Protein AF-0000000075460806 (afdb_homodimer)

Solvent-accessible surface area (backbone atoms only — not comparable to full-atom values): 101839 Å² total; per-residue (Å²): 137,84,73,86,79,81,77,74,80,77,76,74,76,75,72,76,67,73,70,52,53,46,81,89,61,77,82,30,53,35,63,62,94,54,90,63,48,41,68,45,28,46,95,83,41,42,39,34,37,35,32,30,82,67,32,58,69,33,41,55,53,43,48,52,52,41,36,51,45,45,19,63,23,44,73,40,69,39,53,72,46,68,51,56,71,77,66,62,54,80,35,67,54,34,32,35,46,33,24,57,92,52,8,62,40,47,49,45,27,36,66,69,58,63,55,87,54,72,83,18,61,90,39,59,52,3,23,43,26,29,53,38,69,53,37,42,70,52,26,54,30,26,43,36,37,37,4,26,31,67,55,4,30,36,44,51,43,40,55,49,38,26,29,63,38,45,54,62,39,34,77,86,46,42,26,56,52,61,72,40,76,36,34,28,30,37,32,80,31,42,62,44,62,55,44,60,26,73,35,28,34,44,24,37,32,81,32,69,54,12,37,49,52,21,35,31,67,73,61,31,91,80,59,42,20,91,90,64,51,28,34,66,32,46,74,49,48,54,55,49,53,50,36,38,44,51,44,62,27,37,29,38,25,61,54,48,90,57,28,32,58,61,74,46,23,71,53,34,54,55,47,32,40,41,68,50,34,34,36,40,36,53,79,44,10,38,35,64,34,41,50,45,48,43,42,71,75,70,52,62,81,64,90,39,67,90,84,31,42,68,49,52,52,49,53,37,44,53,29,41,58,69,46,62,88,44,54,55,43,35,22,47,55,84,52,13,73,63,82,36,71,63,62,91,84,75,47,67,67,57,50,49,48,47,39,51,50,52,51,48,43,50,21,59,71,68,69,42,92,64,53,73,79,53,54,37,31,37,5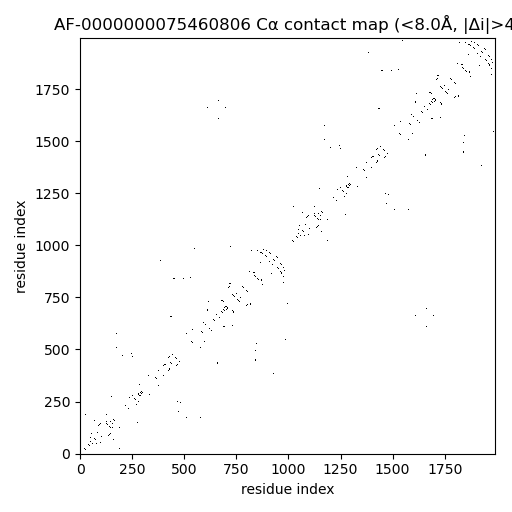0,31,56,50,63,48,31,17,44,45,75,71,65,49,78,74,66,51,49,41,16,43,26,28,27,34,74,57,74,58,34,50,41,47,54,60,47,81,78,53,56,71,32,78,26,31,19,16,36,44,41,36,73,28,41,85,42,80,56,50,31,46,77,61,67,62,38,63,44,68,45,50,49,47,57,54,50,52,49,30,55,66,43,51,30,31,41,31,40,35,32,26,41,22,44,51,61,66,38,58,68,60,52,48,50,56,32,42,41,35,40,42,45,84,80,59,50,68,88,46,58,64,54,52,43,26,44,49,37,26,47,53,54,72,45,52,74,67,57,11,48,51,49,33,51,48,54,53,46,49,14,29,59,22,39,36,36,45,69,54,70,64,49,43,63,61,47,22,85,36,32,81,53,40,38,58,49,51,49,51,51,38,49,52,47,40,53,53,41,51,54,51,52,70,68,42,56,77,75,35,34,66,22,44,37,66,74,48,39,45,61,39,48,55,50,34,40,52,55,46,29,29,48,33,27,26,48,15,49,50,28,40,78,41,34,23,45,54,9,42,57,27,35,51,50,29,56,52,32,50,51,47,53,52,50,52,42,50,50,56,20,49,45,83,87,36,76,40,39,42,51,66,55,48,48,61,36,69,57,91,57,31,60,67,41,53,36,40,34,46,73,61,33,41,38,42,54,45,85,46,64,20,78,61,19,36,64,25,41,34,45,67,64,41,81,23,33,35,67,63,60,27,76,58,61,39,94,80,29,46,84,63,72,67,53,76,45,74,50,46,81,37,27,78,82,62,54,51,46,36,37,43,27,19,11,16,58,60,58,38,42,41,39,53,48,61,83,52,84,40,60,45,62,45,63,38,56,53,71,34,28,75,91,46,24,63,48,72,26,38,40,37,67,46,63,91,71,54,73,49,70,42,76,38,53,36,40,39,42,52,75,39,88,72,37,76,73,44,54,34,38,36,36,43,39,52,72,81,76,64,88,86,59,64,33,33,32,45,26,76,33,22,36,24,42,53,48,64,68,56,71,44,76,43,66,40,96,82,24,29,75,43,64,34,63,67,18,56,76,82,70,24,17,26,30,48,33,66,64,49,83,79,67,62,68,33,55,72,81,70,36,27,32,37,31,38,37,36,34,39,82,59,22,34,88,70,68,28,32,35,36,38,31,42,30,22,51,60,57,43,38,30,73,34,94,87,40,71,43,32,43,20,42,29,46,68,89,48,78,58,47,75,43,67,73,54,68,82,46,60,71,36,56,72,35,78,62,47,40,49,88,77,13,26,65,40,51,48,34,40,80,40,76,44,76,48,79,53,74,62,40,83,45,36,38,34,45,28,39,30,32,43,78,48,41,38,30,33,37,38,36,32,25,64,45,64,70,77,50,68,85,57,64,68,58,30,45,66,86,136,82,73,80,78,82,79,74,78,76,76,76,76,76,72,77,68,74,70,53,53,47,82,90,61,77,81,30,53,34,63,60,92,54,92,62,47,41,70,46,27,47,96,82,42,41,39,34,37,35,34,28,82,67,34,58,68,31,41,56,53,44,48,51,52,40,35,50,46,44,19,63,23,43,74,40,66,38,53,73,45,69,49,57,70,76,65,64,54,80,35,67,55,33,34,37,46,34,23,56,94,52,8,62,39,47,47,45,27,35,68,69,58,62,56,88,52,72,84,18,61,90,38,58,52,2,23,43,27,31,53,37,68,53,38,41,71,53,27,54,31,26,43,37,37,37,4,26,31,66,53,4,29,35,44,52,43,41,54,50,36,26,30,65,36,44,54,64,40,34,78,86,47,41,27,55,53,61,73,38,74,36,35,28,29,37,32,79,31,42,64,44,61,55,45,59,26,74,34,28,33,45,25,38,33,80,32,68,56,14,38,48,51,22,34,30,68,73,62,31,91,82,57,41,18,91,89,63,50,28,35,68,33,47,75,50,47,54,56,49,52,50,36,37,42,51,44,62,28,37,29,38,24,61,54,47,89,58,28,31,59,62,74,44,23,73,52,35,53,55,46,32,40,40,67,52,33,33,38,41,36,51,80,44,11,37,34,62,34,40,50,45,48,43,43,72,75,70,52,62,81,64,91,39,65,92,84,30,42,66,49,52,51,50,52,36,44,52,28,41,58,69,45,62,90,44,54,55,43,35,23,47,55,82,52,13,74,63,82,35,72,62,62,91,83,74,48,67,66,57,50,49,48,46,39,51,49,51,50,49,43,50,20,60,71,68,68,38,92,65,53,72,78,53,55,34,32,38,52,33,55,49,65,48,31,17,44,45,73,70,64,50,78,75,64,49,46,41,16,43,25,27,25,34,72,58,75,58,35,51,42,46,53,61,45,80,78,52,56,69,31,79,26,32,21,18,36,44,41,36,74,29,41,82,42,80,54,50,32,48,78,63,67,62,38,62,44,66,45,50,50,47,57,52,50,52,48,31,55,66,43,50,30,31,42,32,40,37,30,27,41,21,45,50,62,65,36,59,66,60,52,47,50,55,32,43,42,35,40,43,43,85,80,59,50,70,87,46,58,62,54,52,41,27,43,48,36,28,46,54,56,71,46,53,74,66,56,10,47,52,48,34,50,47,54,53,47,49,14,29,58,22,39,36,38,43,70,54,69,65,49,44,64,59,47,21,86,36,33,80,53,39,38,59,49,50,49,50,50,38,50,51,50,40,53,53,40,51,54,51,52,69,67,44,54,79,75,36,34,66,22,43,37,65,75,49,39,44,61,37,48,54,50,34,39,54,54,46,29,29,48,34,27,27,47,15,48,51,28,40,78,42,34,24,46,54,8,41,58,28,35,52,49,28,55,52,34,51,51,46,52,53,50,53,44,50,49,58,19,49,44,86,86,36,75,40,38,42,51,65,56,48,48,63,36,70,54,89,57,31,58,66,41,52,36,40,34,45,72,59,34,43,38,42,54,45,88,46,64,20,77,60,20,35,62,26,40,33,44,66,65,41,82,22,34,35,67,65,59,26,74,57,60,40,95,80,28,47,87,61,71,65,52,75,46,73,50,46,83,35,27,78,81,62,54,51,46,36,36,44,28,18,12,16,57,60,57,38,42,39,40,53,47,60,83,52,85,42,61,45,61,45,62,37,56,53,73,35,29,73,91,46,25,64,48,72,26,39,39,36,68,46,64,91,73,55,74,50,69,44,76,38,51,35,39,38,42,51,75,40,88,71,38,75,73,45,53,33,36,36,36,43,39,54,72,79,75,66,88,87,58,63,32,33,31,45,25,78,32,23,34,25,40,54,48,64,69,56,72,45,76,42,66,39,97,80,23,30,76,43,63,34,62,67,21,57,77,81,71,23,18,25,30,49,34,66,63,51,84,79,68,62,66,33,58,73,81,70,36,26,33,37,30,37,37,35,34,38,83,58,22,34,87,70,70,28,31,35,36,39,31,43,29,23,53,62,59,42,39,31,73,33,92,87,40,73,42,31,44,18,40,28,47,69,90,48,78,57,48,74,43,66,74,57,67,83,47,60,70,37,55,73,35,77,62,48,40,48,87,78,13,26,66,40,51,49,33,40,79,41,77,45,78,49,79,52,74,62,40,83,47,36,39,35,47,28,40,30,33,45,78,47,41,38,30,33,37,40,35,32,26,65,46,62,68,79,48,69,84,54,65,68,58,31,45,66,88

Structure (mmCIF, N/CA/C/O backbone):
data_AF-0000000075460806-model_v1
#
loop_
_entity.id
_entity.type
_entity.pdbx_description
1 polymer 'Glycoside hydrolase family 115 protein'
#
loop_
_atom_site.group_PDB
_atom_site.id
_atom_site.type_symbol
_atom_site.label_atom_id
_atom_site.label_alt_id
_atom_site.label_comp_id
_atom_site.label_asym_id
_atom_site.label_entity_id
_atom_site.label_seq_id
_atom_site.pdbx_PDB_ins_code
_atom_site.Cartn_x
_atom_site.Cartn_y
_atom_site.Cartn_z
_atom_site.occupancy
_atom_site.B_iso_or_equiv
_atom_site.auth_seq_id
_atom_site.auth_comp_id
_atom_site.auth_asym_id
_atom_site.auth_atom_id
_atom_site.pdbx_PDB_model_num
ATOM 1 N N . MET A 1 1 ? -55.531 -67.062 -7.164 1 23.11 1 MET A N 1
ATOM 2 C CA . MET A 1 1 ? -55.094 -67.125 -5.773 1 23.11 1 MET A CA 1
ATOM 3 C C . MET A 1 1 ? -53.594 -67.375 -5.699 1 23.11 1 MET A C 1
ATOM 5 O O . MET A 1 1 ? -53.062 -68.312 -6.242 1 23.11 1 MET A O 1
ATOM 9 N N . LEU A 1 2 ? -52.875 -66.25 -5.754 1 22.8 2 LEU A N 1
ATOM 10 C CA . LEU A 1 2 ? -51.75 -65.5 -6.332 1 22.8 2 LEU A CA 1
ATOM 11 C C . LEU A 1 2 ? -50.469 -65.688 -5.504 1 22.8 2 LEU A C 1
ATOM 13 O O . LEU A 1 2 ? -50.281 -65 -4.492 1 22.8 2 LEU A O 1
ATOM 17 N N . SER A 1 3 ? -50.312 -67.062 -5.082 1 26.28 3 SER A N 1
ATOM 18 C CA . SER A 1 3 ? -49.375 -67.375 -4.02 1 26.28 3 SER A CA 1
ATOM 19 C C . SER A 1 3 ? -47.938 -67 -4.367 1 26.28 3 SER A C 1
ATOM 21 O O . SER A 1 3 ? -47.562 -66.938 -5.539 1 26.28 3 SER A O 1
ATOM 23 N N . PRO A 1 4 ? -47.219 -66.312 -3.393 1 26.59 4 PRO A N 1
ATOM 24 C CA . PRO A 1 4 ? -46 -65.438 -3.338 1 26.59 4 PRO A CA 1
ATOM 25 C C . PRO A 1 4 ? -44.719 -66.25 -3.682 1 26.59 4 PRO A C 1
ATOM 27 O O . PRO A 1 4 ? -44.531 -67.375 -3.166 1 26.59 4 PRO A O 1
ATOM 30 N N . TRP A 1 5 ? -44.25 -66.312 -5.016 1 21.08 5 TRP A N 1
ATOM 31 C CA . TRP A 1 5 ? -43.156 -66.812 -5.797 1 21.08 5 TRP A CA 1
ATOM 32 C C . TRP A 1 5 ? -41.812 -66.625 -5.078 1 21.08 5 TRP A C 1
ATOM 34 O O . TRP A 1 5 ? -41.594 -65.562 -4.477 1 21.08 5 TRP A O 1
ATOM 44 N N . ARG A 1 6 ? -41.25 -67.75 -4.688 1 24.62 6 ARG A N 1
ATOM 45 C CA . ARG A 1 6 ? -40.094 -68.438 -4.109 1 24.62 6 ARG A CA 1
ATOM 46 C C . ARG A 1 6 ? -38.812 -67.875 -4.73 1 24.62 6 ARG A C 1
ATOM 48 O O . ARG A 1 6 ? -38.312 -68.375 -5.719 1 24.62 6 ARG A O 1
ATOM 55 N N . LEU A 1 7 ? -38.719 -66.438 -5.027 1 22.27 7 LEU A N 1
ATOM 56 C CA . LEU A 1 7 ? -37.594 -65.938 -5.801 1 22.27 7 LEU A CA 1
ATOM 57 C C . LEU A 1 7 ? -36.281 -66.188 -5.062 1 22.27 7 LEU A C 1
ATOM 59 O O . LEU A 1 7 ? -36.125 -65.75 -3.93 1 22.27 7 LEU A O 1
ATOM 63 N N . GLY A 1 8 ? -35.656 -67.375 -5.324 1 24.81 8 GLY A N 1
ATOM 64 C CA . GLY A 1 8 ? -34.375 -67.875 -4.895 1 24.81 8 GLY A CA 1
ATOM 65 C C . GLY A 1 8 ? -33.25 -66.875 -4.879 1 24.81 8 GLY A C 1
ATOM 66 O O . GLY A 1 8 ? -33.25 -65.938 -5.68 1 24.81 8 GLY A O 1
ATOM 67 N N . THR A 1 9 ? -32.594 -66.75 -3.703 1 25.27 9 THR A N 1
ATOM 68 C CA . THR A 1 9 ? -31.484 -66 -3.127 1 25.27 9 THR A CA 1
ATOM 69 C C . THR A 1 9 ? -30.203 -66.188 -3.939 1 25.27 9 THR A C 1
ATOM 71 O O . THR A 1 9 ? -29.625 -67.312 -3.932 1 25.27 9 THR A O 1
ATOM 74 N N . LEU A 1 10 ? -30.172 -66 -5.262 1 26.44 10 LEU A N 1
ATOM 75 C CA . LEU A 1 10 ? -28.859 -66.125 -5.891 1 26.44 10 LEU A CA 1
ATOM 76 C C . LEU A 1 10 ? -27.844 -65.25 -5.199 1 26.44 10 LEU A C 1
ATOM 78 O O . LEU A 1 10 ? -27.984 -64 -5.199 1 26.44 10 LEU A O 1
ATOM 82 N N . VAL A 1 11 ? -27.25 -65.75 -4.098 1 29.06 11 VAL A N 1
ATOM 83 C CA . VAL A 1 11 ? -26.125 -65.125 -3.371 1 29.06 11 VAL A CA 1
ATOM 84 C C . VAL A 1 11 ? -24.984 -64.875 -4.336 1 29.06 11 VAL A C 1
ATOM 86 O O . VAL A 1 11 ? -24.438 -65.812 -4.945 1 29.06 11 VAL A O 1
ATOM 89 N N . GLY A 1 12 ? -25.109 -63.812 -5.137 1 25.33 12 GLY A N 1
ATOM 90 C CA . GLY A 1 12 ? -24.016 -63.312 -5.945 1 25.33 12 GLY A CA 1
ATOM 91 C C . GLY A 1 12 ? -22.719 -63.188 -5.176 1 25.33 12 GLY A C 1
ATOM 92 O O . GLY A 1 12 ? -22.641 -62.469 -4.188 1 25.33 12 GLY A O 1
ATOM 93 N N . LEU A 1 13 ? -22.016 -64.312 -5.02 1 27.97 13 LEU A N 1
ATOM 94 C CA . LEU A 1 13 ? -20.672 -64.375 -4.457 1 27.97 13 LEU A CA 1
ATOM 95 C C . LEU A 1 13 ? -19.797 -63.281 -5.062 1 27.97 13 LEU A C 1
ATOM 97 O O . LEU A 1 13 ? -19.5 -63.312 -6.258 1 27.97 13 LEU A O 1
ATOM 101 N N . LEU A 1 14 ? -19.953 -62.125 -4.605 1 30.42 14 LEU A N 1
ATOM 102 C CA . LEU A 1 14 ? -19 -61.062 -4.891 1 30.42 14 LEU A CA 1
ATOM 103 C C . LEU A 1 14 ? -17.594 -61.469 -4.5 1 30.42 14 LEU A C 1
ATOM 105 O O . LEU A 1 14 ? -17.266 -61.531 -3.312 1 30.42 14 LEU A O 1
ATOM 109 N N . ALA A 1 15 ? -17.016 -62.531 -5.148 1 34.12 15 ALA A N 1
ATOM 110 C CA . ALA A 1 15 ? -15.594 -62.812 -5 1 34.12 15 ALA A CA 1
ATOM 111 C C . ALA A 1 15 ? -14.781 -61.531 -5.023 1 34.12 15 ALA A C 1
ATOM 113 O O . ALA A 1 15 ? -14.914 -60.719 -5.945 1 34.12 15 ALA A O 1
ATOM 114 N N . ALA A 1 16 ? -14.289 -61.188 -3.943 1 37.5 16 ALA A N 1
ATOM 115 C CA . ALA A 1 16 ? -13.297 -60.156 -3.66 1 37.5 16 ALA A CA 1
ATOM 116 C C . ALA A 1 16 ? -12.102 -60.25 -4.598 1 37.5 16 ALA A C 1
ATOM 118 O O . ALA A 1 16 ? -11.18 -61.062 -4.352 1 37.5 16 ALA A O 1
ATOM 119 N N . VAL A 1 17 ? -12.305 -60.312 -5.793 1 37.31 17 VAL A N 1
ATOM 120 C CA . VAL A 1 17 ? -11.125 -60.188 -6.633 1 37.31 17 VAL A CA 1
ATOM 121 C C . VAL A 1 17 ? -10.281 -59 -6.133 1 37.31 17 VAL A C 1
ATOM 123 O O . VAL A 1 17 ? -10.766 -57.875 -6.043 1 37.31 17 VAL A O 1
ATOM 126 N N . ASP A 1 18 ? -9.398 -59.219 -5.25 1 42.38 18 ASP A N 1
ATOM 127 C CA . ASP A 1 18 ? -8.32 -58.281 -4.883 1 42.38 18 ASP A CA 1
ATOM 128 C C . ASP A 1 18 ? -7.816 -57.531 -6.098 1 42.38 18 ASP A C 1
ATOM 130 O O . ASP A 1 18 ? -7.344 -58.125 -7.066 1 42.38 18 ASP A O 1
ATOM 134 N N . SER A 1 19 ? -8.43 -56.531 -6.508 1 45.12 19 SER A N 1
ATOM 135 C CA . SER A 1 19 ? -8.391 -55.656 -7.672 1 45.12 19 SER A CA 1
ATOM 136 C C . SER A 1 19 ? -6.969 -55.188 -7.965 1 45.12 19 SER A C 1
ATOM 138 O O . SER A 1 19 ? -6.238 -54.781 -7.051 1 45.12 19 SER A O 1
ATOM 140 N N . VAL A 1 20 ? -6.367 -55.688 -8.922 1 46.94 20 VAL A N 1
ATOM 141 C CA . VAL A 1 20 ? -5.16 -55.219 -9.586 1 46.94 20 VAL A CA 1
ATOM 142 C C . VAL A 1 20 ? -5.277 -53.719 -9.844 1 46.94 20 VAL A C 1
ATOM 144 O O . VAL A 1 20 ? -6.234 -53.25 -10.469 1 46.94 20 VAL A O 1
ATOM 147 N N . LEU A 1 21 ? -4.539 -52.844 -9.086 1 61 21 LEU A N 1
ATOM 148 C CA . LEU A 1 21 ? -4.699 -51.406 -9.078 1 61 21 LEU A CA 1
ATOM 149 C C . LEU A 1 21 ? -3.822 -50.75 -10.141 1 61 21 LEU A C 1
ATOM 151 O O . LEU A 1 21 ? -2.736 -50.25 -9.828 1 61 21 LEU A O 1
ATOM 155 N N . ALA A 1 22 ? -3.695 -51.281 -11.359 1 68.69 22 ALA A N 1
ATOM 156 C CA . ALA A 1 22 ? -3.031 -50.469 -12.391 1 68.69 22 ALA A CA 1
ATOM 157 C C . ALA A 1 22 ? -3.959 -49.375 -12.922 1 68.69 22 ALA A C 1
ATOM 159 O O . ALA A 1 22 ? -5.176 -49.562 -12.969 1 68.69 22 ALA A O 1
ATOM 160 N N . ILE A 1 23 ? -3.334 -48.281 -13.188 1 80.25 23 ILE A N 1
ATOM 161 C CA . ILE A 1 23 ? -4.145 -47.125 -13.602 1 80.25 23 ILE A CA 1
ATOM 162 C C . ILE A 1 23 ? -4.035 -46.938 -15.109 1 80.25 23 ILE A C 1
ATOM 164 O O . ILE A 1 23 ? -2.939 -46.719 -15.641 1 80.25 23 ILE A O 1
ATOM 168 N N . GLY A 1 24 ? -5.109 -47.062 -15.836 1 73.62 24 GLY A N 1
ATOM 169 C CA . GLY A 1 24 ? -5.16 -46.719 -17.25 1 73.62 24 GLY A CA 1
ATOM 170 C C . GLY A 1 24 ? -4.656 -47.844 -18.141 1 73.62 24 GLY A C 1
ATOM 171 O O . GLY A 1 24 ? -4.141 -47.594 -19.234 1 73.62 24 GLY A O 1
ATOM 172 N N . GLN A 1 25 ? -4.656 -49.156 -17.672 1 76.06 25 GLN A N 1
ATOM 173 C CA . GLN A 1 25 ? -4.141 -50.25 -18.453 1 76.06 25 GLN A CA 1
ATOM 174 C C . GLN A 1 25 ? -5.016 -51.5 -18.297 1 76.06 25 GLN A C 1
ATOM 176 O O . GLN A 1 25 ? -5.828 -51.594 -17.375 1 76.06 25 GLN A O 1
ATOM 181 N N . ALA A 1 26 ? -4.867 -52.406 -19.266 1 76.12 26 ALA A N 1
ATOM 182 C CA . ALA A 1 26 ? -5.547 -53.688 -19.156 1 76.12 26 ALA A CA 1
ATOM 183 C C . ALA A 1 26 ? -5.035 -54.469 -17.969 1 76.12 26 ALA A C 1
ATOM 185 O O . ALA A 1 26 ? -3.842 -54.438 -17.656 1 76.12 26 ALA A O 1
ATOM 186 N N . THR A 1 27 ? -5.918 -55.25 -17.328 1 88 27 THR A N 1
ATOM 187 C CA . THR A 1 27 ? -5.535 -56 -16.125 1 88 27 THR A CA 1
ATOM 188 C C . THR A 1 27 ? -5.391 -57.5 -16.422 1 88 27 THR A C 1
ATOM 190 O O . THR A 1 27 ? -6.207 -58.062 -17.156 1 88 27 THR A O 1
ATOM 193 N N . CYS A 1 28 ? -4.219 -58.062 -15.969 1 92.75 28 CYS A N 1
ATOM 194 C CA . CYS A 1 28 ? -3.998 -59.469 -16.172 1 92.75 28 CYS A CA 1
ATOM 195 C C . CYS A 1 28 ? -3.377 -60.125 -14.945 1 92.75 28 CYS A C 1
ATOM 197 O O . CYS A 1 28 ? -2.965 -61.281 -14.984 1 92.75 28 CYS A O 1
ATOM 199 N N . VAL A 1 29 ? -3.252 -59.406 -13.859 1 94.25 29 VAL A N 1
ATOM 200 C CA . VAL A 1 29 ? -2.631 -59.906 -12.641 1 94.25 29 VAL A CA 1
ATOM 201 C C . VAL A 1 29 ? -3.709 -60.344 -11.656 1 94.25 29 VAL A C 1
ATOM 203 O O . VAL A 1 29 ? -4.777 -59.75 -11.57 1 94.25 29 VAL A O 1
ATOM 206 N N . ALA A 1 30 ? -3.416 -61.406 -10.961 1 93.44 30 ALA A N 1
ATOM 207 C CA . ALA A 1 30 ? -4.301 -61.938 -9.93 1 93.44 30 ALA A CA 1
ATOM 208 C C . ALA A 1 30 ? -3.506 -62.406 -8.703 1 93.44 30 ALA A C 1
ATOM 210 O O . ALA A 1 30 ? -2.342 -62.781 -8.82 1 93.44 30 ALA A O 1
ATOM 211 N N . PHE A 1 31 ? -4.125 -62.438 -7.539 1 93 31 PHE A N 1
ATOM 212 C CA . PHE A 1 31 ? -3.43 -62.781 -6.309 1 93 31 PHE A CA 1
ATOM 213 C C . PHE A 1 31 ? -3.953 -64.125 -5.754 1 93 31 PHE A C 1
ATOM 215 O O . PHE A 1 31 ? -3.557 -64.562 -4.668 1 93 31 PHE A O 1
ATOM 222 N N . LYS A 1 32 ? -4.879 -64.625 -6.512 1 92.5 32 LYS A N 1
ATOM 223 C CA . LYS A 1 32 ? -5.398 -66 -6.211 1 92.5 32 LYS A CA 1
ATOM 224 C C . LYS A 1 32 ? -5.367 -66.875 -7.449 1 92.5 32 LYS A C 1
ATOM 226 O O . LYS A 1 32 ? -5.57 -66.375 -8.57 1 92.5 32 LYS A O 1
ATOM 231 N N . SER A 1 33 ? -5.059 -68.125 -7.156 1 91.56 33 SER A N 1
ATOM 232 C CA . SER A 1 33 ? -5.012 -69.125 -8.266 1 91.56 33 SER A CA 1
ATOM 233 C C . SER A 1 33 ? -6.398 -69.312 -8.867 1 91.56 33 SER A C 1
ATOM 235 O O . SER A 1 33 ? -7.398 -69.312 -8.148 1 91.56 33 SER A O 1
ATOM 237 N N . ALA A 1 34 ? -6.484 -69.375 -10.141 1 90.94 34 ALA A N 1
ATOM 238 C CA . ALA A 1 34 ? -7.699 -69.688 -10.883 1 90.94 34 ALA A CA 1
ATOM 239 C C . ALA A 1 34 ? -7.383 -70.562 -12.102 1 90.94 34 ALA A C 1
ATOM 241 O O . ALA A 1 34 ? -6.219 -70.75 -12.469 1 90.94 34 ALA A O 1
ATOM 242 N N . PRO A 1 35 ? -8.648 -71.062 -12.719 1 86.19 35 PRO A N 1
ATOM 243 C CA . PRO A 1 35 ? -8.391 -71.75 -13.992 1 86.19 35 PRO A CA 1
ATOM 244 C C . PRO A 1 35 ? -7.844 -70.875 -15.07 1 86.19 35 PRO A C 1
ATOM 246 O O . PRO A 1 35 ? -8.211 -69.688 -15.117 1 86.19 35 PRO A O 1
ATOM 249 N N . SER A 1 36 ? -6.848 -71.125 -15.641 1 93.25 36 SER A N 1
ATOM 250 C CA . SER A 1 36 ? -6.258 -70.375 -16.75 1 93.25 36 SER A CA 1
ATOM 251 C C . SER A 1 36 ? -5.312 -69.312 -16.25 1 93.25 36 SER A C 1
ATOM 253 O O . SER A 1 36 ? -5.332 -68.188 -16.75 1 93.25 36 SER A O 1
ATOM 255 N N . THR A 1 37 ? -4.824 -69.438 -15.094 1 95.31 37 THR A N 1
ATOM 256 C CA . THR A 1 37 ? -3.779 -68.5 -14.609 1 95.31 37 THR A CA 1
ATOM 257 C C . THR A 1 37 ? -2.412 -69.188 -14.68 1 95.31 37 THR A C 1
ATOM 259 O O . THR A 1 37 ? -2.32 -70.438 -14.648 1 95.31 37 THR A O 1
ATOM 262 N N . PHE A 1 38 ? -1.488 -68.375 -14.82 1 96.81 38 PHE A N 1
ATOM 263 C CA . PHE A 1 38 ? -0.083 -68.75 -14.805 1 96.81 38 PHE A CA 1
ATOM 264 C C . PHE A 1 38 ? 0.598 -68.25 -13.531 1 96.81 38 PHE A C 1
ATOM 266 O O . PHE A 1 38 ? 0.504 -67.125 -13.18 1 96.81 38 PHE A O 1
ATOM 273 N N . PRO A 1 39 ? 1.27 -69.125 -12.789 1 96.94 39 PRO A N 1
ATOM 274 C CA . PRO A 1 39 ? 1.881 -68.75 -11.531 1 96.94 39 PRO A CA 1
ATOM 275 C C . PRO A 1 39 ? 3.178 -67.938 -11.734 1 96.94 39 PRO A C 1
ATOM 277 O O . PRO A 1 39 ? 4.07 -68.375 -12.453 1 96.94 39 PRO A O 1
ATOM 280 N N . ILE A 1 40 ? 3.195 -66.812 -11.109 1 97.75 40 ILE A N 1
ATOM 281 C CA . ILE A 1 40 ? 4.445 -66.062 -10.984 1 97.75 40 ILE A CA 1
ATOM 282 C C . ILE A 1 40 ? 5.168 -66.5 -9.703 1 97.75 40 ILE A C 1
ATOM 284 O O . ILE A 1 40 ? 6.348 -66.812 -9.742 1 97.75 40 ILE A O 1
ATOM 288 N N . VAL A 1 41 ? 4.516 -66.375 -8.641 1 97.69 41 VAL A N 1
ATOM 289 C CA . VAL A 1 41 ? 4.934 -66.938 -7.355 1 97.69 41 VAL A CA 1
ATOM 290 C C . VAL A 1 41 ? 3.803 -67.812 -6.766 1 97.69 41 VAL A C 1
ATOM 292 O O . VAL A 1 41 ? 2.684 -67.312 -6.59 1 97.69 41 VAL A O 1
ATOM 295 N N . SER A 1 42 ? 4.066 -69 -6.539 1 96.12 42 SER A N 1
ATOM 296 C CA . SER A 1 42 ? 3.102 -69.938 -5.926 1 96.12 42 SER A CA 1
ATOM 297 C C . SER A 1 42 ? 3.791 -70.938 -5 1 96.12 42 SER A C 1
ATOM 299 O O . SER A 1 42 ? 4.848 -71.438 -5.336 1 96.12 42 SER A O 1
ATOM 301 N N . GLY A 1 43 ? 3.223 -71.25 -3.859 1 93.94 43 GLY A N 1
ATOM 302 C CA . GLY A 1 43 ? 3.77 -72.188 -2.904 1 93.94 43 GLY A CA 1
ATOM 303 C C . GLY A 1 43 ? 5.16 -71.812 -2.428 1 93.94 43 GLY A C 1
ATOM 304 O O . GLY A 1 43 ? 5.996 -72.688 -2.195 1 93.94 43 GLY A O 1
ATOM 305 N N . GLY A 1 44 ? 5.438 -70.562 -2.449 1 94.25 44 GLY A N 1
ATOM 306 C CA . GLY A 1 44 ? 6.719 -70.062 -1.955 1 94.25 44 GLY A CA 1
ATOM 307 C C . GLY A 1 44 ? 7.828 -70.188 -2.982 1 94.25 44 GLY A C 1
ATOM 308 O O . GLY A 1 44 ? 9 -69.938 -2.664 1 94.25 44 GLY A O 1
ATOM 309 N N . SER A 1 45 ? 7.488 -70.5 -4.141 1 95.25 45 SER A N 1
ATOM 310 C CA . SER A 1 45 ? 8.469 -70.625 -5.211 1 95.25 45 SER A CA 1
ATOM 311 C C . SER A 1 45 ? 8.164 -69.688 -6.348 1 95.25 45 SER A C 1
ATOM 313 O O . SER A 1 45 ? 7.004 -69.5 -6.746 1 95.25 45 SER A O 1
ATOM 315 N N . GLY A 1 46 ? 9.164 -69 -6.773 1 96.94 46 GLY A N 1
ATOM 316 C CA . GLY A 1 46 ? 9.031 -68.062 -7.898 1 96.94 46 GLY A CA 1
ATOM 317 C C . GLY A 1 46 ? 9.328 -68.75 -9.234 1 96.94 46 GLY A C 1
ATOM 318 O O . GLY A 1 46 ? 10.273 -69.5 -9.352 1 96.94 46 GLY A O 1
ATOM 319 N N . THR A 1 47 ? 8.469 -68.438 -10.219 1 97.69 47 THR A N 1
ATOM 320 C CA . THR A 1 47 ? 8.734 -68.938 -11.578 1 97.69 47 THR A CA 1
ATOM 321 C C . THR A 1 47 ? 10.008 -68.25 -12.125 1 97.69 47 THR A C 1
ATOM 323 O O . THR A 1 47 ? 10.195 -67.062 -12.031 1 97.69 47 THR A O 1
ATOM 326 N N . PRO A 1 48 ? 10.945 -69.062 -12.656 1 96.88 48 PRO A N 1
ATOM 327 C CA . PRO A 1 48 ? 12.188 -68.5 -13.172 1 96.88 48 PRO A CA 1
ATOM 328 C C . PRO A 1 48 ? 11.953 -67.562 -14.359 1 96.88 48 PRO A C 1
ATOM 330 O O . PRO A 1 48 ? 11.078 -67.812 -15.195 1 96.88 48 PRO A O 1
ATOM 333 N N . ILE A 1 49 ? 12.773 -66.5 -14.469 1 98.25 49 ILE A N 1
ATOM 334 C CA . ILE A 1 49 ? 12.734 -65.562 -15.555 1 98.25 49 ILE A CA 1
ATOM 335 C C . ILE A 1 49 ? 13.898 -65.812 -16.516 1 98.25 49 ILE A C 1
ATOM 337 O O . ILE A 1 49 ? 15.062 -65.75 -16.109 1 98.25 49 ILE A O 1
ATOM 341 N N . PHE A 1 50 ? 13.555 -66.062 -17.781 1 97.31 50 PHE A N 1
ATOM 342 C CA . PHE A 1 50 ? 14.586 -66.312 -18.766 1 97.31 50 PHE A CA 1
ATOM 343 C C . PHE A 1 50 ? 14.641 -65.188 -19.812 1 97.31 50 PHE A C 1
ATOM 345 O O . PHE A 1 50 ? 13.602 -64.688 -20.219 1 97.31 50 PHE A O 1
ATOM 352 N N . LEU A 1 51 ? 15.836 -64.812 -20.188 1 97.75 51 LEU A N 1
ATOM 353 C CA . LEU A 1 51 ? 16.141 -63.875 -21.266 1 97.75 51 LEU A CA 1
ATOM 354 C C . LEU A 1 51 ? 17.203 -64.438 -22.203 1 97.75 51 LEU A C 1
ATOM 356 O O . LEU A 1 51 ? 17.75 -65.5 -21.938 1 97.75 51 LEU A O 1
ATOM 360 N N . SER A 1 52 ? 17.422 -63.781 -23.297 1 96.75 52 SER A N 1
ATOM 361 C CA . SER A 1 52 ? 18.562 -64.125 -24.156 1 96.75 52 SER A CA 1
ATOM 362 C C . SER A 1 52 ? 19.672 -63.094 -23.984 1 96.75 52 SER A C 1
ATOM 364 O O . SER A 1 52 ? 19.422 -61.875 -23.844 1 96.75 52 SER A O 1
ATOM 366 N N . ASP A 1 53 ? 20.891 -63.5 -24.062 1 94.88 53 ASP A N 1
ATOM 367 C CA . ASP A 1 53 ? 22.031 -62.625 -23.859 1 94.88 53 ASP A CA 1
ATOM 368 C C . ASP A 1 53 ? 22.141 -61.594 -24.984 1 94.88 53 ASP A C 1
ATOM 370 O O . ASP A 1 53 ? 22.812 -60.562 -24.828 1 94.88 53 ASP A O 1
ATOM 374 N N . ASP A 1 54 ? 21.5 -61.844 -26.094 1 96.25 54 ASP A N 1
ATOM 375 C CA . ASP A 1 54 ? 21.609 -60.969 -27.25 1 96.25 54 ASP A CA 1
ATOM 376 C C . ASP A 1 54 ? 20.5 -59.906 -27.234 1 96.25 54 ASP A C 1
ATOM 378 O O . ASP A 1 54 ? 20.359 -59.156 -28.188 1 96.25 54 ASP A O 1
ATOM 382 N N . ASP A 1 55 ? 19.703 -59.906 -26.25 1 97.25 55 ASP A N 1
ATOM 383 C CA . ASP A 1 55 ? 18.703 -58.844 -26.125 1 97.25 55 ASP A CA 1
ATOM 384 C C . ASP A 1 55 ? 19.359 -57.531 -25.656 1 97.25 55 ASP A C 1
ATOM 386 O O . ASP A 1 55 ? 20.562 -57.469 -25.406 1 97.25 55 ASP A O 1
ATOM 390 N N . TRP A 1 56 ? 18.594 -56.438 -25.641 1 97.06 56 TRP A N 1
ATOM 391 C CA . TRP A 1 56 ? 19.078 -55.094 -25.266 1 97.06 56 TRP A CA 1
ATOM 392 C C . TRP A 1 56 ? 19.531 -55.062 -23.812 1 97.06 56 TRP A C 1
ATOM 394 O O . TRP A 1 56 ? 18.891 -55.656 -22.938 1 97.06 56 TRP A O 1
ATOM 404 N N . PRO A 1 57 ? 20.594 -54.375 -23.469 1 96 57 PRO A N 1
ATOM 405 C CA . PRO A 1 57 ? 21 -54.219 -22.062 1 96 57 PRO A CA 1
ATOM 406 C C . PRO A 1 57 ? 19.938 -53.562 -21.203 1 96 57 PRO A C 1
ATOM 408 O O . PRO A 1 57 ? 19.797 -53.906 -20.016 1 96 57 PRO A O 1
ATOM 411 N N . GLY A 1 58 ? 19.203 -52.625 -21.781 1 97.5 58 GLY A N 1
ATOM 412 C CA . GLY A 1 58 ? 18.109 -52 -21.047 1 97.5 58 GLY A CA 1
ATOM 413 C C . GLY A 1 58 ? 17.031 -52.969 -20.625 1 97.5 58 GLY A C 1
ATOM 414 O O . GLY A 1 58 ? 16.406 -52.812 -19.578 1 97.5 58 GLY A O 1
ATOM 415 N N . VAL A 1 59 ? 16.797 -54 -21.453 1 98.31 59 VAL A N 1
ATOM 416 C CA . VAL A 1 59 ? 15.82 -55.031 -21.141 1 98.31 59 VAL A CA 1
ATOM 417 C C . VAL A 1 59 ? 16.328 -55.906 -20 1 98.31 59 VAL A C 1
ATOM 419 O O . VAL A 1 59 ? 15.578 -56.25 -19.094 1 98.31 59 VAL A O 1
ATOM 422 N N . GLN A 1 60 ? 17.656 -56.188 -20.047 1 97.56 60 GLN A N 1
ATOM 423 C CA . GLN A 1 60 ? 18.266 -56.938 -18.969 1 97.56 60 GLN A CA 1
ATOM 424 C C . GLN A 1 60 ? 18.109 -56.219 -17.625 1 97.56 60 GLN A C 1
ATOM 426 O O . GLN A 1 60 ? 17.719 -56.844 -16.625 1 97.56 60 GLN A O 1
ATOM 431 N N . ARG A 1 61 ? 18.375 -54.969 -17.641 1 97.31 61 ARG A N 1
ATOM 432 C CA . ARG A 1 61 ? 18.266 -54.156 -16.438 1 97.31 61 ARG A CA 1
ATOM 433 C C . ARG A 1 61 ? 16.828 -54.094 -15.93 1 97.31 61 ARG A C 1
ATOM 435 O O . ARG A 1 61 ? 16.594 -54.219 -14.727 1 97.31 61 ARG A O 1
ATOM 442 N N . ALA A 1 62 ? 15.875 -53.875 -16.797 1 98.38 62 ALA A N 1
ATOM 443 C CA . ALA A 1 62 ? 14.469 -53.812 -16.422 1 98.38 62 ALA A CA 1
ATOM 444 C C . ALA A 1 62 ? 14 -55.125 -15.836 1 98.38 62 ALA A C 1
ATOM 446 O O . ALA A 1 62 ? 13.133 -55.156 -14.953 1 98.38 62 ALA A O 1
ATOM 447 N N . ALA A 1 63 ? 14.555 -56.25 -16.297 1 98.19 63 ALA A N 1
ATOM 448 C CA . ALA A 1 63 ? 14.203 -57.562 -15.766 1 98.19 63 ALA A CA 1
ATOM 449 C C . ALA A 1 63 ? 14.641 -57.719 -14.312 1 98.19 63 ALA A C 1
ATOM 451 O O . ALA A 1 63 ? 13.969 -58.375 -13.523 1 98.19 63 ALA A O 1
ATOM 452 N N . ILE A 1 64 ? 15.773 -57.094 -14.031 1 97.88 64 ILE A N 1
ATOM 453 C CA . ILE A 1 64 ? 16.219 -57.094 -12.641 1 97.88 64 ILE A CA 1
ATOM 454 C C . ILE A 1 64 ? 15.219 -56.312 -11.781 1 97.88 64 ILE A C 1
ATOM 456 O O . ILE A 1 64 ? 14.836 -56.781 -10.703 1 97.88 64 ILE A O 1
ATOM 460 N N . ASP A 1 65 ? 14.812 -55.156 -12.234 1 98.19 65 ASP A N 1
ATOM 461 C CA . ASP A 1 65 ? 13.781 -54.406 -11.523 1 98.19 65 ASP A CA 1
ATOM 462 C C . ASP A 1 65 ? 12.523 -55.25 -11.336 1 98.19 65 ASP A C 1
ATOM 464 O O . ASP A 1 65 ? 11.906 -55.25 -10.266 1 98.19 65 ASP A O 1
ATOM 468 N N . PHE A 1 66 ? 12.094 -55.938 -12.383 1 98.19 66 PHE A N 1
ATOM 469 C CA . PHE A 1 66 ? 10.898 -56.781 -12.391 1 98.19 66 PHE A CA 1
ATOM 470 C C . PHE A 1 66 ? 10.992 -57.875 -11.336 1 98.19 66 PHE A C 1
ATOM 472 O O . PHE A 1 66 ? 10.055 -58.094 -10.562 1 98.19 66 PHE A O 1
ATOM 479 N N . ALA A 1 67 ? 12.148 -58.5 -11.273 1 98.25 67 ALA A N 1
ATOM 480 C CA . ALA A 1 67 ? 12.391 -59.531 -10.258 1 98.25 67 ALA A CA 1
ATOM 481 C C . ALA A 1 67 ? 12.344 -58.938 -8.859 1 98.25 67 ALA A C 1
ATOM 483 O O . ALA A 1 67 ? 11.766 -59.531 -7.941 1 98.25 67 ALA A O 1
ATOM 484 N N . MET A 1 68 ? 12.953 -57.844 -8.742 1 98 68 MET A N 1
ATOM 485 C CA . MET A 1 68 ? 12.977 -57.156 -7.445 1 98 68 MET A CA 1
ATOM 486 C C . MET A 1 68 ? 11.57 -56.75 -7.027 1 98 68 MET A C 1
ATOM 488 O O . MET A 1 68 ? 11.234 -56.75 -5.84 1 98 68 MET A O 1
ATOM 492 N N . ASP A 1 69 ? 10.766 -56.344 -7.988 1 98.12 69 ASP A N 1
ATOM 493 C CA . ASP A 1 69 ? 9.383 -55.969 -7.699 1 98.12 69 ASP A CA 1
ATOM 494 C C . ASP A 1 69 ? 8.562 -57.188 -7.246 1 98.12 69 ASP A C 1
ATOM 496 O O . ASP A 1 69 ? 7.715 -57.062 -6.363 1 98.12 69 ASP A O 1
ATOM 500 N N . ILE A 1 70 ? 8.805 -58.312 -7.84 1 97.88 70 ILE A N 1
ATOM 501 C CA . ILE A 1 70 ? 8.164 -59.531 -7.406 1 97.88 70 ILE A CA 1
ATOM 502 C C . ILE A 1 70 ? 8.57 -59.844 -5.965 1 97.88 70 ILE A C 1
ATOM 504 O O . ILE A 1 70 ? 7.723 -60.219 -5.137 1 97.88 70 ILE A O 1
ATOM 508 N N . GLN A 1 71 ? 9.828 -59.656 -5.715 1 97.81 71 GLN A N 1
ATOM 509 C CA . GLN A 1 71 ? 10.312 -59.906 -4.355 1 97.81 71 GLN A CA 1
ATOM 510 C C . GLN A 1 71 ? 9.672 -58.906 -3.377 1 97.81 71 GLN A C 1
ATOM 512 O O . GLN A 1 71 ? 9.289 -59.312 -2.268 1 97.81 71 GLN A O 1
ATOM 517 N N . ARG A 1 72 ? 9.617 -57.688 -3.785 1 96.62 72 ARG A N 1
ATOM 518 C CA . ARG A 1 72 ? 9.031 -56.656 -2.947 1 96.62 72 ARG A CA 1
ATOM 519 C C . ARG A 1 72 ? 7.605 -57 -2.553 1 96.62 72 ARG A C 1
ATOM 521 O O . ARG A 1 72 ? 7.188 -56.75 -1.419 1 96.62 72 ARG A O 1
ATOM 528 N N . VAL A 1 73 ? 6.859 -57.594 -3.441 1 96.75 73 VAL A N 1
ATOM 529 C CA . VAL A 1 73 ? 5.434 -57.844 -3.244 1 96.75 73 VAL A CA 1
ATOM 530 C C . VAL A 1 73 ? 5.246 -59.188 -2.551 1 96.75 73 VAL A C 1
ATOM 532 O O . VAL A 1 73 ? 4.359 -59.344 -1.71 1 96.75 73 VAL A O 1
ATOM 535 N N . THR A 1 74 ? 6.148 -60.25 -2.775 1 96.81 74 THR A N 1
ATOM 536 C CA . THR A 1 74 ? 5.848 -61.594 -2.352 1 96.81 74 THR A CA 1
ATOM 537 C C . THR A 1 74 ? 6.859 -62.094 -1.312 1 96.81 74 THR A C 1
ATOM 539 O O . THR A 1 74 ? 6.637 -63.094 -0.635 1 96.81 74 THR A O 1
ATOM 542 N N . GLY A 1 75 ? 7.996 -61.438 -1.281 1 96.31 75 GLY A N 1
ATOM 543 C CA . GLY A 1 75 ? 9.094 -61.875 -0.442 1 96.31 75 GLY A CA 1
ATOM 544 C C . GLY A 1 75 ? 9.953 -62.938 -1.108 1 96.31 75 GLY A C 1
ATOM 545 O O . GLY A 1 75 ? 10.969 -63.344 -0.552 1 96.31 75 GLY A O 1
ATOM 546 N N . VAL A 1 76 ? 9.562 -63.281 -2.387 1 97.31 76 VAL A N 1
ATOM 547 C CA . VAL A 1 76 ? 10.281 -64.312 -3.1 1 97.31 76 VAL A CA 1
ATOM 548 C C . VAL A 1 76 ? 11.023 -63.75 -4.293 1 97.31 76 VAL A C 1
ATOM 550 O O . VAL A 1 76 ? 10.422 -63.062 -5.125 1 97.31 76 VAL A O 1
ATOM 553 N N . MET A 1 77 ? 12.297 -63.969 -4.344 1 97 77 MET A N 1
ATOM 554 C CA . MET A 1 77 ? 13.086 -63.531 -5.496 1 97 77 MET A CA 1
ATOM 555 C C . MET A 1 77 ? 13.117 -64.625 -6.562 1 97 77 MET A C 1
ATOM 557 O O . MET A 1 77 ? 13.68 -65.688 -6.336 1 97 77 MET A O 1
ATOM 561 N N . PRO A 1 78 ? 12.555 -64.438 -7.719 1 97.19 78 PRO A N 1
ATOM 562 C CA . PRO A 1 78 ? 12.695 -65.438 -8.773 1 97.19 78 PRO A CA 1
ATOM 563 C C . PRO A 1 78 ? 14.125 -65.562 -9.281 1 97.19 78 PRO A C 1
ATOM 565 O O . PRO A 1 78 ? 14.883 -64.562 -9.266 1 97.19 78 PRO A O 1
ATOM 568 N N . SER A 1 79 ? 14.477 -66.75 -9.68 1 95.81 79 SER A N 1
ATOM 569 C CA . SER A 1 79 ? 15.758 -66.938 -10.359 1 95.81 79 SER A CA 1
ATOM 570 C C . SER A 1 79 ? 15.727 -66.312 -11.758 1 95.81 79 SER A C 1
ATOM 572 O O . SER A 1 79 ? 14.672 -66.25 -12.391 1 95.81 79 SER A O 1
ATOM 574 N N . MET A 1 80 ? 16.766 -65.75 -12.164 1 96 80 MET A N 1
ATOM 575 C CA . MET A 1 80 ? 16.922 -65.188 -13.492 1 96 80 MET A CA 1
ATOM 576 C C . MET A 1 80 ? 18.125 -65.75 -14.227 1 96 80 MET A C 1
ATOM 578 O O . MET A 1 80 ? 19.172 -66 -13.617 1 96 80 MET A O 1
ATOM 582 N N . ALA A 1 81 ? 17.938 -66.062 -15.539 1 94.88 81 ALA A N 1
ATOM 583 C CA . ALA A 1 81 ? 19.062 -66.562 -16.312 1 94.88 81 ALA A CA 1
ATOM 584 C C . ALA A 1 81 ? 18.938 -66.188 -17.781 1 94.88 81 ALA A C 1
ATOM 586 O O . ALA A 1 81 ? 17.812 -66.125 -18.312 1 94.88 81 ALA A O 1
ATOM 587 N N . ASN A 1 82 ? 19.984 -65.938 -18.391 1 95.19 82 ASN A N 1
ATOM 588 C CA . ASN A 1 82 ? 20.047 -66 -19.844 1 95.19 82 ASN A CA 1
ATOM 589 C C . ASN A 1 82 ? 20.188 -67.438 -20.375 1 95.19 82 ASN A C 1
ATOM 591 O O . ASN A 1 82 ? 21.062 -68.188 -19.922 1 95.19 82 ASN A O 1
ATOM 595 N N . ILE A 1 83 ? 19.281 -67.75 -21.312 1 93.12 83 ILE A N 1
ATOM 596 C CA . ILE A 1 83 ? 19.328 -69.125 -21.859 1 93.12 83 ILE A CA 1
ATOM 597 C C . ILE A 1 83 ? 19.281 -69.062 -23.375 1 93.12 83 ILE A C 1
ATOM 599 O O . ILE A 1 83 ? 18.938 -68 -23.969 1 93.12 83 ILE A O 1
ATOM 603 N N . THR A 1 84 ? 19.703 -70.188 -23.953 1 90.62 84 THR A N 1
ATOM 604 C CA . THR A 1 84 ? 19.516 -70.375 -25.391 1 90.62 84 THR A CA 1
ATOM 605 C C . THR A 1 84 ? 18.359 -71.312 -25.672 1 90.62 84 THR A C 1
ATOM 607 O O . THR A 1 84 ? 17.953 -72.062 -24.812 1 90.62 84 THR A O 1
ATOM 610 N N . ALA A 1 85 ? 17.875 -71.25 -26.844 1 85.81 85 ALA A N 1
ATOM 611 C CA . ALA A 1 85 ? 16.719 -72.062 -27.203 1 85.81 85 ALA A CA 1
ATOM 612 C C . ALA A 1 85 ? 17.062 -73.562 -27.141 1 85.81 85 ALA A C 1
ATOM 614 O O . ALA A 1 85 ? 16.172 -74.375 -26.969 1 85.81 85 ALA A O 1
ATOM 615 N N . THR A 1 86 ? 18.344 -73.875 -27.219 1 79.5 86 THR A N 1
ATOM 616 C CA . THR A 1 86 ? 18.766 -75.312 -27.266 1 79.5 86 THR A CA 1
ATOM 617 C C . THR A 1 86 ? 19.344 -75.75 -25.922 1 79.5 86 THR A C 1
ATOM 619 O O . THR A 1 86 ? 19.828 -76.875 -25.781 1 79.5 86 THR A O 1
ATOM 622 N N . ALA A 1 87 ? 19.516 -74.875 -24.969 1 74.06 87 ALA A N 1
ATOM 623 C CA . ALA A 1 87 ? 20.219 -75.125 -23.719 1 74.06 87 ALA A CA 1
ATOM 624 C C . ALA A 1 87 ? 19.531 -76.25 -22.938 1 74.06 87 ALA A C 1
ATOM 626 O O . ALA A 1 87 ? 20.078 -76.75 -21.938 1 74.06 87 ALA A O 1
ATOM 627 N N . GLY A 1 88 ? 18.578 -76.938 -23.438 1 69.56 88 GLY A N 1
ATOM 628 C CA . GLY A 1 88 ? 17.969 -78.062 -22.75 1 69.56 88 GLY A CA 1
ATOM 629 C C . GLY A 1 88 ? 17.438 -77.75 -21.375 1 69.56 88 GLY A C 1
ATOM 630 O O . GLY A 1 88 ? 17.578 -78.5 -20.438 1 69.56 88 GLY A O 1
ATOM 631 N N . THR A 1 89 ? 16.953 -76.562 -21.062 1 76.44 89 THR A N 1
ATOM 632 C CA . THR A 1 89 ? 16.391 -76.188 -19.781 1 76.44 89 THR A CA 1
ATOM 633 C C . THR A 1 89 ? 15.133 -76.938 -19.453 1 76.44 89 THR A C 1
ATOM 635 O O . THR A 1 89 ? 14.227 -77.062 -20.297 1 76.44 89 THR A O 1
ATOM 638 N N . ASN A 1 90 ? 15.18 -77.688 -18.297 1 81.12 90 ASN A N 1
ATOM 639 C CA . ASN A 1 90 ? 14.008 -78.438 -17.844 1 81.12 90 ASN A CA 1
ATOM 640 C C . ASN A 1 90 ? 13.234 -77.688 -16.766 1 81.12 90 ASN A C 1
ATOM 642 O O . ASN A 1 90 ? 13.703 -77.562 -15.633 1 81.12 90 ASN A O 1
ATOM 646 N N . ALA A 1 91 ? 12.211 -77 -17.172 1 87.5 91 ALA A N 1
ATOM 647 C CA . ALA A 1 91 ? 11.32 -76.25 -16.266 1 87.5 91 ALA A CA 1
ATOM 648 C C . ALA A 1 91 ? 9.859 -76.5 -16.656 1 87.5 91 ALA A C 1
ATOM 650 O O . ALA A 1 91 ? 9.516 -76.438 -17.844 1 87.5 91 ALA A O 1
ATOM 651 N N . SER A 1 92 ? 9.039 -76.812 -15.68 1 91.44 92 SER A N 1
ATOM 652 C CA . SER A 1 92 ? 7.613 -76.938 -15.969 1 91.44 92 SER A CA 1
ATOM 653 C C . SER A 1 92 ? 7.02 -75.562 -16.391 1 91.44 92 SER A C 1
ATOM 655 O O . SER A 1 92 ? 6.238 -75.5 -17.344 1 91.44 92 SER A O 1
ATOM 657 N N . ASN A 1 93 ? 7.406 -74.5 -15.641 1 95.31 93 ASN A N 1
ATOM 658 C CA . ASN A 1 93 ? 6.953 -73.125 -15.922 1 95.31 93 ASN A CA 1
ATOM 659 C C . ASN A 1 93 ? 8.125 -72.188 -16.016 1 95.31 93 ASN A C 1
ATOM 661 O O . ASN A 1 93 ? 9.109 -72.312 -15.297 1 95.31 93 ASN A O 1
ATOM 665 N N . ALA A 1 94 ? 8.023 -71.188 -16.938 1 96.94 94 ALA A N 1
ATOM 666 C CA . ALA A 1 94 ? 9.031 -70.125 -17.062 1 96.94 94 ALA A CA 1
ATOM 667 C C . ALA A 1 94 ? 8.391 -68.812 -17.5 1 96.94 94 ALA A C 1
ATOM 669 O O . ALA A 1 94 ? 7.336 -68.75 -18.125 1 96.94 94 ALA A O 1
ATOM 670 N N . ILE A 1 95 ? 8.938 -67.75 -17.031 1 98.31 95 ILE A N 1
ATOM 671 C CA . ILE A 1 95 ? 8.68 -66.438 -17.625 1 98.31 95 ILE A CA 1
ATOM 672 C C . ILE A 1 95 ? 9.781 -66.062 -18.625 1 98.31 95 ILE A C 1
ATOM 674 O O . ILE A 1 95 ? 10.969 -66.062 -18.281 1 98.31 95 ILE A O 1
ATOM 678 N N . ILE A 1 96 ? 9.422 -65.875 -19.859 1 97.94 96 ILE A N 1
ATOM 679 C CA . ILE A 1 96 ? 10.414 -65.562 -20.891 1 97.94 96 ILE A CA 1
ATOM 680 C C . ILE A 1 96 ? 10.188 -64.188 -21.422 1 97.94 96 ILE A C 1
ATOM 682 O O . ILE A 1 96 ? 9.094 -63.844 -21.891 1 97.94 96 ILE A O 1
ATOM 686 N N . VAL A 1 97 ? 11.172 -63.344 -21.297 1 98.5 97 VAL A N 1
ATOM 687 C CA . VAL A 1 97 ? 11.109 -61.938 -21.703 1 98.5 97 VAL A CA 1
ATOM 688 C C . VAL A 1 97 ? 12.078 -61.688 -22.859 1 98.5 97 VAL A C 1
ATOM 690 O O . VAL A 1 97 ? 13.219 -62.156 -22.828 1 98.5 97 VAL A O 1
ATOM 693 N N . GLY A 1 98 ? 11.578 -60.875 -23.844 1 98.31 98 GLY A N 1
ATOM 694 C CA . GLY A 1 98 ? 12.523 -60.5 -24.875 1 98.31 98 GLY A CA 1
ATOM 695 C C . GLY A 1 98 ? 11.922 -59.625 -25.953 1 98.31 98 GLY A C 1
ATOM 696 O O . GLY A 1 98 ? 10.695 -59.469 -26.031 1 98.31 98 GLY A O 1
ATOM 697 N N . THR A 1 99 ? 12.766 -59.062 -26.812 1 98.56 99 THR A N 1
ATOM 698 C CA . THR A 1 99 ? 12.391 -58.125 -27.875 1 98.56 99 THR A CA 1
ATOM 699 C C . THR A 1 99 ? 12.289 -58.844 -29.203 1 98.56 99 THR A C 1
ATOM 701 O O . THR A 1 99 ? 13.219 -59.562 -29.625 1 98.56 99 THR A O 1
ATOM 704 N N . LEU A 1 100 ? 11.18 -58.625 -29.859 1 97.94 100 LEU A N 1
ATOM 705 C CA . LEU A 1 100 ? 10.969 -59.25 -31.172 1 97.94 100 LEU A CA 1
ATOM 706 C C . LEU A 1 100 ? 12.039 -58.781 -32.156 1 97.94 100 LEU A C 1
ATOM 708 O O . LEU A 1 100 ? 12.312 -57.594 -32.281 1 97.94 100 LEU A O 1
ATOM 712 N N . GLY A 1 101 ? 12.656 -59.719 -32.844 1 95.81 101 GLY A N 1
ATOM 713 C CA . GLY A 1 101 ? 13.656 -59.406 -33.844 1 95.81 101 GLY A CA 1
ATOM 714 C C . GLY A 1 101 ? 15.039 -59.188 -33.281 1 95.81 101 GLY A C 1
ATOM 715 O O . GLY A 1 101 ? 16.016 -59.031 -34.031 1 95.81 101 GLY A O 1
ATOM 716 N N . ARG A 1 102 ? 15.188 -59.156 -32.031 1 96.88 102 ARG A N 1
ATOM 717 C CA . ARG A 1 102 ? 16.453 -58.969 -31.344 1 96.88 102 ARG A CA 1
ATOM 718 C C . ARG A 1 102 ? 16.812 -60.156 -30.469 1 96.88 102 ARG A C 1
ATOM 720 O O . ARG A 1 102 ? 17.953 -60.625 -30.469 1 96.88 102 ARG A O 1
ATOM 727 N N . SER A 1 103 ? 15.875 -60.688 -29.75 1 97.69 103 SER A N 1
ATOM 728 C CA . SER A 1 103 ? 16.062 -61.844 -28.875 1 97.69 103 SER A CA 1
ATOM 729 C C . SER A 1 103 ? 15.945 -63.156 -29.641 1 97.69 103 SER A C 1
ATOM 731 O O . SER A 1 103 ? 14.875 -63.5 -30.141 1 97.69 103 SER A O 1
ATOM 733 N N . SER A 1 104 ? 17.016 -63.969 -29.609 1 96.25 104 SER A N 1
ATOM 734 C CA . SER A 1 104 ? 17 -65.25 -30.297 1 96.25 104 SER A CA 1
ATOM 735 C C . SER A 1 104 ? 16.047 -66.25 -29.625 1 96.25 104 SER A C 1
ATOM 737 O O . SER A 1 104 ? 15.477 -67.125 -30.281 1 96.25 104 SER A O 1
ATOM 739 N N . LEU A 1 105 ? 15.898 -66 -28.344 1 95.25 105 LEU A N 1
ATOM 740 C CA . LEU A 1 105 ? 14.961 -66.812 -27.594 1 95.25 105 LEU A CA 1
ATOM 741 C C . LEU A 1 105 ? 13.531 -66.625 -28.078 1 95.25 105 LEU A C 1
ATOM 743 O O . LEU A 1 105 ? 12.773 -67.562 -28.281 1 95.25 105 LEU A O 1
ATOM 747 N N . ILE A 1 106 ? 13.125 -65.312 -28.25 1 97.19 106 ILE A N 1
ATOM 748 C CA . ILE A 1 106 ? 11.781 -65 -28.703 1 97.19 106 ILE A CA 1
ATOM 749 C C . ILE A 1 106 ? 11.57 -65.438 -30.141 1 97.19 106 ILE A C 1
ATOM 751 O O . ILE A 1 106 ? 10.508 -65.938 -30.484 1 97.19 106 ILE A O 1
ATOM 755 N N . ASP A 1 107 ? 12.594 -65.312 -30.953 1 95.19 107 ASP A N 1
ATOM 756 C CA . ASP A 1 107 ? 12.508 -65.75 -32.344 1 95.19 107 ASP A CA 1
ATOM 757 C C . ASP A 1 107 ? 12.258 -67.25 -32.406 1 95.19 107 ASP A C 1
ATOM 759 O O . ASP A 1 107 ? 11.461 -67.75 -33.219 1 95.19 107 ASP A O 1
ATOM 763 N N . ALA A 1 108 ? 12.945 -68 -31.594 1 95.94 108 ALA A N 1
ATOM 764 C CA . ALA A 1 108 ? 12.781 -69.438 -31.531 1 95.94 108 ALA A CA 1
ATOM 765 C C . ALA A 1 108 ? 11.367 -69.812 -31.109 1 95.94 108 ALA A C 1
ATOM 767 O O . ALA A 1 108 ? 10.773 -70.75 -31.656 1 95.94 108 ALA A O 1
ATOM 768 N N . ILE A 1 109 ? 10.867 -69.125 -30.125 1 96.56 109 ILE A N 1
ATOM 769 C CA . ILE A 1 109 ? 9.516 -69.438 -29.625 1 96.56 109 ILE A CA 1
ATOM 770 C C . ILE A 1 109 ? 8.5 -69.125 -30.734 1 96.56 109 ILE A C 1
ATOM 772 O O . ILE A 1 109 ? 7.594 -69.938 -30.969 1 96.56 109 ILE A O 1
ATOM 776 N N . VAL A 1 110 ? 8.625 -67.938 -31.406 1 96.62 110 VAL A N 1
ATOM 777 C CA . VAL A 1 110 ? 7.711 -67.562 -32.469 1 96.62 110 VAL A CA 1
ATOM 778 C C . VAL A 1 110 ? 7.754 -68.625 -33.594 1 96.62 110 VAL A C 1
ATOM 780 O O . VAL A 1 110 ? 6.711 -69 -34.125 1 96.62 110 VAL A O 1
ATOM 783 N N . ASN A 1 111 ? 8.961 -69.062 -33.906 1 94.56 111 ASN A N 1
ATOM 784 C CA . ASN A 1 111 ? 9.133 -70.062 -34.969 1 94.56 111 ASN A CA 1
ATOM 785 C C . ASN A 1 111 ? 8.57 -71.438 -34.594 1 94.56 111 ASN A C 1
ATOM 787 O O . ASN A 1 111 ? 7.941 -72.125 -35.406 1 94.56 111 ASN A O 1
ATOM 791 N N . ASN A 1 112 ? 8.844 -71.812 -33.344 1 93.62 112 ASN A N 1
ATOM 792 C CA . ASN A 1 112 ? 8.445 -73.125 -32.844 1 93.62 112 ASN A CA 1
ATOM 793 C C . ASN A 1 112 ? 6.93 -73.25 -32.688 1 93.62 112 ASN A C 1
ATOM 795 O O . ASN A 1 112 ? 6.332 -74.25 -32.938 1 93.62 112 ASN A O 1
ATOM 799 N N . THR A 1 113 ? 6.324 -72.188 -32.219 1 95.94 113 THR A N 1
ATOM 800 C CA . THR A 1 113 ? 4.93 -72.25 -31.812 1 95.94 113 THR A CA 1
ATOM 801 C C . THR A 1 113 ? 4.027 -71.562 -32.844 1 95.94 113 THR A C 1
ATOM 803 O O . THR A 1 113 ? 2.801 -71.688 -32.75 1 95.94 113 THR A O 1
ATOM 806 N N . LYS A 1 114 ? 4.59 -70.875 -33.812 1 95.19 114 LYS A N 1
ATOM 807 C CA . LYS A 1 114 ? 3.859 -70.062 -34.75 1 95.19 114 LYS A CA 1
ATOM 808 C C . LYS A 1 114 ? 2.988 -69 -34.062 1 95.19 114 LYS A C 1
ATOM 810 O O . LYS A 1 114 ? 1.858 -68.75 -34.469 1 95.19 114 LYS A O 1
ATOM 815 N N . LEU A 1 115 ? 3.539 -68.562 -32.938 1 96 115 LEU A N 1
ATOM 816 C CA . LEU A 1 115 ? 2.873 -67.5 -32.156 1 96 115 LEU A CA 1
ATOM 817 C C . LEU A 1 115 ? 2.602 -66.25 -33.031 1 96 115 LEU A C 1
ATOM 819 O O . LEU A 1 115 ? 3.492 -65.812 -33.719 1 96 115 LEU A O 1
ATOM 823 N N . ASP A 1 116 ? 1.302 -65.812 -33 1 96 116 ASP A N 1
ATOM 824 C CA . ASP A 1 116 ? 0.945 -64.562 -33.75 1 96 116 ASP A CA 1
ATOM 825 C C . ASP A 1 116 ? 1.519 -63.344 -33.062 1 96 116 ASP A C 1
ATOM 827 O O . ASP A 1 116 ? 1.09 -62.969 -31.984 1 96 116 ASP A O 1
ATOM 831 N N . VAL A 1 117 ? 2.443 -62.656 -33.688 1 96.69 117 VAL A N 1
ATOM 832 C CA . VAL A 1 117 ? 3.1 -61.469 -33.125 1 96.69 117 VAL A CA 1
ATOM 833 C C . VAL A 1 117 ? 2.797 -60.25 -34 1 96.69 117 VAL A C 1
ATOM 835 O O . VAL A 1 117 ? 3.541 -59.25 -34 1 96.69 117 VAL A O 1
ATOM 838 N N . SER A 1 118 ? 1.732 -60.219 -34.75 1 95.75 118 SER A N 1
ATOM 839 C CA . SER A 1 118 ? 1.4 -59.156 -35.688 1 95.75 118 SER A CA 1
ATOM 840 C C . SER A 1 118 ? 1.062 -57.844 -34.969 1 95.75 118 SER A C 1
ATOM 842 O O . SER A 1 118 ? 1.256 -56.75 -35.5 1 95.75 118 SER A O 1
ATOM 844 N N . SER A 1 119 ? 0.555 -57.938 -33.812 1 94.38 119 SER A N 1
ATOM 845 C CA . SER A 1 119 ? 0.168 -56.75 -33.031 1 94.38 119 SER A CA 1
ATOM 846 C C . SER A 1 119 ? 1.392 -55.969 -32.531 1 94.38 119 SER A C 1
ATOM 848 O O . SER A 1 119 ? 1.287 -54.812 -32.156 1 94.38 119 SER A O 1
ATOM 850 N N . VAL A 1 120 ? 2.58 -56.531 -32.562 1 96.25 120 VAL A N 1
ATOM 851 C CA . VAL A 1 120 ? 3.779 -55.906 -32.031 1 96.25 120 VAL A CA 1
ATOM 852 C C . VAL A 1 120 ? 4.793 -55.688 -33.156 1 96.25 120 VAL A C 1
ATOM 854 O O . VAL A 1 120 ? 5.66 -54.812 -33.031 1 96.25 120 VAL A O 1
ATOM 857 N N . GLN A 1 121 ? 4.754 -56.5 -34.188 1 95.75 121 GLN A N 1
ATOM 858 C CA . GLN A 1 121 ? 5.73 -56.406 -35.25 1 95.75 121 GLN A CA 1
ATOM 859 C C . GLN A 1 121 ? 5.66 -55.062 -35.969 1 95.75 121 GLN A C 1
ATOM 861 O O . GLN A 1 121 ? 4.602 -54.656 -36.438 1 95.75 121 GLN A O 1
ATOM 866 N N . GLY A 1 122 ? 6.723 -54.375 -35.906 1 94.81 122 GLY A N 1
ATOM 867 C CA . GLY A 1 122 ? 6.844 -53.094 -36.625 1 94.81 122 GLY A CA 1
ATOM 868 C C . GLY A 1 122 ? 6.195 -51.938 -35.875 1 94.81 122 GLY A C 1
ATOM 869 O O . GLY A 1 122 ? 6.16 -50.812 -36.375 1 94.81 122 GLY A O 1
ATOM 870 N N . GLN A 1 123 ? 5.699 -52.125 -34.719 1 96.5 123 GLN A N 1
ATOM 871 C CA . GLN A 1 123 ? 5.016 -51.094 -33.938 1 96.5 123 GLN A CA 1
ATOM 872 C C . GLN A 1 123 ? 5.98 -50.406 -33 1 96.5 123 GLN A C 1
ATOM 874 O O . GLN A 1 123 ? 7.07 -50.906 -32.719 1 96.5 123 GLN A O 1
ATOM 879 N N . TRP A 1 124 ? 5.551 -49.188 -32.688 1 97.12 124 TRP A N 1
ATOM 880 C CA . TRP A 1 124 ? 6.336 -48.375 -31.75 1 97.12 124 TRP A CA 1
ATOM 881 C C . TRP A 1 124 ? 5.938 -48.625 -30.312 1 97.12 124 TRP A C 1
ATOM 883 O O . TRP A 1 124 ? 4.824 -48.312 -29.891 1 97.12 124 TRP A O 1
ATOM 893 N N . GLU A 1 125 ? 6.828 -49.219 -29.5 1 97.94 125 GLU A N 1
ATOM 894 C CA . GLU A 1 125 ? 6.754 -49.344 -28.062 1 97.94 125 GLU A CA 1
ATOM 895 C C . GLU A 1 125 ? 5.555 -50.219 -27.656 1 97.94 125 GLU A C 1
ATOM 897 O O . GLU A 1 125 ? 5.047 -50.094 -26.531 1 97.94 125 GLU A O 1
ATOM 902 N N . SER A 1 126 ? 5.047 -51.031 -28.484 1 97.81 126 SER A N 1
ATOM 903 C CA . SER A 1 126 ? 3.961 -51.938 -28.156 1 97.81 126 SER A CA 1
ATOM 904 C C . SER A 1 126 ? 4.492 -53.219 -27.516 1 97.81 126 SER A C 1
ATOM 906 O O . SER A 1 126 ? 5.684 -53.531 -27.609 1 97.81 126 SER A O 1
ATOM 908 N N . PHE A 1 127 ? 3.654 -53.969 -26.781 1 97.62 127 PHE A N 1
ATOM 909 C CA . PHE A 1 127 ? 4.059 -55.25 -26.25 1 97.62 127 PHE A CA 1
ATOM 910 C C . PHE A 1 127 ? 2.871 -56.219 -26.188 1 97.62 127 PHE A C 1
ATOM 912 O O . PHE A 1 127 ? 1.718 -55.781 -26.266 1 97.62 127 PHE A O 1
ATOM 919 N N . LEU A 1 128 ? 3.225 -57.438 -26.172 1 96.94 128 LEU A N 1
ATOM 920 C CA . LEU A 1 128 ? 2.303 -58.562 -26 1 96.94 128 LEU A CA 1
ATOM 921 C C . LEU A 1 128 ? 2.836 -59.562 -24.984 1 96.94 128 LEU A C 1
ATOM 923 O O . LEU A 1 128 ? 4.008 -59.938 -25.031 1 96.94 128 LEU A O 1
ATOM 927 N N . ALA A 1 129 ? 2.057 -59.906 -24 1 97.56 129 ALA A N 1
ATOM 928 C CA . ALA A 1 129 ? 2.406 -60.906 -23 1 97.56 129 ALA A CA 1
ATOM 929 C C . ALA A 1 129 ? 1.288 -61.938 -22.828 1 97.56 129 ALA A C 1
ATOM 931 O O . ALA A 1 129 ? 0.119 -61.594 -22.688 1 97.56 129 ALA A O 1
ATOM 932 N N . LYS A 1 130 ? 1.641 -63.156 -22.859 1 96.81 130 LYS A N 1
ATOM 933 C CA . LYS A 1 130 ? 0.651 -64.25 -22.703 1 96.81 130 LYS A CA 1
ATOM 934 C C . LYS A 1 130 ? 1.323 -65.562 -22.406 1 96.81 130 LYS A C 1
ATOM 936 O O . LYS A 1 130 ? 2.537 -65.688 -22.562 1 96.81 130 LYS A O 1
ATOM 941 N N . GLU A 1 131 ? 0.518 -66.5 -21.938 1 97.44 131 GLU A N 1
ATOM 942 C CA . GLU A 1 131 ? 1.006 -67.875 -21.734 1 97.44 131 GLU A CA 1
ATOM 943 C C . GLU A 1 131 ? 1.094 -68.625 -23.047 1 97.44 131 GLU A C 1
ATOM 945 O O . GLU A 1 131 ? 0.175 -68.562 -23.859 1 97.44 131 GLU A O 1
ATOM 950 N N . VAL A 1 132 ? 2.199 -69.312 -23.266 1 97.31 132 VAL A N 1
ATOM 951 C CA . VAL A 1 132 ? 2.439 -70.125 -24.438 1 97.31 132 VAL A CA 1
ATOM 952 C C . VAL A 1 132 ? 2.807 -71.562 -24.016 1 97.31 132 VAL A C 1
ATOM 954 O O . VAL A 1 132 ? 3.725 -71.75 -23.203 1 97.31 132 VAL A O 1
ATOM 957 N N . LYS A 1 133 ? 2.15 -72.562 -24.562 1 95.5 133 LYS A N 1
ATOM 958 C CA . LYS A 1 133 ? 2.428 -73.938 -24.234 1 95.5 133 LYS A CA 1
ATOM 959 C C . LYS A 1 133 ? 3.576 -74.5 -25.094 1 95.5 133 LYS A C 1
ATOM 961 O O . LYS A 1 133 ? 3.688 -74.188 -26.266 1 95.5 133 LYS A O 1
ATOM 966 N N . ASN A 1 134 ? 4.379 -75.312 -24.516 1 93.75 134 ASN A N 1
ATOM 967 C CA . ASN A 1 134 ? 5.531 -75.938 -25.156 1 93.75 134 ASN A CA 1
ATOM 968 C C . ASN A 1 134 ? 6.316 -74.938 -26 1 93.75 134 ASN A C 1
ATOM 970 O O . ASN A 1 134 ? 6.559 -75.188 -27.188 1 93.75 134 ASN A O 1
ATOM 974 N N . PRO A 1 135 ? 6.68 -73.812 -25.375 1 95.25 135 PRO A N 1
ATOM 975 C CA . PRO A 1 135 ? 7.355 -72.75 -26.125 1 95.25 135 PRO A CA 1
ATOM 976 C C . PRO A 1 135 ? 8.719 -73.188 -26.672 1 95.25 135 PRO A C 1
ATOM 978 O O . PRO A 1 135 ? 9.094 -72.812 -27.781 1 95.25 135 PRO A O 1
ATOM 981 N N . LEU A 1 136 ? 9.438 -73.938 -25.859 1 93.25 136 LEU A N 1
ATOM 982 C CA . LEU A 1 136 ? 10.75 -74.5 -26.156 1 93.25 136 LEU A CA 1
ATOM 983 C C . LEU A 1 136 ? 10.875 -75.875 -25.609 1 93.25 136 LEU A C 1
ATOM 985 O O . LEU A 1 136 ? 10.156 -76.312 -24.688 1 93.25 136 LEU A O 1
ATOM 989 N N . PRO A 1 137 ? 11.758 -76.688 -26.25 1 90 137 PRO A N 1
ATOM 990 C CA . PRO A 1 137 ? 11.961 -78 -25.688 1 90 137 PRO A CA 1
ATOM 991 C C . PRO A 1 137 ? 12.336 -78 -24.219 1 90 137 PRO A C 1
ATOM 993 O O . PRO A 1 137 ? 13.242 -77.25 -23.828 1 90 137 PRO A O 1
ATOM 996 N N . GLY A 1 138 ? 11.609 -78.75 -23.422 1 91 138 GLY A N 1
ATOM 997 C CA . GLY A 1 138 ? 11.93 -78.875 -22.016 1 91 138 GLY A CA 1
ATOM 998 C C . GLY A 1 138 ? 11.117 -77.938 -21.141 1 91 138 GLY A C 1
ATOM 999 O O . GLY A 1 138 ? 11.195 -78 -19.906 1 91 138 GLY A O 1
ATOM 1000 N N . ILE A 1 139 ? 10.414 -77 -21.75 1 94.56 139 ILE A N 1
ATOM 1001 C CA . ILE A 1 139 ? 9.547 -76.062 -21.016 1 94.56 139 ILE A CA 1
ATOM 1002 C C . ILE A 1 139 ? 8.086 -76.375 -21.344 1 94.56 139 ILE A C 1
ATOM 1004 O O . ILE A 1 139 ? 7.668 -76.188 -22.5 1 94.56 139 ILE A O 1
ATOM 1008 N N . ASP A 1 140 ? 7.328 -76.812 -20.328 1 94.88 140 ASP A N 1
ATOM 1009 C CA . ASP A 1 140 ? 5.945 -77.188 -20.578 1 94.88 140 ASP A CA 1
ATOM 1010 C C . ASP A 1 140 ? 5.082 -75.938 -20.906 1 94.88 140 ASP A C 1
ATOM 1012 O O . ASP A 1 140 ? 4.254 -76 -21.812 1 94.88 140 ASP A O 1
ATOM 1016 N N . SER A 1 141 ? 5.25 -74.938 -20.109 1 96 141 SER A N 1
ATOM 1017 C CA . SER A 1 141 ? 4.496 -73.688 -20.297 1 96 141 SER A CA 1
ATOM 1018 C C . SER A 1 141 ? 5.328 -72.438 -19.922 1 96 141 SER A C 1
ATOM 1020 O O . SER A 1 141 ? 6.129 -72.5 -18.984 1 96 141 SER A O 1
ATOM 1022 N N . ALA A 1 142 ? 5.156 -71.375 -20.703 1 97.06 142 ALA A N 1
ATOM 1023 C CA . ALA A 1 142 ? 5.863 -70.125 -20.375 1 97.06 142 ALA A CA 1
ATOM 1024 C C . ALA A 1 142 ? 4.945 -68.938 -20.516 1 97.06 142 ALA A C 1
ATOM 1026 O O . ALA A 1 142 ? 4.105 -68.875 -21.422 1 97.06 142 ALA A O 1
ATOM 1027 N N . TYR A 1 143 ? 5.004 -68.062 -19.531 1 98 143 TYR A N 1
ATOM 1028 C CA . TYR A 1 143 ? 4.484 -66.688 -19.766 1 98 143 TYR A CA 1
ATOM 1029 C C . TYR A 1 143 ? 5.48 -65.875 -20.547 1 98 143 TYR A C 1
ATOM 1031 O O . TYR A 1 143 ? 6.535 -65.5 -20.031 1 98 143 TYR A O 1
ATOM 1039 N N . VAL A 1 144 ? 5.152 -65.625 -21.844 1 98.12 144 VAL A N 1
ATOM 1040 C CA . VAL A 1 144 ? 6.09 -64.938 -22.75 1 98.12 144 VAL A CA 1
ATOM 1041 C C . VAL A 1 144 ? 5.75 -63.469 -22.875 1 98.12 144 VAL A C 1
ATOM 1043 O O . VAL A 1 144 ? 4.625 -63.094 -23.219 1 98.12 144 VAL A O 1
ATOM 1046 N N . MET A 1 145 ? 6.652 -62.562 -22.531 1 98.38 145 MET A N 1
ATOM 1047 C CA . MET A 1 145 ? 6.539 -61.094 -22.625 1 98.38 145 MET A CA 1
ATOM 1048 C C . MET A 1 145 ? 7.383 -60.562 -23.766 1 98.38 145 MET A C 1
ATOM 1050 O O . MET A 1 145 ? 8.609 -60.5 -23.672 1 98.38 145 MET A O 1
ATOM 1054 N N . ILE A 1 146 ? 6.719 -60.125 -24.828 1 98.25 146 ILE A N 1
ATOM 1055 C CA . ILE A 1 146 ? 7.387 -59.75 -26.078 1 98.25 146 ILE A CA 1
ATOM 1056 C C . ILE A 1 146 ? 7.168 -58.281 -26.344 1 98.25 146 ILE A C 1
ATOM 1058 O O . ILE A 1 146 ? 6.027 -57.812 -26.391 1 98.25 146 ILE A O 1
ATOM 1062 N N . GLY A 1 147 ? 8.211 -57.469 -26.484 1 98.38 147 GLY A N 1
ATOM 1063 C CA . GLY A 1 147 ? 8.117 -56.094 -26.906 1 98.38 147 GLY A CA 1
ATOM 1064 C C . GLY A 1 147 ? 8.469 -55.906 -28.375 1 98.38 147 GLY A C 1
ATOM 1065 O O . GLY A 1 147 ? 9.281 -56.625 -28.922 1 98.38 147 GLY A O 1
ATOM 1066 N N . ALA A 1 148 ? 7.852 -54.875 -28.969 1 98.12 148 ALA A N 1
ATOM 1067 C CA . ALA A 1 148 ? 8.125 -54.5 -30.359 1 98.12 148 ALA A CA 1
ATOM 1068 C C . ALA A 1 148 ? 9.539 -53.969 -30.516 1 98.12 148 ALA A C 1
ATOM 1070 O O . ALA A 1 148 ? 10.125 -54.031 -31.594 1 98.12 148 ALA A O 1
ATOM 1071 N N . ASP A 1 149 ? 10.023 -53.406 -29.547 1 97.88 149 ASP A N 1
ATOM 1072 C CA . ASP A 1 149 ? 11.344 -52.781 -29.453 1 97.88 149 ASP A CA 1
ATOM 1073 C C . ASP A 1 149 ? 11.828 -52.75 -28 1 97.88 149 ASP A C 1
ATOM 1075 O O . ASP A 1 149 ? 11.219 -53.375 -27.125 1 97.88 149 ASP A O 1
ATOM 1079 N N . LYS A 1 150 ? 12.969 -52.125 -27.75 1 98 150 LYS A N 1
ATOM 1080 C CA . LYS A 1 150 ? 13.562 -52.062 -26.422 1 98 150 LYS A CA 1
ATOM 1081 C C . LYS A 1 150 ? 12.539 -51.594 -25.391 1 98 150 LYS A C 1
ATOM 1083 O O . LYS A 1 150 ? 12.312 -52.25 -24.391 1 98 150 LYS A O 1
ATOM 1088 N N . ARG A 1 151 ? 11.898 -50.469 -25.641 1 98.5 151 ARG A N 1
ATOM 1089 C CA . ARG A 1 151 ? 10.977 -49.844 -24.688 1 98.5 151 ARG A CA 1
ATOM 1090 C C . ARG A 1 151 ? 9.703 -50.688 -24.562 1 98.5 151 ARG A C 1
ATOM 1092 O O . ARG A 1 151 ? 9.117 -50.781 -23.469 1 98.5 151 ARG A O 1
ATOM 1099 N N . GLY A 1 152 ? 9.227 -51.188 -25.688 1 98.25 152 GLY A N 1
ATOM 1100 C CA . GLY A 1 152 ? 8.07 -52.062 -25.578 1 98.25 152 GLY A CA 1
ATOM 1101 C C . GLY A 1 152 ? 8.273 -53.188 -24.609 1 98.25 152 GLY A C 1
ATOM 1102 O O . GLY A 1 152 ? 7.379 -53.531 -23.828 1 98.25 152 GLY A O 1
ATOM 1103 N N . THR A 1 153 ? 9.469 -53.844 -24.672 1 98.56 153 THR A N 1
ATOM 1104 C CA . THR A 1 153 ? 9.805 -54.938 -23.75 1 98.56 153 THR A CA 1
ATOM 1105 C C . THR A 1 153 ? 9.891 -54.406 -22.312 1 98.56 153 THR A C 1
ATOM 1107 O O . THR A 1 153 ? 9.375 -55.031 -21.391 1 98.56 153 THR A O 1
ATOM 1110 N N . ILE A 1 154 ? 10.469 -53.281 -22.156 1 98.69 154 ILE A N 1
ATOM 1111 C CA . ILE A 1 154 ? 10.617 -52.656 -20.844 1 98.69 154 ILE A CA 1
ATOM 1112 C C . ILE A 1 154 ? 9.242 -52.344 -20.281 1 98.69 154 ILE A C 1
ATOM 1114 O O . ILE A 1 154 ? 8.961 -52.656 -19.109 1 98.69 154 ILE A O 1
ATOM 1118 N N . PHE A 1 155 ? 8.359 -51.75 -21.078 1 98.19 155 PHE A N 1
ATOM 1119 C CA . PHE A 1 155 ? 7.031 -51.375 -20.625 1 98.19 155 PHE A CA 1
ATOM 1120 C C . PHE A 1 155 ? 6.191 -52.594 -20.281 1 98.19 155 PHE A C 1
ATOM 1122 O O . PHE A 1 155 ? 5.348 -52.531 -19.391 1 98.19 155 PHE A O 1
ATOM 1129 N N . SER A 1 156 ? 6.422 -53.75 -20.953 1 97.81 156 SER A N 1
ATOM 1130 C CA . SER A 1 156 ? 5.699 -54.969 -20.594 1 97.81 156 SER A CA 1
ATOM 1131 C C . SER A 1 156 ? 5.98 -55.375 -19.141 1 97.81 156 SER A C 1
ATOM 1133 O O . SER A 1 156 ? 5.066 -55.75 -18.422 1 97.81 156 SER A O 1
ATOM 1135 N N . MET A 1 157 ? 7.215 -55.188 -18.719 1 98.12 157 MET A N 1
ATOM 1136 C CA . MET A 1 157 ? 7.613 -55.531 -17.359 1 98.12 157 MET A CA 1
ATOM 1137 C C . MET A 1 157 ? 7.102 -54.531 -16.359 1 98.12 157 MET A C 1
ATOM 1139 O O . MET A 1 157 ? 6.523 -54.875 -15.328 1 98.12 157 MET A O 1
ATOM 1143 N N . TYR A 1 158 ? 7.277 -53.281 -16.625 1 97.69 158 TYR A N 1
ATOM 1144 C CA . TYR A 1 158 ? 6.863 -52.25 -15.688 1 97.69 158 TYR A CA 1
ATOM 1145 C C . TYR A 1 158 ? 5.344 -52.188 -15.586 1 97.69 158 TYR A C 1
ATOM 1147 O O . TYR A 1 158 ? 4.797 -51.875 -14.516 1 97.69 158 TYR A O 1
ATOM 1155 N N . ASP A 1 159 ? 4.656 -52.375 -16.688 1 96.44 159 ASP A N 1
ATOM 1156 C CA . ASP A 1 159 ? 3.199 -52.469 -16.641 1 96.44 159 ASP A CA 1
ATOM 1157 C C . ASP A 1 159 ? 2.744 -53.531 -15.656 1 96.44 159 ASP A C 1
ATOM 1159 O O . ASP A 1 159 ? 1.872 -53.281 -14.82 1 96.44 159 ASP A O 1
ATOM 1163 N N . HIS A 1 160 ? 3.355 -54.75 -15.695 1 96.44 160 HIS A N 1
ATOM 1164 C CA . HIS A 1 160 ? 3.043 -55.812 -14.773 1 96.44 160 HIS A CA 1
ATOM 1165 C C . HIS A 1 160 ? 3.424 -55.469 -13.344 1 96.44 160 HIS A C 1
ATOM 1167 O O . HIS A 1 160 ? 2.658 -55.719 -12.414 1 96.44 160 HIS A O 1
ATOM 1173 N N . SER A 1 161 ? 4.598 -54.906 -13.211 1 96.88 161 SER A N 1
ATOM 1174 C CA . SER A 1 161 ? 5.047 -54.469 -11.883 1 96.88 161 SER A CA 1
ATOM 1175 C C . SER A 1 161 ? 4.027 -53.562 -11.219 1 96.88 161 SER A C 1
ATOM 1177 O O . SER A 1 161 ? 3.754 -53.688 -10.023 1 96.88 161 SER A O 1
ATOM 1179 N N . GLU A 1 162 ? 3.557 -52.594 -11.992 1 96.62 162 GLU A N 1
ATOM 1180 C CA . GLU A 1 162 ? 2.539 -51.688 -11.453 1 96.62 162 GLU A CA 1
ATOM 1181 C C . GLU A 1 162 ? 1.298 -52.469 -11.016 1 96.62 162 GLU A C 1
ATOM 1183 O O . GLU A 1 162 ? 0.731 -52.188 -9.953 1 96.62 162 GLU A O 1
ATOM 1188 N N . GLN A 1 163 ? 0.88 -53.438 -11.797 1 94.62 163 GLN A N 1
ATOM 1189 C CA . GLN A 1 163 ? -0.299 -54.25 -11.492 1 94.62 163 GLN A CA 1
ATOM 1190 C C . GLN A 1 163 ? -0.06 -55.125 -10.273 1 94.62 163 GLN A C 1
ATOM 1192 O O . GLN A 1 163 ? -1.003 -55.469 -9.562 1 94.62 163 GLN A O 1
ATOM 1197 N N . PHE A 1 164 ? 1.287 -55.469 -10.016 1 95.56 164 PHE A N 1
ATOM 1198 C CA . PHE A 1 164 ? 1.639 -56.219 -8.797 1 95.56 164 PHE A CA 1
ATOM 1199 C C . PHE A 1 164 ? 1.392 -55.344 -7.566 1 95.56 164 PHE A C 1
ATOM 1201 O O . PHE A 1 164 ? 1.281 -55.875 -6.453 1 95.56 164 PHE A O 1
ATOM 1208 N N . GLY A 1 165 ? 1.405 -54.062 -7.781 1 93.31 165 GLY A N 1
ATOM 1209 C CA . GLY A 1 165 ? 1.199 -53.125 -6.68 1 93.31 165 GLY A CA 1
ATOM 1210 C C . GLY A 1 165 ? 2.41 -52.25 -6.398 1 93.31 165 GLY A C 1
ATOM 1211 O O . GLY A 1 165 ? 2.439 -51.531 -5.398 1 93.31 165 GLY A O 1
ATOM 1212 N N . VAL A 1 166 ? 3.352 -52.281 -7.199 1 96.88 166 VAL A N 1
ATOM 1213 C CA . VAL A 1 166 ? 4.527 -51.438 -7.016 1 96.88 166 VAL A CA 1
ATOM 1214 C C . VAL A 1 166 ? 4.285 -50.094 -7.652 1 96.88 166 VAL A C 1
ATOM 1216 O O . VAL A 1 166 ? 4.227 -49.969 -8.883 1 96.88 166 VAL A O 1
ATOM 1219 N N . SER A 1 167 ? 4.172 -49.094 -6.801 1 97.44 167 SER A N 1
ATOM 1220 C CA . SER A 1 167 ? 3.994 -47.719 -7.281 1 97.44 167 SER A CA 1
ATOM 1221 C C . SER A 1 167 ? 5.238 -47.219 -8.008 1 97.44 167 SER A C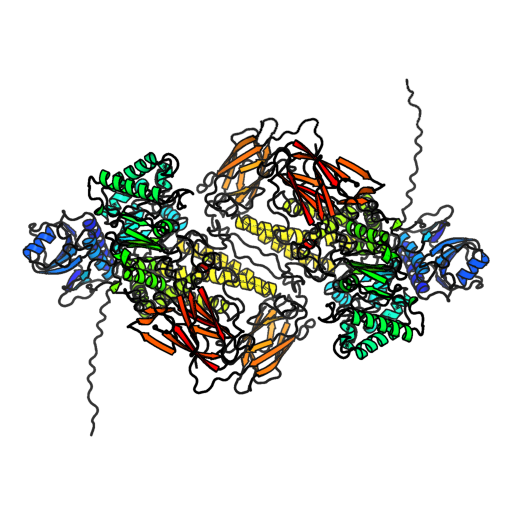 1
ATOM 1223 O O . SER A 1 167 ? 6.363 -47.5 -7.574 1 97.44 167 SER A O 1
ATOM 1225 N N . PRO A 1 168 ? 5.008 -46.469 -9.141 1 97.81 168 PRO A N 1
ATOM 1226 C CA . PRO A 1 168 ? 6.176 -45.781 -9.711 1 97.81 168 PRO A CA 1
ATOM 1227 C C . PRO A 1 168 ? 6.879 -44.875 -8.703 1 97.81 168 PRO A C 1
ATOM 1229 O O . PRO A 1 168 ? 8.07 -44.594 -8.859 1 97.81 168 PRO A O 1
ATOM 1232 N N . TRP A 1 169 ? 6.195 -44.531 -7.621 1 98.38 169 TRP A N 1
ATOM 1233 C CA . TRP A 1 169 ? 6.707 -43.562 -6.668 1 98.38 169 TRP A CA 1
ATOM 1234 C C . TRP A 1 169 ? 7.238 -44.25 -5.414 1 98.38 169 TRP A C 1
ATOM 1236 O O . TRP A 1 169 ? 7.422 -43.594 -4.379 1 98.38 169 TRP A O 1
ATOM 1246 N N . TYR A 1 170 ? 7.516 -45.5 -5.469 1 97.75 170 TYR A N 1
ATOM 1247 C CA . TYR A 1 170 ? 7.973 -46.25 -4.305 1 97.75 170 TYR A CA 1
ATOM 1248 C C . TYR A 1 170 ? 9.211 -45.625 -3.693 1 97.75 170 TYR A C 1
ATOM 1250 O O . TYR A 1 170 ? 9.375 -45.594 -2.471 1 97.75 170 TYR A O 1
ATOM 1258 N N . TRP A 1 171 ? 10.062 -45 -4.539 1 98 171 TRP A N 1
ATOM 1259 C CA . TRP A 1 171 ? 11.289 -44.406 -4.027 1 98 171 TRP A CA 1
ATOM 1260 C C . TRP A 1 171 ? 11.133 -42.875 -3.887 1 98 171 TRP A C 1
ATOM 1262 O O . TRP A 1 171 ? 11.539 -42.312 -2.877 1 98 171 TRP A O 1
ATOM 1272 N N . TRP A 1 172 ? 10.508 -42.219 -4.859 1 98.44 172 TRP A N 1
ATOM 1273 C CA . TRP A 1 172 ? 10.461 -40.75 -4.961 1 98.44 172 TRP A CA 1
ATOM 1274 C C . TRP A 1 172 ? 9.391 -40.188 -4.043 1 98.44 172 TRP A C 1
ATOM 1276 O O . TRP A 1 172 ? 9.406 -39 -3.744 1 98.44 172 TRP A O 1
ATOM 1286 N N . ALA A 1 173 ? 8.484 -40.969 -3.59 1 98.38 173 ALA A N 1
ATOM 1287 C CA . ALA A 1 173 ? 7.473 -40.531 -2.635 1 98.38 173 ALA A CA 1
ATOM 1288 C C . ALA A 1 173 ? 7.293 -41.531 -1.506 1 98.38 173 ALA A C 1
ATOM 1290 O O . ALA A 1 173 ? 6.371 -41.406 -0.696 1 98.38 173 ALA A O 1
ATOM 1291 N N . ASP A 1 174 ? 8.148 -42.594 -1.519 1 98.25 174 ASP A N 1
ATOM 1292 C CA . ASP A 1 174 ? 8.258 -43.562 -0.436 1 98.25 174 ASP A CA 1
ATOM 1293 C C . ASP A 1 174 ? 6.965 -44.344 -0.266 1 98.25 174 ASP A C 1
ATOM 1295 O O . ASP A 1 174 ? 6.527 -44.594 0.86 1 98.25 174 ASP A O 1
ATOM 1299 N N . VAL A 1 175 ? 6.324 -44.656 -1.331 1 98.06 175 VAL A N 1
ATOM 1300 C CA . VAL A 1 175 ? 5.105 -45.469 -1.288 1 98.06 175 VAL A CA 1
ATOM 1301 C C . VAL A 1 175 ? 5.461 -46.938 -1.055 1 98.06 175 VAL A C 1
ATOM 1303 O O . VAL A 1 175 ? 6.09 -47.562 -1.905 1 98.06 175 VAL A O 1
ATOM 1306 N N . PRO A 1 176 ? 5.016 -47.5 -0.001 1 96.19 176 PRO A N 1
ATOM 1307 C CA . PRO A 1 176 ? 5.32 -48.938 0.222 1 96.19 176 PRO A CA 1
ATOM 1308 C C . PRO A 1 176 ? 4.434 -49.844 -0.6 1 96.19 176 PRO A C 1
ATOM 1310 O O . PRO A 1 176 ? 3.318 -49.5 -0.97 1 96.19 176 PRO A O 1
ATOM 1313 N N . SER A 1 177 ? 4.914 -51.094 -0.951 1 94.62 177 SER A N 1
ATOM 1314 C CA . SER A 1 177 ? 4.113 -52.094 -1.651 1 94.62 177 SER A CA 1
ATOM 1315 C C . SER A 1 177 ? 3.344 -52.969 -0.671 1 94.62 177 SER A C 1
ATOM 1317 O O . SER A 1 177 ? 3.863 -53.312 0.388 1 94.62 177 SER A O 1
ATOM 1319 N N . THR A 1 178 ? 2.178 -53.219 -1.044 1 91.5 178 THR A N 1
ATOM 1320 C CA . THR A 1 178 ? 1.407 -54.188 -0.268 1 91.5 178 THR A CA 1
ATOM 1321 C C . THR A 1 178 ? 1.881 -55.594 -0.552 1 91.5 178 THR A C 1
ATOM 1323 O O . THR A 1 178 ? 2.062 -55.969 -1.71 1 91.5 178 THR A O 1
ATOM 1326 N N . GLN A 1 179 ? 2.02 -56.406 0.461 1 93.12 179 GLN A N 1
ATOM 1327 C CA . GLN A 1 179 ? 2.561 -57.75 0.297 1 93.12 179 GLN A CA 1
ATOM 1328 C C . GLN A 1 179 ? 1.449 -58.75 0.028 1 93.12 179 GLN A C 1
ATOM 1330 O O . GLN A 1 179 ? 0.345 -58.625 0.562 1 93.12 179 GLN A O 1
ATOM 1335 N N . HIS A 1 180 ? 1.749 -59.688 -0.866 1 94.56 180 HIS A N 1
ATOM 1336 C CA . HIS A 1 180 ? 0.907 -60.844 -1.189 1 94.56 180 HIS A CA 1
ATOM 1337 C C . HIS A 1 180 ? 1.719 -62.125 -1.215 1 94.56 180 HIS A C 1
ATOM 1339 O O . HIS A 1 180 ? 2.826 -62.156 -1.759 1 94.56 180 HIS A O 1
ATOM 1345 N N . SER A 1 181 ? 1.177 -63.188 -0.69 1 94.62 181 SER A N 1
ATOM 1346 C CA . SER A 1 181 ? 1.911 -64.438 -0.611 1 94.62 181 SER A CA 1
ATOM 1347 C C . SER A 1 181 ? 1.981 -65.125 -1.973 1 94.62 181 SER A C 1
ATOM 1349 O O . SER A 1 181 ? 2.914 -65.875 -2.244 1 94.62 181 SER A O 1
ATOM 1351 N N . GLU A 1 182 ? 0.934 -64.938 -2.824 1 95.94 182 GLU A N 1
ATOM 1352 C CA . GLU A 1 182 ? 0.856 -65.5 -4.156 1 95.94 182 GLU A CA 1
ATOM 1353 C C . GLU A 1 182 ? 0.655 -64.438 -5.227 1 95.94 182 GLU A C 1
ATOM 1355 O O . GLU A 1 182 ? 0.106 -63.375 -4.945 1 95.94 182 GLU A O 1
ATOM 1360 N N . LEU A 1 183 ? 1.123 -64.812 -6.34 1 96.62 183 LEU A N 1
ATOM 1361 C CA . LEU A 1 183 ? 1.049 -63.875 -7.477 1 96.62 183 LEU A CA 1
ATOM 1362 C C . LEU A 1 183 ? 0.839 -64.625 -8.773 1 96.62 183 LEU A C 1
ATOM 1364 O O . LEU A 1 183 ? 1.599 -65.562 -9.086 1 96.62 183 LEU A O 1
ATOM 1368 N N . PHE A 1 184 ? -0.204 -64.312 -9.555 1 96.69 184 PHE A N 1
ATOM 1369 C CA . PHE A 1 184 ? -0.552 -65 -10.805 1 96.69 184 PHE A CA 1
ATOM 1370 C C . PHE A 1 184 ? -0.838 -63.969 -11.898 1 96.69 184 PHE A C 1
ATOM 1372 O O . PHE A 1 184 ? -1.027 -62.781 -11.617 1 96.69 184 PHE A O 1
ATOM 1379 N N . VAL A 1 185 ? -0.785 -64.375 -13.133 1 96.5 185 VAL A N 1
ATOM 1380 C CA . VAL A 1 185 ? -1.261 -63.656 -14.289 1 96.5 185 VAL A CA 1
ATOM 1381 C C . VAL A 1 185 ? -2.25 -64.5 -15.086 1 96.5 185 VAL A C 1
ATOM 1383 O O . VAL A 1 185 ? -2.184 -65.75 -15.062 1 96.5 185 VAL A O 1
ATOM 1386 N N . THR A 1 186 ? -3.16 -63.844 -15.742 1 95.69 186 THR A N 1
ATOM 1387 C CA . THR A 1 186 ? -4.078 -64.562 -16.594 1 95.69 186 THR A CA 1
ATOM 1388 C C . THR A 1 186 ? -3.342 -65.188 -17.781 1 95.69 186 THR A C 1
ATOM 1390 O O . THR A 1 186 ? -2.391 -64.562 -18.297 1 95.69 186 THR A O 1
ATOM 1393 N N . SER A 1 187 ? -3.785 -66.312 -18.234 1 95.25 187 SER A N 1
ATOM 1394 C CA . SER A 1 187 ? -3.145 -67 -19.375 1 95.25 187 SER A CA 1
ATOM 1395 C C . SER A 1 187 ? -3.254 -66.188 -20.641 1 95.25 187 SER A C 1
ATOM 1397 O O . SER A 1 187 ? -2.363 -66.188 -21.5 1 95.25 187 SER A O 1
ATOM 1399 N N . SER A 1 188 ? -4.363 -65.5 -20.781 1 93.88 188 SER A N 1
ATOM 1400 C CA . SER A 1 188 ? -4.57 -64.625 -21.938 1 93.88 188 SER A CA 1
ATOM 1401 C C . SER A 1 188 ? -3.609 -63.438 -21.922 1 93.88 188 SER A C 1
ATOM 1403 O O . SER A 1 188 ? -3.338 -62.844 -22.953 1 93.88 188 SER A O 1
ATOM 1405 N N . GLY A 1 189 ? -3.15 -63.094 -20.797 1 93.31 189 GLY A N 1
ATOM 1406 C CA . GLY A 1 189 ? -2.131 -62.094 -20.594 1 93.31 189 GLY A CA 1
ATOM 1407 C C . GLY A 1 189 ? -2.629 -60.688 -20.875 1 93.31 189 GLY A C 1
ATOM 1408 O O . GLY A 1 189 ? -3.824 -60.406 -20.766 1 93.31 189 GLY A O 1
ATOM 1409 N N . CYS A 1 190 ? -1.662 -59.656 -21.016 1 93.62 190 CYS A N 1
ATOM 1410 C CA . CYS A 1 190 ? -1.888 -58.25 -21.281 1 93.62 190 CYS A CA 1
ATOM 1411 C C . CYS A 1 190 ? -1.082 -57.781 -22.484 1 93.62 190 CYS A C 1
ATOM 1413 O O . CYS A 1 190 ? -0.027 -58.344 -22.781 1 93.62 190 CYS A O 1
ATOM 1415 N N . ALA A 1 191 ? -1.634 -56.812 -23.172 1 94.94 191 ALA A N 1
ATOM 1416 C CA . ALA A 1 191 ? -0.974 -56.188 -24.312 1 94.94 191 ALA A CA 1
ATOM 1417 C C . ALA A 1 191 ? -1.249 -54.688 -24.375 1 94.94 191 ALA A C 1
ATOM 1419 O O . ALA A 1 191 ? -2.189 -54.219 -23.734 1 94.94 191 ALA A O 1
ATOM 1420 N N . HIS A 1 192 ? -0.438 -53.969 -24.953 1 95.88 192 HIS A N 1
ATOM 1421 C CA . HIS A 1 192 ? -0.612 -52.531 -25.188 1 95.88 192 HIS A CA 1
ATOM 1422 C C . HIS A 1 192 ? -0.109 -52.156 -26.578 1 95.88 192 HIS A C 1
ATOM 1424 O O . HIS A 1 192 ? 1.009 -52.5 -26.969 1 95.88 192 HIS A O 1
ATOM 1430 N N . ALA A 1 193 ? -0.983 -51.438 -27.328 1 95.88 193 ALA A N 1
ATOM 1431 C CA . ALA A 1 193 ? -0.584 -50.906 -28.641 1 95.88 193 ALA A CA 1
ATOM 1432 C C . ALA A 1 193 ? 0.357 -49.719 -28.484 1 95.88 193 ALA A C 1
ATOM 1434 O O . ALA A 1 193 ? 0.756 -49.375 -27.375 1 95.88 193 ALA A O 1
ATOM 1435 N N . SER A 1 194 ? 0.757 -49.156 -29.641 1 97.31 194 SER A N 1
ATOM 1436 C CA . SER A 1 194 ? 1.601 -47.969 -29.594 1 97.31 194 SER A CA 1
ATOM 1437 C C . SER A 1 194 ? 0.938 -46.875 -28.781 1 97.31 194 SER A C 1
ATOM 1439 O O . SER A 1 194 ? -0.276 -46.688 -28.875 1 97.31 194 SER A O 1
ATOM 1441 N N . PRO A 1 195 ? 1.678 -46.156 -27.922 1 97.62 195 PRO A N 1
ATOM 1442 C CA . PRO A 1 195 ? 1.11 -45.094 -27.109 1 97.62 195 PRO A CA 1
ATOM 1443 C C . PRO A 1 195 ? 0.511 -43.969 -27.969 1 97.62 195 PRO A C 1
ATOM 1445 O O . PRO A 1 195 ? 0.863 -43.812 -29.141 1 97.62 195 PRO A O 1
ATOM 1448 N N . THR A 1 196 ? -0.36 -43.125 -27.328 1 97.69 196 THR A N 1
ATOM 1449 C CA . THR A 1 196 ? -0.975 -42 -28 1 97.69 196 THR A CA 1
ATOM 1450 C C . THR A 1 196 ? 0.083 -41 -28.438 1 97.69 196 THR A C 1
ATOM 1452 O O . THR A 1 196 ? 0.028 -40.469 -29.547 1 97.69 196 THR A O 1
ATOM 1455 N N . VAL A 1 197 ? 0.99 -40.688 -27.562 1 98.56 197 VAL A N 1
ATOM 1456 C CA . VAL A 1 197 ? 2.041 -39.719 -27.812 1 98.56 197 VAL A CA 1
ATOM 1457 C C . VAL A 1 197 ? 3.383 -40.438 -27.969 1 98.56 197 VAL A C 1
ATOM 1459 O O . VAL A 1 197 ? 3.756 -41.25 -27.141 1 98.56 197 VAL A O 1
ATOM 1462 N N . LYS A 1 198 ? 4.094 -40.125 -28.938 1 98.38 198 LYS A N 1
ATOM 1463 C CA . LYS A 1 198 ? 5.328 -40.844 -29.281 1 98.38 198 LYS A CA 1
ATOM 1464 C C . LYS A 1 198 ? 6.43 -40.531 -28.266 1 98.38 198 LYS A C 1
ATOM 1466 O O . LYS A 1 198 ? 6.965 -41.438 -27.625 1 98.38 198 LYS A O 1
ATOM 1471 N N . TYR A 1 199 ? 6.797 -39.281 -28.141 1 98.62 199 TYR A N 1
ATOM 1472 C CA . TYR A 1 199 ? 7.746 -38.812 -27.141 1 98.62 199 TYR A CA 1
ATOM 1473 C C . TYR A 1 199 ? 7.027 -38.094 -26 1 98.62 199 TYR A C 1
ATOM 1475 O O . TYR A 1 199 ? 6.371 -37.094 -26.219 1 98.62 199 TYR A O 1
ATOM 1483 N N . ARG A 1 200 ? 7.055 -38.594 -24.859 1 98.56 200 ARG A N 1
ATOM 1484 C CA . ARG A 1 200 ? 6.355 -38.062 -23.703 1 98.56 200 ARG A CA 1
ATOM 1485 C C . ARG A 1 200 ? 7.266 -38.031 -22.484 1 98.56 200 ARG A C 1
ATOM 1487 O O . ARG A 1 200 ? 7.887 -39.031 -22.141 1 98.56 200 ARG A O 1
ATOM 1494 N N . GLY A 1 201 ? 7.457 -36.812 -21.922 1 98.38 201 GLY A N 1
ATOM 1495 C CA . GLY A 1 201 ? 8.398 -36.719 -20.812 1 98.38 201 GLY A CA 1
ATOM 1496 C C . GLY A 1 201 ? 8.234 -35.438 -19.984 1 98.38 201 GLY A C 1
ATOM 1497 O O . GLY A 1 201 ? 7.148 -34.844 -19.969 1 98.38 201 GLY A O 1
ATOM 1498 N N . ILE A 1 202 ? 9.25 -35.156 -19.078 1 98.69 202 ILE A N 1
ATOM 1499 C CA . ILE A 1 202 ? 9.234 -34.031 -18.141 1 98.69 202 ILE A CA 1
ATOM 1500 C C . ILE A 1 202 ? 10.477 -33.156 -18.359 1 98.69 202 ILE A C 1
ATOM 1502 O O . ILE A 1 202 ? 11.461 -33.625 -18.938 1 98.69 202 ILE A O 1
ATOM 1506 N N . PHE A 1 203 ? 10.352 -31.891 -18.016 1 98.06 203 PHE A N 1
ATOM 1507 C CA . PHE A 1 203 ? 11.422 -30.906 -18.031 1 98.06 203 PHE A CA 1
ATOM 1508 C C . PHE A 1 203 ? 11.75 -30.438 -16.609 1 98.06 203 PHE A C 1
ATOM 1510 O O . PHE A 1 203 ? 10.891 -29.875 -15.93 1 98.06 203 PHE A O 1
ATOM 1517 N N . LEU A 1 204 ? 12.906 -30.781 -16.078 1 97.88 204 LEU A N 1
ATOM 1518 C CA . LEU A 1 204 ? 13.375 -30.141 -14.859 1 97.88 204 LEU A CA 1
ATOM 1519 C C . LEU A 1 204 ? 13.836 -28.719 -15.133 1 97.88 204 LEU A C 1
ATOM 1521 O O . LEU A 1 204 ? 14.82 -28.5 -15.836 1 97.88 204 LEU A O 1
ATOM 1525 N N . ASN A 1 205 ? 13.117 -27.766 -14.586 1 94.38 205 ASN A N 1
ATOM 1526 C CA . ASN A 1 205 ? 13.383 -26.359 -14.844 1 94.38 205 ASN A CA 1
ATOM 1527 C C . ASN A 1 205 ? 13.305 -25.531 -13.57 1 94.38 205 ASN A C 1
ATOM 1529 O O . ASN A 1 205 ? 12.672 -25.938 -12.594 1 94.38 205 ASN A O 1
ATOM 1533 N N . ASP A 1 206 ? 14.031 -24.484 -13.539 1 91.06 206 ASP A N 1
ATOM 1534 C CA . ASP A 1 206 ? 14.016 -23.594 -12.367 1 91.06 206 ASP A CA 1
ATOM 1535 C C . ASP A 1 206 ? 14.172 -24.406 -11.078 1 91.06 206 ASP A C 1
ATOM 1537 O O . ASP A 1 206 ? 13.422 -24.203 -10.125 1 91.06 206 ASP A O 1
ATOM 1541 N N . GLU A 1 207 ? 15.117 -25.297 -11.133 1 91.88 207 GLU A N 1
ATOM 1542 C CA . GLU A 1 207 ? 15.227 -26.344 -10.133 1 91.88 207 GLU A CA 1
ATOM 1543 C C . GLU A 1 207 ? 15.906 -25.828 -8.867 1 91.88 207 GLU A C 1
ATOM 1545 O O . GLU A 1 207 ? 16.234 -26.609 -7.965 1 91.88 207 GLU A O 1
ATOM 1550 N N . GLN A 1 208 ? 16.156 -24.531 -8.797 1 92.75 208 GLN A N 1
ATOM 1551 C CA . GLN A 1 208 ? 16.688 -23.938 -7.57 1 92.75 208 GLN A CA 1
ATOM 1552 C C . GLN A 1 208 ? 15.594 -23.172 -6.82 1 92.75 208 GLN A C 1
ATOM 1554 O O . GLN A 1 208 ? 14.758 -22.5 -7.438 1 92.75 208 GLN A O 1
ATOM 1559 N N . PRO A 1 209 ? 15.648 -23.266 -5.551 1 94.81 209 PRO A N 1
ATOM 1560 C CA . PRO A 1 209 ? 16.672 -23.844 -4.676 1 94.81 209 PRO A CA 1
ATOM 1561 C C . PRO A 1 209 ? 16.375 -25.297 -4.316 1 94.81 209 PRO A C 1
ATOM 1563 O O . PRO A 1 209 ? 17.266 -26.031 -3.889 1 94.81 209 PRO A O 1
ATOM 1566 N N . ALA A 1 210 ? 15.203 -25.797 -4.441 1 96.56 210 ALA A N 1
ATOM 1567 C CA . ALA A 1 210 ? 14.711 -27 -3.783 1 96.56 210 ALA A CA 1
ATOM 1568 C C . ALA A 1 210 ? 15.398 -28.25 -4.344 1 96.56 210 ALA A C 1
ATOM 1570 O O . ALA A 1 210 ? 16.312 -28.797 -3.719 1 96.56 210 ALA A O 1
ATOM 1571 N N . LEU A 1 211 ? 15.164 -28.594 -5.574 1 97.75 211 LEU A N 1
ATOM 1572 C CA . LEU A 1 211 ? 15.68 -29.828 -6.164 1 97.75 211 LEU A CA 1
ATOM 1573 C C . LEU A 1 211 ? 17.203 -29.828 -6.176 1 97.75 211 LEU A C 1
ATOM 1575 O O . LEU A 1 211 ? 17.828 -30.844 -5.863 1 97.75 211 LEU A O 1
ATOM 1579 N N . GLN A 1 212 ? 17.797 -28.734 -6.531 1 96.25 212 GLN A N 1
ATOM 1580 C CA . GLN A 1 212 ? 19.25 -28.656 -6.621 1 96.25 212 GLN A CA 1
ATOM 1581 C C . GLN A 1 212 ? 19.891 -28.891 -5.258 1 96.25 212 GLN A C 1
ATOM 1583 O O . GLN A 1 212 ? 20.844 -29.672 -5.133 1 96.25 212 GLN A O 1
ATOM 1588 N N . ASN A 1 213 ? 19.391 -28.172 -4.23 1 95.62 213 ASN A N 1
ATOM 1589 C CA . ASN A 1 213 ? 19.969 -28.328 -2.898 1 95.62 213 ASN A CA 1
ATOM 1590 C C . ASN A 1 213 ? 19.75 -29.75 -2.367 1 95.62 213 ASN A C 1
ATOM 1592 O O . ASN A 1 213 ? 20.641 -30.312 -1.716 1 95.62 213 ASN A O 1
ATOM 1596 N N . TRP A 1 214 ? 18.594 -30.281 -2.561 1 97.56 214 TRP A N 1
ATOM 1597 C CA . TRP A 1 214 ? 18.312 -31.656 -2.145 1 97.56 214 TRP A CA 1
ATOM 1598 C C . TRP A 1 214 ? 19.25 -32.625 -2.83 1 97.56 214 TRP A C 1
ATOM 1600 O O . TRP A 1 214 ? 19.859 -33.469 -2.174 1 97.56 214 TRP A O 1
ATOM 1610 N N . ALA A 1 215 ? 19.406 -32.531 -4.191 1 97.94 215 ALA A N 1
ATOM 1611 C CA . ALA A 1 215 ? 20.281 -33.438 -4.953 1 97.94 215 ALA A CA 1
ATOM 1612 C C . ALA A 1 215 ? 21.734 -33.312 -4.488 1 97.94 215 ALA A C 1
ATOM 1614 O O . ALA A 1 215 ? 22.469 -34.312 -4.477 1 97.94 215 ALA A O 1
ATOM 1615 N N . PHE A 1 216 ? 22.109 -32.125 -4.145 1 96.25 216 PHE A N 1
ATOM 1616 C CA . PHE A 1 216 ? 23.484 -31.891 -3.697 1 96.25 216 PHE A CA 1
ATOM 1617 C C . PHE A 1 216 ? 23.781 -32.656 -2.428 1 96.25 216 PHE A C 1
ATOM 1619 O O . PHE A 1 216 ? 24.828 -33.312 -2.318 1 96.25 216 PHE A O 1
ATOM 1626 N N . VAL A 1 217 ? 22.828 -32.656 -1.506 1 95.62 217 VAL A N 1
ATOM 1627 C CA . VAL A 1 217 ? 23.047 -33.312 -0.234 1 95.62 217 VAL A CA 1
ATOM 1628 C C . VAL A 1 217 ? 22.875 -34.844 -0.416 1 95.62 217 VAL A C 1
ATOM 1630 O O . VAL A 1 217 ? 23.578 -35.625 0.208 1 95.62 217 VAL A O 1
ATOM 1633 N N . LYS A 1 218 ? 22.047 -35.281 -1.301 1 96.5 218 LYS A N 1
ATOM 1634 C CA . LYS A 1 218 ? 21.656 -36.656 -1.423 1 96.5 218 LYS A CA 1
ATOM 1635 C C . LYS A 1 218 ? 22.625 -37.438 -2.332 1 96.5 218 LYS A C 1
ATOM 1637 O O . LYS A 1 218 ? 22.891 -38.625 -2.117 1 96.5 218 LYS A O 1
ATOM 1642 N N . PHE A 1 219 ? 23.203 -36.75 -3.381 1 97.5 219 PHE A N 1
ATOM 1643 C CA . PHE A 1 219 ? 23.844 -37.531 -4.426 1 97.5 219 PHE A CA 1
ATOM 1644 C C . PHE A 1 219 ? 25.297 -37.094 -4.594 1 97.5 219 PHE A C 1
ATOM 1646 O O . PHE A 1 219 ? 26 -37.594 -5.496 1 97.5 219 PHE A O 1
ATOM 1653 N N . THR A 1 220 ? 25.703 -36.188 -3.797 1 95.81 220 THR A N 1
ATOM 1654 C CA . THR A 1 220 ? 27.109 -35.812 -3.863 1 95.81 220 THR A CA 1
ATOM 1655 C C . THR A 1 220 ? 27.797 -36 -2.514 1 95.81 220 THR A C 1
ATOM 1657 O O . THR A 1 220 ? 27.125 -36.281 -1.515 1 95.81 220 THR A O 1
ATOM 1660 N N . ASN A 1 221 ? 29.109 -36.031 -2.496 1 91.88 221 ASN A N 1
ATOM 1661 C CA . ASN A 1 221 ? 29.891 -36.094 -1.27 1 91.88 221 ASN A CA 1
ATOM 1662 C C . ASN A 1 221 ? 30.359 -34.719 -0.827 1 91.88 221 ASN A C 1
ATOM 1664 O O . ASN A 1 221 ? 31.438 -34.562 -0.242 1 91.88 221 ASN A O 1
ATOM 1668 N N . GLY A 1 222 ? 29.562 -33.75 -1.245 1 88.81 222 GLY A N 1
ATOM 1669 C CA . GLY A 1 222 ? 29.922 -32.375 -0.865 1 88.81 222 GLY A CA 1
ATOM 1670 C C . GLY A 1 222 ? 30.516 -31.578 -2.01 1 88.81 222 GLY A C 1
ATOM 1671 O O . GLY A 1 222 ? 30.719 -30.375 -1.888 1 88.81 222 GLY A O 1
ATOM 1672 N N . THR A 1 223 ? 30.734 -32.25 -3.16 1 91.38 223 THR A N 1
ATOM 1673 C CA . THR A 1 223 ? 31.234 -31.547 -4.336 1 91.38 223 THR A CA 1
ATOM 1674 C C . THR A 1 223 ? 30.422 -31.922 -5.574 1 91.38 223 THR A C 1
ATOM 1676 O O . THR A 1 223 ? 30.203 -33.125 -5.848 1 91.38 223 THR A O 1
ATOM 1679 N N . GLY A 1 224 ? 29.984 -31.016 -6.32 1 93.81 224 GLY A N 1
ATOM 1680 C CA . GLY A 1 224 ? 29.281 -31.266 -7.57 1 93.81 224 GLY A CA 1
ATOM 1681 C C . GLY A 1 224 ? 30.219 -31.547 -8.734 1 93.81 224 GLY A C 1
ATOM 1682 O O . GLY A 1 224 ? 31.391 -31.859 -8.523 1 93.81 224 GLY A O 1
ATOM 1683 N N . ALA A 1 225 ? 29.672 -31.578 -9.922 1 96.56 225 ALA A N 1
ATOM 1684 C CA . ALA A 1 225 ? 30.453 -31.828 -11.133 1 96.56 225 ALA A CA 1
ATOM 1685 C C . ALA A 1 225 ? 31.656 -30.891 -11.227 1 96.56 225 ALA A C 1
ATOM 1687 O O . ALA A 1 225 ? 31.578 -29.734 -10.789 1 96.56 225 ALA A O 1
ATOM 1688 N N . ALA A 1 226 ? 32.719 -31.281 -11.82 1 94.12 226 ALA A N 1
ATOM 1689 C CA . ALA A 1 226 ? 34 -30.609 -11.797 1 94.12 226 ALA A CA 1
ATOM 1690 C C . ALA A 1 226 ? 33.938 -29.219 -12.43 1 94.12 226 ALA A C 1
ATOM 1692 O O . ALA A 1 226 ? 34.562 -28.266 -11.953 1 94.12 226 ALA A O 1
ATOM 1693 N N . LEU A 1 227 ? 33.125 -29.078 -13.492 1 95.25 227 LEU A N 1
ATOM 1694 C CA . LEU A 1 227 ? 33.156 -27.828 -14.25 1 95.25 227 LEU A CA 1
ATOM 1695 C C . LEU A 1 227 ? 31.969 -26.938 -13.875 1 95.25 227 LEU A C 1
ATOM 1697 O O . LEU A 1 227 ? 32.031 -25.719 -14.062 1 95.25 227 LEU A O 1
ATOM 1701 N N . THR A 1 228 ? 30.875 -27.547 -13.336 1 95.31 228 THR A N 1
ATOM 1702 C CA . THR A 1 228 ? 29.641 -26.781 -13.172 1 95.31 228 THR A CA 1
ATOM 1703 C C . THR A 1 228 ? 29.219 -26.766 -11.703 1 95.31 228 THR A C 1
ATOM 1705 O O . THR A 1 228 ? 28.375 -25.953 -11.305 1 95.31 228 THR A O 1
ATOM 1708 N N . GLY A 1 229 ? 29.781 -27.656 -10.953 1 93.56 229 GLY A N 1
ATOM 1709 C CA . GLY A 1 229 ? 29.328 -27.812 -9.578 1 93.56 229 GLY A CA 1
ATOM 1710 C C . GLY A 1 229 ? 27.953 -28.453 -9.477 1 93.56 229 GLY A C 1
ATOM 1711 O O . GLY A 1 229 ? 27.391 -28.547 -8.391 1 93.56 229 GLY A O 1
ATOM 1712 N N . SER A 1 230 ? 27.328 -28.922 -10.547 1 96.44 230 SER A N 1
ATOM 1713 C CA . SER A 1 230 ? 25.984 -29.5 -10.602 1 96.44 230 SER A CA 1
ATOM 1714 C C . SER A 1 230 ? 25.906 -30.797 -9.805 1 96.44 230 SER A C 1
ATOM 1716 O O . SER A 1 230 ? 26.828 -31.609 -9.844 1 96.44 230 SER A O 1
ATOM 1718 N N . PRO A 1 231 ? 24.875 -30.906 -9.062 1 97.31 231 PRO A N 1
ATOM 1719 C CA . PRO A 1 231 ? 24.703 -32.156 -8.328 1 97.31 231 PRO A CA 1
ATOM 1720 C C . PRO A 1 231 ? 24.047 -33.25 -9.156 1 97.31 231 PRO A C 1
ATOM 1722 O O . PRO A 1 231 ? 23.875 -34.375 -8.68 1 97.31 231 PRO A O 1
ATOM 1725 N N . PHE A 1 232 ? 23.656 -33.031 -10.352 1 98 232 PHE A N 1
ATOM 1726 C CA . PHE A 1 232 ? 22.875 -33.969 -11.148 1 98 232 PHE A CA 1
ATOM 1727 C C . PHE A 1 232 ? 23.781 -34.906 -11.93 1 98 232 PHE A C 1
ATOM 1729 O O . PHE A 1 232 ? 24.062 -34.656 -13.109 1 98 232 PHE A O 1
ATOM 1736 N N . ASN A 1 233 ? 24.125 -36 -11.289 1 97.69 233 ASN A N 1
ATOM 1737 C CA . ASN A 1 233 ? 25.016 -37.031 -11.844 1 97.69 233 ASN A CA 1
ATOM 1738 C C . ASN A 1 233 ? 24.25 -38.312 -12.18 1 97.69 233 ASN A C 1
ATOM 1740 O O . ASN A 1 233 ? 23.031 -38.344 -12.125 1 97.69 233 ASN A O 1
ATOM 1744 N N . GLN A 1 234 ? 24.953 -39.312 -12.547 1 97.62 234 GLN A N 1
ATOM 1745 C CA . GLN A 1 234 ? 24.359 -40.562 -12.984 1 97.62 234 GLN A CA 1
ATOM 1746 C C . GLN A 1 234 ? 23.5 -41.188 -11.875 1 97.62 234 GLN A C 1
ATOM 1748 O O . GLN A 1 234 ? 22.5 -41.844 -12.148 1 97.62 234 GLN A O 1
ATOM 1753 N N . LEU A 1 235 ? 23.906 -40.969 -10.617 1 97.81 235 LEU A N 1
ATOM 1754 C CA . LEU A 1 235 ? 23.156 -41.531 -9.5 1 97.81 235 LEU A CA 1
ATOM 1755 C C . LEU A 1 235 ? 21.766 -40.906 -9.398 1 97.81 235 LEU A C 1
ATOM 1757 O O . LEU A 1 235 ? 20.781 -41.625 -9.148 1 97.81 235 LEU A O 1
ATOM 1761 N N . PHE A 1 236 ? 21.766 -39.625 -9.578 1 98.06 236 PHE A N 1
ATOM 1762 C CA . PHE A 1 236 ? 20.484 -38.938 -9.578 1 98.06 236 PHE A CA 1
ATOM 1763 C C . PHE A 1 236 ? 19.641 -39.375 -10.766 1 98.06 236 PHE A C 1
ATOM 1765 O O . PHE A 1 236 ? 18.484 -39.75 -10.609 1 98.06 236 PHE A O 1
ATOM 1772 N N . TYR A 1 237 ? 20.172 -39.312 -11.969 1 98.31 237 TYR A N 1
ATOM 1773 C CA . TYR A 1 237 ? 19.391 -39.5 -13.18 1 98.31 237 TYR A CA 1
ATOM 1774 C C . TYR A 1 237 ? 18.938 -40.938 -13.32 1 98.31 237 TYR A C 1
ATOM 1776 O O . TYR A 1 237 ? 17.859 -41.219 -13.875 1 98.31 237 TYR A O 1
ATOM 1784 N N . THR A 1 238 ? 19.688 -41.938 -12.836 1 98.19 238 THR A N 1
ATOM 1785 C CA . THR A 1 238 ? 19.219 -43.312 -12.953 1 98.19 238 THR A CA 1
ATOM 1786 C C . THR A 1 238 ? 17.953 -43.531 -12.148 1 98.19 238 THR A C 1
ATOM 1788 O O . THR A 1 238 ? 17.078 -44.312 -12.547 1 98.19 238 THR A O 1
ATOM 1791 N N . LYS A 1 239 ? 17.859 -42.781 -11 1 98.25 239 LYS A N 1
ATOM 1792 C CA . LYS A 1 239 ? 16.594 -42.812 -10.273 1 98.25 239 LYS A CA 1
ATOM 1793 C C . LYS A 1 239 ? 15.477 -42.188 -11.086 1 98.25 239 LYS A C 1
ATOM 1795 O O . LYS A 1 239 ? 14.336 -42.656 -11.07 1 98.25 239 LYS A O 1
ATOM 1800 N N . LEU A 1 240 ? 15.836 -41.125 -11.758 1 98.62 240 LEU A N 1
ATOM 1801 C CA . LEU A 1 240 ? 14.836 -40.406 -12.547 1 98.62 240 LEU A CA 1
ATOM 1802 C C . LEU A 1 240 ? 14.445 -41.188 -13.789 1 98.62 240 LEU A C 1
ATOM 1804 O O . LEU A 1 240 ? 13.273 -41.219 -14.172 1 98.62 240 LEU A O 1
ATOM 1808 N N . TYR A 1 241 ? 15.422 -41.875 -14.461 1 98.69 241 TYR A N 1
ATOM 1809 C CA . TYR A 1 241 ? 15.133 -42.688 -15.633 1 98.69 241 TYR A CA 1
ATOM 1810 C C . TYR A 1 241 ? 14.148 -43.812 -15.281 1 98.69 241 TYR A C 1
ATOM 1812 O O . TYR A 1 241 ? 13.172 -44.031 -16 1 98.69 241 TYR A O 1
ATOM 1820 N N . GLU A 1 242 ? 14.391 -44.406 -14.227 1 98.69 242 GLU A N 1
ATOM 1821 C CA . GLU A 1 242 ? 13.492 -45.469 -13.805 1 98.69 242 GLU A CA 1
ATOM 1822 C C . GLU A 1 242 ? 12.078 -44.938 -13.57 1 98.69 242 GLU A C 1
ATOM 1824 O O . GLU A 1 242 ? 11.102 -45.562 -13.992 1 98.69 242 GLU A O 1
ATOM 1829 N N . LEU A 1 243 ? 12.031 -43.812 -12.867 1 98.75 243 LEU A N 1
ATOM 1830 C CA . LEU A 1 243 ? 10.727 -43.188 -12.594 1 98.75 243 LEU A CA 1
ATOM 1831 C C . LEU A 1 243 ? 9.977 -42.938 -13.891 1 98.75 243 LEU A C 1
ATOM 1833 O O . LEU A 1 243 ? 8.805 -43.281 -14.031 1 98.75 243 LEU A O 1
ATOM 1837 N N . ILE A 1 244 ? 10.633 -42.281 -14.836 1 98.81 244 ILE A N 1
ATOM 1838 C CA . ILE A 1 244 ? 10 -41.875 -16.094 1 98.81 244 ILE A CA 1
ATOM 1839 C C . ILE A 1 244 ? 9.492 -43.125 -16.812 1 98.81 244 ILE A C 1
ATOM 1841 O O . ILE A 1 244 ? 8.367 -43.156 -17.328 1 98.81 244 ILE A O 1
ATOM 1845 N N . LEU A 1 245 ? 10.297 -44.188 -16.812 1 98.75 245 LEU A N 1
ATOM 1846 C CA . LEU A 1 245 ? 9.914 -45.438 -17.5 1 98.75 245 LEU A CA 1
ATOM 1847 C C . LEU A 1 245 ? 8.742 -46.094 -16.781 1 98.75 245 LEU A C 1
ATOM 1849 O O . LEU A 1 245 ? 7.82 -46.594 -17.422 1 98.75 245 LEU A O 1
ATOM 1853 N N . ARG A 1 246 ? 8.797 -46.094 -15.492 1 98.19 246 ARG A N 1
ATOM 1854 C CA . ARG A 1 246 ? 7.691 -46.688 -14.727 1 98.19 246 ARG A CA 1
ATOM 1855 C C . ARG A 1 246 ? 6.398 -45.906 -14.992 1 98.19 246 ARG A C 1
ATOM 1857 O O . ARG A 1 246 ? 5.312 -46.5 -14.969 1 98.19 246 ARG A O 1
ATOM 1864 N N . LEU A 1 247 ? 6.5 -44.656 -15.32 1 98.31 247 LEU A N 1
ATOM 1865 C CA . LEU A 1 247 ? 5.348 -43.812 -15.625 1 98.31 247 LEU A CA 1
ATOM 1866 C C . LEU A 1 247 ? 4.996 -43.906 -17.109 1 98.31 247 LEU A C 1
ATOM 1868 O O . LEU A 1 247 ? 4.16 -43.125 -17.594 1 98.31 247 LEU A O 1
ATOM 1872 N N . LYS A 1 248 ? 5.68 -44.781 -17.828 1 97.62 248 LYS A N 1
ATOM 1873 C CA . LYS A 1 248 ? 5.488 -45.031 -19.266 1 97.62 248 LYS A CA 1
ATOM 1874 C C . LYS A 1 248 ? 5.914 -43.812 -20.094 1 97.62 248 LYS A C 1
ATOM 1876 O O . LYS A 1 248 ? 5.375 -43.594 -21.172 1 97.62 248 LYS A O 1
ATOM 1881 N N . GLY A 1 249 ? 6.793 -42.969 -19.531 1 98.56 249 GLY A N 1
ATOM 1882 C CA . GLY A 1 249 ? 7.461 -41.906 -20.281 1 98.56 249 GLY A CA 1
ATOM 1883 C C . GLY A 1 249 ? 8.727 -42.406 -20.984 1 98.56 249 GLY A C 1
ATOM 1884 O O . GLY A 1 249 ? 9.203 -43.5 -20.719 1 98.56 249 GLY A O 1
ATOM 1885 N N . ASN A 1 250 ? 9.227 -41.625 -21.938 1 98.69 250 ASN A N 1
ATOM 1886 C CA . ASN A 1 250 ? 10.422 -42.031 -22.656 1 98.69 250 ASN A CA 1
ATOM 1887 C C . ASN A 1 250 ? 11.281 -40.844 -23.062 1 98.69 250 ASN A C 1
ATOM 1889 O O . ASN A 1 250 ? 12.211 -40.969 -23.859 1 98.69 250 ASN A O 1
ATOM 1893 N N . TYR A 1 251 ? 10.922 -39.625 -22.5 1 98.75 251 TYR A N 1
ATOM 1894 C CA . TYR A 1 251 ? 11.555 -38.375 -22.953 1 98.75 251 TYR A CA 1
ATOM 1895 C C . TYR A 1 251 ? 11.922 -37.5 -21.781 1 98.75 251 TYR A C 1
ATOM 1897 O O . TYR A 1 251 ? 11.195 -37.438 -20.781 1 98.75 251 TYR A O 1
ATOM 1905 N N . LEU A 1 252 ? 13.094 -36.781 -21.844 1 98.75 252 LEU A N 1
ATOM 1906 C CA . LEU A 1 252 ? 13.539 -35.969 -20.719 1 98.75 252 LEU A CA 1
ATOM 1907 C C . LEU A 1 252 ? 14.312 -34.75 -21.203 1 98.75 252 LEU A C 1
ATOM 1909 O O . LEU A 1 252 ? 15.195 -34.844 -22.062 1 98.75 252 LEU A O 1
ATOM 1913 N N . TRP A 1 253 ? 13.859 -33.531 -20.781 1 98.31 253 TRP A N 1
ATOM 1914 C CA . TRP A 1 253 ? 14.711 -32.344 -20.75 1 98.31 253 TRP A CA 1
ATOM 1915 C C . TRP A 1 253 ? 15.375 -32.188 -19.391 1 98.31 253 TRP A C 1
ATOM 1917 O O . TRP A 1 253 ? 14.703 -31.906 -18.391 1 98.31 253 TRP A O 1
ATOM 1927 N N . PRO A 1 254 ? 16.688 -32.344 -19.297 1 97.38 254 PRO A N 1
ATOM 1928 C CA . PRO A 1 254 ? 17.359 -32.344 -18 1 97.38 254 PRO A CA 1
ATOM 1929 C C . PRO A 1 254 ? 17.469 -30.953 -17.406 1 97.38 254 PRO A C 1
ATOM 1931 O O . PRO A 1 254 ? 17.062 -29.969 -18.031 1 97.38 254 PRO A O 1
ATOM 1934 N N . ALA A 1 255 ? 18 -30.891 -16.156 1 95.81 255 ALA A N 1
ATOM 1935 C CA . ALA A 1 255 ? 18.156 -29.625 -15.438 1 95.81 255 ALA A CA 1
ATOM 1936 C C . ALA A 1 255 ? 19 -28.641 -16.25 1 95.81 255 ALA A C 1
ATOM 1938 O O . ALA A 1 255 ? 19.969 -29.031 -16.891 1 95.81 255 ALA A O 1
ATOM 1939 N N . GLN A 1 256 ? 18.688 -27.312 -16.141 1 89.94 256 GLN A N 1
ATOM 1940 C CA . GLN A 1 256 ? 19.172 -26.375 -17.156 1 89.94 256 GLN A CA 1
ATOM 1941 C C . GLN A 1 256 ? 20.078 -25.328 -16.531 1 89.94 256 GLN A C 1
ATOM 1943 O O . GLN A 1 256 ? 21.109 -24.969 -17.109 1 89.94 256 GLN A O 1
ATOM 1948 N N . TRP A 1 257 ? 19.812 -24.734 -15.43 1 85.94 257 TRP A N 1
ATOM 1949 C CA . TRP A 1 257 ? 20.312 -23.422 -15.047 1 85.94 257 TRP A CA 1
ATOM 1950 C C . TRP A 1 257 ? 21.703 -23.531 -14.438 1 85.94 257 TRP A C 1
ATOM 1952 O O . TRP A 1 257 ? 22.516 -22.609 -14.578 1 85.94 257 TRP A O 1
ATOM 1962 N N . SER A 1 258 ? 22.047 -24.594 -13.805 1 88.31 258 SER A N 1
ATOM 1963 C CA . SER A 1 258 ? 23.406 -24.766 -13.32 1 88.31 258 SER A CA 1
ATOM 1964 C C . SER A 1 258 ? 23.953 -26.141 -13.68 1 88.31 258 SER A C 1
ATOM 1966 O O . SER A 1 258 ? 24.781 -26.688 -12.961 1 88.31 258 SER A O 1
ATOM 1968 N N . SER A 1 259 ? 23.422 -26.578 -14.773 1 94.69 259 SER A N 1
ATOM 1969 C CA . SER A 1 259 ? 23.766 -27.953 -15.109 1 94.69 259 SER A CA 1
ATOM 1970 C C . SER A 1 259 ? 23.953 -28.109 -16.609 1 94.69 259 SER A C 1
ATOM 1972 O O . SER A 1 259 ? 23.375 -27.375 -17.406 1 94.69 259 SER A O 1
ATOM 1974 N N . ALA A 1 260 ? 24.891 -28.922 -16.969 1 96.19 260 ALA A N 1
ATOM 1975 C CA . ALA A 1 260 ? 25.141 -29.391 -18.328 1 96.19 260 ALA A CA 1
ATOM 1976 C C . ALA A 1 260 ? 25.172 -30.922 -18.391 1 96.19 260 ALA A C 1
ATOM 1978 O O . ALA A 1 260 ? 26.219 -31.531 -18.219 1 96.19 260 ALA A O 1
ATOM 1979 N N . PHE A 1 261 ? 24.094 -31.484 -18.688 1 96.69 261 PHE A N 1
ATOM 1980 C CA . PHE A 1 261 ? 23.719 -32.875 -18.547 1 96.69 261 PHE A CA 1
ATOM 1981 C C . PHE A 1 261 ? 24.875 -33.781 -19 1 96.69 261 PHE A C 1
ATOM 1983 O O . PHE A 1 261 ? 25.344 -34.625 -18.234 1 96.69 261 PHE A O 1
ATOM 1990 N N . ALA A 1 262 ? 25.406 -33.594 -20.188 1 95.56 262 ALA A N 1
ATOM 1991 C CA . ALA A 1 262 ? 26.406 -34.469 -20.797 1 95.56 262 ALA A CA 1
ATOM 1992 C C . ALA A 1 262 ? 27.797 -34.156 -20.25 1 95.56 262 ALA A C 1
ATOM 1994 O O . ALA A 1 262 ? 28.688 -35 -20.281 1 95.56 262 ALA A O 1
ATOM 1995 N N . VAL A 1 263 ? 27.969 -32.906 -19.766 1 96.56 263 VAL A N 1
ATOM 1996 C CA . VAL A 1 263 ? 29.25 -32.438 -19.281 1 96.56 263 VAL A CA 1
ATOM 1997 C C . VAL A 1 263 ? 29.406 -32.781 -17.797 1 96.56 263 VAL A C 1
ATOM 1999 O O . VAL A 1 263 ? 30.484 -33.094 -17.328 1 96.56 263 VAL A O 1
ATOM 2002 N N . ASP A 1 264 ? 28.344 -32.75 -17.078 1 97.25 264 ASP A N 1
ATOM 2003 C CA . ASP A 1 264 ? 28.359 -32.906 -15.633 1 97.25 264 ASP A CA 1
ATOM 2004 C C . ASP A 1 264 ? 28.812 -34.344 -15.242 1 97.25 264 ASP A C 1
ATOM 2006 O O . ASP A 1 264 ? 29.531 -34.5 -14.266 1 97.25 264 ASP A O 1
ATOM 2010 N N . ASP A 1 265 ? 28.328 -35.312 -15.969 1 96.88 265 ASP A N 1
ATOM 2011 C CA . ASP A 1 265 ? 28.688 -36.719 -15.828 1 96.88 265 ASP A CA 1
ATOM 2012 C C . ASP A 1 265 ? 28.578 -37.438 -17.172 1 96.88 265 ASP A C 1
ATOM 2014 O O . ASP A 1 265 ? 27.484 -37.594 -17.719 1 96.88 265 ASP A O 1
ATOM 2018 N N . HIS A 1 266 ? 29.641 -38 -17.703 1 94.38 266 HIS A N 1
ATOM 2019 C CA . HIS A 1 266 ? 29.703 -38.594 -19.031 1 94.38 266 HIS A CA 1
ATOM 2020 C C . HIS A 1 266 ? 28.797 -39.812 -19.125 1 94.38 266 HIS A C 1
ATOM 2022 O O . HIS A 1 266 ? 28.391 -40.219 -20.219 1 94.38 266 HIS A O 1
ATOM 2028 N N . LEU A 1 267 ? 28.453 -40.375 -17.969 1 97.56 267 LEU A N 1
ATOM 2029 C CA . LEU A 1 267 ? 27.625 -41.562 -17.984 1 97.56 267 LEU A CA 1
ATOM 2030 C C . LEU A 1 267 ? 26.156 -41.188 -18.109 1 97.56 267 LEU A C 1
ATOM 2032 O O . LEU A 1 267 ? 25.312 -42.062 -18.391 1 97.56 267 LEU A O 1
ATOM 2036 N N . ASN A 1 268 ? 25.875 -39.875 -17.969 1 97.75 268 ASN A N 1
ATOM 2037 C CA . ASN A 1 268 ? 24.469 -39.5 -18.031 1 97.75 268 ASN A CA 1
ATOM 2038 C C . ASN A 1 268 ? 23.844 -39.875 -19.375 1 97.75 268 ASN A C 1
ATOM 2040 O O . ASN A 1 268 ? 22.797 -40.531 -19.406 1 97.75 268 ASN A O 1
ATOM 2044 N N . GLN A 1 269 ? 24.469 -39.562 -20.469 1 97 269 GLN A N 1
ATOM 2045 C CA . GLN A 1 269 ? 23.938 -39.875 -21.812 1 97 269 GLN A CA 1
ATOM 2046 C C . GLN A 1 269 ? 23.953 -41.375 -22.078 1 97 269 GLN A C 1
ATOM 2048 O O . GLN A 1 269 ? 23 -41.906 -22.641 1 97 269 GLN A O 1
ATOM 2053 N N . VAL A 1 270 ? 25.047 -42.031 -21.672 1 97.44 270 VAL A N 1
ATOM 2054 C CA . VAL A 1 270 ? 25.203 -43.469 -21.891 1 97.44 270 VAL A CA 1
ATOM 2055 C C . VAL A 1 270 ? 24.078 -44.219 -21.188 1 97.44 270 VAL A C 1
ATOM 2057 O O . VAL A 1 270 ? 23.438 -45.062 -21.797 1 97.44 270 VAL A O 1
ATOM 2060 N N . LEU A 1 271 ? 23.859 -43.781 -19.984 1 98.31 271 LEU A N 1
ATOM 2061 C CA . LEU A 1 271 ? 22.859 -44.5 -19.188 1 98.31 271 LEU A CA 1
ATOM 2062 C C . LEU A 1 271 ? 21.453 -44.156 -19.656 1 98.31 271 LEU A C 1
ATOM 2064 O O . LEU A 1 271 ? 20.562 -45 -19.594 1 98.31 271 LEU A O 1
ATOM 2068 N N . ALA A 1 272 ? 21.25 -42.906 -20.094 1 98.38 272 ALA A N 1
ATOM 2069 C CA . ALA A 1 272 ? 19.953 -42.594 -20.656 1 98.38 272 ALA A CA 1
ATOM 2070 C C . ALA A 1 272 ? 19.594 -43.531 -21.797 1 98.38 272 ALA A C 1
ATOM 2072 O O . ALA A 1 272 ? 18.484 -44.062 -21.844 1 98.38 272 ALA A O 1
ATOM 2073 N N . ASP A 1 273 ? 20.531 -43.719 -22.703 1 97.56 273 ASP A N 1
ATOM 2074 C CA . ASP A 1 273 ? 20.328 -44.594 -23.828 1 97.56 273 ASP A CA 1
ATOM 2075 C C . ASP A 1 273 ? 20.141 -46.062 -23.375 1 97.56 273 ASP A C 1
ATOM 2077 O O . ASP A 1 273 ? 19.281 -46.781 -23.891 1 97.56 273 ASP A O 1
ATOM 2081 N N . TRP A 1 274 ? 20.984 -46.375 -22.391 1 97.25 274 TRP A N 1
ATOM 2082 C CA . TRP A 1 274 ? 20.922 -47.719 -21.844 1 97.25 274 TRP A CA 1
ATOM 2083 C C . TRP A 1 274 ? 19.562 -48 -21.234 1 97.25 274 TRP A C 1
ATOM 2085 O O . TRP A 1 274 ? 18.984 -49.062 -21.453 1 97.25 274 TRP A O 1
ATOM 2095 N N . TYR A 1 275 ? 19 -47.125 -20.562 1 98.19 275 TYR A N 1
ATOM 2096 C CA . TYR A 1 275 ? 17.703 -47.281 -19.906 1 98.19 275 TYR A CA 1
ATOM 2097 C C . TYR A 1 275 ? 16.578 -47.25 -20.938 1 98.19 275 TYR A C 1
ATOM 2099 O O . TYR A 1 275 ? 15.531 -47.875 -20.734 1 98.19 275 TYR A O 1
ATOM 2107 N N . GLY A 1 276 ? 16.75 -46.562 -22.016 1 97.88 276 GLY A N 1
ATOM 2108 C CA . GLY A 1 276 ? 15.719 -46.375 -23.016 1 97.88 276 GLY A CA 1
ATOM 2109 C C . GLY A 1 276 ? 15.039 -45.031 -22.969 1 97.88 276 GLY A C 1
ATOM 2110 O O . GLY A 1 276 ? 13.844 -44.906 -23.25 1 97.88 276 GLY A O 1
ATOM 2111 N N . ILE A 1 277 ? 15.758 -44.031 -22.516 1 98.69 277 ILE A N 1
ATOM 2112 C CA . ILE A 1 277 ? 15.234 -42.656 -22.5 1 98.69 277 ILE A CA 1
ATOM 2113 C C . ILE A 1 277 ? 15.75 -41.875 -23.703 1 98.69 277 ILE A C 1
ATOM 2115 O O . ILE A 1 277 ? 16.969 -41.812 -23.938 1 98.69 277 ILE A O 1
ATOM 2119 N N . ALA A 1 278 ? 14.805 -41.344 -24.5 1 98.38 278 ALA A N 1
ATOM 2120 C CA . ALA A 1 278 ? 15.195 -40.344 -25.516 1 98.38 278 ALA A CA 1
ATOM 2121 C C . ALA A 1 278 ? 15.484 -39 -24.875 1 98.38 278 ALA A C 1
ATOM 2123 O O . ALA A 1 278 ? 14.656 -38.469 -24.125 1 98.38 278 ALA A O 1
ATOM 2124 N N . MET A 1 279 ? 16.672 -38.531 -25.188 1 98.19 279 MET A N 1
ATOM 2125 C CA . MET A 1 279 ? 17.031 -37.25 -24.562 1 98.19 279 MET A CA 1
ATOM 2126 C C . MET A 1 279 ? 16.75 -36.094 -25.516 1 98.19 279 MET A C 1
ATOM 2128 O O . MET A 1 279 ? 16.812 -36.25 -26.734 1 98.19 279 MET A O 1
ATOM 2132 N N . GLY A 1 280 ? 16.281 -35 -24.938 1 96.94 280 GLY A N 1
ATOM 2133 C CA . GLY A 1 280 ? 16.234 -33.719 -25.594 1 96.94 280 GLY A CA 1
ATOM 2134 C C . GLY A 1 280 ? 16.828 -32.594 -24.766 1 96.94 280 GLY A C 1
ATOM 2135 O O . GLY A 1 280 ? 17.406 -32.844 -23.688 1 96.94 280 GLY A O 1
ATOM 2136 N N . THR A 1 281 ? 16.844 -31.391 -25.297 1 95.62 281 THR A N 1
ATOM 2137 C CA . THR A 1 281 ? 17.172 -30.156 -24.594 1 95.62 281 THR A CA 1
ATOM 2138 C C . THR A 1 281 ? 16.047 -29.141 -24.75 1 95.62 281 THR A C 1
ATOM 2140 O O . THR A 1 281 ? 15.195 -29.281 -25.625 1 95.62 281 THR A O 1
ATOM 2143 N N . SER A 1 282 ? 16.078 -28.188 -23.906 1 95 282 SER A N 1
ATOM 2144 C CA . SER A 1 282 ? 14.945 -27.281 -23.766 1 95 282 SER A CA 1
ATOM 2145 C C . SER A 1 282 ? 14.797 -26.391 -25 1 95 282 SER A C 1
ATOM 2147 O O . SER A 1 282 ? 15.609 -26.453 -25.922 1 95 282 SER A O 1
ATOM 2149 N N . HIS A 1 283 ? 13.773 -25.5 -24.938 1 94.06 283 HIS A N 1
ATOM 2150 C CA . HIS A 1 283 ? 13.352 -24.594 -26 1 94.06 283 HIS A CA 1
ATOM 2151 C C . HIS A 1 283 ? 14.445 -23.594 -26.344 1 94.06 283 HIS A C 1
ATOM 2153 O O . HIS A 1 283 ? 14.438 -23 -27.422 1 94.06 283 HIS A O 1
ATOM 2159 N N . GLU A 1 284 ? 15.445 -23.484 -25.5 1 93.12 284 GLU A N 1
ATOM 2160 C CA . GLU A 1 284 ? 16.484 -22.5 -25.797 1 93.12 284 GLU A CA 1
ATOM 2161 C C . GLU A 1 284 ? 17.859 -23.156 -25.906 1 93.12 284 GLU A C 1
ATOM 2163 O O . GLU A 1 284 ? 18.875 -22.484 -25.891 1 93.12 284 GLU A O 1
ATOM 2168 N N . GLU A 1 285 ? 17.828 -24.453 -25.938 1 94.44 285 GLU A N 1
ATOM 2169 C CA . GLU A 1 285 ? 19.062 -25.219 -25.984 1 94.44 285 GLU A CA 1
ATOM 2170 C C . GLU A 1 285 ? 19.172 -26.047 -27.25 1 94.44 285 GLU A C 1
ATOM 2172 O O . GLU A 1 285 ? 19.031 -27.266 -27.234 1 94.44 285 GLU A O 1
ATOM 2177 N N . PRO A 1 286 ? 19.641 -25.5 -28.359 1 95.56 286 PRO A N 1
ATOM 2178 C CA . PRO A 1 286 ? 19.656 -26.219 -29.641 1 95.56 286 PRO A CA 1
ATOM 2179 C C . PRO A 1 286 ? 20.812 -27.219 -29.734 1 95.56 286 PRO A C 1
ATOM 2181 O O . PRO A 1 286 ? 21.875 -27 -29.141 1 95.56 286 PRO A O 1
ATOM 2184 N N . MET A 1 287 ? 20.562 -28.297 -30.469 1 97.38 287 MET A N 1
ATOM 2185 C CA . MET A 1 287 ? 21.547 -29.25 -30.953 1 97.38 287 MET A CA 1
ATOM 2186 C C . MET A 1 287 ? 22.219 -29.969 -29.797 1 97.38 287 MET A C 1
ATOM 2188 O O . MET A 1 287 ? 23.438 -30.188 -29.812 1 97.38 287 MET A O 1
ATOM 2192 N N . THR A 1 288 ? 21.453 -30.25 -28.688 1 96.31 288 THR A N 1
ATOM 2193 C CA . THR A 1 288 ? 21.844 -31.062 -27.531 1 96.31 288 THR A CA 1
ATOM 2194 C C . THR A 1 288 ? 22.938 -30.375 -26.734 1 96.31 288 THR A C 1
ATOM 2196 O O . THR A 1 288 ? 23.828 -31.031 -26.188 1 96.31 288 THR A O 1
ATOM 2199 N N . ARG A 1 289 ? 22.938 -29.078 -26.766 1 95.38 289 ARG A N 1
ATOM 2200 C CA . ARG A 1 289 ? 23.875 -28.281 -25.969 1 95.38 289 ARG A CA 1
ATOM 2201 C C . ARG A 1 289 ? 23.125 -27.531 -24.859 1 95.38 289 ARG A C 1
ATOM 2203 O O . ARG A 1 289 ? 22.016 -27.047 -25.078 1 95.38 289 ARG A O 1
ATOM 2210 N N . SER A 1 290 ? 23.828 -27.469 -23.719 1 93.25 290 SER A N 1
ATOM 2211 C CA . SER A 1 290 ? 23.281 -26.656 -22.641 1 93.25 290 SER A CA 1
ATOM 2212 C C . SER A 1 290 ? 23.656 -25.188 -22.812 1 93.25 290 SER A C 1
ATOM 2214 O O . SER A 1 290 ? 24.844 -24.844 -22.797 1 93.25 290 SER A O 1
ATOM 2216 N N . THR A 1 291 ? 22.719 -24.344 -23.031 1 91.38 291 THR A N 1
ATOM 2217 C CA . THR A 1 291 ? 22.922 -22.906 -22.984 1 91.38 291 THR A CA 1
ATOM 2218 C C . THR A 1 291 ? 22.141 -22.297 -21.812 1 91.38 291 THR A C 1
ATOM 2220 O O . THR A 1 291 ? 20.984 -22.641 -21.578 1 91.38 291 THR A O 1
ATOM 2223 N N . PRO A 1 292 ? 22.719 -21.516 -21 1 90.31 292 PRO A N 1
ATOM 2224 C CA . PRO A 1 292 ? 23.984 -20.828 -21.25 1 90.31 292 PRO A CA 1
ATOM 2225 C C . PRO A 1 292 ? 25.203 -21.594 -20.719 1 90.31 292 PRO A C 1
ATOM 2227 O O . PRO A 1 292 ? 26.344 -21.234 -21 1 90.31 292 PRO A O 1
ATOM 2230 N N . VAL A 1 293 ? 25.047 -22.672 -20.016 1 94 293 VAL A N 1
ATOM 2231 C CA . VAL A 1 293 ? 26.094 -23.25 -19.172 1 94 293 VAL A CA 1
ATOM 2232 C C . VAL A 1 293 ? 27.25 -23.75 -20.047 1 94 293 VAL A C 1
ATOM 2234 O O . VAL A 1 293 ? 28.391 -23.328 -19.875 1 94 293 VAL A O 1
ATOM 2237 N N . GLU A 1 294 ? 27.047 -24.562 -21.047 1 95.44 294 GLU A N 1
ATOM 2238 C CA . GLU A 1 294 ? 28.109 -25.094 -21.891 1 95.44 294 GLU A CA 1
ATOM 2239 C C . GLU A 1 294 ? 28.734 -24 -22.766 1 95.44 294 GLU A C 1
ATOM 2241 O O . GLU A 1 294 ? 29.938 -24.047 -23.062 1 95.44 294 GLU A O 1
ATOM 2246 N N . TRP A 1 295 ? 27.844 -23.062 -23.25 1 95 295 TRP A N 1
ATOM 2247 C CA . TRP A 1 295 ? 28.406 -21.969 -24.031 1 95 295 TRP A CA 1
ATOM 2248 C C . TRP A 1 295 ? 29.406 -21.172 -23.203 1 95 295 TRP A C 1
ATOM 2250 O O . TRP A 1 295 ? 30.469 -20.797 -23.703 1 95 295 TRP A O 1
ATOM 2260 N N . THR A 1 296 ? 29.047 -20.922 -21.984 1 93.5 296 THR A N 1
ATOM 2261 C CA . THR A 1 296 ? 29.953 -20.188 -21.094 1 93.5 296 THR A CA 1
ATOM 2262 C C . THR A 1 296 ? 31.266 -20.953 -20.906 1 93.5 296 THR A C 1
ATOM 2264 O O . THR A 1 296 ? 32.344 -20.344 -20.844 1 93.5 296 THR A O 1
ATOM 2267 N N . LEU A 1 297 ? 31.234 -22.25 -20.844 1 95.19 297 LEU A N 1
ATOM 2268 C CA . LEU A 1 297 ? 32.406 -23.094 -20.594 1 95.19 297 LEU A CA 1
ATOM 2269 C C . LEU A 1 297 ? 33.25 -23.234 -21.859 1 95.19 297 LEU A C 1
ATOM 2271 O O . LEU A 1 297 ? 34.5 -23.219 -21.781 1 95.19 297 LEU A O 1
ATOM 2275 N N . PHE A 1 298 ? 32.594 -23.375 -23.016 1 95.75 298 PHE A N 1
ATOM 2276 C CA . PHE A 1 298 ? 33.344 -23.859 -24.188 1 95.75 298 PHE A CA 1
ATOM 2277 C C . PHE A 1 298 ? 33.156 -22.906 -25.359 1 95.75 298 PHE A C 1
ATOM 2279 O O . PHE A 1 298 ? 33.875 -23.016 -26.359 1 95.75 298 PHE A O 1
ATOM 2286 N N . GLY A 1 299 ? 32.156 -22.031 -25.281 1 94.94 299 GLY A N 1
ATOM 2287 C CA . GLY A 1 299 ? 31.891 -21.125 -26.391 1 94.94 299 GLY A CA 1
ATOM 2288 C C . GLY A 1 299 ? 32.906 -20.016 -26.531 1 94.94 299 GLY A C 1
ATOM 2289 O O . GLY A 1 299 ? 33.688 -19.75 -25.609 1 94.94 299 GLY A O 1
ATOM 2290 N N . ASP A 1 300 ? 32.969 -19.516 -27.719 1 95.31 300 ASP A N 1
ATOM 2291 C CA . ASP A 1 300 ? 33.844 -18.391 -28.031 1 95.31 300 ASP A CA 1
ATOM 2292 C C . ASP A 1 300 ? 33.094 -17.281 -28.734 1 95.31 300 ASP A C 1
ATOM 2294 O O . ASP A 1 300 ? 32.406 -17.531 -29.734 1 95.31 300 ASP A O 1
ATOM 2298 N N . GLY A 1 301 ? 33.219 -16.047 -28.156 1 93.75 301 GLY A N 1
ATOM 2299 C CA . GLY A 1 301 ? 32.531 -14.906 -28.766 1 93.75 301 GLY A CA 1
ATOM 2300 C C . GLY A 1 301 ? 31.078 -14.781 -28.328 1 93.75 301 GLY A C 1
ATOM 2301 O O . GLY A 1 301 ? 30.625 -15.523 -27.469 1 93.75 301 GLY A O 1
ATOM 2302 N N . PRO A 1 302 ? 30.344 -13.75 -28.938 1 91 302 PRO A N 1
ATOM 2303 C CA . PRO A 1 302 ? 28.938 -13.531 -28.547 1 91 302 PRO A CA 1
ATOM 2304 C C . PRO A 1 302 ? 28.016 -14.633 -29.062 1 91 302 PRO A C 1
ATOM 2306 O O . PRO A 1 302 ? 28.234 -15.195 -30.141 1 91 302 PRO A O 1
ATOM 2309 N N . TRP A 1 303 ? 27.047 -14.977 -28.328 1 93.19 303 TRP A N 1
ATOM 2310 C CA . TRP A 1 303 ? 25.969 -15.852 -28.781 1 93.19 303 TRP A CA 1
ATOM 2311 C C . TRP A 1 303 ? 25.062 -15.133 -29.766 1 93.19 303 TRP A C 1
ATOM 2313 O O . TRP A 1 303 ? 23.953 -14.719 -29.422 1 93.19 303 TRP A O 1
ATOM 2323 N N . ASP A 1 304 ? 25.578 -14.906 -30.906 1 90.19 304 ASP A N 1
ATOM 2324 C CA . ASP A 1 304 ? 24.938 -14.211 -32.031 1 90.19 304 ASP A CA 1
ATOM 2325 C C . ASP A 1 304 ? 25.391 -14.805 -33.344 1 90.19 304 ASP A C 1
ATOM 2327 O O . ASP A 1 304 ? 26.531 -14.578 -33.781 1 90.19 304 ASP A O 1
ATOM 2331 N N . TYR A 1 305 ? 24.516 -15.516 -34.031 1 92.75 305 TYR A N 1
ATOM 2332 C CA . TYR A 1 305 ? 24.875 -16.281 -35.219 1 92.75 305 TYR A CA 1
ATOM 2333 C C . TYR A 1 305 ? 25.203 -15.344 -36.375 1 92.75 305 TYR A C 1
ATOM 2335 O O . TYR A 1 305 ? 25.875 -15.734 -37.312 1 92.75 305 TYR A O 1
ATOM 2343 N N . SER A 1 306 ? 24.719 -14.086 -36.312 1 90.19 306 SER A N 1
ATOM 2344 C CA . SER A 1 306 ? 24.969 -13.133 -37.406 1 90.19 306 SER A CA 1
ATOM 2345 C C . SER A 1 306 ? 26.422 -12.672 -37.406 1 90.19 306 SER A C 1
ATOM 2347 O O . SER A 1 306 ? 26.969 -12.328 -38.469 1 90.19 306 SER A O 1
ATOM 2349 N N . VAL A 1 307 ? 27.094 -12.664 -36.281 1 91.5 307 VAL A N 1
ATOM 2350 C CA . VAL A 1 307 ? 28.438 -12.117 -36.219 1 91.5 307 VAL A CA 1
ATOM 2351 C C . VAL A 1 307 ? 29.422 -13.203 -35.781 1 91.5 307 VAL A C 1
ATOM 2353 O O . VAL A 1 307 ? 30.625 -13.055 -35.938 1 91.5 307 VAL A O 1
ATOM 2356 N N . ASN A 1 308 ? 28.922 -14.281 -35.25 1 95.12 308 ASN A N 1
ATOM 2357 C CA . ASN A 1 308 ? 29.766 -15.328 -34.688 1 95.12 308 ASN A CA 1
ATOM 2358 C C . ASN A 1 308 ? 29.359 -16.719 -35.188 1 95.12 308 ASN A C 1
ATOM 2360 O O . ASN A 1 308 ? 29.344 -17.688 -34.438 1 95.12 308 ASN A O 1
ATOM 2364 N N . MET A 1 309 ? 29.094 -16.891 -36.438 1 95 309 MET A N 1
ATOM 2365 C CA . MET A 1 309 ? 28.531 -18.078 -37.094 1 95 309 MET A CA 1
ATOM 2366 C C . MET A 1 309 ? 29.453 -19.281 -36.906 1 95 309 MET A C 1
ATOM 2368 O O . MET A 1 309 ? 29.031 -20.344 -36.469 1 95 309 MET A O 1
ATOM 2372 N N . GLN A 1 310 ? 30.719 -19.172 -37.156 1 96.88 310 GLN A N 1
ATOM 2373 C CA . GLN A 1 310 ? 31.625 -20.297 -37.219 1 96.88 310 GLN A CA 1
ATOM 2374 C C . GLN A 1 310 ? 31.781 -20.938 -35.844 1 96.88 310 GLN A C 1
ATOM 2376 O O . GLN A 1 310 ? 31.781 -22.156 -35.688 1 96.88 310 GLN A O 1
ATOM 2381 N N . ASN A 1 311 ? 31.922 -20.125 -34.812 1 97.31 311 ASN A N 1
ATOM 2382 C CA . ASN A 1 311 ? 32.094 -20.641 -33.469 1 97.31 311 ASN A CA 1
ATOM 2383 C C . ASN A 1 311 ? 30.844 -21.359 -32.969 1 97.31 311 ASN A C 1
ATOM 2385 O O . ASN A 1 311 ? 30.922 -22.391 -32.312 1 97.31 311 ASN A O 1
ATOM 2389 N N . ILE A 1 312 ? 29.734 -20.766 -33.281 1 96.88 312 ILE A N 1
ATOM 2390 C CA . ILE A 1 312 ? 28.484 -21.375 -32.875 1 96.88 312 ILE A CA 1
ATOM 2391 C C . ILE A 1 312 ? 28.25 -22.672 -33.656 1 96.88 312 ILE A C 1
ATOM 2393 O O . ILE A 1 312 ? 27.812 -23.672 -33.094 1 96.88 312 ILE A O 1
ATOM 2397 N N . TYR A 1 313 ? 28.562 -22.609 -35 1 97.56 313 TYR A N 1
ATOM 2398 C CA . TYR A 1 313 ? 28.484 -23.797 -35.844 1 97.56 313 TYR A CA 1
ATOM 2399 C C . TYR A 1 313 ? 29.328 -24.922 -35.281 1 97.56 313 TYR A C 1
ATOM 2401 O O . TYR A 1 313 ? 28.859 -26.062 -35.125 1 97.56 313 TYR A O 1
ATOM 2409 N N . ASN A 1 314 ? 30.562 -24.641 -34.875 1 98.06 314 ASN A N 1
ATOM 2410 C CA . ASN A 1 314 ? 31.469 -25.625 -34.281 1 98.06 314 ASN A CA 1
ATOM 2411 C C . ASN A 1 314 ? 30.938 -26.172 -32.969 1 98.06 314 ASN A C 1
ATOM 2413 O O . ASN A 1 314 ? 31.094 -27.359 -32.656 1 98.06 314 ASN A O 1
ATOM 2417 N N . PHE A 1 315 ? 30.453 -25.25 -32.219 1 97.56 315 PHE A N 1
ATOM 2418 C CA . PHE A 1 315 ? 29.859 -25.594 -30.922 1 97.56 315 PHE A CA 1
ATOM 2419 C C . PHE A 1 315 ? 28.734 -26.625 -31.109 1 97.56 315 PHE A C 1
ATOM 2421 O O . PHE A 1 315 ? 28.703 -27.641 -30.422 1 97.56 315 PHE A O 1
ATOM 2428 N N . TRP A 1 316 ? 27.844 -26.422 -32.094 1 98.19 316 TRP A N 1
ATOM 2429 C CA . TRP A 1 316 ? 26.75 -27.328 -32.406 1 98.19 316 TRP A CA 1
ATOM 2430 C C . TRP A 1 316 ? 27.266 -28.625 -33 1 98.19 316 TRP A C 1
ATOM 2432 O O . TRP A 1 316 ? 26.734 -29.703 -32.719 1 98.19 316 TRP A O 1
ATOM 2442 N N . LEU A 1 317 ? 28.266 -28.531 -33.844 1 98.25 317 LEU A N 1
ATOM 2443 C CA . LEU A 1 317 ? 28.875 -29.719 -34.438 1 98.25 317 LEU A CA 1
ATOM 2444 C C . LEU A 1 317 ? 29.40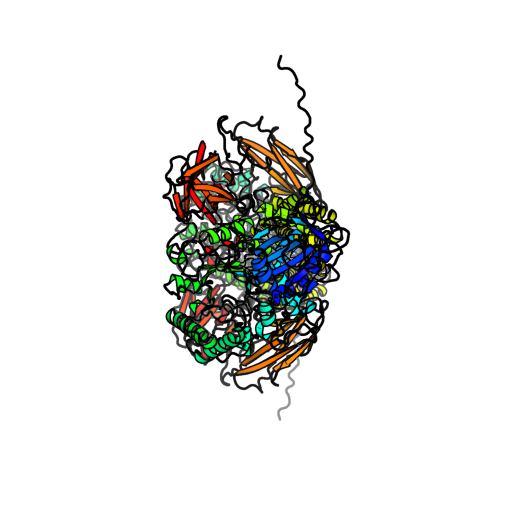6 -30.656 -33.375 1 98.25 317 LEU A C 1
ATOM 2446 O O . LEU A 1 317 ? 29.141 -31.859 -33.406 1 98.25 317 LEU A O 1
ATOM 2450 N N . ALA A 1 318 ? 30.078 -30.094 -32.406 1 97.56 318 ALA A N 1
ATOM 2451 C CA . ALA A 1 318 ? 30.641 -30.891 -31.328 1 97.56 318 ALA A CA 1
ATOM 2452 C C . ALA A 1 318 ? 29.547 -31.547 -30.5 1 97.56 318 ALA A C 1
ATOM 2454 O O . ALA A 1 318 ? 29.688 -32.688 -30.062 1 97.56 318 ALA A O 1
ATOM 2455 N N . GLY A 1 319 ? 28.562 -30.781 -30.156 1 96.81 319 GLY A N 1
ATOM 2456 C CA . GLY A 1 319 ? 27.453 -31.344 -29.406 1 96.81 319 GLY A CA 1
ATOM 2457 C C . GLY A 1 319 ? 26.766 -32.469 -30.141 1 96.81 319 GLY A C 1
ATOM 2458 O O . GLY A 1 319 ? 26.375 -33.469 -29.516 1 96.81 319 GLY A O 1
ATOM 2459 N N . THR A 1 320 ? 26.594 -32.344 -31.438 1 98.06 320 THR A N 1
ATOM 2460 C CA . THR A 1 320 ? 25.953 -33.375 -32.25 1 98.06 320 THR A CA 1
ATOM 2461 C C . THR A 1 320 ? 26.812 -34.625 -32.312 1 98.06 320 THR A C 1
ATOM 2463 O O . THR A 1 320 ? 26.312 -35.75 -32.219 1 98.06 320 THR A O 1
ATOM 2466 N N . GLU A 1 321 ? 28.109 -34.438 -32.469 1 98 321 GLU A N 1
ATOM 2467 C CA . GLU A 1 321 ? 29.031 -35.562 -32.531 1 98 321 GLU A CA 1
ATOM 2468 C C . GLU A 1 321 ? 28.984 -36.344 -31.203 1 98 321 GLU A C 1
ATOM 2470 O O . GLU A 1 321 ? 28.984 -37.594 -31.219 1 98 321 GLU A O 1
ATOM 2475 N N . ARG A 1 322 ? 28.891 -35.594 -30.172 1 97.12 322 ARG A N 1
ATOM 2476 C CA . ARG A 1 322 ? 28.828 -36.219 -28.844 1 97.12 322 ARG A CA 1
ATOM 2477 C C . ARG A 1 322 ? 27.547 -37.031 -28.672 1 97.12 322 ARG A C 1
ATOM 2479 O O . ARG A 1 322 ? 27.531 -38.094 -28.047 1 97.12 322 ARG A O 1
ATOM 2486 N N . ALA A 1 323 ? 26.5 -36.562 -29.219 1 97.12 323 ALA A N 1
ATOM 2487 C CA . ALA A 1 323 ? 25.172 -37.125 -28.984 1 97.12 323 ALA A CA 1
ATOM 2488 C C . ALA A 1 323 ? 24.844 -38.219 -29.984 1 97.12 323 ALA A C 1
ATOM 2490 O O . ALA A 1 323 ? 23.953 -39.031 -29.75 1 97.12 323 ALA A O 1
ATOM 2491 N N . GLU A 1 324 ? 25.5 -38.312 -31.078 1 97.25 324 GLU A N 1
ATOM 2492 C CA . GLU A 1 324 ? 25.172 -39.156 -32.25 1 97.25 324 GLU A CA 1
ATOM 2493 C C . GLU A 1 324 ? 24.984 -40.594 -31.844 1 97.25 324 GLU A C 1
ATOM 2495 O O . GLU A 1 324 ? 24.094 -41.281 -32.344 1 97.25 324 GLU A O 1
ATOM 2500 N N . PRO A 1 325 ? 25.812 -41.125 -30.891 1 96.44 325 PRO A N 1
ATOM 2501 C CA . PRO A 1 325 ? 25.703 -42.562 -30.578 1 96.44 325 PRO A CA 1
ATOM 2502 C C . PRO A 1 325 ? 24.438 -42.906 -29.781 1 96.44 325 PRO A C 1
ATOM 2504 O O . PRO A 1 325 ? 24.109 -44.062 -29.609 1 96.44 325 PRO A O 1
ATOM 2507 N N . TYR A 1 326 ? 23.75 -41.969 -29.359 1 97.25 326 TYR A N 1
ATOM 2508 C CA . TYR A 1 326 ? 22.625 -42.188 -28.453 1 97.25 326 TYR A CA 1
ATOM 2509 C C . TYR A 1 326 ? 21.312 -41.719 -29.078 1 97.25 326 TYR A C 1
ATOM 2511 O O . TYR A 1 326 ? 21.312 -41.094 -30.125 1 97.25 326 TYR A O 1
ATOM 2519 N N . GLU A 1 327 ? 20.172 -42.031 -28.469 1 96.94 327 GLU A N 1
ATOM 2520 C CA . GLU A 1 327 ? 18.859 -41.656 -28.953 1 96.94 327 GLU A CA 1
ATOM 2521 C C . GLU A 1 327 ? 18.5 -40.25 -28.484 1 96.94 327 GLU A C 1
ATOM 2523 O O . GLU A 1 327 ? 18.469 -39.969 -27.281 1 96.94 327 GLU A O 1
ATOM 2528 N N . ASN A 1 328 ? 18.312 -39.344 -29.453 1 97.81 328 ASN A N 1
ATOM 2529 C CA . ASN A 1 328 ? 18 -37.969 -29.156 1 97.81 328 ASN A CA 1
ATOM 2530 C C . ASN A 1 328 ? 16.906 -37.438 -30.062 1 97.81 328 ASN A C 1
ATOM 2532 O O . ASN A 1 328 ? 16.703 -37.938 -31.172 1 97.81 328 ASN A O 1
ATOM 2536 N N . VAL A 1 329 ? 16.141 -36.469 -29.5 1 98.31 329 VAL A N 1
ATOM 2537 C CA . VAL A 1 329 ? 15.383 -35.531 -30.312 1 98.31 329 VAL A CA 1
ATOM 2538 C C . VAL A 1 329 ? 16.094 -34.188 -30.359 1 98.31 329 VAL A C 1
ATOM 2540 O O . VAL A 1 329 ? 16.203 -33.5 -29.328 1 98.31 329 VAL A O 1
ATOM 2543 N N . TYR A 1 330 ? 16.562 -33.75 -31.516 1 98.44 330 TYR A N 1
ATOM 2544 C CA . TYR A 1 330 ? 17.391 -32.562 -31.625 1 98.44 330 TYR A CA 1
ATOM 2545 C C . TYR A 1 330 ? 16.547 -31.297 -31.656 1 98.44 330 TYR A C 1
ATOM 2547 O O . TYR A 1 330 ? 15.672 -31.156 -32.5 1 98.44 330 TYR A O 1
ATOM 2555 N N . THR A 1 331 ? 16.75 -30.406 -30.688 1 97.88 331 THR A N 1
ATOM 2556 C CA . THR A 1 331 ? 16.141 -29.078 -30.703 1 97.88 331 THR A CA 1
ATOM 2557 C C . THR A 1 331 ? 16.766 -28.203 -31.781 1 97.88 331 THR A C 1
ATOM 2559 O O . THR A 1 331 ? 17.984 -28.016 -31.812 1 97.88 331 THR A O 1
ATOM 2562 N N . MET A 1 332 ? 15.922 -27.703 -32.656 1 97.38 332 MET A N 1
ATOM 2563 C CA . MET A 1 332 ? 16.359 -26.891 -33.781 1 97.38 332 MET A CA 1
ATOM 2564 C C . MET A 1 332 ? 16.125 -25.422 -33.531 1 97.38 332 MET A C 1
ATOM 2566 O O . MET A 1 332 ? 15.391 -25.062 -32.594 1 97.38 332 MET A O 1
ATOM 2570 N N . GLY A 1 333 ? 16.781 -24.625 -34.375 1 94.44 333 GLY A N 1
ATOM 2571 C CA . GLY A 1 333 ? 16.641 -23.172 -34.219 1 94.44 333 GLY A CA 1
ATOM 2572 C C . GLY A 1 333 ? 17.594 -22.578 -33.219 1 94.44 333 GLY A C 1
ATOM 2573 O O . GLY A 1 333 ? 18.672 -23.125 -32.969 1 94.44 333 GLY A O 1
ATOM 2574 N N . MET A 1 334 ? 17.266 -21.375 -32.75 1 92.25 334 MET A N 1
ATOM 2575 C CA . MET A 1 334 ? 18.109 -20.641 -31.828 1 92.25 334 MET A CA 1
ATOM 2576 C C . MET A 1 334 ? 17.344 -19.516 -31.141 1 92.25 334 MET A C 1
ATOM 2578 O O . MET A 1 334 ? 16.516 -18.844 -31.781 1 92.25 334 MET A O 1
ATOM 2582 N N . ARG A 1 335 ? 17.422 -19.438 -29.812 1 90.19 335 ARG A N 1
ATOM 2583 C CA . ARG A 1 335 ? 16.953 -18.281 -29.031 1 90.19 335 ARG A CA 1
ATOM 2584 C C . ARG A 1 335 ? 18.125 -17.547 -28.391 1 90.19 335 ARG A C 1
ATOM 2586 O O . ARG A 1 335 ? 19.281 -17.844 -28.688 1 90.19 335 ARG A O 1
ATOM 2593 N N . GLY A 1 336 ? 17.766 -16.453 -27.688 1 83.94 336 GLY A N 1
ATOM 2594 C CA . GLY A 1 336 ? 18.828 -15.734 -27.016 1 83.94 336 GLY A CA 1
ATOM 2595 C C . GLY A 1 336 ? 19.484 -16.531 -25.906 1 83.94 336 GLY A C 1
ATOM 2596 O O . GLY A 1 336 ? 18.984 -17.594 -25.516 1 83.94 336 GLY A O 1
ATOM 2597 N N . ASP A 1 337 ? 20.562 -16.031 -25.516 1 81.12 337 ASP A N 1
ATOM 2598 C CA . ASP A 1 337 ? 21.312 -16.703 -24.469 1 81.12 337 ASP A CA 1
ATOM 2599 C C . ASP A 1 337 ? 20.625 -16.562 -23.109 1 81.12 337 ASP A C 1
ATOM 2601 O O . ASP A 1 337 ? 20.359 -15.438 -22.672 1 81.12 337 ASP A O 1
ATOM 2605 N N . GLY A 1 338 ? 20.328 -17.609 -22.5 1 76 338 GLY A N 1
ATOM 2606 C CA . GLY A 1 338 ? 19.75 -17.562 -21.172 1 76 338 GLY A CA 1
ATOM 2607 C C . GLY A 1 338 ? 18.25 -17.281 -21.188 1 76 338 GLY A C 1
ATOM 2608 O O . GLY A 1 338 ? 17.781 -16.406 -20.453 1 76 338 GLY A O 1
ATOM 2609 N N . ASP A 1 339 ? 17.547 -17.891 -22.031 1 77.38 339 ASP A N 1
ATOM 2610 C CA . ASP A 1 339 ? 16.078 -17.844 -22.141 1 77.38 339 ASP A CA 1
ATOM 2611 C C . ASP A 1 339 ? 15.594 -16.438 -22.422 1 77.38 339 ASP A C 1
ATOM 2613 O O . ASP A 1 339 ? 14.672 -15.945 -21.766 1 77.38 339 ASP A O 1
ATOM 2617 N N . GLU A 1 340 ? 16.375 -15.719 -23.172 1 78.38 340 GLU A N 1
ATOM 2618 C CA . GLU A 1 340 ? 16.016 -14.375 -23.625 1 78.38 340 GLU A CA 1
ATOM 2619 C C . GLU A 1 340 ? 15.734 -14.359 -25.125 1 78.38 340 GLU A C 1
ATOM 2621 O O . GLU A 1 340 ? 16.156 -15.258 -25.859 1 78.38 340 GLU A O 1
ATOM 2626 N N . PRO A 1 341 ? 14.984 -13.414 -25.609 1 76.12 341 PRO A N 1
ATOM 2627 C CA . PRO A 1 341 ? 14.75 -13.305 -27.047 1 76.12 341 PRO A CA 1
ATOM 2628 C C . PRO A 1 341 ? 16.016 -12.961 -27.828 1 76.12 341 PRO A C 1
ATOM 2630 O O . PRO A 1 341 ? 17 -12.5 -27.25 1 76.12 341 PRO A O 1
ATOM 2633 N N . LEU A 1 342 ? 15.922 -13.352 -29.062 1 75.06 342 LEU A N 1
ATOM 2634 C CA . LEU A 1 342 ? 17.016 -12.938 -29.938 1 75.06 342 LEU A CA 1
ATOM 2635 C C . LEU A 1 342 ? 17.156 -11.422 -29.969 1 75.06 342 LEU A C 1
ATOM 2637 O O . LEU A 1 342 ? 16.172 -10.695 -29.766 1 75.06 342 LEU A O 1
ATOM 2641 N N . ALA A 1 343 ? 18.359 -10.891 -30.062 1 63.09 343 ALA A N 1
ATOM 2642 C CA . ALA A 1 343 ? 18.641 -9.453 -30.094 1 63.09 343 ALA A CA 1
ATOM 2643 C C . ALA A 1 343 ? 17.875 -8.766 -31.219 1 63.09 343 ALA A C 1
ATOM 2645 O O . ALA A 1 343 ? 17.469 -9.414 -32.188 1 63.09 343 ALA A O 1
ATOM 2646 N N . GLU A 1 344 ? 17.609 -7.535 -31.062 1 59.06 344 GLU A N 1
ATOM 2647 C CA . GLU A 1 344 ? 16.922 -6.715 -32.062 1 59.06 344 GLU A CA 1
ATOM 2648 C C . GLU A 1 344 ? 17.609 -6.781 -33.406 1 59.06 344 GLU A C 1
ATOM 2650 O O . GLU A 1 344 ? 18.844 -6.789 -33.5 1 59.06 344 GLU A O 1
ATOM 2655 N N . GLY A 1 345 ? 17 -7.09 -34.5 1 57.06 345 GLY A N 1
ATOM 2656 C CA . GLY A 1 345 ? 17.531 -7.121 -35.844 1 57.06 345 GLY A CA 1
ATOM 2657 C C . GLY A 1 345 ? 17.609 -8.523 -36.438 1 57.06 345 GLY A C 1
ATOM 2658 O O . GLY A 1 345 ? 17.812 -8.688 -37.625 1 57.06 345 GLY A O 1
ATOM 2659 N N . GLN A 1 346 ? 17.656 -9.508 -35.531 1 63.59 346 GLN A N 1
ATOM 2660 C CA . GLN A 1 346 ? 17.688 -10.867 -36.062 1 63.59 346 GLN A CA 1
ATOM 2661 C C . GLN A 1 346 ? 16.344 -11.281 -36.625 1 63.59 346 GLN A C 1
ATOM 2663 O O . GLN A 1 346 ? 15.312 -11.125 -35.969 1 63.59 346 GLN A O 1
ATOM 2668 N N . ASP A 1 347 ? 16.391 -11.547 -37.875 1 74.31 347 ASP A N 1
ATOM 2669 C CA . ASP A 1 347 ? 15.211 -11.656 -38.719 1 74.31 347 ASP A CA 1
ATOM 2670 C C . ASP A 1 347 ? 14.961 -13.102 -39.156 1 74.31 347 ASP A C 1
ATOM 2672 O O . ASP A 1 347 ? 15.734 -14 -38.812 1 74.31 347 ASP A O 1
ATOM 2676 N N . ILE A 1 348 ? 13.922 -13.438 -39.719 1 86.75 348 ILE A N 1
ATOM 2677 C CA . ILE A 1 348 ? 13.422 -14.695 -40.25 1 86.75 348 ILE A CA 1
ATOM 2678 C C . ILE A 1 348 ? 14.484 -15.336 -41.156 1 86.75 348 ILE A C 1
ATOM 2680 O O . ILE A 1 348 ? 14.742 -16.547 -41.062 1 86.75 348 ILE A O 1
ATOM 2684 N N . GLY A 1 349 ? 15.203 -14.547 -41.812 1 88.25 349 GLY A N 1
ATOM 2685 C CA . GLY A 1 349 ? 16.25 -15.055 -42.719 1 88.25 349 GLY A CA 1
ATOM 2686 C C . GLY A 1 349 ? 17.391 -15.695 -41.969 1 88.25 349 GLY A C 1
ATOM 2687 O O . GLY A 1 349 ? 17.906 -16.75 -42.375 1 88.25 349 GLY A O 1
ATOM 2688 N N . LEU A 1 350 ? 17.797 -15.109 -40.969 1 89.94 350 LEU A N 1
ATOM 2689 C CA . LEU A 1 350 ? 18.875 -15.641 -40.125 1 89.94 350 LEU A CA 1
ATOM 2690 C C . LEU A 1 350 ? 18.484 -16.969 -39.5 1 89.94 350 LEU A C 1
ATOM 2692 O O . LEU A 1 350 ? 19.281 -17.906 -39.469 1 89.94 350 LEU A O 1
ATOM 2696 N N . LEU A 1 351 ? 17.297 -17.062 -38.938 1 92.38 351 LEU A N 1
ATOM 2697 C CA . LEU A 1 351 ? 16.859 -18.297 -38.312 1 92.38 351 LEU A CA 1
ATOM 2698 C C . LEU A 1 351 ? 16.703 -19.422 -39.312 1 92.38 351 LEU A C 1
ATOM 2700 O O . LEU A 1 351 ? 16.969 -20.578 -39 1 92.38 351 LEU A O 1
ATOM 2704 N N . GLU A 1 352 ? 16.281 -19.109 -40.531 1 93.69 352 GLU A N 1
ATOM 2705 C CA . GLU A 1 352 ? 16.219 -20.109 -41.594 1 93.69 352 GLU A CA 1
ATOM 2706 C C . GLU A 1 352 ? 17.609 -20.625 -41.938 1 93.69 352 GLU A C 1
ATOM 2708 O O . GLU A 1 352 ? 17.781 -21.828 -42.188 1 93.69 352 GLU A O 1
ATOM 2713 N N . GLN A 1 353 ? 18.469 -19.734 -42 1 94.12 353 GLN A N 1
ATOM 2714 C CA . GLN A 1 353 ? 19.859 -20.141 -42.219 1 94.12 353 GLN A CA 1
ATOM 2715 C C . GLN A 1 353 ? 20.359 -21.031 -41.094 1 94.12 353 GLN A C 1
ATOM 2717 O O . GLN A 1 353 ? 21.047 -22.031 -41.344 1 94.12 353 GLN A O 1
ATOM 2722 N N . VAL A 1 354 ? 20.078 -20.641 -39.875 1 95.75 354 VAL A N 1
ATOM 2723 C CA . VAL A 1 354 ? 20.469 -21.422 -38.719 1 95.75 354 VAL A CA 1
ATOM 2724 C C . VAL A 1 354 ? 19.953 -22.859 -38.875 1 95.75 354 VAL A C 1
ATOM 2726 O O . VAL A 1 354 ? 20.703 -23.812 -38.688 1 95.75 354 VAL A O 1
ATOM 2729 N N . ILE A 1 355 ? 18.703 -23.031 -39.219 1 96.94 355 ILE A N 1
ATOM 2730 C CA . ILE A 1 355 ? 18.094 -24.344 -39.344 1 96.94 355 ILE A CA 1
ATOM 2731 C C . ILE A 1 355 ? 18.75 -25.109 -40.469 1 96.94 355 ILE A C 1
ATOM 2733 O O . ILE A 1 355 ? 19.016 -26.312 -40.375 1 96.94 355 ILE A O 1
ATOM 2737 N N . SER A 1 356 ? 19 -24.406 -41.531 1 96.69 356 SER A N 1
ATOM 2738 C CA . SER A 1 356 ? 19.656 -25.031 -42.688 1 96.69 356 SER A CA 1
ATOM 2739 C C . SER A 1 356 ? 21.047 -25.562 -42.312 1 96.69 356 SER A C 1
ATOM 2741 O O . SER A 1 356 ? 21.391 -26.688 -42.656 1 96.69 356 SER A O 1
ATOM 2743 N N . ASP A 1 357 ? 21.734 -24.75 -41.625 1 97.81 357 ASP A N 1
ATOM 2744 C CA . ASP A 1 357 ? 23.078 -25.156 -41.219 1 97.81 357 ASP A CA 1
ATOM 2745 C C . ASP A 1 357 ? 23.016 -26.312 -40.219 1 97.81 357 ASP A C 1
ATOM 2747 O O . ASP A 1 357 ? 23.844 -27.219 -40.25 1 97.81 357 ASP A O 1
ATOM 2751 N N . GLN A 1 358 ? 22.141 -26.219 -39.281 1 98.38 358 GLN A N 1
ATOM 2752 C CA . GLN A 1 358 ? 21.953 -27.312 -38.344 1 98.38 358 GLN A CA 1
ATOM 2753 C C . GLN A 1 358 ? 21.625 -28.625 -39.031 1 98.38 358 GLN A C 1
ATOM 2755 O O . GLN A 1 358 ? 22.141 -29.672 -38.656 1 98.38 358 GLN A O 1
ATOM 2760 N N . ARG A 1 359 ? 20.812 -28.625 -40.062 1 98.06 359 ARG A N 1
ATOM 2761 C CA . ARG A 1 359 ? 20.516 -29.828 -40.844 1 98.06 359 ARG A CA 1
ATOM 2762 C C . ARG A 1 359 ? 21.75 -30.312 -41.562 1 98.06 359 ARG A C 1
ATOM 2764 O O . ARG A 1 359 ? 21.938 -31.531 -41.75 1 98.06 359 ARG A O 1
ATOM 2771 N N . GLY A 1 360 ? 22.531 -29.328 -42.031 1 98.12 360 GLY A N 1
ATOM 2772 C CA . GLY A 1 360 ? 23.828 -29.688 -42.594 1 98.12 360 GLY A CA 1
ATOM 2773 C C . GLY A 1 360 ? 24.719 -30.438 -41.625 1 98.12 360 GLY A C 1
ATOM 2774 O O . GLY A 1 360 ? 25.391 -31.391 -42 1 98.12 360 GLY A O 1
ATOM 2775 N N . ILE A 1 361 ? 24.719 -30 -40.375 1 98.56 361 ILE A N 1
ATOM 2776 C CA . ILE A 1 361 ? 25.5 -30.641 -39.312 1 98.56 361 ILE A CA 1
ATOM 2777 C C . ILE A 1 361 ? 24.984 -32.062 -39.125 1 98.56 361 ILE A C 1
ATOM 2779 O O . ILE A 1 361 ? 25.781 -33 -39 1 98.56 361 ILE A O 1
ATOM 2783 N N . LEU A 1 362 ? 23.688 -32.219 -39.031 1 98.56 362 LEU A N 1
ATOM 2784 C CA . LEU A 1 362 ? 23.109 -33.562 -38.844 1 98.56 362 LEU A CA 1
ATOM 2785 C C . LEU A 1 362 ? 23.531 -34.469 -40 1 98.56 362 LEU A C 1
ATOM 2787 O O . LEU A 1 362 ? 23.906 -35.625 -39.781 1 98.56 362 LEU A O 1
ATOM 2791 N N . SER A 1 363 ? 23.438 -33.969 -41.219 1 98.12 363 SER A N 1
ATOM 2792 C CA . SER A 1 363 ? 23.828 -34.75 -42.406 1 98.12 363 SER A CA 1
ATOM 2793 C C . SER A 1 363 ? 25.297 -35.156 -42.312 1 98.12 363 SER A C 1
ATOM 2795 O O . SER A 1 363 ? 25.609 -36.344 -42.562 1 98.12 363 SER A O 1
ATOM 2797 N N . LYS A 1 364 ? 26.062 -34.281 -41.906 1 97.94 364 LYS A N 1
ATOM 2798 C CA . LYS A 1 364 ? 27.5 -34.531 -41.812 1 97.94 364 LYS A CA 1
ATOM 2799 C C . LYS A 1 364 ? 27.812 -35.562 -40.75 1 97.94 364 LYS A C 1
ATOM 2801 O O . LYS A 1 364 ? 28.531 -36.531 -40.969 1 97.94 364 LYS A O 1
ATOM 2806 N N . VAL A 1 365 ? 27.312 -35.344 -39.594 1 98.44 365 VAL A N 1
ATOM 2807 C CA . VAL A 1 365 ? 27.672 -36.156 -38.438 1 98.44 365 VAL A CA 1
ATOM 2808 C C . VAL A 1 365 ? 27.094 -37.562 -38.594 1 98.44 365 VAL A C 1
ATOM 2810 O O . VAL A 1 365 ? 27.75 -38.562 -38.281 1 98.44 365 VAL A O 1
ATOM 2813 N N . PHE A 1 366 ? 25.906 -37.719 -39.094 1 97.62 366 PHE A N 1
ATOM 2814 C CA . PHE A 1 366 ? 25.266 -39 -39.219 1 97.62 366 PHE A CA 1
ATOM 2815 C C . PHE A 1 366 ? 25.625 -39.656 -40.562 1 97.62 366 PHE A C 1
ATOM 2817 O O . PHE A 1 366 ? 25.25 -40.781 -40.844 1 97.62 366 PHE A O 1
ATOM 2824 N N . ASN A 1 367 ? 26.375 -38.969 -41.344 1 96.62 367 ASN A N 1
ATOM 2825 C CA . ASN A 1 367 ? 26.812 -39.438 -42.656 1 96.62 367 ASN A CA 1
ATOM 2826 C C . ASN A 1 367 ? 25.656 -39.938 -43.469 1 96.62 367 ASN A C 1
ATOM 2828 O O . ASN A 1 367 ? 25.672 -41.094 -43.938 1 96.62 367 ASN A O 1
ATOM 2832 N N . THR A 1 368 ? 24.625 -39.125 -43.594 1 96.44 368 THR A N 1
ATOM 2833 C CA . THR A 1 368 ? 23.438 -39.438 -44.375 1 96.44 368 THR A CA 1
ATOM 2834 C C . THR A 1 368 ? 22.953 -38.219 -45.125 1 96.44 368 THR A C 1
ATOM 2836 O O . THR A 1 368 ? 23.094 -37.094 -44.656 1 96.44 368 THR A O 1
ATOM 2839 N N . SER A 1 369 ? 22.406 -38.469 -46.312 1 92.75 369 SER A N 1
ATOM 2840 C CA . SER A 1 369 ? 21.781 -37.406 -47.062 1 92.75 369 SER A CA 1
ATOM 2841 C C . SER A 1 369 ? 20.312 -37.25 -46.719 1 92.75 369 SER A C 1
ATOM 2843 O O . SER A 1 369 ? 19.688 -36.25 -47.031 1 92.75 369 SER A O 1
ATOM 2845 N N . ASP A 1 370 ? 19.797 -38.25 -45.969 1 95.88 370 ASP A N 1
ATOM 2846 C CA . ASP A 1 370 ? 18.406 -38.219 -45.594 1 95.88 370 ASP A CA 1
ATOM 2847 C C . ASP A 1 370 ? 18.25 -37.875 -44.094 1 95.88 370 ASP A C 1
ATOM 2849 O O . ASP A 1 370 ? 17.969 -38.75 -43.281 1 95.88 370 ASP A O 1
ATOM 2853 N N . VAL A 1 371 ? 18.266 -36.688 -43.781 1 96.31 371 VAL A N 1
ATOM 2854 C CA . VAL A 1 371 ? 18.25 -36.219 -42.375 1 96.31 371 VAL A CA 1
ATOM 2855 C C . VAL A 1 371 ? 16.828 -36.344 -41.812 1 96.31 371 VAL A C 1
ATOM 2857 O O . VAL A 1 371 ? 16.625 -36.188 -40.625 1 96.31 371 VAL A O 1
ATOM 2860 N N . THR A 1 372 ? 15.781 -36.656 -42.656 1 96.06 372 THR A N 1
ATOM 2861 C CA . THR A 1 372 ? 14.391 -36.75 -42.219 1 96.06 372 THR A CA 1
ATOM 2862 C C . THR A 1 372 ? 14.18 -37.938 -41.281 1 96.06 372 THR A C 1
ATOM 2864 O O . THR A 1 372 ? 13.156 -38 -40.594 1 96.06 372 THR A O 1
ATOM 2867 N N . THR A 1 373 ? 15.125 -38.812 -41.219 1 94 373 THR A N 1
ATOM 2868 C CA . THR A 1 373 ? 15.023 -39.969 -40.344 1 94 373 THR A CA 1
ATOM 2869 C C . THR A 1 373 ? 15.523 -39.625 -38.938 1 94 373 THR A C 1
ATOM 2871 O O . THR A 1 373 ? 15.297 -40.406 -38 1 94 373 THR A O 1
ATOM 2874 N N . ILE A 1 374 ? 16.234 -38.531 -38.781 1 97.12 374 ILE A N 1
ATOM 2875 C CA . ILE A 1 374 ? 16.719 -38.062 -37.5 1 97.12 374 ILE A CA 1
ATOM 2876 C C . ILE A 1 374 ? 15.648 -37.188 -36.812 1 97.12 374 ILE A C 1
ATOM 2878 O O . ILE A 1 374 ? 15.219 -36.188 -37.375 1 97.12 374 ILE A O 1
ATOM 2882 N N . PRO A 1 375 ? 15.172 -37.594 -35.625 1 97.69 375 PRO A N 1
ATOM 2883 C CA . PRO A 1 375 ? 14.133 -36.781 -34.969 1 97.69 375 PRO A CA 1
ATOM 2884 C C . PRO A 1 375 ? 14.57 -35.344 -34.688 1 97.69 375 PRO A C 1
ATOM 2886 O O . PRO A 1 375 ? 15.609 -35.156 -34.062 1 97.69 375 PRO A O 1
ATOM 2889 N N . GLN A 1 376 ? 13.836 -34.344 -35.156 1 98.31 376 GLN A N 1
ATOM 2890 C CA . GLN A 1 376 ? 14.086 -32.906 -35.031 1 98.31 376 GLN A CA 1
ATOM 2891 C C . GLN A 1 376 ? 12.844 -32.188 -34.5 1 98.31 376 GLN A C 1
ATOM 2893 O O . GLN A 1 376 ? 11.719 -32.531 -34.875 1 98.31 376 GLN A O 1
ATOM 2898 N N . MET A 1 377 ? 13.047 -31.219 -33.656 1 98.19 377 MET A N 1
ATOM 2899 C CA . MET A 1 377 ? 11.922 -30.453 -33.125 1 98.19 377 MET A CA 1
ATOM 2900 C C . MET A 1 377 ? 12.273 -28.969 -33.031 1 98.19 377 MET A C 1
ATOM 2902 O O . MET A 1 377 ? 13.406 -28.609 -32.719 1 98.19 377 MET A O 1
ATOM 2906 N N . TRP A 1 378 ? 11.359 -28.062 -33.344 1 97.5 378 TRP A N 1
ATOM 2907 C CA . TRP A 1 378 ? 11.445 -26.625 -33.188 1 97.5 378 TRP A CA 1
ATOM 2908 C C . TRP A 1 378 ? 10.383 -26.109 -32.219 1 97.5 378 TRP A C 1
ATOM 2910 O O . TRP A 1 378 ? 9.188 -26.188 -32.531 1 97.5 378 TRP A O 1
ATOM 2920 N N . CYS A 1 379 ? 10.797 -25.625 -31.016 1 96.81 379 CYS A N 1
ATOM 2921 C CA . CYS A 1 379 ? 9.875 -25.172 -29.984 1 96.81 379 CYS A CA 1
ATOM 2922 C C . CYS A 1 379 ? 9.406 -23.75 -30.25 1 96.81 379 CYS A C 1
ATOM 2924 O O . CYS A 1 379 ? 10.219 -22.812 -30.281 1 96.81 379 CYS A O 1
ATOM 2926 N N . LEU A 1 380 ? 8.148 -23.531 -30.406 1 95.06 380 LEU A N 1
ATOM 2927 C CA . LEU A 1 380 ? 7.547 -22.25 -30.719 1 95.06 380 LEU A CA 1
ATOM 2928 C C . LEU A 1 380 ? 7.168 -21.484 -29.453 1 95.06 380 LEU A C 1
ATOM 2930 O O . LEU A 1 380 ? 6.004 -21.141 -29.266 1 95.06 380 LEU A O 1
ATOM 2934 N N . TYR A 1 381 ? 8.164 -21.188 -28.656 1 93.75 381 TYR A N 1
ATOM 2935 C CA . TYR A 1 381 ? 8.016 -20.578 -27.344 1 93.75 381 TYR A CA 1
ATOM 2936 C C . TYR A 1 381 ? 8.094 -19.062 -27.438 1 93.75 381 TYR A C 1
ATOM 2938 O O . TYR A 1 381 ? 9.086 -18.516 -27.906 1 93.75 381 TYR A O 1
ATOM 2946 N N . LYS A 1 382 ? 7.02 -18.312 -27.031 1 89.94 382 LYS A N 1
ATOM 2947 C CA . LYS A 1 382 ? 6.965 -16.859 -26.922 1 89.94 382 LYS A CA 1
ATOM 2948 C C . LYS A 1 382 ? 7.297 -16.188 -28.25 1 89.94 382 LYS A C 1
ATOM 2950 O O . LYS A 1 382 ? 6.648 -16.469 -29.266 1 89.94 382 LYS A O 1
ATOM 2955 N N . GLU A 1 383 ? 8.344 -15.422 -28.375 1 87.38 383 GLU A N 1
ATOM 2956 C CA . GLU A 1 383 ? 8.688 -14.648 -29.562 1 87.38 383 GLU A CA 1
ATOM 2957 C C . GLU A 1 383 ? 9.008 -15.555 -30.75 1 87.38 383 GLU A C 1
ATOM 2959 O O . GLU A 1 383 ? 8.828 -15.164 -31.906 1 87.38 383 GLU A O 1
ATOM 2964 N N . VAL A 1 384 ? 9.344 -16.797 -30.547 1 91.5 384 VAL A N 1
ATOM 2965 C CA . VAL A 1 384 ? 9.641 -17.734 -31.625 1 91.5 384 VAL A CA 1
ATOM 2966 C C . VAL A 1 384 ? 8.352 -18.094 -32.344 1 91.5 384 VAL A C 1
ATOM 2968 O O . VAL A 1 384 ? 8.359 -18.281 -33.562 1 91.5 384 VAL A O 1
ATOM 2971 N N . GLU A 1 385 ? 7.277 -18.281 -31.594 1 92.31 385 GLU A N 1
ATOM 2972 C CA . GLU A 1 385 ? 5.98 -18.469 -32.25 1 92.31 385 GLU A CA 1
ATOM 2973 C C . GLU A 1 385 ? 5.684 -17.312 -33.188 1 92.31 385 GLU A C 1
ATOM 2975 O O . GLU A 1 385 ? 5.07 -17.5 -34.25 1 92.31 385 GLU A O 1
ATOM 2980 N N . GLY A 1 386 ? 6.117 -16.156 -32.812 1 89.94 386 GLY A N 1
ATOM 2981 C CA . GLY A 1 386 ? 5.914 -14.977 -33.656 1 89.94 386 GLY A CA 1
ATOM 2982 C C . GLY A 1 386 ? 6.559 -15.094 -35 1 89.94 386 GLY A C 1
ATOM 2983 O O . GLY A 1 386 ? 5.984 -14.648 -36 1 89.94 386 GLY A O 1
ATOM 2984 N N . PHE A 1 387 ? 7.715 -15.711 -35.125 1 91 387 PHE A N 1
ATOM 2985 C CA . PHE A 1 387 ? 8.383 -15.906 -36.406 1 91 387 PHE A CA 1
ATOM 2986 C C . PHE A 1 387 ? 7.551 -16.812 -37.312 1 91 387 PHE A C 1
ATOM 2988 O O . PHE A 1 387 ? 7.434 -16.562 -38.5 1 91 387 PHE A O 1
ATOM 2995 N N . TYR A 1 388 ? 7.07 -17.859 -36.719 1 91.88 388 TYR A N 1
ATOM 2996 C CA . TYR A 1 388 ? 6.227 -18.781 -37.469 1 91.88 388 TYR A CA 1
ATOM 2997 C C . TYR A 1 388 ? 4.957 -18.078 -37.938 1 91.88 388 TYR A C 1
ATOM 2999 O O . TYR A 1 388 ? 4.559 -18.234 -39.094 1 91.88 388 TYR A O 1
ATOM 3007 N N . ASP A 1 389 ? 4.348 -17.359 -37.094 1 88.94 389 ASP A N 1
ATOM 3008 C CA . ASP A 1 389 ? 3.111 -16.641 -37.406 1 88.94 389 ASP A CA 1
ATOM 3009 C C . ASP A 1 389 ? 3.354 -15.555 -38.438 1 88.94 389 ASP A C 1
ATOM 3011 O O . ASP A 1 389 ? 2.453 -15.211 -39.219 1 88.94 389 ASP A O 1
ATOM 3015 N N . ASP A 1 390 ? 4.562 -15.156 -38.469 1 88.25 390 ASP A N 1
ATOM 3016 C CA . ASP A 1 390 ? 4.906 -14.109 -39.406 1 88.25 390 ASP A CA 1
ATOM 3017 C C . ASP A 1 390 ? 5.352 -14.703 -40.75 1 88.25 390 ASP A C 1
ATOM 3019 O O . ASP A 1 390 ? 5.816 -13.984 -41.625 1 88.25 390 ASP A O 1
ATOM 3023 N N . GLY A 1 391 ? 5.332 -15.961 -40.844 1 88.94 391 GLY A N 1
ATOM 3024 C CA . GLY A 1 391 ? 5.504 -16.547 -42.156 1 88.94 391 GLY A CA 1
ATOM 3025 C C . GLY A 1 391 ? 6.727 -17.438 -42.25 1 88.94 391 GLY A C 1
ATOM 3026 O O . GLY A 1 391 ? 6.941 -18.094 -43.281 1 88.94 391 GLY A O 1
ATOM 3027 N N . MET A 1 392 ? 7.512 -17.531 -41.188 1 92.25 392 MET A N 1
ATOM 3028 C CA . MET A 1 392 ? 8.648 -18.453 -41.219 1 92.25 392 MET A CA 1
ATOM 3029 C C . MET A 1 392 ? 8.172 -19.906 -41.312 1 92.25 392 MET A C 1
ATOM 3031 O O . MET A 1 392 ? 7.203 -20.281 -40.656 1 92.25 392 MET A O 1
ATOM 3035 N N . THR A 1 393 ? 8.82 -20.641 -42.156 1 90.44 393 THR A N 1
ATOM 3036 C CA . THR A 1 393 ? 8.508 -22.062 -42.25 1 90.44 393 THR A CA 1
ATOM 3037 C C . THR A 1 393 ? 9.75 -22.906 -42 1 90.44 393 THR A C 1
ATOM 3039 O O . THR A 1 393 ? 10.875 -22.406 -42.031 1 90.44 393 THR A O 1
ATOM 3042 N N . VAL A 1 394 ? 9.523 -24.141 -41.656 1 95.12 394 VAL A N 1
ATOM 3043 C CA . VAL A 1 394 ? 10.586 -25.125 -41.5 1 95.12 394 VAL A CA 1
ATOM 3044 C C . VAL A 1 394 ? 10.242 -26.391 -42.281 1 95.12 394 VAL A C 1
ATOM 3046 O O . VAL A 1 394 ? 9.086 -26.594 -42.656 1 95.12 394 VAL A O 1
ATOM 3049 N N . PRO A 1 395 ? 11.297 -27.203 -42.562 1 96.44 395 PRO A N 1
ATOM 3050 C CA . PRO A 1 395 ? 11.008 -28.453 -43.25 1 96.44 395 PRO A CA 1
ATOM 3051 C C . PRO A 1 395 ? 9.953 -29.297 -42.531 1 96.44 395 PRO A C 1
ATOM 3053 O O . PRO A 1 395 ? 9.898 -29.312 -41.281 1 96.44 395 PRO A O 1
ATOM 3056 N N . ASP A 1 396 ? 9.164 -30.094 -43.312 1 96.88 396 ASP A N 1
ATOM 3057 C CA . ASP A 1 396 ? 7.965 -30.781 -42.812 1 96.88 396 ASP A CA 1
ATOM 3058 C C . ASP A 1 396 ? 8.32 -31.875 -41.812 1 96.88 396 ASP A C 1
ATOM 3060 O O . ASP A 1 396 ? 7.473 -32.312 -41.031 1 96.88 396 ASP A O 1
ATOM 3064 N N . ASP A 1 397 ? 9.508 -32.344 -41.906 1 97.56 397 ASP A N 1
ATOM 3065 C CA . ASP A 1 397 ? 9.891 -33.438 -41.031 1 97.56 397 ASP A CA 1
ATOM 3066 C C . ASP A 1 397 ? 10.281 -32.938 -39.656 1 97.56 397 ASP A C 1
ATOM 3068 O O . ASP A 1 397 ? 10.469 -33.719 -38.719 1 97.56 397 ASP A O 1
ATOM 3072 N N . ILE A 1 398 ? 10.398 -31.625 -39.469 1 98.19 398 ILE A N 1
ATOM 3073 C CA . ILE A 1 398 ? 10.664 -31.047 -38.156 1 98.19 398 ILE A CA 1
ATOM 3074 C C . ILE A 1 398 ? 9.367 -30.906 -37.375 1 98.19 398 ILE A C 1
ATOM 3076 O O . ILE A 1 398 ? 8.406 -30.297 -37.844 1 98.19 398 ILE A O 1
ATOM 3080 N N . THR A 1 399 ? 9.344 -31.469 -36.156 1 98.31 399 THR A N 1
ATOM 3081 C CA . THR A 1 399 ? 8.156 -31.375 -35.312 1 98.31 399 THR A CA 1
ATOM 3082 C C . THR A 1 399 ? 7.941 -29.922 -34.844 1 98.31 399 THR A C 1
ATOM 3084 O O . THR A 1 399 ? 8.867 -29.281 -34.344 1 98.31 399 THR A O 1
ATOM 3087 N N . LEU A 1 400 ? 6.723 -29.375 -35.031 1 97.69 400 LEU A N 1
ATOM 3088 C CA . LEU A 1 400 ? 6.348 -28.094 -34.438 1 97.69 400 LEU A CA 1
ATOM 3089 C C . LEU A 1 400 ? 5.895 -28.281 -33 1 97.69 400 LEU A C 1
ATOM 3091 O O . LEU A 1 400 ? 4.859 -28.891 -32.75 1 97.69 400 LEU A O 1
ATOM 3095 N N . LEU A 1 401 ? 6.664 -27.766 -32.062 1 98.19 401 LEU A N 1
ATOM 3096 C CA . LEU A 1 401 ? 6.309 -27.891 -30.656 1 98.19 401 LEU A CA 1
ATOM 3097 C C . LEU A 1 401 ? 5.613 -26.641 -30.156 1 98.19 401 LEU A C 1
ATOM 3099 O O . LEU A 1 401 ? 6.273 -25.672 -29.766 1 98.19 401 LEU A O 1
ATOM 3103 N N . TRP A 1 402 ? 4.328 -26.672 -30.094 1 96.62 402 TRP A N 1
ATOM 3104 C CA . TRP A 1 402 ? 3.541 -25.562 -29.578 1 96.62 402 TRP A CA 1
ATOM 3105 C C . TRP A 1 402 ? 3.664 -25.453 -28.062 1 96.62 402 TRP A C 1
ATOM 3107 O O . TRP A 1 402 ? 4.078 -26.406 -27.406 1 96.62 402 TRP A O 1
ATOM 3117 N N . THR A 1 403 ? 3.283 -24.281 -27.516 1 96.81 403 THR A N 1
ATOM 3118 C CA . THR A 1 403 ? 3.449 -24.094 -26.094 1 96.81 403 THR A CA 1
ATOM 3119 C C . THR A 1 403 ? 2.184 -23.5 -25.469 1 96.81 403 THR A C 1
ATOM 3121 O O . THR A 1 403 ? 1.363 -22.906 -26.172 1 96.81 403 THR A O 1
ATOM 3124 N N . ASP A 1 404 ? 2.035 -23.719 -24.188 1 96.94 404 ASP A N 1
ATOM 3125 C CA . ASP A 1 404 ? 1.063 -22.922 -23.438 1 96.94 404 ASP A CA 1
ATOM 3126 C C . ASP A 1 404 ? 1.617 -21.547 -23.109 1 96.94 404 ASP A C 1
ATOM 3128 O O . ASP A 1 404 ? 2.693 -21.172 -23.578 1 96.94 404 ASP A O 1
ATOM 3132 N N . ASP A 1 405 ? 0.864 -20.688 -22.438 1 96.19 405 ASP A N 1
ATOM 3133 C CA . ASP A 1 405 ? 1.254 -19.328 -22.062 1 96.19 405 ASP A CA 1
ATOM 3134 C C . ASP A 1 405 ? 2.016 -19.312 -20.75 1 96.19 405 ASP A C 1
ATOM 3136 O O . ASP A 1 405 ? 2.016 -18.312 -20.031 1 96.19 405 ASP A O 1
ATOM 3140 N N . ASN A 1 406 ? 2.549 -20.484 -20.344 1 96.38 406 ASN A N 1
ATOM 3141 C CA . ASN A 1 406 ? 3.285 -20.703 -19.094 1 96.38 406 ASN A CA 1
ATOM 3142 C C . ASN A 1 406 ? 2.342 -20.875 -17.906 1 96.38 406 ASN A C 1
ATOM 3144 O O . ASN A 1 406 ? 2.785 -21.172 -16.797 1 96.38 406 ASN A O 1
ATOM 3148 N N . TRP A 1 407 ? 1.084 -20.703 -18.094 1 96.81 407 TRP A N 1
ATOM 3149 C CA . TRP A 1 407 ? 0.103 -20.781 -17.016 1 96.81 407 TRP A CA 1
ATOM 3150 C C . TRP A 1 407 ? -0.952 -21.844 -17.328 1 96.81 407 TRP A C 1
ATOM 3152 O O . TRP A 1 407 ? -2.059 -21.797 -16.781 1 96.81 407 TRP A O 1
ATOM 3162 N N . GLY A 1 408 ? -0.641 -22.703 -18.25 1 96.38 408 GLY A N 1
ATOM 3163 C CA . GLY A 1 408 ? -1.484 -23.844 -18.531 1 96.38 408 GLY A CA 1
ATOM 3164 C C . GLY A 1 408 ? -2.502 -23.594 -19.625 1 96.38 408 GLY A C 1
ATOM 3165 O O . GLY A 1 408 ? -3.355 -24.438 -19.891 1 96.38 408 GLY A O 1
ATOM 3166 N N . ASN A 1 409 ? -2.463 -22.438 -20.312 1 96.62 409 ASN A N 1
ATOM 3167 C CA . ASN A 1 409 ? -3.346 -22.141 -21.438 1 96.62 409 ASN A CA 1
ATOM 3168 C C . ASN A 1 409 ? -2.613 -22.25 -22.766 1 96.62 409 ASN A C 1
ATOM 3170 O O . ASN A 1 409 ? -1.807 -21.391 -23.109 1 96.62 409 ASN A O 1
ATOM 3174 N N . ILE A 1 410 ? -2.924 -23.297 -23.484 1 96.5 410 ILE A N 1
ATOM 3175 C CA . ILE A 1 410 ? -2.219 -23.516 -24.734 1 96.5 410 ILE A CA 1
ATOM 3176 C C . ILE A 1 410 ? -2.52 -22.375 -25.703 1 96.5 410 ILE A C 1
ATOM 3178 O O . ILE A 1 410 ? -3.684 -22.062 -25.953 1 96.5 410 ILE A O 1
ATOM 3182 N N . ARG A 1 411 ? -1.532 -21.812 -26.281 1 94.75 411 ARG A N 1
ATOM 3183 C CA . ARG A 1 411 ? -1.639 -20.578 -27.078 1 94.75 411 ARG A CA 1
ATOM 3184 C C . ARG A 1 411 ? -2.238 -20.875 -28.453 1 94.75 411 ARG A C 1
ATOM 3186 O O . ARG A 1 411 ? -3.008 -20.062 -28.969 1 94.75 411 ARG A O 1
ATOM 3193 N N . ARG A 1 412 ? -1.733 -22.062 -29 1 91.56 412 ARG A N 1
ATOM 3194 C CA . ARG A 1 412 ? -2.102 -22.375 -30.375 1 91.56 412 ARG A CA 1
ATOM 3195 C C . ARG A 1 412 ? -2 -23.875 -30.625 1 91.56 412 ARG A C 1
ATOM 3197 O O . ARG A 1 412 ? -1.093 -24.547 -30.125 1 91.56 412 ARG A O 1
ATOM 3204 N N . PHE A 1 413 ? -2.992 -24.375 -31.422 1 91.62 413 PHE A N 1
ATOM 3205 C CA . PHE A 1 413 ? -2.971 -25.766 -31.891 1 91.62 413 PHE A CA 1
ATOM 3206 C C . PHE A 1 413 ? -2.723 -25.797 -33.406 1 91.62 413 PHE A C 1
ATOM 3208 O O . PHE A 1 413 ? -2.924 -24.812 -34.094 1 91.62 413 PHE A O 1
ATOM 3215 N N . PRO A 1 414 ? -2.275 -26.953 -33.906 1 92.69 414 PRO A N 1
ATOM 3216 C CA . PRO A 1 414 ? -2.102 -27.062 -35.375 1 92.69 414 PRO A CA 1
ATOM 3217 C C . PRO A 1 414 ? -3.402 -26.844 -36.125 1 92.69 414 PRO A C 1
ATOM 3219 O O . PRO A 1 414 ? -4.453 -27.359 -35.719 1 92.69 414 PRO A O 1
ATOM 3222 N N . THR A 1 415 ? -3.268 -26.141 -37.219 1 88.88 415 THR A N 1
ATOM 3223 C CA . THR A 1 415 ? -4.379 -26.062 -38.156 1 88.88 415 THR A CA 1
ATOM 3224 C C . THR A 1 415 ? -4.543 -27.359 -38.906 1 88.88 415 THR A C 1
ATOM 3226 O O . THR A 1 415 ? -3.68 -28.25 -38.844 1 88.88 415 THR A O 1
ATOM 3229 N N . ILE A 1 416 ? -5.609 -27.484 -39.656 1 88 416 ILE A N 1
ATOM 3230 C CA . ILE A 1 416 ? -5.859 -28.688 -40.438 1 88 416 ILE A CA 1
ATOM 3231 C C . ILE A 1 416 ? -4.711 -28.922 -41.406 1 88 416 ILE A C 1
ATOM 3233 O O . ILE A 1 416 ? -4.227 -30.047 -41.562 1 88 416 ILE A O 1
ATOM 3237 N N . ALA A 1 417 ? -4.258 -27.859 -42 1 88.31 417 ALA A N 1
ATOM 3238 C CA . ALA A 1 417 ? -3.162 -27.953 -42.969 1 88.31 417 ALA A CA 1
ATOM 3239 C C . ALA A 1 417 ? -1.873 -28.406 -42.281 1 88.31 417 ALA A C 1
ATOM 3241 O O . ALA A 1 417 ? -1.093 -29.172 -42.875 1 88.31 417 ALA A O 1
ATOM 3242 N N . GLU A 1 418 ? -1.644 -28.016 -41.125 1 92.06 418 GLU A N 1
ATOM 3243 C CA . GLU A 1 418 ? -0.411 -28.281 -40.406 1 92.06 418 GLU A CA 1
ATOM 3244 C C . GLU A 1 418 ? -0.389 -29.719 -39.875 1 92.06 418 GLU A C 1
ATOM 3246 O O . GLU A 1 418 ? 0.67 -30.234 -39.5 1 92.06 418 GLU A O 1
ATOM 3251 N N . ARG A 1 419 ? -1.496 -30.422 -39.844 1 93.06 419 ARG A N 1
ATOM 3252 C CA . ARG A 1 419 ? -1.602 -31.766 -39.312 1 93.06 419 ARG A CA 1
ATOM 3253 C C . ARG A 1 419 ? -1.056 -32.812 -40.281 1 93.06 419 ARG A C 1
ATOM 3255 O O . ARG A 1 419 ? -0.816 -33.938 -39.906 1 93.06 419 ARG A O 1
ATOM 3262 N N . ASN A 1 420 ? -0.794 -32.312 -41.531 1 93.62 420 ASN A N 1
ATOM 3263 C CA . ASN A 1 420 ? -0.295 -33.219 -42.562 1 93.62 420 ASN A CA 1
ATOM 3264 C C . ASN A 1 420 ? 1.229 -33.188 -42.625 1 93.62 420 ASN A C 1
ATOM 3266 O O . ASN A 1 420 ? 1.825 -33.906 -43.438 1 93.62 420 ASN A O 1
ATOM 3270 N N . ARG A 1 421 ? 1.821 -32.531 -41.719 1 96.12 421 ARG A N 1
ATOM 3271 C CA . ARG A 1 421 ? 3.279 -32.469 -41.688 1 96.12 421 ARG A CA 1
ATOM 3272 C C . ARG A 1 421 ? 3.854 -33.812 -41.219 1 96.12 421 ARG A C 1
ATOM 3274 O O . ARG A 1 421 ? 3.346 -34.406 -40.281 1 96.12 421 ARG A O 1
ATOM 3281 N N . THR A 1 422 ? 4.945 -34.219 -41.844 1 96.94 422 THR A N 1
ATOM 3282 C CA . THR A 1 422 ? 5.512 -35.531 -41.531 1 96.94 422 THR A CA 1
ATOM 3283 C C . THR A 1 422 ? 6.133 -35.531 -40.125 1 96.94 422 THR A C 1
ATOM 3285 O O . THR A 1 422 ? 6.16 -36.562 -39.438 1 96.94 422 THR A O 1
ATOM 3288 N N . GLY A 1 423 ? 6.637 -34.438 -39.688 1 97.5 423 GLY A N 1
ATOM 3289 C CA . GLY A 1 423 ? 7.195 -34.312 -38.344 1 97.5 423 GLY A CA 1
ATOM 3290 C C . GLY A 1 423 ? 6.133 -34.188 -37.25 1 97.5 423 GLY A C 1
ATOM 3291 O O . GLY A 1 423 ? 6.43 -34.312 -36.062 1 97.5 423 GLY A O 1
ATOM 3292 N N . GLY A 1 424 ? 4.93 -33.906 -37.688 1 97.44 424 GLY A N 1
ATOM 3293 C CA . GLY A 1 424 ? 3.822 -33.75 -36.75 1 97.44 424 GLY A CA 1
ATOM 3294 C C . GLY A 1 424 ? 3.965 -32.531 -35.875 1 97.44 424 GLY A C 1
ATOM 3295 O O . GLY A 1 424 ? 4.598 -31.547 -36.25 1 97.44 424 GLY A O 1
ATOM 3296 N N . ALA A 1 425 ? 3.217 -32.562 -34.719 1 97.94 425 ALA A N 1
ATOM 3297 C CA . ALA A 1 425 ? 3.209 -31.469 -33.75 1 97.94 425 ALA A CA 1
ATOM 3298 C C . ALA A 1 425 ? 3.182 -32 -32.344 1 97.94 425 ALA A C 1
ATOM 3300 O O . ALA A 1 425 ? 2.902 -33.188 -32.125 1 97.94 425 ALA A O 1
ATOM 3301 N N . GLY A 1 426 ? 3.623 -31.172 -31.391 1 98.19 426 GLY A N 1
ATOM 3302 C CA . GLY A 1 426 ? 3.592 -31.484 -29.969 1 98.19 426 GLY A CA 1
ATOM 3303 C C . GLY A 1 426 ? 3.326 -30.281 -29.094 1 98.19 426 GLY A C 1
ATOM 3304 O O . GLY A 1 426 ? 2.945 -29.219 -29.594 1 98.19 426 GLY A O 1
ATOM 3305 N N . VAL A 1 427 ? 3.475 -30.516 -27.734 1 98.25 427 VAL A N 1
ATOM 3306 C CA . VAL A 1 427 ? 3.182 -29.438 -26.812 1 98.25 427 VAL A CA 1
ATOM 3307 C C . VAL A 1 427 ? 4.223 -29.406 -25.703 1 98.25 427 VAL A C 1
ATOM 3309 O O . VAL A 1 427 ? 4.551 -30.453 -25.125 1 98.25 427 VAL A O 1
ATOM 3312 N N . TYR A 1 428 ? 4.773 -28.234 -25.5 1 98.06 428 TYR A N 1
ATOM 3313 C CA . TYR A 1 428 ? 5.504 -27.906 -24.281 1 98.06 428 TYR A CA 1
ATOM 3314 C C . TYR A 1 428 ? 4.594 -27.219 -23.266 1 98.06 428 TYR A C 1
ATOM 3316 O O . TYR A 1 428 ? 4.148 -26.094 -23.484 1 98.06 428 TYR A O 1
ATOM 3324 N N . TYR A 1 429 ? 4.281 -27.891 -22.078 1 98.31 429 TYR A N 1
ATOM 3325 C CA . TYR A 1 429 ? 3.293 -27.484 -21.094 1 98.31 429 TYR A CA 1
ATOM 3326 C C . TYR A 1 429 ? 3.967 -27.078 -19.781 1 98.31 429 TYR A C 1
ATOM 3328 O O . TYR A 1 429 ? 5.16 -27.312 -19.594 1 98.31 429 TYR A O 1
ATOM 3336 N N . HIS A 1 430 ? 3.176 -26.406 -18.812 1 98.06 430 HIS A N 1
ATOM 3337 C CA . HIS A 1 430 ? 3.801 -25.922 -17.594 1 98.06 430 HIS A CA 1
ATOM 3338 C C . HIS A 1 430 ? 2.973 -26.297 -16.375 1 98.06 430 HIS A C 1
ATOM 3340 O O . HIS A 1 430 ? 1.776 -26.016 -16.312 1 98.06 430 HIS A O 1
ATOM 3346 N N . PHE A 1 431 ? 3.602 -26.922 -15.305 1 97.94 431 PHE A N 1
ATOM 3347 C CA . PHE A 1 431 ? 3.088 -27.031 -13.945 1 97.94 431 PHE A CA 1
ATOM 3348 C C . PHE A 1 431 ? 3.822 -26.078 -13.008 1 97.94 431 PHE A C 1
ATOM 3350 O O . PHE A 1 431 ? 3.354 -25.812 -11.898 1 97.94 431 PHE A O 1
ATOM 3357 N N . ASP A 1 432 ? 4.965 -25.609 -13.422 1 96.94 432 ASP A N 1
ATOM 3358 C CA . ASP A 1 432 ? 5.871 -24.703 -12.719 1 96.94 432 ASP A CA 1
ATOM 3359 C C . ASP A 1 432 ? 6.406 -23.625 -13.656 1 96.94 432 ASP A C 1
ATOM 3361 O O . ASP A 1 432 ? 6.508 -23.844 -14.867 1 96.94 432 ASP A O 1
ATOM 3365 N N . TYR A 1 433 ? 6.707 -22.406 -13.07 1 96.5 433 TYR A N 1
ATOM 3366 C CA . TYR A 1 433 ? 7.074 -21.312 -13.969 1 96.5 433 TYR A CA 1
ATOM 3367 C C . TYR A 1 433 ? 7.828 -20.219 -13.219 1 96.5 433 TYR A C 1
ATOM 3369 O O . TYR A 1 433 ? 7.535 -19.938 -12.062 1 96.5 433 TYR A O 1
ATOM 3377 N N . VAL A 1 434 ? 8.852 -19.641 -13.867 1 95.5 434 VAL A N 1
ATOM 3378 C CA . VAL A 1 434 ? 9.547 -18.438 -13.414 1 95.5 434 VAL A CA 1
ATOM 3379 C C . VAL A 1 434 ? 9.352 -17.312 -14.43 1 95.5 434 VAL A C 1
ATOM 3381 O O . VAL A 1 434 ? 9.758 -17.438 -15.586 1 95.5 434 VAL A O 1
ATOM 3384 N N . GLY A 1 435 ? 8.75 -16.266 -14.062 1 93.69 435 GLY A N 1
ATOM 3385 C CA . GLY A 1 435 ? 8.516 -15.125 -14.938 1 93.69 435 GLY A CA 1
ATOM 3386 C C . GLY A 1 435 ? 7.273 -14.344 -14.562 1 93.69 435 GLY A C 1
ATOM 3387 O O . GLY A 1 435 ? 6.711 -14.531 -13.484 1 93.69 435 GLY A O 1
ATOM 3388 N N . ASP A 1 436 ? 6.777 -13.516 -15.422 1 92.5 436 ASP A N 1
ATOM 3389 C CA . ASP A 1 436 ? 5.637 -12.633 -15.195 1 92.5 436 ASP A CA 1
ATOM 3390 C C . ASP A 1 436 ? 4.324 -13.414 -15.219 1 92.5 436 ASP A C 1
ATOM 3392 O O . ASP A 1 436 ? 4.199 -14.406 -15.938 1 92.5 436 ASP A O 1
ATOM 3396 N N . PRO A 1 437 ? 3.379 -12.969 -14.617 1 95.75 437 PRO A N 1
ATOM 3397 C CA . PRO A 1 437 ? 3.412 -11.844 -13.688 1 95.75 437 PRO A CA 1
ATOM 3398 C C . PRO A 1 437 ? 4.066 -12.195 -12.352 1 95.75 437 PRO A C 1
ATOM 3400 O O . PRO A 1 437 ? 4.43 -11.297 -11.586 1 95.75 437 PRO A O 1
ATOM 3403 N N . ARG A 1 438 ? 4.156 -13.547 -12.062 1 96.5 438 ARG A N 1
ATOM 3404 C CA . ARG A 1 438 ? 4.809 -14.039 -10.852 1 96.5 438 ARG A CA 1
ATOM 3405 C C . ARG A 1 438 ? 5.293 -15.477 -11.039 1 96.5 438 ARG A C 1
ATOM 3407 O O . ARG A 1 438 ? 4.59 -16.297 -11.625 1 96.5 438 ARG A O 1
ATOM 3414 N N . ASP A 1 439 ? 6.449 -15.75 -10.516 1 95.75 439 ASP A N 1
ATOM 3415 C CA . ASP A 1 439 ? 6.875 -17.156 -10.523 1 95.75 439 ASP A CA 1
ATOM 3416 C C . ASP A 1 439 ? 6.039 -17.984 -9.555 1 95.75 439 ASP A C 1
ATOM 3418 O O . ASP A 1 439 ? 5.648 -17.5 -8.492 1 95.75 439 ASP A O 1
ATOM 3422 N N . PHE A 1 440 ? 5.652 -19.156 -9.844 1 96.62 440 PHE A N 1
ATOM 3423 C CA . PHE A 1 440 ? 4.996 -20.109 -8.945 1 96.62 440 PHE A CA 1
ATOM 3424 C C . PHE A 1 440 ? 5.719 -21.453 -8.953 1 96.62 440 PHE A C 1
ATOM 3426 O O . PHE A 1 440 ? 5.48 -22.281 -9.828 1 96.62 440 PHE A O 1
ATOM 3433 N N . LYS A 1 441 ? 6.539 -21.719 -7.883 1 95.62 441 LYS A N 1
ATOM 3434 C CA . LYS A 1 441 ? 7.465 -22.844 -7.805 1 95.62 441 LYS A CA 1
ATOM 3435 C C . LYS A 1 441 ? 7.285 -23.609 -6.5 1 95.62 441 LYS A C 1
ATOM 3437 O O . LYS A 1 441 ? 7.977 -24.594 -6.254 1 95.62 441 LYS A O 1
ATOM 3442 N N . TRP A 1 442 ? 6.359 -23.25 -5.691 1 97.06 442 TRP A N 1
ATOM 3443 C CA . TRP A 1 442 ? 6.43 -23.672 -4.293 1 97.06 442 TRP A CA 1
ATOM 3444 C C . TRP A 1 442 ? 5.641 -24.953 -4.062 1 97.06 442 TRP A C 1
ATOM 3446 O O . TRP A 1 442 ? 6.207 -25.969 -3.672 1 97.06 442 TRP A O 1
ATOM 3456 N N . ILE A 1 443 ? 4.398 -24.984 -4.414 1 97.5 443 ILE A N 1
ATOM 3457 C CA . ILE A 1 443 ? 3.496 -26.078 -4.07 1 97.5 443 ILE A CA 1
ATOM 3458 C C . ILE A 1 443 ? 2.568 -26.375 -5.25 1 97.5 443 ILE A C 1
ATOM 3460 O O . ILE A 1 443 ? 2.432 -25.547 -6.156 1 97.5 443 ILE A O 1
ATOM 3464 N N . THR A 1 444 ? 1.992 -27.578 -5.301 1 97 444 THR A N 1
ATOM 3465 C CA . THR A 1 444 ? 1.123 -27.969 -6.41 1 97 444 THR A CA 1
ATOM 3466 C C . THR A 1 444 ? -0.034 -26.984 -6.555 1 97 444 THR A C 1
ATOM 3468 O O . THR A 1 444 ? -0.657 -26.594 -5.562 1 97 444 THR A O 1
ATOM 3471 N N . SER A 1 445 ? -0.242 -26.5 -7.773 1 96.94 445 SER A N 1
ATOM 3472 C CA . SER A 1 445 ? -1.275 -25.484 -7.988 1 96.94 445 SER A CA 1
ATOM 3473 C C . SER A 1 445 ? -1.922 -25.641 -9.359 1 96.94 445 SER A C 1
ATOM 3475 O O . SER A 1 445 ? -2.328 -24.656 -9.977 1 96.94 445 SER A O 1
ATOM 3477 N N . SER A 1 446 ? -1.985 -26.859 -9.883 1 95.88 446 SER A N 1
ATOM 3478 C CA . SER A 1 446 ? -2.652 -27.156 -11.148 1 95.88 446 SER A CA 1
ATOM 3479 C C . SER A 1 446 ? -3.82 -28.109 -10.938 1 95.88 446 SER A C 1
ATOM 3481 O O . SER A 1 446 ? -3.748 -29.016 -10.102 1 95.88 446 SER A O 1
ATOM 3483 N N . GLN A 1 447 ? -4.812 -27.969 -11.727 1 96.25 447 GLN A N 1
ATOM 3484 C CA . GLN A 1 447 ? -5.969 -28.859 -11.688 1 96.25 447 GLN A CA 1
ATOM 3485 C C . GLN A 1 447 ? -5.863 -29.953 -12.75 1 96.25 447 GLN A C 1
ATOM 3487 O O . GLN A 1 447 ? -5.574 -29.656 -13.914 1 96.25 447 GLN A O 1
ATOM 3492 N N . LEU A 1 448 ? -6.125 -31.172 -12.375 1 96.94 448 LEU A N 1
ATOM 3493 C CA . LEU A 1 448 ? -6.094 -32.281 -13.344 1 96.94 448 LEU A CA 1
ATOM 3494 C C . LEU A 1 448 ? -7.16 -32.062 -14.414 1 96.94 448 LEU A C 1
ATOM 3496 O O . LEU A 1 448 ? -6.949 -32.438 -15.578 1 96.94 448 LEU A O 1
ATOM 3500 N N . SER A 1 449 ? -8.297 -31.531 -13.977 1 96.12 449 SER A N 1
ATOM 3501 C CA . SER A 1 449 ? -9.375 -31.297 -14.938 1 96.12 449 SER A CA 1
ATOM 3502 C C . SER A 1 449 ? -8.945 -30.312 -16.016 1 96.12 449 SER A C 1
ATOM 3504 O O . SER A 1 449 ? -9.281 -30.484 -17.188 1 96.12 449 SER A O 1
ATOM 3506 N N . LYS A 1 450 ? -8.25 -29.281 -15.641 1 96.62 450 LYS A N 1
ATOM 3507 C CA . LYS A 1 450 ? -7.73 -28.328 -16.625 1 96.62 450 LYS A CA 1
ATOM 3508 C C . LYS A 1 450 ? -6.695 -29 -17.531 1 96.62 450 LYS A C 1
ATOM 3510 O O . LYS A 1 450 ? -6.707 -28.797 -18.75 1 96.62 450 LYS A O 1
ATOM 3515 N N . THR A 1 451 ? -5.828 -29.719 -16.906 1 97.56 451 THR A N 1
ATOM 3516 C CA . THR A 1 451 ? -4.832 -30.438 -17.688 1 97.56 451 THR A CA 1
ATOM 3517 C C . THR A 1 451 ? -5.508 -31.344 -18.719 1 97.56 451 THR A C 1
ATOM 3519 O O . THR A 1 451 ? -5.109 -31.391 -19.875 1 97.56 451 THR A O 1
ATOM 3522 N N . TYR A 1 452 ? -6.477 -32.094 -18.266 1 97.12 452 TYR A N 1
ATOM 3523 C CA . TYR A 1 452 ? -7.207 -32.969 -19.188 1 97.12 452 TYR A CA 1
ATOM 3524 C C . TYR A 1 452 ? -7.828 -32.156 -20.328 1 97.12 452 TYR A C 1
ATOM 3526 O O . TYR A 1 452 ? -7.738 -32.531 -21.484 1 97.12 452 TYR A O 1
ATOM 3534 N N . GLU A 1 453 ? -8.484 -31.094 -19.922 1 96 453 GLU A N 1
ATOM 3535 C CA . GLU A 1 453 ? -9.156 -30.266 -20.938 1 96 453 GLU A CA 1
ATOM 3536 C C . GLU A 1 453 ? -8.172 -29.781 -22 1 96 453 GLU A C 1
ATOM 3538 O O . GLU A 1 453 ? -8.414 -29.938 -23.188 1 96 453 GLU A O 1
ATOM 3543 N N . GLU A 1 454 ? -7.059 -29.281 -21.656 1 96.06 454 GLU A N 1
ATOM 3544 C CA . GLU A 1 454 ? -6.051 -28.75 -22.562 1 96.06 454 GLU A CA 1
ATOM 3545 C C . GLU A 1 454 ? -5.406 -29.875 -23.391 1 96.06 454 GLU A C 1
ATOM 3547 O O . GLU A 1 454 ? -5.293 -29.766 -24.609 1 96.06 454 GLU A O 1
ATOM 3552 N N . MET A 1 455 ? -5.066 -30.906 -22.719 1 97.12 455 MET A N 1
ATOM 3553 C CA . MET A 1 455 ? -4.27 -31.938 -23.375 1 97.12 455 MET A CA 1
ATOM 3554 C C . MET A 1 455 ? -5.148 -32.812 -24.25 1 97.12 455 MET A C 1
ATOM 3556 O O . MET A 1 455 ? -4.691 -33.344 -25.266 1 97.12 455 MET A O 1
ATOM 3560 N N . SER A 1 456 ? -6.355 -33.062 -23.859 1 95.12 456 SER A N 1
ATOM 3561 C CA . SER A 1 456 ? -7.25 -33.812 -24.75 1 95.12 456 SER A CA 1
ATOM 3562 C C . SER A 1 456 ? -7.492 -33.031 -26.047 1 95.12 456 SER A C 1
ATOM 3564 O O . SER A 1 456 ? -7.656 -33.656 -27.109 1 95.12 456 SER A O 1
ATOM 3566 N N . LEU A 1 457 ? -7.5 -31.75 -25.953 1 93.06 457 LEU A N 1
ATOM 3567 C CA . LEU A 1 457 ? -7.617 -30.938 -27.156 1 93.06 457 LEU A CA 1
ATOM 3568 C C . LEU A 1 457 ? -6.387 -31.094 -28.047 1 93.06 457 LEU A C 1
ATOM 3570 O O . LEU A 1 457 ? -6.496 -31.078 -29.281 1 93.06 457 LEU A O 1
ATOM 3574 N N . THR A 1 458 ? -5.285 -31.266 -27.469 1 95.38 458 THR A N 1
ATOM 3575 C CA . THR A 1 458 ? -4.062 -31.516 -28.234 1 95.38 458 THR A CA 1
ATOM 3576 C C . THR A 1 458 ? -4.137 -32.844 -28.984 1 95.38 458 THR A C 1
ATOM 3578 O O . THR A 1 458 ? -3.623 -32.969 -30.094 1 95.38 458 THR A O 1
ATOM 3581 N N . VAL A 1 459 ? -4.711 -33.844 -28.344 1 95.75 459 VAL A N 1
ATOM 3582 C CA . VAL A 1 459 ? -4.902 -35.125 -29 1 95.75 459 VAL A CA 1
ATOM 3583 C C . VAL A 1 459 ? -5.855 -34.969 -30.188 1 95.75 459 VAL A C 1
ATOM 3585 O O . VAL A 1 459 ? -5.562 -35.438 -31.297 1 95.75 459 VAL A O 1
ATOM 3588 N N . ASP A 1 460 ? -6.918 -34.188 -29.953 1 92.12 460 ASP A N 1
ATOM 3589 C CA . ASP A 1 460 ? -7.93 -34 -30.984 1 92.12 460 ASP A CA 1
ATOM 3590 C C . ASP A 1 460 ? -7.359 -33.219 -32.156 1 92.12 460 ASP A C 1
ATOM 3592 O O . ASP A 1 460 ? -7.777 -33.438 -33.312 1 92.12 460 ASP A O 1
ATOM 3596 N N . ARG A 1 461 ? -6.414 -32.438 -31.891 1 92.62 461 ARG A N 1
ATOM 3597 C CA . ARG A 1 461 ? -5.828 -31.609 -32.938 1 92.62 461 ARG A CA 1
ATOM 3598 C C . ARG A 1 461 ? -4.516 -32.219 -33.438 1 92.62 461 ARG A C 1
ATOM 3600 O O . ARG A 1 461 ? -3.738 -31.531 -34.094 1 92.62 461 ARG A O 1
ATOM 3607 N N . GLU A 1 462 ? -4.219 -33.375 -33.031 1 94.25 462 GLU A N 1
ATOM 3608 C CA . GLU A 1 462 ? -3.154 -34.219 -33.531 1 94.25 462 GLU A CA 1
ATOM 3609 C C . GLU A 1 462 ? -1.778 -33.656 -33.188 1 94.25 462 GLU A C 1
ATOM 3611 O O . GLU A 1 462 ? -0.845 -33.75 -34 1 94.25 462 GLU A O 1
ATOM 3616 N N . ALA A 1 463 ? -1.697 -33 -32.156 1 96.69 463 ALA A N 1
ATOM 3617 C CA . ALA A 1 463 ? -0.4 -32.625 -31.594 1 96.69 463 ALA A CA 1
ATOM 3618 C C . ALA A 1 463 ? 0.093 -33.719 -30.625 1 96.69 463 ALA A C 1
ATOM 3620 O O . ALA A 1 463 ? 0.106 -33.5 -29.422 1 96.69 463 ALA A O 1
ATOM 3621 N N . THR A 1 464 ? 0.531 -34.812 -31.172 1 98.06 464 THR A N 1
ATOM 3622 C CA . THR A 1 464 ? 0.781 -36 -30.359 1 98.06 464 THR A CA 1
ATOM 3623 C C . THR A 1 464 ? 2.172 -36.562 -30.625 1 98.06 464 THR A C 1
ATOM 3625 O O . THR A 1 464 ? 2.463 -37.719 -30.266 1 98.06 464 THR A O 1
ATOM 3628 N N . ARG A 1 465 ? 3.016 -35.812 -31.312 1 98.5 465 ARG A N 1
ATOM 3629 C CA . ARG A 1 465 ? 4.371 -36.281 -31.562 1 98.5 465 ARG A CA 1
ATOM 3630 C C . ARG A 1 465 ? 5.234 -36.156 -30.312 1 98.5 465 ARG A C 1
ATOM 3632 O O . ARG A 1 465 ? 6 -37.094 -29.984 1 98.5 465 ARG A O 1
ATOM 3639 N N . ILE A 1 466 ? 5.152 -35.062 -29.625 1 98.69 466 ILE A N 1
ATOM 3640 C CA . ILE A 1 466 ? 5.938 -34.781 -28.438 1 98.69 466 ILE A CA 1
ATOM 3641 C C . ILE A 1 466 ? 5.062 -34.094 -27.375 1 98.69 466 ILE A C 1
ATOM 3643 O O . ILE A 1 466 ? 4.395 -33.094 -27.672 1 98.69 466 ILE A O 1
ATOM 3647 N N . TRP A 1 467 ? 5.035 -34.594 -26.156 1 98.81 467 TRP A N 1
ATOM 3648 C CA . TRP A 1 467 ? 4.539 -33.906 -24.969 1 98.81 467 TRP A CA 1
ATOM 3649 C C . TRP A 1 467 ? 5.637 -33.75 -23.922 1 98.81 467 TRP A C 1
ATOM 3651 O O . TRP A 1 467 ? 6.234 -34.75 -23.5 1 98.81 467 TRP A O 1
ATOM 3661 N N . ILE A 1 468 ? 5.941 -32.562 -23.562 1 98.62 468 ILE A N 1
ATOM 3662 C CA . ILE A 1 468 ? 6.914 -32.312 -22.5 1 98.62 468 ILE A CA 1
ATOM 3663 C C . ILE A 1 468 ? 6.344 -31.281 -21.531 1 98.62 468 ILE A C 1
ATOM 3665 O O . ILE A 1 468 ? 5.66 -30.328 -21.938 1 98.62 468 ILE A O 1
ATOM 3669 N N . VAL A 1 469 ? 6.465 -31.469 -20.172 1 98.56 469 VAL A N 1
ATOM 3670 C CA . VAL A 1 469 ? 5.883 -30.578 -19.188 1 98.56 469 VAL A CA 1
ATOM 3671 C C . VAL A 1 469 ? 6.957 -30.125 -18.203 1 98.56 469 VAL A C 1
ATOM 3673 O O . VAL A 1 469 ? 7.77 -30.922 -17.734 1 98.56 469 VAL A O 1
ATOM 3676 N N . ASN A 1 470 ? 6.996 -28.812 -18.016 1 98.06 470 ASN A N 1
ATOM 3677 C CA . ASN A 1 470 ? 7.84 -28.219 -16.969 1 98.06 470 ASN A CA 1
ATOM 3678 C C . ASN A 1 470 ? 7.348 -28.594 -15.578 1 98.06 470 ASN A C 1
ATOM 3680 O O . ASN A 1 470 ? 6.242 -28.219 -15.18 1 98.06 470 ASN A O 1
ATOM 3684 N N . VAL A 1 471 ? 8.211 -29.266 -14.844 1 98.06 471 VAL A N 1
ATOM 3685 C CA . VAL A 1 471 ? 7.777 -29.734 -13.539 1 98.06 471 VAL A CA 1
ATOM 3686 C C . VAL A 1 471 ? 8.641 -29.109 -12.445 1 98.06 471 VAL A C 1
ATOM 3688 O O . VAL A 1 471 ? 8.648 -29.578 -11.305 1 98.06 471 VAL A O 1
ATOM 3691 N N . GLY A 1 472 ? 9.375 -28.109 -12.781 1 96.5 472 GLY A N 1
ATOM 3692 C CA . GLY A 1 472 ? 10.203 -27.422 -11.805 1 96.5 472 GLY A CA 1
ATOM 3693 C C . GLY A 1 472 ? 11.094 -28.359 -11.016 1 96.5 472 GLY A C 1
ATOM 3694 O O . GLY A 1 472 ? 11.961 -29.047 -11.586 1 96.5 472 GLY A O 1
ATOM 3695 N N . ASP A 1 473 ? 10.734 -28.594 -9.719 1 96.75 473 ASP A N 1
ATOM 3696 C CA . ASP A 1 473 ? 11.531 -29.391 -8.773 1 96.75 473 ASP A CA 1
ATOM 3697 C C . ASP A 1 473 ? 11.047 -30.828 -8.727 1 96.75 473 ASP A C 1
ATOM 3699 O O . ASP A 1 473 ? 11.383 -31.578 -7.805 1 96.75 473 ASP A O 1
ATOM 3703 N N . LEU A 1 474 ? 10.211 -31.266 -9.625 1 97.69 474 LEU A N 1
ATOM 3704 C CA . LEU A 1 474 ? 9.617 -32.594 -9.656 1 97.69 474 LEU A CA 1
ATOM 3705 C C . LEU A 1 474 ? 8.594 -32.75 -8.531 1 97.69 474 LEU A C 1
ATOM 3707 O O . LEU A 1 474 ? 7.422 -33.031 -8.789 1 97.69 474 LEU A O 1
ATOM 3711 N N . LYS A 1 475 ? 9.023 -32.688 -7.27 1 95.81 475 LYS A N 1
ATOM 3712 C CA . LYS A 1 475 ? 8.117 -32.594 -6.125 1 95.81 475 LYS A CA 1
ATOM 3713 C C . LYS A 1 475 ? 7.684 -31.172 -5.863 1 95.81 475 LYS A C 1
ATOM 3715 O O . LYS A 1 475 ? 8.492 -30.234 -5.973 1 95.81 475 LYS A O 1
ATOM 3720 N N . PRO A 1 476 ? 6.461 -30.828 -5.656 1 94.88 476 PRO A N 1
ATOM 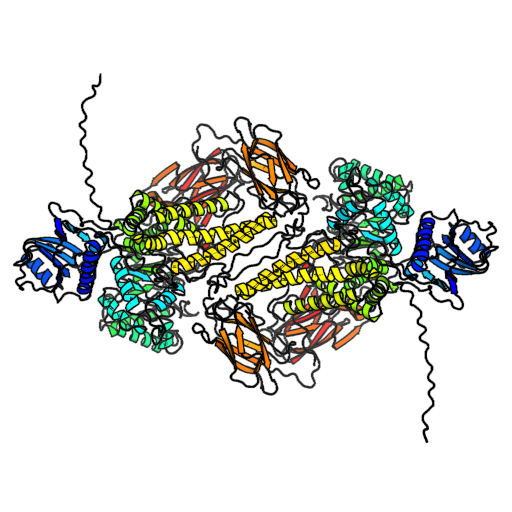3721 C CA . PRO A 1 476 ? 5.43 -31.797 -5.27 1 94.88 476 PRO A CA 1
ATOM 3722 C C . PRO A 1 476 ? 4.379 -32 -6.355 1 94.88 476 PRO A C 1
ATOM 3724 O O . PRO A 1 476 ? 3.18 -32.031 -6.062 1 94.88 476 PRO A O 1
ATOM 3727 N N . TYR A 1 477 ? 4.723 -32.281 -7.531 1 97.38 477 TYR A N 1
ATOM 3728 C CA . TYR A 1 477 ? 3.779 -32.469 -8.633 1 97.38 477 TYR A CA 1
ATOM 3729 C C . TYR A 1 477 ? 3.646 -33.938 -9.016 1 97.38 477 TYR A C 1
ATOM 3731 O O . TYR A 1 477 ? 3.406 -34.25 -10.18 1 97.38 477 TYR A O 1
ATOM 3739 N N . GLU A 1 478 ? 3.777 -34.844 -8.102 1 98.06 478 GLU A N 1
ATOM 3740 C CA . GLU A 1 478 ? 3.807 -36.281 -8.375 1 98.06 478 GLU A CA 1
ATOM 3741 C C . GLU A 1 478 ? 2.533 -36.719 -9.086 1 98.06 478 GLU A C 1
ATOM 3743 O O . GLU A 1 478 ? 2.598 -37.375 -10.133 1 98.06 478 GLU A O 1
ATOM 3748 N N . MET A 1 479 ? 1.449 -36.344 -8.57 1 97.56 479 MET A N 1
ATOM 3749 C CA . MET A 1 479 ? 0.184 -36.781 -9.156 1 97.56 479 MET A CA 1
ATOM 3750 C C . MET A 1 479 ? -0.026 -36.156 -10.531 1 97.56 479 MET A C 1
ATOM 3752 O O . MET A 1 479 ? -0.463 -36.812 -11.469 1 97.56 479 MET A O 1
ATOM 3756 N N . ASP A 1 480 ? 0.297 -34.938 -10.672 1 97.69 480 ASP A N 1
ATOM 3757 C CA . ASP A 1 480 ? 0.136 -34.188 -11.938 1 97.69 480 ASP A CA 1
ATOM 3758 C C . ASP A 1 480 ? 0.992 -34.812 -13.031 1 97.69 480 ASP A C 1
ATOM 3760 O O . ASP A 1 480 ? 0.524 -35 -14.164 1 97.69 480 ASP A O 1
ATOM 3764 N N . ILE A 1 481 ? 2.191 -35.125 -12.664 1 98.56 481 ILE A N 1
ATOM 3765 C CA . ILE A 1 481 ? 3.127 -35.719 -13.609 1 98.56 481 ILE A CA 1
ATOM 3766 C C . ILE A 1 481 ? 2.586 -37.094 -14.07 1 98.56 481 ILE A C 1
ATOM 3768 O O . ILE A 1 481 ? 2.562 -37.375 -15.266 1 98.56 481 ILE A O 1
ATOM 3772 N N . GLU A 1 482 ? 2.199 -37.875 -13.125 1 98.06 482 GLU A N 1
ATOM 3773 C CA . GLU A 1 482 ? 1.702 -39.188 -13.461 1 98.06 482 GLU A CA 1
ATOM 3774 C C . GLU A 1 482 ? 0.476 -39.125 -14.367 1 98.06 482 GLU A C 1
ATOM 3776 O O . GLU A 1 482 ? 0.349 -39.875 -15.32 1 98.06 482 GLU A O 1
ATOM 3781 N N . PHE A 1 483 ? -0.448 -38.188 -14.055 1 97.75 483 PHE A N 1
ATOM 3782 C CA . PHE A 1 483 ? -1.639 -38.062 -14.883 1 97.75 483 PHE A CA 1
ATOM 3783 C C . PHE A 1 483 ? -1.263 -37.656 -16.297 1 97.75 483 PHE A C 1
ATOM 3785 O O . PHE A 1 483 ? -1.792 -38.188 -17.266 1 97.75 483 PHE A O 1
ATOM 3792 N N . PHE A 1 484 ? -0.423 -36.656 -16.469 1 98.19 484 PHE A N 1
ATOM 3793 C CA . PHE A 1 484 ? 0.026 -36.156 -17.766 1 98.19 484 PHE A CA 1
ATOM 3794 C C . PHE A 1 484 ? 0.606 -37.281 -18.609 1 98.19 484 PHE A C 1
ATOM 3796 O O . PHE A 1 484 ? 0.235 -37.406 -19.781 1 98.19 484 PHE A O 1
ATOM 3803 N N . LEU A 1 485 ? 1.486 -38.062 -18.047 1 98.5 485 LEU A N 1
ATOM 3804 C CA . LEU A 1 485 ? 2.143 -39.156 -18.781 1 98.5 485 LEU A CA 1
ATOM 3805 C C . LEU A 1 485 ? 1.173 -40.312 -19.031 1 98.5 485 LEU A C 1
ATOM 3807 O O . LEU A 1 485 ? 1.244 -40.938 -20.078 1 98.5 485 LEU A O 1
ATOM 3811 N N . THR A 1 486 ? 0.333 -40.531 -18.125 1 97 486 THR A N 1
ATOM 3812 C CA . THR A 1 486 ? -0.692 -41.562 -18.312 1 97 486 THR A CA 1
ATOM 3813 C C . THR A 1 486 ? -1.609 -41.188 -19.469 1 97 486 THR A C 1
ATOM 3815 O O . THR A 1 486 ? -1.983 -42.062 -20.266 1 97 486 THR A O 1
ATOM 3818 N N . LEU A 1 487 ? -1.952 -39.969 -19.531 1 97.19 487 LEU A N 1
ATOM 3819 C CA . LEU A 1 487 ? -2.771 -39.5 -20.641 1 97.19 487 LEU A CA 1
ATOM 3820 C C . LEU A 1 487 ? -2.043 -39.656 -21.969 1 97.19 487 LEU A C 1
ATOM 3822 O O . LEU A 1 487 ? -2.645 -40.094 -22.953 1 97.19 487 LEU A O 1
ATOM 3826 N N . GLY A 1 488 ? -0.776 -39.375 -22.016 1 97.69 488 GLY A N 1
ATOM 3827 C CA . GLY A 1 488 ? 0.015 -39.562 -23.219 1 97.69 488 GLY A CA 1
ATOM 3828 C C . GLY A 1 488 ? 0.191 -41.031 -23.609 1 97.69 488 GLY A C 1
ATOM 3829 O O . GLY A 1 488 ? 0.337 -41.344 -24.781 1 97.69 488 GLY A O 1
ATOM 3830 N N . TRP A 1 489 ? 0.149 -41.906 -22.594 1 97.12 489 TRP A N 1
ATOM 3831 C CA . TRP A 1 489 ? 0.285 -43.344 -22.781 1 97.12 489 TRP A CA 1
ATOM 3832 C C . TRP A 1 489 ? -0.937 -43.938 -23.5 1 97.12 489 TRP A C 1
ATOM 3834 O O . TRP A 1 489 ? -0.808 -44.625 -24.516 1 97.12 489 TRP A O 1
ATOM 3844 N N . ASN A 1 490 ? -2.074 -43.594 -23.062 1 96.44 490 ASN A N 1
ATOM 3845 C CA . ASN A 1 490 ? -3.32 -44 -23.688 1 96.44 490 ASN A CA 1
ATOM 3846 C C . ASN A 1 490 ? -4.449 -43 -23.406 1 96.44 490 ASN A C 1
ATOM 3848 O O . ASN A 1 490 ? -5.164 -43.156 -22.406 1 96.44 490 ASN A O 1
ATOM 3852 N N . ALA A 1 491 ? -4.668 -42.125 -24.312 1 96.12 491 ALA A N 1
ATOM 3853 C CA . ALA A 1 491 ? -5.648 -41.062 -24.109 1 96.12 491 ALA A CA 1
ATOM 3854 C C . ALA A 1 491 ? -7.07 -41.594 -24.297 1 96.12 491 ALA A C 1
ATOM 3856 O O . ALA A 1 491 ? -8.023 -40.969 -23.797 1 96.12 491 ALA A O 1
ATOM 3857 N N . SER A 1 492 ? -7.199 -42.688 -24.922 1 93.81 492 SER A N 1
ATOM 3858 C CA . SER A 1 492 ? -8.523 -43.156 -25.328 1 93.81 492 SER A CA 1
ATOM 3859 C C . SER A 1 492 ? -9.305 -43.688 -24.125 1 93.81 492 SER A C 1
ATOM 3861 O O . SER A 1 492 ? -10.531 -43.812 -24.188 1 93.81 492 SER A O 1
ATOM 3863 N N . ILE A 1 493 ? -8.57 -43.906 -23.047 1 92.94 493 ILE A N 1
ATOM 3864 C CA . ILE A 1 493 ? -9.195 -44.469 -21.844 1 92.94 493 ILE A CA 1
ATOM 3865 C C . ILE A 1 493 ? -9.898 -43.344 -21.078 1 92.94 493 ILE A C 1
ATOM 3867 O O . ILE A 1 493 ? -10.828 -43.594 -20.312 1 92.94 493 ILE A O 1
ATOM 3871 N N . TRP A 1 494 ? -9.5 -42.188 -21.266 1 93.81 494 TRP A N 1
ATOM 3872 C CA . TRP A 1 494 ? -9.93 -41.062 -20.422 1 93.81 494 TRP A CA 1
ATOM 3873 C C . TRP A 1 494 ? -10.93 -40.188 -21.141 1 93.81 494 TRP A C 1
ATOM 3875 O O . TRP A 1 494 ? -10.828 -39.969 -22.359 1 93.81 494 TRP A O 1
ATOM 3885 N N . ASN A 1 495 ? -11.859 -39.719 -20.453 1 92.75 495 ASN A N 1
ATOM 3886 C CA . ASN A 1 495 ? -12.867 -38.75 -20.922 1 92.75 495 ASN A CA 1
ATOM 3887 C C . ASN A 1 495 ? -13.25 -37.781 -19.812 1 92.75 495 ASN A C 1
ATOM 3889 O O . ASN A 1 495 ? -12.82 -37.906 -18.672 1 92.75 495 ASN A O 1
ATOM 3893 N N . PRO A 1 496 ? -14.016 -36.781 -20.094 1 90.31 496 PRO A N 1
ATOM 3894 C CA . PRO A 1 496 ? -14.32 -35.75 -19.125 1 90.31 496 PRO A CA 1
ATOM 3895 C C . PRO A 1 496 ? -14.945 -36.312 -17.844 1 90.31 496 PRO A C 1
ATOM 3897 O O . PRO A 1 496 ? -14.773 -35.719 -16.766 1 90.31 496 PRO A O 1
ATOM 3900 N N . ASN A 1 497 ? -15.547 -37.406 -17.812 1 91.88 497 ASN A N 1
ATOM 3901 C CA . ASN A 1 497 ? -16.344 -37.875 -16.703 1 91.88 497 ASN A CA 1
ATOM 3902 C C . ASN A 1 497 ? -15.562 -38.875 -15.844 1 91.88 497 ASN A C 1
ATOM 3904 O O . ASN A 1 497 ? -16.062 -39.344 -14.805 1 91.88 497 ASN A O 1
ATOM 3908 N N . ASN A 1 498 ? -14.344 -39.219 -16.203 1 91.88 498 ASN A N 1
ATOM 3909 C CA . ASN A 1 498 ? -13.695 -40.25 -15.391 1 91.88 498 ASN A CA 1
ATOM 3910 C C . ASN A 1 498 ? -12.281 -39.812 -14.992 1 91.88 498 ASN A C 1
ATOM 3912 O O . ASN A 1 498 ? -11.453 -40.656 -14.641 1 91.88 498 ASN A O 1
ATOM 3916 N N . VAL A 1 499 ? -11.992 -38.562 -15.148 1 91.06 499 VAL A N 1
ATOM 3917 C CA . VAL A 1 499 ? -10.703 -38.031 -14.695 1 91.06 499 VAL A CA 1
ATOM 3918 C C . VAL A 1 499 ? -10.531 -38.344 -13.203 1 91.06 499 VAL A C 1
ATOM 3920 O O . VAL A 1 499 ? -9.438 -38.719 -12.766 1 91.06 499 VAL A O 1
ATOM 3923 N N . ALA A 1 500 ? -11.578 -38.219 -12.414 1 90.69 500 ALA A N 1
ATOM 3924 C CA . ALA A 1 500 ? -11.531 -38.469 -10.977 1 90.69 500 ALA A CA 1
ATOM 3925 C C . ALA A 1 500 ? -11.211 -39.938 -10.672 1 90.69 500 ALA A C 1
ATOM 3927 O O . ALA A 1 500 ? -10.633 -40.25 -9.633 1 90.69 500 ALA A O 1
ATOM 3928 N N . SER A 1 501 ? -11.625 -40.812 -11.523 1 92.25 501 SER A N 1
ATOM 3929 C CA . SER A 1 501 ? -11.336 -42.219 -11.305 1 92.25 501 SER A CA 1
ATOM 3930 C C . SER A 1 501 ? -9.828 -42.5 -11.305 1 92.25 501 SER A C 1
ATOM 3932 O O . SER A 1 501 ? -9.359 -43.406 -10.633 1 92.25 501 SER A O 1
ATOM 3934 N N . PHE A 1 502 ? -9.102 -41.719 -12.008 1 95.31 502 PHE A N 1
ATOM 3935 C CA . PHE A 1 502 ? -7.648 -41.812 -11.938 1 95.31 502 PHE A CA 1
ATOM 3936 C C . PHE A 1 502 ? -7.168 -41.594 -10.508 1 95.31 502 PHE A C 1
ATOM 3938 O O . PHE A 1 502 ? -6.34 -42.344 -10 1 95.31 502 PHE A O 1
ATOM 3945 N N . VAL A 1 503 ? -7.707 -40.531 -9.891 1 95.81 503 VAL A N 1
ATOM 3946 C CA . VAL A 1 503 ? -7.242 -40.156 -8.555 1 95.81 503 VAL A CA 1
ATOM 3947 C C . VAL A 1 503 ? -7.676 -41.219 -7.543 1 95.81 503 VAL A C 1
ATOM 3949 O O . VAL A 1 503 ? -6.938 -41.531 -6.605 1 95.81 503 VAL A O 1
ATOM 3952 N N . ASN A 1 504 ? -8.883 -41.719 -7.727 1 95.06 504 ASN A N 1
ATOM 3953 C CA . ASN A 1 504 ? -9.344 -42.781 -6.863 1 95.06 504 ASN A CA 1
ATOM 3954 C C . ASN A 1 504 ? -8.406 -44 -6.914 1 95.06 504 ASN A C 1
ATOM 3956 O O . ASN A 1 504 ? -7.988 -44.5 -5.875 1 95.06 504 ASN A O 1
ATOM 3960 N N . SER A 1 505 ? -8.094 -44.375 -8.133 1 94.31 505 SER A N 1
ATOM 3961 C CA . SER A 1 505 ? -7.199 -45.5 -8.328 1 94.31 505 SER A CA 1
ATOM 3962 C C . SER A 1 505 ? -5.801 -45.219 -7.793 1 94.31 505 SER A C 1
ATOM 3964 O O . SER A 1 505 ? -5.156 -46.094 -7.207 1 94.31 505 SER A O 1
ATOM 3966 N N . TRP A 1 506 ? -5.387 -44.031 -8.047 1 95.81 506 TRP A N 1
ATOM 3967 C CA . TRP A 1 506 ? -4.09 -43.562 -7.562 1 95.81 506 TRP A CA 1
ATOM 3968 C C . TRP A 1 506 ? -4.02 -43.656 -6.039 1 95.81 506 TRP A C 1
ATOM 3970 O O . TRP A 1 506 ? -3.049 -44.156 -5.48 1 95.81 506 TRP A O 1
ATOM 3980 N N . ALA A 1 507 ? -5.031 -43.219 -5.32 1 96.31 507 ALA A N 1
ATOM 3981 C CA . ALA A 1 507 ? -5.074 -43.219 -3.859 1 96.31 507 ALA A CA 1
ATOM 3982 C C . ALA A 1 507 ? -5.117 -44.625 -3.316 1 96.31 507 ALA A C 1
ATOM 3984 O O . ALA A 1 507 ? -4.465 -44.938 -2.318 1 96.31 507 ALA A O 1
ATOM 3985 N N . GLU A 1 508 ? -5.891 -45.469 -3.943 1 94 508 GLU A N 1
ATOM 3986 C CA . GLU A 1 508 ? -5.949 -46.875 -3.521 1 94 508 GLU A CA 1
ATOM 3987 C C . GLU A 1 508 ? -4.59 -47.562 -3.648 1 94 508 GLU A C 1
ATOM 3989 O O . GLU A 1 508 ? -4.172 -48.281 -2.754 1 94 508 GLU A O 1
ATOM 3994 N N . ARG A 1 509 ? -3.975 -47.219 -4.711 1 93.5 509 ARG A N 1
ATOM 3995 C CA . ARG A 1 509 ? -2.678 -47.844 -4.953 1 93.5 509 ARG A CA 1
ATOM 3996 C C . ARG A 1 509 ? -1.622 -47.312 -3.994 1 93.5 509 ARG A C 1
ATOM 3998 O O . ARG A 1 509 ? -0.855 -48.062 -3.414 1 93.5 509 ARG A O 1
ATOM 4005 N N . GLU A 1 510 ? -1.556 -46.031 -3.826 1 96.38 510 GLU A N 1
ATOM 4006 C CA . GLU A 1 510 ? -0.505 -45.406 -3.043 1 96.38 510 GLU A CA 1
ATOM 4007 C C . GLU A 1 510 ? -0.672 -45.688 -1.554 1 96.38 510 GLU A C 1
ATOM 4009 O O . GLU A 1 510 ? 0.315 -45.844 -0.832 1 96.38 510 GLU A O 1
ATOM 4014 N N . PHE A 1 511 ? -1.938 -45.812 -1.079 1 96.12 511 PHE A N 1
ATOM 4015 C CA . PHE A 1 511 ? -2.117 -45.812 0.367 1 96.12 511 PHE A CA 1
ATOM 4016 C C . PHE A 1 511 ? -2.812 -47.062 0.841 1 96.12 511 PHE A C 1
ATOM 4018 O O . PHE A 1 511 ? -2.992 -47.281 2.043 1 96.12 511 PHE A O 1
ATOM 4025 N N . GLY A 1 512 ? -3.221 -48.031 -0.044 1 91.31 512 GLY A N 1
ATOM 4026 C CA . GLY A 1 512 ? -3.893 -49.25 0.336 1 91.31 512 GLY A CA 1
ATOM 4027 C C . GLY A 1 512 ? -5.191 -49.031 1.085 1 91.31 512 GLY A C 1
ATOM 4028 O O . GLY A 1 512 ? -5.496 -49.719 2.049 1 91.31 512 GLY A O 1
ATOM 4029 N N . MET A 1 513 ? -5.82 -48.031 0.67 1 93 513 MET A N 1
ATOM 4030 C CA . MET A 1 513 ? -7.004 -47.625 1.43 1 93 513 MET A CA 1
ATOM 4031 C C . MET A 1 513 ? -8.273 -48.125 0.752 1 93 513 MET A C 1
ATOM 4033 O O . MET A 1 513 ? -8.227 -48.656 -0.363 1 93 513 MET A O 1
ATOM 4037 N N . SER A 1 514 ? -9.445 -48 1.506 1 93.69 514 SER A N 1
ATOM 4038 C CA . SER A 1 514 ? -10.75 -48.406 0.989 1 93.69 514 SER A CA 1
ATOM 4039 C C . SER A 1 514 ? -11.188 -47.5 -0.165 1 93.69 514 SER A C 1
ATOM 4041 O O . SER A 1 514 ? -10.641 -46.406 -0.346 1 93.69 514 SER A O 1
ATOM 4043 N N . THR A 1 515 ? -12.109 -47.969 -0.881 1 94 515 THR A N 1
ATOM 4044 C CA . THR A 1 515 ? -12.664 -47.188 -1.981 1 94 515 THR A CA 1
ATOM 4045 C C . THR A 1 515 ? -13.266 -45.875 -1.471 1 94 515 THR A C 1
ATOM 4047 O O . THR A 1 515 ? -13.148 -44.844 -2.127 1 94 515 THR A O 1
ATOM 4050 N N . GLU A 1 516 ? -13.789 -45.969 -0.262 1 95.38 516 GLU A N 1
ATOM 4051 C CA . GLU A 1 516 ? -14.414 -44.781 0.316 1 95.38 516 GLU A CA 1
ATOM 4052 C C . GLU A 1 516 ? -13.367 -43.719 0.719 1 95.38 516 GLU A C 1
ATOM 4054 O O . GLU A 1 516 ? -13.523 -42.531 0.44 1 95.38 516 GLU A O 1
ATOM 4059 N N . ASP A 1 517 ? -12.352 -44.156 1.343 1 96.62 517 ASP A N 1
ATOM 4060 C CA . ASP A 1 517 ? -11.273 -43.281 1.756 1 96.62 517 ASP A CA 1
ATOM 4061 C C . ASP A 1 517 ? -10.539 -42.719 0.545 1 96.62 517 ASP A C 1
ATOM 4063 O O . ASP A 1 517 ? -10.109 -41.562 0.558 1 96.62 517 ASP A O 1
ATOM 4067 N N . ALA A 1 518 ? -10.438 -43.562 -0.463 1 96.56 518 ALA A N 1
ATOM 4068 C CA . ALA A 1 518 ? -9.797 -43.094 -1.691 1 96.56 518 ALA A CA 1
ATOM 4069 C C . ALA A 1 518 ? -10.609 -41.969 -2.346 1 96.56 518 ALA A C 1
ATOM 4071 O O . ALA A 1 518 ? -10.047 -41 -2.873 1 96.56 518 ALA A O 1
ATOM 4072 N N . ALA A 1 519 ? -11.891 -42.125 -2.318 1 96.31 519 ALA A N 1
ATOM 4073 C CA . ALA A 1 519 ? -12.758 -41.094 -2.85 1 96.31 519 ALA A CA 1
ATOM 4074 C C . ALA A 1 519 ? -12.609 -39.781 -2.057 1 96.31 519 ALA A C 1
ATOM 4076 O O . ALA A 1 519 ? -12.656 -38.688 -2.627 1 96.31 519 ALA A O 1
ATOM 4077 N N . THR A 1 520 ? -12.453 -39.906 -0.726 1 97.44 520 THR A N 1
ATOM 4078 C CA . THR A 1 520 ? -12.234 -38.75 0.122 1 97.44 520 THR A CA 1
ATOM 4079 C C . THR A 1 520 ? -10.898 -38.094 -0.21 1 97.44 520 THR A C 1
ATOM 4081 O O . THR A 1 520 ? -10.812 -36.844 -0.267 1 97.44 520 THR A O 1
ATOM 4084 N N . VAL A 1 521 ? -9.891 -38.875 -0.46 1 97.69 521 VAL A N 1
ATOM 4085 C CA . VAL A 1 521 ? -8.586 -38.344 -0.852 1 97.69 521 VAL A CA 1
ATOM 4086 C C . VAL A 1 521 ? -8.703 -37.625 -2.188 1 97.69 521 VAL A C 1
ATOM 4088 O O . VAL A 1 521 ? -8.133 -36.562 -2.365 1 97.69 521 VAL A O 1
ATOM 4091 N N . ALA A 1 522 ? -9.453 -38.25 -3.105 1 96.31 522 ALA A N 1
ATOM 4092 C CA . ALA A 1 522 ? -9.672 -37.594 -4.398 1 96.31 522 ALA A CA 1
ATOM 4093 C C . ALA A 1 522 ? -10.32 -36.219 -4.227 1 96.31 522 ALA A C 1
ATOM 4095 O O . ALA A 1 522 ? -9.945 -35.25 -4.898 1 96.31 522 ALA A O 1
ATOM 4096 N N . SER A 1 523 ? -11.203 -36.156 -3.322 1 96.19 523 SER A N 1
ATOM 4097 C CA . SER A 1 523 ? -11.883 -34.906 -3.047 1 96.19 523 SER A CA 1
ATOM 4098 C C . SER A 1 523 ? -10.922 -33.875 -2.43 1 96.19 523 SER A C 1
ATOM 4100 O O . SER A 1 523 ? -10.953 -32.688 -2.777 1 96.19 523 SER A O 1
ATOM 4102 N N . ILE A 1 524 ? -10.117 -34.281 -1.526 1 97.75 524 ILE A N 1
ATOM 4103 C CA . ILE A 1 524 ? -9.133 -33.438 -0.883 1 97.75 524 ILE A CA 1
ATOM 4104 C C . ILE A 1 524 ? -8.188 -32.844 -1.935 1 97.75 524 ILE A C 1
ATOM 4106 O O . ILE A 1 524 ? -7.965 -31.641 -1.983 1 97.75 524 ILE A O 1
ATOM 4110 N N . LEU A 1 525 ? -7.719 -33.719 -2.783 1 97.44 525 LEU A N 1
ATOM 4111 C CA . LEU A 1 525 ? -6.734 -33.281 -3.771 1 97.44 525 LEU A CA 1
ATOM 4112 C C . LEU A 1 525 ? -7.371 -32.406 -4.828 1 97.44 525 LEU A C 1
ATOM 4114 O O . LEU A 1 525 ? -6.738 -31.453 -5.312 1 97.44 525 LEU A O 1
ATOM 4118 N N . ALA A 1 526 ? -8.586 -32.688 -5.18 1 96.31 526 ALA A N 1
ATOM 4119 C CA . ALA A 1 526 ? -9.312 -31.828 -6.109 1 96.31 526 ALA A CA 1
ATOM 4120 C C . ALA A 1 526 ? -9.484 -30.422 -5.531 1 96.31 526 ALA A C 1
ATOM 4122 O O . ALA A 1 526 ? -9.32 -29.438 -6.246 1 96.31 526 ALA A O 1
ATOM 4123 N N . ASN A 1 527 ? -9.734 -30.344 -4.25 1 97.31 527 ASN A N 1
ATOM 4124 C CA . ASN A 1 527 ? -10.023 -29.047 -3.635 1 97.31 527 ASN A CA 1
ATOM 4125 C C . ASN A 1 527 ? -8.742 -28.266 -3.369 1 97.31 527 ASN A C 1
ATOM 4127 O O . ASN A 1 527 ? -8.688 -27.062 -3.637 1 97.31 527 ASN A O 1
ATOM 4131 N N . VAL A 1 528 ? -7.723 -28.906 -2.824 1 98.06 528 VAL A N 1
ATOM 4132 C CA . VAL A 1 528 ? -6.5 -28.172 -2.533 1 98.06 528 VAL A CA 1
ATOM 4133 C C . VAL A 1 528 ? -5.922 -27.609 -3.828 1 98.06 528 VAL A C 1
ATOM 4135 O O . VAL A 1 528 ? -5.453 -26.453 -3.857 1 98.06 528 VAL A O 1
ATOM 4138 N N . THR A 1 529 ? -5.992 -28.375 -4.91 1 97.44 529 THR A N 1
ATOM 4139 C CA . THR A 1 529 ? -5.453 -27.891 -6.18 1 97.44 529 THR A CA 1
ATOM 4140 C C . THR A 1 529 ? -6.367 -26.828 -6.781 1 97.44 529 THR A C 1
ATOM 4142 O O . THR A 1 529 ? -5.891 -25.891 -7.422 1 97.44 529 THR A O 1
ATOM 4145 N N . ARG A 1 530 ? -7.648 -26.953 -6.605 1 97.25 530 ARG A N 1
ATOM 4146 C CA . ARG A 1 530 ? -8.57 -25.906 -7.055 1 97.25 530 ARG A CA 1
ATOM 4147 C C . ARG A 1 530 ? -8.305 -24.594 -6.324 1 97.25 530 ARG A C 1
ATOM 4149 O O . ARG A 1 530 ? -8.227 -23.531 -6.949 1 97.25 530 ARG A O 1
ATOM 4156 N N . PHE A 1 531 ? -8.18 -24.688 -4.949 1 98.12 531 PHE A N 1
ATOM 4157 C CA . PHE A 1 531 ? -7.934 -23.484 -4.152 1 98.12 531 PHE A CA 1
ATOM 4158 C C . PHE A 1 531 ? -6.633 -22.812 -4.57 1 98.12 531 PHE A C 1
ATOM 4160 O O . PHE A 1 531 ? -6.582 -21.594 -4.73 1 98.12 531 PHE A O 1
ATOM 4167 N N . ASN A 1 532 ? -5.609 -23.594 -4.859 1 98.19 532 ASN A N 1
ATOM 4168 C CA . ASN A 1 532 ? -4.309 -23.047 -5.258 1 98.19 532 ASN A CA 1
ATOM 4169 C C . ASN A 1 532 ? -4.328 -22.547 -6.699 1 98.19 532 ASN A C 1
ATOM 4171 O O . ASN A 1 532 ? -3.516 -21.703 -7.078 1 98.19 532 ASN A O 1
ATOM 4175 N N . ALA A 1 533 ? -5.262 -23.078 -7.527 1 97.5 533 ALA A N 1
ATOM 4176 C CA . ALA A 1 533 ? -5.359 -22.656 -8.922 1 97.5 533 ALA A CA 1
ATOM 4177 C C . ALA A 1 533 ? -6.203 -21.391 -9.07 1 97.5 533 ALA A C 1
ATOM 4179 O O . ALA A 1 533 ? -6.055 -20.656 -10.039 1 97.5 533 ALA A O 1
ATOM 4180 N N . ARG A 1 534 ? -7.078 -21.125 -8.07 1 97.38 534 ARG A N 1
ATOM 4181 C CA . ARG A 1 534 ? -7.812 -19.859 -8.055 1 97.38 534 ARG A CA 1
ATOM 4182 C C . ARG A 1 534 ? -6.859 -18.672 -8.148 1 97.38 534 ARG A C 1
ATOM 4184 O O . ARG A 1 534 ? -7.027 -17.797 -9.008 1 97.38 534 ARG A O 1
ATOM 4191 N N . ARG A 1 535 ? -6.02 -18.766 -7.344 1 97.44 535 ARG A N 1
ATOM 4192 C CA . ARG A 1 535 ? -4.906 -17.828 -7.199 1 97.44 535 ARG A CA 1
ATOM 4193 C C . ARG A 1 535 ? -3.646 -18.547 -6.73 1 97.44 535 ARG A C 1
ATOM 4195 O O . ARG A 1 535 ? -3.641 -19.172 -5.664 1 97.44 535 ARG A O 1
ATOM 4202 N N . LYS A 1 536 ? -2.643 -18.484 -7.609 1 98 536 LYS A N 1
ATOM 4203 C CA . LYS A 1 536 ? -1.398 -19.094 -7.16 1 98 536 LYS A CA 1
ATOM 4204 C C . LYS A 1 536 ? -0.994 -18.594 -5.781 1 98 536 LYS A C 1
ATOM 4206 O O . LYS A 1 536 ? -1.119 -17.391 -5.496 1 98 536 LYS A O 1
ATOM 4211 N N . PRO A 1 537 ? -0.495 -19.469 -4.883 1 98.06 537 PRO A N 1
ATOM 4212 C CA . PRO A 1 537 ? -0.115 -19.062 -3.527 1 98.06 537 PRO A CA 1
ATOM 4213 C C . PRO A 1 537 ? 0.838 -17.875 -3.52 1 98.06 537 PRO A C 1
ATOM 4215 O O . PRO A 1 537 ? 0.734 -17 -2.654 1 98.06 537 PRO A O 1
ATOM 4218 N N . GLU A 1 538 ? 1.694 -17.719 -4.496 1 97.69 538 GLU A N 1
ATOM 4219 C CA . GLU A 1 538 ? 2.697 -16.656 -4.605 1 97.69 538 GLU A CA 1
ATOM 4220 C C . GLU A 1 538 ? 2.049 -15.32 -4.926 1 97.69 538 GLU A C 1
ATOM 4222 O O . GLU A 1 538 ? 2.686 -14.273 -4.801 1 97.69 538 GLU A O 1
ATOM 4227 N N . LEU A 1 539 ? 0.779 -15.344 -5.316 1 97.88 539 LEU A N 1
ATOM 4228 C CA . LEU A 1 539 ? 0.061 -14.133 -5.707 1 97.88 539 LEU A CA 1
ATOM 4229 C C . LEU A 1 539 ? -0.964 -13.742 -4.648 1 97.88 539 LEU A C 1
ATOM 4231 O O . LEU A 1 539 ? -1.659 -12.734 -4.793 1 97.88 539 LEU A O 1
ATOM 4235 N N . LEU A 1 540 ? -1.072 -14.516 -3.57 1 97.94 540 LEU A N 1
ATOM 4236 C CA . LEU A 1 540 ? -2.01 -14.18 -2.506 1 97.94 540 LEU A CA 1
ATOM 4237 C C . LEU A 1 540 ? -1.604 -12.875 -1.82 1 97.94 540 LEU A C 1
ATOM 4239 O O . LEU A 1 540 ? -0.42 -12.531 -1.788 1 97.94 540 LEU A O 1
ATOM 4243 N N . ASN A 1 541 ? -2.572 -12.156 -1.372 1 97.06 541 ASN A N 1
ATOM 4244 C CA . ASN A 1 541 ? -2.412 -10.992 -0.511 1 97.06 541 ASN A CA 1
ATOM 4245 C C . ASN A 1 541 ? -3.574 -10.852 0.467 1 97.06 541 ASN A C 1
ATOM 4247 O O . ASN A 1 541 ? -4.41 -11.75 0.58 1 97.06 541 ASN A O 1
ATOM 4251 N N . SER A 1 542 ? -3.621 -9.789 1.097 1 97.88 542 SER A N 1
ATOM 4252 C CA . SER A 1 542 ? -4.516 -9.672 2.246 1 97.88 542 SER A CA 1
ATOM 4253 C C . SER A 1 542 ? -5.945 -9.375 1.807 1 97.88 542 SER A C 1
ATOM 4255 O O . SER A 1 542 ? -6.871 -9.43 2.619 1 97.88 542 SER A O 1
ATOM 4257 N N . THR A 1 543 ? -6.203 -9.164 0.498 1 97.19 543 THR A N 1
ATOM 4258 C CA . THR A 1 543 ? -7.543 -8.742 0.1 1 97.19 543 THR A CA 1
ATOM 4259 C C . THR A 1 543 ? -7.98 -9.461 -1.173 1 97.19 543 THR A C 1
ATOM 4261 O O . THR A 1 543 ? -8.867 -8.984 -1.884 1 97.19 543 THR A O 1
ATOM 4264 N N . VAL A 1 544 ? -7.301 -10.539 -1.523 1 97.62 544 VAL A N 1
ATOM 4265 C CA . VAL A 1 544 ? -7.754 -11.312 -2.676 1 97.62 544 VAL A CA 1
ATOM 4266 C C . VAL A 1 544 ? -9.211 -11.734 -2.479 1 97.62 544 VAL A C 1
ATOM 4268 O O . VAL A 1 544 ? -10.047 -11.516 -3.355 1 97.62 544 VAL A O 1
ATOM 4271 N N . TYR A 1 545 ? -9.461 -12.32 -1.321 1 98.44 545 TYR A N 1
ATOM 4272 C CA . TYR A 1 545 ? -10.828 -12.68 -0.965 1 98.44 545 TYR A CA 1
ATOM 4273 C C . TYR A 1 545 ? -11.5 -11.555 -0.187 1 98.44 545 TYR A C 1
ATOM 4275 O O . TYR A 1 545 ? -10.93 -11.023 0.765 1 98.44 545 TYR A O 1
ATOM 4283 N N . SER A 1 546 ? -12.695 -11.219 -0.611 1 98.56 546 SER A N 1
ATOM 4284 C CA . SER A 1 546 ? -13.406 -10.133 0.056 1 98.56 546 SER A CA 1
ATOM 4285 C C . SER A 1 546 ? -13.586 -10.422 1.542 1 98.56 546 SER A C 1
ATOM 4287 O O . SER A 1 546 ? -14.055 -11.5 1.915 1 98.56 546 SER A O 1
ATOM 4289 N N . LEU A 1 547 ? -13.297 -9.5 2.33 1 98.56 547 LEU A N 1
ATOM 4290 C CA . LEU A 1 547 ? -13.391 -9.648 3.779 1 98.56 547 LEU A CA 1
ATOM 4291 C C . LEU A 1 547 ? -14.797 -9.328 4.27 1 98.56 547 LEU A C 1
ATOM 4293 O O . LEU A 1 547 ? -15.148 -9.648 5.406 1 98.56 547 LEU A O 1
ATOM 4297 N N . VAL A 1 548 ? -15.641 -8.727 3.383 1 98.25 548 VAL A N 1
ATOM 4298 C CA . VAL A 1 548 ? -16.906 -8.203 3.906 1 98.25 548 VAL A CA 1
ATOM 4299 C C . VAL A 1 548 ? -18.062 -8.695 3.047 1 98.25 548 VAL A C 1
ATOM 4301 O O . VAL A 1 548 ? -19.203 -8.734 3.504 1 98.25 548 VAL A O 1
ATOM 4304 N N . ASN A 1 549 ? -17.781 -9.07 1.808 1 98.19 549 ASN A N 1
ATOM 4305 C CA . ASN A 1 549 ? -18.859 -9.398 0.88 1 98.19 549 ASN A CA 1
ATOM 4306 C C . ASN A 1 549 ? -19 -10.906 0.695 1 98.19 549 ASN A C 1
ATOM 4308 O O . ASN A 1 549 ? -18 -11.617 0.558 1 98.19 549 ASN A O 1
ATOM 4312 N N . TYR A 1 550 ? -20.234 -11.406 0.737 1 98.06 550 TYR A N 1
ATOM 4313 C CA . TYR A 1 550 ? -20.656 -12.758 0.376 1 98.06 550 TYR A CA 1
ATOM 4314 C C . TYR A 1 550 ? -19.969 -13.789 1.267 1 98.06 550 TYR A C 1
ATOM 4316 O O . TYR A 1 550 ? -19.797 -14.945 0.872 1 98.06 550 TYR A O 1
ATOM 4324 N N . ARG A 1 551 ? -19.406 -13.344 2.381 1 98.12 551 ARG A N 1
ATOM 4325 C CA . ARG A 1 551 ? -18.688 -14.195 3.326 1 98.12 551 ARG A CA 1
ATOM 4326 C C . ARG A 1 551 ? -17.594 -14.992 2.623 1 98.12 551 ARG A C 1
ATOM 4328 O O . ARG A 1 551 ? -17.359 -16.156 2.947 1 98.12 551 ARG A O 1
ATOM 4335 N N . GLU A 1 552 ? -16.953 -14.336 1.659 1 98.25 552 GLU A N 1
ATOM 4336 C CA . GLU A 1 552 ? -16 -15.023 0.801 1 98.25 552 GLU A CA 1
ATOM 4337 C C . GLU A 1 552 ? -14.789 -15.508 1.598 1 98.25 552 GLU A C 1
ATOM 4339 O O . GLU A 1 552 ? -14.438 -16.688 1.548 1 98.25 552 GLU A O 1
ATOM 4344 N N . ALA A 1 553 ? -14.164 -14.578 2.354 1 98.62 553 ALA A N 1
ATOM 4345 C CA . ALA A 1 553 ? -12.992 -14.938 3.152 1 98.62 553 ALA A CA 1
ATOM 4346 C C . ALA A 1 553 ? -13.359 -15.969 4.219 1 98.62 553 ALA A C 1
ATOM 4348 O O . ALA A 1 553 ? -12.578 -16.891 4.496 1 98.62 553 ALA A O 1
ATOM 4349 N N . GLU A 1 554 ? -14.492 -15.82 4.766 1 98 554 GLU A N 1
ATOM 4350 C CA . GLU A 1 554 ? -14.938 -16.75 5.793 1 98 554 GLU A CA 1
ATOM 4351 C C . GLU A 1 554 ? -15.133 -18.156 5.219 1 98 554 GLU A C 1
ATOM 4353 O O . GLU A 1 554 ? -14.789 -19.156 5.859 1 98 554 GLU A O 1
ATOM 4358 N N . GLN A 1 555 ? -15.773 -18.172 4.102 1 97.56 555 GLN A N 1
ATOM 4359 C CA . GLN A 1 555 ? -15.969 -19.453 3.443 1 97.56 555 GLN A CA 1
ATOM 4360 C C . GLN A 1 555 ? -14.625 -20.094 3.086 1 97.56 555 GLN A C 1
ATOM 4362 O O . GLN A 1 555 ? -14.453 -21.312 3.223 1 97.56 555 GLN A O 1
ATOM 4367 N N . MET A 1 556 ? -13.68 -19.312 2.643 1 98.19 556 MET A N 1
ATOM 4368 C CA . MET A 1 556 ? -12.359 -19.844 2.33 1 98.19 556 MET A CA 1
ATOM 4369 C C . MET A 1 556 ? -11.688 -20.391 3.58 1 98.19 556 MET A C 1
ATOM 4371 O O . MET A 1 556 ? -11.055 -21.453 3.531 1 98.19 556 MET A O 1
ATOM 4375 N N . LEU A 1 557 ? -11.789 -19.672 4.699 1 98.62 557 LEU A N 1
ATOM 4376 C CA . LEU A 1 557 ? -11.234 -20.156 5.965 1 98.62 557 LEU A CA 1
ATOM 4377 C C . LEU A 1 557 ? -11.875 -21.484 6.363 1 98.62 557 LEU A C 1
ATOM 4379 O O . LEU A 1 557 ? -11.172 -22.406 6.789 1 98.62 557 LEU A O 1
ATOM 4383 N N . ALA A 1 558 ? -13.172 -21.531 6.242 1 98.38 558 ALA A N 1
ATOM 4384 C CA . ALA A 1 558 ? -13.883 -22.766 6.566 1 98.38 558 ALA A CA 1
ATOM 4385 C C . ALA A 1 558 ? -13.445 -23.906 5.648 1 98.38 558 ALA A C 1
ATOM 4387 O O . ALA A 1 558 ? -13.273 -25.047 6.098 1 98.38 558 ALA A O 1
ATOM 4388 N N . ASP A 1 559 ? -13.336 -23.625 4.395 1 97.94 559 ASP A N 1
ATOM 4389 C CA . ASP A 1 559 ? -12.898 -24.625 3.426 1 97.94 559 ASP A CA 1
ATOM 4390 C C . ASP A 1 559 ? -11.516 -25.172 3.783 1 97.94 559 ASP A C 1
ATOM 4392 O O . ASP A 1 559 ? -11.289 -26.375 3.764 1 97.94 559 ASP A O 1
ATOM 4396 N N . TRP A 1 560 ? -10.57 -24.297 4.09 1 98.44 560 TRP A N 1
ATOM 4397 C CA . TRP A 1 560 ? -9.234 -24.719 4.484 1 98.44 560 TRP A CA 1
ATOM 4398 C C . TRP A 1 560 ? -9.281 -25.578 5.746 1 98.44 560 TRP A C 1
ATOM 4400 O O . TRP A 1 560 ? -8.602 -26.609 5.828 1 98.44 560 TRP A O 1
ATOM 4410 N N . GLN A 1 561 ? -10.039 -25.125 6.707 1 98.12 561 GLN A N 1
ATOM 4411 C CA . GLN A 1 561 ? -10.141 -25.859 7.965 1 98.12 561 GLN A CA 1
ATOM 4412 C C . GLN A 1 561 ? -10.711 -27.25 7.746 1 98.12 561 GLN A C 1
ATOM 4414 O O . GLN A 1 561 ? -10.188 -28.234 8.273 1 98.12 561 GLN A O 1
ATOM 4419 N N . ASN A 1 562 ? -11.773 -27.312 6.969 1 98.12 562 ASN A N 1
ATOM 4420 C CA . ASN A 1 562 ? -12.398 -28.609 6.676 1 98.12 562 ASN A CA 1
ATOM 4421 C C . ASN A 1 562 ? -11.43 -29.531 5.941 1 98.12 562 ASN A C 1
ATOM 4423 O O . ASN A 1 562 ? -11.352 -30.719 6.262 1 98.12 562 ASN A O 1
ATOM 4427 N N . LEU A 1 563 ? -10.789 -29 4.977 1 97.94 563 LEU A N 1
ATOM 4428 C CA . LEU A 1 563 ? -9.828 -29.781 4.211 1 97.94 563 LEU A CA 1
ATOM 4429 C C . LEU A 1 563 ? -8.727 -30.312 5.113 1 97.94 563 LEU A C 1
ATOM 4431 O O . LEU A 1 563 ? -8.359 -31.5 5.02 1 97.94 563 LEU A O 1
ATOM 4435 N N . ASN A 1 564 ? -8.156 -29.469 5.949 1 98.31 564 ASN A N 1
ATOM 4436 C CA . ASN A 1 564 ? -7.086 -29.859 6.863 1 98.31 564 ASN A CA 1
ATOM 4437 C C . ASN A 1 564 ? -7.555 -30.922 7.855 1 98.31 564 ASN A C 1
ATOM 4439 O O . ASN A 1 564 ? -6.855 -31.906 8.102 1 98.31 564 ASN A O 1
ATOM 4443 N N . THR A 1 565 ? -8.734 -30.703 8.406 1 98.31 565 THR A N 1
ATOM 4444 C CA . THR A 1 565 ? -9.281 -31.641 9.375 1 98.31 565 THR A CA 1
ATOM 4445 C C . THR A 1 565 ? -9.477 -33.031 8.75 1 98.31 565 THR A C 1
ATOM 4447 O O . THR A 1 565 ? -9.133 -34.031 9.352 1 98.31 565 THR A O 1
ATOM 4450 N N . THR A 1 566 ? -10.008 -33.031 7.531 1 98.38 566 THR A N 1
ATOM 4451 C CA . THR A 1 566 ? -10.258 -34.281 6.828 1 98.38 566 THR A CA 1
ATOM 4452 C C . THR A 1 566 ? -8.945 -35 6.465 1 98.38 566 THR A C 1
ATOM 4454 O O . THR A 1 566 ? -8.82 -36.219 6.617 1 98.38 566 THR A O 1
ATOM 4457 N N . ALA A 1 567 ? -7.973 -34.25 6 1 98.62 567 ALA A N 1
ATOM 4458 C CA . ALA A 1 567 ? -6.672 -34.812 5.645 1 98.62 567 ALA A CA 1
ATOM 4459 C C . ALA A 1 567 ? -5.973 -35.406 6.867 1 98.62 567 ALA A C 1
ATOM 4461 O O . ALA A 1 567 ? -5.379 -36.469 6.793 1 98.62 567 ALA A O 1
ATOM 4462 N N . VAL A 1 568 ? -6.043 -34.719 7.992 1 98.44 568 VAL A N 1
ATOM 4463 C CA . VAL A 1 568 ? -5.418 -35.188 9.227 1 98.44 568 VAL A CA 1
ATOM 4464 C C . VAL A 1 568 ? -6.074 -36.469 9.68 1 98.44 568 VAL A C 1
ATOM 4466 O O . VAL A 1 568 ? -5.387 -37.406 10.109 1 98.44 568 VAL A O 1
ATOM 4469 N N . ARG A 1 569 ? -7.383 -36.531 9.578 1 98.19 569 ARG A N 1
ATOM 4470 C CA . ARG A 1 569 ? -8.094 -37.75 9.945 1 98.19 569 ARG A CA 1
ATOM 4471 C C . ARG A 1 569 ? -7.613 -38.938 9.125 1 98.19 569 ARG A C 1
ATOM 4473 O O . ARG A 1 569 ? -7.344 -40.031 9.664 1 98.19 569 ARG A O 1
ATOM 4480 N N . LEU A 1 570 ? -7.492 -38.781 7.836 1 98.25 570 LEU A N 1
ATOM 4481 C CA . LEU A 1 570 ? -7.059 -39.875 6.953 1 98.25 570 LEU A CA 1
ATOM 4482 C C . LEU A 1 570 ? -5.602 -40.219 7.211 1 98.25 570 LEU A C 1
ATOM 4484 O O . LEU A 1 570 ? -5.234 -41.406 7.172 1 98.25 570 LEU A O 1
ATOM 4488 N N . TYR A 1 571 ? -4.789 -39.219 7.438 1 98.25 571 TYR A N 1
ATOM 4489 C CA . TYR A 1 571 ? -3.391 -39.438 7.781 1 98.25 571 TYR A CA 1
ATOM 4490 C C . TYR A 1 571 ? -3.275 -40.375 8.984 1 98.25 571 TYR A C 1
ATOM 4492 O O . TYR A 1 571 ? -2.467 -41.312 8.992 1 98.25 571 TYR A O 1
ATOM 4500 N N . ASN A 1 572 ? -4.098 -40.188 9.945 1 97.56 572 ASN A N 1
ATOM 4501 C CA . ASN A 1 572 ? -4.07 -40.969 11.18 1 97.56 572 ASN A CA 1
ATOM 4502 C C . ASN A 1 572 ? -4.637 -42.344 10.969 1 97.56 572 ASN A C 1
ATOM 4504 O O . ASN A 1 572 ? -4.402 -43.25 11.773 1 97.56 572 ASN A O 1
ATOM 4508 N N . SER A 1 573 ? -5.34 -42.562 9.883 1 95.81 573 SER A N 1
ATOM 4509 C CA . SER A 1 573 ? -5.996 -43.844 9.656 1 95.81 573 SER A CA 1
ATOM 4510 C C . SER A 1 573 ? -5.113 -44.781 8.828 1 95.81 573 SER A C 1
ATOM 4512 O O . SER A 1 573 ? -5.316 -46 8.82 1 95.81 573 SER A O 1
ATOM 4514 N N . VAL A 1 574 ? -4.18 -44.281 8.062 1 95.94 574 VAL A N 1
ATOM 4515 C CA . VAL A 1 574 ? -3.332 -45.125 7.246 1 95.94 574 VAL A CA 1
ATOM 4516 C C . VAL A 1 574 ? -2.264 -45.781 8.125 1 95.94 574 VAL A C 1
ATOM 4518 O O . VAL A 1 574 ? -1.973 -45.312 9.219 1 95.94 574 VAL A O 1
ATOM 4521 N N . SER A 1 575 ? -1.701 -46.906 7.688 1 95.19 575 SER A N 1
ATOM 4522 C CA . SER A 1 575 ? -0.661 -47.625 8.43 1 95.19 575 SER A CA 1
ATOM 4523 C C . SER A 1 575 ? 0.597 -46.75 8.555 1 95.19 575 SER A C 1
ATOM 4525 O O . SER A 1 575 ? 0.845 -45.875 7.727 1 95.19 575 SER A O 1
ATOM 4527 N N . SER A 1 576 ? 1.331 -46.969 9.578 1 96.44 576 SER A N 1
ATOM 4528 C CA . SER A 1 576 ? 2.52 -46.188 9.883 1 96.44 576 SER A CA 1
ATOM 4529 C C . SER A 1 576 ? 3.502 -46.188 8.719 1 96.44 576 SER A C 1
ATOM 4531 O O . SER A 1 576 ? 4.172 -45.188 8.453 1 96.44 576 SER A O 1
ATOM 4533 N N . ASN A 1 577 ? 3.588 -47.312 8.047 1 95.62 577 ASN A N 1
ATOM 4534 C CA . ASN A 1 577 ? 4.535 -47.406 6.941 1 95.62 577 ASN A CA 1
ATOM 4535 C C . ASN A 1 577 ? 4.074 -46.594 5.742 1 95.62 577 ASN A C 1
ATOM 4537 O O . ASN A 1 577 ? 4.871 -46.25 4.859 1 95.62 577 ASN A O 1
ATOM 4541 N N . LYS A 1 578 ? 2.783 -46.188 5.652 1 96.69 578 LYS A N 1
ATOM 4542 C CA . LYS A 1 578 ? 2.244 -45.375 4.543 1 96.69 578 LYS A CA 1
ATOM 4543 C C . LYS A 1 578 ? 2.188 -43.906 4.898 1 96.69 578 LYS A C 1
ATOM 4545 O O . LYS A 1 578 ? 2 -43.062 4.02 1 96.69 578 LYS A O 1
ATOM 4550 N N . GLN A 1 579 ? 2.43 -43.531 6.109 1 97.75 579 GLN A N 1
ATOM 4551 C CA . GLN A 1 579 ? 2.264 -42.156 6.59 1 97.75 579 GLN A CA 1
ATOM 4552 C C . GLN A 1 579 ? 3.25 -41.219 5.91 1 97.75 579 GLN A C 1
ATOM 4554 O O . GLN A 1 579 ? 2.887 -40.094 5.52 1 97.75 579 GLN A O 1
ATOM 4559 N N . PRO A 1 580 ? 4.512 -41.625 5.754 1 98.31 580 PRO A N 1
ATOM 4560 C CA . PRO A 1 580 ? 5.414 -40.688 5.07 1 98.31 580 PRO A CA 1
ATOM 4561 C C . PRO A 1 580 ? 4.945 -40.344 3.66 1 98.31 580 PRO A C 1
ATOM 4563 O O . PRO A 1 580 ? 4.992 -39.156 3.26 1 98.31 580 PRO A O 1
ATOM 4566 N N . ALA A 1 581 ? 4.453 -41.312 2.918 1 98.38 581 ALA A N 1
ATOM 4567 C CA . ALA A 1 581 ? 3.945 -41.062 1.571 1 98.38 581 ALA A CA 1
ATOM 4568 C C . ALA A 1 581 ? 2.701 -40.188 1.609 1 98.38 581 ALA A C 1
ATOM 4570 O O . ALA A 1 581 ? 2.572 -39.25 0.817 1 98.38 581 ALA A O 1
ATOM 4571 N N . PHE A 1 582 ? 1.811 -40.5 2.588 1 98.62 582 PHE A N 1
ATOM 4572 C CA . PHE A 1 582 ? 0.586 -39.719 2.715 1 98.62 582 PHE A CA 1
ATOM 4573 C C . PHE A 1 582 ? 0.903 -38.281 3.072 1 98.62 582 PHE A C 1
ATOM 4575 O O . PHE A 1 582 ? 0.284 -37.344 2.541 1 98.62 582 PHE A O 1
ATOM 4582 N N . PHE A 1 583 ? 1.827 -38.125 3.959 1 98.56 583 PHE A N 1
ATOM 4583 C CA . PHE A 1 583 ? 2.242 -36.781 4.363 1 98.56 583 PHE A CA 1
ATOM 4584 C C . PHE A 1 583 ? 2.762 -36 3.166 1 98.56 583 PHE A C 1
ATOM 4586 O O . PHE A 1 583 ? 2.357 -34.844 2.949 1 98.56 583 PHE A O 1
ATOM 4593 N N . GLN A 1 584 ? 3.6 -36.594 2.338 1 98.62 584 GLN A N 1
ATOM 4594 C CA . GLN A 1 584 ? 4.219 -35.938 1.198 1 98.62 584 GLN A CA 1
ATOM 4595 C C . GLN A 1 584 ? 3.178 -35.562 0.141 1 98.62 584 GLN A C 1
ATOM 4597 O O . GLN A 1 584 ? 3.207 -34.469 -0.418 1 98.62 584 GLN A O 1
ATOM 4602 N N . LEU A 1 585 ? 2.24 -36.438 -0.074 1 98.44 585 LEU A N 1
ATOM 4603 C CA . LEU A 1 585 ? 1.439 -36.375 -1.292 1 98.44 585 LEU A CA 1
ATOM 4604 C C . LEU A 1 585 ? 0.086 -35.719 -1.024 1 98.44 585 LEU A C 1
ATOM 4606 O O . LEU A 1 585 ? -0.566 -35.25 -1.949 1 98.44 585 LEU A O 1
ATOM 4610 N N . VAL A 1 586 ? -0.35 -35.719 0.274 1 98.56 586 VAL A N 1
ATOM 4611 C CA . VAL A 1 586 ? -1.699 -35.25 0.566 1 98.56 586 VAL A CA 1
ATOM 4612 C C . VAL A 1 586 ? -1.655 -34.219 1.707 1 98.56 586 VAL A C 1
ATOM 4614 O O . VAL A 1 586 ? -2.008 -33.062 1.521 1 98.56 586 VAL A O 1
ATOM 4617 N N . LEU A 1 587 ? -1.092 -34.594 2.85 1 98.75 587 LEU A N 1
ATOM 4618 C CA . LEU A 1 587 ? -1.237 -33.812 4.062 1 98.75 587 LEU A CA 1
ATOM 4619 C C . LEU A 1 587 ? -0.432 -32.5 3.967 1 98.75 587 LEU A C 1
ATOM 4621 O O . LEU A 1 587 ? -0.943 -31.422 4.273 1 98.75 587 LEU A O 1
ATOM 4625 N N . HIS A 1 588 ? 0.835 -32.594 3.547 1 98.62 588 HIS A N 1
ATOM 4626 C CA . HIS A 1 588 ? 1.683 -31.422 3.506 1 98.62 588 HIS A CA 1
ATOM 4627 C C . HIS A 1 588 ? 1.128 -30.391 2.537 1 98.62 588 HIS A C 1
ATOM 4629 O O . HIS A 1 588 ? 1.021 -29.203 2.879 1 98.62 588 HIS A O 1
ATOM 4635 N N . PRO A 1 589 ? 0.749 -30.75 1.288 1 98.38 589 PRO A N 1
ATOM 4636 C CA . PRO A 1 589 ? 0.159 -29.75 0.404 1 98.38 589 PRO A CA 1
ATOM 4637 C C . PRO A 1 589 ? -1.063 -29.062 1.017 1 98.38 589 PRO A C 1
ATOM 4639 O O . PRO A 1 589 ? -1.252 -27.859 0.847 1 98.38 589 PRO A O 1
ATOM 4642 N N . VAL A 1 590 ? -1.842 -29.812 1.755 1 98.69 590 VAL A N 1
ATOM 4643 C CA . VAL A 1 590 ? -3.039 -29.25 2.379 1 98.69 590 VAL A CA 1
ATOM 4644 C C . VAL A 1 590 ? -2.645 -28.297 3.506 1 98.69 590 VAL A C 1
ATOM 4646 O O . VAL A 1 590 ? -3.064 -27.141 3.521 1 98.69 590 VAL A O 1
ATOM 4649 N N . GLN A 1 591 ? -1.775 -28.734 4.398 1 98.75 591 GLN A N 1
ATOM 4650 C CA . GLN A 1 591 ? -1.435 -27.953 5.578 1 98.75 591 GLN A CA 1
ATOM 4651 C C . GLN A 1 591 ? -0.649 -26.703 5.195 1 98.75 591 GLN A C 1
ATOM 4653 O O . GLN A 1 591 ? -0.887 -25.625 5.742 1 98.75 591 GLN A O 1
ATOM 4658 N N . ALA A 1 592 ? 0.295 -26.859 4.316 1 98.69 592 ALA A N 1
ATOM 4659 C CA . ALA A 1 592 ? 1.098 -25.719 3.877 1 98.69 592 ALA A CA 1
ATOM 4660 C C . ALA A 1 592 ? 0.226 -24.656 3.215 1 98.69 592 ALA A C 1
ATOM 4662 O O . ALA A 1 592 ? 0.32 -23.484 3.545 1 98.69 592 ALA A O 1
ATOM 4663 N N . SER A 1 593 ? -0.654 -25.078 2.291 1 98.69 593 SER A N 1
ATOM 4664 C CA . SER A 1 593 ? -1.521 -24.156 1.568 1 98.69 593 SER A CA 1
ATOM 4665 C C . SER A 1 593 ? -2.535 -23.516 2.504 1 98.69 593 SER A C 1
ATOM 4667 O O . SER A 1 593 ? -2.791 -22.312 2.408 1 98.69 593 SER A O 1
ATOM 4669 N N . ALA A 1 594 ? -3.084 -24.297 3.387 1 98.81 594 ALA A N 1
ATOM 4670 C CA . ALA A 1 594 ? -4.062 -23.781 4.34 1 98.81 594 ALA A CA 1
ATOM 4671 C C . ALA A 1 594 ? -3.432 -22.75 5.27 1 98.81 594 ALA A C 1
ATOM 4673 O O . ALA A 1 594 ? -4.047 -21.719 5.582 1 98.81 594 ALA A O 1
ATOM 4674 N N . THR A 1 595 ? -2.227 -23.047 5.75 1 98.81 595 THR A N 1
ATOM 4675 C CA . THR A 1 595 ? -1.517 -22.141 6.641 1 98.81 595 THR A CA 1
ATOM 4676 C C . THR A 1 595 ? -1.272 -20.797 5.957 1 98.81 595 THR A C 1
ATOM 4678 O O . THR A 1 595 ? -1.565 -19.734 6.527 1 98.81 595 THR A O 1
ATOM 4681 N N . LEU A 1 596 ? -0.776 -20.812 4.719 1 98.69 596 LEU A N 1
ATOM 4682 C CA . LEU A 1 596 ? -0.489 -19.594 3.975 1 98.69 596 LEU A CA 1
ATOM 4683 C C . LEU A 1 596 ? -1.771 -18.828 3.676 1 98.69 596 LEU A C 1
ATOM 4685 O O . LEU A 1 596 ? -1.83 -17.609 3.871 1 98.69 596 LEU A O 1
ATOM 4689 N N . GLY A 1 597 ? -2.811 -19.562 3.154 1 98.62 597 GLY A N 1
ATOM 4690 C CA . GLY A 1 597 ? -4.078 -18.922 2.844 1 98.62 597 GLY A CA 1
ATOM 4691 C C . GLY A 1 597 ? -4.715 -18.25 4.047 1 98.62 597 GLY A C 1
ATOM 4692 O O . GLY A 1 597 ? -5.16 -17.109 3.959 1 98.62 597 GLY A O 1
ATOM 4693 N N . THR A 1 598 ? -4.695 -18.922 5.168 1 98.81 598 THR A N 1
ATOM 4694 C CA . THR A 1 598 ? -5.258 -18.391 6.406 1 98.81 598 THR A CA 1
ATOM 4695 C C . THR A 1 598 ? -4.461 -17.188 6.891 1 98.81 598 THR A C 1
ATOM 4697 O O . THR A 1 598 ? -5.039 -16.203 7.344 1 98.81 598 THR A O 1
ATOM 4700 N N . MET A 1 599 ? -3.184 -17.266 6.805 1 98.81 599 MET A N 1
ATOM 4701 C CA . MET A 1 599 ? -2.289 -16.188 7.223 1 98.81 599 MET A CA 1
ATOM 4702 C C . MET A 1 599 ? -2.611 -14.891 6.48 1 98.81 599 MET A C 1
ATOM 4704 O O . MET A 1 599 ? -2.729 -13.828 7.098 1 98.81 599 MET A O 1
ATOM 4708 N N . TRP A 1 600 ? -2.762 -14.969 5.168 1 98.75 600 TRP A N 1
ATOM 4709 C CA . TRP A 1 600 ? -3.051 -13.789 4.355 1 98.75 600 TRP A CA 1
ATOM 4710 C C . TRP A 1 600 ? -4.426 -13.219 4.695 1 98.75 600 TRP A C 1
ATOM 4712 O O . TRP A 1 600 ? -4.586 -12 4.801 1 98.75 600 TRP A O 1
ATOM 4722 N N . ILE A 1 601 ? -5.426 -14.062 4.859 1 98.81 601 ILE A N 1
ATOM 4723 C CA . ILE A 1 601 ? -6.766 -13.594 5.195 1 98.81 601 ILE A CA 1
ATOM 4724 C C . ILE A 1 601 ? -6.746 -12.922 6.566 1 98.81 601 ILE A C 1
ATOM 4726 O O . ILE A 1 601 ? -7.34 -11.859 6.75 1 98.81 601 ILE A O 1
ATOM 4730 N N . PHE A 1 602 ? -6.027 -13.523 7.562 1 98.88 602 PHE A N 1
ATOM 4731 C CA . PHE A 1 602 ? -5.938 -12.938 8.891 1 98.88 602 PHE A CA 1
ATOM 4732 C C . PHE A 1 602 ? -5.215 -11.594 8.844 1 98.88 602 PHE A C 1
ATOM 4734 O O . PHE A 1 602 ? -5.547 -10.68 9.602 1 98.88 602 PHE A O 1
ATOM 4741 N N . ALA A 1 603 ? -4.203 -11.453 8.008 1 98.88 603 ALA A N 1
ATOM 4742 C CA . ALA A 1 603 ? -3.553 -10.156 7.828 1 98.88 603 ALA A CA 1
ATOM 4743 C C . ALA A 1 603 ? -4.539 -9.109 7.32 1 98.88 603 ALA A C 1
ATOM 4745 O O . ALA A 1 603 ? -4.523 -7.957 7.762 1 98.88 603 ALA A O 1
ATOM 4746 N N . GLY A 1 604 ? -5.391 -9.508 6.332 1 98.81 604 GLY A N 1
ATOM 4747 C CA . GLY A 1 604 ? -6.445 -8.625 5.863 1 98.81 604 GLY A CA 1
ATOM 4748 C C . GLY A 1 604 ? -7.422 -8.234 6.953 1 98.81 604 GLY A C 1
ATOM 4749 O O . GLY A 1 604 ? -7.785 -7.059 7.078 1 98.81 604 GLY A O 1
ATOM 4750 N N . ILE A 1 605 ? -7.805 -9.172 7.758 1 98.81 605 ILE A N 1
ATOM 4751 C CA . ILE A 1 605 ? -8.727 -8.922 8.859 1 98.81 605 ILE A CA 1
ATOM 4752 C C . ILE A 1 605 ? -8.078 -7.98 9.875 1 98.81 605 ILE A C 1
ATOM 4754 O O . ILE A 1 605 ? -8.727 -7.07 10.398 1 98.81 605 ILE A O 1
ATOM 4758 N N . ASN A 1 606 ? -6.797 -8.219 10.18 1 98.81 606 ASN A N 1
ATOM 4759 C CA . ASN A 1 606 ? -6.043 -7.32 11.047 1 98.81 606 ASN A CA 1
ATOM 4760 C C . ASN A 1 606 ? -6.141 -5.871 10.578 1 98.81 606 ASN A C 1
ATOM 4762 O O . ASN A 1 606 ? -6.516 -4.988 11.352 1 98.81 606 ASN A O 1
ATOM 4766 N N . ASN A 1 607 ? -5.844 -5.652 9.344 1 98.5 607 ASN A N 1
ATOM 4767 C CA . ASN A 1 607 ? -5.863 -4.305 8.789 1 98.5 607 ASN A CA 1
ATOM 4768 C C . ASN A 1 607 ? -7.273 -3.717 8.797 1 98.5 607 ASN A C 1
ATOM 4770 O O . ASN A 1 607 ? -7.457 -2.539 9.109 1 98.5 607 ASN A O 1
ATOM 4774 N N . LEU A 1 608 ? -8.219 -4.516 8.422 1 98.44 608 LEU A N 1
ATOM 4775 C CA . LEU A 1 608 ? -9.602 -4.059 8.391 1 98.44 608 LEU A CA 1
ATOM 4776 C C . LEU A 1 608 ? -10.078 -3.668 9.781 1 98.44 608 LEU A C 1
ATOM 4778 O O . LEU A 1 608 ? -10.68 -2.604 9.961 1 98.44 608 LEU A O 1
ATOM 4782 N N . ARG A 1 609 ? -9.859 -4.574 10.82 1 98.31 609 ARG A N 1
ATOM 4783 C CA . ARG A 1 609 ? -10.289 -4.281 12.188 1 98.31 609 ARG A CA 1
ATOM 4784 C C . ARG A 1 609 ? -9.625 -3.008 12.703 1 98.31 609 ARG A C 1
ATOM 4786 O O . ARG A 1 609 ? -10.25 -2.232 13.438 1 98.31 609 ARG A O 1
ATOM 4793 N N . ALA A 1 610 ? -8.391 -2.818 12.352 1 98.19 610 ALA A N 1
ATOM 4794 C CA . ALA A 1 610 ? -7.695 -1.602 12.766 1 98.19 610 ALA A CA 1
ATOM 4795 C C . ALA A 1 610 ? -8.344 -0.364 12.156 1 98.19 610 ALA A C 1
ATOM 4797 O O . ALA A 1 610 ? -8.562 0.635 12.844 1 98.19 610 ALA A O 1
ATOM 4798 N N . SER A 1 611 ? -8.688 -0.416 10.883 1 97.44 611 SER A N 1
ATOM 4799 C CA . SER A 1 611 ? -9.328 0.701 10.195 1 97.44 611 SER A CA 1
ATOM 4800 C C . SER A 1 611 ? -10.703 0.99 10.789 1 97.44 611 SER A C 1
ATOM 4802 O O . SER A 1 611 ? -11.227 2.102 10.656 1 97.44 611 SER A O 1
ATOM 4804 N N . GLN A 1 612 ? -11.25 0.003 11.469 1 97.81 612 GLN A N 1
ATOM 4805 C CA . GLN A 1 612 ? -12.57 0.117 12.078 1 97.81 612 GLN A CA 1
ATOM 4806 C C . GLN A 1 612 ? -12.453 0.448 13.562 1 97.81 612 GLN A C 1
ATOM 4808 O O . GLN A 1 612 ? -13.453 0.41 14.289 1 97.81 612 GLN A O 1
ATOM 4813 N N . ALA A 1 613 ? -11.281 0.631 14.055 1 97.62 613 ALA A N 1
ATOM 4814 C CA . ALA A 1 613 ? -10.992 0.988 15.438 1 97.62 613 ALA A CA 1
ATOM 4815 C C . ALA A 1 613 ? -11.43 -0.119 16.391 1 97.62 613 ALA A C 1
ATOM 4817 O O . ALA A 1 613 ? -11.984 0.156 17.469 1 97.62 613 ALA A O 1
ATOM 4818 N N . ARG A 1 614 ? -11.211 -1.322 16.016 1 97.81 614 ARG A N 1
ATOM 4819 C CA . ARG A 1 614 ? -11.57 -2.467 16.844 1 97.81 614 ARG A CA 1
ATOM 4820 C C . ARG A 1 614 ? -10.336 -3.105 17.469 1 97.81 614 ARG A C 1
ATOM 4822 O O . ARG A 1 614 ? -9.398 -3.473 16.75 1 97.81 614 ARG A O 1
ATOM 4829 N N . VAL A 1 615 ? -10.367 -3.408 18.75 1 97.81 615 VAL A N 1
ATOM 4830 C CA . VAL A 1 615 ? -9.242 -3.926 19.516 1 97.81 615 VAL A CA 1
ATOM 4831 C C . VAL A 1 615 ? -8.883 -5.328 19.031 1 97.81 615 VAL A C 1
ATOM 4833 O O . VAL A 1 615 ? -7.738 -5.762 19.156 1 97.81 615 VAL A O 1
ATOM 4836 N N . SER A 1 616 ? -9.828 -6.02 18.406 1 98.25 616 SER A N 1
ATOM 4837 C CA . SER A 1 616 ? -9.609 -7.387 17.953 1 98.25 616 SER A CA 1
ATOM 4838 C C . SER A 1 616 ? -8.516 -7.441 16.891 1 98.25 616 SER A C 1
ATOM 4840 O O . SER A 1 616 ? -8 -8.516 16.578 1 98.25 616 SER A O 1
ATOM 4842 N N . ALA A 1 617 ? -8.18 -6.305 16.25 1 98.25 617 ALA A N 1
ATOM 4843 C CA . ALA A 1 617 ? -7.047 -6.234 15.328 1 98.25 617 ALA A CA 1
ATOM 4844 C C . ALA A 1 617 ? -5.797 -6.844 15.945 1 98.25 617 ALA A C 1
ATOM 4846 O O . ALA A 1 617 ? -5.023 -7.52 15.266 1 98.25 617 ALA A O 1
ATOM 4847 N N . ASN A 1 618 ? -5.621 -6.633 17.266 1 98.31 618 ASN A N 1
ATOM 4848 C CA . ASN A 1 618 ? -4.414 -7.066 17.953 1 98.31 618 ASN A CA 1
ATOM 4849 C C . ASN A 1 618 ? -4.328 -8.586 18.031 1 98.31 618 ASN A C 1
ATOM 4851 O O . ASN A 1 618 ? -3.236 -9.156 17.969 1 98.31 618 ASN A O 1
ATOM 4855 N N . GLU A 1 619 ? -5.473 -9.266 18.188 1 98.19 619 GLU A N 1
ATOM 4856 C CA . GLU A 1 619 ? -5.508 -10.719 18.172 1 98.19 619 GLU A CA 1
ATOM 4857 C C . GLU A 1 619 ? -5.062 -11.273 16.812 1 98.19 619 GLU A C 1
ATOM 4859 O O . GLU A 1 619 ? -4.316 -12.25 16.75 1 98.19 619 GLU A O 1
ATOM 4864 N N . TYR A 1 620 ? -5.527 -10.672 15.789 1 98.62 620 TYR A N 1
ATOM 4865 C CA . TYR A 1 620 ? -5.203 -11.156 14.453 1 98.62 620 TYR A CA 1
ATOM 4866 C C . TYR A 1 620 ? -3.752 -10.859 14.102 1 98.62 620 TYR A C 1
ATOM 4868 O O . TYR A 1 620 ? -3.125 -11.602 13.344 1 98.62 620 TYR A O 1
ATOM 4876 N N . LYS A 1 621 ? -3.143 -9.734 14.594 1 98.56 621 LYS A N 1
ATOM 4877 C CA . LYS A 1 621 ? -1.7 -9.539 14.484 1 98.56 621 LYS A CA 1
ATOM 4878 C C . LYS A 1 621 ? -0.94 -10.742 15.039 1 98.56 621 LYS A C 1
ATOM 4880 O O . LYS A 1 621 ? -0.027 -11.258 14.391 1 98.56 621 LYS A O 1
ATOM 4885 N N . THR A 1 622 ? -1.331 -11.211 16.203 1 98.44 622 THR A N 1
ATOM 4886 C CA . THR A 1 622 ? -0.691 -12.344 16.875 1 98.44 622 THR A CA 1
ATOM 4887 C C . THR A 1 622 ? -0.884 -13.625 16.062 1 98.44 622 THR A C 1
ATOM 4889 O O . THR A 1 622 ? 0.056 -14.398 15.883 1 98.44 622 THR A O 1
ATOM 4892 N N . LYS A 1 623 ? -2.078 -13.82 15.555 1 98.75 623 LYS A N 1
ATOM 4893 C CA . LYS A 1 623 ? -2.383 -15.008 14.773 1 98.75 623 LYS A CA 1
ATOM 4894 C C . LYS A 1 623 ? -1.532 -15.07 13.508 1 98.75 623 LYS A C 1
ATOM 4896 O O . LYS A 1 623 ? -1.07 -16.141 13.109 1 98.75 623 LYS A O 1
ATOM 4901 N N . VAL A 1 624 ? -1.342 -13.914 12.836 1 98.81 624 VAL A N 1
ATOM 4902 C CA . VAL A 1 624 ? -0.509 -13.867 11.633 1 98.81 624 VAL A CA 1
ATOM 4903 C C . VAL A 1 624 ? 0.924 -14.258 11.984 1 98.81 624 VAL A C 1
ATOM 4905 O O . VAL A 1 624 ? 1.551 -15.047 11.273 1 98.81 624 VAL A O 1
ATOM 4908 N N . GLU A 1 625 ? 1.457 -13.789 13.094 1 98.44 625 GLU A N 1
ATOM 4909 C CA . GLU A 1 625 ? 2.811 -14.117 13.531 1 98.44 625 GLU A CA 1
ATOM 4910 C C . GLU A 1 625 ? 2.949 -15.609 13.828 1 98.44 625 GLU A C 1
ATOM 4912 O O . GLU A 1 625 ? 3.953 -16.219 13.469 1 98.44 625 GLU A O 1
ATOM 4917 N N . GLU A 1 626 ? 1.909 -16.188 14.461 1 98.75 626 GLU A N 1
ATOM 4918 C CA . GLU A 1 626 ? 1.917 -17.609 14.781 1 98.75 626 GLU A CA 1
ATOM 4919 C C . GLU A 1 626 ? 1.883 -18.469 13.516 1 98.75 626 GLU A C 1
ATOM 4921 O O . GLU A 1 626 ? 2.596 -19.469 13.414 1 98.75 626 GLU A O 1
ATOM 4926 N N . LEU A 1 627 ? 1.035 -18.062 12.57 1 98.88 627 LEU A N 1
ATOM 4927 C CA . LEU A 1 627 ? 0.924 -18.812 11.32 1 98.88 627 LEU A CA 1
ATOM 4928 C C . LEU A 1 627 ? 2.207 -18.703 10.508 1 98.88 627 LEU A C 1
ATOM 4930 O O . LEU A 1 627 ? 2.613 -19.656 9.844 1 98.88 627 LEU A O 1
ATOM 4934 N N . PHE A 1 628 ? 2.893 -17.578 10.633 1 98.75 628 PHE A N 1
ATOM 4935 C CA . PHE A 1 628 ? 4.176 -17.391 9.961 1 98.75 628 PHE A CA 1
ATOM 4936 C C . PHE A 1 628 ? 5.215 -18.359 10.523 1 98.75 628 PHE A C 1
ATOM 4938 O O . PHE A 1 628 ? 6 -18.938 9.766 1 98.75 628 PHE A O 1
ATOM 4945 N N . GLU A 1 629 ? 5.207 -18.578 11.773 1 98.69 629 GLU A N 1
ATOM 4946 C CA . GLU A 1 629 ? 6.074 -19.578 12.398 1 98.69 629 GLU A CA 1
ATOM 4947 C C . GLU A 1 629 ? 5.68 -20.984 11.984 1 98.69 629 GLU A C 1
ATOM 4949 O O . GLU A 1 629 ? 6.543 -21.828 11.742 1 98.69 629 GLU A O 1
ATOM 4954 N N . THR A 1 630 ? 4.395 -21.219 11.922 1 98.75 630 THR A N 1
ATOM 4955 C CA . THR A 1 630 ? 3.887 -22.531 11.523 1 98.75 630 THR A CA 1
ATOM 4956 C C . THR A 1 630 ? 4.316 -22.859 10.094 1 98.75 630 THR A C 1
ATOM 4958 O O . THR A 1 630 ? 4.645 -24.016 9.797 1 98.75 630 THR A O 1
ATOM 4961 N N . ASP A 1 631 ? 4.262 -21.891 9.273 1 98.69 631 ASP A N 1
ATOM 4962 C CA . ASP A 1 631 ? 4.695 -22.062 7.887 1 98.69 631 ASP A CA 1
ATOM 4963 C C . ASP A 1 631 ? 6.121 -22.609 7.828 1 98.69 631 ASP A C 1
ATOM 4965 O O . ASP A 1 631 ? 6.391 -23.578 7.098 1 98.69 631 ASP A O 1
ATOM 4969 N N . PHE A 1 632 ? 7.031 -22.078 8.594 1 98.44 632 PHE A N 1
ATOM 4970 C CA . PHE A 1 632 ? 8.414 -22.547 8.641 1 98.44 632 PHE A CA 1
ATOM 4971 C C . PHE A 1 632 ? 8.492 -23.938 9.258 1 98.44 632 PHE A C 1
ATOM 4973 O O . PHE A 1 632 ? 9.258 -24.781 8.797 1 98.44 632 PHE A O 1
ATOM 4980 N N . ALA A 1 633 ? 7.723 -24.188 10.258 1 98.69 633 ALA A N 1
ATOM 4981 C CA . ALA A 1 633 ? 7.727 -25.484 10.938 1 98.69 633 ALA A CA 1
ATOM 4982 C C . ALA A 1 633 ? 7.309 -26.594 9.984 1 98.69 633 ALA A C 1
ATOM 4984 O O . ALA A 1 633 ? 7.84 -27.719 10.047 1 98.69 633 ALA A O 1
ATOM 4985 N N . LEU A 1 634 ? 6.375 -26.344 9.117 1 98.69 634 LEU A N 1
ATOM 4986 C CA . LEU A 1 634 ? 5.91 -27.344 8.148 1 98.69 634 LEU A CA 1
ATOM 4987 C C . LEU A 1 634 ? 7 -27.656 7.129 1 98.69 634 LEU A C 1
ATOM 4989 O O . LEU A 1 634 ? 7.148 -28.797 6.707 1 98.69 634 LEU A O 1
ATOM 4993 N N . GLU A 1 635 ? 7.711 -26.625 6.715 1 98.19 635 GLU A N 1
ATOM 4994 C CA . GLU A 1 635 ? 8.859 -26.844 5.848 1 98.19 635 GLU A CA 1
ATOM 4995 C C . GLU A 1 635 ? 9.883 -27.766 6.5 1 98.19 635 GLU A C 1
ATOM 4997 O O . GLU A 1 635 ? 10.344 -28.734 5.883 1 98.19 635 GLU A O 1
ATOM 5002 N N . GLU A 1 636 ? 10.172 -27.562 7.762 1 98.12 636 GLU A N 1
ATOM 5003 C CA . GLU A 1 636 ? 11.148 -28.375 8.5 1 98.12 636 GLU A CA 1
ATOM 5004 C C . GLU A 1 636 ? 10.633 -29.797 8.711 1 98.12 636 GLU A C 1
ATOM 5006 O O . GLU A 1 636 ? 11.414 -30.75 8.703 1 98.12 636 GLU A O 1
ATOM 5011 N N . GLU A 1 637 ? 9.359 -29.875 8.977 1 98.44 637 GLU A N 1
ATOM 5012 C CA . GLU A 1 637 ? 8.781 -31.219 9.109 1 98.44 637 GLU A CA 1
ATOM 5013 C C . GLU A 1 637 ? 8.984 -32.031 7.836 1 98.44 637 GLU A C 1
ATOM 5015 O O . GLU A 1 637 ? 9.383 -33.188 7.902 1 98.44 637 GLU A O 1
ATOM 5020 N N . TYR A 1 638 ? 8.727 -31.484 6.711 1 98.56 638 TYR A N 1
ATOM 5021 C CA . TYR A 1 638 ? 8.953 -32.188 5.445 1 98.56 638 TYR A CA 1
ATOM 5022 C C . TYR A 1 638 ? 10.398 -32.625 5.32 1 98.56 638 TYR A C 1
ATOM 5024 O O . TYR A 1 638 ? 10.672 -33.75 4.891 1 98.56 638 TYR A O 1
ATOM 5032 N N . HIS A 1 639 ? 11.32 -31.797 5.719 1 98.12 639 HIS A N 1
ATOM 5033 C CA . HIS A 1 639 ? 12.75 -32.062 5.605 1 98.12 639 HIS A CA 1
ATOM 5034 C C . HIS A 1 639 ? 13.18 -33.156 6.562 1 98.12 639 HIS A C 1
ATOM 5036 O O . HIS A 1 639 ? 14.156 -33.875 6.297 1 98.12 639 HIS A O 1
ATOM 5042 N N . SER A 1 640 ? 12.461 -33.375 7.574 1 98 640 SER A N 1
ATOM 5043 C CA . SER A 1 640 ? 12.93 -34.219 8.656 1 98 640 SER A CA 1
ATOM 5044 C C . SER A 1 640 ? 12.398 -35.656 8.5 1 98 640 SER A C 1
ATOM 5046 O O . SER A 1 640 ? 12.898 -36.562 9.141 1 98 640 SER A O 1
ATOM 5048 N N . ILE A 1 641 ? 11.367 -35.875 7.703 1 97.62 641 ILE A N 1
ATOM 5049 C CA . ILE A 1 641 ? 10.789 -37.219 7.605 1 97.62 641 ILE A CA 1
ATOM 5050 C C . ILE A 1 641 ? 11.828 -38.188 7.027 1 97.62 641 ILE A C 1
ATOM 5052 O O . ILE A 1 641 ? 12.711 -37.781 6.273 1 97.62 641 ILE A O 1
ATOM 5056 N N . LEU A 1 642 ? 11.633 -39.594 7.461 1 97.88 642 LEU A N 1
ATOM 5057 C CA . LEU A 1 642 ? 12.461 -40.688 6.977 1 97.88 642 LEU A CA 1
ATOM 5058 C C . LEU A 1 642 ? 13.938 -40.375 7.148 1 97.88 642 LEU A C 1
ATOM 5060 O O . LEU A 1 642 ? 14.727 -40.531 6.203 1 97.88 642 LEU A O 1
ATOM 5064 N N . ASP A 1 643 ? 14.305 -39.781 8.312 1 97.19 643 ASP A N 1
ATOM 5065 C CA . ASP A 1 643 ? 15.664 -39.469 8.734 1 97.19 643 ASP A CA 1
ATOM 5066 C C . ASP A 1 643 ? 16.328 -38.469 7.777 1 97.19 643 ASP A C 1
ATOM 5068 O O . ASP A 1 643 ? 17.469 -38.688 7.371 1 97.19 643 ASP A O 1
ATOM 5072 N N . GLY A 1 644 ? 15.523 -37.531 7.238 1 97.69 644 GLY A N 1
ATOM 5073 C CA . GLY A 1 644 ? 16.047 -36.406 6.449 1 97.69 644 GLY A CA 1
ATOM 5074 C C . GLY A 1 644 ? 16.188 -36.75 4.977 1 97.69 644 GLY A C 1
ATOM 5075 O O . GLY A 1 644 ? 16.922 -36.094 4.25 1 97.69 644 GLY A O 1
ATOM 5076 N N . LYS A 1 645 ? 15.539 -37.781 4.453 1 97.75 645 LYS A N 1
ATOM 5077 C CA . LYS A 1 645 ? 15.648 -38.188 3.055 1 97.75 645 LYS A CA 1
ATOM 5078 C C . LYS A 1 645 ? 15.305 -37.031 2.117 1 97.75 645 LYS A C 1
ATOM 5080 O O . LYS A 1 645 ? 15.852 -36.938 1.017 1 97.75 645 LYS A O 1
ATOM 5085 N N . TRP A 1 646 ? 14.508 -36.125 2.633 1 98.12 646 TRP A N 1
ATOM 5086 C CA . TRP A 1 646 ? 13.992 -35.094 1.736 1 98.12 646 TRP A CA 1
ATOM 5087 C C . TRP A 1 646 ? 14.422 -33.719 2.197 1 98.12 646 TRP A C 1
ATOM 5089 O O . TRP A 1 646 ? 13.758 -32.719 1.903 1 98.12 646 TRP A O 1
ATOM 5099 N N . SER A 1 647 ? 15.516 -33.656 2.92 1 97.5 647 SER A N 1
ATOM 5100 C CA . SER A 1 647 ? 16.078 -32.375 3.338 1 97.5 647 SER A CA 1
ATOM 5101 C C . SER A 1 647 ? 16.297 -31.438 2.146 1 97.5 647 SER A C 1
ATOM 5103 O O . SER A 1 647 ? 16.875 -31.828 1.136 1 97.5 647 SER A O 1
ATOM 5105 N N . HIS A 1 648 ? 15.711 -30.188 2.213 1 96.81 648 HIS A N 1
ATOM 5106 C CA . HIS A 1 648 ? 15.875 -29.094 1.261 1 96.81 648 HIS A CA 1
ATOM 5107 C C . HIS A 1 648 ? 14.836 -29.188 0.149 1 96.81 648 HIS A C 1
ATOM 5109 O O . HIS A 1 648 ? 14.719 -28.25 -0.662 1 96.81 648 HIS A O 1
ATOM 5115 N N . MET A 1 649 ? 13.984 -30.156 0.059 1 97.94 649 MET A N 1
ATOM 5116 C CA . MET A 1 649 ? 13.07 -30.328 -1.063 1 97.94 649 MET A CA 1
ATOM 5117 C C . MET A 1 649 ? 11.977 -29.266 -1.049 1 97.94 649 MET A C 1
ATOM 5119 O O . MET A 1 649 ? 11.312 -29.031 -2.062 1 97.94 649 MET A O 1
ATOM 5123 N N . MET A 1 650 ? 11.766 -28.562 0.163 1 97.62 650 MET A N 1
ATOM 5124 C CA . MET A 1 650 ? 10.773 -27.5 0.272 1 97.62 650 MET A CA 1
ATOM 5125 C C . MET A 1 650 ? 11.438 -26.172 0.593 1 97.62 650 MET A C 1
ATOM 5127 O O . MET A 1 650 ? 10.875 -25.344 1.305 1 97.62 650 MET A O 1
ATOM 5131 N N . ASP A 1 651 ? 12.609 -25.891 0.021 1 96.75 651 ASP A N 1
ATOM 5132 C CA . ASP A 1 651 ? 13.406 -24.703 0.296 1 96.75 651 ASP A CA 1
ATOM 5133 C C . ASP A 1 651 ? 12.805 -23.469 -0.366 1 96.75 651 ASP A C 1
ATOM 5135 O O . ASP A 1 651 ? 13.188 -22.344 -0.049 1 96.75 651 ASP A O 1
ATOM 5139 N N . GLN A 1 652 ? 11.898 -23.594 -1.258 1 97.25 652 GLN A N 1
ATOM 5140 C CA . GLN A 1 652 ? 11.398 -22.484 -2.078 1 97.25 652 GLN A CA 1
ATOM 5141 C C . GLN A 1 652 ? 10.72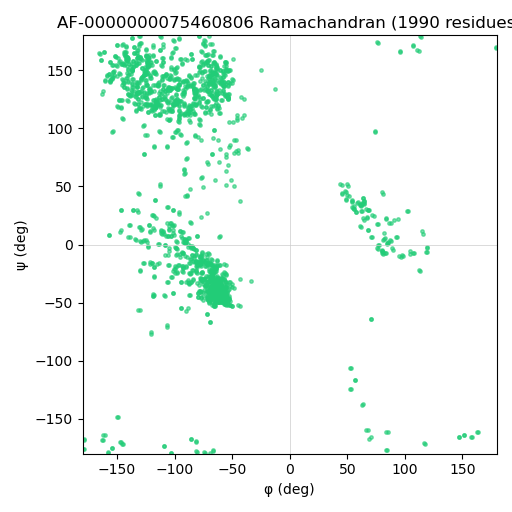7 -21.422 -1.217 1 97.25 652 GLN A C 1
ATOM 5143 O O . GLN A 1 652 ? 9.758 -21.703 -0.509 1 97.25 652 GLN A O 1
ATOM 5148 N N . THR A 1 653 ? 11.281 -20.156 -1.194 1 97.38 653 THR A N 1
ATOM 5149 C CA . THR A 1 653 ? 10.617 -19.047 -0.539 1 97.38 653 THR A CA 1
ATOM 5150 C C . THR A 1 653 ? 9.312 -18.688 -1.248 1 97.38 653 THR A C 1
ATOM 5152 O O . THR A 1 653 ? 9.203 -18.844 -2.467 1 97.38 653 THR A O 1
ATOM 5155 N N . HIS A 1 654 ? 8.297 -18.203 -0.448 1 97.69 654 HIS A N 1
ATOM 5156 C CA . HIS A 1 654 ? 6.988 -18.109 -1.084 1 97.69 654 HIS A CA 1
ATOM 5157 C C . HIS A 1 654 ? 6.105 -17.078 -0.382 1 97.69 654 HIS A C 1
ATOM 5159 O O . HIS A 1 654 ? 4.91 -16.984 -0.672 1 97.69 654 HIS A O 1
ATOM 5165 N N . VAL A 1 655 ? 6.629 -16.234 0.621 1 96.25 655 VAL A N 1
ATOM 5166 C CA . VAL A 1 655 ? 5.785 -15.289 1.339 1 96.25 655 VAL A CA 1
ATOM 5167 C C . VAL A 1 655 ? 6.254 -13.867 1.052 1 96.25 655 VAL A C 1
ATOM 5169 O O . VAL A 1 655 ? 7.391 -13.508 1.364 1 96.25 655 VAL A O 1
ATOM 5172 N N . VAL A 1 656 ? 5.41 -13.055 0.491 1 95.31 656 VAL A N 1
ATOM 5173 C CA . VAL A 1 656 ? 5.539 -11.633 0.183 1 95.31 656 VAL A CA 1
ATOM 5174 C C . VAL A 1 656 ? 6.465 -11.445 -1.018 1 95.31 656 VAL A C 1
ATOM 5176 O O . VAL A 1 656 ? 7.684 -11.352 -0.86 1 95.31 656 VAL A O 1
ATOM 5179 N N . TYR A 1 657 ? 5.957 -11.297 -2.156 1 95.38 657 TYR A N 1
ATOM 5180 C CA . TYR A 1 657 ? 6.637 -11 -3.412 1 95.38 657 TYR A CA 1
ATOM 5181 C C . TYR A 1 657 ? 6.598 -9.5 -3.709 1 95.38 657 TYR A C 1
ATOM 5183 O O . TYR A 1 657 ? 5.582 -8.844 -3.48 1 95.38 657 TYR A O 1
ATOM 5191 N N . ALA A 1 658 ? 7.68 -8.953 -4.168 1 93.38 658 ALA A N 1
ATOM 5192 C CA . ALA A 1 658 ? 7.723 -7.551 -4.562 1 93.38 658 ALA A CA 1
ATOM 5193 C C . ALA A 1 658 ? 7.473 -7.395 -6.062 1 93.38 658 ALA A C 1
ATOM 5195 O O . ALA A 1 658 ? 6.992 -6.352 -6.516 1 93.38 658 ALA A O 1
ATOM 5196 N N . TYR A 1 659 ? 7.883 -8.352 -6.832 1 94.31 659 TYR A N 1
ATOM 5197 C CA . TYR A 1 659 ? 7.719 -8.398 -8.281 1 94.31 659 TYR A CA 1
ATOM 5198 C C . TYR A 1 659 ? 7.613 -9.836 -8.766 1 94.31 659 TYR A C 1
ATOM 5200 O O . TYR A 1 659 ? 7.094 -10.703 -8.062 1 94.31 659 TYR A O 1
ATOM 5208 N N . TRP A 1 660 ? 8.086 -10.195 -9.992 1 95.44 660 TRP A N 1
ATOM 5209 C CA . TRP A 1 660 ? 7.832 -11.508 -10.578 1 95.44 660 TRP A CA 1
ATOM 5210 C C . TRP A 1 660 ? 8.695 -12.578 -9.914 1 95.44 660 TRP A C 1
ATOM 5212 O O . TRP A 1 660 ? 8.281 -13.727 -9.789 1 95.44 660 TRP A O 1
ATOM 5222 N N . GLN A 1 661 ? 9.859 -12.164 -9.438 1 96.06 661 GLN A N 1
ATOM 5223 C CA . GLN A 1 661 ? 10.875 -13.086 -8.93 1 96.06 661 GLN A CA 1
ATOM 5224 C C . GLN A 1 661 ? 10.648 -13.375 -7.449 1 96.06 661 GLN A C 1
ATOM 5226 O O . GLN A 1 661 ? 10.211 -12.508 -6.695 1 96.06 661 GLN A O 1
ATOM 5231 N N . GLN A 1 662 ? 10.945 -14.594 -7.004 1 96.62 662 GLN A N 1
ATOM 5232 C CA . GLN A 1 662 ? 10.758 -15 -5.613 1 96.62 662 GLN A CA 1
ATOM 5233 C C . GLN A 1 662 ? 11.602 -14.141 -4.676 1 96.62 662 GLN A C 1
ATOM 5235 O O . GLN A 1 662 ? 12.68 -13.68 -5.047 1 96.62 662 GLN A O 1
ATOM 5240 N N . PRO A 1 663 ? 11.156 -13.938 -3.461 1 95.88 663 PRO A N 1
ATOM 5241 C CA . PRO A 1 663 ? 11.977 -13.211 -2.488 1 95.88 663 PRO A CA 1
ATOM 5242 C C . PRO A 1 663 ? 13.188 -14.016 -2.018 1 95.88 663 PRO A C 1
ATOM 5244 O O . PRO A 1 663 ? 13.156 -15.25 -2.045 1 95.88 663 PRO A O 1
ATOM 5247 N N . MET A 1 664 ? 14.188 -13.367 -1.61 1 96.5 664 MET A N 1
ATOM 5248 C CA . MET A 1 664 ? 15.391 -14.039 -1.137 1 96.5 664 MET A CA 1
ATOM 5249 C C . MET A 1 664 ? 15.195 -14.562 0.284 1 96.5 664 MET A C 1
ATOM 5251 O O . MET A 1 664 ? 16 -15.352 0.774 1 96.5 664 MET A O 1
ATOM 5255 N N . HIS A 1 665 ? 14.094 -14.109 0.845 1 96.12 665 HIS A N 1
ATOM 5256 C CA . HIS A 1 665 ? 13.711 -14.516 2.191 1 96.12 665 HIS A CA 1
ATOM 5257 C C . HIS A 1 665 ? 12.203 -14.406 2.398 1 96.12 665 HIS A C 1
ATOM 5259 O O . HIS A 1 665 ? 11.562 -13.516 1.847 1 96.12 665 HIS A O 1
ATOM 5265 N N . ASN A 1 666 ? 11.578 -15.391 3.17 1 97.69 666 ASN A N 1
ATOM 5266 C CA . ASN A 1 666 ? 10.172 -15.234 3.531 1 97.69 666 ASN A CA 1
ATOM 5267 C C . ASN A 1 666 ? 9.977 -14.117 4.555 1 97.69 666 ASN A C 1
ATOM 5269 O O . ASN A 1 666 ? 10.734 -14.023 5.523 1 97.69 666 ASN A O 1
ATOM 5273 N N . THR A 1 667 ? 9.07 -13.297 4.309 1 97.69 667 THR A N 1
ATOM 5274 C CA . THR A 1 667 ? 8.695 -12.227 5.223 1 97.69 667 THR A CA 1
ATOM 5275 C C . THR A 1 667 ? 7.207 -12.289 5.555 1 97.69 667 THR A C 1
ATOM 5277 O O . THR A 1 667 ? 6.395 -12.695 4.723 1 97.69 667 THR A O 1
ATOM 5280 N N . MET A 1 668 ? 6.863 -11.906 6.75 1 98.38 668 MET A N 1
ATOM 5281 C CA . MET A 1 668 ? 5.492 -11.945 7.246 1 98.38 668 MET A CA 1
ATOM 5282 C C . MET A 1 668 ? 4.625 -10.906 6.539 1 98.38 668 MET A C 1
ATOM 5284 O O . MET A 1 668 ? 5.094 -9.805 6.234 1 98.38 668 MET A O 1
ATOM 5288 N N . PRO A 1 669 ? 3.309 -11.188 6.273 1 98.38 669 PRO A N 1
ATOM 5289 C CA . PRO A 1 669 ? 2.422 -10.125 5.801 1 98.38 669 PRO A CA 1
ATOM 5290 C C . PRO A 1 669 ? 2.418 -8.906 6.719 1 98.38 669 PRO A C 1
ATOM 5292 O O . PRO A 1 669 ? 2.615 -9.039 7.93 1 98.38 669 PRO A O 1
ATOM 5295 N N . LEU A 1 670 ? 2.191 -7.707 6.125 1 98.38 670 LEU A N 1
ATOM 5296 C CA . LEU A 1 670 ? 2.158 -6.473 6.902 1 98.38 670 LEU A CA 1
ATOM 5297 C C . LEU A 1 670 ? 1.006 -6.492 7.902 1 98.38 670 LEU A C 1
ATOM 5299 O O . LEU A 1 670 ? -0.117 -6.863 7.551 1 98.38 670 LEU A O 1
ATOM 5303 N N . VAL A 1 671 ? 1.312 -6.133 9.164 1 98.75 671 VAL A N 1
ATOM 5304 C CA . VAL A 1 671 ? 0.291 -6.098 10.211 1 98.75 671 VAL A CA 1
ATOM 5305 C C . VAL A 1 671 ? 0.399 -4.793 10.992 1 98.75 671 VAL A C 1
ATOM 5307 O O . VAL A 1 671 ? 1.391 -4.07 10.875 1 98.75 671 VAL A O 1
ATOM 5310 N N . THR A 1 672 ? -0.619 -4.508 11.727 1 98.5 672 THR A N 1
ATOM 5311 C CA . THR A 1 672 ? -0.689 -3.32 12.57 1 98.5 672 THR A CA 1
ATOM 5312 C C . THR A 1 672 ? -1.289 -3.662 13.938 1 98.5 672 THR A C 1
ATOM 5314 O O . THR A 1 672 ? -1.519 -4.832 14.242 1 98.5 672 THR A O 1
ATOM 5317 N N . LYS A 1 673 ? -1.352 -2.637 14.82 1 97.94 673 LYS A N 1
ATOM 5318 C CA . LYS A 1 673 ? -1.86 -2.752 16.188 1 97.94 673 LYS A CA 1
ATOM 5319 C C . LYS A 1 673 ? -2.672 -1.521 16.578 1 97.94 673 LYS A C 1
ATOM 5321 O O . LYS A 1 673 ? -2.299 -0.394 16.234 1 97.94 673 LYS A O 1
ATOM 5326 N N . VAL A 1 674 ? -3.826 -1.747 17.188 1 97.44 674 VAL A N 1
ATOM 5327 C CA . VAL A 1 674 ? -4.625 -0.669 17.75 1 97.44 674 VAL A CA 1
ATOM 5328 C C . VAL A 1 674 ? -4.164 -0.38 19.172 1 97.44 674 VAL A C 1
ATOM 5330 O O . VAL A 1 674 ? -3.814 -1.3 19.922 1 97.44 674 VAL A O 1
ATOM 5333 N N . GLN A 1 675 ? -4.027 0.868 19.578 1 97.31 675 GLN A N 1
ATOM 5334 C CA . GLN A 1 675 ? -3.697 1.22 20.969 1 97.31 675 GLN A CA 1
ATOM 5335 C C . GLN A 1 675 ? -4.82 0.83 21.922 1 97.31 675 GLN A C 1
ATOM 5337 O O . GLN A 1 675 ? -5.727 1.627 22.172 1 97.31 675 GLN A O 1
ATOM 5342 N N . GLN A 1 676 ? -4.77 -0.25 22.594 1 95.12 676 GLN A N 1
ATOM 5343 C CA . GLN A 1 676 ? -5.875 -0.814 23.359 1 95.12 676 GLN A CA 1
ATOM 5344 C C . GLN A 1 676 ? -6.055 -0.084 24.688 1 95.12 676 GLN A C 1
ATOM 5346 O O . GLN A 1 676 ? -7.098 -0.201 25.328 1 95.12 676 GLN A O 1
ATOM 5351 N N . LYS A 1 677 ? -5.055 0.67 25.125 1 96.5 677 LYS A N 1
ATOM 5352 C CA . LYS A 1 677 ? -5.121 1.398 26.391 1 96.5 677 LYS A CA 1
ATOM 5353 C C . LYS A 1 677 ? -5.895 2.703 26.234 1 96.5 677 LYS A C 1
ATOM 5355 O O . LYS A 1 677 ? -6.297 3.318 27.219 1 96.5 677 LYS A O 1
ATOM 5360 N N . LYS A 1 678 ? -6.117 3.16 25 1 96.06 678 LYS A N 1
ATOM 5361 C CA . LYS A 1 678 ? -6.852 4.391 24.703 1 96.06 678 LYS A CA 1
ATOM 5362 C C . LYS A 1 678 ? -8.25 4.086 24.188 1 96.06 678 LYS A C 1
ATOM 5364 O O . LYS A 1 678 ? -8.43 3.211 23.344 1 96.06 678 LYS A O 1
ATOM 5369 N N . GLN A 1 679 ? -9.211 4.773 24.719 1 95.06 679 GLN A N 1
ATOM 5370 C CA . GLN A 1 679 ? -10.586 4.629 24.25 1 95.06 679 GLN A CA 1
ATOM 5371 C C . GLN A 1 679 ? -10.773 5.254 22.875 1 95.06 679 GLN A C 1
ATOM 5373 O O . GLN A 1 679 ? -10.242 6.332 22.609 1 95.06 679 GLN A O 1
ATOM 5378 N N . ALA A 1 680 ? -11.5 4.539 21.984 1 95.62 680 ALA A N 1
ATOM 5379 C CA . ALA A 1 680 ? -11.867 5.148 20.703 1 95.62 680 ALA A CA 1
ATOM 5380 C C . ALA A 1 680 ? -12.609 6.461 20.922 1 95.62 680 ALA A C 1
ATOM 5382 O O . ALA A 1 680 ? -13.352 6.613 21.891 1 95.62 680 ALA A O 1
ATOM 5383 N N . LEU A 1 681 ? -12.5 7.418 20.016 1 94 681 LEU A N 1
ATOM 5384 C CA . LEU A 1 681 ? -13.062 8.758 20.141 1 94 681 LEU A CA 1
ATOM 5385 C C . LEU A 1 681 ? -14.578 8.695 20.328 1 94 681 LEU A C 1
ATOM 5387 O O . LEU A 1 681 ? -15.156 9.523 21.031 1 94 681 LEU A O 1
ATOM 5391 N N . THR A 1 682 ? -15.148 7.668 19.781 1 91.88 682 THR A N 1
ATOM 5392 C CA . THR A 1 682 ? -16.609 7.648 19.75 1 91.88 682 THR A CA 1
ATOM 5393 C C . THR A 1 682 ? -17.172 6.711 20.812 1 91.88 682 THR A C 1
ATOM 5395 O O . THR A 1 682 ? -18.344 6.367 20.781 1 91.88 682 THR A O 1
ATOM 5398 N N . GLY A 1 683 ? -16.312 6.195 21.672 1 93.94 683 GLY A N 1
ATOM 5399 C CA . GLY A 1 683 ? -16.766 5.355 22.766 1 93.94 683 GLY A CA 1
ATOM 5400 C C . GLY A 1 683 ? -16.312 3.916 22.656 1 93.94 683 GLY A C 1
ATOM 5401 O O . GLY A 1 683 ? -15.609 3.559 21.703 1 93.94 683 GLY A O 1
ATOM 5402 N N . PRO A 1 684 ? -16.672 3.098 23.625 1 96.5 684 PRO A N 1
ATOM 5403 C CA . PRO A 1 684 ? -16.141 1.738 23.719 1 96.5 684 PRO A CA 1
ATOM 5404 C C . PRO A 1 684 ? -16.781 0.774 22.734 1 96.5 684 PRO A C 1
ATOM 5406 O O . PRO A 1 684 ? -16.188 -0.252 22.391 1 96.5 684 PRO A O 1
ATOM 5409 N N . MET A 1 685 ? -17.984 1.007 22.25 1 97.69 685 MET A N 1
ATOM 5410 C CA . MET A 1 685 ? -18.703 0.069 21.391 1 97.69 685 MET A CA 1
ATOM 5411 C C . MET A 1 685 ? -18.484 0.394 19.922 1 97.69 685 MET A C 1
ATOM 5413 O O . MET A 1 685 ? -18.734 1.518 19.484 1 97.69 685 MET A O 1
ATOM 5417 N N . ARG A 1 686 ? -18 -0.559 19.188 1 97.5 686 ARG A N 1
ATOM 5418 C CA . ARG A 1 686 ? -17.875 -0.47 17.734 1 97.5 686 ARG A CA 1
ATOM 5419 C C . ARG A 1 686 ? -18.859 -1.396 17.047 1 97.5 686 ARG A C 1
ATOM 5421 O O . ARG A 1 686 ? -19.047 -2.539 17.469 1 97.5 686 ARG A O 1
ATOM 5428 N N . ILE A 1 687 ? -19.484 -0.916 16 1 98.31 687 ILE A N 1
ATOM 5429 C CA . ILE A 1 687 ? -20.469 -1.674 15.242 1 98.31 687 ILE A CA 1
ATOM 5430 C C . ILE A 1 687 ? -20.031 -1.783 13.781 1 98.31 687 ILE A C 1
ATOM 5432 O O . ILE A 1 687 ? -19.781 -0.77 13.125 1 98.31 687 ILE A O 1
ATOM 5436 N N . ALA A 1 688 ? -19.844 -2.934 13.312 1 98 688 ALA A N 1
ATOM 5437 C CA . ALA A 1 688 ? -19.531 -3.201 11.906 1 98 688 ALA A CA 1
ATOM 5438 C C . ALA A 1 688 ? -20.578 -4.098 11.266 1 98 688 ALA A C 1
ATOM 5440 O O . ALA A 1 688 ? -21.078 -5.035 11.898 1 98 688 ALA A O 1
ATOM 5441 N N . LEU A 1 689 ? -20.891 -3.857 10.023 1 97.94 689 LEU A N 1
ATOM 5442 C CA . LEU A 1 689 ? -21.953 -4.566 9.32 1 97.94 689 LEU A CA 1
ATOM 5443 C C . LEU A 1 689 ? -21.375 -5.492 8.258 1 97.94 689 LEU A C 1
ATOM 5445 O O . LEU A 1 689 ? -20.344 -5.188 7.656 1 97.94 689 LEU A O 1
ATOM 5449 N N . GLU A 1 690 ? -22 -6.617 8.062 1 97.38 690 GLU A N 1
ATOM 5450 C CA . GLU A 1 690 ? -21.703 -7.395 6.863 1 97.38 690 GLU A CA 1
ATOM 5451 C C . GLU A 1 690 ? -21.859 -6.551 5.602 1 97.38 690 GLU A C 1
ATOM 5453 O O . GLU A 1 690 ? -22.734 -5.676 5.543 1 97.38 690 GLU A O 1
ATOM 5458 N N . ASN A 1 691 ? -20.922 -6.723 4.613 1 97 691 ASN A N 1
ATOM 5459 C CA . ASN A 1 691 ? -20.953 -6.07 3.311 1 97 691 ASN A CA 1
ATOM 5460 C C . ASN A 1 691 ? -20.516 -4.609 3.406 1 97 691 ASN A C 1
ATOM 5462 O O . ASN A 1 691 ? -20.844 -3.801 2.537 1 97 691 ASN A O 1
ATOM 5466 N N . SER A 1 692 ? -19.828 -4.211 4.516 1 97.25 692 SER A N 1
ATOM 5467 C CA . SER A 1 692 ? -19.344 -2.846 4.668 1 97.25 692 SER A CA 1
ATOM 5468 C C . SER A 1 692 ? -17.922 -2.83 5.223 1 97.25 692 SER A C 1
ATOM 5470 O O . SER A 1 692 ? -17.594 -3.586 6.141 1 97.25 692 SER A O 1
ATOM 5472 N N . LEU A 1 693 ? -17.141 -1.978 4.664 1 97.75 693 LEU A N 1
ATOM 5473 C CA . LEU A 1 693 ? -15.805 -1.734 5.199 1 97.75 693 LEU A CA 1
ATOM 5474 C C . LEU A 1 693 ? -15.844 -0.709 6.324 1 97.75 693 LEU A C 1
ATOM 5476 O O . LEU A 1 693 ? -14.852 -0.502 7.02 1 97.75 693 LEU A O 1
ATOM 5480 N N . GLY A 1 694 ? -17.016 -0.052 6.52 1 97.56 694 GLY A N 1
ATOM 5481 C CA . GLY A 1 694 ? -17.172 1.034 7.473 1 97.56 694 GLY A CA 1
ATOM 5482 C C . GLY A 1 694 ? -17.359 0.553 8.898 1 97.56 694 GLY A C 1
ATOM 5483 O O . GLY A 1 694 ? -17.297 -0.647 9.172 1 97.56 694 GLY A O 1
ATOM 5484 N N . ALA A 1 695 ? -17.547 1.489 9.836 1 97.25 695 ALA A N 1
ATOM 5485 C CA . ALA A 1 695 ? -17.797 1.222 11.25 1 97.25 695 ALA A CA 1
ATOM 5486 C C . ALA A 1 695 ? -18.469 2.418 11.922 1 97.25 695 ALA A C 1
ATOM 5488 O O . ALA A 1 695 ? -18.172 3.568 11.586 1 97.25 695 ALA A O 1
ATOM 5489 N N . TRP A 1 696 ? -19.312 2.172 12.828 1 96.69 696 TRP A N 1
ATOM 5490 C CA . TRP A 1 696 ? -20.047 3.166 13.602 1 96.69 696 TRP A CA 1
ATOM 5491 C C . TRP A 1 696 ? -19.812 2.977 15.102 1 96.69 696 TRP A C 1
ATOM 5493 O O . TRP A 1 696 ? -19.609 1.854 15.562 1 96.69 696 TRP A O 1
ATOM 5503 N N . PRO A 1 697 ? -20.062 3.914 15.906 1 96 697 PRO A N 1
ATOM 5504 C CA . PRO A 1 697 ? -20.172 5.316 15.492 1 96 697 PRO A CA 1
ATOM 5505 C C . PRO A 1 697 ? -18.844 5.91 15.031 1 96 697 PRO A C 1
ATOM 5507 O O . PRO A 1 697 ? -17.797 5.27 15.164 1 96 697 PRO A O 1
ATOM 5510 N N . GLY A 1 698 ? -18.922 7.184 14.477 1 93.62 698 GLY A N 1
ATOM 5511 C CA . GLY A 1 698 ? -17.734 7.93 14.086 1 93.62 698 GLY A CA 1
ATOM 5512 C C . GLY A 1 698 ? -17.547 8.023 12.578 1 93.62 698 GLY A C 1
ATOM 5513 O O . GLY A 1 698 ? -18.188 7.273 11.828 1 93.62 698 GLY A O 1
ATOM 5514 N N . ASP A 1 699 ? -16.625 8.812 12.141 1 93.62 699 ASP A N 1
ATOM 5515 C CA . ASP A 1 699 ? -16.359 9.016 10.719 1 93.62 699 ASP A CA 1
ATOM 5516 C C . ASP A 1 699 ? -15.5 7.898 10.148 1 93.62 699 ASP A C 1
ATOM 5518 O O . ASP A 1 699 ? -14.516 7.48 10.773 1 93.62 699 ASP A O 1
ATOM 5522 N N . ASN A 1 700 ? -15.898 7.359 9.07 1 95.19 700 ASN A N 1
ATOM 5523 C CA . ASN A 1 700 ? -15.188 6.371 8.266 1 95.19 700 ASN A CA 1
ATOM 5524 C C . ASN A 1 700 ? -15.422 6.586 6.777 1 95.19 700 ASN A C 1
ATOM 5526 O O . ASN A 1 700 ? -16.562 6.816 6.352 1 95.19 700 ASN A O 1
ATOM 5530 N N . MET A 1 701 ? -14.406 6.512 6.02 1 95.75 701 MET A N 1
ATOM 5531 C CA . MET A 1 701 ? -14.484 6.84 4.598 1 95.75 701 MET A CA 1
ATOM 5532 C C . MET A 1 701 ? -15.469 5.918 3.883 1 95.75 701 MET A C 1
ATOM 5534 O O . MET A 1 701 ? -15.922 6.227 2.781 1 95.75 701 MET A O 1
ATOM 5538 N N . ASN A 1 702 ? -15.797 4.797 4.504 1 97 702 ASN A N 1
ATOM 5539 C CA . ASN A 1 702 ? -16.594 3.783 3.83 1 97 702 ASN A CA 1
ATOM 5540 C C . ASN A 1 702 ? -18.031 3.768 4.359 1 97 702 ASN A C 1
ATOM 5542 O O . ASN A 1 702 ? -18.812 2.885 4.008 1 97 702 ASN A O 1
ATOM 5546 N N . ASP A 1 703 ? -18.375 4.707 5.18 1 97 703 ASP A N 1
ATOM 5547 C CA . ASP A 1 703 ? -19.688 4.676 5.828 1 97 703 ASP A CA 1
ATOM 5548 C C . ASP A 1 703 ? -20.781 5.176 4.883 1 97 703 ASP A C 1
ATOM 5550 O O . ASP A 1 703 ? -21.891 4.641 4.871 1 97 703 ASP A O 1
ATOM 5554 N N . CYS A 1 704 ? -20.469 6.227 4.176 1 95.25 704 CYS A N 1
ATOM 5555 C CA . CYS A 1 704 ? -21.406 6.809 3.215 1 95.25 704 CYS A CA 1
ATOM 5556 C C . CYS A 1 704 ? -20.672 7.633 2.168 1 95.25 704 CYS A C 1
ATOM 5558 O O . CYS A 1 704 ? -19.438 7.719 2.197 1 95.25 704 CYS A O 1
ATOM 5560 N N . ALA A 1 705 ? -21.359 8.234 1.251 1 91.56 705 ALA A N 1
ATOM 5561 C CA . ALA A 1 705 ? -20.75 8.992 0.161 1 91.56 705 ALA A CA 1
ATOM 5562 C C . ALA A 1 705 ? -20.047 10.242 0.684 1 91.56 705 ALA A C 1
ATOM 5564 O O . ALA A 1 705 ? -19.016 10.648 0.167 1 91.56 705 ALA A O 1
ATOM 5565 N N . ALA A 1 706 ? -20.594 10.828 1.774 1 89.5 706 ALA A N 1
ATOM 5566 C CA . ALA A 1 706 ? -20.016 12.047 2.346 1 89.5 706 ALA A CA 1
ATOM 5567 C C . ALA A 1 706 ? -18.766 11.742 3.152 1 89.5 706 ALA A C 1
ATOM 5569 O O . ALA A 1 706 ? -17.922 12.625 3.357 1 89.5 706 ALA A O 1
ATOM 5570 N N . GLN A 1 707 ? -18.719 10.492 3.738 1 92.5 707 GLN A N 1
ATOM 5571 C CA . GLN A 1 707 ? -17.578 9.961 4.457 1 92.5 707 GLN A CA 1
ATOM 5572 C C . GLN A 1 707 ? -17.469 10.57 5.852 1 92.5 707 GLN A C 1
ATOM 5574 O O . GLN A 1 707 ? -16.516 10.289 6.586 1 92.5 707 GLN A O 1
ATOM 5579 N N . PHE A 1 708 ? -18.391 11.492 6.246 1 91.19 708 PHE A N 1
ATOM 5580 C CA . PHE A 1 708 ? -18.438 12.078 7.582 1 91.19 708 PHE A CA 1
ATOM 5581 C C . PHE A 1 708 ? -19.859 12.352 8.016 1 91.19 708 PHE A C 1
ATOM 5583 O O . PHE A 1 708 ? -20.75 12.547 7.172 1 91.19 708 PHE A O 1
ATOM 5590 N N . SER A 1 709 ? -20.047 12.383 9.305 1 89.94 709 SER A N 1
ATOM 5591 C CA . SER A 1 709 ? -21.359 12.641 9.883 1 89.94 709 SER A CA 1
ATOM 5592 C C . SER A 1 709 ? -22.422 11.758 9.242 1 89.94 709 SER A C 1
ATOM 5594 O O . SER A 1 709 ? -23.516 12.242 8.898 1 89.94 709 SER A O 1
ATOM 5596 N N . CYS A 1 710 ? -22.062 10.523 8.969 1 94 710 CYS A N 1
ATOM 5597 C CA . CYS A 1 710 ? -22.984 9.594 8.328 1 94 710 CYS A CA 1
ATOM 5598 C C . CYS A 1 710 ? -24.078 9.164 9.297 1 94 710 CYS A C 1
ATOM 5600 O O . CYS A 1 710 ? -23.828 8.953 10.484 1 94 710 CYS A O 1
ATOM 5602 N N . GLY A 1 711 ? -25.312 9.219 8.812 1 94.25 711 GLY A N 1
ATOM 5603 C CA . GLY A 1 711 ? -26.453 8.773 9.602 1 94.25 711 GLY A CA 1
ATOM 5604 C C . GLY A 1 711 ? -26.438 7.277 9.859 1 94.25 711 GLY A C 1
ATOM 5605 O O . GLY A 1 711 ? -25.469 6.59 9.531 1 94.25 711 GLY A O 1
ATOM 5606 N N . PRO A 1 712 ? -27.516 6.777 10.547 1 96.56 712 PRO A N 1
ATOM 5607 C CA . PRO A 1 712 ? -27.625 5.336 10.781 1 96.56 712 PRO A CA 1
ATOM 5608 C C . PRO A 1 712 ? -27.516 4.52 9.492 1 96.56 712 PRO A C 1
ATOM 5610 O O . PRO A 1 712 ? -28.062 4.918 8.461 1 96.56 712 PRO A O 1
ATOM 5613 N N . PRO A 1 713 ? -26.781 3.457 9.555 1 96.94 713 PRO A N 1
ATOM 5614 C CA . PRO A 1 713 ? -26.703 2.6 8.367 1 96.94 713 PRO A CA 1
ATOM 5615 C C . PRO A 1 713 ? -27.984 1.823 8.117 1 96.94 713 PRO A C 1
ATOM 5617 O O . PRO A 1 713 ? -28.844 1.732 9.008 1 96.94 713 PRO A O 1
ATOM 5620 N N . THR A 1 714 ? -28.078 1.342 6.91 1 96.94 714 THR A N 1
ATOM 5621 C CA . THR A 1 714 ? -29.203 0.485 6.535 1 96.94 714 THR A CA 1
ATOM 5622 C C . THR A 1 714 ? -28.719 -0.917 6.184 1 96.94 714 THR A C 1
ATOM 5624 O O . THR A 1 714 ? -27.812 -1.078 5.348 1 96.94 714 THR A O 1
ATOM 5627 N N . ILE A 1 715 ? -29.25 -1.914 6.828 1 97 715 ILE A N 1
ATOM 5628 C CA . ILE A 1 715 ? -29.016 -3.328 6.539 1 97 715 ILE A CA 1
ATOM 5629 C C . ILE A 1 715 ? -30.219 -3.889 5.77 1 97 715 ILE A C 1
ATOM 5631 O O . ILE A 1 715 ? -31.359 -3.568 6.074 1 97 715 ILE A O 1
ATOM 5635 N N . ALA A 1 716 ? -29.953 -4.613 4.762 1 96.81 716 ALA A N 1
ATOM 5636 C CA . ALA A 1 716 ? -31.047 -5.145 3.963 1 96.81 716 ALA A CA 1
ATOM 5637 C C . ALA A 1 716 ? -30.953 -6.66 3.828 1 96.81 716 ALA A C 1
ATOM 5639 O O . ALA A 1 716 ? -29.859 -7.223 3.85 1 96.81 716 ALA A O 1
ATOM 5640 N N . LEU A 1 717 ? -32.094 -7.293 3.734 1 97.69 717 LEU A N 1
ATOM 5641 C CA . LEU A 1 717 ? -32.188 -8.734 3.506 1 97.69 717 LEU A CA 1
ATOM 5642 C C . LEU A 1 717 ? -33.406 -9.062 2.641 1 97.69 717 LEU A C 1
ATOM 5644 O O . LEU A 1 717 ? -34.469 -8.445 2.793 1 97.69 717 LEU A O 1
ATOM 5648 N N . ASP A 1 718 ? -33.312 -9.906 1.72 1 97.19 718 ASP A N 1
ATOM 5649 C CA . ASP A 1 718 ? -34.438 -10.477 0.958 1 97.19 718 ASP A CA 1
ATOM 5650 C C . ASP A 1 718 ? -34.5 -11.984 1.145 1 97.19 718 ASP A C 1
ATOM 5652 O O . ASP A 1 718 ? -33.562 -12.602 1.662 1 97.19 718 ASP A O 1
ATOM 5656 N N . PRO A 1 719 ? -35.625 -12.57 0.814 1 97.25 719 PRO A N 1
ATOM 5657 C CA . PRO A 1 719 ? -35.812 -13.984 1.134 1 97.25 719 PRO A CA 1
ATOM 5658 C C . PRO A 1 719 ? -34.938 -14.906 0.284 1 97.25 719 PRO A C 1
ATOM 5660 O O . PRO A 1 719 ? -34.844 -16.109 0.559 1 97.25 719 PRO A O 1
ATOM 5663 N N . PHE A 1 720 ? -34.25 -14.398 -0.728 1 97.88 720 PHE A N 1
ATOM 5664 C CA . PHE A 1 720 ? -33.531 -15.242 -1.65 1 97.88 720 PHE A CA 1
ATOM 5665 C C . PHE A 1 720 ? -32.031 -15.07 -1.451 1 97.88 720 PHE A C 1
ATOM 5667 O O . PHE A 1 720 ? -31.219 -15.453 -2.311 1 97.88 720 PHE A O 1
ATOM 5674 N N . VAL A 1 721 ? -31.578 -14.414 -0.381 1 96.94 721 VAL A N 1
ATOM 5675 C CA . VAL A 1 721 ? -30.188 -14.438 0.026 1 96.94 721 VAL A CA 1
ATOM 5676 C C . VAL A 1 721 ? -29.781 -15.859 0.43 1 96.94 721 VAL A C 1
ATOM 5678 O O . VAL A 1 721 ? -30.391 -16.438 1.332 1 96.94 721 VAL A O 1
ATOM 5681 N N . PRO A 1 722 ? -28.766 -16.391 -0.142 1 96.12 722 PRO A N 1
ATOM 5682 C CA . PRO A 1 722 ? -28.438 -17.797 0.064 1 96.12 722 PRO A CA 1
ATOM 5683 C C . PRO A 1 722 ? -28.156 -18.125 1.526 1 96.12 722 PRO A C 1
ATOM 5685 O O . PRO A 1 722 ? -28.531 -19.203 2.004 1 96.12 722 PRO A O 1
ATOM 5688 N N . PHE A 1 723 ? -27.594 -17.266 2.299 1 96.38 723 PHE A N 1
ATOM 5689 C CA . PHE A 1 723 ? -27.234 -17.531 3.684 1 96.38 723 PHE A CA 1
ATOM 5690 C C . PHE A 1 723 ? -28.438 -17.406 4.598 1 96.38 723 PHE A C 1
ATOM 5692 O O . PHE A 1 723 ? -28.406 -17.859 5.742 1 96.38 723 PHE A O 1
ATOM 5699 N N . GLY A 1 724 ? -29.438 -16.75 4.141 1 96.88 724 GLY A N 1
ATOM 5700 C CA . GLY A 1 724 ? -30.703 -16.688 4.84 1 96.88 724 GLY A CA 1
ATOM 5701 C C . GLY A 1 724 ? -30.719 -15.672 5.969 1 96.88 724 GLY A C 1
ATOM 5702 O O . GLY A 1 724 ? -31.734 -15.469 6.621 1 96.88 724 GLY A O 1
ATOM 5703 N N . ASN A 1 725 ? -29.625 -15.102 6.301 1 98 725 ASN A N 1
ATOM 5704 C CA . ASN A 1 725 ? -29.484 -14.086 7.336 1 98 725 ASN A CA 1
ATOM 5705 C C . ASN A 1 725 ? -28.344 -13.125 7.023 1 98 725 ASN A C 1
ATOM 5707 O O . ASN A 1 725 ? -27.688 -13.242 5.984 1 98 725 ASN A O 1
ATOM 5711 N N . THR A 1 726 ? -28.188 -12.094 7.727 1 97.88 726 THR A N 1
ATOM 5712 C CA . THR A 1 726 ? -27.047 -11.188 7.738 1 97.88 726 THR A CA 1
ATOM 5713 C C . THR A 1 726 ? -26.547 -10.953 9.164 1 97.88 726 THR A C 1
ATOM 5715 O O . THR A 1 726 ? -27.078 -11.531 10.109 1 97.88 726 THR A O 1
ATOM 5718 N N . PHE A 1 727 ? -25.406 -10.234 9.336 1 98.25 727 PHE A N 1
ATOM 5719 C CA . PHE A 1 727 ? -24.922 -10.117 10.703 1 98.25 727 PHE A CA 1
ATOM 5720 C C . PHE A 1 727 ? -24.328 -8.734 10.953 1 98.25 727 PHE A C 1
ATOM 5722 O O . PHE A 1 727 ? -24.109 -7.969 10.016 1 98.25 727 PHE A O 1
ATOM 5729 N N . ILE A 1 728 ? -24.219 -8.43 12.156 1 98.06 728 ILE A N 1
ATOM 5730 C CA . ILE A 1 728 ? -23.547 -7.273 12.734 1 98.06 728 ILE A CA 1
ATOM 5731 C C . ILE A 1 728 ? -22.5 -7.734 13.742 1 98.06 728 ILE A C 1
ATOM 5733 O O . ILE A 1 728 ? -22.75 -8.648 14.531 1 98.06 728 ILE A O 1
ATOM 5737 N N . ASP A 1 729 ? -21.344 -7.137 13.719 1 98.31 729 ASP A N 1
ATOM 5738 C CA . ASP A 1 729 ? -20.328 -7.387 14.734 1 98.31 729 ASP A CA 1
ATOM 5739 C C . ASP A 1 729 ? -20.266 -6.246 15.75 1 98.31 729 ASP A C 1
ATOM 5741 O O . ASP A 1 729 ? -20.203 -5.078 15.367 1 98.31 729 ASP A O 1
ATOM 5745 N N . ILE A 1 730 ? -20.375 -6.586 17 1 98.38 730 ILE A N 1
ATOM 5746 C CA . ILE A 1 730 ? -20.156 -5.652 18.094 1 98.38 730 ILE A CA 1
ATOM 5747 C C . ILE A 1 730 ? -18.75 -5.859 18.656 1 98.38 730 ILE A C 1
ATOM 5749 O O . ILE A 1 730 ? -18.391 -6.969 19.062 1 98.38 730 ILE A O 1
ATOM 5753 N N . GLY A 1 731 ? -17.969 -4.832 18.672 1 97.94 731 GLY A N 1
ATOM 5754 C CA . GLY A 1 731 ? -16.578 -4.984 19.094 1 97.94 731 GLY A CA 1
ATOM 5755 C C . GLY A 1 731 ? -16.141 -3.938 20.094 1 97.94 731 GLY A C 1
ATOM 5756 O O . GLY A 1 731 ? -16.828 -2.932 20.297 1 97.94 731 GLY A O 1
ATOM 5757 N N . ALA A 1 732 ? -14.961 -4.16 20.734 1 98 732 ALA A N 1
ATOM 5758 C CA . ALA A 1 732 ? -14.352 -3.24 21.688 1 98 732 ALA A CA 1
ATOM 5759 C C . ALA A 1 732 ? -13.57 -2.139 20.984 1 98 732 ALA A C 1
ATOM 5761 O O . ALA A 1 732 ? -12.758 -2.416 20.094 1 98 732 ALA A O 1
ATOM 5762 N N . GLY A 1 733 ? -13.875 -0.917 21.375 1 96.62 733 GLY A N 1
ATOM 5763 C CA . GLY A 1 733 ? -13.133 0.222 20.875 1 96.62 733 GLY A CA 1
ATOM 5764 C C . GLY A 1 733 ? -12.086 0.737 21.844 1 96.62 733 GLY A C 1
ATOM 5765 O O . GLY A 1 733 ? -11.625 1.873 21.719 1 96.62 733 GLY A O 1
ATOM 5766 N N . GLY A 1 734 ? -11.688 -0.012 22.844 1 96 734 GLY A N 1
ATOM 5767 C CA . GLY A 1 734 ? -10.734 0.4 23.859 1 96 734 GLY A CA 1
ATOM 5768 C C . GLY A 1 734 ? -10.766 -0.477 25.094 1 96 734 GLY A C 1
ATOM 5769 O O . GLY A 1 734 ? -11.203 -1.628 25.047 1 96 734 GLY A O 1
ATOM 5770 N N . PRO A 1 735 ? -10.227 0.035 26.203 1 96.31 735 PRO A N 1
ATOM 5771 C CA . PRO A 1 735 ? -10.047 -0.783 27.406 1 96.31 735 PRO A CA 1
ATOM 5772 C C . PRO A 1 735 ? -11.328 -0.938 28.219 1 96.31 735 PRO A C 1
ATOM 5774 O O . PRO A 1 735 ? -11.422 -1.816 29.078 1 96.31 735 PRO A O 1
ATOM 5777 N N . THR A 1 736 ? -12.375 -0.128 27.984 1 96.81 736 THR A N 1
ATOM 5778 C CA . THR A 1 736 ? -13.594 -0.125 28.797 1 96.81 736 THR A CA 1
ATOM 5779 C C . THR A 1 736 ? -14.492 -1.295 28.422 1 96.81 736 THR A C 1
ATOM 5781 O O . THR A 1 736 ? -14.898 -1.426 27.266 1 96.81 736 THR A O 1
ATOM 5784 N N . SER A 1 737 ? -14.82 -2.133 29.359 1 97 737 SER A N 1
ATOM 5785 C CA . SER A 1 737 ? -15.797 -3.201 29.156 1 97 737 SER A CA 1
ATOM 5786 C C . SER A 1 737 ? -17.219 -2.67 29.203 1 97 737 SER A C 1
ATOM 5788 O O . SER A 1 737 ? -17.484 -1.65 29.844 1 97 737 SER A O 1
ATOM 5790 N N . PHE A 1 738 ? -18.109 -3.324 28.531 1 97.69 738 PHE A N 1
ATOM 5791 C CA . PHE A 1 738 ? -19.5 -2.879 28.547 1 97.69 738 PHE A CA 1
ATOM 5792 C C . PHE A 1 738 ? -20.453 -4.035 28.219 1 97.69 738 PHE A C 1
ATOM 5794 O O . PHE A 1 738 ? -20.031 -5.047 27.656 1 97.69 738 PHE A O 1
ATOM 5801 N N . THR A 1 739 ? -21.625 -3.877 28.641 1 97.81 739 THR A N 1
ATOM 5802 C CA . THR A 1 739 ? -22.719 -4.719 28.172 1 97.81 739 THR A CA 1
ATOM 5803 C C . THR A 1 739 ? -23.516 -4.012 27.078 1 97.81 739 THR A C 1
ATOM 5805 O O . THR A 1 739 ? -23.469 -2.783 26.969 1 97.81 739 THR A O 1
ATOM 5808 N N . TRP A 1 740 ? -24.141 -4.73 26.172 1 97.69 740 TRP A N 1
ATOM 5809 C CA . TRP A 1 740 ? -24.922 -4.156 25.078 1 97.69 740 TRP A CA 1
ATOM 5810 C C . TRP A 1 740 ? -26.25 -4.891 24.906 1 97.69 740 TRP A C 1
ATOM 5812 O O . TRP A 1 740 ? -26.391 -6.031 25.359 1 97.69 740 TRP A O 1
ATOM 5822 N N . ASN A 1 741 ? -27.203 -4.203 24.391 1 97.94 741 ASN A N 1
ATOM 5823 C CA . ASN A 1 741 ? -28.5 -4.727 24 1 97.94 741 ASN A CA 1
ATOM 5824 C C . ASN A 1 741 ? -28.953 -4.148 22.656 1 97.94 741 ASN A C 1
ATOM 5826 O O . ASN A 1 741 ? -28.75 -2.961 22.391 1 97.94 741 ASN A O 1
ATOM 5830 N N . ILE A 1 742 ? -29.422 -5.047 21.75 1 98.31 742 ILE A N 1
ATOM 5831 C CA . ILE A 1 742 ? -30.031 -4.629 20.5 1 98.31 742 ILE A CA 1
ATOM 5832 C C . ILE A 1 742 ? -31.531 -4.941 20.516 1 98.31 742 ILE A C 1
ATOM 5834 O O . ILE A 1 742 ? -31.922 -6.078 20.781 1 98.31 742 ILE A O 1
ATOM 5838 N N . SER A 1 743 ? -32.312 -3.924 20.281 1 97.88 743 SER A N 1
ATOM 5839 C CA . SER A 1 743 ? -33.781 -4.105 20.219 1 97.88 743 SER A CA 1
ATOM 5840 C C . SER A 1 743 ? -34.312 -3.613 18.875 1 97.88 743 SER A C 1
ATOM 5842 O O . SER A 1 743 ? -33.688 -2.842 18.172 1 97.88 743 SER A O 1
ATOM 5844 N N . SER A 1 744 ? -35.438 -4.164 18.484 1 97.81 744 SER A N 1
ATOM 5845 C CA . SER A 1 744 ? -36.156 -3.764 17.281 1 97.81 744 SER A CA 1
ATOM 5846 C C . SER A 1 744 ? -37.594 -3.371 17.594 1 97.81 744 SER A C 1
ATOM 5848 O O . SER A 1 744 ? -38.156 -3.793 18.609 1 97.81 744 SER A O 1
ATOM 5850 N N . ASN A 1 745 ? -38.25 -2.572 16.797 1 98 745 ASN A N 1
ATOM 5851 C CA . ASN A 1 745 ? -39.656 -2.148 16.984 1 98 745 ASN A CA 1
ATOM 5852 C C . ASN A 1 745 ? -40.625 -3.102 16.297 1 98 745 ASN A C 1
ATOM 5854 O O . ASN A 1 745 ? -41.812 -2.812 16.203 1 98 745 ASN A O 1
ATOM 5858 N N . VAL A 1 746 ? -40.094 -4.141 15.75 1 98.06 746 VAL A N 1
ATOM 5859 C CA . VAL A 1 746 ? -40.938 -5.082 15.039 1 98.06 746 VAL A CA 1
ATOM 5860 C C . VAL A 1 746 ? -40.75 -6.484 15.617 1 98.06 746 VAL A C 1
ATOM 5862 O O . VAL A 1 746 ? -39.75 -6.773 16.25 1 98.06 746 VAL A O 1
ATOM 5865 N N . SER A 1 747 ? -41.719 -7.379 15.328 1 96.81 747 SER A N 1
ATOM 5866 C CA . SER A 1 747 ? -41.688 -8.727 15.883 1 96.81 747 SER A CA 1
ATOM 5867 C C . SER A 1 747 ? -41.125 -9.719 14.867 1 96.81 747 SER A C 1
ATOM 5869 O O . SER A 1 747 ? -40.688 -10.82 15.234 1 96.81 747 SER A O 1
ATOM 5871 N N . TRP A 1 748 ? -41.094 -9.43 13.586 1 97.94 748 TRP A N 1
ATOM 5872 C CA . TRP A 1 748 ? -40.688 -10.375 12.555 1 97.94 748 TRP A CA 1
ATOM 5873 C C . TRP A 1 748 ? -39.188 -10.461 12.438 1 97.94 748 TRP A C 1
ATOM 5875 O O . TRP A 1 748 ? -38.656 -11.352 11.766 1 97.94 748 TRP A O 1
ATOM 5885 N N . LEU A 1 749 ? -38.406 -9.578 12.984 1 98.38 749 LEU A N 1
ATOM 5886 C CA . LEU A 1 749 ? -36.938 -9.586 12.945 1 98.38 749 LEU A CA 1
ATOM 5887 C C . LEU A 1 749 ? -36.375 -10.312 14.164 1 98.38 749 LEU A C 1
ATOM 5889 O O . LEU A 1 749 ? -36.625 -9.906 15.305 1 98.38 749 LEU A O 1
ATOM 5893 N N . GLN A 1 750 ? -35.625 -11.344 13.914 1 98 750 GLN A N 1
ATOM 5894 C CA . GLN A 1 750 ? -34.969 -12.086 14.977 1 98 750 GLN A CA 1
ATOM 5895 C C . GLN A 1 750 ? -33.5 -11.648 15.141 1 98 750 GLN A C 1
ATOM 5897 O O . GLN A 1 750 ? -32.75 -11.609 14.164 1 98 750 GLN A O 1
ATOM 5902 N N . ILE A 1 751 ? -33.125 -11.258 16.328 1 98.44 751 ILE A N 1
ATOM 5903 C CA . ILE A 1 751 ? -31.781 -10.836 16.688 1 98.44 751 ILE A CA 1
ATOM 5904 C C . ILE A 1 751 ? -31.156 -11.852 17.641 1 98.44 751 ILE A C 1
ATOM 5906 O O . ILE A 1 751 ? -31.688 -12.102 18.719 1 98.44 751 ILE A O 1
ATOM 5910 N N . SER A 1 752 ? -30.031 -12.453 17.25 1 98.06 752 SER A N 1
ATOM 5911 C CA . SER A 1 752 ? -29.422 -13.477 18.094 1 98.06 752 SER A CA 1
ATOM 5912 C C . SER A 1 752 ? -27.906 -13.367 18.109 1 98.06 752 SER A C 1
ATOM 5914 O O . SER A 1 752 ? -27.266 -13.531 17.062 1 98.06 752 SER A O 1
ATOM 5916 N N . PRO A 1 753 ? -27.219 -13.227 19.266 1 98.06 753 PRO A N 1
ATOM 5917 C CA . PRO A 1 753 ? -27.875 -12.844 20.516 1 98.06 753 PRO A CA 1
ATOM 5918 C C . PRO A 1 753 ? -28.344 -11.398 20.516 1 98.06 753 PRO A C 1
ATOM 5920 O O . PRO A 1 753 ? -27.875 -10.586 19.719 1 98.06 753 PRO A O 1
ATOM 5923 N N . SER A 1 754 ? -29.266 -11.078 21.344 1 98.12 754 SER A N 1
ATOM 5924 C CA . SER A 1 754 ? -29.781 -9.711 21.375 1 98.12 754 SER A CA 1
ATOM 5925 C C . SER A 1 754 ? -29.062 -8.883 22.453 1 98.12 754 SER A C 1
ATOM 5927 O O . SER A 1 754 ? -29.266 -7.672 22.531 1 98.12 754 SER A O 1
ATOM 5929 N N . SER A 1 755 ? -28.312 -9.539 23.266 1 98.25 755 SER A N 1
ATOM 5930 C CA . SER A 1 755 ? -27.516 -8.859 24.281 1 98.25 755 SER A CA 1
ATOM 5931 C C . SER A 1 755 ? -26.234 -9.617 24.578 1 98.25 755 SER A C 1
ATOM 5933 O O . SER A 1 755 ? -26.094 -10.781 24.203 1 98.25 755 SER A O 1
ATOM 5935 N N . GLY A 1 756 ? -25.281 -8.93 25.156 1 97.94 756 GLY A N 1
ATOM 5936 C CA . GLY A 1 756 ? -24.016 -9.555 25.5 1 97.94 756 GLY A CA 1
ATOM 5937 C C . GLY A 1 756 ? -23.047 -8.609 26.188 1 97.94 756 GLY A C 1
ATOM 5938 O O . GLY A 1 756 ? -23.438 -7.516 26.609 1 97.94 756 GLY A O 1
ATOM 5939 N N . SER A 1 757 ? -21.844 -9.125 26.438 1 98.12 757 SER A N 1
ATOM 5940 C CA . SER A 1 757 ? -20.781 -8.352 27.062 1 98.12 757 SER A CA 1
ATOM 5941 C C . SER A 1 757 ? -19.516 -8.367 26.219 1 98.12 757 SER A C 1
ATOM 5943 O O . SER A 1 757 ? -19.188 -9.375 25.594 1 98.12 757 SER A O 1
ATOM 5945 N N . ILE A 1 758 ? -18.875 -7.281 26.172 1 97.5 758 ILE A N 1
ATOM 5946 C CA . ILE A 1 758 ? -17.609 -7.102 25.469 1 97.5 758 ILE A CA 1
ATOM 5947 C C . ILE A 1 758 ? -16.531 -6.633 26.453 1 97.5 758 ILE A C 1
ATOM 5949 O O . ILE A 1 758 ? -16.797 -5.793 27.312 1 97.5 758 ILE A O 1
ATOM 5953 N N . SER A 1 759 ? -15.359 -7.238 26.359 1 95.75 759 SER A N 1
ATOM 5954 C CA . SER A 1 759 ? -14.18 -6.863 27.125 1 95.75 759 SER A CA 1
ATOM 5955 C C . SER A 1 759 ? -12.914 -7 26.297 1 95.75 759 SER A C 1
ATOM 5957 O O . SER A 1 759 ? -12.938 -7.59 25.203 1 95.75 759 SER A O 1
ATOM 5959 N N . PRO A 1 760 ? -11.805 -6.43 26.75 1 90 760 PRO A N 1
ATOM 5960 C CA . PRO A 1 760 ? -10.562 -6.578 25.984 1 90 760 PRO A CA 1
ATOM 5961 C C . PRO A 1 760 ? -10.164 -8.039 25.797 1 90 760 PRO A C 1
ATOM 5963 O O . PRO A 1 760 ? -9.5 -8.375 24.812 1 90 760 PRO A O 1
ATOM 5966 N N . SER A 1 761 ? -10.57 -8.93 26.672 1 92.75 761 SER A N 1
ATOM 5967 C CA . SER A 1 761 ? -10.234 -10.344 26.578 1 92.75 761 SER A CA 1
ATOM 5968 C C . SER A 1 761 ? -11.227 -11.086 25.688 1 92.75 761 SER A C 1
ATOM 5970 O O . SER A 1 761 ? -10.945 -12.188 25.203 1 92.75 761 SER A O 1
ATOM 5972 N N . ASN A 1 762 ? -12.383 -10.586 25.562 1 96.5 762 ASN A N 1
ATOM 5973 C CA . ASN A 1 762 ? -13.406 -11.031 24.625 1 96.5 762 ASN A CA 1
ATOM 5974 C C . ASN A 1 762 ? -13.93 -9.883 23.781 1 96.5 762 ASN A C 1
ATOM 5976 O O . ASN A 1 762 ? -15.055 -9.414 23.984 1 96.5 762 ASN A O 1
ATOM 5980 N N . PRO A 1 763 ? -13.211 -9.523 22.859 1 97.56 763 PRO A N 1
ATOM 5981 C CA . PRO A 1 763 ? -13.352 -8.18 22.312 1 97.56 763 PRO A CA 1
ATOM 5982 C C . PRO A 1 763 ? -14.43 -8.086 21.234 1 97.56 763 PRO A C 1
ATOM 5984 O O . PRO A 1 763 ? -14.695 -7.004 20.703 1 97.56 763 PRO A O 1
ATOM 5987 N N . GLU A 1 764 ? -15.125 -9.18 20.828 1 97.56 764 GLU A N 1
ATOM 5988 C CA . GLU A 1 764 ? -16.062 -9.078 19.703 1 97.56 764 GLU A CA 1
ATOM 5989 C C . GLU A 1 764 ? -17.141 -10.148 19.797 1 97.56 764 GLU A C 1
ATOM 5991 O O . GLU A 1 764 ? -16.891 -11.266 20.25 1 97.56 764 GLU A O 1
ATOM 5996 N N . THR A 1 765 ? -18.328 -9.789 19.422 1 98.19 765 THR A N 1
ATOM 5997 C CA . THR A 1 765 ? -19.453 -10.703 19.297 1 98.19 765 THR A CA 1
ATOM 5998 C C . THR A 1 765 ? -20.188 -10.492 17.969 1 98.19 765 THR A C 1
ATOM 6000 O O . THR A 1 765 ? -20.5 -9.359 17.609 1 98.19 765 THR A O 1
ATOM 6003 N N . ARG A 1 766 ? -20.531 -11.594 17.328 1 98.25 766 ARG A N 1
ATOM 6004 C CA . ARG A 1 766 ? -21.344 -11.523 16.109 1 98.25 766 ARG A CA 1
ATOM 6005 C C . ARG A 1 766 ? -22.812 -11.758 16.406 1 98.25 766 ARG A C 1
ATOM 6007 O O . ARG A 1 766 ? -23.172 -12.711 17.094 1 98.25 766 ARG A O 1
ATOM 6014 N N . VAL A 1 767 ? -23.609 -10.867 15.805 1 98.69 767 VAL A N 1
ATOM 6015 C CA . VAL A 1 767 ? -25.062 -10.914 15.984 1 98.69 767 VAL A CA 1
ATOM 6016 C C . VAL A 1 767 ? -25.734 -11.211 14.648 1 98.69 767 VAL A C 1
ATOM 6018 O O . VAL A 1 767 ? -25.594 -10.438 13.695 1 98.69 767 VAL A O 1
ATOM 6021 N N . PHE A 1 768 ? -26.516 -12.234 14.562 1 98.62 768 PHE A N 1
ATOM 6022 C CA . PHE A 1 768 ? -27.203 -12.602 13.328 1 98.62 768 PHE A CA 1
ATOM 6023 C C . PHE A 1 768 ? -28.609 -12.016 13.312 1 98.62 768 PHE A C 1
ATOM 6025 O O . PHE A 1 768 ? -29.281 -11.969 14.344 1 98.62 768 PHE A O 1
ATOM 6032 N N . LEU A 1 769 ? -29.016 -11.555 12.234 1 98.62 769 LEU A N 1
ATOM 6033 C CA . LEU A 1 769 ? -30.359 -11.031 11.977 1 98.62 769 LEU A CA 1
ATOM 6034 C C . LEU A 1 769 ? -31.078 -11.898 10.953 1 98.62 769 LEU A C 1
ATOM 6036 O O . LEU A 1 769 ? -30.594 -12.102 9.836 1 98.62 769 LEU A O 1
ATOM 6040 N N . SER A 1 770 ? -32.188 -12.43 11.289 1 98.19 770 SER A N 1
ATOM 6041 C CA . SER A 1 770 ? -33 -13.227 10.406 1 98.19 770 SER A CA 1
ATOM 6042 C C . SER A 1 770 ? -34.438 -12.727 10.406 1 98.19 770 SER A C 1
ATOM 6044 O O . SER A 1 770 ? -34.875 -12.055 11.344 1 98.19 770 SER A O 1
ATOM 6046 N N . VAL A 1 771 ? -35.188 -13.047 9.414 1 98.5 771 VAL A N 1
ATOM 6047 C CA . VAL A 1 771 ? -36.531 -12.5 9.227 1 98.5 771 VAL A CA 1
ATOM 6048 C C . VAL A 1 771 ? -37.531 -13.641 9.172 1 98.5 771 VAL A C 1
ATOM 6050 O O . VAL A 1 771 ? -37.312 -14.656 8.508 1 98.5 771 VAL A O 1
ATOM 6053 N N . ASP A 1 772 ? -38.656 -13.516 9.898 1 98.12 772 ASP A N 1
ATOM 6054 C CA . ASP A 1 772 ? -39.844 -14.344 9.688 1 98.12 772 ASP A CA 1
ATOM 6055 C C . ASP A 1 772 ? -40.688 -13.797 8.539 1 98.12 772 ASP A C 1
ATOM 6057 O O . ASP A 1 772 ? -41.625 -13.023 8.766 1 98.12 772 ASP A O 1
ATOM 6061 N N . TRP A 1 773 ? -40.469 -14.289 7.438 1 97.5 773 TRP A N 1
ATOM 6062 C CA . TRP A 1 773 ? -41.062 -13.734 6.211 1 97.5 773 TRP A CA 1
ATOM 6063 C C . TRP A 1 773 ? -42.562 -13.891 6.191 1 97.5 773 TRP A C 1
ATOM 6065 O O . TRP A 1 773 ? -43.25 -13.188 5.449 1 97.5 773 TRP A O 1
ATOM 6075 N N . SER A 1 774 ? -43.125 -14.75 6.953 1 96.75 774 SER A N 1
ATOM 6076 C CA . SER A 1 774 ? -44.594 -14.93 7.004 1 96.75 774 SER A CA 1
ATOM 6077 C C . SER A 1 774 ? -45.281 -13.703 7.594 1 96.75 774 SER A C 1
ATOM 6079 O O . SER A 1 774 ? -46.469 -13.492 7.371 1 96.75 774 SER A O 1
ATOM 6081 N N . ASN A 1 775 ? -44.562 -12.891 8.25 1 97.31 775 ASN A N 1
ATOM 6082 C CA . ASN A 1 775 ? -45.125 -11.719 8.93 1 97.31 775 ASN A CA 1
ATOM 6083 C C . ASN A 1 775 ? -44.688 -10.422 8.266 1 97.31 775 ASN A C 1
ATOM 6085 O O . ASN A 1 775 ? -44.781 -9.352 8.867 1 97.31 775 ASN A O 1
ATOM 6089 N N . VAL A 1 776 ? -44.062 -10.555 7.117 1 97.94 776 VAL A N 1
ATOM 6090 C CA . VAL A 1 776 ? -43.625 -9.383 6.371 1 97.94 776 VAL A CA 1
ATOM 6091 C C . VAL A 1 776 ? -44.469 -9.227 5.105 1 97.94 776 VAL A C 1
ATOM 6093 O O . VAL A 1 776 ? -44.75 -10.211 4.422 1 97.94 776 VAL A O 1
ATOM 6096 N N . SER A 1 777 ? -44.969 -7.996 4.789 1 94.62 777 SER A N 1
ATOM 6097 C CA . SER A 1 777 ? -45.656 -7.68 3.551 1 94.62 777 SER A CA 1
ATOM 6098 C C . SER A 1 777 ? -44.906 -6.633 2.738 1 94.62 777 SER A C 1
ATOM 6100 O O . SER A 1 777 ? -44.719 -5.504 3.193 1 94.62 777 SER A O 1
ATOM 6102 N N . GLY A 1 778 ? -44.469 -7.047 1.49 1 95 778 GLY A N 1
ATOM 6103 C CA . GLY A 1 778 ? -43.688 -6.137 0.669 1 95 778 GLY A CA 1
ATOM 6104 C C . GLY A 1 778 ? -42.375 -5.77 1.291 1 95 778 GLY A C 1
ATOM 6105 O O . GLY A 1 778 ? -41.594 -6.645 1.71 1 95 778 GLY A O 1
ATOM 6106 N N . ALA A 1 779 ? -42.031 -4.535 1.198 1 96.88 779 ALA A N 1
ATOM 6107 C CA . ALA A 1 779 ? -40.812 -4.012 1.826 1 96.88 779 ALA A CA 1
ATOM 6108 C C . ALA A 1 779 ? -41.125 -3.291 3.131 1 96.88 779 ALA A C 1
ATOM 6110 O O . ALA A 1 779 ? -41.938 -2.35 3.145 1 96.88 779 ALA A O 1
ATOM 6111 N N . GLU A 1 780 ? -40.594 -3.723 4.207 1 97.94 780 GLU A N 1
ATOM 6112 C CA . GLU A 1 780 ? -40.812 -3.109 5.512 1 97.94 780 GLU A CA 1
ATOM 6113 C C . GLU A 1 780 ? -39.5 -2.715 6.168 1 97.94 780 GLU A C 1
ATOM 6115 O O . GLU A 1 780 ? -38.469 -3.367 5.953 1 97.94 780 GLU A O 1
ATOM 6120 N N . ILE A 1 781 ? -39.5 -1.69 6.922 1 97.88 781 ILE A N 1
ATOM 6121 C CA . ILE A 1 781 ? -38.281 -1.19 7.594 1 97.88 781 ILE A CA 1
ATOM 6122 C C . ILE A 1 781 ? -38.438 -1.383 9.102 1 97.88 781 ILE A C 1
ATOM 6124 O O . ILE A 1 781 ? -39.5 -1.144 9.672 1 97.88 781 ILE A O 1
ATOM 6128 N N . ALA A 1 782 ? -37.469 -1.909 9.703 1 98.19 782 ALA A N 1
ATOM 6129 C CA . ALA A 1 782 ? -37.344 -1.978 11.156 1 98.19 782 ALA A CA 1
ATOM 6130 C C . ALA A 1 782 ? -36.281 -1.005 11.656 1 98.19 782 ALA A C 1
ATOM 6132 O O . ALA A 1 782 ? -35.281 -0.75 10.961 1 98.19 782 ALA A O 1
ATOM 6133 N N . ASN A 1 783 ? -36.5 -0.463 12.82 1 98 783 ASN A N 1
ATOM 6134 C CA . ASN A 1 783 ? -35.5 0.335 13.523 1 98 783 ASN A CA 1
ATOM 6135 C C . ASN A 1 783 ? -34.781 -0.482 14.586 1 98 783 ASN A C 1
ATOM 6137 O O . ASN A 1 783 ? -35.406 -1.078 15.461 1 98 783 ASN A O 1
ATOM 6141 N N . LEU A 1 784 ? -33.531 -0.538 14.445 1 98.12 784 LEU A N 1
ATOM 6142 C CA . LEU A 1 784 ? -32.688 -1.18 15.453 1 98.12 784 LEU A CA 1
ATOM 6143 C C . LEU A 1 784 ? -32.062 -0.144 16.391 1 98.12 784 LEU A C 1
ATOM 6145 O O . LEU A 1 784 ? -31.625 0.914 15.945 1 98.12 784 LEU A O 1
ATOM 6149 N N . ASN A 1 785 ? -32.125 -0.439 17.641 1 97.75 785 ASN A N 1
ATOM 6150 C CA . ASN A 1 785 ? -31.5 0.409 18.656 1 97.75 785 ASN A CA 1
ATOM 6151 C C . ASN A 1 785 ? -30.406 -0.329 19.422 1 97.75 785 ASN A C 1
ATOM 6153 O O . ASN A 1 785 ? -30.641 -1.415 19.953 1 97.75 785 ASN A O 1
ATOM 6157 N N . PHE A 1 786 ? -29.281 0.171 19.438 1 97.62 786 PHE A N 1
ATOM 6158 C CA . PHE A 1 786 ? -28.125 -0.367 20.156 1 97.62 786 PHE A CA 1
ATOM 6159 C C . PHE A 1 786 ? -27.906 0.406 21.453 1 97.62 786 PHE A C 1
ATOM 6161 O O . PHE A 1 786 ? -27.594 1.602 21.422 1 97.62 786 PHE A O 1
ATOM 6168 N N . LEU A 1 787 ? -27.938 -0.231 22.578 1 96.44 787 LEU A N 1
ATOM 6169 C CA . LEU A 1 787 ? -27.703 0.393 23.875 1 96.44 787 LEU A CA 1
ATOM 6170 C C . LEU A 1 787 ? -26.5 -0.228 24.562 1 96.44 787 LEU A C 1
ATOM 6172 O O . LEU A 1 787 ? -26.25 -1.433 24.453 1 96.44 787 LEU A O 1
ATOM 6176 N N . SER A 1 788 ? -25.703 0.543 25.125 1 94.88 788 SER A N 1
ATOM 6177 C CA . SER A 1 788 ? -24.578 0.162 25.984 1 94.88 788 SER A CA 1
ATOM 6178 C C . SER A 1 788 ? -24.734 0.711 27.391 1 94.88 788 SER A C 1
ATOM 6180 O O . SER A 1 788 ? -25.344 1.77 27.594 1 94.88 788 SER A O 1
ATOM 6182 N N . ASN A 1 789 ? -24.234 0.013 28.406 1 92.88 789 ASN A N 1
ATOM 6183 C CA . ASN A 1 789 ? -24.312 0.489 29.781 1 92.88 789 ASN A CA 1
ATOM 6184 C C . ASN A 1 789 ? -23.188 1.466 30.109 1 92.88 789 ASN A C 1
ATOM 6186 O O . ASN A 1 789 ? -23.109 1.991 31.219 1 92.88 789 ASN A O 1
ATOM 6190 N N . SER A 1 790 ? -22.344 1.64 29.156 1 90.19 790 SER A N 1
ATOM 6191 C CA . SER A 1 790 ? -21.234 2.559 29.391 1 90.19 790 SER A CA 1
ATOM 6192 C C . SER A 1 790 ? -21.703 4.012 29.359 1 90.19 790 SER A C 1
ATOM 6194 O O . SER A 1 790 ? -22.438 4.418 28.453 1 90.19 790 SER A O 1
ATOM 6196 N N . ALA A 1 791 ? -21.297 4.77 30.312 1 81.25 791 ALA A N 1
ATOM 6197 C CA . ALA A 1 791 ? -21.719 6.16 30.469 1 81.25 791 ALA A CA 1
ATOM 6198 C C . ALA A 1 791 ? -21.25 7.004 29.281 1 81.25 791 ALA A C 1
ATOM 6200 O O . ALA A 1 791 ? -21.922 7.973 28.906 1 81.25 791 ALA A O 1
ATOM 6201 N N . ASN A 1 792 ? -20.219 6.68 28.672 1 78.94 792 ASN A N 1
ATOM 6202 C CA . ASN A 1 792 ? -19.641 7.48 27.594 1 78.94 792 ASN A CA 1
ATOM 6203 C C . ASN A 1 792 ? -19.984 6.906 26.219 1 78.94 792 ASN A C 1
ATOM 6205 O O . ASN A 1 792 ? -19.188 7.039 25.281 1 78.94 792 ASN A O 1
ATOM 6209 N N . GLN A 1 793 ? -21.156 6.246 26.156 1 88.56 793 GLN A N 1
ATOM 6210 C CA . GLN A 1 793 ? -21.594 5.68 24.891 1 88.56 793 GLN A CA 1
ATOM 6211 C C . GLN A 1 793 ? -23.031 6.098 24.547 1 88.56 793 GLN A C 1
ATOM 6213 O O . GLN A 1 793 ? -23.953 5.801 25.297 1 88.56 793 GLN A O 1
ATOM 6218 N N . THR A 1 794 ? -23.125 6.836 23.438 1 86.69 794 THR A N 1
ATOM 6219 C CA . THR A 1 794 ? -24.453 7.223 22.984 1 86.69 794 THR A CA 1
ATOM 6220 C C . THR A 1 794 ? -25.156 6.043 22.328 1 86.69 794 THR A C 1
ATOM 6222 O O . THR A 1 794 ? -24.5 5.176 21.734 1 86.69 794 THR A O 1
ATOM 6225 N N . ALA A 1 795 ? -26.422 6.027 22.469 1 91.31 795 ALA A N 1
ATOM 6226 C CA . ALA A 1 795 ? -27.219 5.027 21.75 1 91.31 795 ALA A CA 1
ATOM 6227 C C . ALA A 1 795 ? -27.031 5.145 20.25 1 91.31 795 ALA A C 1
ATOM 6229 O O . ALA A 1 795 ? -26.906 6.246 19.719 1 91.31 795 ALA A O 1
ATOM 6230 N N . GLN A 1 796 ? -26.969 4.016 19.641 1 96 796 GLN A N 1
ATOM 6231 C CA . GLN A 1 796 ? -26.844 3.961 18.188 1 96 796 GLN A CA 1
ATOM 6232 C C . GLN A 1 796 ? -28.062 3.305 17.562 1 96 796 GLN A C 1
ATOM 6234 O O . GLN A 1 796 ? -28.828 2.611 18.234 1 96 796 GLN A O 1
ATOM 6239 N N . SER A 1 797 ? -28.266 3.604 16.297 1 97.38 797 SER A N 1
ATOM 6240 C CA . SER A 1 797 ? -29.391 3.014 15.586 1 97.38 797 SER A CA 1
ATOM 6241 C C . SER A 1 797 ? -28.984 2.545 14.195 1 97.38 797 SER A C 1
ATOM 6243 O O . SER A 1 797 ? -27.953 2.973 13.664 1 97.38 797 SER A O 1
ATOM 6245 N N . ALA A 1 798 ? -29.703 1.682 13.672 1 97.75 798 ALA A N 1
ATOM 6246 C CA . ALA A 1 798 ? -29.625 1.226 12.289 1 97.75 798 ALA A CA 1
ATOM 6247 C C . ALA A 1 798 ? -31 0.891 11.742 1 97.75 798 ALA A C 1
ATOM 6249 O O . ALA A 1 798 ? -31.953 0.697 12.508 1 97.75 798 ALA A O 1
ATOM 6250 N N . PHE A 1 799 ? -31.125 0.954 10.477 1 98.12 799 PHE A N 1
ATOM 6251 C CA . PHE A 1 799 ? -32.344 0.516 9.805 1 98.12 799 PHE A CA 1
ATOM 6252 C C . PHE A 1 799 ? -32.156 -0.876 9.211 1 98.12 799 PHE A C 1
ATOM 6254 O O . PHE A 1 799 ? -31.078 -1.233 8.773 1 98.12 799 PHE A O 1
ATOM 6261 N N . PHE A 1 800 ? -33.188 -1.621 9.297 1 98.19 800 PHE A N 1
ATOM 6262 C CA . PHE A 1 800 ? -33.219 -2.932 8.656 1 98.19 800 PHE A CA 1
ATOM 6263 C C . PHE A 1 800 ? -34.344 -3.014 7.648 1 98.19 800 PHE A C 1
ATOM 6265 O O . PHE A 1 800 ? -35.531 -2.908 8.016 1 98.19 800 PHE A O 1
ATOM 6272 N N . LEU A 1 801 ? -34.031 -3.172 6.426 1 98.06 801 LEU A N 1
ATOM 6273 C CA . LEU A 1 801 ? -35.031 -3.305 5.352 1 98.06 801 LEU A CA 1
ATOM 6274 C C . LEU A 1 801 ? -35.281 -4.773 5.035 1 98.06 801 LEU A C 1
ATOM 6276 O O . LEU A 1 801 ? -34.406 -5.465 4.5 1 98.06 801 LEU A O 1
ATOM 6280 N N . ALA A 1 802 ? -36.406 -5.25 5.41 1 98.38 802 ALA A N 1
ATOM 6281 C CA . ALA A 1 802 ? -36.906 -6.539 4.934 1 98.38 802 ALA A CA 1
ATOM 6282 C C . ALA A 1 802 ? -37.656 -6.391 3.615 1 98.38 802 ALA A C 1
ATOM 6284 O O . ALA A 1 802 ? -38.781 -5.895 3.594 1 98.38 802 ALA A O 1
ATOM 6285 N N . ASN A 1 803 ? -37.031 -6.793 2.584 1 97.44 803 ASN A N 1
ATOM 6286 C CA . ASN A 1 803 ? -37.625 -6.691 1.261 1 97.44 803 ASN A CA 1
ATOM 6287 C C . ASN A 1 803 ? -38.188 -8.031 0.8 1 97.44 803 ASN A C 1
ATOM 6289 O O . ASN A 1 803 ? -37.5 -8.812 0.142 1 97.44 803 ASN A O 1
ATOM 6293 N N . LYS A 1 804 ? -39.5 -8.242 1.076 1 97.75 804 LYS A N 1
ATOM 6294 C CA . LYS A 1 804 ? -40.094 -9.516 0.729 1 97.75 804 LYS A CA 1
ATOM 6295 C C . LYS A 1 804 ? -40.438 -9.586 -0.76 1 97.75 804 LYS A C 1
ATOM 6297 O O . LYS A 1 804 ? -41.562 -9.266 -1.173 1 97.75 804 LYS A O 1
ATOM 6302 N N . THR A 1 805 ? -39.531 -10.086 -1.543 1 97.06 805 THR A N 1
ATOM 6303 C CA . THR A 1 805 ? -39.781 -10.375 -2.953 1 97.06 805 THR A CA 1
ATOM 6304 C C . THR A 1 805 ? -40.469 -11.727 -3.119 1 97.06 805 THR A C 1
ATOM 6306 O O . THR A 1 805 ? -40.219 -12.648 -2.332 1 97.06 805 THR A O 1
ATOM 6309 N N . VAL A 1 806 ? -41.312 -11.758 -4.105 1 96.38 806 VAL A N 1
ATOM 6310 C CA . VAL A 1 806 ? -42.094 -12.969 -4.332 1 96.38 806 VAL A CA 1
ATOM 6311 C C . VAL A 1 806 ? -42 -13.359 -5.809 1 96.38 806 VAL A C 1
ATOM 6313 O O . VAL A 1 806 ? -42.156 -12.508 -6.688 1 96.38 806 VAL A O 1
ATOM 6316 N N . VAL A 1 807 ? -41.719 -14.594 -6.016 1 96.81 807 VAL A N 1
ATOM 6317 C CA . VAL A 1 807 ? -41.75 -15.141 -7.367 1 96.81 807 VAL A CA 1
ATOM 6318 C C . VAL A 1 807 ? -43.062 -15.898 -7.59 1 96.81 807 VAL A C 1
ATOM 6320 O O . VAL A 1 807 ? -43.594 -16.5 -6.66 1 96.81 807 VAL A O 1
ATOM 6323 N N . PRO A 1 808 ? -43.594 -15.891 -8.867 1 96.94 808 PRO A N 1
ATOM 6324 C CA . PRO A 1 808 ? -44.781 -16.688 -9.156 1 96.94 808 PRO A CA 1
ATOM 6325 C C . PRO A 1 808 ? -44.594 -18.172 -8.852 1 96.94 808 PRO A C 1
ATOM 6327 O O . PRO A 1 808 ? -43.531 -18.719 -9.078 1 96.94 808 PRO A O 1
ATOM 6330 N N . ASP A 1 809 ? -45.75 -18.797 -8.461 1 95.31 809 ASP A N 1
ATOM 6331 C CA . ASP A 1 809 ? -45.688 -20.188 -8.047 1 95.31 809 ASP A CA 1
ATOM 6332 C C . ASP A 1 809 ? -45.344 -21.094 -9.211 1 95.31 809 ASP A C 1
ATOM 6334 O O . ASP A 1 809 ? -44.781 -22.188 -9.016 1 95.31 809 ASP A O 1
ATOM 6338 N N . ASP A 1 810 ? -45.594 -20.734 -10.32 1 95.75 810 ASP A N 1
ATOM 6339 C CA . ASP A 1 810 ? -45.375 -21.594 -11.484 1 95.75 810 ASP A CA 1
ATOM 6340 C C . ASP A 1 810 ? -44 -21.344 -12.094 1 95.75 810 ASP A C 1
ATOM 6342 O O . ASP A 1 810 ? -43.625 -21.953 -13.102 1 95.75 810 ASP A O 1
ATOM 6346 N N . PHE A 1 811 ? -43.219 -20.453 -11.477 1 97.44 811 PHE A N 1
ATOM 6347 C CA . PHE A 1 811 ? -41.875 -20.203 -11.984 1 97.44 811 PHE A CA 1
ATOM 6348 C C . PHE A 1 811 ? -40.875 -21.234 -11.453 1 97.44 811 PHE A C 1
ATOM 6350 O O . PHE A 1 811 ? -40.938 -21.609 -10.273 1 97.44 811 PHE A O 1
ATOM 6357 N N . HIS A 1 812 ? -39.969 -21.719 -12.273 1 97.69 812 HIS A N 1
ATOM 6358 C CA . HIS A 1 812 ? -38.875 -22.594 -11.914 1 97.69 812 HIS A CA 1
ATOM 6359 C C . HIS A 1 812 ? -37.562 -22.094 -12.492 1 97.69 812 HIS A C 1
ATOM 6361 O O . HIS A 1 812 ? -37.438 -21.875 -13.703 1 97.69 812 HIS A O 1
ATOM 6367 N N . GLY A 1 813 ? -36.594 -21.812 -11.664 1 98.44 813 GLY A N 1
ATOM 6368 C CA . GLY A 1 813 ? -35.281 -21.281 -12.078 1 98.44 813 GLY A CA 1
ATOM 6369 C C . GLY A 1 813 ? -34.562 -20.547 -10.969 1 98.44 813 GLY A C 1
ATOM 6370 O O . GLY A 1 813 ? -34.844 -20.75 -9.789 1 98.44 813 GLY A O 1
ATOM 6371 N N . PHE A 1 814 ? -33.562 -19.812 -11.32 1 98.81 814 PHE A N 1
ATOM 6372 C CA . PHE A 1 814 ? -32.75 -19.047 -10.383 1 98.81 814 PHE A CA 1
ATOM 6373 C C . PHE A 1 814 ? -33.375 -17.703 -10.078 1 98.81 814 PHE A C 1
ATOM 6375 O O . PHE A 1 814 ? -33.844 -17 -10.992 1 98.81 814 PHE A O 1
ATOM 6382 N N . VAL A 1 815 ? -33.375 -17.328 -8.883 1 98.69 815 VAL A N 1
ATOM 6383 C CA . VAL A 1 815 ? -34.094 -16.125 -8.469 1 98.69 815 VAL A CA 1
ATOM 6384 C C . VAL A 1 815 ? -33.094 -15.07 -7.98 1 98.69 815 VAL A C 1
ATOM 6386 O O . VAL A 1 815 ? -32.156 -15.391 -7.273 1 98.69 815 VAL A O 1
ATOM 6389 N N . GLU A 1 816 ? -33.344 -13.844 -8.414 1 98.25 816 GLU A N 1
ATOM 6390 C CA . GLU A 1 816 ? -32.531 -12.727 -7.926 1 98.25 816 GLU A CA 1
ATOM 6391 C C . GLU A 1 816 ? -32.531 -12.664 -6.402 1 98.25 816 GLU A C 1
ATOM 6393 O O . GLU A 1 816 ? -33.594 -12.695 -5.777 1 98.25 816 GLU A O 1
ATOM 6398 N N . GLY A 1 817 ? -31.375 -12.617 -5.883 1 96.12 817 GLY A N 1
ATOM 6399 C CA . GLY A 1 817 ? -31.125 -12.422 -4.465 1 96.12 817 GLY A CA 1
ATOM 6400 C C . GLY A 1 817 ? -29.734 -11.859 -4.172 1 96.12 817 GLY A C 1
ATOM 6401 O O . GLY A 1 817 ? -28.797 -12.094 -4.934 1 96.12 817 GLY A O 1
ATOM 6402 N N . ASP A 1 818 ? -29.672 -11.047 -3.113 1 92.06 818 ASP A N 1
ATOM 6403 C CA . ASP A 1 818 ? -28.391 -10.516 -2.656 1 92.06 818 ASP A CA 1
ATOM 6404 C C . ASP A 1 818 ? -27.75 -9.641 -3.725 1 92.06 818 ASP A C 1
ATOM 6406 O O . ASP A 1 818 ? -26.547 -9.703 -3.943 1 92.06 818 ASP A O 1
ATOM 6410 N N . GLY A 1 819 ? -28.547 -9.023 -4.551 1 92.31 819 GLY A N 1
ATOM 6411 C CA . GLY A 1 819 ? -28.047 -7.984 -5.438 1 92.31 819 GLY A CA 1
ATOM 6412 C C . GLY A 1 819 ? -27.969 -8.422 -6.891 1 92.31 819 GLY A C 1
ATOM 6413 O O . GLY A 1 819 ? -27.688 -7.609 -7.777 1 92.31 819 GLY A O 1
ATOM 6414 N N . GLY A 1 820 ? -28.219 -9.727 -7.18 1 97.56 820 GLY A N 1
ATOM 6415 C CA . GLY A 1 820 ? -28.172 -10.227 -8.539 1 97.56 820 GLY A CA 1
ATOM 6416 C C . GLY A 1 820 ? -28.516 -11.695 -8.656 1 97.56 820 GLY A C 1
ATOM 6417 O O . GLY A 1 820 ? -29.203 -12.242 -7.793 1 97.56 820 GLY A O 1
ATOM 6418 N N . ILE A 1 821 ? -28.234 -12.242 -9.836 1 98.69 821 ILE A N 1
ATOM 6419 C CA . ILE A 1 821 ? -28.422 -13.664 -10.078 1 98.69 821 ILE A CA 1
ATOM 6420 C C . ILE A 1 821 ? -27.078 -14.312 -10.422 1 98.69 821 ILE A C 1
ATOM 6422 O O . ILE A 1 821 ? -26.375 -13.859 -11.344 1 98.69 821 ILE A O 1
ATOM 6426 N N . SER A 1 822 ? -26.672 -15.242 -9.609 1 98.62 822 SER A N 1
ATOM 6427 C CA . SER A 1 822 ? -25.438 -15.992 -9.797 1 98.62 822 SER A CA 1
ATOM 6428 C C . SER A 1 822 ? -25.719 -17.453 -10.094 1 98.62 822 SER A C 1
ATOM 6430 O O . SER A 1 822 ? -26.438 -18.125 -9.336 1 98.62 822 SER A O 1
ATOM 6432 N N . ILE A 1 823 ? -25.141 -17.953 -11.188 1 98.75 823 ILE A N 1
ATOM 6433 C CA . ILE A 1 823 ? -25.453 -19.297 -11.648 1 98.75 823 ILE A CA 1
ATOM 6434 C C . ILE A 1 823 ? -24.172 -20.047 -11.953 1 98.75 823 ILE A C 1
ATOM 6436 O O . ILE A 1 823 ? -23.328 -19.578 -12.719 1 98.75 823 ILE A O 1
ATOM 6440 N N . GLU A 1 824 ? -23.969 -21.234 -11.344 1 98.56 824 GLU A N 1
ATOM 6441 C CA . GLU A 1 824 ? -22.938 -22.141 -11.828 1 98.56 824 GLU A CA 1
ATOM 6442 C C . GLU A 1 824 ? -23.266 -22.688 -13.219 1 98.56 824 GLU A C 1
ATOM 6444 O O . GLU A 1 824 ? -24.359 -23.219 -13.43 1 98.56 824 GLU A O 1
ATOM 6449 N N . ALA A 1 825 ? -22.406 -22.562 -14.133 1 98.56 825 ALA A N 1
ATOM 6450 C CA . ALA A 1 825 ? -22.688 -22.828 -15.539 1 98.56 825 ALA A CA 1
ATOM 6451 C C . ALA A 1 825 ? -23.219 -24.25 -15.742 1 98.56 825 ALA A C 1
ATOM 6453 O O . ALA A 1 825 ? -24 -24.5 -16.656 1 98.56 825 ALA A O 1
ATOM 6454 N N . ALA A 1 826 ? -22.812 -25.172 -14.938 1 98.19 826 ALA A N 1
ATOM 6455 C CA . ALA A 1 826 ? -23.188 -26.578 -15.07 1 98.19 826 ALA A CA 1
ATOM 6456 C C . ALA A 1 826 ? -24.672 -26.781 -14.758 1 98.19 826 ALA A C 1
ATOM 6458 O O . ALA A 1 826 ? -25.25 -27.812 -15.109 1 98.19 826 ALA A O 1
ATOM 6459 N N . HIS A 1 827 ? -25.297 -25.875 -14.141 1 98.25 827 HIS A N 1
ATOM 6460 C CA . HIS A 1 827 ? -26.688 -26.031 -13.719 1 98.25 827 HIS A CA 1
ATOM 6461 C C . HIS A 1 827 ? -27.641 -25.5 -14.781 1 98.25 827 HIS A C 1
ATOM 6463 O O . HIS A 1 827 ? -28.484 -24.656 -14.492 1 98.25 827 HIS A O 1
ATOM 6469 N N . THR A 1 828 ? -27.656 -26.094 -15.891 1 98.06 828 THR A N 1
ATOM 6470 C CA . THR A 1 828 ? -28.484 -25.719 -17.031 1 98.06 828 THR A CA 1
ATOM 6471 C C . THR A 1 828 ? -29.938 -26.109 -16.797 1 98.06 828 THR A C 1
ATOM 6473 O O . THR A 1 828 ? -30.219 -27.109 -16.125 1 98.06 828 THR A O 1
ATOM 6476 N N . SER A 1 829 ? -30.812 -25.328 -17.375 1 98 829 SER A N 1
ATOM 6477 C CA . SER A 1 829 ? -32.219 -25.688 -17.422 1 98 829 SER A CA 1
ATOM 6478 C C . SER A 1 829 ? -32.531 -26.562 -18.625 1 98 829 SER A C 1
ATOM 6480 O O . SER A 1 829 ? -33.344 -27.469 -18.562 1 98 829 SER A O 1
ATOM 6482 N N . ARG A 1 830 ? -31.953 -26.156 -19.75 1 98.25 830 ARG A N 1
ATOM 6483 C CA . ARG A 1 830 ? -32.062 -26.906 -21 1 98.25 830 ARG A CA 1
ATOM 6484 C C . ARG A 1 830 ? -30.75 -26.906 -21.766 1 98.25 830 ARG A C 1
ATOM 6486 O O . ARG A 1 830 ? -29.938 -25.984 -21.609 1 98.25 830 ARG A O 1
ATOM 6493 N N . ASN A 1 831 ? -30.516 -27.906 -22.5 1 98 831 ASN A N 1
ATOM 6494 C CA . ASN A 1 831 ? -29.359 -28.094 -23.359 1 98 831 ASN A CA 1
ATOM 6495 C C . ASN A 1 831 ? -29.75 -28.578 -24.75 1 98 831 ASN A C 1
ATOM 6497 O O . ASN A 1 831 ? -30.266 -29.688 -24.906 1 98 831 ASN A O 1
ATOM 6501 N N . THR A 1 832 ? -29.5 -27.781 -25.719 1 97.25 832 THR A N 1
ATOM 6502 C CA . THR A 1 832 ? -29.906 -28.094 -27.094 1 97.25 832 THR A CA 1
ATOM 6503 C C . THR A 1 832 ? -28.688 -28.469 -27.953 1 97.25 832 THR A C 1
ATOM 6505 O O . THR A 1 832 ? -27.75 -27.672 -28.078 1 97.25 832 THR A O 1
ATOM 6508 N N . SER A 1 833 ? -28.75 -29.609 -28.547 1 95.12 833 SER A N 1
ATOM 6509 C CA . SER A 1 833 ? -27.688 -30.094 -29.438 1 95.12 833 SER A CA 1
ATOM 6510 C C . SER A 1 833 ? -27.953 -29.703 -30.875 1 95.12 833 SER A C 1
ATOM 6512 O O . SER A 1 833 ? -29.109 -29.672 -31.328 1 95.12 833 SER A O 1
ATOM 6514 N N . ILE A 1 834 ? -26.953 -29.344 -31.547 1 93.25 834 ILE A N 1
ATOM 6515 C CA . ILE A 1 834 ? -27 -29.078 -33 1 93.25 834 ILE A CA 1
ATOM 6516 C C . ILE A 1 834 ? -25.844 -29.797 -33.688 1 93.25 834 ILE A C 1
ATOM 6518 O O . ILE A 1 834 ? -24.688 -29.703 -33.25 1 93.25 834 ILE A O 1
ATOM 6522 N N . ASP A 1 835 ? -26.156 -30.531 -34.781 1 89.69 835 ASP A N 1
ATOM 6523 C CA . ASP A 1 835 ? -25.172 -31.203 -35.594 1 89.69 835 ASP A CA 1
ATOM 6524 C C . ASP A 1 835 ? -24.297 -32.156 -34.781 1 89.69 835 ASP A C 1
ATOM 6526 O O . ASP A 1 835 ? -23.078 -32.188 -34.938 1 89.69 835 ASP A O 1
ATOM 6530 N N . GLY A 1 836 ? -24.922 -32.688 -33.75 1 89.31 836 GLY A N 1
ATOM 6531 C CA . GLY A 1 836 ? -24.219 -33.688 -32.938 1 89.31 836 GLY A CA 1
ATOM 6532 C C . GLY A 1 836 ? -23.359 -33.062 -31.859 1 89.31 836 GLY A C 1
ATOM 6533 O O . GLY A 1 836 ? -22.688 -33.781 -31.109 1 89.31 836 GLY A O 1
ATOM 6534 N N . ILE A 1 837 ? -23.375 -31.703 -31.766 1 93.44 837 ILE A N 1
ATOM 6535 C CA . ILE A 1 837 ? -22.594 -31 -30.766 1 93.44 837 ILE A CA 1
ATOM 6536 C C . ILE A 1 837 ? -23.516 -30.531 -29.641 1 93.44 837 ILE A C 1
ATOM 6538 O O . ILE A 1 837 ? -24.625 -30.047 -29.891 1 93.44 837 ILE A O 1
ATOM 6542 N N . THR A 1 838 ? -23.062 -30.781 -28.391 1 94.69 838 THR A N 1
ATOM 6543 C CA . THR A 1 838 ? -23.781 -30.344 -27.203 1 94.69 838 THR A CA 1
ATOM 6544 C C . THR A 1 838 ? -22.828 -29.734 -26.188 1 94.69 838 THR A C 1
ATOM 6546 O O . THR A 1 838 ? -21.609 -29.734 -26.406 1 94.69 838 THR A O 1
ATOM 6549 N N . TRP A 1 839 ? -23.375 -29.125 -25.188 1 96.38 839 TRP A N 1
ATOM 6550 C CA . TRP A 1 839 ? -22.547 -28.656 -24.062 1 96.38 839 TRP A CA 1
ATOM 6551 C C . TRP A 1 839 ? -22.453 -29.719 -22.984 1 96.38 839 TRP A C 1
ATOM 6553 O O . TRP A 1 839 ? -23.453 -30.312 -22.594 1 96.38 839 TRP A O 1
ATOM 6563 N N . ILE A 1 840 ? -21.234 -29.969 -22.484 1 96.25 840 ILE A N 1
ATOM 6564 C CA . ILE A 1 840 ? -21.062 -30.953 -21.422 1 96.25 840 ILE A CA 1
ATOM 6565 C C . ILE A 1 840 ? -20.359 -30.312 -20.234 1 96.25 840 ILE A C 1
ATOM 6567 O O . ILE A 1 840 ? -19.688 -29.281 -20.375 1 96.25 840 ILE A O 1
ATOM 6571 N N . GLU A 1 841 ? -20.5 -30.891 -19.047 1 96.88 841 GLU A N 1
ATOM 6572 C CA . GLU A 1 841 ? -19.797 -30.438 -17.844 1 96.88 841 GLU A CA 1
ATOM 6573 C C . GLU A 1 841 ? -18.375 -31.016 -17.781 1 96.88 841 GLU A C 1
ATOM 6575 O O . GLU A 1 841 ? -18.156 -32.156 -18.156 1 96.88 841 GLU A O 1
ATOM 6580 N N . LEU A 1 842 ? -17.453 -30.266 -17.5 1 96.69 842 LEU A N 1
ATOM 6581 C CA . LEU A 1 842 ? -16.109 -30.672 -17.062 1 96.69 842 LEU A CA 1
ATOM 6582 C C . LEU A 1 842 ? -16.031 -30.672 -15.539 1 96.69 842 LEU A C 1
ATOM 6584 O O . LEU A 1 842 ? -15.68 -29.656 -14.93 1 96.69 842 LEU A O 1
ATOM 6588 N N . PRO A 1 843 ? -16.25 -31.844 -14.969 1 95.69 843 PRO A N 1
ATOM 6589 C CA . PRO A 1 843 ? -16.266 -31.875 -13.508 1 95.69 843 PRO A CA 1
ATOM 6590 C C . PRO A 1 843 ? -14.969 -31.359 -12.883 1 95.69 843 PRO A C 1
ATOM 6592 O O . PRO A 1 843 ? -13.883 -31.641 -13.391 1 95.69 843 PRO A O 1
ATOM 6595 N N . GLU A 1 844 ? -15.07 -30.547 -11.852 1 92.75 844 GLU A N 1
ATOM 6596 C CA . GLU A 1 844 ? -13.992 -30.078 -10.992 1 92.75 844 GLU A CA 1
ATOM 6597 C C . GLU A 1 844 ? -13.172 -28.984 -11.688 1 92.75 844 GLU A C 1
ATOM 6599 O O . GLU A 1 844 ? -12.25 -28.422 -11.094 1 92.75 844 GLU A O 1
ATOM 6604 N N . TYR A 1 845 ? -13.492 -28.688 -12.961 1 94.94 845 TYR A N 1
ATOM 6605 C CA . TYR A 1 845 ? -12.789 -27.609 -13.641 1 94.94 845 TYR A CA 1
ATOM 6606 C C . TYR A 1 845 ? -13.367 -26.25 -13.25 1 94.94 845 TYR A C 1
ATOM 6608 O O . TYR A 1 845 ? -14.586 -26.078 -13.227 1 94.94 845 TYR A O 1
ATOM 6616 N N . GLY A 1 846 ? -12.43 -25.344 -12.914 1 93.19 846 GLY A N 1
ATOM 6617 C CA . GLY A 1 846 ? -12.891 -24 -12.633 1 93.19 846 GLY A CA 1
ATOM 6618 C C . GLY A 1 846 ? -12.625 -23.562 -11.203 1 93.19 846 GLY A C 1
ATOM 6619 O O . GLY A 1 846 ? -11.961 -24.266 -10.445 1 93.19 846 GLY A O 1
ATOM 6620 N N . ARG A 1 847 ? -13.141 -22.422 -10.773 1 96.25 847 ARG A N 1
ATOM 6621 C CA . ARG A 1 847 ? -12.773 -21.766 -9.523 1 96.25 847 ARG A CA 1
ATOM 6622 C C . ARG A 1 847 ? -13.773 -22.094 -8.422 1 96.25 847 ARG A C 1
ATOM 6624 O O . ARG A 1 847 ? -13.453 -22 -7.234 1 96.25 847 ARG A O 1
ATOM 6631 N N . THR A 1 848 ? -14.992 -22.453 -8.797 1 95.94 848 THR A N 1
ATOM 6632 C CA . THR A 1 848 ? -16.047 -22.641 -7.801 1 95.94 848 THR A CA 1
ATOM 6633 C C . THR A 1 848 ? -16.578 -24.078 -7.859 1 95.94 848 THR A C 1
ATOM 6635 O O . THR A 1 848 ? -16.078 -24.953 -7.152 1 95.94 848 THR A O 1
ATOM 6638 N N . LEU A 1 849 ? -17.438 -24.438 -8.883 1 95.69 849 LEU A N 1
ATOM 6639 C CA . LEU A 1 849 ? -18 -25.766 -8.984 1 95.69 849 LEU A CA 1
ATOM 6640 C C . LEU A 1 849 ? -17.344 -26.562 -10.109 1 95.69 849 LEU A C 1
ATOM 6642 O O . LEU A 1 849 ? -16.656 -27.547 -9.844 1 95.69 849 LEU A O 1
ATOM 6646 N N . SER A 1 850 ? -17.594 -26.234 -11.242 1 97 850 SER A N 1
ATOM 6647 C CA . SER A 1 850 ? -17.094 -26.859 -12.461 1 97 850 SER A CA 1
ATOM 6648 C C . SER A 1 850 ? -17.219 -25.906 -13.656 1 97 850 SER A C 1
ATOM 6650 O O . SER A 1 850 ? -17.203 -24.688 -13.492 1 97 850 SER A O 1
ATOM 6652 N N . ALA A 1 851 ? -17.125 -26.422 -14.867 1 97.88 851 ALA A N 1
ATOM 6653 C CA . ALA A 1 851 ? -17.266 -25.656 -16.109 1 97.88 851 ALA A CA 1
ATOM 6654 C C . ALA A 1 851 ? -17.984 -26.469 -17.172 1 97.88 851 ALA A C 1
ATOM 6656 O O . ALA A 1 851 ? -18.188 -27.672 -17.016 1 97.88 851 ALA A O 1
ATOM 6657 N N . ILE A 1 852 ? -18.469 -25.781 -18.203 1 97.56 852 ILE A N 1
ATOM 6658 C CA . ILE A 1 852 ? -19.047 -26.484 -19.344 1 97.56 852 ILE A CA 1
ATOM 6659 C C . ILE A 1 852 ? -18.328 -26.062 -20.625 1 97.56 852 ILE A C 1
ATOM 6661 O O . ILE A 1 852 ? -17.734 -24.984 -20.688 1 97.56 852 ILE A O 1
ATOM 6665 N N . THR A 1 853 ? -18.359 -26.844 -21.578 1 96.69 853 THR A N 1
ATOM 6666 C CA . THR A 1 853 ? -17.734 -26.609 -22.859 1 96.69 853 THR A CA 1
ATOM 6667 C C . THR A 1 853 ? -18.438 -27.375 -23.969 1 96.69 853 THR A C 1
ATOM 6669 O O . THR A 1 853 ? -19.109 -28.375 -23.703 1 96.69 853 THR A O 1
ATOM 6672 N N . PRO A 1 854 ? -18.469 -26.844 -25.234 1 94.06 854 PRO A N 1
ATOM 6673 C CA . PRO A 1 854 ? -19.016 -27.625 -26.344 1 94.06 854 PRO A CA 1
ATOM 6674 C C . PRO A 1 854 ? -18.266 -28.938 -26.578 1 94.06 854 PRO A C 1
ATOM 6676 O O . PRO A 1 854 ? -17.031 -28.969 -26.453 1 94.06 854 PRO A O 1
ATOM 6679 N N . TRP A 1 855 ? -19 -29.938 -26.922 1 91.56 855 TRP A N 1
ATOM 6680 C CA . TRP A 1 855 ? -18.422 -31.266 -27.125 1 91.56 855 TRP A CA 1
ATOM 6681 C C . TRP A 1 855 ? -19.25 -32.062 -28.125 1 91.56 855 TRP A C 1
ATOM 6683 O O . TRP A 1 855 ? -20.484 -32.062 -28.078 1 91.56 855 TRP A O 1
ATOM 6693 N N . PRO A 1 856 ? -18.828 -32.969 -28.953 1 86.56 856 PRO A N 1
ATOM 6694 C CA . PRO A 1 856 ? -17.375 -33.094 -29.094 1 86.56 856 PRO A CA 1
ATOM 6695 C C . PRO A 1 856 ? -16.719 -31.875 -29.734 1 86.56 856 PRO A C 1
ATOM 6697 O O . PRO A 1 856 ? -17.391 -31.078 -30.375 1 86.56 856 PRO A O 1
ATOM 6700 N N . ARG A 1 857 ? -15.633 -31.531 -29.25 1 72.44 857 ARG A N 1
ATOM 6701 C CA . ARG A 1 857 ? -14.93 -30.344 -29.75 1 72.44 857 ARG A CA 1
ATOM 6702 C C . ARG A 1 857 ? -14.359 -30.609 -31.141 1 72.44 857 ARG A C 1
ATOM 6704 O O . ARG A 1 857 ? -13.617 -29.781 -31.672 1 72.44 857 ARG A O 1
ATOM 6711 N N . GLY A 1 858 ? -15.219 -31.672 -31.812 1 57 858 GLY A N 1
ATOM 6712 C CA . GLY A 1 858 ? -14.914 -32.375 -33.031 1 57 858 GLY A CA 1
ATOM 6713 C C . GLY A 1 858 ? -13.977 -31.641 -33.969 1 57 858 GLY A C 1
ATOM 6714 O O . GLY A 1 858 ? -13.82 -30.422 -33.844 1 57 858 GLY A O 1
ATOM 6715 N N . GLY A 1 859 ? -13.211 -32.344 -34.719 1 52.97 859 GLY A N 1
ATOM 6716 C CA . GLY A 1 859 ? -12.266 -32.469 -35.812 1 52.97 859 GLY A CA 1
ATOM 6717 C C . GLY A 1 859 ? -12.5 -31.5 -36.938 1 52.97 859 GLY A C 1
ATOM 6718 O O . GLY A 1 859 ? -11.547 -30.984 -37.531 1 52.97 859 GLY A O 1
ATOM 6719 N N . ASP A 1 860 ? -13.961 -31.234 -37 1 59.34 860 ASP A N 1
ATOM 6720 C CA . ASP A 1 860 ? -14.133 -30.406 -38.188 1 59.34 860 ASP A CA 1
ATOM 6721 C C . ASP A 1 860 ? -14.094 -28.922 -37.844 1 59.34 860 ASP A C 1
ATOM 6723 O O . ASP A 1 860 ? -14.312 -28.078 -38.719 1 59.34 860 ASP A O 1
ATOM 6727 N N . GLU A 1 861 ? -13.664 -28.641 -36.5 1 66 861 GLU A N 1
ATOM 6728 C CA . GLU A 1 861 ? -13.453 -27.266 -36.062 1 66 861 GLU A CA 1
ATOM 6729 C C . GLU A 1 861 ? -14.586 -26.359 -36.5 1 66 861 GLU A C 1
ATOM 6731 O O . GLU A 1 861 ? -14.352 -25.25 -36.969 1 66 861 GLU A O 1
ATOM 6736 N N . LEU A 1 862 ? -15.773 -26.906 -36.312 1 74.69 862 LEU A N 1
ATOM 6737 C CA . LEU A 1 862 ? -16.969 -26.188 -36.75 1 74.69 862 LEU A CA 1
ATOM 6738 C C . LEU A 1 862 ? -17.203 -24.953 -35.875 1 74.69 862 LEU A C 1
ATOM 6740 O O . LEU A 1 862 ? -16.938 -24.969 -34.656 1 74.69 862 LEU A O 1
ATOM 6744 N N . ASN A 1 863 ? -17.609 -23.875 -36.469 1 81.25 863 ASN A N 1
ATOM 6745 C CA . ASN A 1 863 ? -18.094 -22.672 -35.812 1 81.25 863 ASN A CA 1
ATOM 6746 C C . ASN A 1 863 ? -19.516 -22.328 -36.25 1 81.25 863 ASN A C 1
ATOM 6748 O O . ASN A 1 863 ? -20.016 -22.891 -37.219 1 81.25 863 ASN A O 1
ATOM 6752 N N . PHE A 1 864 ? -20.172 -21.609 -35.312 1 89.06 864 PHE A N 1
ATOM 6753 C CA . PHE A 1 864 ? -21.547 -21.25 -35.594 1 89.06 864 PHE A CA 1
ATOM 6754 C C . PHE A 1 864 ? -21.766 -19.75 -35.469 1 89.06 864 PHE A C 1
ATOM 6756 O O . PHE A 1 864 ? -21.109 -19.078 -34.688 1 89.06 864 PHE A O 1
ATOM 6763 N N . THR A 1 865 ? -22.656 -19.297 -36.281 1 91.56 865 THR A N 1
ATOM 6764 C CA . THR A 1 865 ? -23.156 -17.953 -36.062 1 91.56 865 THR A CA 1
ATOM 6765 C C . THR A 1 865 ? -24.016 -17.906 -34.812 1 91.56 865 THR A C 1
ATOM 6767 O O . THR A 1 865 ? -24.734 -18.859 -34.5 1 91.56 865 THR A O 1
ATOM 6770 N N . ALA A 1 866 ? -23.875 -16.781 -34.188 1 92.56 866 ALA A N 1
ATOM 6771 C CA . ALA A 1 866 ? -24.656 -16.609 -32.969 1 92.56 866 ALA A CA 1
ATOM 6772 C C . ALA A 1 866 ? -26.141 -16.875 -33.219 1 92.56 866 ALA A C 1
ATOM 6774 O O . ALA A 1 866 ? -26.703 -16.391 -34.188 1 92.56 866 ALA A O 1
ATOM 6775 N N . GLY A 1 867 ? -26.703 -17.703 -32.375 1 93.25 867 GLY A N 1
ATOM 6776 C CA . GLY A 1 867 ? -28.125 -18 -32.5 1 93.25 867 GLY A CA 1
ATOM 6777 C C . GLY A 1 867 ? -28.422 -19.281 -33.25 1 93.25 867 GLY A C 1
ATOM 6778 O O . GLY A 1 867 ? -29.531 -19.797 -33.188 1 93.25 867 GLY A O 1
ATOM 6779 N N . ALA A 1 868 ? -27.438 -19.812 -33.812 1 92.81 868 ALA A N 1
ATOM 6780 C CA . ALA A 1 868 ? -27.703 -20.938 -34.719 1 92.81 868 ALA A CA 1
ATOM 6781 C C . ALA A 1 868 ? -27.062 -22.219 -34.156 1 92.81 868 ALA A C 1
ATOM 6783 O O . ALA A 1 868 ? -27.422 -23.328 -34.562 1 92.81 868 ALA A O 1
ATOM 6784 N N . GLY A 1 869 ? -26.203 -22.109 -33.281 1 92.25 869 GLY A N 1
ATOM 6785 C CA . GLY A 1 869 ? -25.438 -23.266 -32.812 1 92.25 869 GLY A CA 1
ATOM 6786 C C . GLY A 1 869 ? -26.016 -23.875 -31.547 1 92.25 869 GLY A C 1
ATOM 6787 O O . GLY A 1 869 ? -27.062 -23.453 -31.078 1 92.25 869 GLY A O 1
ATOM 6788 N N . PRO A 1 870 ? -25.344 -25.047 -31.062 1 95.5 870 PRO A N 1
ATOM 6789 C CA . PRO A 1 870 ? -25.734 -25.594 -29.766 1 95.5 870 PRO A CA 1
ATOM 6790 C C . PRO A 1 870 ? -25.766 -24.531 -28.672 1 95.5 870 PRO A C 1
ATOM 6792 O O . PRO A 1 870 ? -24.922 -23.625 -28.656 1 95.5 870 PRO A O 1
ATOM 6795 N N . HIS A 1 871 ? -26.688 -24.609 -27.797 1 97 871 HIS A N 1
ATOM 6796 C CA . HIS A 1 871 ? -26.797 -23.609 -26.75 1 97 871 HIS A CA 1
ATOM 6797 C C . HIS A 1 871 ? -27.406 -24.203 -25.484 1 97 871 HIS A C 1
ATOM 6799 O O . HIS A 1 871 ? -28.047 -25.266 -25.531 1 97 871 HIS A O 1
ATOM 6805 N N . VAL A 1 872 ? -27.094 -23.609 -24.375 1 98.44 872 VAL A N 1
ATOM 6806 C CA . VAL A 1 872 ? -27.688 -23.938 -23.078 1 98.44 872 VAL A CA 1
ATOM 6807 C C . VAL A 1 872 ? -28.547 -22.766 -22.609 1 98.44 872 VAL A C 1
ATOM 6809 O O . VAL A 1 872 ? -28.328 -21.625 -23 1 98.44 872 VAL A O 1
ATOM 6812 N N . GLU A 1 873 ? -29.531 -23.125 -21.766 1 98.62 873 GLU A N 1
ATOM 6813 C CA . GLU A 1 873 ? -30.469 -22.125 -21.281 1 98.62 873 GLU A CA 1
ATOM 6814 C C . GLU A 1 873 ? -30.547 -22.141 -19.75 1 98.62 873 GLU A C 1
ATOM 6816 O O . GLU A 1 873 ? -30.391 -23.188 -19.125 1 98.62 873 GLU A O 1
ATOM 6821 N N . TYR A 1 874 ? -30.734 -21.031 -19.188 1 98.81 874 TYR A N 1
ATOM 6822 C CA . TYR A 1 874 ? -30.938 -20.812 -17.75 1 98.81 874 TYR A CA 1
ATOM 6823 C C . TYR A 1 874 ? -32.156 -19.922 -17.5 1 98.81 874 TYR A C 1
ATOM 6825 O O . TYR A 1 874 ? -32.188 -18.781 -17.922 1 98.81 874 TYR A O 1
ATOM 6833 N N . ASP A 1 875 ? -33.125 -20.469 -16.828 1 98.75 875 ASP A N 1
ATOM 6834 C CA . ASP A 1 875 ? -34.281 -19.656 -16.438 1 98.75 875 ASP A CA 1
ATOM 6835 C C . ASP A 1 875 ? -34 -18.859 -15.18 1 98.75 875 ASP A C 1
ATOM 6837 O O . ASP A 1 875 ? -33.469 -19.391 -14.195 1 98.75 875 ASP A O 1
ATOM 6841 N N . PHE A 1 876 ? -34.281 -17.578 -15.227 1 98.75 876 PHE A N 1
ATOM 6842 C CA . PHE A 1 876 ? -34.062 -16.75 -14.055 1 98.75 876 PHE A CA 1
ATOM 6843 C C . PHE A 1 876 ? -35.156 -15.719 -13.883 1 98.75 876 PHE A C 1
ATOM 6845 O O . PHE A 1 876 ? -35.969 -15.5 -14.797 1 98.75 876 PHE A O 1
ATOM 6852 N N . TYR A 1 877 ? -35.281 -15.188 -12.727 1 98.56 877 TYR A N 1
ATOM 6853 C CA . TYR A 1 877 ? -36.25 -14.156 -12.375 1 98.56 877 TYR A CA 1
ATOM 6854 C C . TYR A 1 877 ? -35.594 -12.961 -11.727 1 98.56 877 TYR A C 1
ATOM 6856 O O . TYR A 1 877 ? -34.906 -13.094 -10.711 1 98.56 877 TYR A O 1
ATOM 6864 N N . ASN A 1 878 ? -35.688 -11.797 -12.297 1 98.38 878 ASN A N 1
ATOM 6865 C CA . ASN A 1 878 ? -35.156 -10.586 -11.695 1 98.38 878 ASN A CA 1
ATOM 6866 C C . ASN A 1 878 ? -36.281 -9.68 -11.164 1 98.38 878 ASN A C 1
ATOM 6868 O O . ASN A 1 878 ? -37.344 -9.609 -11.758 1 98.38 878 ASN A O 1
ATOM 6872 N N . PHE A 1 879 ? -36.031 -8.992 -10.094 1 97.62 879 PHE A N 1
ATOM 6873 C CA . PHE A 1 879 ? -36.938 -8.016 -9.508 1 97.62 879 PHE A CA 1
ATOM 6874 C C . PHE A 1 879 ? -36.5 -6.598 -9.828 1 97.62 879 PHE A C 1
ATOM 6876 O O . PHE A 1 879 ? -37.312 -5.668 -9.797 1 97.62 879 PHE A O 1
ATOM 6883 N N . ASN A 1 880 ? -35.219 -6.406 -10.023 1 97 880 ASN A N 1
ATOM 6884 C CA . ASN A 1 880 ? -34.625 -5.098 -10.234 1 97 880 ASN A CA 1
ATOM 6885 C C . ASN A 1 880 ? -33.812 -5.051 -11.531 1 97 880 ASN A C 1
ATOM 6887 O O . ASN A 1 880 ? -33.594 -6.082 -12.18 1 97 880 ASN A O 1
ATOM 6891 N N . THR A 1 881 ? -33.438 -3.863 -11.938 1 97.12 881 THR A N 1
ATOM 6892 C CA . THR A 1 881 ? -32.469 -3.549 -12.977 1 97.12 881 THR A CA 1
ATOM 6893 C C . THR A 1 881 ? -31.531 -2.438 -12.523 1 97.12 881 THR A C 1
ATOM 6895 O O . THR A 1 881 ? -31.781 -1.789 -11.5 1 97.12 881 THR A O 1
ATOM 6898 N N . ILE A 1 882 ? -30.453 -2.252 -13.203 1 95.5 882 ILE A N 1
ATOM 6899 C CA . ILE A 1 882 ? -29.469 -1.244 -12.812 1 95.5 882 ILE A CA 1
ATOM 6900 C C . ILE A 1 882 ? -30.109 0.14 -12.844 1 95.5 882 ILE A C 1
ATOM 6902 O O . ILE A 1 882 ? -30.578 0.589 -13.898 1 95.5 882 ILE A O 1
ATOM 6906 N N . GLY A 1 883 ? -30.25 0.749 -11.758 1 90.25 883 GLY A N 1
ATOM 6907 C CA . GLY A 1 883 ? -30.844 2.072 -11.648 1 90.25 883 GLY A CA 1
ATOM 6908 C C . GLY A 1 883 ? -32.312 2.096 -11.977 1 90.25 883 GLY A C 1
ATOM 6909 O O . GLY A 1 883 ? -32.875 3.158 -12.234 1 90.25 883 GLY A O 1
ATOM 6910 N N . GLN A 1 884 ? -32.875 0.943 -12.055 1 90.5 884 GLN A N 1
ATOM 6911 C CA . GLN A 1 884 ? -34.281 0.79 -12.398 1 90.5 884 GLN A CA 1
ATOM 6912 C C . GLN A 1 884 ? -34.562 1.328 -13.797 1 90.5 884 GLN A C 1
ATOM 6914 O O . GLN A 1 884 ? -35.625 1.891 -14.039 1 90.5 884 GLN A O 1
ATOM 6919 N N . ALA A 1 885 ? -33.594 1.197 -14.664 1 91.38 885 ALA A N 1
ATOM 6920 C CA . ALA A 1 885 ? -33.688 1.751 -16.016 1 91.38 885 ALA A CA 1
ATOM 6921 C C . ALA A 1 885 ? -33.875 0.644 -17.047 1 91.38 885 ALA A C 1
ATOM 6923 O O . ALA A 1 885 ? -33.812 0.896 -18.25 1 91.38 885 ALA A O 1
ATOM 6924 N N . GLY A 1 886 ? -34.062 -0.54 -16.562 1 94 886 GLY A N 1
ATOM 6925 C CA . GLY A 1 886 ? -34.281 -1.663 -17.453 1 94 886 GLY A CA 1
ATOM 6926 C C . GLY A 1 886 ? -33 -2.33 -17.906 1 94 886 GLY A C 1
ATOM 6927 O O . GLY A 1 886 ? -33.031 -3.324 -18.625 1 94 886 GLY A O 1
ATOM 6928 N N . ASN A 1 887 ? -31.875 -1.843 -17.391 1 96.5 887 ASN A N 1
ATOM 6929 C CA . ASN A 1 887 ? -30.578 -2.357 -17.828 1 96.5 887 ASN A CA 1
ATOM 6930 C C . ASN A 1 887 ? -30.062 -3.438 -16.875 1 96.5 887 ASN A C 1
ATOM 6932 O O . ASN A 1 887 ? -30.234 -3.34 -15.664 1 96.5 887 ASN A O 1
ATOM 6936 N N . ILE A 1 888 ? -29.516 -4.512 -17.422 1 98.06 888 ILE A N 1
ATOM 6937 C CA . ILE A 1 888 ? -28.766 -5.508 -16.656 1 98.06 888 ILE A CA 1
ATOM 6938 C C . ILE A 1 888 ? -27.438 -5.805 -17.359 1 98.06 888 ILE A C 1
ATOM 6940 O O . ILE A 1 888 ? -27.297 -5.566 -18.562 1 98.06 888 ILE A O 1
ATOM 6944 N N . THR A 1 889 ? -26.438 -6.27 -16.641 1 98.5 889 THR A N 1
ATOM 6945 C CA . THR A 1 889 ? -25.188 -6.746 -17.203 1 98.5 889 THR A CA 1
ATOM 6946 C C . THR A 1 889 ? -24.984 -8.234 -16.922 1 98.5 889 THR A C 1
ATOM 6948 O O . THR A 1 889 ? -25 -8.656 -15.766 1 98.5 889 THR A O 1
ATOM 6951 N N . VAL A 1 890 ? -24.906 -8.984 -17.969 1 98.69 890 VAL A N 1
ATOM 6952 C CA . VAL A 1 890 ? -24.578 -10.406 -17.844 1 98.69 890 VAL A CA 1
ATOM 6953 C C . VAL A 1 890 ? -23.078 -10.602 -17.953 1 98.69 890 VAL A C 1
ATOM 6955 O O . VAL A 1 890 ? -22.484 -10.367 -19 1 98.69 890 VAL A O 1
ATOM 6958 N N . ASN A 1 891 ? -22.5 -11.031 -16.828 1 98.44 891 ASN A N 1
ATOM 6959 C CA . ASN A 1 891 ? -21.078 -11.398 -16.828 1 98.44 891 ASN A CA 1
ATOM 6960 C C . ASN A 1 891 ? -20.906 -12.906 -16.984 1 98.44 891 ASN A C 1
ATOM 6962 O O . ASN A 1 891 ? -21.125 -13.672 -16.047 1 98.44 891 ASN A O 1
ATOM 6966 N N . THR A 1 892 ? -20.484 -13.281 -18.141 1 98.62 892 THR A N 1
ATOM 6967 C CA . THR A 1 892 ? -20.109 -14.672 -18.359 1 98.62 892 THR A CA 1
ATOM 6968 C C . THR A 1 892 ? -18.641 -14.891 -18 1 98.62 892 THR A C 1
ATOM 6970 O O . THR A 1 892 ? -17.734 -14.344 -18.641 1 98.62 892 THR A O 1
ATOM 6973 N N . VAL A 1 893 ? -18.453 -15.703 -16.969 1 98.31 893 VAL A N 1
ATOM 6974 C CA . VAL A 1 893 ? -17.094 -15.984 -16.5 1 98.31 893 VAL A CA 1
ATOM 6975 C C . VAL A 1 893 ? -16.516 -17.172 -17.25 1 98.31 893 VAL A C 1
ATOM 6977 O O . VAL A 1 893 ? -17.031 -18.297 -17.156 1 98.31 893 VAL A O 1
ATOM 6980 N N . VAL A 1 894 ? -15.461 -16.906 -17.953 1 98.25 894 VAL A N 1
ATOM 6981 C CA . VAL A 1 894 ? -14.891 -17.953 -18.797 1 98.25 894 VAL A CA 1
ATOM 6982 C C . VAL A 1 894 ? -13.445 -18.219 -18.375 1 98.25 894 VAL A C 1
ATOM 6984 O O . VAL A 1 894 ? -12.828 -17.406 -17.688 1 98.25 894 VAL A O 1
ATOM 6987 N N . ALA A 1 895 ? -12.922 -19.438 -18.703 1 97.38 895 ALA A N 1
ATOM 6988 C CA . ALA A 1 895 ? -11.5 -19.719 -18.547 1 97.38 895 ALA A CA 1
ATOM 6989 C C . ALA A 1 895 ? -10.664 -18.844 -19.469 1 97.38 895 ALA A C 1
ATOM 6991 O O . ALA A 1 895 ? -11.164 -18.344 -20.484 1 97.38 895 ALA A O 1
ATOM 6992 N N . PRO A 1 896 ? -9.414 -18.594 -19.125 1 96.12 896 PRO A N 1
ATOM 6993 C CA . PRO A 1 896 ? -8.57 -17.75 -19.984 1 96.12 896 PRO A CA 1
ATOM 6994 C C . PRO A 1 896 ? -8.078 -18.5 -21.219 1 96.12 896 PRO A C 1
ATOM 6996 O O . PRO A 1 896 ? -6.879 -18.469 -21.516 1 96.12 896 PRO A O 1
ATOM 6999 N N . THR A 1 897 ? -8.992 -18.984 -21.969 1 92.25 897 THR A N 1
ATOM 7000 C CA . THR A 1 897 ? -8.695 -19.703 -23.203 1 92.25 897 THR A CA 1
ATOM 7001 C C . THR A 1 897 ? -8.156 -18.75 -24.266 1 92.25 897 THR A C 1
ATOM 7003 O O . THR A 1 897 ? -8.758 -17.703 -24.531 1 92.25 897 THR A O 1
ATOM 7006 N N . PHE A 1 898 ? -7.043 -19.125 -24.859 1 91.38 898 PHE A N 1
ATOM 7007 C CA . PHE A 1 898 ? -6.391 -18.312 -25.891 1 91.38 898 PHE A CA 1
ATOM 7008 C C . PHE A 1 898 ? -7.129 -18.438 -27.219 1 91.38 898 PHE A C 1
ATOM 7010 O O . PHE A 1 898 ? -7.996 -19.297 -27.375 1 91.38 898 PHE A O 1
ATOM 7017 N N . ASN A 1 899 ? -6.754 -17.469 -28.156 1 90.75 899 ASN A N 1
ATOM 7018 C CA . ASN A 1 899 ? -7.098 -17.656 -29.562 1 90.75 899 ASN A CA 1
ATOM 7019 C C . ASN A 1 899 ? -6.336 -18.828 -30.188 1 90.75 899 ASN A C 1
ATOM 7021 O O . ASN A 1 899 ? -5.418 -18.625 -30.984 1 90.75 899 ASN A O 1
ATOM 7025 N N . ASN A 1 900 ? -6.816 -20.031 -29.875 1 87 900 ASN A N 1
ATOM 7026 C CA . ASN A 1 900 ? -5.934 -21.172 -30 1 87 900 ASN A CA 1
ATOM 7027 C C . ASN A 1 900 ? -6.02 -21.797 -31.406 1 87 900 ASN A C 1
ATOM 7029 O O . ASN A 1 900 ? -5.426 -22.844 -31.656 1 87 900 ASN A O 1
ATOM 7033 N N . TYR A 1 901 ? -6.805 -21.281 -32.375 1 79.94 901 TYR A N 1
ATOM 7034 C CA . TYR A 1 901 ? -6.812 -21.766 -33.75 1 79.94 901 TYR A CA 1
ATOM 7035 C C . TYR A 1 901 ? -6.008 -20.828 -34.656 1 79.94 901 TYR A C 1
ATOM 7037 O O . TYR A 1 901 ? -6.066 -20.953 -35.906 1 79.94 901 TYR A O 1
ATOM 7045 N N . GLY A 1 902 ? -5.219 -19.984 -34.125 1 73 902 GLY A N 1
ATOM 7046 C CA . GLY A 1 902 ? -4.383 -19.062 -34.875 1 73 902 GLY A CA 1
ATOM 7047 C C . GLY A 1 902 ? -4.832 -17.609 -34.75 1 73 902 GLY A C 1
ATOM 7048 O O . GLY A 1 902 ? -5.926 -17.344 -34.25 1 73 902 GLY A O 1
ATOM 7049 N N . PRO A 1 903 ? -4.027 -16.719 -35.156 1 67.06 903 PRO A N 1
ATOM 7050 C CA . PRO A 1 903 ? -4.285 -15.305 -34.875 1 67.06 903 PRO A CA 1
ATOM 7051 C C . PRO A 1 903 ? -5.492 -14.766 -35.656 1 67.06 903 PRO A C 1
ATOM 7053 O O . PRO A 1 903 ? -6.051 -13.734 -35.281 1 67.06 903 PRO A O 1
ATOM 7056 N N . SER A 1 904 ? -5.898 -15.453 -36.625 1 71.31 904 SER A N 1
ATOM 7057 C CA . SER A 1 904 ? -7 -14.922 -37.406 1 71.31 904 SER A CA 1
ATOM 7058 C C . SER A 1 904 ? -8.344 -15.414 -36.906 1 71.31 904 SER A C 1
ATOM 7060 O O . SER A 1 904 ? -9.398 -14.961 -37.375 1 71.31 904 SER A O 1
ATOM 7062 N N . ALA A 1 905 ? -8.266 -16.312 -36 1 80 905 ALA A N 1
ATOM 7063 C CA . ALA A 1 905 ? -9.5 -16.844 -35.406 1 80 905 ALA A CA 1
ATOM 7064 C C . ALA A 1 905 ? -9.633 -16.438 -33.938 1 80 905 ALA A C 1
ATOM 7066 O O . ALA A 1 905 ? -8.852 -16.875 -33.094 1 80 905 ALA A O 1
ATOM 7067 N N . ASN A 1 906 ? -10.594 -15.625 -33.688 1 89.31 906 ASN A N 1
ATOM 7068 C CA . ASN A 1 906 ? -10.797 -15.172 -32.312 1 89.31 906 ASN A CA 1
ATOM 7069 C C . ASN A 1 906 ? -11.805 -16.062 -31.594 1 89.31 906 ASN A C 1
ATOM 7071 O O . ASN A 1 906 ? -12.875 -16.359 -32.125 1 89.31 906 ASN A O 1
ATOM 7075 N N . ILE A 1 907 ? -11.398 -16.516 -30.422 1 92.44 907 ILE A N 1
ATOM 7076 C CA . ILE A 1 907 ? -12.336 -17.25 -29.578 1 92.44 907 ILE A CA 1
ATOM 7077 C C . ILE A 1 907 ? -13.445 -16.312 -29.109 1 92.44 907 ILE A C 1
ATOM 7079 O O . ILE A 1 907 ? -13.203 -15.117 -28.859 1 92.44 907 ILE A O 1
ATOM 7083 N N . SER A 1 908 ? -14.633 -16.812 -29.125 1 94.31 908 SER A N 1
ATOM 7084 C CA . SER A 1 908 ? -15.766 -15.977 -28.75 1 94.31 908 SER A CA 1
ATOM 7085 C C . SER A 1 908 ? -16.906 -16.812 -28.172 1 94.31 908 SER A C 1
ATOM 7087 O O . SER A 1 908 ? -16.891 -18.047 -28.266 1 94.31 908 SER A O 1
ATOM 7089 N N . VAL A 1 909 ? -17.781 -16.156 -27.5 1 95.75 909 VAL A N 1
ATOM 7090 C CA . VAL A 1 909 ? -19.031 -16.734 -26.984 1 95.75 909 VAL A CA 1
ATOM 7091 C C . VAL A 1 909 ? -20.172 -15.734 -27.156 1 95.75 909 VAL A C 1
ATOM 7093 O O . VAL A 1 909 ? -19.938 -14.523 -27.188 1 95.75 909 VAL A O 1
ATOM 7096 N N . ALA A 1 910 ? -21.328 -16.25 -27.391 1 98 910 ALA A N 1
ATOM 7097 C CA . ALA A 1 910 ? -22.484 -15.367 -27.531 1 98 910 ALA A CA 1
ATOM 7098 C C . ALA A 1 910 ? -23.516 -15.609 -26.438 1 98 910 ALA A C 1
ATOM 7100 O O . ALA A 1 910 ? -23.656 -16.734 -25.953 1 98 910 ALA A O 1
ATOM 7101 N N . VAL A 1 911 ? -24.188 -14.547 -26.031 1 98.5 911 VAL A N 1
ATOM 7102 C CA . VAL A 1 911 ? -25.219 -14.586 -25 1 98.5 911 VAL A CA 1
ATOM 7103 C C . VAL A 1 911 ? -26.469 -13.859 -25.469 1 98.5 911 VAL A C 1
ATOM 7105 O O . VAL A 1 911 ? -26.375 -12.844 -26.172 1 98.5 911 VAL A O 1
ATOM 7108 N N . SER A 1 912 ? -27.625 -14.367 -25.203 1 98.19 912 SER A N 1
ATOM 7109 C CA . SER A 1 912 ? -28.891 -13.68 -25.438 1 98.19 912 SER A CA 1
ATOM 7110 C C . SER A 1 912 ? -29.875 -13.938 -24.328 1 98.19 912 SER A C 1
ATOM 7112 O O . SER A 1 912 ? -29.703 -14.867 -23.531 1 98.19 912 SER A O 1
ATOM 7114 N N . ILE A 1 913 ? -30.844 -13.172 -24.203 1 98.5 913 ILE A N 1
ATOM 7115 C CA . ILE A 1 913 ? -31.953 -13.336 -23.266 1 98.5 913 ILE A CA 1
ATOM 7116 C C . ILE A 1 913 ? -33.281 -13.375 -24.031 1 98.5 913 ILE A C 1
ATOM 7118 O O . ILE A 1 913 ? -33.531 -12.516 -24.891 1 98.5 913 ILE A O 1
ATOM 7122 N N . ASP A 1 914 ? -34.031 -14.352 -23.719 1 97.94 914 ASP A N 1
ATOM 7123 C CA . ASP A 1 914 ? -35.312 -14.492 -24.375 1 97.94 914 ASP A CA 1
ATOM 7124 C C . ASP A 1 914 ? -35.156 -14.484 -25.891 1 97.94 914 ASP A C 1
ATOM 7126 O O . ASP A 1 914 ? -34.406 -15.281 -26.453 1 97.94 914 ASP A O 1
ATOM 7130 N N . ASP A 1 915 ? -35.906 -13.523 -26.578 1 95.69 915 ASP A N 1
ATOM 7131 C CA . ASP A 1 915 ? -35.844 -13.477 -28.031 1 95.69 915 ASP A CA 1
ATOM 7132 C C . ASP A 1 915 ? -35.031 -12.289 -28.516 1 95.69 915 ASP A C 1
ATOM 7134 O O . ASP A 1 915 ? -35.094 -11.906 -29.672 1 95.69 915 ASP A O 1
ATOM 7138 N N . LEU A 1 916 ? -34.219 -11.766 -27.562 1 97.12 916 LEU A N 1
ATOM 7139 C CA . LEU A 1 916 ? -33.344 -10.664 -27.953 1 97.12 916 LEU A CA 1
ATOM 7140 C C . LEU A 1 916 ? -32.219 -11.172 -28.844 1 97.12 916 LEU A C 1
ATOM 7142 O O . LEU A 1 916 ? -31.859 -12.352 -28.781 1 97.12 916 LEU A O 1
ATOM 7146 N N . GLU A 1 917 ? -31.656 -10.234 -29.625 1 96.62 917 GLU A N 1
ATOM 7147 C CA . GLU A 1 917 ? -30.562 -10.578 -30.516 1 96.62 917 GLU A CA 1
ATOM 7148 C C . GLU A 1 917 ? -29.344 -11.047 -29.719 1 96.62 917 GLU A C 1
ATOM 7150 O O . GLU A 1 917 ? -28.938 -10.406 -28.75 1 96.62 917 GLU A O 1
ATOM 7155 N N . PRO A 1 918 ? -28.766 -12.219 -30.094 1 97.81 918 PRO A N 1
ATOM 7156 C CA . PRO A 1 918 ? -27.547 -12.664 -29.406 1 97.81 918 PRO A CA 1
ATOM 7157 C C . PRO A 1 918 ? -26.391 -11.688 -29.578 1 97.81 918 PRO A C 1
ATOM 7159 O O . PRO A 1 918 ? -26.203 -11.117 -30.656 1 97.81 918 PRO A O 1
ATOM 7162 N N . GLN A 1 919 ? -25.625 -11.461 -28.516 1 97.94 919 GLN A N 1
ATOM 7163 C CA . GLN A 1 919 ? -24.422 -10.633 -28.531 1 97.94 919 GLN A CA 1
ATOM 7164 C C . GLN A 1 919 ? -23.172 -11.5 -28.469 1 97.94 919 GLN A C 1
ATOM 7166 O O . GLN A 1 919 ? -22.953 -12.234 -27.5 1 97.94 919 GLN A O 1
ATOM 7171 N N . THR A 1 920 ? -22.391 -11.406 -29.531 1 96.88 920 THR A N 1
ATOM 7172 C CA . THR A 1 920 ? -21.141 -12.164 -29.609 1 96.88 920 THR A CA 1
ATOM 7173 C C . THR A 1 920 ? -19.969 -11.336 -29.078 1 96.88 920 THR A C 1
ATOM 7175 O O . THR A 1 920 ? -19.812 -10.172 -29.453 1 96.88 920 THR A O 1
ATOM 7178 N N . THR A 1 921 ? -19.203 -11.875 -28.203 1 96.75 921 THR A N 1
ATOM 7179 C CA . THR A 1 921 ? -18.031 -11.188 -27.672 1 96.75 921 THR A CA 1
ATOM 7180 C C . THR A 1 921 ? -16.766 -12.031 -27.875 1 96.75 921 THR A C 1
ATOM 7182 O O . THR A 1 921 ? -16.703 -13.164 -27.406 1 96.75 921 THR A O 1
ATOM 7185 N N . ALA A 1 922 ? -15.789 -11.453 -28.609 1 95.31 922 ALA A N 1
ATOM 7186 C CA . ALA A 1 922 ? -14.43 -11.984 -28.625 1 95.31 922 ALA A CA 1
ATOM 7187 C C . ALA A 1 922 ? -13.672 -11.586 -27.359 1 95.31 922 ALA A C 1
ATOM 7189 O O . ALA A 1 922 ? -13.172 -10.461 -27.266 1 95.31 922 ALA A O 1
ATOM 7190 N N . PHE A 1 923 ? -13.531 -12.5 -26.453 1 95.69 923 PHE A N 1
ATOM 7191 C CA . PHE A 1 923 ? -13.195 -12.086 -25.094 1 95.69 923 PHE A CA 1
ATOM 7192 C C . PHE A 1 923 ? -11.688 -12.094 -24.891 1 95.69 923 PHE A C 1
ATOM 7194 O O . PHE A 1 923 ? -11.188 -11.539 -23.906 1 95.69 923 PHE A O 1
ATOM 7201 N N . PHE A 1 924 ? -10.891 -12.773 -25.656 1 95.19 924 PHE A N 1
ATOM 7202 C CA . PHE A 1 924 ? -9.438 -12.711 -25.562 1 95.19 924 PHE A CA 1
ATOM 7203 C C . PHE A 1 924 ? -8.867 -11.727 -26.562 1 95.19 924 PHE A C 1
ATOM 7205 O O . PHE A 1 924 ? -8.875 -11.984 -27.766 1 95.19 924 PHE A O 1
ATOM 7212 N N . PRO A 1 925 ? -8.25 -10.625 -26.141 1 94 925 PRO A N 1
ATOM 7213 C CA . PRO A 1 925 ? -7.801 -9.594 -27.078 1 94 925 PRO A CA 1
ATOM 7214 C C . PRO A 1 925 ? -6.633 -10.062 -27.953 1 94 925 PRO A C 1
ATOM 7216 O O . PRO A 1 925 ? -5.836 -10.898 -27.516 1 94 925 PRO A O 1
ATOM 7219 N N . THR A 1 926 ? -6.621 -9.508 -29.109 1 90.56 926 THR A N 1
ATOM 7220 C CA . THR A 1 926 ? -5.5 -9.773 -30 1 90.56 926 THR A CA 1
ATOM 7221 C C . THR A 1 926 ? -4.211 -9.164 -29.453 1 90.56 926 THR A C 1
ATOM 7223 O O . THR A 1 926 ? -4.25 -8.156 -28.75 1 90.56 926 THR A O 1
ATOM 7226 N N . ALA A 1 927 ? -3.207 -9.875 -29.688 1 89.19 927 ALA A N 1
ATOM 7227 C CA . ALA A 1 927 ? -1.875 -9.43 -29.281 1 89.19 927 ALA A CA 1
ATOM 7228 C C . ALA A 1 927 ? -0.889 -9.547 -30.438 1 89.19 927 ALA A C 1
ATOM 7230 O O . ALA A 1 927 ? -1.175 -10.203 -31.453 1 89.19 927 ALA A O 1
ATOM 7231 N N . PRO A 1 928 ? 0.294 -8.781 -30.328 1 86.5 928 PRO A N 1
ATOM 7232 C CA . PRO A 1 928 ? 1.336 -9 -31.328 1 86.5 928 PRO A CA 1
ATOM 7233 C C . PRO A 1 928 ? 1.766 -10.461 -31.422 1 86.5 928 PRO A C 1
ATOM 7235 O O . PRO A 1 928 ? 1.623 -11.211 -30.453 1 86.5 928 PRO A O 1
ATOM 7238 N N . ALA A 1 929 ? 2.299 -10.781 -32.594 1 85.69 929 ALA A N 1
ATOM 7239 C CA . ALA A 1 929 ? 2.752 -12.148 -32.812 1 85.69 929 ALA A CA 1
ATOM 7240 C C . ALA A 1 929 ? 3.717 -12.602 -31.734 1 85.69 929 ALA A C 1
ATOM 7242 O O . ALA A 1 929 ? 4.695 -11.914 -31.438 1 85.69 929 ALA A O 1
ATOM 7243 N N . GLY A 1 930 ? 3.342 -13.719 -31.172 1 86.69 930 GLY A N 1
ATOM 7244 C CA . GLY A 1 930 ? 4.188 -14.297 -30.141 1 86.69 930 GLY A CA 1
ATOM 7245 C C . GLY A 1 930 ? 4.008 -13.641 -28.781 1 86.69 930 GLY A C 1
ATOM 7246 O O . GLY A 1 930 ? 4.566 -14.094 -27.781 1 86.69 930 GLY A O 1
ATOM 7247 N N . GLY A 1 931 ? 3.236 -12.617 -28.75 1 88.94 931 GLY A N 1
ATOM 7248 C CA . GLY A 1 931 ? 3.062 -11.875 -27.5 1 88.94 931 GLY A CA 1
ATOM 7249 C C . GLY A 1 931 ? 1.746 -12.18 -26.812 1 88.94 931 GLY A C 1
ATOM 7250 O O . GLY A 1 931 ? 1.039 -13.117 -27.188 1 88.94 931 GLY A O 1
ATOM 7251 N N . THR A 1 932 ? 1.481 -11.492 -25.609 1 93.31 932 THR A N 1
ATOM 7252 C CA . THR A 1 932 ? 0.235 -11.539 -24.844 1 93.31 932 THR A CA 1
ATOM 7253 C C . THR A 1 932 ? -0.362 -10.148 -24.688 1 93.31 932 THR A C 1
ATOM 7255 O O . THR A 1 932 ? 0.363 -9.148 -24.719 1 93.31 932 THR A O 1
ATOM 7258 N N . PRO A 1 933 ? -1.684 -10.031 -24.688 1 94.38 933 PRO A N 1
ATOM 7259 C CA . PRO A 1 933 ? -2.279 -8.711 -24.453 1 94.38 933 PRO A CA 1
ATOM 7260 C C . PRO A 1 933 ? -2.014 -8.188 -23.031 1 94.38 933 PRO A C 1
ATOM 7262 O O . PRO A 1 933 ? -1.749 -8.977 -22.125 1 94.38 933 PRO A O 1
ATOM 7265 N N . PRO A 1 934 ? -2.074 -6.867 -22.812 1 94.94 934 PRO A N 1
ATOM 7266 C CA . PRO A 1 934 ? -1.791 -6.289 -21.5 1 94.94 934 PRO A CA 1
ATOM 7267 C C . PRO A 1 934 ? -2.688 -6.852 -20.406 1 94.94 934 PRO A C 1
ATOM 7269 O O . PRO A 1 934 ? -2.266 -6.953 -19.25 1 94.94 934 PRO A O 1
ATOM 7272 N N . GLN A 1 935 ? -3.875 -7.25 -20.672 1 95.94 935 GLN A N 1
ATOM 7273 C CA . GLN A 1 935 ? -4.836 -7.762 -19.703 1 95.94 935 GLN A CA 1
ATOM 7274 C C . GLN A 1 935 ? -4.398 -9.117 -19.156 1 95.94 935 GLN A C 1
ATOM 7276 O O . GLN A 1 935 ? -4.887 -9.562 -18.125 1 95.94 935 GLN A O 1
ATOM 7281 N N . TRP A 1 936 ? -3.598 -9.75 -19.969 1 96.56 936 TRP A N 1
ATOM 7282 C CA . TRP A 1 936 ? -3.062 -11.047 -19.562 1 96.56 936 TRP A CA 1
ATOM 7283 C C . TRP A 1 936 ? -2.18 -10.922 -18.328 1 96.56 936 TRP A C 1
ATOM 7285 O O . TRP A 1 936 ? -2.234 -11.758 -17.438 1 96.56 936 TRP A O 1
ATOM 7295 N N . ASP A 1 937 ? -1.487 -9.758 -18.172 1 95.94 937 ASP A N 1
ATOM 7296 C CA . ASP A 1 937 ? -0.408 -9.562 -17.203 1 95.94 937 ASP A CA 1
ATOM 7297 C C . ASP A 1 937 ? -0.903 -8.812 -15.969 1 95.94 937 ASP A C 1
ATOM 7299 O O . ASP A 1 937 ? -2.09 -8.5 -15.867 1 95.94 937 ASP A O 1
ATOM 7303 N N . GLY A 1 938 ? 0.031 -8.711 -15.039 1 95.19 938 GLY A N 1
ATOM 7304 C CA . GLY A 1 938 ? -0.292 -7.996 -13.812 1 95.19 938 GLY A CA 1
ATOM 7305 C C . GLY A 1 938 ? -0.732 -8.914 -12.695 1 95.19 938 GLY A C 1
ATOM 7306 O O . GLY A 1 938 ? -1.099 -10.07 -12.93 1 95.19 938 GLY A O 1
ATOM 7307 N N . THR A 1 939 ? -0.773 -8.398 -11.453 1 95.38 939 THR A N 1
ATOM 7308 C CA . THR A 1 939 ? -1.108 -9.195 -10.273 1 95.38 939 THR A CA 1
ATOM 7309 C C . THR A 1 939 ? -2.611 -9.445 -10.203 1 95.38 939 THR A C 1
ATOM 7311 O O . THR A 1 939 ? -3.074 -10.242 -9.383 1 95.38 939 THR A O 1
ATOM 7314 N N . ASP A 1 940 ? -3.35 -8.852 -11.062 1 95.75 940 ASP A N 1
ATOM 7315 C CA . ASP A 1 940 ? -4.789 -9.062 -11.141 1 95.75 940 ASP A CA 1
ATOM 7316 C C . ASP A 1 940 ? -5.242 -9.219 -12.594 1 95.75 940 ASP A C 1
ATOM 7318 O O . ASP A 1 940 ? -6.352 -8.805 -12.945 1 95.75 940 ASP A O 1
ATOM 7322 N N . GLY A 1 941 ? -4.418 -9.719 -13.469 1 97.12 941 GLY A N 1
ATOM 7323 C CA . GLY A 1 941 ? -4.758 -10 -14.859 1 97.12 941 GLY A CA 1
ATOM 7324 C C . GLY A 1 941 ? -5.395 -11.359 -15.055 1 97.12 941 GLY A C 1
ATOM 7325 O O . GLY A 1 941 ? -5.73 -12.039 -14.078 1 97.12 941 GLY A O 1
ATOM 7326 N N . PHE A 1 942 ? -5.512 -11.82 -16.328 1 97.25 942 PHE A N 1
ATOM 7327 C CA . PHE A 1 942 ? -6.227 -13.039 -16.688 1 97.25 942 PHE A CA 1
ATOM 7328 C C . PHE A 1 942 ? -5.613 -14.25 -15.992 1 97.25 942 PHE A C 1
ATOM 7330 O O . PHE A 1 942 ? -6.328 -15.078 -15.43 1 97.25 942 PHE A O 1
ATOM 7337 N N . VAL A 1 943 ? -4.332 -14.312 -15.969 1 96.56 943 VAL A N 1
ATOM 7338 C CA . VAL A 1 943 ? -3.719 -15.547 -15.492 1 96.56 943 VAL A CA 1
ATOM 7339 C C . VAL A 1 943 ? -3.596 -15.508 -13.969 1 96.56 943 VAL A C 1
ATOM 7341 O O . VAL A 1 943 ? -3.688 -16.531 -13.305 1 96.56 943 VAL A O 1
ATOM 7344 N N . ALA A 1 944 ? -3.391 -14.258 -13.422 1 96.94 944 ALA A N 1
ATOM 7345 C CA . ALA A 1 944 ? -3.393 -14.141 -11.969 1 96.94 944 ALA A CA 1
ATOM 7346 C C . ALA A 1 944 ? -4.758 -14.5 -11.391 1 96.94 944 ALA A C 1
ATOM 7348 O O . ALA A 1 944 ? -4.844 -15.242 -10.406 1 96.94 944 ALA A O 1
ATOM 7349 N N . ASP A 1 945 ? -5.789 -14.094 -12.039 1 96.56 945 ASP A N 1
ATOM 7350 C CA . ASP A 1 945 ? -7.152 -14.305 -11.555 1 96.56 945 ASP A CA 1
ATOM 7351 C C . ASP A 1 945 ? -7.68 -15.672 -12 1 96.56 945 ASP A C 1
ATOM 7353 O O . ASP A 1 945 ? -8.641 -16.188 -11.414 1 96.56 945 ASP A O 1
ATOM 7357 N N . SER A 1 946 ? -7.148 -16.203 -13.094 1 96.38 946 SER A N 1
ATOM 7358 C CA . SER A 1 946 ? -7.504 -17.516 -13.648 1 96.38 946 SER A CA 1
ATOM 7359 C C . SER A 1 946 ? -8.883 -17.484 -14.297 1 96.38 946 SER A C 1
ATOM 7361 O O . SER A 1 946 ? -9.602 -18.484 -14.289 1 96.38 946 SER A O 1
ATOM 7363 N N . PHE A 1 947 ? -9.367 -16.312 -14.75 1 96.81 947 PHE A N 1
ATOM 7364 C CA . PHE A 1 947 ? -10.625 -16.188 -15.469 1 96.81 947 PHE A CA 1
ATOM 7365 C C . PHE A 1 947 ? -10.68 -14.875 -16.234 1 96.81 947 PHE A C 1
ATOM 7367 O O . PHE A 1 947 ? -9.828 -14 -16.062 1 96.81 947 PHE A O 1
ATOM 7374 N N . ILE A 1 948 ? -11.641 -14.773 -17.172 1 97.44 948 ILE A N 1
ATOM 7375 C CA . ILE A 1 948 ? -12.008 -13.547 -17.875 1 97.44 948 ILE A CA 1
ATOM 7376 C C . ILE A 1 948 ? -13.492 -13.266 -17.688 1 97.44 948 ILE A C 1
ATOM 7378 O O . ILE A 1 948 ? -14.328 -14.148 -17.875 1 97.44 948 ILE A O 1
ATOM 7382 N N . ASN A 1 949 ? -13.766 -12.141 -17.234 1 97 949 ASN A N 1
ATOM 7383 C CA . ASN A 1 949 ? -15.148 -11.68 -17.188 1 97 949 ASN A CA 1
ATOM 7384 C C . ASN A 1 949 ? -15.594 -11.102 -18.531 1 97 949 ASN A C 1
ATOM 7386 O O . ASN A 1 949 ? -14.945 -10.203 -19.062 1 97 949 ASN A O 1
ATOM 7390 N N . VAL A 1 950 ? -16.734 -11.641 -19.047 1 98.06 950 VAL A N 1
ATOM 7391 C CA . VAL A 1 950 ? -17.25 -11.203 -20.328 1 98.06 950 VAL A CA 1
ATOM 7392 C C . VAL A 1 950 ? -18.578 -10.477 -20.141 1 98.06 950 VAL A C 1
ATOM 7394 O O . VAL A 1 950 ? -19.641 -11.109 -20.156 1 98.06 950 VAL A O 1
ATOM 7397 N N . PRO A 1 951 ? -18.578 -9.242 -20.094 1 97.94 951 PRO A N 1
ATOM 7398 C CA . PRO A 1 951 ? -19.812 -8.484 -19.844 1 97.94 951 PRO A CA 1
ATOM 7399 C C . PRO A 1 951 ? -20.641 -8.281 -21.109 1 97.94 951 PRO A C 1
ATOM 7401 O O . PRO A 1 951 ? -20.094 -7.996 -22.172 1 97.94 951 PRO A O 1
ATOM 7404 N N . ASN A 1 952 ? -21.922 -8.492 -21.094 1 98.38 952 ASN A N 1
ATOM 7405 C CA . ASN A 1 952 ? -22.938 -8.133 -22.078 1 98.38 952 ASN A CA 1
ATOM 7406 C C . ASN A 1 952 ? -24.094 -7.379 -21.438 1 98.38 952 ASN A C 1
ATOM 7408 O O . ASN A 1 952 ? -24.625 -7.789 -20.406 1 98.38 952 ASN A O 1
ATOM 7412 N N . ASN A 1 953 ? -24.5 -6.359 -22.062 1 97.81 953 ASN A N 1
ATOM 7413 C CA . ASN A 1 953 ? -25.562 -5.523 -21.516 1 97.81 953 ASN A CA 1
ATOM 7414 C C . ASN A 1 953 ? -26.875 -5.746 -22.266 1 97.81 953 ASN A C 1
ATOM 7416 O O . ASN A 1 953 ? -26.891 -5.855 -23.484 1 97.81 953 ASN A O 1
ATOM 7420 N N . PHE A 1 954 ? -27.969 -5.867 -21.547 1 98.12 954 PHE A N 1
ATOM 7421 C CA . PHE A 1 954 ? -29.312 -6.047 -22.094 1 98.12 954 PHE A CA 1
ATOM 7422 C C . PHE A 1 954 ? -30.312 -5.121 -21.422 1 98.12 954 PHE A C 1
ATOM 7424 O O . PHE A 1 954 ? -30.094 -4.676 -20.297 1 98.12 954 PHE A O 1
ATOM 7431 N N . THR A 1 955 ? -31.359 -4.82 -22.125 1 97.44 955 THR A N 1
ATOM 7432 C CA . THR A 1 955 ? -32.5 -4.113 -21.562 1 97.44 955 THR A CA 1
ATOM 7433 C C . THR A 1 955 ? -33.719 -5.051 -21.422 1 97.44 955 THR A C 1
ATOM 7435 O O . THR A 1 955 ? -34.219 -5.562 -22.422 1 97.44 955 THR A O 1
ATOM 7438 N N . ILE A 1 956 ? -34.094 -5.285 -20.188 1 97.31 956 ILE A N 1
ATOM 7439 C CA . ILE A 1 956 ? -35.219 -6.16 -19.922 1 97.31 956 ILE A CA 1
ATOM 7440 C C . ILE A 1 956 ? -36.031 -5.605 -18.75 1 97.31 956 ILE A C 1
ATOM 7442 O O . ILE A 1 956 ? -35.531 -4.793 -17.969 1 97.31 956 ILE A O 1
ATOM 7446 N N . SER A 1 957 ? -37.25 -6.008 -18.625 1 96.12 957 SER A N 1
ATOM 7447 C CA . SER A 1 957 ? -38.094 -5.672 -17.469 1 96.12 957 SER A CA 1
ATOM 7448 C C . SER A 1 957 ? -37.938 -6.703 -16.359 1 96.12 957 SER A C 1
ATOM 7450 O O . SER A 1 957 ? -37.531 -7.836 -16.609 1 96.12 957 SER A O 1
ATOM 7452 N N . PRO A 1 958 ? -38.281 -6.359 -15.086 1 96.88 958 PRO A N 1
ATOM 7453 C CA . PRO A 1 958 ? -38.375 -7.395 -14.055 1 96.88 958 PRO A CA 1
ATOM 7454 C C . PRO A 1 958 ? -39.375 -8.508 -14.422 1 96.88 958 PRO A C 1
ATOM 7456 O O . PRO A 1 958 ? -40.406 -8.242 -15.016 1 96.88 958 PRO A O 1
ATOM 7459 N N . GLY A 1 959 ? -38.969 -9.703 -14.109 1 97.56 959 GLY A N 1
ATOM 7460 C CA . GLY A 1 959 ? -39.812 -10.836 -14.43 1 97.56 959 GLY A CA 1
ATOM 7461 C C . GLY A 1 959 ? -39.031 -12.094 -14.781 1 97.56 959 GLY A C 1
ATOM 7462 O O . GLY A 1 959 ? -37.875 -12.219 -14.43 1 97.56 959 GLY A O 1
ATOM 7463 N N . ALA A 1 960 ? -39.812 -13.047 -15.375 1 98.31 960 ALA A N 1
ATOM 7464 C CA . ALA A 1 960 ? -39.219 -14.32 -15.789 1 98.31 960 ALA A CA 1
ATOM 7465 C C . ALA A 1 960 ? -38.531 -14.195 -17.141 1 98.31 960 ALA A C 1
ATOM 7467 O O . ALA A 1 960 ? -39.062 -13.586 -18.062 1 98.31 960 ALA A O 1
ATOM 7468 N N . HIS A 1 961 ? -37.312 -14.727 -17.203 1 98.56 961 HIS A N 1
ATOM 7469 C CA . HIS A 1 961 ? -36.531 -14.672 -18.438 1 98.56 961 HIS A CA 1
ATOM 7470 C C . HIS A 1 961 ? -35.719 -15.961 -18.641 1 98.56 961 HIS A C 1
ATOM 7472 O O . HIS A 1 961 ? -35.594 -16.75 -17.703 1 98.56 961 HIS A O 1
ATOM 7478 N N . THR A 1 962 ? -35.25 -16.141 -19.812 1 98.69 962 THR A N 1
ATOM 7479 C CA . THR A 1 962 ? -34.344 -17.234 -20.156 1 98.69 962 THR A CA 1
ATOM 7480 C C . THR A 1 962 ? -33.062 -16.703 -20.766 1 98.69 962 THR A C 1
ATOM 7482 O O . THR A 1 962 ? -33.062 -15.992 -21.766 1 98.69 962 THR A O 1
ATOM 7485 N N . LEU A 1 963 ? -31.969 -17.016 -20.078 1 98.81 963 LEU A N 1
ATOM 7486 C CA . LEU A 1 963 ? -30.641 -16.719 -20.625 1 98.81 963 LEU A CA 1
ATOM 7487 C C . LEU A 1 963 ? -30.141 -17.875 -21.484 1 98.81 963 LEU A C 1
ATOM 7489 O O . LEU A 1 963 ? -30.281 -19.031 -21.109 1 98.81 963 LEU A O 1
ATOM 7493 N N . LYS A 1 964 ? -29.562 -17.516 -22.609 1 98.56 964 LYS A N 1
ATOM 7494 C CA . LYS A 1 964 ? -28.984 -18.516 -23.5 1 98.56 964 LYS A CA 1
ATOM 7495 C C . LYS A 1 964 ? -27.5 -18.25 -23.75 1 98.56 964 LYS A C 1
ATOM 7497 O O . LYS A 1 964 ? -27.094 -17.109 -23.984 1 98.56 964 LYS A O 1
ATOM 7502 N N . ILE A 1 965 ? -26.672 -19.266 -23.609 1 98.5 965 ILE A N 1
ATOM 7503 C CA . ILE A 1 965 ? -25.281 -19.234 -24.031 1 98.5 965 ILE A CA 1
ATOM 7504 C C . ILE A 1 965 ? -25.109 -20.062 -25.297 1 98.5 965 ILE A C 1
ATOM 7506 O O . ILE A 1 965 ? -25.406 -21.25 -25.328 1 98.5 965 ILE A O 1
ATOM 7510 N N . TRP A 1 966 ? -24.594 -19.344 -26.359 1 96.88 966 TRP A N 1
ATOM 7511 C CA . TRP A 1 966 ? -24.469 -19.953 -27.672 1 96.88 966 TRP A CA 1
ATOM 7512 C C . TRP A 1 966 ? -23.016 -20.312 -27.984 1 96.88 966 TRP A C 1
ATOM 7514 O O . TRP A 1 966 ? -22.109 -19.5 -27.734 1 96.88 966 TRP A O 1
ATOM 7524 N N . MET A 1 967 ? -22.812 -21.516 -28.484 1 95.25 967 MET A N 1
ATOM 7525 C CA . MET A 1 967 ? -21.5 -21.844 -29.031 1 95.25 967 MET A CA 1
ATOM 7526 C C . MET A 1 967 ? -21.219 -21.078 -30.312 1 95.25 967 MET A C 1
ATOM 7528 O O . MET A 1 967 ? -21.969 -21.203 -31.281 1 95.25 967 MET A O 1
ATOM 7532 N N . THR A 1 968 ? -20.266 -20.25 -30.312 1 92.56 968 THR A N 1
ATOM 7533 C CA . THR A 1 968 ? -19.766 -19.641 -31.531 1 92.56 968 THR A CA 1
ATOM 7534 C C . THR A 1 968 ? -18.422 -20.25 -31.922 1 92.56 968 THR A C 1
ATOM 7536 O O . THR A 1 968 ? -18.094 -20.312 -33.094 1 92.56 968 THR A O 1
ATOM 7539 N N . GLU A 1 969 ? -17.703 -20.609 -30.938 1 88.06 969 GLU A N 1
ATOM 7540 C CA . GLU A 1 969 ? -16.422 -21.281 -31.109 1 88.06 969 GLU A CA 1
ATOM 7541 C C . GLU A 1 969 ? -16.344 -22.562 -30.281 1 88.06 969 GLU A C 1
ATOM 7543 O O . GLU A 1 969 ? -16.938 -22.641 -29.203 1 88.06 969 GLU A O 1
ATOM 7548 N N . PRO A 1 970 ? -15.586 -23.516 -30.703 1 87.81 970 PRO A N 1
ATOM 7549 C CA . PRO A 1 970 ? -15.711 -24.844 -30.109 1 87.81 970 PRO A CA 1
ATOM 7550 C C . PRO A 1 970 ? -14.922 -24.984 -28.812 1 87.81 970 PRO A C 1
ATOM 7552 O O . PRO A 1 970 ? -15.125 -25.938 -28.062 1 87.81 970 PRO A O 1
ATOM 7555 N N . THR A 1 971 ? -13.984 -24.109 -28.438 1 91.62 971 THR A N 1
ATOM 7556 C CA . THR A 1 971 ? -13.07 -24.406 -27.344 1 91.62 971 THR A CA 1
ATOM 7557 C C . THR A 1 971 ? -13.352 -23.5 -26.141 1 91.62 971 THR A C 1
ATOM 7559 O O . THR A 1 971 ? -12.555 -23.453 -25.203 1 91.62 971 THR A O 1
ATOM 7562 N N . VAL A 1 972 ? -14.445 -22.812 -26.156 1 94.06 972 VAL A N 1
ATOM 7563 C CA . VAL A 1 972 ? -14.781 -21.922 -25.047 1 94.06 972 VAL A CA 1
ATOM 7564 C C . VAL A 1 972 ? -15.117 -22.75 -23.812 1 94.06 972 VAL A C 1
ATOM 7566 O O . VAL A 1 972 ? -15.766 -23.781 -23.906 1 94.06 972 VAL A O 1
ATOM 7569 N N . VAL A 1 973 ? -14.656 -22.344 -22.656 1 96.88 973 VAL A N 1
ATOM 7570 C CA . VAL A 1 973 ? -14.977 -22.969 -21.375 1 96.88 973 VAL A CA 1
ATOM 7571 C C . VAL A 1 973 ? -15.664 -21.953 -20.469 1 96.88 973 VAL A C 1
ATOM 7573 O O . VAL A 1 973 ? -15.062 -20.938 -20.078 1 96.88 973 VAL A O 1
ATOM 7576 N N . VAL A 1 974 ? -16.906 -22.172 -20.094 1 98.38 974 VAL A N 1
ATOM 7577 C CA . VAL A 1 974 ? -17.703 -21.266 -19.266 1 98.38 974 VAL A CA 1
ATOM 7578 C C . VAL A 1 974 ? -17.797 -21.828 -17.844 1 98.38 974 VAL A C 1
ATOM 7580 O O . VAL A 1 974 ? -18.141 -23 -17.656 1 98.38 974 VAL A O 1
ATOM 7583 N N . GLN A 1 975 ? -17.578 -21.016 -16.828 1 98.25 975 GLN A N 1
ATOM 7584 C CA . GLN A 1 975 ? -17.531 -21.484 -15.445 1 98.25 975 GLN A CA 1
ATOM 7585 C C . GLN A 1 975 ? -18.75 -21.016 -14.664 1 98.25 975 GLN A C 1
ATOM 7587 O O . GLN A 1 975 ? -19.297 -21.766 -13.859 1 98.25 975 GLN A O 1
ATOM 7592 N N . LYS A 1 976 ? -19.109 -19.781 -14.844 1 98.25 976 LYS A N 1
ATOM 7593 C CA . LYS A 1 976 ? -20.141 -19.141 -14.031 1 98.25 976 LYS A CA 1
ATOM 7594 C C . LYS A 1 976 ? -20.812 -18 -14.789 1 98.25 976 LYS A C 1
ATOM 7596 O O . LYS A 1 976 ? -20.25 -17.484 -15.75 1 98.25 976 LYS A O 1
ATOM 7601 N N . ILE A 1 977 ? -22.047 -17.672 -14.438 1 98.75 977 ILE A N 1
ATOM 7602 C CA . ILE A 1 977 ? -22.781 -16.531 -14.969 1 98.75 977 ILE A CA 1
ATOM 7603 C C . ILE A 1 977 ? -23.281 -15.648 -13.828 1 98.75 977 ILE A C 1
ATOM 7605 O O . ILE A 1 977 ? -23.906 -16.141 -12.883 1 98.75 977 ILE A O 1
ATOM 7609 N N . ILE A 1 978 ? -22.953 -14.383 -13.914 1 98.69 978 ILE A N 1
ATOM 7610 C CA . ILE A 1 978 ? -23.406 -13.422 -12.906 1 98.69 978 ILE A CA 1
ATOM 7611 C C . ILE A 1 978 ? -24.188 -12.305 -13.578 1 98.69 978 ILE A C 1
ATOM 7613 O O . ILE A 1 978 ? -23.641 -11.539 -14.375 1 98.69 978 ILE A O 1
ATOM 7617 N N . ILE A 1 979 ? -25.422 -12.195 -13.32 1 98.81 979 ILE A N 1
ATOM 7618 C CA . ILE A 1 979 ? -26.281 -11.141 -13.828 1 98.81 979 ILE A CA 1
ATOM 7619 C C . ILE A 1 979 ? -26.391 -10.023 -12.789 1 98.81 979 ILE A C 1
ATOM 7621 O O . ILE A 1 979 ? -27 -10.211 -11.734 1 98.81 979 ILE A O 1
ATOM 7625 N N . ASP A 1 980 ? -25.828 -8.906 -13.086 1 98.5 980 ASP A N 1
ATOM 7626 C CA . ASP A 1 980 ? -25.875 -7.738 -12.211 1 98.5 980 ASP A CA 1
ATOM 7627 C C . ASP A 1 980 ? -27.125 -6.902 -12.469 1 98.5 980 ASP A C 1
ATOM 7629 O O . ASP A 1 980 ? -27.312 -6.363 -13.555 1 98.5 980 ASP A O 1
ATOM 7633 N N . THR A 1 981 ? -27.906 -6.797 -11.602 1 98.12 981 THR A N 1
ATOM 7634 C CA . THR A 1 981 ? -29.141 -6.012 -11.688 1 98.12 981 THR A CA 1
ATOM 7635 C C . THR A 1 981 ? -29.016 -4.711 -10.906 1 98.12 981 THR A C 1
ATOM 7637 O O . THR A 1 981 ? -30.016 -4.062 -10.594 1 98.12 981 THR A O 1
ATOM 7640 N N . GLY A 1 982 ? -27.75 -4.422 -10.547 1 96.5 982 GLY A N 1
ATOM 7641 C CA . GLY A 1 982 ? -27.484 -3.152 -9.898 1 96.5 982 GLY A CA 1
ATOM 7642 C C . GLY A 1 982 ? -26.922 -3.309 -8.5 1 96.5 982 GLY A C 1
ATOM 7643 O O . GLY A 1 982 ? -26.438 -2.34 -7.902 1 96.5 982 GLY A O 1
ATOM 7644 N N . GLY A 1 983 ? -26.844 -4.512 -7.957 1 96.56 983 GLY A N 1
ATOM 7645 C CA . GLY A 1 983 ? -26.469 -4.672 -6.559 1 96.56 983 GLY A CA 1
ATOM 7646 C C . GLY A 1 983 ? -25.312 -5.637 -6.359 1 96.56 983 GLY A C 1
ATOM 7647 O O . GLY A 1 983 ? -24.938 -5.934 -5.223 1 96.56 983 GLY A O 1
ATOM 7648 N N . VAL A 1 984 ? -24.719 -6.191 -7.387 1 97.75 984 VAL A N 1
ATOM 7649 C CA . VAL A 1 984 ? -23.609 -7.141 -7.242 1 97.75 984 VAL A CA 1
ATOM 7650 C C . VAL A 1 984 ? -22.406 -6.438 -6.625 1 97.75 984 VAL A C 1
ATOM 7652 O O . VAL A 1 984 ? -22 -5.371 -7.086 1 97.75 984 VAL A O 1
ATOM 7655 N N . ARG A 1 985 ? -21.875 -6.957 -5.543 1 97.12 985 ARG A N 1
ATOM 7656 C CA . ARG A 1 985 ? -20.75 -6.371 -4.824 1 97.12 985 ARG A CA 1
ATOM 7657 C C . ARG A 1 985 ? -19.438 -6.996 -5.27 1 97.12 985 ARG A C 1
ATOM 7659 O O . ARG A 1 985 ? -19.406 -8.109 -5.801 1 97.12 985 ARG A O 1
ATOM 7666 N N . GLN A 1 986 ? -18.359 -6.305 -5.027 1 96 986 GLN A N 1
ATOM 7667 C CA . GLN A 1 986 ? -17.047 -6.762 -5.438 1 96 986 GLN A CA 1
ATOM 7668 C C . GLN A 1 986 ? -16.609 -7.996 -4.648 1 96 986 GLN A C 1
ATOM 7670 O O . GLN A 1 986 ? -16.75 -8.031 -3.424 1 96 986 GLN A O 1
ATOM 7675 N N . SER A 1 987 ? -16.125 -8.992 -5.281 1 97.44 987 SER A N 1
ATOM 7676 C CA . SER A 1 987 ? -15.562 -10.219 -4.707 1 97.44 987 SER A CA 1
ATOM 7677 C C . SER A 1 987 ? -14.742 -10.984 -5.738 1 97.44 987 SER A C 1
ATOM 7679 O O . SER A 1 987 ? -14.883 -10.758 -6.941 1 97.44 987 SER A O 1
ATOM 7681 N N . TYR A 1 988 ? -13.875 -11.82 -5.289 1 97.75 988 TYR A N 1
ATOM 7682 C CA . TYR A 1 988 ? -12.969 -12.547 -6.168 1 97.75 988 TYR A CA 1
ATOM 7683 C C . TYR A 1 988 ? -13.68 -13.719 -6.836 1 97.75 988 TYR A C 1
ATOM 7685 O O . TYR A 1 988 ? -13.523 -13.945 -8.039 1 97.75 988 TYR A O 1
ATOM 7693 N N . LEU A 1 989 ? -14.555 -14.461 -6.137 1 97.69 989 LEU A N 1
ATOM 7694 C CA . LEU A 1 989 ? -15.211 -15.648 -6.656 1 97.69 989 LEU A CA 1
ATOM 7695 C C . LEU A 1 989 ? -16.625 -15.328 -7.145 1 97.69 989 LEU A C 1
ATOM 7697 O O . LEU A 1 989 ? -17.312 -16.188 -7.691 1 97.69 989 LEU A O 1
ATOM 7701 N N . GLY A 1 990 ? -17.109 -14.086 -7.004 1 96.69 990 GLY A N 1
ATOM 7702 C CA . GLY A 1 990 ? -18.5 -13.727 -7.285 1 96.69 990 GLY A CA 1
ATOM 7703 C C . GLY A 1 990 ? -19.453 -14.156 -6.195 1 96.69 990 GLY A C 1
ATOM 7704 O O . GLY A 1 990 ? -19.078 -14.883 -5.273 1 96.69 990 GLY A O 1
ATOM 7705 N N . PRO A 1 991 ? -20.719 -13.734 -6.344 1 97.88 991 PRO A N 1
ATOM 7706 C CA . PRO A 1 991 ? -21.734 -14.133 -5.355 1 97.88 991 PRO A CA 1
ATOM 7707 C C . PRO A 1 991 ? -21.969 -15.641 -5.336 1 97.88 991 PRO A C 1
ATOM 7709 O O . PRO A 1 991 ? -21.75 -16.312 -6.348 1 97.88 991 PRO A O 1
ATOM 7712 N N . PRO A 1 992 ? -22.375 -16.188 -4.141 1 97.38 992 PRO A N 1
ATOM 7713 C CA . PRO A 1 992 ? -22.828 -17.578 -4.156 1 97.38 992 PRO A CA 1
ATOM 7714 C C . PRO A 1 992 ? -23.969 -17.812 -5.148 1 97.38 992 PRO A C 1
ATOM 7716 O O . PRO A 1 992 ? -24.672 -16.875 -5.531 1 97.38 992 PRO A O 1
ATOM 7719 N N . GLU A 1 993 ? -24.094 -19.047 -5.539 1 98.19 993 GLU A N 1
ATOM 7720 C CA . GLU A 1 993 ? -25.156 -19.375 -6.477 1 98.19 993 GLU A CA 1
ATOM 7721 C C . GLU A 1 993 ? -26.516 -18.984 -5.914 1 98.19 993 GLU A C 1
ATOM 7723 O O . GLU A 1 993 ? -26.812 -19.25 -4.742 1 98.19 993 GLU A O 1
ATOM 7728 N N . SER A 1 994 ? -27.344 -18.375 -6.777 1 98.5 994 SER A N 1
ATOM 7729 C CA . SER A 1 994 ? -28.672 -17.953 -6.379 1 98.5 994 SER A CA 1
ATOM 7730 C C . SER A 1 994 ? -29.578 -19.156 -6.113 1 98.5 994 SER A C 1
ATOM 7732 O O . SER A 1 994 ? -29.375 -20.219 -6.68 1 98.5 994 SER A O 1
ATOM 7734 N N . ILE A 1 995 ? -30.562 -18.969 -5.277 1 98.06 995 ILE A N 1
ATOM 7735 C CA . ILE A 1 995 ? -31.531 -20.016 -4.934 1 98.06 995 ILE A CA 1
ATOM 7736 C C . ILE A 1 995 ? -32.344 -20.406 -6.176 1 98.06 995 ILE A C 1
ATOM 7738 O O . ILE A 1 995 ? -32.812 -19.531 -6.91 1 98.06 995 ILE A O 1
ATOM 7742 N N . ARG A 1 996 ? -32.375 -21.641 -6.441 1 97.75 996 ARG A N 1
ATOM 7743 C CA . ARG A 1 996 ? -33.219 -22.203 -7.5 1 97.75 996 ARG A CA 1
ATOM 7744 C C . ARG A 1 996 ? -34.531 -22.719 -6.938 1 97.75 996 ARG A C 1
ATOM 7746 O O . ARG A 1 996 ? -34.531 -23.562 -6.035 1 97.75 996 ARG A O 1
ATOM 7753 N N . VAL A 1 997 ? -35.625 -22.266 -7.406 1 97.44 997 VAL A N 1
ATOM 7754 C CA . VAL A 1 997 ? -36.938 -22.688 -6.902 1 97.44 997 VAL A CA 1
ATOM 7755 C C . VAL A 1 997 ? -37.531 -23.703 -7.859 1 97.44 997 VAL A C 1
ATOM 7757 O O . VAL A 1 997 ? -37.281 -23.688 -9.062 1 97.44 997 VAL A O 1
ATOM 7760 N N . MET B 1 1 ? 58.5 54.281 18.312 1 22.47 1 MET B N 1
ATOM 7761 C CA . MET B 1 1 ? 58.938 54.562 19.672 1 22.47 1 MET B CA 1
ATOM 7762 C C . MET B 1 1 ? 57.781 55.031 20.547 1 22.47 1 MET B C 1
ATOM 7764 O O . MET B 1 1 ? 57.906 55.969 21.312 1 22.47 1 MET B O 1
ATOM 7768 N N . LEU B 1 2 ? 56.625 54.656 19.984 1 24.8 2 LEU B N 1
ATOM 7769 C CA . LEU B 1 2 ? 55.188 54.844 20.062 1 24.8 2 LEU B CA 1
ATOM 7770 C C . LEU B 1 2 ? 54.625 54.406 21.406 1 24.8 2 LEU B C 1
ATOM 7772 O O . LEU B 1 2 ? 54.656 53.219 21.719 1 24.8 2 LEU B O 1
ATOM 7776 N N . SER B 1 3 ? 55.031 55.312 22.391 1 24.67 3 SER B N 1
ATOM 7777 C CA . SER B 1 3 ? 55.031 54.969 23.812 1 24.67 3 SER B CA 1
ATOM 7778 C C . SER B 1 3 ? 53.625 54.562 24.266 1 24.67 3 SER B C 1
ATOM 7780 O O . SER B 1 3 ? 52.625 54.906 23.641 1 24.67 3 SER B O 1
ATOM 7782 N N . PRO B 1 4 ? 53.469 53.625 25.297 1 26.03 4 PRO B N 1
ATOM 7783 C CA . PRO B 1 4 ? 52.562 52.656 25.922 1 26.03 4 PRO B CA 1
ATOM 7784 C C . PRO B 1 4 ? 51.5 53.344 26.781 1 26.03 4 PRO B C 1
ATOM 7786 O O . PRO B 1 4 ? 50.906 52.688 27.625 1 26.03 4 PRO B O 1
ATOM 7789 N N . TRP B 1 5 ? 51.219 54.625 26.469 1 22.38 5 TRP B N 1
ATOM 7790 C CA . TRP B 1 5 ? 50.438 55.281 27.5 1 22.38 5 TRP B CA 1
ATOM 7791 C C . TRP B 1 5 ? 49.25 54.469 27.922 1 22.38 5 TRP B C 1
ATOM 7793 O O . TRP B 1 5 ? 48.75 53.625 27.141 1 22.38 5 TRP B O 1
ATOM 7803 N N . ARG B 1 6 ? 48.75 54.812 29.156 1 25.03 6 ARG B N 1
ATOM 7804 C CA . ARG B 1 6 ? 48.156 54.5 30.453 1 25.03 6 ARG B CA 1
ATOM 7805 C C . ARG B 1 6 ? 46.625 54.438 30.359 1 25.03 6 ARG B C 1
ATOM 7807 O O . ARG B 1 6 ? 45.969 55.469 30.391 1 25.03 6 ARG B O 1
ATOM 7814 N N . LEU B 1 7 ? 46 53.719 29.344 1 21.75 7 LEU B N 1
ATOM 7815 C CA . LEU B 1 7 ? 44.594 53.75 29 1 21.75 7 LEU B CA 1
ATOM 7816 C C . LEU B 1 7 ? 43.719 53.281 30.172 1 21.75 7 LEU B C 1
ATOM 7818 O O . LEU B 1 7 ? 43.875 52.156 30.656 1 21.75 7 LEU B O 1
ATOM 7822 N N . GLY B 1 8 ? 43.469 54.25 31.094 1 25.72 8 GLY B N 1
ATOM 7823 C CA . GLY B 1 8 ? 42.656 54.094 32.281 1 25.72 8 GLY B CA 1
ATOM 7824 C C . GLY B 1 8 ? 41.375 53.312 32.031 1 25.72 8 GLY B C 1
ATOM 7825 O O . GLY B 1 8 ? 40.812 53.406 30.938 1 25.72 8 GLY B O 1
ATOM 7826 N N . THR B 1 9 ? 41.156 52.25 32.844 1 25.06 9 THR B N 1
ATOM 7827 C CA . THR B 1 9 ? 40.188 51.188 32.969 1 25.06 9 THR B CA 1
ATOM 7828 C C . THR B 1 9 ? 38.812 51.719 33.312 1 25.06 9 THR B C 1
ATOM 7830 O O . THR B 1 9 ? 38.562 52.25 34.406 1 25.06 9 THR B O 1
ATOM 7833 N N . LEU B 1 10 ? 38.188 52.656 32.562 1 28.7 10 LEU B N 1
ATOM 7834 C CA . LEU B 1 10 ? 36.812 53 32.906 1 28.7 10 LEU B CA 1
ATOM 7835 C C . LEU B 1 10 ? 35.938 51.75 33 1 28.7 10 LEU B C 1
ATOM 7837 O O . LEU B 1 10 ? 35.75 51.062 32.031 1 28.7 10 LEU B O 1
ATOM 7841 N N . VAL B 1 11 ? 35.969 51.156 34.188 1 28.94 11 VAL B N 1
ATOM 7842 C CA . VAL B 1 11 ? 35.125 50.031 34.562 1 28.94 11 VAL B CA 1
ATOM 7843 C C . VAL B 1 11 ? 33.656 50.438 34.344 1 28.94 11 VAL B C 1
ATOM 7845 O O . VAL B 1 11 ? 33.156 51.375 34.969 1 28.94 11 VAL B O 1
ATOM 7848 N N . GLY B 1 12 ? 33.219 50.469 33.125 1 25.2 12 GLY B N 1
ATOM 7849 C CA . GLY B 1 12 ? 31.828 50.625 32.75 1 25.2 12 GLY B CA 1
ATOM 7850 C C . GLY B 1 12 ? 30.906 49.719 33.594 1 25.2 12 GLY B C 1
ATOM 7851 O O . GLY B 1 12 ? 31.016 48.5 33.562 1 25.2 12 GLY B O 1
ATOM 7852 N N . LEU B 1 13 ? 30.578 50.188 34.812 1 27.8 13 LEU B N 1
ATOM 7853 C CA . LEU B 1 13 ? 29.609 49.531 35.688 1 27.8 13 LEU B CA 1
ATOM 7854 C C . LEU B 1 13 ? 28.344 49.188 34.938 1 27.8 13 LEU B C 1
ATOM 7856 O O . LEU B 1 13 ? 27.609 50.094 34.5 1 27.8 13 LEU B O 1
ATOM 7860 N N . LEU B 1 14 ? 28.328 48.156 34.188 1 30.7 14 LEU B N 1
ATOM 7861 C CA . LEU B 1 14 ? 27.125 47.562 33.625 1 30.7 14 LEU B CA 1
ATOM 7862 C C . LEU B 1 14 ? 26.094 47.25 34.719 1 30.7 14 LEU B C 1
ATOM 7864 O O . LEU B 1 14 ? 26.281 46.344 35.5 1 30.7 14 LEU B O 1
ATOM 7868 N N . ALA B 1 15 ? 25.5 48.312 35.344 1 35.38 15 ALA B N 1
ATOM 7869 C CA . ALA B 1 15 ? 24.359 48.094 36.219 1 35.38 15 ALA B CA 1
ATOM 7870 C C . ALA B 1 15 ? 23.359 47.156 35.594 1 35.38 15 ALA B C 1
ATOM 7872 O O . ALA B 1 15 ? 22.906 47.344 34.469 1 35.38 15 ALA B O 1
ATOM 7873 N N . ALA B 1 16 ? 23.234 46.031 36.125 1 38.19 16 ALA B N 1
ATOM 7874 C CA . ALA B 1 16 ? 22.266 44.938 35.906 1 38.19 16 ALA B CA 1
ATOM 7875 C C . ALA B 1 16 ? 20.844 45.469 35.969 1 38.19 16 ALA B C 1
ATOM 7877 O O . ALA B 1 16 ? 20.266 45.594 37.031 1 38.19 16 ALA B O 1
ATOM 7878 N N . VAL B 1 17 ? 20.5 46.375 35.25 1 37.41 17 VAL B N 1
ATOM 7879 C CA . VAL B 1 17 ? 19.078 46.688 35.156 1 37.41 17 VAL B CA 1
ATOM 7880 C C . VAL B 1 17 ? 18.297 45.375 34.906 1 37.41 17 VAL B C 1
ATOM 7882 O O . VAL B 1 17 ? 18.562 44.656 33.938 1 37.41 17 VAL B O 1
ATOM 7885 N N . ASP B 1 18 ? 17.891 44.719 35.906 1 43 18 ASP B N 1
ATOM 7886 C CA . ASP B 1 18 ? 16.922 43.625 35.875 1 43 18 ASP B CA 1
ATOM 7887 C C . ASP B 1 18 ? 15.82 43.906 34.844 1 43 18 ASP B C 1
ATOM 7889 O O . ASP B 1 18 ? 15.109 44.906 34.938 1 43 18 ASP B O 1
ATOM 7893 N N . SER B 1 19 ? 15.984 43.656 33.656 1 45.62 19 SER B N 1
ATOM 7894 C CA . SER B 1 19 ? 15.305 43.938 32.375 1 45.62 19 SER B CA 1
ATOM 7895 C C . SER B 1 19 ? 13.836 43.531 32.438 1 45.62 19 SER B C 1
ATOM 7897 O O . SER B 1 19 ? 13.5 42.469 32.969 1 45.62 19 SER B O 1
ATOM 7899 N N . VAL B 1 20 ? 12.984 44.438 32.531 1 46.81 20 VAL B N 1
ATOM 7900 C CA . VAL B 1 20 ? 11.547 44.344 32.312 1 46.81 20 VAL B CA 1
ATOM 7901 C C . VAL B 1 20 ? 11.281 43.562 31.031 1 46.81 20 VAL B C 1
ATOM 7903 O O . VAL B 1 20 ? 11.789 43.906 29.953 1 46.81 20 VAL B O 1
ATOM 7906 N N . LEU B 1 21 ? 10.758 42.281 31.109 1 61.62 21 LEU B N 1
ATOM 7907 C CA . LEU B 1 21 ? 10.633 41.344 30.016 1 61.62 21 LEU B CA 1
ATOM 7908 C C . LEU B 1 21 ? 9.297 41.5 29.297 1 61.62 21 LEU B C 1
ATOM 7910 O O . LEU B 1 21 ? 8.344 40.781 29.562 1 61.62 21 LEU B O 1
ATOM 7914 N N . ALA B 1 22 ? 8.797 42.719 29.016 1 70 22 ALA B N 1
ATOM 7915 C CA . ALA B 1 22 ? 7.641 42.844 28.125 1 70 22 ALA B CA 1
ATOM 7916 C C . ALA B 1 22 ? 8.055 42.688 26.672 1 70 22 ALA B C 1
ATOM 7918 O O . ALA B 1 22 ? 9.172 43.031 26.297 1 70 22 ALA B O 1
ATOM 7919 N N . ILE B 1 23 ? 7.176 42 25.969 1 80.44 23 ILE B N 1
ATOM 7920 C CA . ILE B 1 23 ? 7.523 41.719 24.594 1 80.44 23 ILE B CA 1
ATOM 7921 C C . ILE B 1 23 ? 6.785 42.656 23.641 1 80.44 23 ILE B C 1
ATOM 7923 O O . ILE B 1 23 ? 5.551 42.688 23.641 1 80.44 23 ILE B O 1
ATOM 7927 N N . GLY B 1 24 ? 7.477 43.469 22.891 1 73.88 24 GLY B N 1
ATOM 7928 C CA . GLY B 1 24 ? 6.898 44.281 21.844 1 73.88 24 GLY B CA 1
ATOM 7929 C C . GLY B 1 24 ? 6.305 45.562 22.359 1 73.88 24 GLY B C 1
ATOM 7930 O O . GLY B 1 24 ? 5.348 46.094 21.781 1 73.88 24 GLY B O 1
ATOM 7931 N N . GLN B 1 25 ? 6.742 46.094 23.562 1 76.25 25 GLN B N 1
ATOM 7932 C CA . GLN B 1 25 ? 6.176 47.312 24.141 1 76.25 25 GLN B CA 1
ATOM 7933 C C . GLN B 1 25 ? 7.258 48.188 24.766 1 76.25 25 GLN B C 1
ATOM 7935 O O . GLN B 1 25 ? 8.375 47.719 25.016 1 76.25 25 GLN B O 1
ATOM 7940 N N . ALA B 1 26 ? 6.898 49.438 24.922 1 76.19 26 ALA B N 1
ATOM 7941 C CA . ALA B 1 26 ? 7.789 50.344 25.641 1 76.19 26 ALA B CA 1
ATOM 7942 C C . ALA B 1 26 ? 7.949 49.906 27.109 1 76.19 26 ALA B C 1
ATOM 7944 O O . ALA B 1 26 ? 6.988 49.469 27.734 1 76.19 26 ALA B O 1
ATOM 7945 N N . THR B 1 27 ? 9.133 50.125 27.672 1 87.94 27 THR B N 1
ATOM 7946 C CA . THR B 1 27 ? 9.391 49.688 29.031 1 87.94 27 THR B CA 1
ATOM 7947 C C . THR B 1 27 ? 9.422 50.875 30 1 87.94 27 THR B C 1
ATOM 7949 O O . THR B 1 27 ? 9.977 51.938 29.672 1 87.94 27 THR B O 1
ATOM 7952 N N . CYS B 1 28 ? 8.672 50.688 31.156 1 92.88 28 CYS B N 1
ATOM 7953 C CA . CYS B 1 28 ? 8.664 51.75 32.156 1 92.88 28 CYS B CA 1
ATOM 7954 C C . CYS B 1 28 ? 8.711 51.188 33.562 1 92.88 28 CYS B C 1
ATOM 7956 O O . CYS B 1 28 ? 8.555 51.906 34.531 1 92.88 28 CYS B O 1
ATOM 7958 N N . VAL B 1 29 ? 8.883 49.875 33.688 1 94.38 29 VAL B N 1
ATOM 7959 C CA . VAL B 1 29 ? 8.906 49.219 35 1 94.38 29 VAL B CA 1
ATOM 7960 C C . VAL B 1 29 ? 10.352 49 35.438 1 94.38 29 VAL B C 1
ATOM 7962 O O . VAL B 1 29 ? 11.227 48.719 34.625 1 94.38 29 VAL B O 1
ATOM 7965 N N . ALA B 1 30 ? 10.562 49.156 36.719 1 93.5 30 ALA B N 1
ATOM 7966 C CA . ALA B 1 30 ? 11.867 48.938 37.344 1 93.5 30 ALA B CA 1
ATOM 7967 C C . ALA B 1 30 ? 11.727 48.188 38.656 1 93.5 30 ALA B C 1
ATOM 7969 O O . ALA B 1 30 ? 10.711 48.344 39.344 1 93.5 30 ALA B O 1
ATOM 7970 N N . PHE B 1 31 ? 12.742 47.5 39.094 1 93 31 PHE B N 1
ATOM 7971 C CA . PHE B 1 31 ? 12.68 46.719 40.312 1 93 31 PHE B CA 1
ATOM 7972 C C . PHE B 1 31 ? 13.609 47.281 41.375 1 93 31 PHE B C 1
ATOM 7974 O O . PHE B 1 31 ? 13.766 46.719 42.469 1 93 31 PHE B O 1
ATOM 7981 N N . LYS B 1 32 ? 14.242 48.344 40.969 1 92.69 32 LYS B N 1
ATOM 7982 C CA . LYS B 1 32 ? 15.07 49.125 41.906 1 92.69 32 LYS B CA 1
ATOM 7983 C C . LYS B 1 32 ? 14.711 50.594 41.875 1 92.69 32 LYS B C 1
ATOM 7985 O O . LYS B 1 32 ? 14.367 51.125 40.812 1 92.69 32 LYS B O 1
ATOM 7990 N N . SER B 1 33 ? 14.789 51.188 43.062 1 91.62 33 SER B N 1
ATOM 7991 C CA . SER B 1 33 ? 14.484 52.625 43.156 1 91.62 33 SER B CA 1
ATOM 7992 C C . SER B 1 33 ? 15.531 53.438 42.406 1 91.62 33 SER B C 1
ATOM 7994 O O . SER B 1 33 ? 16.719 53.094 42.406 1 91.62 33 SER B O 1
ATOM 7996 N N . ALA B 1 34 ? 15.125 54.438 41.688 1 91.06 34 ALA B N 1
ATOM 7997 C CA . ALA B 1 34 ? 15.977 55.406 41.031 1 91.06 34 ALA B CA 1
ATOM 7998 C C . ALA B 1 34 ? 15.375 56.812 41.094 1 91.06 34 ALA B C 1
ATOM 8000 O O . ALA B 1 34 ? 14.219 56.969 41.469 1 91.06 34 ALA B O 1
ATOM 8001 N N . PRO B 1 35 ? 16.359 57.844 40.625 1 85.25 35 PRO B N 1
ATOM 8002 C CA . PRO B 1 35 ? 15.766 59.156 40.5 1 85.25 35 PRO B CA 1
ATOM 8003 C C . PRO B 1 35 ? 14.672 59.25 39.438 1 85.25 35 PRO B C 1
ATOM 8005 O O . PRO B 1 35 ? 14.758 58.562 38.438 1 85.25 35 PRO B O 1
ATOM 8008 N N . SER B 1 36 ? 13.57 59.594 39.75 1 93.31 36 SER B N 1
ATOM 8009 C CA . SER B 1 36 ? 12.461 59.812 38.812 1 93.31 36 SER B CA 1
ATOM 8010 C C . SER B 1 36 ? 11.602 58.562 38.688 1 93.31 36 SER B C 1
ATOM 8012 O O . SER B 1 36 ? 11.211 58.156 37.594 1 93.31 36 SER B O 1
ATOM 8014 N N . THR B 1 37 ? 11.656 57.719 39.656 1 95.5 37 THR B N 1
ATOM 8015 C CA . THR B 1 37 ? 10.742 56.562 39.688 1 95.5 37 THR B CA 1
ATOM 8016 C C . THR B 1 37 ? 9.609 56.812 40.688 1 95.5 37 THR B C 1
ATOM 8018 O O . THR B 1 37 ? 9.766 57.594 41.625 1 95.5 37 THR B O 1
ATOM 8021 N N . PHE B 1 38 ? 8.578 56.219 40.375 1 96.88 38 PHE B N 1
ATOM 8022 C CA . PHE B 1 38 ? 7.391 56.219 41.219 1 96.88 38 PHE B CA 1
ATOM 8023 C C . PHE B 1 38 ? 7.195 54.844 41.844 1 96.88 38 PHE B C 1
ATOM 8025 O O . PHE B 1 38 ? 7.207 53.812 41.156 1 96.88 38 PHE B O 1
ATOM 8032 N N . PRO B 1 39 ? 7.035 54.75 43.156 1 97 39 PRO B N 1
ATOM 8033 C CA . PRO B 1 39 ? 6.914 53.438 43.812 1 97 39 PRO B CA 1
ATOM 8034 C C . PRO B 1 39 ? 5.523 52.844 43.656 1 97 39 PRO B C 1
ATOM 8036 O O . PRO B 1 39 ? 4.52 53.5 43.906 1 97 39 PRO B O 1
ATOM 8039 N N . ILE B 1 40 ? 5.547 51.594 43.156 1 97.75 40 ILE B N 1
ATOM 8040 C CA . ILE B 1 40 ? 4.336 50.781 43.188 1 97.75 40 ILE B CA 1
ATOM 8041 C C . ILE B 1 40 ? 4.277 50 44.531 1 97.75 40 ILE B C 1
ATOM 8043 O O . ILE B 1 40 ? 3.268 50.062 45.219 1 97.75 40 ILE B O 1
ATOM 8047 N N . VAL B 1 41 ? 5.277 49.312 44.781 1 97.62 41 VAL B N 1
ATOM 8048 C CA . VAL B 1 41 ? 5.516 48.688 46.094 1 97.62 41 VAL B CA 1
ATOM 8049 C C . VAL B 1 41 ? 6.922 49.031 46.562 1 97.62 41 VAL B C 1
ATOM 8051 O O . VAL B 1 41 ? 7.906 48.781 45.875 1 97.62 41 VAL B O 1
ATOM 8054 N N . SER B 1 42 ? 7 49.625 47.688 1 96.12 42 SER B N 1
ATOM 8055 C CA . SER B 1 42 ? 8.273 49.969 48.312 1 96.12 42 SER B CA 1
ATOM 8056 C C . SER B 1 42 ? 8.211 49.812 49.844 1 96.12 42 SER B C 1
ATOM 8058 O O . SER B 1 42 ? 7.223 50.219 50.469 1 96.12 42 SER B O 1
ATOM 8060 N N . GLY B 1 43 ? 9.234 49.312 50.469 1 93.81 43 GLY B N 1
ATOM 8061 C CA . GLY B 1 43 ? 9.297 49.156 51.906 1 93.81 43 GLY B CA 1
ATOM 8062 C C . GLY B 1 43 ? 8.172 48.312 52.469 1 93.81 43 GLY B C 1
ATOM 8063 O O . GLY B 1 43 ? 7.684 48.562 53.594 1 93.81 43 GLY B O 1
ATOM 8064 N N . GLY B 1 44 ? 7.672 47.406 51.656 1 94.25 44 GLY B N 1
ATOM 8065 C CA . GLY B 1 44 ? 6.629 46.5 52.094 1 94.25 44 GLY B CA 1
ATOM 8066 C C . GLY B 1 44 ? 5.242 47.094 52.031 1 94.25 44 GLY B C 1
ATOM 8067 O O . GLY B 1 44 ? 4.277 46.5 52.531 1 94.25 44 GLY B O 1
ATOM 8068 N N . SER B 1 45 ? 5.148 48.25 51.5 1 95.25 45 SER B N 1
ATOM 8069 C CA . SER B 1 45 ? 3.857 48.906 51.375 1 95.25 45 SER B CA 1
ATOM 8070 C C . SER B 1 45 ? 3.502 49.156 49.906 1 95.25 45 SER B C 1
ATOM 8072 O O . SER B 1 45 ? 4.355 49.531 49.125 1 95.25 45 SER B O 1
ATOM 8074 N N . GLY B 1 46 ? 2.312 48.812 49.562 1 96.94 46 GLY B N 1
ATOM 8075 C CA . GLY B 1 46 ? 1.815 49.062 48.219 1 96.94 46 GLY B CA 1
ATOM 8076 C C . GLY B 1 46 ? 1.146 50.406 48.062 1 96.94 46 GLY B C 1
ATOM 8077 O O . GLY B 1 46 ? 0.4 50.844 48.938 1 96.94 46 GLY B O 1
ATOM 8078 N N . THR B 1 47 ? 1.478 51.094 46.969 1 97.69 47 THR B N 1
ATOM 8079 C CA . THR B 1 47 ? 0.784 52.344 46.656 1 97.69 47 THR B CA 1
ATOM 8080 C C . THR B 1 47 ? -0.698 52.094 46.406 1 97.69 47 THR B C 1
ATOM 8082 O O . THR B 1 47 ? -1.052 51.188 45.625 1 97.69 47 THR B O 1
ATOM 8085 N N . PRO B 1 48 ? -1.615 52.812 47.031 1 96.88 48 PRO B N 1
ATOM 8086 C CA . PRO B 1 48 ? -3.043 52.562 46.812 1 96.88 48 PRO B CA 1
ATOM 8087 C C . PRO B 1 48 ? -3.477 52.844 45.375 1 96.88 48 PRO B C 1
ATOM 8089 O O . PRO B 1 48 ? -2.973 53.781 44.75 1 96.88 48 PRO B O 1
ATOM 8092 N N . ILE B 1 49 ? -4.457 52.094 44.906 1 98.25 49 ILE B N 1
ATOM 8093 C CA . ILE B 1 49 ? -5.039 52.25 43.562 1 98.25 49 ILE B CA 1
ATOM 8094 C C . ILE B 1 49 ? -6.418 52.906 43.688 1 98.25 49 ILE B C 1
ATOM 8096 O O . ILE B 1 49 ? -7.309 52.375 44.344 1 98.25 49 ILE B O 1
ATOM 8100 N N . PHE B 1 50 ? -6.559 54.031 43 1 97.31 50 PHE B N 1
ATOM 8101 C CA . PHE B 1 50 ? -7.832 54.75 43.031 1 97.31 50 PHE B CA 1
ATOM 8102 C C . PHE B 1 50 ? -8.5 54.75 41.688 1 97.31 50 PHE B C 1
ATOM 8104 O O . PHE B 1 50 ? -7.828 54.875 40.656 1 97.31 50 PHE B O 1
ATOM 8111 N N . LEU B 1 51 ? -9.805 54.531 41.656 1 97.81 51 LEU B N 1
ATOM 8112 C CA . LEU B 1 51 ? -10.672 54.656 40.469 1 97.81 51 LEU B CA 1
ATOM 8113 C C . LEU B 1 51 ? -11.898 55.5 40.812 1 97.81 51 LEU B C 1
ATOM 8115 O O . LEU B 1 51 ? -12.086 55.938 41.938 1 97.81 51 LEU B O 1
ATOM 8119 N N . SER B 1 52 ? -12.656 55.812 39.812 1 96.75 52 SER B N 1
ATOM 8120 C CA . SER B 1 52 ? -13.953 56.438 40 1 96.75 52 SER B CA 1
ATOM 8121 C C . SER B 1 52 ? -15.086 55.438 39.812 1 96.75 52 SER B C 1
ATOM 8123 O O . SER B 1 52 ? -15.023 54.594 38.906 1 96.75 52 SER B O 1
ATOM 8125 N N . ASP B 1 53 ? -16.125 55.562 40.531 1 94.88 53 ASP B N 1
ATOM 8126 C CA . ASP B 1 53 ? -17.25 54.625 40.469 1 94.88 53 ASP B CA 1
ATOM 8127 C C . ASP B 1 53 ? -17.969 54.719 39.125 1 94.88 53 ASP B C 1
ATOM 8129 O O . ASP B 1 53 ? -18.703 53.812 38.75 1 94.88 53 ASP B O 1
ATOM 8133 N N . ASP B 1 54 ? -17.781 55.812 38.438 1 96.31 54 ASP B N 1
ATOM 8134 C CA . ASP B 1 54 ? -18.5 56.031 37.188 1 96.31 54 ASP B CA 1
ATOM 8135 C C . ASP B 1 54 ? -17.688 55.531 36 1 96.31 54 ASP B C 1
ATOM 8137 O O . ASP B 1 54 ? -18.078 55.719 34.844 1 96.31 54 ASP B O 1
ATOM 8141 N N . ASP B 1 55 ? -16.594 54.938 36.219 1 97.31 55 ASP B N 1
ATOM 8142 C CA . ASP B 1 55 ? -15.844 54.312 35.125 1 97.31 55 ASP B CA 1
ATOM 8143 C C . ASP B 1 55 ? -16.484 53 34.688 1 97.31 55 ASP B C 1
ATOM 8145 O O . ASP B 1 55 ? -17.484 52.562 35.281 1 97.31 55 ASP B O 1
ATOM 8149 N N . TRP B 1 56 ? -15.984 52.406 33.625 1 97.12 56 TRP B N 1
ATOM 8150 C CA . TRP B 1 56 ? -16.516 51.188 33.031 1 97.12 56 TRP B CA 1
ATOM 8151 C C . TRP B 1 56 ? -16.359 50 34.031 1 97.12 56 TRP B C 1
ATOM 8153 O O . TRP B 1 56 ? -15.32 49.906 34.688 1 97.12 56 TRP B O 1
ATOM 8163 N N . PRO B 1 57 ? -17.297 49.094 34.125 1 96.06 57 PRO B N 1
ATOM 8164 C CA . PRO B 1 57 ? -17.141 47.906 34.969 1 96.06 57 PRO B CA 1
ATOM 8165 C C . PRO B 1 57 ? -15.961 47.062 34.562 1 96.06 57 PRO B C 1
ATOM 8167 O O . PRO B 1 57 ? -15.305 46.438 35.406 1 96.06 57 PRO B O 1
ATOM 8170 N N . GLY B 1 58 ? -15.695 46.969 33.281 1 97.56 58 GLY B N 1
ATOM 8171 C CA . GLY B 1 58 ? -14.539 46.25 32.812 1 97.56 58 GLY B CA 1
ATOM 8172 C C . GLY B 1 58 ? -13.219 46.781 33.312 1 97.56 58 GLY B C 1
ATOM 8173 O O . GLY B 1 58 ? -12.273 46.031 33.531 1 97.56 58 GLY B O 1
ATOM 8174 N N . VAL B 1 59 ? -13.148 48.094 33.469 1 98.38 59 VAL B N 1
ATOM 8175 C CA . VAL B 1 59 ? -11.961 48.75 34 1 98.38 59 VAL B CA 1
ATOM 8176 C C . VAL B 1 59 ? -11.805 48.406 35.5 1 98.38 59 VAL B C 1
ATOM 8178 O O . VAL B 1 59 ? -10.695 48.125 35.969 1 98.38 59 VAL B O 1
ATOM 8181 N N . GLN B 1 60 ? -12.953 48.375 36.219 1 97.56 60 GLN B N 1
ATOM 8182 C CA . GLN B 1 60 ? -12.945 47.969 37.625 1 97.56 60 GLN B CA 1
ATOM 8183 C C . GLN B 1 60 ? -12.398 46.562 37.781 1 97.56 60 GLN B C 1
ATOM 8185 O O . GLN B 1 60 ? -11.547 46.312 38.625 1 97.56 60 GLN B O 1
ATOM 8190 N N . ARG B 1 61 ? -12.875 45.688 36.969 1 97.38 61 ARG B N 1
ATOM 8191 C CA . ARG B 1 61 ? -12.453 44.312 37 1 97.38 61 ARG B CA 1
ATOM 8192 C C . ARG B 1 61 ? -10.969 44.156 36.688 1 97.38 61 ARG B C 1
ATOM 8194 O O . ARG B 1 61 ? -10.25 43.406 37.344 1 97.38 61 ARG B O 1
ATOM 8201 N N . ALA B 1 62 ? -10.5 44.812 35.656 1 98.38 62 ALA B N 1
ATOM 8202 C CA . ALA B 1 62 ? -9.094 44.75 35.25 1 98.38 62 ALA B CA 1
ATOM 8203 C C . ALA B 1 62 ? -8.195 45.312 36.344 1 98.38 62 ALA B C 1
ATOM 8205 O O . ALA B 1 62 ? -7.066 44.844 36.531 1 98.38 62 ALA B O 1
ATOM 8206 N N . ALA B 1 63 ? -8.672 46.25 37.125 1 98.25 63 ALA B N 1
ATOM 8207 C CA . ALA B 1 63 ? -7.906 46.812 38.25 1 98.25 63 ALA B CA 1
ATOM 8208 C C . ALA B 1 63 ? -7.695 45.781 39.344 1 98.25 63 ALA B C 1
ATOM 8210 O O . ALA B 1 63 ? -6.656 45.781 40 1 98.25 63 ALA B O 1
ATOM 8211 N N . ILE B 1 64 ? -8.711 44.969 39.5 1 97.88 64 ILE B N 1
ATOM 8212 C CA . ILE B 1 64 ? -8.57 43.875 40.469 1 97.88 64 ILE B CA 1
ATOM 8213 C C . ILE B 1 64 ? -7.461 42.938 40 1 97.88 64 ILE B C 1
ATOM 8215 O O . ILE B 1 64 ? -6.605 42.531 40.781 1 97.88 64 ILE B O 1
ATOM 8219 N N . ASP B 1 65 ? -7.48 42.562 38.75 1 98.19 65 ASP B N 1
ATOM 8220 C CA . ASP B 1 65 ? -6.406 41.75 38.188 1 98.19 65 ASP B CA 1
ATOM 8221 C C . ASP B 1 65 ? -5.047 42.406 38.406 1 98.19 65 ASP B C 1
ATOM 8223 O O . ASP B 1 65 ? -4.074 41.719 38.75 1 98.19 65 ASP B O 1
ATOM 8227 N N . PHE B 1 66 ? -4.977 43.688 38.125 1 98.19 66 PHE B N 1
ATOM 82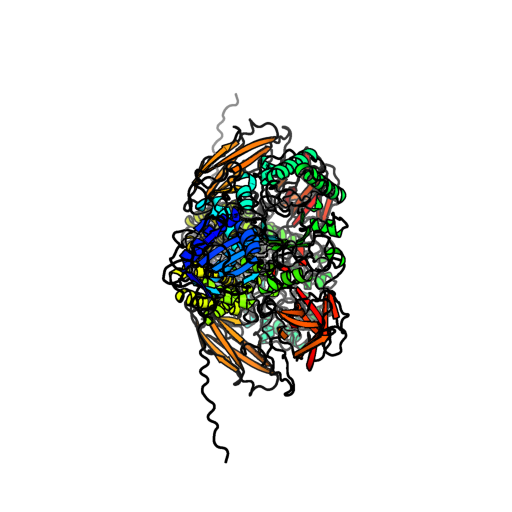28 C CA . PHE B 1 66 ? -3.752 44.469 38.25 1 98.19 66 PHE B CA 1
ATOM 8229 C C . PHE B 1 66 ? -3.215 44.406 39.688 1 98.19 66 PHE B C 1
ATOM 8231 O O . PHE B 1 66 ? -2.025 44.156 39.875 1 98.19 66 PHE B O 1
ATOM 8238 N N . ALA B 1 67 ? -4.09 44.562 40.625 1 98.25 67 ALA B N 1
ATOM 8239 C CA . ALA B 1 67 ? -3.715 44.469 42.031 1 98.25 67 ALA B CA 1
ATOM 8240 C C . ALA B 1 67 ? -3.225 43.094 42.375 1 98.25 67 ALA B C 1
ATOM 8242 O O . ALA B 1 67 ? -2.232 42.906 43.094 1 98.25 67 ALA B O 1
ATOM 8243 N N . MET B 1 68 ? -3.926 42.156 41.906 1 98 68 MET B N 1
ATOM 8244 C CA . MET B 1 68 ? -3.549 40.781 42.156 1 98 68 MET B CA 1
ATOM 8245 C C . MET B 1 68 ? -2.195 40.438 41.531 1 98 68 MET B C 1
ATOM 8247 O O . MET B 1 68 ? -1.425 39.656 42.062 1 98 68 MET B O 1
ATOM 8251 N N . ASP B 1 69 ? -1.929 41.031 40.375 1 98.12 69 ASP B N 1
ATOM 8252 C CA . ASP B 1 69 ? -0.644 40.812 39.719 1 98.12 69 ASP B CA 1
ATOM 8253 C C . ASP B 1 69 ? 0.494 41.438 40.5 1 98.12 69 ASP B C 1
ATOM 8255 O O . ASP B 1 69 ? 1.592 40.906 40.594 1 98.12 69 ASP B O 1
ATOM 8259 N N . ILE B 1 70 ? 0.252 42.562 41.094 1 97.94 70 ILE B N 1
ATOM 8260 C CA . ILE B 1 70 ? 1.229 43.188 41.969 1 97.94 70 ILE B CA 1
ATOM 8261 C C . ILE B 1 70 ? 1.499 42.281 43.156 1 97.94 70 ILE B C 1
ATOM 8263 O O . ILE B 1 70 ? 2.652 42.094 43.562 1 97.94 70 ILE B O 1
ATOM 8267 N N . GLN B 1 71 ? 0.429 41.75 43.688 1 97.88 71 GLN B N 1
ATOM 8268 C CA . GLN B 1 71 ? 0.581 40.844 44.812 1 97.88 71 GLN B CA 1
ATOM 8269 C C . GLN B 1 71 ? 1.368 39.594 44.406 1 97.88 71 GLN B C 1
ATOM 8271 O O . GLN B 1 71 ? 2.217 39.125 45.156 1 97.88 71 GLN B O 1
ATOM 8276 N N . ARG B 1 72 ? 1.024 39.094 43.25 1 96.69 72 ARG B N 1
ATOM 8277 C CA . ARG B 1 72 ? 1.688 37.906 42.719 1 96.69 72 ARG B CA 1
ATOM 8278 C C . ARG B 1 72 ? 3.195 38.094 42.625 1 96.69 72 ARG B C 1
ATOM 8280 O O . ARG B 1 72 ? 3.975 37.188 42.938 1 96.69 72 ARG B O 1
ATOM 8287 N N . VAL B 1 73 ? 3.621 39.281 42.25 1 96.81 73 VAL B N 1
ATOM 8288 C CA . VAL B 1 73 ? 5.027 39.562 42 1 96.81 73 VAL B CA 1
ATOM 8289 C C . VAL B 1 73 ? 5.719 40 43.281 1 96.81 73 VAL B C 1
ATOM 8291 O O . VAL B 1 73 ? 6.883 39.656 43.531 1 96.81 73 VAL B O 1
ATOM 8294 N N . THR B 1 74 ? 5.023 40.688 44.281 1 96.88 74 THR B N 1
ATOM 8295 C CA . THR B 1 74 ? 5.711 41.344 45.375 1 96.88 74 THR B CA 1
ATOM 8296 C C . THR B 1 74 ? 5.305 40.719 46.719 1 96.88 74 THR B C 1
ATOM 8298 O O . THR B 1 74 ? 5.969 40.938 47.75 1 96.88 74 THR B O 1
ATOM 8301 N N . GLY B 1 75 ? 4.168 40.031 46.719 1 96.38 75 GLY B N 1
ATOM 8302 C CA . GLY B 1 75 ? 3.605 39.531 47.969 1 96.38 75 GLY B CA 1
ATOM 8303 C C . GLY B 1 75 ? 2.76 40.562 48.688 1 96.38 75 GLY B C 1
ATOM 8304 O O . GLY B 1 75 ? 2.15 40.25 49.719 1 96.38 75 GLY B O 1
ATOM 8305 N N . VAL B 1 76 ? 2.652 41.781 48.062 1 97.31 76 VAL B N 1
ATOM 8306 C CA . VAL B 1 76 ? 1.916 42.875 48.719 1 97.31 76 VAL B CA 1
ATOM 8307 C C . VAL B 1 76 ? 0.666 43.219 47.906 1 97.31 76 VAL B C 1
ATOM 8309 O O . VAL B 1 76 ? 0.749 43.469 46.688 1 97.31 76 VAL B O 1
ATOM 8312 N N . MET B 1 77 ? -0.466 43.156 48.531 1 97 77 MET B N 1
ATOM 8313 C CA . MET B 1 77 ? -1.713 43.562 47.906 1 97 77 MET B CA 1
ATOM 8314 C C . MET B 1 77 ? -1.965 45.062 48.094 1 97 77 MET B C 1
ATOM 8316 O O . MET B 1 77 ? -2.178 45.5 49.219 1 97 77 MET B O 1
ATOM 8320 N N . PRO B 1 78 ? -1.947 45.844 47.062 1 97.19 78 PRO B N 1
ATOM 8321 C CA . PRO B 1 78 ? -2.303 47.25 47.281 1 97.19 78 PRO B CA 1
ATOM 8322 C C . PRO B 1 78 ? -3.77 47.438 47.656 1 97.19 78 PRO B C 1
ATOM 8324 O O . PRO B 1 78 ? -4.621 46.656 47.25 1 97.19 78 PRO B O 1
ATOM 8327 N N . SER B 1 79 ? -4.02 48.5 48.469 1 95.75 79 SER B N 1
ATOM 8328 C CA . SER B 1 79 ? -5.414 48.844 48.688 1 95.75 79 SER B CA 1
ATOM 8329 C C . SER B 1 79 ? -6.051 49.438 47.438 1 95.75 79 SER B C 1
ATOM 8331 O O . SER B 1 79 ? -5.367 50.062 46.625 1 95.75 79 SER B O 1
ATOM 8333 N N . MET B 1 80 ? -7.27 49.188 47.219 1 96 80 MET B N 1
ATOM 8334 C CA . MET B 1 80 ? -8.039 49.719 46.125 1 96 80 MET B CA 1
ATOM 8335 C C . MET B 1 80 ? -9.297 50.438 46.625 1 96 80 MET B C 1
ATOM 8337 O O . MET B 1 80 ? -9.961 49.938 47.531 1 96 80 MET B O 1
ATOM 8341 N N . ALA B 1 81 ? -9.602 51.594 46 1 94.94 81 ALA B N 1
ATOM 8342 C CA . ALA B 1 81 ? -10.836 52.281 46.375 1 94.94 81 ALA B CA 1
ATOM 8343 C C . ALA B 1 81 ? -11.359 53.156 45.25 1 94.94 81 ALA B C 1
ATOM 8345 O O . ALA B 1 81 ? -10.586 53.688 44.469 1 94.94 81 ALA B O 1
ATOM 8346 N N . ASN B 1 82 ? -12.602 53.219 45.156 1 95.25 82 ASN B N 1
ATOM 8347 C CA . ASN B 1 82 ? -13.227 54.281 44.375 1 95.25 82 ASN B CA 1
ATOM 8348 C C . ASN B 1 82 ? -13.305 55.594 45.156 1 95.25 82 ASN B C 1
ATOM 8350 O O . ASN B 1 82 ? -13.758 55.594 46.312 1 95.25 82 ASN B O 1
ATOM 8354 N N . ILE B 1 83 ? -12.797 56.656 44.5 1 93.12 83 ILE B N 1
ATOM 8355 C CA . ILE B 1 83 ? -12.812 57.938 45.219 1 93.12 83 ILE B CA 1
ATOM 8356 C C . ILE B 1 83 ? -13.375 59.031 44.312 1 93.12 83 ILE B C 1
ATOM 8358 O O . ILE B 1 83 ? -13.508 58.812 43.094 1 93.12 83 ILE B O 1
ATOM 8362 N N . THR B 1 84 ? -13.781 60.125 44.969 1 90.69 84 THR B N 1
ATOM 8363 C CA . THR B 1 84 ? -14.148 61.312 44.219 1 90.69 84 THR B CA 1
ATOM 8364 C C . THR B 1 84 ? -13.047 62.344 44.281 1 90.69 84 THR B C 1
ATOM 8366 O O . THR B 1 84 ? -12.188 62.312 45.156 1 90.69 84 THR B O 1
ATOM 8369 N N . ALA B 1 85 ? -13.094 63.25 43.375 1 85.69 85 ALA B N 1
ATOM 8370 C CA . ALA B 1 85 ? -12.055 64.25 43.281 1 85.69 85 ALA B CA 1
ATOM 8371 C C . ALA B 1 85 ? -12.047 65.125 44.562 1 85.69 85 ALA B C 1
ATOM 8373 O O . ALA B 1 85 ? -11.023 65.75 44.906 1 85.69 85 ALA B O 1
ATOM 8374 N N . THR B 1 86 ? -13.156 65.188 45.281 1 80.25 86 THR B N 1
ATOM 8375 C CA . THR B 1 86 ? -13.289 66.062 46.438 1 80.25 86 THR B CA 1
ATOM 8376 C C . THR B 1 86 ? -13.211 65.25 47.719 1 80.25 86 THR B C 1
ATOM 8378 O O . THR B 1 86 ? -13.391 65.812 48.812 1 80.25 86 THR B O 1
ATOM 8381 N N . ALA B 1 87 ? -13.109 64 47.688 1 75.44 87 ALA B N 1
ATOM 8382 C CA . ALA B 1 87 ? -13.195 63.125 48.844 1 75.44 87 ALA B CA 1
ATOM 8383 C C . ALA B 1 87 ? -12.07 63.438 49.844 1 75.44 87 ALA B C 1
ATOM 8385 O O . ALA B 1 87 ? -12.078 62.938 50.969 1 75.44 87 ALA B O 1
ATOM 8386 N N . GLY B 1 88 ? -11.289 64.438 49.688 1 69.69 88 GLY B N 1
ATOM 8387 C CA . GLY B 1 88 ? -10.258 64.812 50.625 1 69.69 88 GLY B CA 1
ATOM 8388 C C . GLY B 1 88 ? -9.305 63.688 50.938 1 69.69 88 GLY B C 1
ATOM 8389 O O . GLY B 1 88 ? -8.898 63.531 52.094 1 69.69 88 GLY B O 1
ATOM 8390 N N . THR B 1 89 ? -8.969 62.781 50.125 1 77.19 89 THR B N 1
ATOM 8391 C CA . THR B 1 89 ? -8.031 61.688 50.312 1 77.19 89 THR B CA 1
ATOM 8392 C C . THR B 1 89 ? -6.621 62.219 50.562 1 77.19 89 THR B C 1
ATOM 8394 O O . THR B 1 89 ? -6.125 63.062 49.844 1 77.19 89 THR B O 1
ATOM 8397 N N . ASN B 1 90 ? -6.078 61.844 51.781 1 81 90 ASN B N 1
ATOM 8398 C CA . ASN B 1 90 ? -4.715 62.25 52.125 1 81 90 ASN B CA 1
ATOM 8399 C C . ASN B 1 90 ? -3.725 61.094 51.875 1 81 90 ASN B C 1
ATOM 8401 O O . ASN B 1 90 ? -3.688 60.125 52.625 1 81 90 ASN B O 1
ATOM 8405 N N . ALA B 1 91 ? -3.088 61.125 50.719 1 87.44 91 ALA B N 1
ATOM 8406 C CA . ALA B 1 91 ? -2.062 60.156 50.344 1 87.44 91 ALA B CA 1
ATOM 8407 C C . ALA B 1 91 ? -0.868 60.812 49.688 1 87.44 91 ALA B C 1
ATOM 8409 O O . ALA B 1 91 ? -1.039 61.719 48.875 1 87.44 91 ALA B O 1
ATOM 8410 N N . SER B 1 92 ? 0.325 60.5 50.188 1 91.44 92 SER B N 1
ATOM 8411 C CA . SER B 1 92 ? 1.515 61.062 49.531 1 91.44 92 SER B CA 1
ATOM 8412 C C . SER B 1 92 ? 1.638 60.594 48.094 1 91.44 92 SER B C 1
ATOM 8414 O O . SER B 1 92 ? 1.954 61.375 47.188 1 91.44 92 SER B O 1
ATOM 8416 N N . ASN B 1 93 ? 1.394 59.25 47.875 1 95.38 93 ASN B N 1
ATOM 8417 C CA . ASN B 1 93 ? 1.436 58.625 46.562 1 95.38 93 ASN B CA 1
ATOM 8418 C C . ASN B 1 93 ? 0.164 57.844 46.281 1 95.38 93 ASN B C 1
ATOM 8420 O O . ASN B 1 93 ? -0.411 57.219 47.156 1 95.38 93 ASN B O 1
ATOM 8424 N N . ALA B 1 94 ? -0.295 57.844 44.969 1 96.94 94 ALA B N 1
ATOM 8425 C CA . ALA B 1 94 ? -1.444 57.062 44.562 1 96.94 94 ALA B CA 1
ATOM 8426 C C . ALA B 1 94 ? -1.288 56.594 43.094 1 96.94 94 ALA B C 1
ATOM 8428 O O . ALA B 1 94 ? -0.6 57.25 42.312 1 96.94 94 ALA B O 1
ATOM 8429 N N . ILE B 1 95 ? -1.797 55.469 42.812 1 98.31 95 ILE B N 1
ATOM 8430 C CA . ILE B 1 95 ? -2.049 55.062 41.406 1 98.31 95 ILE B CA 1
ATOM 8431 C C . ILE B 1 95 ? -3.498 55.375 41.062 1 98.31 95 ILE B C 1
ATOM 8433 O O . ILE B 1 95 ? -4.426 54.906 41.719 1 98.31 95 ILE B O 1
ATOM 8437 N N . ILE B 1 96 ? -3.697 56.219 40.062 1 97.94 96 ILE B N 1
ATOM 8438 C CA . ILE B 1 96 ? -5.051 56.562 39.656 1 97.94 96 ILE B CA 1
ATOM 8439 C C . ILE B 1 96 ? -5.316 56.062 38.25 1 97.94 96 ILE B C 1
ATOM 8441 O O . ILE B 1 96 ? -4.574 56.375 37.312 1 97.94 96 ILE B O 1
ATOM 8445 N N . VAL B 1 97 ? -6.316 55.219 38.094 1 98.5 97 VAL B N 1
ATOM 8446 C CA . VAL B 1 97 ? -6.684 54.594 36.844 1 98.5 97 VAL B CA 1
ATOM 8447 C C . VAL B 1 97 ? -8.055 55.094 36.406 1 98.5 97 VAL B C 1
ATOM 8449 O O . VAL B 1 97 ? -8.984 55.188 37.188 1 98.5 97 VAL B O 1
ATOM 8452 N N . GLY B 1 98 ? -8.141 55.375 35.062 1 98.38 98 GLY B N 1
ATOM 8453 C CA . GLY B 1 98 ? -9.477 55.688 34.562 1 98.38 98 GLY B CA 1
ATOM 8454 C C . GLY B 1 98 ? -9.523 56 33.094 1 98.38 98 GLY B C 1
ATOM 8455 O O . GLY B 1 98 ? -8.484 56.188 32.469 1 98.38 98 GLY B O 1
ATOM 8456 N N . THR B 1 99 ? -10.727 56.094 32.531 1 98.56 99 THR B N 1
ATOM 8457 C CA . THR B 1 99 ? -10.992 56.312 31.125 1 98.56 99 THR B CA 1
ATOM 8458 C C . THR B 1 99 ? -11.297 57.781 30.844 1 98.56 99 THR B C 1
ATOM 8460 O O . THR B 1 99 ? -12.164 58.375 31.5 1 98.56 99 THR B O 1
ATOM 8463 N N . LEU B 1 100 ? -10.594 58.312 29.891 1 97.94 100 LEU B N 1
ATOM 8464 C CA . LEU B 1 100 ? -10.82 59.688 29.5 1 97.94 100 LEU B CA 1
ATOM 8465 C C . LEU B 1 100 ? -12.258 59.906 29.047 1 97.94 100 LEU B C 1
ATOM 8467 O O . LEU B 1 100 ? -12.766 59.156 28.219 1 97.94 100 LEU B O 1
ATOM 8471 N N . GLY B 1 101 ? -12.922 60.938 29.578 1 95.81 101 GLY B N 1
ATOM 8472 C CA . GLY B 1 101 ? -14.273 61.25 29.188 1 95.81 101 GLY B CA 1
ATOM 8473 C C . GLY B 1 101 ? -15.328 60.438 29.891 1 95.81 101 GLY B C 1
ATOM 8474 O O . GLY B 1 101 ? -16.531 60.688 29.734 1 95.81 101 GLY B O 1
ATOM 8475 N N . ARG B 1 102 ? -14.969 59.469 30.641 1 97 102 ARG B N 1
ATOM 8476 C CA . ARG B 1 102 ? -15.883 58.594 31.375 1 97 102 ARG B CA 1
ATOM 8477 C C . ARG B 1 102 ? -15.625 58.719 32.875 1 97 102 ARG B C 1
ATOM 8479 O O . ARG B 1 102 ? -16.562 58.812 33.688 1 97 102 ARG B O 1
ATOM 8486 N N . SER B 1 103 ? -14.414 58.719 33.312 1 97.69 103 SER B N 1
ATOM 8487 C CA . SER B 1 103 ? -14.008 58.781 34.719 1 97.69 103 SER B CA 1
ATOM 8488 C C . SER B 1 103 ? -13.977 60.25 35.188 1 97.69 103 SER B C 1
ATOM 8490 O O . SER B 1 103 ? -13.156 61.031 34.719 1 97.69 103 SER B O 1
ATOM 8492 N N . SER B 1 104 ? -14.758 60.562 36.219 1 96.31 104 SER B N 1
ATOM 8493 C CA . SER B 1 104 ? -14.789 61.938 36.75 1 96.31 104 SER B CA 1
ATOM 8494 C C . SER B 1 104 ? -13.477 62.281 37.469 1 96.31 104 SER B C 1
ATOM 8496 O O . SER B 1 104 ? -13.078 63.438 37.5 1 96.31 104 SER B O 1
ATOM 8498 N N . LEU B 1 105 ? -12.891 61.219 37.969 1 95.25 105 LEU B N 1
ATOM 8499 C CA . LEU B 1 105 ? -11.594 61.406 38.594 1 95.25 105 LEU B CA 1
ATOM 8500 C C . LEU B 1 105 ? -10.539 61.844 37.594 1 95.25 105 LEU B C 1
ATOM 8502 O O . LEU B 1 105 ? -9.781 62.781 37.875 1 95.25 105 LEU B O 1
ATOM 8506 N N . ILE B 1 106 ? -10.484 61.219 36.438 1 97.19 106 ILE B N 1
ATOM 8507 C CA . ILE B 1 106 ? -9.523 61.562 35.375 1 97.19 106 ILE B CA 1
ATOM 8508 C C . ILE B 1 106 ? -9.828 62.938 34.812 1 97.19 106 ILE B C 1
ATOM 8510 O O . ILE B 1 106 ? -8.914 63.719 34.562 1 97.19 106 ILE B O 1
ATOM 8514 N N . ASP B 1 107 ? -11.086 63.25 34.656 1 95.25 107 ASP B N 1
ATOM 8515 C CA . ASP B 1 107 ? -11.469 64.562 34.188 1 95.25 107 ASP B CA 1
ATOM 8516 C C . ASP B 1 107 ? -11.008 65.688 35.125 1 95.25 107 ASP B C 1
ATOM 8518 O O . ASP B 1 107 ? -10.531 66.75 34.688 1 95.25 107 ASP B O 1
ATOM 8522 N N . ALA B 1 108 ? -11.164 65.438 36.406 1 95.94 108 ALA B N 1
ATOM 8523 C CA . ALA B 1 108 ? -10.734 66.375 37.406 1 95.94 108 ALA B CA 1
ATOM 8524 C C . ALA B 1 108 ? -9.227 66.625 37.344 1 95.94 108 ALA B C 1
ATOM 8526 O O . ALA B 1 108 ? -8.742 67.75 37.5 1 95.94 108 ALA B O 1
ATOM 8527 N N . ILE B 1 109 ? -8.5 65.5 37.219 1 96.62 109 ILE B N 1
ATOM 8528 C CA . ILE B 1 109 ? -7.043 65.625 37.188 1 96.62 109 ILE B CA 1
ATOM 8529 C C . ILE B 1 109 ? -6.613 66.438 35.938 1 96.62 109 ILE B C 1
ATOM 8531 O O . ILE B 1 109 ? -5.746 67.25 36.031 1 96.62 109 ILE B O 1
ATOM 8535 N N . VAL B 1 110 ? -7.215 66.062 34.781 1 96.62 110 VAL B N 1
ATOM 8536 C CA . VAL B 1 110 ? -6.887 66.75 33.531 1 96.62 110 VAL B CA 1
ATOM 8537 C C . VAL B 1 110 ? -7.184 68.25 33.656 1 96.62 110 VAL B C 1
ATOM 8539 O O . VAL B 1 110 ? -6.395 69.125 33.219 1 96.62 110 VAL B O 1
ATOM 8542 N N . ASN B 1 111 ? -8.305 68.562 34.312 1 94.62 111 ASN B N 1
ATOM 8543 C CA . ASN B 1 111 ? -8.703 70 34.469 1 94.62 111 ASN B CA 1
ATOM 8544 C C . ASN B 1 111 ? -7.789 70.688 35.469 1 94.62 111 ASN B C 1
ATOM 8546 O O . ASN B 1 111 ? -7.43 71.875 35.25 1 94.62 111 ASN B O 1
ATOM 8550 N N . ASN B 1 112 ? -7.465 70 36.562 1 93.75 112 ASN B N 1
ATOM 8551 C CA . ASN B 1 112 ? -6.672 70.625 37.625 1 93.75 112 ASN B CA 1
ATOM 8552 C C . ASN B 1 112 ? -5.223 70.812 37.188 1 93.75 112 ASN B C 1
ATOM 8554 O O . ASN B 1 112 ? -4.59 71.812 37.562 1 93.75 112 ASN B O 1
ATOM 8558 N N . THR B 1 113 ? -4.691 69.938 36.438 1 96 113 THR B N 1
ATOM 8559 C CA . THR B 1 113 ? -3.26 69.938 36.156 1 96 113 THR B CA 1
ATOM 8560 C C . THR B 1 113 ? -2.986 70.375 34.719 1 96 113 THR B C 1
ATOM 8562 O O . THR B 1 113 ? -1.836 70.625 34.344 1 96 113 THR B O 1
ATOM 8565 N N . LYS B 1 114 ? -4.008 70.5 33.906 1 95.31 114 LYS B N 1
ATOM 8566 C CA . LYS B 1 114 ? -3.887 70.75 32.469 1 95.31 114 LYS B CA 1
ATOM 8567 C C . LYS B 1 114 ? -3.014 69.75 31.781 1 95.31 114 LYS B C 1
ATOM 8569 O O . LYS B 1 114 ? -2.215 70.062 30.906 1 95.31 114 LYS B O 1
ATOM 8574 N N . LEU B 1 115 ? -3.145 68.5 32.281 1 96.06 115 LEU B N 1
ATOM 8575 C CA . LEU B 1 115 ? -2.43 67.375 31.703 1 96.06 115 LEU B CA 1
ATOM 8576 C C . LEU B 1 115 ? -2.756 67.25 30.234 1 96.06 115 LEU B C 1
ATOM 8578 O O . LEU B 1 115 ? -3.926 67.25 29.844 1 96.06 115 LEU B O 1
ATOM 8582 N N . ASP B 1 116 ? -1.674 67.188 29.359 1 96 116 ASP B N 1
ATOM 8583 C CA . ASP B 1 116 ? -1.869 66.938 27.922 1 96 116 ASP B CA 1
ATOM 8584 C C . ASP B 1 116 ? -2.344 65.562 27.625 1 96 116 ASP B C 1
ATOM 8586 O O . ASP B 1 116 ? -1.593 64.562 27.812 1 96 116 ASP B O 1
ATOM 8590 N N . VAL B 1 117 ? -3.543 65.312 27.156 1 96.75 117 VAL B N 1
ATOM 8591 C CA . VAL B 1 117 ? -4.129 64.062 26.875 1 96.75 117 VAL B CA 1
ATOM 8592 C C . VAL B 1 117 ? -4.43 63.906 25.391 1 96.75 117 VAL B C 1
ATOM 8594 O O . VAL B 1 117 ? -5.258 63.094 24.969 1 96.75 117 VAL B O 1
ATOM 8597 N N . SER B 1 118 ? -3.777 64.625 24.516 1 95.81 118 SER B N 1
ATOM 8598 C CA . SER B 1 118 ? -4.055 64.688 23.078 1 95.81 118 SER B CA 1
ATOM 8599 C C . SER B 1 118 ? -3.695 63.344 22.406 1 95.81 118 SER B C 1
ATOM 8601 O O . SER B 1 118 ? -4.289 63 21.391 1 95.81 118 SER B O 1
ATOM 8603 N N . SER B 1 119 ? -2.766 62.656 22.906 1 94.38 119 SER B N 1
ATOM 8604 C CA . SER B 1 119 ? -2.324 61.375 22.344 1 94.38 119 SER B CA 1
ATOM 8605 C C . SER B 1 119 ? -3.367 60.281 22.547 1 94.38 119 SER B C 1
ATOM 8607 O O . SER B 1 119 ? -3.334 59.25 21.875 1 94.38 119 SER B O 1
ATOM 8609 N N . VAL B 1 120 ? -4.34 60.438 23.406 1 96.19 120 VAL B N 1
ATOM 8610 C CA . VAL B 1 120 ? -5.32 59.406 23.734 1 96.19 120 VAL B CA 1
ATOM 8611 C C . VAL B 1 120 ? -6.719 59.906 23.344 1 96.19 120 VAL B C 1
ATOM 8613 O O . VAL B 1 120 ? -7.617 59.094 23.109 1 96.19 120 VAL B O 1
ATOM 8616 N N . GLN B 1 121 ? -6.941 61.188 23.344 1 95.69 121 GLN B N 1
ATOM 8617 C CA . GLN B 1 121 ? -8.266 61.75 23.062 1 95.69 121 GLN B CA 1
ATOM 8618 C C . GLN B 1 121 ? -8.727 61.375 21.656 1 95.69 121 GLN B C 1
ATOM 8620 O O . GLN B 1 121 ? -8.039 61.656 20.672 1 95.69 121 GLN B O 1
ATOM 8625 N N . GLY B 1 122 ? -9.789 60.656 21.594 1 94.88 122 GLY B N 1
ATOM 8626 C CA . GLY B 1 122 ? -10.414 60.312 20.328 1 94.88 122 GLY B CA 1
ATOM 8627 C C . GLY B 1 122 ? -9.75 59.125 19.641 1 94.88 122 GLY B C 1
ATOM 8628 O O . GLY B 1 122 ? -10.133 58.75 18.547 1 94.88 122 GLY B O 1
ATOM 8629 N N . GLN B 1 123 ? -8.812 58.5 20.234 1 96.44 123 GLN B N 1
ATOM 8630 C CA . GLN B 1 123 ? -8.086 57.375 19.656 1 96.44 123 GLN B CA 1
ATOM 8631 C C . GLN B 1 123 ? -8.703 56.062 20.062 1 96.44 123 GLN B C 1
ATOM 8633 O O . GLN B 1 123 ? -9.477 55.969 21.016 1 96.44 123 GLN B O 1
ATOM 8638 N N . TRP B 1 124 ? -8.406 55.094 19.188 1 97.12 124 TRP B N 1
ATOM 8639 C CA . TRP B 1 124 ? -8.898 53.75 19.438 1 97.12 124 TRP B CA 1
ATOM 8640 C C . TRP B 1 124 ? -7.914 52.938 20.297 1 97.12 124 TRP B C 1
ATOM 8642 O O . TRP B 1 124 ? -6.805 52.625 19.844 1 97.12 124 TRP B O 1
ATOM 8652 N N . GLU B 1 125 ? -8.281 52.594 21.516 1 97.94 125 GLU B N 1
ATOM 8653 C CA . GLU B 1 125 ? -7.609 51.656 22.406 1 97.94 125 GLU B CA 1
ATOM 8654 C C . GLU B 1 125 ? -6.215 52.156 22.781 1 97.94 125 GLU B C 1
ATOM 8656 O O . GLU B 1 125 ? -5.336 51.344 23.109 1 97.94 125 GLU B O 1
ATOM 8661 N N . SER B 1 126 ? -5.938 53.375 22.703 1 97.88 126 SER B N 1
ATOM 8662 C CA . SER B 1 126 ? -4.66 53.938 23.125 1 97.88 126 SER B CA 1
ATOM 8663 C C . SER B 1 126 ? -4.648 54.25 24.625 1 97.88 126 SER B C 1
ATOM 8665 O O . SER B 1 126 ? -5.707 54.312 25.25 1 97.88 126 SER B O 1
ATOM 8667 N N . PHE B 1 127 ? -3.475 54.375 25.219 1 97.69 127 PHE B N 1
ATOM 8668 C CA . PHE B 1 127 ? -3.387 54.75 26.625 1 97.69 127 PHE B CA 1
ATOM 8669 C C . PHE B 1 127 ? -2.117 55.562 26.875 1 97.69 127 PHE B C 1
ATOM 8671 O O . PHE B 1 127 ? -1.191 55.562 26.062 1 97.69 127 PHE B O 1
ATOM 8678 N N . LEU B 1 128 ? -2.191 56.312 27.938 1 97 128 LEU B N 1
ATOM 8679 C CA . LEU B 1 128 ? -1.09 57.094 28.469 1 97 128 LEU B CA 1
ATOM 8680 C C . LEU B 1 128 ? -0.978 56.938 29.969 1 97 128 LEU B C 1
ATOM 8682 O O . LEU B 1 128 ? -1.983 56.969 30.688 1 97 128 LEU B O 1
ATOM 8686 N N . ALA B 1 129 ? 0.183 56.594 30.484 1 97.56 129 ALA B N 1
ATOM 8687 C CA . ALA B 1 129 ? 0.451 56.469 31.922 1 97.56 129 ALA B CA 1
ATOM 8688 C C . ALA B 1 129 ? 1.709 57.25 32.312 1 97.56 129 ALA B C 1
ATOM 8690 O O . ALA B 1 129 ? 2.75 57.125 31.656 1 97.56 129 ALA B O 1
ATOM 8691 N N . LYS B 1 130 ? 1.613 58 33.312 1 96.94 130 LYS B N 1
ATOM 8692 C CA . LYS B 1 130 ? 2.762 58.781 33.781 1 96.94 130 LYS B CA 1
ATOM 8693 C C . LYS B 1 130 ? 2.52 59.344 35.188 1 96.94 130 LYS B C 1
ATOM 8695 O O . LYS B 1 130 ? 1.391 59.312 35.688 1 96.94 130 LYS B O 1
ATOM 8700 N N . GLU B 1 131 ? 3.594 59.781 35.812 1 97.5 131 GLU B N 1
ATOM 8701 C CA . GLU B 1 131 ? 3.492 60.438 37.094 1 97.5 131 GLU B CA 1
ATOM 8702 C C . GLU B 1 131 ? 3.029 61.875 36.969 1 97.5 131 GLU B C 1
ATOM 8704 O O . GLU B 1 131 ? 3.516 62.594 36.094 1 97.5 131 GLU B O 1
ATOM 8709 N N . VAL B 1 132 ? 2.09 62.281 37.75 1 97.38 132 VAL B N 1
ATOM 8710 C CA . VAL B 1 132 ? 1.555 63.656 37.812 1 97.38 132 VAL B CA 1
ATOM 8711 C C . VAL B 1 132 ? 1.658 64.188 39.219 1 97.38 132 VAL B C 1
ATOM 8713 O O . VAL B 1 132 ? 1.189 63.594 40.156 1 97.38 132 VAL B O 1
ATOM 8716 N N . LYS B 1 133 ? 2.197 65.375 39.375 1 95.5 133 LYS B N 1
ATOM 8717 C CA . LYS B 1 133 ? 2.328 66 40.656 1 95.5 133 LYS B CA 1
ATOM 8718 C C . LYS B 1 133 ? 1.058 66.75 41.031 1 95.5 133 LYS B C 1
ATOM 8720 O O . LYS B 1 133 ? 0.427 67.375 40.156 1 95.5 133 LYS B O 1
ATOM 8725 N N . ASN B 1 134 ? 0.709 66.75 42.25 1 93.75 134 ASN B N 1
ATOM 8726 C CA . ASN B 1 134 ? -0.468 67.438 42.812 1 93.75 134 ASN B CA 1
ATOM 8727 C C . ASN B 1 134 ? -1.692 67.188 41.938 1 93.75 134 ASN B C 1
ATOM 8729 O O . ASN B 1 134 ? -2.342 68.188 41.531 1 93.75 134 ASN B O 1
ATOM 8733 N N . PRO B 1 135 ? -1.984 65.938 41.625 1 95.38 135 PRO B N 1
ATOM 8734 C CA . PRO B 1 135 ? -3.088 65.688 40.688 1 95.38 135 PRO B CA 1
ATOM 8735 C C . PRO B 1 135 ? -4.445 66.125 41.25 1 95.38 135 PRO B C 1
ATOM 8737 O O . PRO B 1 135 ? -5.293 66.625 40.5 1 95.38 135 PRO B O 1
ATOM 8740 N N . LEU B 1 136 ? -4.629 65.875 42.531 1 93.25 136 LEU B N 1
ATOM 8741 C CA . LEU B 1 136 ? -5.824 66.188 43.281 1 93.25 136 LEU B CA 1
ATOM 8742 C C . LEU B 1 136 ? -5.457 66.75 44.656 1 93.25 136 LEU B C 1
ATOM 8744 O O . LEU B 1 136 ? -4.375 66.438 45.188 1 93.25 136 LEU B O 1
ATOM 8748 N N . PRO B 1 137 ? -6.359 67.562 45.219 1 90 137 PRO B N 1
ATOM 8749 C CA . PRO B 1 137 ? -6.066 68 46.594 1 90 137 PRO B CA 1
ATOM 8750 C C . PRO B 1 137 ? -5.832 66.875 47.531 1 90 137 PRO B C 1
ATOM 8752 O O . PRO B 1 137 ? -6.621 65.875 47.594 1 90 137 PRO B O 1
ATOM 8755 N N . GLY B 1 138 ? -4.727 66.938 48.25 1 91.06 138 GLY B N 1
ATOM 8756 C CA . GLY B 1 138 ? -4.43 65.938 49.25 1 91.06 138 GLY B CA 1
ATOM 8757 C C . GLY B 1 138 ? -3.531 64.812 48.719 1 91.06 138 GLY B C 1
ATOM 8758 O O . GLY B 1 138 ? -3.1 63.938 49.5 1 91.06 138 GLY B O 1
ATOM 8759 N N . ILE B 1 139 ? -3.297 64.75 47.438 1 94.69 139 ILE B N 1
ATOM 8760 C CA . ILE B 1 139 ? -2.387 63.781 46.875 1 94.69 139 ILE B CA 1
ATOM 8761 C C . ILE B 1 139 ? -1.158 64.5 46.312 1 94.69 139 ILE B C 1
ATOM 8763 O O . ILE B 1 139 ? -1.271 65.312 45.375 1 94.69 139 ILE B O 1
ATOM 8767 N N . ASP B 1 140 ? 0.012 64.188 46.875 1 94.94 140 ASP B N 1
ATOM 8768 C CA . ASP B 1 140 ? 1.231 64.875 46.469 1 94.94 140 ASP B CA 1
ATOM 8769 C C . ASP B 1 140 ? 1.65 64.438 45.062 1 94.94 140 ASP B C 1
ATOM 8771 O O . ASP B 1 140 ? 2.053 65.312 44.25 1 94.94 140 ASP B O 1
ATOM 8775 N N . SER B 1 141 ? 1.619 63.156 44.812 1 96 141 SER B N 1
ATOM 8776 C CA . SER B 1 141 ? 1.991 62.594 43.5 1 96 141 SER B CA 1
ATOM 8777 C C . SER B 1 141 ? 1.176 61.375 43.156 1 96 141 SER B C 1
ATOM 8779 O O . SER B 1 141 ? 0.847 60.562 44.062 1 96 141 SER B O 1
ATOM 8781 N N . ALA B 1 142 ? 0.825 61.25 41.875 1 97.12 142 ALA B N 1
ATOM 8782 C CA . ALA B 1 142 ? 0.097 60.062 41.438 1 97.12 142 ALA B CA 1
ATOM 8783 C C . ALA B 1 142 ? 0.642 59.531 40.125 1 97.12 142 ALA B C 1
ATOM 8785 O O . ALA B 1 142 ? 1.019 60.312 39.25 1 97.12 142 ALA B O 1
ATOM 8786 N N . TYR B 1 143 ? 0.804 58.188 40.062 1 98 143 TYR B N 1
ATOM 8787 C CA . TYR B 1 143 ? 0.93 57.562 38.75 1 98 143 TYR B CA 1
ATOM 8788 C C . TYR B 1 143 ? -0.434 57.406 38.094 1 98 143 TYR B C 1
ATOM 8790 O O . TYR B 1 143 ? -1.24 56.562 38.531 1 98 143 TYR B O 1
ATOM 8798 N N . VAL B 1 144 ? -0.707 58.25 37.031 1 98.12 144 VAL B N 1
ATOM 8799 C CA . VAL B 1 144 ? -2.031 58.281 36.438 1 98.12 144 VAL B CA 1
ATOM 8800 C C . VAL B 1 144 ? -2.045 57.438 35.156 1 98.12 144 VAL B C 1
ATOM 8802 O O . VAL B 1 144 ? -1.244 57.688 34.25 1 98.12 144 VAL B O 1
ATOM 8805 N N . MET B 1 145 ? -2.877 56.406 35.062 1 98.38 145 MET B N 1
ATOM 8806 C CA . MET B 1 145 ? -3.086 55.531 33.906 1 98.38 145 MET B CA 1
ATOM 8807 C C . MET B 1 145 ? -4.402 55.875 33.188 1 98.38 145 MET B C 1
ATOM 8809 O O . MET B 1 145 ? -5.477 55.531 33.688 1 98.38 145 MET B O 1
ATOM 8813 N N . ILE B 1 146 ? -4.309 56.469 32.031 1 98.25 146 ILE B N 1
ATOM 8814 C CA . ILE B 1 146 ? -5.473 57 31.312 1 98.25 146 ILE B CA 1
ATOM 8815 C C . ILE B 1 146 ? -5.656 56.25 30 1 98.25 146 ILE B C 1
ATOM 8817 O O . ILE B 1 146 ? -4.734 56.188 29.188 1 98.25 146 ILE B O 1
ATOM 8821 N N . GLY B 1 147 ? -6.805 55.625 29.766 1 98.38 147 GLY B N 1
ATOM 8822 C CA . GLY B 1 147 ? -7.152 55.031 28.469 1 98.38 147 GLY B CA 1
ATOM 8823 C C . GLY B 1 147 ? -8.086 55.906 27.656 1 98.38 147 GLY B C 1
ATOM 8824 O O . GLY B 1 147 ? -8.906 56.656 28.203 1 98.38 147 GLY B O 1
ATOM 8825 N N . ALA B 1 148 ? -7.953 55.781 26.344 1 98.12 148 ALA B N 1
ATOM 8826 C CA . ALA B 1 148 ? -8.82 56.5 25.406 1 98.12 148 ALA B CA 1
ATOM 8827 C C . ALA B 1 148 ? -10.258 55.969 25.484 1 98.12 148 ALA B C 1
ATOM 8829 O O . ALA B 1 148 ? -11.195 56.719 25.188 1 98.12 148 ALA B O 1
ATOM 8830 N N . ASP B 1 149 ? -10.398 54.812 25.812 1 97.94 149 ASP B N 1
ATOM 8831 C CA . ASP B 1 149 ? -11.656 54.094 25.938 1 97.94 149 ASP B CA 1
ATOM 8832 C C . ASP B 1 149 ? -11.523 52.938 26.922 1 97.94 149 ASP B C 1
ATOM 8834 O O . ASP B 1 149 ? -10.516 52.812 27.625 1 97.94 149 ASP B O 1
ATOM 8838 N N . LYS B 1 150 ? -12.562 52.125 27.078 1 98 150 LYS B N 1
ATOM 8839 C CA . LYS B 1 150 ? -12.578 51 28 1 98 150 LYS B CA 1
ATOM 8840 C C . LYS B 1 150 ? -11.336 50.125 27.828 1 98 150 LYS B C 1
ATOM 8842 O O . LYS B 1 150 ? -10.609 49.875 28.797 1 98 150 LYS B O 1
ATOM 8847 N N . ARG B 1 151 ? -11.062 49.688 26.625 1 98.5 151 ARG B N 1
ATOM 8848 C CA . ARG B 1 151 ? -9.969 48.75 26.344 1 98.5 151 ARG B CA 1
ATOM 8849 C C . ARG B 1 151 ? -8.617 49.438 26.516 1 98.5 151 ARG B C 1
ATOM 8851 O O . ARG B 1 151 ? -7.648 48.812 26.953 1 98.5 151 ARG B O 1
ATOM 8858 N N . GLY B 1 152 ? -8.555 50.688 26.047 1 98.31 152 GLY B N 1
ATOM 8859 C CA . GLY B 1 152 ? -7.312 51.406 26.281 1 98.31 152 GLY B CA 1
ATOM 8860 C C . GLY B 1 152 ? -6.898 51.406 27.75 1 98.31 152 GLY B C 1
ATOM 8861 O O . GLY B 1 152 ? -5.719 51.25 28.062 1 98.31 152 GLY B O 1
ATOM 8862 N N . THR B 1 153 ? -7.875 51.688 28.656 1 98.56 153 THR B N 1
ATOM 8863 C CA . THR B 1 153 ? -7.609 51.656 30.078 1 98.56 153 THR B CA 1
ATOM 8864 C C . THR B 1 153 ? -7.215 50.25 30.547 1 98.56 153 THR B C 1
ATOM 8866 O O . THR B 1 153 ? -6.27 50.094 31.328 1 98.56 153 THR B O 1
ATOM 8869 N N . ILE B 1 154 ? -7.883 49.312 30.062 1 98.69 154 ILE B N 1
ATOM 8870 C CA . ILE B 1 154 ? -7.605 47.906 30.406 1 98.69 154 ILE B CA 1
ATOM 8871 C C . ILE B 1 154 ? -6.199 47.531 29.953 1 98.69 154 ILE B C 1
ATOM 8873 O O . ILE B 1 154 ? -5.43 46.938 30.703 1 98.69 154 ILE B O 1
ATOM 8877 N N . PHE B 1 155 ? -5.832 47.875 28.719 1 98.25 155 PHE B N 1
ATOM 8878 C CA . PHE B 1 155 ? -4.527 47.562 28.172 1 98.25 155 PHE B CA 1
ATOM 8879 C C . PHE B 1 155 ? -3.416 48.281 28.922 1 98.25 155 PHE B C 1
ATOM 8881 O O . PHE B 1 155 ? -2.307 47.75 29.047 1 98.25 155 PHE B O 1
ATOM 8888 N N . SER B 1 156 ? -3.664 49.469 29.469 1 97.88 156 SER B N 1
ATOM 8889 C CA . SER B 1 156 ? -2.648 50.156 30.266 1 97.88 156 SER B CA 1
ATOM 8890 C C . SER B 1 156 ? -2.252 49.344 31.484 1 97.88 156 SER B C 1
ATOM 8892 O O . SER B 1 156 ? -1.07 49.25 31.812 1 97.88 156 SER B O 1
ATOM 8894 N N . MET B 1 157 ? -3.229 48.688 32.062 1 98.12 157 MET B N 1
ATOM 8895 C CA . MET B 1 157 ? -2.977 47.875 33.25 1 98.12 157 MET B CA 1
ATOM 8896 C C . MET B 1 157 ? -2.309 46.531 32.875 1 98.12 157 MET B C 1
ATOM 8898 O O . MET B 1 157 ? -1.316 46.156 33.5 1 98.12 157 MET B O 1
ATOM 8902 N N . TYR B 1 158 ? -2.811 45.875 31.891 1 97.69 158 TYR B N 1
ATOM 8903 C CA . TYR B 1 158 ? -2.25 44.594 31.5 1 97.69 158 TYR B CA 1
ATOM 8904 C C . TYR B 1 158 ? -0.857 44.75 30.906 1 97.69 158 TYR B C 1
ATOM 8906 O O . TYR B 1 158 ? 0.001 43.875 31.078 1 97.69 158 TYR B O 1
ATOM 8914 N N . ASP B 1 159 ? -0.648 45.812 30.156 1 96.5 159 ASP B N 1
ATOM 8915 C CA . ASP B 1 159 ? 0.694 46.094 29.672 1 96.5 159 ASP B CA 1
ATOM 8916 C C . ASP B 1 159 ? 1.693 46.188 30.812 1 96.5 159 ASP B C 1
ATOM 8918 O O . ASP B 1 159 ? 2.764 45.562 30.766 1 96.5 159 ASP B O 1
ATOM 8922 N N . HIS B 1 160 ? 1.36 46.906 31.922 1 96.5 160 HIS B N 1
ATOM 8923 C CA . HIS B 1 160 ? 2.207 47 33.094 1 96.5 160 HIS B CA 1
ATOM 8924 C C . HIS B 1 160 ? 2.367 45.656 33.781 1 96.5 160 HIS B C 1
ATOM 8926 O O . HIS B 1 160 ? 3.471 45.312 34.219 1 96.5 160 HIS B O 1
ATOM 8932 N N . SER B 1 161 ? 1.263 44.969 33.906 1 96.94 161 SER B N 1
ATOM 8933 C CA . SER B 1 161 ? 1.312 43.656 34.531 1 96.94 161 SER B CA 1
ATOM 8934 C C . SER B 1 161 ? 2.322 42.75 33.844 1 96.94 161 SER B C 1
ATOM 8936 O O . SER B 1 161 ? 3.066 42.031 34.5 1 96.94 161 SER B O 1
ATOM 8938 N N . GLU B 1 162 ? 2.26 42.75 32.531 1 96.62 162 GLU B N 1
ATOM 8939 C CA . GLU B 1 162 ? 3.225 41.969 31.781 1 96.62 162 GLU B CA 1
ATOM 8940 C C . GLU B 1 162 ? 4.656 42.375 32.094 1 96.62 162 GLU B C 1
ATOM 8942 O O . GLU B 1 162 ? 5.535 41.531 32.281 1 96.62 162 GLU B O 1
ATOM 8947 N N . GLN B 1 163 ? 4.891 43.656 32.188 1 94.69 163 GLN B N 1
ATOM 8948 C CA . GLN B 1 163 ? 6.219 44.188 32.469 1 94.69 163 GLN B CA 1
ATOM 8949 C C . GLN B 1 163 ? 6.652 43.844 33.875 1 94.69 163 GLN B C 1
ATOM 8951 O O . GLN B 1 163 ? 7.848 43.75 34.156 1 94.69 163 GLN B O 1
ATOM 8956 N N . PHE B 1 164 ? 5.617 43.656 34.844 1 95.56 164 PHE B N 1
ATOM 8957 C CA . PHE B 1 164 ? 5.922 43.188 36.188 1 95.56 164 PHE B CA 1
ATOM 8958 C C . PHE B 1 164 ? 6.48 41.781 36.156 1 95.56 164 PHE B C 1
ATOM 8960 O O . PHE B 1 164 ? 7.129 41.344 37.125 1 95.56 164 PHE B O 1
ATOM 8967 N N . GLY B 1 165 ? 6.133 41.094 35.094 1 93.38 165 GLY B N 1
ATOM 8968 C CA . GLY B 1 165 ? 6.586 39.719 34.969 1 93.38 165 GLY B CA 1
ATOM 8969 C C . GLY B 1 165 ? 5.453 38.688 35 1 93.38 165 GLY B C 1
ATOM 8970 O O . GLY B 1 165 ? 5.688 37.5 35.031 1 93.38 165 GLY B O 1
ATOM 8971 N N . VAL B 1 166 ? 4.297 39.125 34.906 1 96.88 166 VAL B N 1
ATOM 8972 C CA . VAL B 1 166 ? 3.16 38.219 34.875 1 96.88 166 VAL B CA 1
ATOM 8973 C C . VAL B 1 166 ? 2.869 37.812 33.438 1 96.88 166 VAL B C 1
ATOM 8975 O O . VAL B 1 166 ? 2.416 38.625 32.625 1 96.88 166 VAL B O 1
ATOM 8978 N N . SER B 1 167 ? 3.117 36.562 33.156 1 97.44 167 SER B N 1
ATOM 8979 C CA . SER B 1 167 ? 2.832 36.031 31.812 1 97.44 167 SER B CA 1
ATOM 8980 C C . SER B 1 167 ? 1.332 36 31.547 1 97.44 167 SER B C 1
ATOM 8982 O O . SER B 1 167 ? 0.543 35.656 32.438 1 97.44 167 SER B O 1
ATOM 8984 N N . PRO B 1 168 ? 0.957 36.344 30.25 1 97.81 168 PRO B N 1
ATOM 8985 C CA . PRO B 1 168 ? -0.445 36.094 29.906 1 97.81 168 PRO B CA 1
ATOM 8986 C C . PRO B 1 168 ? -0.844 34.625 30.094 1 97.81 168 PRO B C 1
ATOM 8988 O O . PRO B 1 168 ? -2.025 34.344 30.281 1 97.81 168 PRO B O 1
ATOM 8991 N N . TRP B 1 169 ? 0.131 33.75 30.188 1 98.38 169 TRP B N 1
ATOM 8992 C CA . TRP B 1 169 ? -0.127 32.312 30.219 1 98.38 169 TRP B CA 1
ATOM 8993 C C . TRP B 1 169 ? 0.021 31.75 31.641 1 98.38 169 TRP B C 1
ATOM 8995 O O . TRP B 1 169 ? 0.153 30.547 31.828 1 98.38 169 TRP B O 1
ATOM 9005 N N . TYR B 1 170 ? -0.021 32.594 32.625 1 97.75 170 TYR B N 1
ATOM 9006 C CA . TYR B 1 170 ? 0.172 32.156 34.031 1 97.75 170 TYR B CA 1
ATOM 9007 C C . TYR B 1 170 ? -0.817 31.062 34.406 1 97.75 170 TYR B C 1
ATOM 9009 O O . TYR B 1 170 ? -0.477 30.141 35.125 1 97.75 170 TYR B O 1
ATOM 9017 N N . TRP B 1 171 ? -2.033 31.109 33.812 1 98 171 TRP B N 1
ATOM 9018 C CA . TRP B 1 171 ? -3.045 30.109 34.156 1 98 171 TRP B CA 1
ATOM 9019 C C . TRP B 1 171 ? -3.127 29.031 33.062 1 98 171 TRP B C 1
ATOM 9021 O O . TRP B 1 171 ? -3.205 27.844 33.375 1 98 171 TRP B O 1
ATOM 9031 N N . TRP B 1 172 ? -3.08 29.406 31.781 1 98.44 172 TRP B N 1
ATOM 9032 C CA . TRP B 1 172 ? -3.35 28.516 30.656 1 98.44 172 TRP B CA 1
ATOM 9033 C C . TRP B 1 172 ? -2.127 27.656 30.328 1 98.44 172 TRP B C 1
ATOM 9035 O O . TRP B 1 172 ? -2.238 26.641 29.641 1 98.44 172 TRP B O 1
ATOM 9045 N N . ALA B 1 173 ? -0.987 28.031 30.781 1 98.38 173 ALA B N 1
ATOM 9046 C CA . ALA B 1 173 ? 0.218 27.234 30.594 1 98.38 173 ALA B CA 1
ATOM 9047 C C . ALA B 1 173 ? 1.015 27.109 31.891 1 98.38 173 ALA B C 1
ATOM 9049 O O . ALA B 1 173 ? 2.139 26.609 31.891 1 98.38 173 ALA B O 1
ATOM 9050 N N . ASP B 1 174 ? 0.448 27.672 33 1 98.31 174 ASP B N 1
ATOM 9051 C CA . ASP B 1 174 ? 0.958 27.516 34.344 1 98.31 174 ASP B CA 1
ATOM 9052 C C . ASP B 1 174 ? 2.336 28.156 34.5 1 98.31 174 ASP B C 1
ATOM 9054 O O . ASP B 1 174 ? 3.223 27.594 35.125 1 98.31 174 ASP B O 1
ATOM 9058 N N . VAL B 1 175 ? 2.545 29.25 33.875 1 98.06 175 VAL B N 1
ATOM 9059 C CA . VAL B 1 175 ? 3.803 29.969 34 1 98.06 175 VAL B CA 1
ATOM 9060 C C . VAL B 1 175 ? 3.842 30.719 35.312 1 98.06 175 VAL B C 1
ATOM 9062 O O . VAL B 1 175 ? 3.049 31.625 35.562 1 98.06 175 VAL B O 1
ATOM 9065 N N . PRO B 1 176 ? 4.777 30.422 36.156 1 96.25 176 PRO B N 1
ATOM 9066 C CA . PRO B 1 176 ? 4.852 31.156 37.438 1 96.25 176 PRO B CA 1
ATOM 9067 C C . PRO B 1 176 ? 5.488 32.531 37.281 1 96.25 176 PRO B C 1
ATOM 9069 O O . PRO B 1 176 ? 6.262 32.75 36.375 1 96.25 176 PRO B O 1
ATOM 9072 N N . SER B 1 177 ? 5.148 33.5 38.188 1 94.69 177 SER B N 1
ATOM 9073 C CA . SER B 1 177 ? 5.773 34.812 38.188 1 94.69 177 SER B CA 1
ATOM 9074 C C . SER B 1 177 ? 7.016 34.844 39.062 1 94.69 177 SER B C 1
ATOM 9076 O O . SER B 1 177 ? 7.035 34.219 40.125 1 94.69 177 SER B O 1
ATOM 9078 N N . THR B 1 178 ? 7.961 35.5 38.594 1 91.69 178 THR B N 1
ATOM 9079 C CA . THR B 1 178 ? 9.141 35.719 39.438 1 91.69 178 THR B CA 1
ATOM 9080 C C . THR B 1 178 ? 8.867 36.781 40.5 1 91.69 178 THR B C 1
ATOM 9082 O O . THR B 1 178 ? 8.32 37.844 40.188 1 91.69 178 THR B O 1
ATOM 9085 N N . GLN B 1 179 ? 9.289 36.562 41.688 1 93.12 179 GLN B N 1
ATOM 9086 C CA . GLN B 1 179 ? 8.992 37.469 42.781 1 93.12 179 GLN B CA 1
ATOM 9087 C C . GLN B 1 179 ? 10.07 38.531 42.906 1 93.12 179 GLN B C 1
ATOM 9089 O O . GLN B 1 179 ? 11.25 38.281 42.688 1 93.12 179 GLN B O 1
ATOM 9094 N N . HIS B 1 180 ? 9.633 39.75 43.219 1 94.62 180 HIS B N 1
ATOM 9095 C CA . HIS B 1 180 ? 10.469 40.906 43.531 1 94.62 180 HIS B CA 1
ATOM 9096 C C . HIS B 1 180 ? 9.969 41.625 44.781 1 94.62 180 HIS B C 1
ATOM 9098 O O . HIS B 1 180 ? 8.766 41.844 44.938 1 94.62 180 HIS B O 1
ATOM 9104 N N . SER B 1 181 ? 10.852 42.062 45.594 1 94.56 181 SER B N 1
ATOM 9105 C CA . SER B 1 181 ? 10.461 42.688 46.844 1 94.56 181 SER B CA 1
ATOM 9106 C C . SER B 1 181 ? 9.984 44.125 46.625 1 94.56 181 SER B C 1
ATOM 9108 O O . SER B 1 181 ? 9.18 44.656 47.375 1 94.56 181 SER B O 1
ATOM 9110 N N . GLU B 1 182 ? 10.539 44.781 45.562 1 95.88 182 GLU B N 1
ATOM 9111 C CA . GLU B 1 182 ? 10.195 46.156 45.219 1 95.88 182 GLU B CA 1
ATOM 9112 C C . GLU B 1 182 ? 9.742 46.25 43.75 1 95.88 182 GLU B C 1
ATOM 9114 O O . GLU B 1 182 ? 10.148 45.438 42.906 1 95.88 182 GLU B O 1
ATOM 9119 N N . LEU B 1 183 ? 8.938 47.219 43.562 1 96.62 183 LEU B N 1
ATOM 9120 C CA . LEU B 1 183 ? 8.383 47.438 42.25 1 96.62 183 LEU B CA 1
ATOM 9121 C C . LEU B 1 183 ? 8.188 48.938 42 1 96.62 183 LEU B C 1
ATOM 9123 O O . LEU B 1 183 ? 7.555 49.625 42.781 1 96.62 183 LEU B O 1
ATOM 9127 N N . PHE B 1 184 ? 8.781 49.469 40.906 1 96.75 184 PHE B N 1
ATOM 9128 C CA . PHE B 1 184 ? 8.719 50.906 40.562 1 96.75 184 PHE B CA 1
ATOM 9129 C C . PHE B 1 184 ? 8.352 51.062 39.094 1 96.75 184 PHE B C 1
ATOM 9131 O O . PHE B 1 184 ? 8.422 50.094 38.312 1 96.75 184 PHE B O 1
ATOM 9138 N N . VAL B 1 185 ? 7.883 52.219 38.719 1 96.56 185 VAL B N 1
ATOM 9139 C CA . VAL B 1 185 ? 7.711 52.656 37.312 1 96.56 185 VAL B CA 1
ATOM 9140 C C . VAL B 1 185 ? 8.438 53.969 37.094 1 96.56 185 VAL B C 1
ATOM 9142 O O . VAL B 1 185 ? 8.617 54.75 38.031 1 96.56 185 VAL B O 1
ATOM 9145 N N . THR B 1 186 ? 8.875 54.188 35.906 1 95.75 186 THR B N 1
ATOM 9146 C CA . THR B 1 186 ? 9.5 55.469 35.594 1 95.75 186 THR B CA 1
ATOM 9147 C C . THR B 1 186 ? 8.477 56.594 35.656 1 95.75 186 THR B C 1
ATOM 9149 O O . THR B 1 186 ? 7.309 56.406 35.312 1 95.75 186 THR B O 1
ATOM 9152 N N . SER B 1 187 ? 8.906 57.781 36.062 1 95.31 187 SER B N 1
ATOM 9153 C CA . SER B 1 187 ? 8.008 58.906 36.156 1 95.31 187 SER B CA 1
ATOM 9154 C C . SER B 1 187 ? 7.445 59.312 34.781 1 95.31 187 SER B C 1
ATOM 9156 O O . SER B 1 187 ? 6.316 59.781 34.688 1 95.31 187 SER B O 1
ATOM 9158 N N . SER B 1 188 ? 8.258 59.125 33.781 1 94 188 SER B N 1
ATOM 9159 C CA . SER B 1 188 ? 7.82 59.438 32.406 1 94 188 SER B CA 1
ATOM 9160 C C . SER B 1 188 ? 6.75 58.469 31.938 1 94 188 SER B C 1
ATOM 9162 O O . SER B 1 188 ? 5.98 58.75 31.031 1 94 188 SER B O 1
ATOM 9164 N N . GLY B 1 189 ? 6.727 57.344 32.531 1 93.38 189 GLY B N 1
ATOM 9165 C CA . GLY B 1 189 ? 5.699 56.344 32.312 1 93.38 189 GLY B CA 1
ATOM 9166 C C . GLY B 1 189 ? 5.777 55.719 30.922 1 93.38 189 GLY B C 1
ATOM 9167 O O . GLY B 1 189 ? 6.844 55.656 30.312 1 93.38 189 GLY B O 1
ATOM 9168 N N . CYS B 1 190 ? 4.66 54.938 30.484 1 93.75 190 CYS B N 1
ATOM 9169 C CA . CYS B 1 190 ? 4.496 54.219 29.219 1 93.75 190 CYS B CA 1
ATOM 9170 C C . CYS B 1 190 ? 3.205 54.656 28.531 1 93.75 190 CYS B C 1
ATOM 9172 O O . CYS B 1 190 ? 2.24 55.031 29.188 1 93.75 190 CYS B O 1
ATOM 9174 N N . ALA B 1 191 ? 3.26 54.594 27.234 1 95 191 ALA B N 1
ATOM 9175 C CA . ALA B 1 191 ? 2.094 54.906 26.406 1 95 191 ALA B CA 1
ATOM 9176 C C . ALA B 1 191 ? 2.043 54 25.172 1 95 191 ALA B C 1
ATOM 9178 O O . ALA B 1 191 ? 3.051 53.406 24.797 1 95 191 ALA B O 1
ATOM 9179 N N . HIS B 1 192 ? 0.938 53.781 24.625 1 95.94 192 HIS B N 1
ATOM 9180 C CA . HIS B 1 192 ? 0.735 53.062 23.391 1 95.94 192 HIS B CA 1
ATOM 9181 C C . HIS B 1 192 ? -0.343 53.719 22.531 1 95.94 192 HIS B C 1
ATOM 9183 O O . HIS B 1 192 ? -1.435 54 23.016 1 95.94 192 HIS B O 1
ATOM 9189 N N . ALA B 1 193 ? 0.013 53.938 21.25 1 95.94 193 ALA B N 1
ATOM 9190 C CA . ALA B 1 193 ? -0.962 54.469 20.297 1 95.94 193 ALA B CA 1
ATOM 9191 C C . ALA B 1 193 ? -1.971 53.406 19.891 1 95.94 193 ALA B C 1
ATOM 9193 O O . ALA B 1 193 ? -1.95 52.281 20.406 1 95.94 193 ALA B O 1
ATOM 9194 N N . SER B 1 194 ? -2.893 53.781 18.984 1 97.38 194 SER B N 1
ATOM 9195 C CA . SER B 1 194 ? -3.848 52.781 18.5 1 97.38 194 SER B CA 1
ATOM 9196 C C . SER B 1 194 ? -3.135 51.594 17.875 1 97.38 194 SER B C 1
ATOM 9198 O O . SER B 1 194 ? -2.109 51.75 17.219 1 97.38 194 SER B O 1
ATOM 9200 N N . PRO B 1 195 ? -3.598 50.375 18.141 1 97.62 195 PRO B N 1
ATOM 9201 C CA . PRO B 1 195 ? -2.965 49.188 17.594 1 97.62 195 PRO B CA 1
ATOM 9202 C C . PRO B 1 195 ? -2.973 49.156 16.062 1 97.62 195 PRO B C 1
ATOM 9204 O O . PRO B 1 195 ? -3.785 49.844 15.438 1 97.62 195 PRO B O 1
ATOM 9207 N N . THR B 1 196 ? -2.08 48.312 15.484 1 97.69 196 THR B N 1
ATOM 9208 C CA . THR B 1 196 ? -2.01 48.156 14.031 1 97.69 196 THR B CA 1
ATOM 9209 C C . THR B 1 196 ? -3.318 47.594 13.484 1 97.69 196 THR B C 1
ATOM 9211 O O . THR B 1 196 ? -3.811 48.062 12.453 1 97.69 196 THR B O 1
ATOM 9214 N N . VAL B 1 197 ? -3.846 46.594 14.117 1 98.56 197 VAL B N 1
ATOM 9215 C CA . VAL B 1 197 ? -5.07 45.938 13.68 1 98.56 197 VAL B CA 1
ATOM 9216 C C . VAL B 1 197 ? -6.207 46.281 14.641 1 98.56 197 VAL B C 1
ATOM 9218 O O . VAL B 1 197 ? -6.059 46.156 15.859 1 98.56 197 VAL B O 1
ATOM 9221 N N . LYS B 1 198 ? -7.285 46.656 14.18 1 98.38 198 LYS B N 1
ATOM 9222 C CA . LYS B 1 198 ? -8.391 47.156 14.992 1 98.38 198 LYS B CA 1
ATOM 9223 C C . LYS B 1 198 ? -9.047 46 15.773 1 98.38 198 LYS B C 1
ATOM 9225 O O . LYS B 1 198 ? -9.109 46.031 17 1 98.38 198 LYS B O 1
ATOM 9230 N N . TYR B 1 199 ? -9.555 45 15.078 1 98.62 199 TYR B N 1
ATOM 9231 C CA . TYR B 1 199 ? -10.086 43.812 15.688 1 98.62 199 TYR B CA 1
ATOM 9232 C C . TYR B 1 199 ? -9.117 42.625 15.523 1 98.62 199 TYR B C 1
ATOM 9234 O O . TYR B 1 199 ? -8.805 42.219 14.406 1 98.62 199 TYR B O 1
ATOM 9242 N N . ARG B 1 200 ? -8.609 42.125 16.531 1 98.56 200 ARG B N 1
ATOM 9243 C CA . ARG B 1 200 ? -7.617 41.062 16.516 1 98.56 200 ARG B CA 1
ATOM 9244 C C . ARG B 1 200 ? -7.961 40 17.547 1 98.56 200 ARG B C 1
ATOM 9246 O O . ARG B 1 200 ? -8.195 40.281 18.703 1 98.56 200 ARG B O 1
ATOM 9253 N N . GLY B 1 201 ? -8.125 38.719 17.047 1 98.38 201 GLY B N 1
ATOM 9254 C CA . GLY B 1 201 ? -8.547 37.688 17.984 1 98.38 201 GLY B CA 1
ATOM 9255 C C . GLY B 1 201 ? -8.305 36.281 17.453 1 98.38 201 GLY B C 1
ATOM 9256 O O . GLY B 1 201 ? -7.426 36.062 16.625 1 98.38 201 GLY B O 1
ATOM 9257 N N . ILE B 1 202 ? -8.922 35.25 18.172 1 98.62 202 ILE B N 1
ATOM 9258 C CA . ILE B 1 202 ? -8.742 33.812 17.875 1 98.62 202 ILE B CA 1
ATOM 9259 C C . ILE B 1 202 ? -10.102 33.188 17.625 1 98.62 202 ILE B C 1
ATOM 9261 O O . ILE B 1 202 ? -11.133 33.719 18.016 1 98.62 202 ILE B O 1
ATOM 9265 N N . PHE B 1 203 ? -10.086 32.125 16.844 1 98.06 203 PHE B N 1
ATOM 9266 C CA . PHE B 1 203 ? -11.234 31.266 16.547 1 98.06 203 PHE B CA 1
ATOM 9267 C C . PHE B 1 203 ? -11.047 29.875 17.141 1 98.06 203 PHE B C 1
ATOM 9269 O O . PHE B 1 203 ? -10.102 29.156 16.781 1 98.06 203 PHE B O 1
ATOM 9276 N N . LEU B 1 204 ? -11.828 29.5 18.141 1 97.88 204 LEU B N 1
ATOM 9277 C CA . LEU B 1 204 ? -11.883 28.094 18.562 1 97.88 204 LEU B CA 1
ATOM 9278 C C . LEU B 1 204 ? -12.664 27.266 17.547 1 97.88 204 LEU B C 1
ATOM 9280 O O . LEU B 1 204 ? -13.875 27.453 17.391 1 97.88 204 LEU B O 1
ATOM 9284 N N . ASN B 1 205 ? -11.977 26.375 16.891 1 94.31 205 ASN B N 1
ATOM 9285 C CA . ASN B 1 205 ? -12.578 25.578 15.828 1 94.31 205 ASN B CA 1
ATOM 9286 C C . ASN B 1 205 ? -12.156 24.109 15.914 1 94.31 205 ASN B C 1
ATOM 9288 O O . ASN B 1 205 ? -11.125 23.797 16.516 1 94.31 205 ASN B O 1
ATOM 9292 N N . ASP B 1 206 ? -12.984 23.25 15.461 1 90.88 206 ASP B N 1
ATOM 9293 C CA . ASP B 1 206 ? -12.664 21.828 15.477 1 90.88 206 ASP B CA 1
ATOM 9294 C C . ASP B 1 206 ? -12.148 21.406 16.844 1 90.88 206 ASP B C 1
ATOM 9296 O O . ASP B 1 206 ? -11.125 20.719 16.938 1 90.88 206 ASP B O 1
ATOM 9300 N N . GLU B 1 207 ? -12.844 21.859 17.844 1 91.69 207 GLU B N 1
ATOM 9301 C CA . GLU B 1 207 ? -12.352 21.812 19.203 1 91.69 207 GLU B CA 1
ATOM 9302 C C . GLU B 1 207 ? -12.547 20.438 19.812 1 91.69 207 GLU B C 1
ATOM 9304 O O . GLU B 1 207 ? -12.359 20.25 21.016 1 91.69 207 GLU B O 1
ATOM 9309 N N . GLN B 1 208 ? -12.984 19.469 19.016 1 92.75 208 GLN B N 1
ATOM 9310 C CA . GLN B 1 208 ? -13.07 18.094 19.484 1 92.75 208 GLN B CA 1
ATOM 9311 C C . GLN B 1 208 ? -11.93 17.25 18.922 1 92.75 208 GLN B C 1
ATOM 9313 O O . GLN B 1 208 ? -11.547 17.406 17.766 1 92.75 208 GLN B O 1
ATOM 9318 N N . PRO B 1 209 ? -11.461 16.359 19.719 1 94.81 209 PRO B N 1
ATOM 9319 C CA . PRO B 1 209 ? -11.922 15.93 21.047 1 94.81 209 PRO B CA 1
ATOM 9320 C C . PRO B 1 209 ? -11.242 16.688 22.188 1 94.81 209 PRO B C 1
ATOM 9322 O O . PRO B 1 209 ? -11.75 16.703 23.312 1 94.81 209 PRO B O 1
ATOM 9325 N N . ALA B 1 210 ? -10.156 17.328 22 1 96.56 210 ALA B N 1
ATOM 9326 C CA . ALA B 1 210 ? -9.234 17.75 23.047 1 96.56 210 ALA B CA 1
ATOM 9327 C C . ALA B 1 210 ? -9.844 18.859 23.906 1 96.56 210 ALA B C 1
ATOM 9329 O O . ALA B 1 210 ? -10.305 18.594 25.016 1 96.56 210 ALA B O 1
ATOM 9330 N N . LEU B 1 211 ? -10.062 20.016 23.375 1 97.75 211 LEU B N 1
ATOM 9331 C CA . LEU B 1 211 ? -10.531 21.172 24.141 1 97.75 211 LEU B CA 1
ATOM 9332 C C . LEU B 1 211 ? -11.906 20.906 24.75 1 97.75 211 LEU B C 1
ATOM 9334 O O . LEU B 1 211 ? -12.148 21.234 25.906 1 97.75 211 LEU B O 1
ATOM 9338 N N . GLN B 1 212 ? -12.773 20.312 23.984 1 96.25 212 GLN B N 1
ATOM 9339 C CA . GLN B 1 212 ? -14.133 20.062 24.469 1 96.25 212 GLN B CA 1
ATOM 9340 C C . GLN B 1 212 ? -14.125 19.094 25.656 1 96.25 212 GLN B C 1
ATOM 9342 O O . GLN B 1 212 ? -14.781 19.359 26.656 1 96.25 212 GLN B O 1
ATOM 9347 N N . ASN B 1 213 ? -13.406 17.969 25.516 1 95.56 213 ASN B N 1
ATOM 9348 C CA . ASN B 1 213 ? -13.359 17.016 26.609 1 95.56 213 ASN B CA 1
ATOM 9349 C C . ASN B 1 213 ? -12.695 17.609 27.844 1 95.56 213 ASN B C 1
ATOM 9351 O O . ASN B 1 213 ? -13.125 17.344 28.969 1 95.56 213 ASN B O 1
ATOM 9355 N N . TRP B 1 214 ? -11.625 18.328 27.656 1 97.56 214 TRP B N 1
ATOM 9356 C CA . TRP B 1 214 ? -10.961 18.984 28.766 1 97.56 214 TRP B CA 1
ATOM 9357 C C . TRP B 1 214 ? -11.906 19.953 29.469 1 97.56 214 TRP B C 1
ATOM 9359 O O . TRP B 1 214 ? -12.031 19.938 30.703 1 97.56 214 TRP B O 1
ATOM 9369 N N . ALA B 1 215 ? -12.602 20.844 28.703 1 97.94 215 ALA B N 1
ATOM 9370 C CA . ALA B 1 215 ? -13.523 21.828 29.266 1 97.94 215 ALA B CA 1
ATOM 9371 C C . ALA B 1 215 ? -14.656 21.156 30.016 1 97.94 215 ALA B C 1
ATOM 9373 O O . ALA B 1 215 ? -15.141 21.656 31.031 1 97.94 215 ALA B O 1
ATOM 9374 N N . PHE B 1 216 ? -15.086 20.031 29.5 1 96.25 216 PHE B N 1
ATOM 9375 C CA . PHE B 1 216 ? -16.188 19.297 30.125 1 96.25 216 PHE B CA 1
ATOM 9376 C C . PHE B 1 216 ? -15.797 18.844 31.531 1 96.25 216 PHE B C 1
ATOM 9378 O O . PHE B 1 216 ? -16.578 19 32.469 1 96.25 216 PHE B O 1
ATOM 9385 N N . VAL B 1 217 ? -14.586 18.344 31.641 1 95.56 217 VAL B N 1
ATOM 9386 C CA . VAL B 1 217 ? -14.148 17.828 32.938 1 95.56 217 VAL B CA 1
ATOM 9387 C C . VAL B 1 217 ? -13.781 19 33.875 1 95.56 217 VAL B C 1
ATOM 9389 O O . VAL B 1 217 ? -14.023 18.953 35.062 1 95.56 217 VAL B O 1
ATOM 9392 N N . LYS B 1 218 ? -13.312 20.094 33.344 1 96.5 218 LYS B N 1
ATOM 9393 C CA . LYS B 1 218 ? -12.758 21.188 34.125 1 96.5 218 LYS B CA 1
ATOM 9394 C C . LYS B 1 218 ? -13.844 22.172 34.562 1 96.5 218 LYS B C 1
ATOM 9396 O O . LYS B 1 218 ? -13.773 22.75 35.656 1 96.5 218 LYS B O 1
ATOM 9401 N N . PHE B 1 219 ? -14.906 22.359 33.719 1 97.44 219 PHE B N 1
ATOM 9402 C CA . PHE B 1 219 ? -15.758 23.516 33.969 1 97.44 219 PHE B CA 1
ATOM 9403 C C . PHE B 1 219 ? -17.219 23.094 34.125 1 97.44 219 PHE B C 1
ATOM 9405 O O . PHE B 1 219 ? -18.109 23.938 34.219 1 97.44 219 PHE B O 1
ATOM 9412 N N . THR B 1 220 ? -17.422 21.844 34.094 1 95.75 220 THR B N 1
ATOM 9413 C CA . THR B 1 220 ? -18.781 21.359 34.312 1 95.75 220 THR B CA 1
ATOM 9414 C C . THR B 1 220 ? -18.828 20.391 35.469 1 95.75 220 THR B C 1
ATOM 9416 O O . THR B 1 220 ? -17.781 19.984 36 1 95.75 220 THR B O 1
ATOM 9419 N N . ASN B 1 221 ? -20 20.156 36.031 1 91.81 221 ASN B N 1
ATOM 9420 C CA . ASN B 1 221 ? -20.203 19.156 37.094 1 91.81 221 ASN B CA 1
ATOM 9421 C C . ASN B 1 221 ? -20.703 17.844 36.5 1 91.81 221 ASN B C 1
ATOM 9423 O O . ASN B 1 221 ? -21.484 17.125 37.156 1 91.81 221 ASN B O 1
ATOM 9427 N N . GLY B 1 222 ? -20.312 17.641 35.25 1 88.69 222 GLY B N 1
ATOM 9428 C CA . GLY B 1 222 ? -20.75 16.391 34.625 1 88.69 222 GLY B CA 1
ATOM 9429 C C . GLY B 1 222 ? -21.875 16.594 33.625 1 88.69 222 GLY B C 1
ATOM 9430 O O . GLY B 1 222 ? -22.234 15.664 32.906 1 88.69 222 GLY B O 1
ATOM 9431 N N . THR B 1 223 ? -22.406 17.828 33.594 1 91.19 223 THR B N 1
ATOM 9432 C CA . THR B 1 223 ? -23.453 18.125 32.625 1 91.19 223 THR B CA 1
ATOM 9433 C C . THR B 1 223 ? -23.156 19.422 31.859 1 91.19 223 THR B C 1
ATOM 9435 O O . THR B 1 223 ? -22.844 20.438 32.469 1 91.19 223 THR B O 1
ATOM 9438 N N . GLY B 1 224 ? -23.234 19.422 30.594 1 93.69 224 GLY B N 1
ATOM 9439 C CA . GLY B 1 224 ? -23.047 20.625 29.797 1 93.69 224 GLY B CA 1
ATOM 9440 C C . GLY B 1 224 ? -24.297 21.484 29.734 1 93.69 224 GLY B C 1
ATOM 9441 O O . GLY B 1 224 ? -25.219 21.328 30.547 1 93.69 224 GLY B O 1
ATOM 9442 N N . ALA B 1 225 ? -24.266 22.469 28.859 1 96.56 225 ALA B N 1
ATOM 9443 C CA . ALA B 1 225 ? -25.406 23.375 28.672 1 96.56 225 ALA B CA 1
ATOM 9444 C C . ALA B 1 225 ? -26.688 22.594 28.422 1 96.56 225 ALA B C 1
ATOM 9446 O O . ALA B 1 225 ? -26.672 21.516 27.797 1 96.56 225 ALA B O 1
ATOM 9447 N N . ALA B 1 226 ? -27.828 23.078 28.781 1 94.06 226 ALA B N 1
ATOM 9448 C CA . ALA B 1 226 ? -29.094 22.375 28.828 1 94.06 226 ALA B CA 1
ATOM 9449 C C . ALA B 1 226 ? -29.531 21.922 27.438 1 94.06 226 ALA B C 1
ATOM 9451 O O . ALA B 1 226 ? -30.062 20.828 27.266 1 94.06 226 ALA B O 1
ATOM 9452 N N . LEU B 1 227 ? -29.266 22.75 26.422 1 95.31 227 LEU B N 1
ATOM 9453 C CA . LEU B 1 227 ? -29.812 22.469 25.094 1 95.31 227 LEU B CA 1
ATOM 9454 C C . LEU B 1 227 ? -28.766 21.812 24.188 1 95.31 227 LEU B C 1
ATOM 9456 O O . LEU B 1 227 ? -29.109 21.125 23.234 1 95.31 227 LEU B O 1
ATOM 9460 N N . THR B 1 228 ? -27.453 22.047 24.5 1 95.31 228 THR B N 1
ATOM 9461 C CA . THR B 1 228 ? -26.422 21.641 23.547 1 95.31 228 THR B CA 1
ATOM 9462 C C . THR B 1 228 ? -25.453 20.656 24.203 1 95.31 228 THR B C 1
ATOM 9464 O O . THR B 1 228 ? -24.703 19.969 23.5 1 95.31 228 THR B O 1
ATOM 9467 N N . GLY B 1 229 ? -25.5 20.578 25.484 1 93.56 229 GLY B N 1
ATOM 9468 C CA . GLY B 1 229 ? -24.516 19.781 26.188 1 93.56 229 GLY B CA 1
ATOM 9469 C C . GLY B 1 229 ? -23.125 20.391 26.172 1 93.56 229 GLY B C 1
ATOM 9470 O O . GLY B 1 229 ? -22.172 19.766 26.641 1 93.56 229 GLY B O 1
ATOM 9471 N N . SER B 1 230 ? -22.891 21.594 25.672 1 96.5 230 SER B N 1
ATOM 9472 C CA . SER B 1 230 ? -21.609 22.266 25.516 1 96.5 230 SER B CA 1
ATOM 9473 C C . SER B 1 230 ? -20.984 22.562 26.859 1 96.5 230 SER B C 1
ATOM 9475 O O . SER B 1 230 ? -21.672 22.969 27.812 1 96.5 230 SER B O 1
ATOM 9477 N N . PRO B 1 231 ? -19.734 22.297 26.953 1 97.31 231 PRO B N 1
ATOM 9478 C CA . PRO B 1 231 ? -19.062 22.625 28.203 1 97.31 231 PRO B CA 1
ATOM 9479 C C . PRO B 1 231 ? -18.594 24.078 28.266 1 97.31 231 PRO B C 1
ATOM 9481 O O . PRO B 1 231 ? -18.047 24.5 29.281 1 97.31 231 PRO B O 1
ATOM 9484 N N . PHE B 1 232 ? -18.766 24.859 27.297 1 98 232 PHE B N 1
ATOM 9485 C CA . PHE B 1 232 ? -18.219 26.203 27.203 1 98 232 PHE B CA 1
ATOM 9486 C C . PHE B 1 232 ? -19.172 27.234 27.797 1 98 232 PHE B C 1
ATOM 9488 O O . PHE B 1 232 ? -19.938 27.859 27.078 1 98 232 PHE B O 1
ATOM 9495 N N . ASN B 1 233 ? -19.016 27.422 29.094 1 97.62 233 ASN B N 1
ATOM 9496 C CA . ASN B 1 233 ? -19.844 28.344 29.875 1 97.62 233 ASN B CA 1
ATOM 9497 C C . ASN B 1 233 ? -19.062 29.578 30.312 1 97.62 233 ASN B C 1
ATOM 9499 O O . ASN B 1 233 ? -17.938 29.781 29.875 1 97.62 233 ASN B O 1
ATOM 9503 N N . GLN B 1 234 ? -19.656 30.391 31.109 1 97.56 234 GLN B N 1
ATOM 9504 C CA . GLN B 1 234 ? -19.062 31.656 31.531 1 97.56 234 GLN B CA 1
ATOM 9505 C C . GLN B 1 234 ? -17.734 31.422 32.25 1 97.56 234 GLN B C 1
ATOM 9507 O O . GLN B 1 234 ? -16.828 32.25 32.188 1 97.56 234 GLN B O 1
ATOM 9512 N N . LEU B 1 235 ? -17.641 30.281 32.969 1 97.75 235 LEU B N 1
ATOM 9513 C CA . LEU B 1 235 ? -16.422 30 33.719 1 97.75 235 LEU B CA 1
ATOM 9514 C C . LEU B 1 235 ? -15.242 29.766 32.75 1 97.75 235 LEU B C 1
ATOM 9516 O O . LEU B 1 235 ? -14.133 30.234 33.031 1 97.75 235 LEU B O 1
ATOM 9520 N N . PHE B 1 236 ? -15.547 29.031 31.719 1 98 236 PHE B N 1
ATOM 9521 C CA . PHE B 1 236 ? -14.516 28.812 30.719 1 98 236 PHE B CA 1
ATOM 9522 C C . PHE B 1 236 ? -14.156 30.109 30.031 1 98 236 PHE B C 1
ATOM 9524 O O . PHE B 1 236 ? -12.977 30.469 29.922 1 98 236 PHE B O 1
ATOM 9531 N N . TYR B 1 237 ? -15.125 30.844 29.531 1 98.31 237 TYR B N 1
ATOM 9532 C CA . TYR B 1 237 ? -14.875 32 28.656 1 98.31 237 TYR B CA 1
ATOM 9533 C C . TYR B 1 237 ? -14.242 33.156 29.453 1 98.31 237 TYR B C 1
ATOM 9535 O O . TYR B 1 237 ? -13.461 33.906 28.906 1 98.31 237 TYR B O 1
ATOM 9543 N N . THR B 1 238 ? -14.539 33.312 30.734 1 98.19 238 THR B N 1
ATOM 9544 C CA . THR B 1 238 ? -13.922 34.406 31.484 1 98.19 238 THR B CA 1
ATOM 9545 C C . THR B 1 238 ? -12.414 34.188 31.578 1 98.19 238 THR B C 1
ATOM 9547 O O . THR B 1 238 ? -11.648 35.156 31.578 1 98.19 238 THR B O 1
ATOM 9550 N N . LYS B 1 239 ? -12.016 32.875 31.656 1 98.25 239 LYS B N 1
ATOM 9551 C CA . LYS B 1 239 ? -10.586 32.625 31.594 1 98.25 239 LYS B CA 1
ATOM 9552 C C . LYS B 1 239 ? -10.023 32.969 30.219 1 98.25 239 LYS B C 1
ATOM 9554 O O . LYS B 1 239 ? -8.906 33.5 30.125 1 98.25 239 LYS B O 1
ATOM 9559 N N . LEU B 1 240 ? -10.805 32.719 29.219 1 98.62 240 LEU B N 1
ATOM 9560 C CA . LEU B 1 240 ? -10.359 32.969 27.859 1 98.62 240 LEU B CA 1
ATOM 9561 C C . LEU B 1 240 ? -10.359 34.469 27.578 1 98.62 240 LEU B C 1
ATOM 9563 O O . LEU B 1 240 ? -9.453 35 26.922 1 98.62 240 LEU B O 1
ATOM 9567 N N . TYR B 1 241 ? -11.383 35.25 28.078 1 98.75 241 TYR B N 1
ATOM 9568 C CA . TYR B 1 241 ? -11.43 36.688 27.906 1 98.75 241 TYR B CA 1
ATOM 9569 C C . TYR B 1 241 ? -10.203 37.344 28.516 1 98.75 241 TYR B C 1
ATOM 9571 O O . TYR B 1 241 ? -9.578 38.219 27.875 1 98.75 241 TYR B O 1
ATOM 9579 N N . GLU B 1 242 ? -9.891 36.938 29.641 1 98.69 242 GLU B N 1
ATOM 9580 C CA . GLU B 1 242 ? -8.711 37.5 30.297 1 98.69 242 GLU B CA 1
ATOM 9581 C C . GLU B 1 242 ? -7.449 37.25 29.469 1 98.69 242 GLU B C 1
ATOM 9583 O O . GLU B 1 242 ? -6.621 38.156 29.281 1 98.69 242 GLU B O 1
ATOM 9588 N N . LEU B 1 243 ? -7.34 36 29.016 1 98.75 243 LEU B N 1
ATOM 9589 C CA . LEU B 1 243 ? -6.172 35.625 28.219 1 98.75 243 LEU B CA 1
ATOM 9590 C C . LEU B 1 243 ? -6.062 36.531 26.984 1 98.75 243 LEU B C 1
ATOM 9592 O O . LEU B 1 243 ? -5 37.094 26.719 1 98.75 243 LEU B O 1
ATOM 9596 N N . ILE B 1 244 ? -7.141 36.656 26.25 1 98.81 244 ILE B N 1
ATOM 9597 C CA . ILE B 1 244 ? -7.148 37.438 25.016 1 98.81 244 ILE B CA 1
ATOM 9598 C C . ILE B 1 244 ? -6.75 38.875 25.297 1 98.81 244 ILE B C 1
ATOM 9600 O O . ILE B 1 244 ? -5.941 39.469 24.578 1 98.81 244 ILE B O 1
ATOM 9604 N N . LEU B 1 245 ? -7.273 39.438 26.391 1 98.75 245 LEU B N 1
ATOM 9605 C CA . LEU B 1 245 ? -6.973 40.812 26.75 1 98.75 245 LEU B CA 1
ATOM 9606 C C . LEU B 1 245 ? -5.512 40.969 27.172 1 98.75 245 LEU B C 1
ATOM 9608 O O . LEU B 1 245 ? -4.852 41.938 26.812 1 98.75 245 LEU B O 1
ATOM 9612 N N . ARG B 1 246 ? -5.051 40 27.922 1 98.19 246 ARG B N 1
ATOM 9613 C CA . ARG B 1 246 ? -3.646 40.031 28.328 1 98.19 246 ARG B CA 1
ATOM 9614 C C . ARG B 1 246 ? -2.729 39.969 27.109 1 98.19 246 ARG B C 1
ATOM 9616 O O . ARG B 1 246 ? -1.633 40.531 27.125 1 98.19 246 ARG B O 1
ATOM 9623 N N . LEU B 1 247 ? -3.182 39.344 26.062 1 98.38 247 LEU B N 1
ATOM 9624 C CA . LEU B 1 247 ? -2.428 39.219 24.812 1 98.38 247 LEU B CA 1
ATOM 9625 C C . LEU B 1 247 ? -2.684 40.406 23.906 1 98.38 247 LEU B C 1
ATOM 9627 O O . LEU B 1 247 ? -2.266 40.406 22.734 1 98.38 247 LEU B O 1
ATOM 9631 N N . LYS B 1 248 ? -3.42 41.406 24.406 1 97.62 248 LYS B N 1
ATOM 9632 C CA . LYS B 1 248 ? -3.771 42.625 23.703 1 97.62 248 LYS B CA 1
ATOM 9633 C C . LYS B 1 248 ? -4.707 42.375 22.531 1 97.62 248 LYS B C 1
ATOM 9635 O O . LYS B 1 248 ? -4.699 43.094 21.547 1 97.62 248 LYS B O 1
ATOM 9640 N N . GLY B 1 249 ? -5.445 41.219 22.578 1 98.56 249 GLY B N 1
ATOM 9641 C CA . GLY B 1 249 ? -6.539 40.938 21.656 1 98.56 249 GLY B CA 1
ATOM 9642 C C . GLY B 1 249 ? -7.863 41.531 22.125 1 98.56 249 GLY B C 1
ATOM 9643 O O . GLY B 1 249 ? -7.98 42 23.266 1 98.56 249 GLY B O 1
ATOM 9644 N N . ASN B 1 250 ? -8.836 41.625 21.219 1 98.69 250 ASN B N 1
ATOM 9645 C CA . ASN B 1 250 ? -10.125 42.188 21.609 1 98.69 250 ASN B CA 1
ATOM 9646 C C . ASN B 1 250 ? -11.273 41.531 20.844 1 98.69 250 ASN B C 1
ATOM 9648 O O . ASN B 1 250 ? -12.406 42.031 20.875 1 98.69 250 ASN B O 1
ATOM 9652 N N . TYR B 1 251 ? -10.969 40.375 20.141 1 98.75 251 TYR B N 1
ATOM 9653 C CA . TYR B 1 251 ? -11.938 39.781 19.234 1 98.75 251 TYR B CA 1
ATOM 9654 C C . TYR B 1 251 ? -11.961 38.25 19.406 1 98.75 251 TYR B C 1
ATOM 9656 O O . TYR B 1 251 ? -10.922 37.656 19.625 1 98.75 251 TYR B O 1
ATOM 9664 N N . LEU B 1 252 ? -13.172 37.625 19.312 1 98.69 252 LEU B N 1
ATOM 9665 C CA . LEU B 1 252 ? -13.281 36.188 19.531 1 98.69 252 LEU B CA 1
ATOM 9666 C C . LEU B 1 252 ? -14.391 35.594 18.688 1 98.69 252 LEU B C 1
ATOM 9668 O O . LEU B 1 252 ? -15.5 36.125 18.641 1 98.69 252 LEU B O 1
ATOM 9672 N N . TRP B 1 253 ? -14.031 34.562 17.859 1 98.31 253 TRP B N 1
ATOM 9673 C CA . TRP B 1 253 ? -15.008 33.594 17.359 1 98.31 253 TRP B CA 1
ATOM 9674 C C . TRP B 1 253 ? -15.094 32.375 18.281 1 98.31 253 TRP B C 1
ATOM 9676 O O . TRP B 1 253 ? -14.141 31.594 18.375 1 98.31 253 TRP B O 1
ATOM 9686 N N . PRO B 1 254 ? -16.203 32.188 18.984 1 97.31 254 PRO B N 1
ATOM 9687 C CA . PRO B 1 254 ? -16.297 31.109 19.969 1 97.31 254 PRO B CA 1
ATOM 9688 C C . PRO B 1 254 ? -16.422 29.734 19.344 1 97.31 254 PRO B C 1
ATOM 9690 O O . PRO B 1 254 ? -16.5 29.609 18.125 1 97.31 254 PRO B O 1
ATOM 9693 N N . ALA B 1 255 ? -16.406 28.672 20.203 1 95.69 255 ALA B N 1
ATOM 9694 C CA . ALA B 1 255 ? -16.5 27.297 19.75 1 95.69 255 ALA B CA 1
ATOM 9695 C C . ALA B 1 255 ? -17.766 27.078 18.906 1 95.69 255 ALA B C 1
ATOM 9697 O O . ALA B 1 255 ? -18.828 27.625 19.219 1 95.69 255 ALA B O 1
ATOM 9698 N N . GLN B 1 256 ? -17.672 26.188 17.891 1 89.75 256 GLN B N 1
ATOM 9699 C CA . GLN B 1 256 ? -18.688 26.203 16.844 1 89.75 256 GLN B CA 1
ATOM 9700 C C . GLN B 1 256 ? -19.453 24.891 16.797 1 89.75 256 GLN B C 1
ATOM 9702 O O . GLN B 1 256 ? -20.672 24.875 16.609 1 89.75 256 GLN B O 1
ATOM 9707 N N . TRP B 1 257 ? -18.875 23.75 16.891 1 86.12 257 TRP B N 1
ATOM 9708 C CA . TRP B 1 257 ? -19.406 22.5 16.344 1 86.12 257 TRP B CA 1
ATOM 9709 C C . TRP B 1 257 ? -20.406 21.875 17.312 1 86.12 257 TRP B C 1
ATOM 9711 O O . TRP B 1 257 ? -21.344 21.203 16.891 1 86.12 257 TRP B O 1
ATOM 9721 N N . SER B 1 258 ? -20.25 22.062 18.578 1 88.31 258 SER B N 1
ATOM 9722 C CA . SER B 1 258 ? -21.25 21.578 19.516 1 88.31 258 SER B CA 1
ATOM 9723 C C . SER B 1 258 ? -21.641 22.656 20.516 1 88.31 258 SER B C 1
ATOM 9725 O O . SER B 1 258 ? -22 22.344 21.656 1 88.31 258 SER B O 1
ATOM 9727 N N . SER B 1 259 ? -21.5 23.828 20.016 1 94.69 259 SER B N 1
ATOM 9728 C CA . SER B 1 259 ? -21.703 24.922 20.969 1 94.69 259 SER B CA 1
ATOM 9729 C C . SER B 1 259 ? -22.438 26.078 20.312 1 94.69 259 SER B C 1
ATOM 9731 O O . SER B 1 259 ? -22.359 26.281 19.094 1 94.69 259 SER B O 1
ATOM 9733 N N . ALA B 1 260 ? -23.281 26.703 21.062 1 96.12 260 ALA B N 1
ATOM 9734 C CA . ALA B 1 260 ? -23.969 27.953 20.75 1 96.12 260 ALA B CA 1
ATOM 9735 C C . ALA B 1 260 ? -23.719 29 21.828 1 96.12 260 ALA B C 1
ATOM 9737 O O . ALA B 1 260 ? -24.469 29.094 22.797 1 96.12 260 ALA B O 1
ATOM 9738 N N . PHE B 1 261 ? -22.781 29.797 21.625 1 96.62 261 PHE B N 1
ATOM 9739 C CA . PHE B 1 261 ? -22.141 30.688 22.578 1 96.62 261 PHE B CA 1
ATOM 9740 C C . PHE B 1 261 ? -23.172 31.406 23.438 1 96.62 261 PHE B C 1
ATOM 9742 O O . PHE B 1 261 ? -23.141 31.328 24.656 1 96.62 261 PHE B O 1
ATOM 9749 N N . ALA B 1 262 ? -24.156 32.031 22.828 1 95.56 262 ALA B N 1
ATOM 9750 C CA . ALA B 1 262 ? -25.141 32.875 23.531 1 95.56 262 ALA B CA 1
ATOM 9751 C C . ALA B 1 262 ? -26.234 32 24.156 1 95.56 262 ALA B C 1
ATOM 9753 O O . ALA B 1 262 ? -26.875 32.438 25.125 1 95.56 262 ALA B O 1
ATOM 9754 N N . VAL B 1 263 ? -26.406 30.812 23.609 1 96.56 263 VAL B N 1
ATOM 9755 C CA . VAL B 1 263 ? -27.469 29.906 24.062 1 96.56 263 VAL B CA 1
ATOM 9756 C C . VAL B 1 263 ? -26.938 29.016 25.188 1 96.56 263 VAL B C 1
ATOM 9758 O O . VAL B 1 263 ? -27.672 28.703 26.125 1 96.56 263 VAL B O 1
ATOM 9761 N N . ASP B 1 264 ? -25.719 28.688 25.156 1 97.25 264 ASP B N 1
ATOM 9762 C CA . ASP B 1 264 ? -25.125 27.734 26.094 1 97.25 264 ASP B CA 1
ATOM 9763 C C . ASP B 1 264 ? -25.109 28.312 27.516 1 97.25 264 ASP B C 1
ATOM 9765 O O . ASP B 1 264 ? -25.328 27.594 28.484 1 97.25 264 ASP B O 1
ATOM 9769 N N . ASP B 1 265 ? -24.781 29.578 27.625 1 96.81 265 ASP B N 1
ATOM 9770 C CA . ASP B 1 265 ? -24.781 30.359 28.875 1 96.81 265 ASP B CA 1
ATOM 9771 C C . ASP B 1 265 ? -25.094 31.828 28.609 1 96.81 265 ASP B C 1
ATOM 9773 O O . ASP B 1 265 ? -24.312 32.531 27.953 1 96.81 265 ASP B O 1
ATOM 9777 N N . HIS B 1 266 ? -26.156 32.375 29.141 1 94.31 266 HIS B N 1
ATOM 9778 C CA . HIS B 1 266 ? -26.641 33.719 28.844 1 94.31 266 HIS B CA 1
ATOM 9779 C C . HIS B 1 266 ? -25.641 34.781 29.312 1 94.31 266 HIS B C 1
ATOM 9781 O O . HIS B 1 266 ? -25.641 35.906 28.828 1 94.31 266 HIS B O 1
ATOM 9787 N N . LEU B 1 267 ? -24.766 34.375 30.219 1 97.5 267 LEU B N 1
ATOM 9788 C CA . LEU B 1 267 ? -23.797 35.312 30.75 1 97.5 267 LEU B CA 1
ATOM 9789 C C . LEU B 1 267 ? -22.594 35.438 29.812 1 97.5 267 LEU B C 1
ATOM 9791 O O . LEU B 1 267 ? -21.797 36.375 29.938 1 97.5 267 LEU B O 1
ATOM 9795 N N . ASN B 1 268 ? -22.531 34.531 28.844 1 97.75 268 ASN B N 1
ATOM 9796 C CA . ASN B 1 268 ? -21.375 34.562 27.953 1 97.75 268 ASN B CA 1
ATOM 9797 C C . ASN B 1 268 ? -21.281 35.906 27.234 1 97.75 268 ASN B C 1
ATOM 9799 O O . ASN B 1 268 ? -20.219 36.562 27.266 1 97.75 268 ASN B O 1
ATOM 9803 N N . GLN B 1 269 ? -22.328 36.406 26.641 1 97 269 GLN B N 1
ATOM 9804 C CA . GLN B 1 269 ? -22.328 37.656 25.891 1 97 269 GLN B CA 1
ATOM 9805 C C . GLN B 1 269 ? -22.172 38.844 26.828 1 97 269 GLN B C 1
ATOM 9807 O O . GLN B 1 269 ? -21.438 39.781 26.531 1 97 269 GLN B O 1
ATOM 9812 N N . VAL B 1 270 ? -22.859 38.75 27.969 1 97.44 270 VAL B N 1
ATOM 9813 C CA . VAL B 1 270 ? -22.828 39.844 28.953 1 97.44 270 VAL B CA 1
ATOM 9814 C C . VAL B 1 270 ? -21.406 40.062 29.438 1 97.44 270 VAL B C 1
ATOM 9816 O O . VAL B 1 270 ? -20.906 41.188 29.484 1 97.44 270 VAL B O 1
ATOM 9819 N N . LEU B 1 271 ? -20.812 38.938 29.719 1 98.31 271 LEU B N 1
ATOM 9820 C CA . LEU B 1 271 ? -19.469 39.031 30.281 1 98.31 271 LEU B CA 1
ATOM 9821 C C . LEU B 1 271 ? -18.438 39.375 29.219 1 98.31 271 LEU B C 1
ATOM 9823 O O . LEU B 1 271 ? -17.453 40.062 29.5 1 98.31 271 LEU B O 1
ATOM 9827 N N . ALA B 1 272 ? -18.672 38.938 27.984 1 98.38 272 ALA B N 1
ATOM 9828 C CA . ALA B 1 272 ? -17.781 39.344 26.922 1 98.38 272 ALA B CA 1
ATOM 9829 C C . ALA B 1 272 ? -17.75 40.875 26.812 1 98.38 272 ALA B C 1
ATOM 9831 O O . ALA B 1 272 ? -16.672 41.469 26.734 1 98.38 272 ALA B O 1
ATOM 9832 N N . ASP B 1 273 ? -18.906 41.469 26.812 1 97.62 273 ASP B N 1
ATOM 9833 C CA . ASP B 1 273 ? -19 42.938 26.734 1 97.62 273 ASP B CA 1
ATOM 9834 C C . ASP B 1 273 ? -18.391 43.594 27.969 1 97.62 273 ASP B C 1
ATOM 9836 O O . ASP B 1 273 ? -17.688 44.594 27.859 1 97.62 273 ASP B O 1
ATOM 9840 N N . TRP B 1 274 ? -18.703 42.938 29.094 1 97.31 274 TRP B N 1
ATOM 9841 C CA . TRP B 1 274 ? -18.172 43.438 30.359 1 97.31 274 TRP B CA 1
ATOM 9842 C C . TRP B 1 274 ? -16.656 43.438 30.344 1 97.31 274 TRP B C 1
ATOM 9844 O O . TRP B 1 274 ? -16.031 44.406 30.797 1 97.31 274 TRP B O 1
ATOM 9854 N N . TYR B 1 275 ? -16.047 42.469 29.875 1 98.25 275 TYR B N 1
ATOM 9855 C CA . TYR B 1 275 ? -14.594 42.344 29.844 1 98.25 275 TYR B CA 1
ATOM 9856 C C . TYR B 1 275 ? -13.992 43.281 28.781 1 98.25 275 TYR B C 1
ATOM 9858 O O . TYR B 1 275 ? -12.859 43.719 28.938 1 98.25 275 TYR B O 1
ATOM 9866 N N . GLY B 1 276 ? -14.711 43.562 27.766 1 97.94 276 GLY B N 1
ATOM 9867 C CA . GLY B 1 276 ? -14.203 44.375 26.656 1 97.94 276 GLY B CA 1
ATOM 9868 C C . GLY B 1 276 ? -13.828 43.562 25.438 1 97.94 276 GLY B C 1
ATOM 9869 O O . GLY B 1 276 ? -12.898 43.906 24.719 1 97.94 276 GLY B O 1
ATOM 9870 N N . ILE B 1 277 ? -14.484 42.438 25.234 1 98.69 277 ILE B N 1
ATOM 9871 C CA . ILE B 1 277 ? -14.258 41.625 24.047 1 98.69 277 ILE B CA 1
ATOM 9872 C C . ILE B 1 277 ? -15.352 41.875 23.016 1 98.69 277 ILE B C 1
ATOM 9874 O O . ILE B 1 277 ? -16.547 41.781 23.328 1 98.69 277 ILE B O 1
ATOM 9878 N N . ALA B 1 278 ? -14.922 42.25 21.797 1 98.38 278 ALA B N 1
ATOM 9879 C CA . ALA B 1 278 ? -15.859 42.281 20.672 1 98.38 278 ALA B CA 1
ATOM 9880 C C . ALA B 1 278 ? -16.109 40.875 20.156 1 98.38 278 ALA B C 1
ATOM 9882 O O . ALA B 1 278 ? -15.18 40.125 19.875 1 98.38 278 ALA B O 1
ATOM 9883 N N . MET B 1 279 ? -17.391 40.562 20.125 1 98.19 279 MET B N 1
ATOM 9884 C CA . MET B 1 279 ? -17.703 39.188 19.703 1 98.19 279 MET B CA 1
ATOM 9885 C C . MET B 1 279 ? -18.047 39.156 18.219 1 98.19 279 MET B C 1
ATOM 9887 O O . MET B 1 279 ? -18.578 40.125 17.672 1 98.19 279 MET B O 1
ATOM 9891 N N . GLY B 1 280 ? -17.609 38.094 17.562 1 97 280 GLY B N 1
ATOM 9892 C CA . GLY B 1 280 ? -18.062 37.719 16.234 1 97 280 GLY B CA 1
ATOM 9893 C C . GLY B 1 280 ? -18.469 36.25 16.141 1 97 280 GLY B C 1
ATOM 9894 O O . GLY B 1 280 ? -18.516 35.562 17.141 1 97 280 GLY B O 1
ATOM 9895 N N . THR B 1 281 ? -18.906 35.844 14.977 1 95.62 281 THR B N 1
ATOM 9896 C CA . THR B 1 281 ? -19.141 34.469 14.609 1 95.62 281 THR B CA 1
ATOM 9897 C C . THR B 1 281 ? -18.375 34.094 13.336 1 95.62 281 THR B C 1
ATOM 9899 O O . THR B 1 281 ? -17.938 35 12.602 1 95.62 281 THR B O 1
ATOM 9902 N N . SER B 1 282 ? -18.25 32.875 13.125 1 95 282 SER B N 1
ATOM 9903 C CA . SER B 1 282 ? -17.359 32.375 12.086 1 95 282 SER B CA 1
ATOM 9904 C C . SER B 1 282 ? -17.891 32.688 10.695 1 95 282 SER B C 1
ATOM 9906 O O . SER B 1 282 ? -18.969 33.25 10.555 1 95 282 SER B O 1
ATOM 9908 N N . HIS B 1 283 ? -17.094 32.25 9.688 1 94.12 283 HIS B N 1
ATOM 9909 C CA . HIS B 1 283 ? -17.312 32.5 8.266 1 94.12 283 HIS B CA 1
ATOM 9910 C C . HIS B 1 283 ? -18.609 31.875 7.789 1 94.12 283 HIS B C 1
ATOM 9912 O O . HIS B 1 283 ? -19.141 32.25 6.742 1 94.12 283 HIS B O 1
ATOM 9918 N N . GLU B 1 284 ? -19.203 31 8.578 1 93.12 284 GLU B N 1
ATOM 9919 C CA . GLU B 1 284 ? -20.438 30.391 8.109 1 93.12 284 GLU B CA 1
ATOM 9920 C C . GLU B 1 284 ? -21.594 30.656 9.078 1 93.12 284 GLU B C 1
ATOM 9922 O O . GLU B 1 284 ? -22.625 30 8.992 1 93.12 284 GLU B O 1
ATOM 9927 N N . GLU B 1 285 ? -21.344 31.547 9.977 1 94.5 285 GLU B N 1
ATOM 9928 C CA . GLU B 1 285 ? -22.328 31.844 11.008 1 94.5 285 GLU B CA 1
ATOM 9929 C C . GLU B 1 285 ? -22.781 33.281 10.93 1 94.5 285 GLU B C 1
ATOM 9931 O O . GLU B 1 285 ? -22.406 34.125 11.773 1 94.5 285 GLU B O 1
ATOM 9936 N N . PRO B 1 286 ? -23.734 33.656 10.094 1 95.5 286 PRO B N 1
ATOM 9937 C CA . PRO B 1 286 ? -24.125 35.062 9.906 1 95.5 286 PRO B CA 1
ATOM 9938 C C . PRO B 1 286 ? -25.016 35.562 11.039 1 95.5 286 PRO B C 1
ATOM 9940 O O . PRO B 1 286 ? -25.781 34.812 11.633 1 95.5 286 PRO B O 1
ATOM 9943 N N . MET B 1 287 ? -24.875 36.844 11.297 1 97.31 287 MET B N 1
ATOM 9944 C CA . MET B 1 287 ? -25.797 37.656 12.109 1 97.31 287 MET B CA 1
ATOM 9945 C C . MET B 1 287 ? -25.797 37.156 13.555 1 97.31 287 MET B C 1
ATOM 9947 O O . MET B 1 287 ? -26.859 37.094 14.18 1 97.31 287 MET B O 1
ATOM 9951 N N . THR B 1 288 ? -24.609 36.688 14.078 1 96.31 288 THR B N 1
ATOM 9952 C CA . THR B 1 288 ? -24.344 36.312 15.469 1 96.31 288 THR B CA 1
ATOM 9953 C C . THR B 1 288 ? -25.141 35.094 15.852 1 96.31 288 THR B C 1
ATOM 9955 O O . THR B 1 288 ? -25.594 34.969 17 1 96.31 288 THR B O 1
ATOM 9958 N N . ARG B 1 289 ? -25.391 34.25 14.906 1 95.31 289 ARG B N 1
ATOM 9959 C CA . ARG B 1 289 ? -26.047 32.969 15.141 1 95.31 289 ARG B CA 1
ATOM 9960 C C . ARG B 1 289 ? -25.094 31.812 14.922 1 95.31 289 ARG B C 1
ATOM 9962 O O . ARG B 1 289 ? -24.266 31.844 14.008 1 95.31 289 ARG B O 1
ATOM 9969 N N . SER B 1 290 ? -25.266 30.812 15.805 1 93.25 290 SER B N 1
ATOM 9970 C CA . SER B 1 290 ? -24.5 29.594 15.602 1 93.25 290 SER B CA 1
ATOM 9971 C C . SER B 1 290 ? -25.172 28.656 14.594 1 93.25 290 SER B C 1
ATOM 9973 O O . SER B 1 290 ? -26.297 28.203 14.836 1 93.25 290 SER B O 1
ATOM 9975 N N . THR B 1 291 ? -24.578 28.453 13.477 1 91.38 291 THR B N 1
ATOM 9976 C CA . THR B 1 291 ? -25 27.422 12.539 1 91.38 291 THR B CA 1
ATOM 9977 C C . THR B 1 291 ? -23.969 26.312 12.453 1 91.38 291 THR B C 1
ATOM 9979 O O . THR B 1 291 ? -22.766 26.578 12.383 1 91.38 291 THR B O 1
ATOM 9982 N N . PRO B 1 292 ? -24.312 25.109 12.57 1 90.19 292 PRO B N 1
ATOM 9983 C CA . PRO B 1 292 ? -25.672 24.594 12.438 1 90.19 292 PRO B CA 1
ATOM 9984 C C . PRO B 1 292 ? -26.406 24.5 13.773 1 90.19 292 PRO B C 1
ATOM 9986 O O . PRO B 1 292 ? -27.609 24.25 13.812 1 90.19 292 PRO B O 1
ATOM 9989 N N . VAL B 1 293 ? -25.781 24.719 14.891 1 94 293 VAL B N 1
ATOM 9990 C CA . VAL B 1 293 ? -26.281 24.297 16.203 1 94 293 VAL B CA 1
ATOM 9991 C C . VAL B 1 293 ? -27.578 25.047 16.531 1 94 293 VAL B C 1
ATOM 9993 O O . VAL B 1 293 ? -28.609 24.438 16.797 1 94 293 VAL B O 1
ATOM 9996 N N . GLU B 1 294 ? -27.641 26.344 16.484 1 95.38 294 GLU B N 1
ATOM 9997 C CA . GLU B 1 294 ? -28.844 27.125 16.812 1 95.38 294 GLU B CA 1
ATOM 9998 C C . GLU B 1 294 ? -29.938 26.906 15.781 1 95.38 294 GLU B C 1
ATOM 10000 O O . GLU B 1 294 ? -31.125 26.922 16.125 1 95.38 294 GLU B O 1
ATOM 10005 N N . TRP B 1 295 ? -29.5 26.812 14.477 1 94.94 295 TRP B N 1
ATOM 10006 C CA . TRP B 1 295 ? -30.531 26.547 13.469 1 94.94 295 TRP B CA 1
ATOM 10007 C C . TRP B 1 295 ? -31.25 25.234 13.758 1 94.94 295 TRP B C 1
ATOM 10009 O O . TRP B 1 295 ? -32.469 25.141 13.625 1 94.94 295 TRP B O 1
ATOM 10019 N N . THR B 1 296 ? -30.484 24.234 14.117 1 93.44 296 THR B N 1
ATOM 10020 C CA . THR B 1 296 ? -31.078 22.938 14.445 1 93.44 296 THR B CA 1
ATOM 10021 C C . THR B 1 296 ? -32.031 23.062 15.625 1 93.44 296 THR B C 1
ATOM 10023 O O . THR B 1 296 ? -33.094 22.422 15.648 1 93.44 296 THR B O 1
ATOM 10026 N N . LEU B 1 297 ? -31.75 23.891 16.594 1 95.19 297 LEU B N 1
ATOM 10027 C CA . LEU B 1 297 ? -32.531 24.062 17.812 1 95.19 297 LEU B CA 1
ATOM 10028 C C . LEU B 1 297 ? -33.781 24.906 17.531 1 95.19 297 LEU B C 1
ATOM 10030 O O . LEU B 1 297 ? -34.875 24.625 18.062 1 95.19 297 LEU B O 1
ATOM 10034 N N . PHE B 1 298 ? -33.656 25.969 16.719 1 95.75 298 PHE B N 1
ATOM 10035 C CA . PHE B 1 298 ? -34.688 27 16.703 1 95.75 298 PHE B CA 1
ATOM 10036 C C . PHE B 1 298 ? -35.156 27.25 15.281 1 95.75 298 PHE B C 1
ATOM 10038 O O . PHE B 1 298 ? -36.188 27.906 15.086 1 95.75 298 PHE B O 1
ATOM 10045 N N . GLY B 1 299 ? -34.406 26.797 14.297 1 94.94 299 GLY B N 1
ATOM 10046 C CA . GLY B 1 299 ? -34.75 27.047 12.914 1 94.94 299 GLY B CA 1
ATOM 10047 C C . GLY B 1 299 ? -35.938 26.219 12.43 1 94.94 299 GLY B C 1
ATOM 10048 O O . GLY B 1 299 ? -36.312 25.234 13.062 1 94.94 299 GLY B O 1
ATOM 10049 N N . ASP B 1 300 ? -36.562 26.734 11.438 1 95.31 300 ASP B N 1
ATOM 10050 C CA . ASP B 1 300 ? -37.688 26.047 10.789 1 95.31 300 ASP B CA 1
ATOM 10051 C C . ASP B 1 300 ? -37.469 25.969 9.281 1 95.31 300 ASP B C 1
ATOM 10053 O O . ASP B 1 300 ? -37.188 26.969 8.625 1 95.31 300 ASP B O 1
ATOM 10057 N N . GLY B 1 301 ? -37.594 24.703 8.766 1 93.69 301 GLY B N 1
ATOM 10058 C CA . GLY B 1 301 ? -37.438 24.516 7.328 1 93.69 301 GLY B CA 1
ATOM 10059 C C . GLY B 1 301 ? -35.969 24.391 6.898 1 93.69 301 GLY B C 1
ATOM 10060 O O . GLY B 1 301 ? -35.062 24.344 7.742 1 93.69 301 GLY B O 1
ATOM 10061 N N . PRO B 1 302 ? -35.719 24.281 5.523 1 91 302 PRO B N 1
ATOM 10062 C CA . PRO B 1 302 ? -34.375 24.125 5.027 1 91 302 PRO B CA 1
ATOM 10063 C C . PRO B 1 302 ? -33.531 25.391 5.16 1 91 302 PRO B C 1
ATOM 10065 O O . PRO B 1 302 ? -34.062 26.5 5.055 1 91 302 PRO B O 1
ATOM 10068 N N . TRP B 1 303 ? -32.312 25.266 5.441 1 93.12 303 TRP B N 1
ATOM 10069 C CA . TRP B 1 303 ? -31.344 26.375 5.395 1 93.12 303 TRP B CA 1
ATOM 10070 C C . TRP B 1 303 ? -31.062 26.781 3.955 1 93.12 303 TRP B C 1
ATOM 10072 O O . TRP B 1 303 ? -30 26.453 3.412 1 93.12 303 TRP B O 1
ATOM 10082 N N . ASP B 1 304 ? -32.031 27.344 3.354 1 90.19 304 ASP B N 1
ATOM 10083 C CA . ASP B 1 304 ? -32.031 27.812 1.971 1 90.19 304 ASP B CA 1
ATOM 10084 C C . ASP B 1 304 ? -32.844 29.078 1.825 1 90.19 304 ASP B C 1
ATOM 10086 O O . ASP B 1 304 ? -34.094 29.031 1.88 1 90.19 304 ASP B O 1
ATOM 10090 N N . TYR B 1 305 ? -32.188 30.203 1.623 1 92.69 305 TYR B N 1
ATOM 10091 C CA . TYR B 1 305 ? -32.844 31.5 1.638 1 92.69 305 TYR B CA 1
ATOM 10092 C C . TYR B 1 305 ? -33.781 31.656 0.438 1 92.69 305 TYR B C 1
ATOM 10094 O O . TYR B 1 305 ? -34.688 32.5 0.453 1 92.69 305 TYR B O 1
ATOM 10102 N N . SER B 1 306 ? -33.562 30.891 -0.643 1 90.12 306 SER B N 1
ATOM 10103 C CA . SER B 1 306 ? -34.406 30.984 -1.838 1 90.12 306 SER B CA 1
ATOM 10104 C C . SER B 1 306 ? -35.781 30.406 -1.596 1 90.12 306 SER B C 1
ATOM 10106 O O . SER B 1 306 ? -36.75 30.844 -2.217 1 90.12 306 SER B O 1
ATOM 10108 N N . VAL B 1 307 ? -35.938 29.469 -0.686 1 91.44 307 VAL B N 1
ATOM 10109 C CA . VAL B 1 307 ? -37.219 28.812 -0.51 1 91.44 307 VAL B CA 1
ATOM 10110 C C . VAL B 1 307 ? -37.719 29.047 0.914 1 91.44 307 VAL B C 1
ATOM 10112 O O . VAL B 1 307 ? -38.906 28.828 1.201 1 91.44 307 VAL B O 1
ATOM 10115 N N . ASN B 1 308 ? -36.875 29.469 1.793 1 95.06 308 ASN B N 1
ATOM 10116 C CA . ASN B 1 308 ? -37.219 29.609 3.205 1 95.06 308 ASN B CA 1
ATOM 10117 C C . ASN B 1 308 ? -36.812 30.969 3.756 1 95.06 308 ASN B C 1
ATOM 10119 O O . ASN B 1 308 ? -36.312 31.062 4.879 1 95.06 308 ASN B O 1
ATOM 10123 N N . MET B 1 309 ? -37.031 32.031 3.066 1 94.94 309 MET B N 1
ATOM 10124 C CA . MET B 1 309 ? -36.562 33.406 3.342 1 94.94 309 MET B CA 1
ATOM 10125 C C . MET B 1 309 ? -37.094 33.906 4.676 1 94.94 309 MET B C 1
ATOM 10127 O O . MET B 1 309 ? -36.344 34.375 5.52 1 94.94 309 MET B O 1
ATOM 10131 N N . GLN B 1 310 ? -38.344 33.75 4.953 1 96.94 310 GLN B N 1
ATOM 10132 C CA . GLN B 1 310 ? -38.969 34.375 6.117 1 96.94 310 GLN B CA 1
ATOM 10133 C C . GLN B 1 310 ? -38.469 33.781 7.414 1 96.94 310 GLN B C 1
ATOM 10135 O O . GLN B 1 310 ? -38.188 34.5 8.375 1 96.94 310 GLN B O 1
ATOM 10140 N N . ASN B 1 311 ? -38.312 32.469 7.453 1 97.31 311 ASN B N 1
ATOM 10141 C CA . ASN B 1 311 ? -37.844 31.797 8.664 1 97.31 311 ASN B CA 1
ATOM 10142 C C . ASN B 1 311 ? -36.375 32.156 8.961 1 97.31 311 ASN B C 1
ATOM 10144 O O . ASN B 1 311 ? -36 32.344 10.117 1 97.31 311 ASN B O 1
ATOM 10148 N N . ILE B 1 312 ? -35.625 32.188 7.922 1 96.88 312 ILE B N 1
ATOM 10149 C CA . ILE B 1 312 ? -34.219 32.531 8.102 1 96.88 312 ILE B CA 1
ATOM 10150 C C . ILE B 1 312 ? -34.094 34 8.492 1 96.88 312 ILE B C 1
ATOM 10152 O O . ILE B 1 312 ? -33.281 34.344 9.359 1 96.88 312 ILE B O 1
ATOM 10156 N N . TYR B 1 313 ? -34.906 34.875 7.816 1 97.56 313 TYR B N 1
ATOM 10157 C CA . TYR B 1 313 ? -34.969 36.312 8.172 1 97.56 313 TYR B CA 1
ATOM 10158 C C . TYR B 1 313 ? -35.281 36.469 9.648 1 97.56 313 TYR B C 1
ATOM 10160 O O . TYR B 1 313 ? -34.594 37.219 10.359 1 97.56 313 TYR B O 1
ATOM 10168 N N . ASN B 1 314 ? -36.281 35.75 10.164 1 98 314 ASN B N 1
ATOM 10169 C CA . ASN B 1 314 ? -36.688 35.812 11.562 1 98 314 ASN B CA 1
ATOM 10170 C C . ASN B 1 314 ? -35.594 35.312 12.492 1 98 314 ASN B C 1
ATOM 10172 O O . ASN B 1 314 ? -35.406 35.875 13.586 1 98 314 ASN B O 1
ATOM 10176 N N . PHE B 1 315 ? -35.031 34.25 12.062 1 97.5 315 PHE B N 1
ATOM 10177 C CA . PHE B 1 315 ? -33.906 33.688 12.805 1 97.5 315 PHE B CA 1
ATOM 10178 C C . PHE B 1 315 ? -32.812 34.688 12.992 1 97.5 315 PHE B C 1
ATOM 10180 O O . PHE B 1 315 ? -32.312 34.875 14.109 1 97.5 315 PHE B O 1
ATOM 10187 N N . TRP B 1 316 ? -32.438 35.438 11.93 1 98.19 316 TRP B N 1
ATOM 10188 C CA . TRP B 1 316 ? -31.391 36.469 11.984 1 98.19 316 TRP B CA 1
ATOM 10189 C C . TRP B 1 316 ? -31.859 37.656 12.805 1 98.19 316 TRP B C 1
ATOM 10191 O O . TRP B 1 316 ? -31.062 38.25 13.531 1 98.19 316 TRP B O 1
ATOM 10201 N N . LEU B 1 317 ? -33.094 38.031 12.648 1 98.19 317 LEU B N 1
ATOM 10202 C CA . LEU B 1 317 ? -33.656 39.125 13.414 1 98.19 317 LEU B CA 1
ATOM 10203 C C . LEU B 1 317 ? -33.562 38.875 14.914 1 98.19 317 LEU B C 1
ATOM 10205 O O . LEU B 1 317 ? -33.125 39.75 15.664 1 98.19 317 LEU B O 1
ATOM 10209 N N . ALA B 1 318 ? -33.875 37.688 15.297 1 97.56 318 ALA B N 1
ATOM 10210 C CA . ALA B 1 318 ? -33.812 37.312 16.703 1 97.56 318 ALA B CA 1
ATOM 10211 C C . ALA B 1 318 ? -32.375 37.375 17.219 1 97.56 318 ALA B C 1
ATOM 10213 O O . ALA B 1 318 ? -32.125 37.781 18.344 1 97.56 318 ALA B O 1
ATOM 10214 N N . GLY B 1 319 ? -31.5 36.781 16.469 1 96.81 319 GLY B N 1
ATOM 10215 C CA . GLY B 1 319 ? -30.094 36.844 16.844 1 96.81 319 GLY B CA 1
ATOM 10216 C C . GLY B 1 319 ? -29.547 38.25 17 1 96.81 319 GLY B C 1
ATOM 10217 O O . GLY B 1 319 ? -28.766 38.531 17.906 1 96.81 319 GLY B O 1
ATOM 10218 N N . THR B 1 320 ? -29.938 39.125 16.094 1 98.06 320 THR B N 1
ATOM 10219 C CA . THR B 1 320 ? -29.5 40.5 16.125 1 98.06 320 THR B CA 1
ATOM 10220 C C . THR B 1 320 ? -30.078 41.25 17.328 1 98.06 320 THR B C 1
ATOM 10222 O O . THR B 1 320 ? -29.375 42 17.984 1 98.06 320 THR B O 1
ATOM 10225 N N . GLU B 1 321 ? -31.328 41 17.625 1 98 321 GLU B N 1
ATOM 10226 C CA . GLU B 1 321 ? -31.969 41.594 18.797 1 98 321 GLU B CA 1
ATOM 10227 C C . GLU B 1 321 ? -31.266 41.188 20.094 1 98 321 GLU B C 1
ATOM 10229 O O . GLU B 1 321 ? -31.047 42 20.969 1 98 321 GLU B O 1
ATOM 10234 N N . ARG B 1 322 ? -30.891 39.938 20.094 1 97.12 322 ARG B N 1
ATOM 10235 C CA . ARG B 1 322 ? -30.203 39.438 21.266 1 97.12 322 ARG B CA 1
ATOM 10236 C C . ARG B 1 322 ? -28.828 40.062 21.422 1 97.12 322 ARG B C 1
ATOM 10238 O O . ARG B 1 322 ? -28.375 40.312 22.531 1 97.12 322 ARG B O 1
ATOM 10245 N N . ALA B 1 323 ? -28.203 40.344 20.359 1 97.12 323 ALA B N 1
ATOM 10246 C CA . ALA B 1 323 ? -26.812 40.781 20.359 1 97.12 323 ALA B CA 1
ATOM 10247 C C . ALA B 1 323 ? -26.703 42.312 20.469 1 97.12 323 ALA B C 1
ATOM 10249 O O . ALA B 1 323 ? -25.672 42.844 20.844 1 97.12 323 ALA B O 1
ATOM 10250 N N . GLU B 1 324 ? -27.703 43.031 20.172 1 97.25 324 GLU B N 1
ATOM 10251 C CA . GLU B 1 324 ? -27.734 44.5 20 1 97.25 324 GLU B CA 1
ATOM 10252 C C . GLU B 1 324 ? -27.141 45.219 21.203 1 97.25 324 GLU B C 1
ATOM 10254 O O . GLU B 1 324 ? -26.422 46.188 21.062 1 97.25 324 GLU B O 1
ATOM 10259 N N . PRO B 1 325 ? -27.391 44.719 22.453 1 96.5 325 PRO B N 1
ATOM 10260 C CA . PRO B 1 325 ? -26.906 45.438 23.625 1 96.5 325 PRO B CA 1
ATOM 10261 C C . PRO B 1 325 ? -25.391 45.344 23.812 1 96.5 325 PRO B C 1
ATOM 10263 O O . PRO B 1 325 ? -24.812 46.062 24.625 1 96.5 325 PRO B O 1
ATOM 10266 N N . TYR B 1 326 ? -24.781 44.531 23.094 1 97.25 326 TYR B N 1
ATOM 10267 C CA . TYR B 1 326 ? -23.359 44.25 23.328 1 97.25 326 TYR B CA 1
ATOM 10268 C C . TYR B 1 326 ? -22.531 44.625 22.109 1 97.25 326 TYR B C 1
ATOM 10270 O O . TYR B 1 326 ? -23.062 44.969 21.047 1 97.25 326 TYR B O 1
ATOM 10278 N N . GLU B 1 327 ? -21.188 44.594 22.234 1 96.94 327 GLU B N 1
ATOM 10279 C CA . GLU B 1 327 ? -20.281 44.938 21.141 1 96.94 327 GLU B CA 1
ATOM 10280 C C . GLU B 1 327 ? -20.031 43.719 20.25 1 96.94 327 GLU B C 1
ATOM 10282 O O . GLU B 1 327 ? -19.578 42.688 20.703 1 96.94 327 GLU B O 1
ATOM 10287 N N . ASN B 1 328 ? -20.406 43.875 18.984 1 97.88 328 ASN B N 1
ATOM 10288 C CA . ASN B 1 328 ? -20.281 42.812 18.016 1 97.88 328 ASN B CA 1
ATOM 10289 C C . ASN B 1 328 ? -19.75 43.312 16.672 1 97.88 328 ASN B C 1
ATOM 10291 O O . ASN B 1 328 ? -19.906 44.5 16.344 1 97.88 328 ASN B O 1
ATOM 10295 N N . VAL B 1 329 ? -19.016 42.406 15.992 1 98.31 329 VAL B N 1
ATOM 10296 C CA . VAL B 1 329 ? -18.828 42.5 14.547 1 98.31 329 VAL B CA 1
ATOM 10297 C C . VAL B 1 329 ? -19.734 41.5 13.836 1 98.31 329 VAL B C 1
ATOM 10299 O O . VAL B 1 329 ? -19.578 40.281 13.984 1 98.31 329 VAL B O 1
ATOM 10302 N N . TYR B 1 330 ? -20.703 42 13.062 1 98.44 330 TYR B N 1
ATOM 10303 C CA . TYR B 1 330 ? -21.719 41.125 12.477 1 98.44 330 TYR B CA 1
ATOM 10304 C C . TYR B 1 330 ? -21.203 40.469 11.203 1 98.44 330 TYR B C 1
ATOM 10306 O O . TYR B 1 330 ? -20.797 41.156 10.266 1 98.44 330 TYR B O 1
ATOM 10314 N N . THR B 1 331 ? -21.172 39.125 11.188 1 97.88 331 THR B N 1
ATOM 10315 C CA . THR B 1 331 ? -20.859 38.375 9.984 1 97.88 331 THR B CA 1
ATOM 10316 C C . THR B 1 331 ? -22.016 38.438 8.984 1 97.88 331 THR B C 1
ATOM 10318 O O . THR B 1 331 ? -23.156 38.125 9.312 1 97.88 331 THR B O 1
ATOM 10321 N N . MET B 1 332 ? -21.703 38.906 7.789 1 97.38 332 MET B N 1
ATOM 10322 C CA . MET B 1 332 ? -22.703 39.125 6.742 1 97.38 332 MET B CA 1
ATOM 10323 C C . MET B 1 332 ? -22.656 37.969 5.727 1 97.38 332 MET B C 1
ATOM 10325 O O . MET B 1 332 ? -21.688 37.219 5.695 1 97.38 332 MET B O 1
ATOM 10329 N N . GLY B 1 333 ? -23.719 37.938 4.938 1 94.44 333 GLY B N 1
ATOM 10330 C CA . GLY B 1 333 ? -23.812 36.906 3.914 1 94.44 333 GLY B CA 1
ATOM 10331 C C . GLY B 1 333 ? -24.359 35.594 4.434 1 94.44 333 GLY B C 1
ATOM 10332 O O . GLY B 1 333 ? -25.141 35.562 5.387 1 94.44 333 GLY B O 1
ATOM 10333 N N . MET B 1 334 ? -24.109 34.531 3.68 1 92.12 334 MET B N 1
ATOM 10334 C CA . MET B 1 334 ? -24.625 33.219 4.016 1 92.12 334 MET B CA 1
ATOM 10335 C C . MET B 1 334 ? -23.859 32.125 3.279 1 92.12 334 MET B C 1
ATOM 10337 O O . MET B 1 334 ? -23.5 32.281 2.111 1 92.12 334 MET B O 1
ATOM 10341 N N . ARG B 1 335 ? -23.422 31.062 4.008 1 90.12 335 ARG B N 1
ATOM 10342 C CA . ARG B 1 335 ? -22.906 29.828 3.428 1 90.12 335 ARG B CA 1
ATOM 10343 C C . ARG B 1 335 ? -23.844 28.656 3.707 1 90.12 335 ARG B C 1
ATOM 10345 O O . ARG B 1 335 ? -24.953 28.859 4.219 1 90.12 335 ARG B O 1
ATOM 10352 N N . GLY B 1 336 ? -23.438 27.484 3.186 1 83.81 336 GLY B N 1
ATOM 10353 C CA . GLY B 1 336 ? -24.266 26.328 3.465 1 83.81 336 GLY B CA 1
ATOM 10354 C C . GLY B 1 336 ? -24.266 25.938 4.93 1 83.81 336 GLY B C 1
ATOM 10355 O O . GLY B 1 336 ? -23.469 26.453 5.719 1 83.81 336 GLY B O 1
ATOM 10356 N N . ASP B 1 337 ? -25.172 25.125 5.211 1 81.12 337 ASP B N 1
ATOM 10357 C CA . ASP B 1 337 ? -25.297 24.672 6.594 1 81.12 337 ASP B CA 1
ATOM 10358 C C . ASP B 1 337 ? -24.172 23.719 6.973 1 81.12 337 ASP B C 1
ATOM 10360 O O . ASP B 1 337 ? -23.969 22.688 6.32 1 81.12 337 ASP B O 1
ATOM 10364 N N . GLY B 1 338 ? -23.469 24.031 7.949 1 76 338 GLY B N 1
ATOM 10365 C CA . GLY B 1 338 ? -22.406 23.156 8.43 1 76 338 GLY B CA 1
ATOM 10366 C C . GLY B 1 338 ? -21.141 23.25 7.617 1 76 338 GLY B C 1
ATOM 10367 O O . GLY B 1 338 ? -20.578 22.219 7.219 1 76 338 GLY B O 1
ATOM 10368 N N . ASP B 1 339 ? -20.734 24.406 7.305 1 77.44 339 ASP B N 1
ATOM 10369 C CA . ASP B 1 339 ? -19.469 24.719 6.637 1 77.44 339 ASP B CA 1
ATOM 10370 C C . ASP B 1 339 ? -19.406 24.062 5.254 1 77.44 339 ASP B C 1
ATOM 10372 O O . ASP B 1 339 ? -18.406 23.422 4.914 1 77.44 339 ASP B O 1
ATOM 10376 N N . GLU B 1 340 ? -20.531 23.984 4.629 1 78.38 340 GLU B N 1
ATOM 10377 C CA . GLU B 1 340 ? -20.641 23.484 3.264 1 78.38 340 GLU B CA 1
ATOM 10378 C C . GLU B 1 340 ? -20.984 24.609 2.291 1 78.38 340 GLU B C 1
ATOM 10380 O O . GLU B 1 340 ? -21.484 25.656 2.697 1 78.38 340 GLU B O 1
ATOM 10385 N N . PRO B 1 341 ? -20.688 24.453 1.028 1 76.12 341 PRO B N 1
ATOM 10386 C CA . PRO B 1 341 ? -21.078 25.469 0.04 1 76.12 341 PRO B CA 1
ATOM 10387 C C . PRO B 1 341 ? -22.578 25.578 -0.142 1 76.12 341 PRO B C 1
ATOM 10389 O O . PRO B 1 341 ? -23.328 24.672 0.243 1 76.12 341 PRO B O 1
ATOM 10392 N N . LEU B 1 342 ? -22.922 26.734 -0.593 1 74.81 342 LEU B N 1
ATOM 10393 C CA . LEU B 1 342 ? -24.312 26.906 -0.951 1 74.81 342 LEU B CA 1
ATOM 10394 C C . LEU B 1 342 ? -24.734 25.891 -2.004 1 74.81 342 LEU B C 1
ATOM 10396 O O . LEU B 1 342 ? -23.922 25.453 -2.812 1 74.81 342 LEU B O 1
ATOM 10400 N N . ALA B 1 343 ? -25.953 25.391 -1.962 1 63.16 343 ALA B N 1
ATOM 10401 C CA . ALA B 1 343 ? -26.484 24.406 -2.9 1 63.16 343 ALA B CA 1
ATOM 10402 C C . ALA B 1 343 ? -26.391 24.906 -4.34 1 63.16 343 ALA B C 1
ATOM 10404 O O . ALA B 1 343 ? -26.297 26.109 -4.578 1 63.16 343 ALA B O 1
ATOM 10405 N N . GLU B 1 344 ? -26.312 24.031 -5.234 1 58.88 344 GLU B N 1
ATOM 10406 C CA . GLU B 1 344 ? -26.25 24.328 -6.66 1 58.88 344 GLU B CA 1
ATOM 10407 C C . GLU B 1 344 ? -27.406 25.219 -7.094 1 58.88 344 GLU B C 1
ATOM 10409 O O . GLU B 1 344 ? -28.531 25.062 -6.633 1 58.88 344 GLU B O 1
ATOM 10414 N N . GLY B 1 345 ? -27.219 26.328 -7.723 1 57.09 345 GLY B N 1
ATOM 10415 C CA . GLY B 1 345 ? -28.234 27.234 -8.242 1 57.09 345 GLY B CA 1
ATOM 10416 C C . GLY B 1 345 ? -28.281 28.562 -7.52 1 57.09 345 GLY B C 1
ATOM 10417 O O . GLY B 1 345 ? -28.906 29.516 -7.992 1 57.09 345 GLY B O 1
ATOM 10418 N N . GLN B 1 346 ? -27.766 28.562 -6.285 1 63.72 346 GLN B N 1
ATOM 10419 C CA . GLN B 1 346 ? -27.734 29.844 -5.582 1 63.72 346 GLN B CA 1
ATOM 10420 C C . GLN B 1 346 ? -26.672 30.781 -6.152 1 63.72 346 GLN B C 1
ATOM 10422 O O . GLN B 1 346 ? -25.516 30.375 -6.301 1 63.72 346 GLN B O 1
ATOM 10427 N N . ASP B 1 347 ? -27.172 31.859 -6.637 1 74.38 347 ASP B N 1
ATOM 10428 C CA . ASP B 1 347 ? -26.422 32.75 -7.512 1 74.38 347 ASP B CA 1
ATOM 10429 C C . ASP B 1 347 ? -26.094 34.062 -6.805 1 74.38 347 ASP B C 1
ATOM 10431 O O . ASP B 1 347 ? -26.484 34.25 -5.648 1 74.38 347 ASP B O 1
ATOM 10435 N N . ILE B 1 348 ? -25.344 34.906 -7.309 1 86.81 348 ILE B N 1
ATOM 10436 C CA . ILE B 1 348 ? -24.875 36.219 -6.891 1 86.81 348 ILE B CA 1
ATOM 10437 C C . ILE B 1 348 ? -26.078 37.094 -6.504 1 86.81 348 ILE B C 1
ATOM 10439 O O . ILE B 1 348 ? -26.047 37.781 -5.477 1 86.81 348 ILE B O 1
ATOM 10443 N N . GLY B 1 349 ? -27.141 36.938 -7.176 1 88.19 349 GLY B N 1
ATOM 10444 C CA . GLY B 1 349 ? -28.328 37.719 -6.887 1 88.19 349 GLY B CA 1
ATOM 10445 C C . GLY B 1 349 ? -28.953 37.375 -5.539 1 88.19 349 GLY B C 1
ATOM 10446 O O . GLY B 1 349 ? -29.375 38.281 -4.812 1 88.19 349 GLY B O 1
ATOM 10447 N N . LEU B 1 350 ? -29.016 36.188 -5.242 1 89.81 350 LEU B N 1
ATOM 10448 C CA . LEU B 1 350 ? -29.562 35.75 -3.965 1 89.81 350 LEU B CA 1
ATOM 10449 C C . LEU B 1 350 ? -28.703 36.25 -2.805 1 89.81 350 LEU B C 1
ATOM 10451 O O . LEU B 1 350 ? -29.234 36.688 -1.784 1 89.81 350 LEU B O 1
ATOM 10455 N N . LEU B 1 351 ? -27.406 36.125 -2.898 1 92.25 351 LEU B N 1
ATOM 10456 C CA . LEU B 1 351 ? -26.516 36.562 -1.824 1 92.25 351 LEU B CA 1
ATOM 10457 C C . LEU B 1 351 ? -26.594 38.062 -1.643 1 92.25 351 LEU B C 1
ATOM 10459 O O . LEU B 1 351 ? -26.484 38.562 -0.521 1 92.25 351 LEU B O 1
ATOM 10463 N N . GLU B 1 352 ? -26.734 38.812 -2.709 1 93.69 352 GLU B N 1
ATOM 10464 C CA . GLU B 1 352 ? -26.922 40.281 -2.621 1 93.69 352 GLU B CA 1
ATOM 10465 C C . GLU B 1 352 ? -28.219 40.625 -1.886 1 93.69 352 GLU B C 1
ATOM 10467 O O . GLU B 1 352 ? -28.25 41.562 -1.094 1 93.69 352 GLU B O 1
ATOM 10472 N N . GLN B 1 353 ? -29.172 39.875 -2.217 1 94.06 353 GLN B N 1
ATOM 10473 C CA . GLN B 1 353 ? -30.438 40.062 -1.502 1 94.06 353 GLN B CA 1
ATOM 10474 C C . GLN B 1 353 ? -30.266 39.75 -0.015 1 94.06 353 GLN B C 1
ATOM 10476 O O . GLN B 1 353 ? -30.812 40.469 0.832 1 94.06 353 GLN B O 1
ATOM 10481 N N . VAL B 1 354 ? -29.625 38.656 0.271 1 95.69 354 VAL B N 1
ATOM 10482 C CA . VAL B 1 354 ? -29.359 38.281 1.65 1 95.69 354 VAL B CA 1
ATOM 10483 C C . VAL B 1 354 ? -28.688 39.438 2.395 1 95.69 354 VAL B C 1
ATOM 10485 O O . VAL B 1 354 ? -29.125 39.812 3.486 1 95.69 354 VAL B O 1
ATOM 10488 N N . ILE B 1 355 ? -27.672 40.031 1.842 1 96.94 355 ILE B N 1
ATOM 10489 C CA . ILE B 1 355 ? -26.922 41.094 2.477 1 96.94 355 ILE B CA 1
ATOM 10490 C C . ILE B 1 355 ? -27.828 42.312 2.646 1 96.94 355 ILE B C 1
ATOM 10492 O O . ILE B 1 355 ? -27.797 43 3.684 1 96.94 355 ILE B O 1
ATOM 10496 N N . SER B 1 356 ? -28.609 42.562 1.629 1 96.69 356 SER B N 1
ATOM 10497 C CA . SER B 1 356 ? -29.547 43.688 1.701 1 96.69 356 SER B CA 1
ATOM 10498 C C . SER B 1 356 ? -30.531 43.5 2.85 1 96.69 356 SER B C 1
ATOM 10500 O O . SER B 1 356 ? -30.781 44.438 3.611 1 96.69 356 SER B O 1
ATOM 10502 N N . ASP B 1 357 ? -31.047 42.375 2.93 1 97.81 357 ASP B N 1
ATOM 10503 C CA . ASP B 1 357 ? -32 42.062 3.992 1 97.81 357 ASP B CA 1
ATOM 10504 C C . ASP B 1 357 ? -31.328 42.125 5.363 1 97.81 357 ASP B C 1
ATOM 10506 O O . ASP B 1 357 ? -31.938 42.625 6.328 1 97.81 357 ASP B O 1
ATOM 10510 N N . GLN B 1 358 ? -30.188 41.594 5.457 1 98.38 358 GLN B N 1
ATOM 10511 C CA . GLN B 1 358 ? -29.453 41.625 6.715 1 98.38 358 GLN B CA 1
ATOM 10512 C C . GLN B 1 358 ? -29.203 43.094 7.137 1 98.38 358 GLN B C 1
ATOM 10514 O O . GLN B 1 358 ? -29.312 43.406 8.32 1 98.38 358 GLN B O 1
ATOM 10519 N N . ARG B 1 359 ? -28.859 43.969 6.254 1 98.06 359 ARG B N 1
ATOM 10520 C CA . ARG B 1 359 ? -28.688 45.375 6.559 1 98.06 359 ARG B CA 1
ATOM 10521 C C . ARG B 1 359 ? -30 46.031 6.988 1 98.06 359 ARG B C 1
ATOM 10523 O O . ARG B 1 359 ? -30 46.906 7.844 1 98.06 359 ARG B O 1
ATOM 10530 N N . GLY B 1 360 ? -31.078 45.531 6.332 1 98.12 360 GLY B N 1
ATOM 10531 C CA . GLY B 1 360 ? -32.375 45.969 6.793 1 98.12 360 GLY B CA 1
ATOM 10532 C C . GLY B 1 360 ? -32.656 45.594 8.234 1 98.12 360 GLY B C 1
ATOM 10533 O O . GLY B 1 360 ? -33.25 46.375 8.992 1 98.12 360 GLY B O 1
ATOM 10534 N N . ILE B 1 361 ? -32.25 44.406 8.617 1 98.56 361 ILE B N 1
ATOM 10535 C CA . ILE B 1 361 ? -32.406 43.906 9.984 1 98.56 361 ILE B CA 1
ATOM 10536 C C . ILE B 1 361 ? -31.609 44.812 10.938 1 98.56 361 ILE B C 1
ATOM 10538 O O . ILE B 1 361 ? -32.094 45.188 12 1 98.56 361 ILE B O 1
ATOM 10542 N N . LEU B 1 362 ? -30.375 45.094 10.578 1 98.56 362 LEU B N 1
ATOM 10543 C CA . LEU B 1 362 ? -29.547 45.938 11.414 1 98.56 362 LEU B CA 1
ATOM 10544 C C . LEU B 1 362 ? -30.203 47.312 11.602 1 98.56 362 LEU B C 1
ATOM 10546 O O . LEU B 1 362 ? -30.219 47.844 12.711 1 98.56 362 LEU B O 1
ATOM 10550 N N . SER B 1 363 ? -30.703 47.875 10.5 1 98.12 363 SER B N 1
ATOM 10551 C CA . SER B 1 363 ? -31.375 49.156 10.562 1 98.12 363 SER B CA 1
ATOM 10552 C C . SER B 1 363 ? -32.562 49.125 11.508 1 98.12 363 SER B C 1
ATOM 10554 O O . SER B 1 363 ? -32.75 50.031 12.336 1 98.12 363 SER B O 1
ATOM 10556 N N . LYS B 1 364 ? -33.281 48.094 11.391 1 97.94 364 LYS B N 1
ATOM 10557 C CA . LYS B 1 364 ? -34.469 47.938 12.195 1 97.94 364 LYS B CA 1
ATOM 10558 C C . LYS B 1 364 ? -34.125 47.75 13.672 1 97.94 364 LYS B C 1
ATOM 10560 O O . LYS B 1 364 ? -34.688 48.438 14.523 1 97.94 364 LYS B O 1
ATOM 10565 N N . VAL B 1 365 ? -33.281 46.906 13.969 1 98.38 365 VAL B N 1
ATOM 10566 C CA . VAL B 1 365 ? -33 46.531 15.352 1 98.38 365 VAL B CA 1
ATOM 10567 C C . VAL B 1 365 ? -32.281 47.688 16.047 1 98.38 365 VAL B C 1
ATOM 10569 O O . VAL B 1 365 ? -32.531 47.969 17.219 1 98.38 365 VAL B O 1
ATOM 10572 N N . PHE B 1 366 ? -31.375 48.344 15.406 1 97.62 366 PHE B N 1
ATOM 10573 C CA . PHE B 1 366 ? -30.609 49.438 16.016 1 97.62 366 PHE B CA 1
ATOM 10574 C C . PHE B 1 366 ? -31.359 50.781 15.867 1 97.62 366 PHE B C 1
ATOM 10576 O O . PHE B 1 366 ? -30.922 51.781 16.391 1 97.62 366 PHE B O 1
ATOM 10583 N N . ASN B 1 367 ? -32.469 50.719 15.227 1 96.62 367 ASN B N 1
ATOM 10584 C CA . ASN B 1 367 ? -33.281 51.906 15.008 1 96.62 367 ASN B CA 1
ATOM 10585 C C . ASN B 1 367 ? -32.5 53.062 14.438 1 96.62 367 ASN B C 1
ATOM 10587 O O . ASN B 1 367 ? -32.469 54.156 15.008 1 96.62 367 ASN B O 1
ATOM 10591 N N . THR B 1 368 ? -31.766 52.781 13.383 1 96.44 368 THR B N 1
ATOM 10592 C CA . THR B 1 368 ? -30.938 53.781 12.703 1 96.44 368 THR B CA 1
ATOM 10593 C C . THR B 1 368 ? -31.047 53.625 11.188 1 96.44 368 THR B C 1
ATOM 10595 O O . THR B 1 368 ? -31.188 52.5 10.688 1 96.44 368 THR B O 1
ATOM 10598 N N . SER B 1 369 ? -30.969 54.75 10.508 1 92.75 369 SER B N 1
ATOM 10599 C CA . SER B 1 369 ? -30.922 54.688 9.055 1 92.75 369 SER B CA 1
ATOM 10600 C C . SER B 1 369 ? -29.469 54.625 8.555 1 92.75 369 SER B C 1
ATOM 10602 O O . SER B 1 369 ? -29.234 54.281 7.395 1 92.75 369 SER B O 1
ATOM 10604 N N . ASP B 1 370 ? -28.547 54.844 9.477 1 95.88 370 ASP B N 1
ATOM 10605 C CA . ASP B 1 370 ? -27.125 54.812 9.109 1 95.88 370 ASP B CA 1
ATOM 10606 C C . ASP B 1 370 ? -26.469 53.531 9.648 1 95.88 370 ASP B C 1
ATOM 10608 O O . ASP B 1 370 ? -25.734 53.562 10.641 1 95.88 370 ASP B O 1
ATOM 10612 N N . VAL B 1 371 ? -26.562 52.5 8.977 1 96.31 371 VAL B N 1
ATOM 10613 C CA . VAL B 1 371 ? -26.078 51.188 9.398 1 96.31 371 VAL B CA 1
ATOM 10614 C C . VAL B 1 371 ? -24.562 51.125 9.25 1 96.31 371 VAL B C 1
ATOM 10616 O O . VAL B 1 371 ? -23.922 50.188 9.734 1 96.31 371 VAL B O 1
ATOM 10619 N N . THR B 1 372 ? -23.891 52.125 8.602 1 96.06 372 THR B N 1
ATOM 10620 C CA . THR B 1 372 ? -22.453 52.125 8.344 1 96.06 372 THR B CA 1
ATOM 10621 C C . THR B 1 372 ? -21.672 52.281 9.648 1 96.06 372 THR B C 1
ATOM 10623 O O . THR B 1 372 ? -20.469 52 9.688 1 96.06 372 THR B O 1
ATOM 10626 N N . THR B 1 373 ? -22.328 52.625 10.711 1 93.88 373 THR B N 1
ATOM 10627 C CA . THR B 1 373 ? -21.688 52.781 12 1 93.88 373 THR B CA 1
ATOM 10628 C C . THR B 1 373 ? -21.641 51.438 12.742 1 93.88 373 THR B C 1
ATOM 10630 O O . THR B 1 373 ? -20.922 51.312 13.742 1 93.88 373 THR B O 1
ATOM 10633 N N . ILE B 1 374 ? -22.422 50.469 12.305 1 97.12 374 ILE B N 1
ATOM 10634 C CA . ILE B 1 374 ? -22.438 49.156 12.883 1 97.12 374 ILE B CA 1
ATOM 10635 C C . ILE B 1 374 ? -21.359 48.281 12.211 1 97.12 374 ILE B C 1
ATOM 10637 O O . ILE B 1 374 ? -21.375 48.094 10.992 1 97.12 374 ILE B O 1
ATOM 10641 N N . PRO B 1 375 ? -20.375 47.75 12.977 1 97.69 375 PRO B N 1
ATOM 10642 C CA . PRO B 1 375 ? -19.328 46.938 12.352 1 97.69 375 PRO B CA 1
ATOM 10643 C C . PRO B 1 375 ? -19.875 45.719 11.648 1 97.69 375 PRO B C 1
ATOM 10645 O O . PRO B 1 375 ? -20.594 44.906 12.258 1 97.69 375 PRO B O 1
ATOM 10648 N N . GLN B 1 376 ? -19.609 45.5 10.344 1 98.31 376 GLN B N 1
ATOM 10649 C CA . GLN B 1 376 ? -20.031 44.406 9.492 1 98.31 376 GLN B CA 1
ATOM 10650 C C . GLN B 1 376 ? -18.844 43.781 8.758 1 98.31 376 GLN B C 1
ATOM 10652 O O . GLN B 1 376 ? -17.922 44.5 8.359 1 98.31 376 GLN B O 1
ATOM 10657 N N . MET B 1 377 ? -18.875 42.5 8.609 1 98.19 377 MET B N 1
ATOM 10658 C CA . MET B 1 377 ? -17.797 41.812 7.918 1 98.19 377 MET B CA 1
ATOM 10659 C C . MET B 1 377 ? -18.344 40.688 7.035 1 98.19 377 MET B C 1
ATOM 10661 O O . MET B 1 377 ? -19.281 40 7.41 1 98.19 377 MET B O 1
ATOM 10665 N N . TRP B 1 378 ? -17.812 40.5 5.84 1 97.5 378 TRP B N 1
ATOM 10666 C CA . TRP B 1 378 ? -18.094 39.406 4.918 1 97.5 378 TRP B CA 1
ATOM 10667 C C . TRP B 1 378 ? -16.844 38.562 4.676 1 97.5 378 TRP B C 1
ATOM 10669 O O . TRP B 1 378 ? -15.875 39.062 4.094 1 97.5 378 TRP B O 1
ATOM 10679 N N . CYS B 1 379 ? -16.828 37.281 5.164 1 96.81 379 CYS B N 1
ATOM 10680 C CA . CYS B 1 379 ? -15.68 36.406 5.055 1 96.81 379 CYS B CA 1
ATOM 10681 C C . CYS B 1 379 ? -15.625 35.75 3.684 1 96.81 379 CYS B C 1
ATOM 10683 O O . CYS B 1 379 ? -16.547 35 3.314 1 96.81 379 CYS B O 1
ATOM 10685 N N . LEU B 1 380 ? -14.594 35.938 2.939 1 95.06 380 LEU B N 1
ATOM 10686 C CA . LEU B 1 380 ? -14.414 35.438 1.584 1 95.06 380 LEU B CA 1
ATOM 10687 C C . LEU B 1 380 ? -13.711 34.062 1.6 1 95.06 380 LEU B C 1
ATOM 10689 O O . LEU B 1 380 ? -12.648 33.906 0.999 1 95.06 380 LEU B O 1
ATOM 10693 N N . TYR B 1 381 ? -14.344 33.125 2.232 1 93.75 381 TYR B N 1
ATOM 10694 C CA . TYR B 1 381 ? -13.789 31.781 2.469 1 93.75 381 TYR B CA 1
ATOM 10695 C C . TYR B 1 381 ? -14.18 30.828 1.352 1 93.75 381 TYR B C 1
ATOM 10697 O O . TYR B 1 381 ? -15.367 30.625 1.085 1 93.75 381 TYR B O 1
ATOM 10705 N N . LYS B 1 382 ? -13.203 30.219 0.611 1 89.94 382 LYS B N 1
ATOM 10706 C CA . LYS B 1 382 ? -13.383 29.188 -0.402 1 89.94 382 LYS B CA 1
ATOM 10707 C C . LYS B 1 382 ? -14.336 29.656 -1.503 1 89.94 382 LYS B C 1
ATOM 10709 O O . LYS B 1 382 ? -14.102 30.688 -2.129 1 89.94 382 LYS B O 1
ATOM 10714 N N . GLU B 1 383 ? -15.469 29.047 -1.701 1 87.38 383 GLU B N 1
ATOM 10715 C CA . GLU B 1 383 ? -16.391 29.328 -2.795 1 87.38 383 GLU B CA 1
ATOM 10716 C C . GLU B 1 383 ? -16.984 30.734 -2.68 1 87.38 383 GLU B C 1
ATOM 10718 O O . GLU B 1 383 ? -17.359 31.344 -3.684 1 87.38 383 GLU B O 1
ATOM 10723 N N . VAL B 1 384 ? -16.969 31.328 -1.531 1 91.5 384 VAL B N 1
ATOM 10724 C CA . VAL B 1 384 ? -17.484 32.688 -1.341 1 91.5 384 VAL B CA 1
ATOM 10725 C C . VAL B 1 384 ? -16.562 33.688 -2.01 1 91.5 384 VAL B C 1
ATOM 10727 O O . VAL B 1 384 ? -17.016 34.688 -2.559 1 91.5 384 VAL B O 1
ATOM 10730 N N . GLU B 1 385 ? -15.258 33.469 -1.87 1 92.31 385 GLU B N 1
ATOM 10731 C CA . GLU B 1 385 ? -14.32 34.312 -2.625 1 92.31 385 GLU B CA 1
ATOM 10732 C C . GLU B 1 385 ? -14.648 34.281 -4.117 1 92.31 385 GLU B C 1
ATOM 10734 O O . GLU B 1 385 ? -14.484 35.281 -4.809 1 92.31 385 GLU B O 1
ATOM 10739 N N . GLY B 1 386 ? -15.094 33.156 -4.562 1 89.94 386 GLY B N 1
ATOM 10740 C CA . GLY B 1 386 ? -15.461 33 -5.961 1 89.94 386 GLY B CA 1
ATOM 10741 C C . GLY B 1 386 ? -16.562 33.938 -6.398 1 89.94 386 GLY B C 1
ATOM 10742 O O . GLY B 1 386 ? -16.531 34.469 -7.512 1 89.94 386 GLY B O 1
ATOM 10743 N N . PHE B 1 387 ? -17.516 34.219 -5.543 1 91 387 PHE B N 1
ATOM 10744 C CA . PHE B 1 387 ? -18.594 35.156 -5.859 1 91 387 PHE B CA 1
ATOM 10745 C C . PHE B 1 387 ? -18.031 36.562 -6.047 1 91 387 PHE B C 1
ATOM 10747 O O . PHE B 1 387 ? -18.453 37.281 -6.953 1 91 387 PHE B O 1
ATOM 10754 N N . TYR B 1 388 ? -17.172 36.938 -5.137 1 91.94 388 TYR B N 1
ATOM 10755 C CA . TYR B 1 388 ? -16.562 38.25 -5.238 1 91.94 388 TYR B CA 1
ATOM 10756 C C . TYR B 1 388 ? -15.734 38.344 -6.52 1 91.94 388 TYR B C 1
ATOM 10758 O O . TYR B 1 388 ? -15.812 39.375 -7.223 1 91.94 388 TYR B O 1
ATOM 10766 N N . ASP B 1 389 ? -14.984 37.375 -6.816 1 88.94 389 ASP B N 1
ATOM 10767 C CA . ASP B 1 389 ? -14.133 37.375 -8 1 88.94 389 ASP B CA 1
ATOM 10768 C C . ASP B 1 389 ? -14.969 37.344 -9.281 1 88.94 389 ASP B C 1
ATOM 10770 O O . ASP B 1 389 ? -14.531 37.844 -10.32 1 88.94 389 ASP B O 1
ATOM 10774 N N . ASP B 1 390 ? -16.125 36.844 -9.094 1 88.31 390 ASP B N 1
ATOM 10775 C CA . ASP B 1 390 ? -17.016 36.781 -10.25 1 88.31 390 ASP B CA 1
ATOM 10776 C C . ASP B 1 390 ? -17.828 38.062 -10.391 1 88.31 390 ASP B C 1
ATOM 10778 O O . ASP B 1 390 ? -18.734 38.125 -11.227 1 88.31 390 ASP B O 1
ATOM 10782 N N . GLY B 1 391 ? -17.625 38.969 -9.531 1 89.06 391 GLY B N 1
ATOM 10783 C CA . GLY B 1 391 ? -18.188 40.281 -9.781 1 89.06 391 GLY B CA 1
ATOM 10784 C C . GLY B 1 391 ? -19.172 40.719 -8.703 1 89.06 391 GLY B C 1
ATOM 10785 O O . GLY B 1 391 ? -19.656 41.844 -8.734 1 89.06 391 GLY B O 1
ATOM 10786 N N . MET B 1 392 ? -19.422 39.875 -7.723 1 92.25 392 MET B N 1
ATOM 10787 C CA . MET B 1 392 ? -20.281 40.312 -6.625 1 92.25 392 MET B CA 1
ATOM 10788 C C . MET B 1 392 ? -19.625 41.406 -5.812 1 92.25 392 MET B C 1
ATOM 10790 O O . MET B 1 392 ? -18.422 41.375 -5.555 1 92.25 392 MET B O 1
ATOM 10794 N N . THR B 1 393 ? -20.406 42.406 -5.492 1 90.38 393 THR B N 1
ATOM 10795 C CA . THR B 1 393 ? -19.906 43.469 -4.648 1 90.38 393 THR B CA 1
ATOM 10796 C C . THR B 1 393 ? -20.766 43.625 -3.389 1 90.38 393 THR B C 1
ATOM 10798 O O . THR B 1 393 ? -21.875 43.094 -3.32 1 90.38 393 THR B O 1
ATOM 10801 N N . VAL B 1 394 ? -20.203 44.25 -2.398 1 95.12 394 VAL B N 1
ATOM 10802 C CA . VAL B 1 394 ? -20.906 44.594 -1.17 1 95.12 394 VAL B CA 1
ATOM 10803 C C . VAL B 1 394 ? -20.672 46.062 -0.843 1 95.12 394 VAL B C 1
ATOM 10805 O O . VAL B 1 394 ? -19.734 46.688 -1.364 1 95.12 394 VAL B O 1
ATOM 10808 N N . PRO B 1 395 ? -21.562 46.594 0.014 1 96.44 395 PRO B N 1
ATOM 10809 C CA . PRO B 1 395 ? -21.344 48 0.417 1 96.44 395 PRO B CA 1
ATOM 10810 C C . PRO B 1 395 ? -19.953 48.219 1.007 1 96.44 395 PRO B C 1
ATOM 10812 O O . PRO B 1 395 ? -19.422 47.344 1.692 1 96.44 395 PRO B O 1
ATOM 10815 N N . ASP B 1 396 ? -19.391 49.438 0.844 1 96.88 396 ASP B N 1
ATOM 10816 C CA . ASP B 1 396 ? -18 49.781 1.13 1 96.88 396 ASP B CA 1
ATOM 10817 C C . ASP B 1 396 ? -17.719 49.719 2.631 1 96.88 396 ASP B C 1
ATOM 10819 O O . ASP B 1 396 ? -16.578 49.594 3.049 1 96.88 396 ASP B O 1
ATOM 10823 N N . ASP B 1 397 ? -18.75 49.875 3.371 1 97.56 397 ASP B N 1
ATOM 10824 C CA . ASP B 1 397 ? -18.547 49.906 4.816 1 97.56 397 ASP B CA 1
ATOM 10825 C C . ASP B 1 397 ? -18.438 48.5 5.387 1 97.56 397 ASP B C 1
ATOM 10827 O O . ASP B 1 397 ? -18.094 48.312 6.559 1 97.56 397 ASP B O 1
ATOM 10831 N N . ILE B 1 398 ? -18.719 47.469 4.605 1 98.19 398 ILE B N 1
ATOM 10832 C CA . ILE B 1 398 ? -18.547 46.062 5.027 1 98.19 398 ILE B CA 1
ATOM 10833 C C . ILE B 1 398 ? -17.094 45.656 4.852 1 98.19 398 ILE B C 1
ATOM 10835 O O . ILE B 1 398 ? -16.531 45.781 3.762 1 98.19 398 ILE B O 1
ATOM 10839 N N . THR B 1 399 ? -16.484 45.156 5.926 1 98.31 399 THR B N 1
ATOM 10840 C CA . THR B 1 399 ? -15.094 44.688 5.855 1 98.31 399 THR B CA 1
ATOM 10841 C C . THR B 1 399 ? -14.984 43.438 4.984 1 98.31 399 THR B C 1
ATOM 10843 O O . THR B 1 399 ? -15.734 42.469 5.172 1 98.31 399 THR B O 1
ATOM 10846 N N . LEU B 1 400 ? -14.07 43.438 3.992 1 97.69 400 LEU B N 1
ATOM 10847 C CA . LEU B 1 400 ? -13.727 42.219 3.254 1 97.69 400 LEU B CA 1
ATOM 10848 C C . LEU B 1 400 ? -12.711 41.375 4.023 1 97.69 400 LEU B C 1
ATOM 10850 O O . LEU B 1 400 ? -11.57 41.781 4.203 1 97.69 400 LEU B O 1
ATOM 10854 N N . LEU B 1 401 ? -13.125 40.219 4.484 1 98.19 401 LEU B N 1
ATOM 10855 C CA . LEU B 1 401 ? -12.227 39.344 5.227 1 98.19 401 LEU B CA 1
ATOM 10856 C C . LEU B 1 401 ? -11.633 38.281 4.316 1 98.19 401 LEU B C 1
ATOM 10858 O O . LEU B 1 401 ? -12.242 37.219 4.117 1 98.19 401 LEU B O 1
ATOM 10862 N N . TRP B 1 402 ? -10.453 38.5 3.867 1 96.69 402 TRP B N 1
ATOM 10863 C CA . TRP B 1 402 ? -9.75 37.531 3.035 1 96.69 402 TRP B CA 1
ATOM 10864 C C . TRP B 1 402 ? -9.273 36.344 3.863 1 96.69 402 TRP B C 1
ATOM 10866 O O . TRP B 1 402 ? -9.211 36.438 5.094 1 96.69 402 TRP B O 1
ATOM 10876 N N . THR B 1 403 ? -8.93 35.25 3.168 1 96.88 403 THR B N 1
ATOM 10877 C CA . THR B 1 403 ? -8.547 34.031 3.902 1 96.88 403 THR B CA 1
ATOM 10878 C C . THR B 1 403 ? -7.27 33.438 3.318 1 96.88 403 THR B C 1
ATOM 10880 O O . THR B 1 403 ? -6.922 33.719 2.166 1 96.88 403 THR B O 1
ATOM 10883 N N . ASP B 1 404 ? -6.582 32.688 4.141 1 96.94 404 ASP B N 1
ATOM 10884 C CA . ASP B 1 404 ? -5.555 31.797 3.605 1 96.94 404 ASP B CA 1
ATOM 10885 C C . ASP B 1 404 ? -6.176 30.531 3.01 1 96.94 404 ASP B C 1
ATOM 10887 O O . ASP B 1 404 ? -7.402 30.422 2.908 1 96.94 404 ASP B O 1
ATOM 10891 N N . ASP B 1 405 ? -5.383 29.625 2.473 1 96.25 405 ASP B N 1
ATOM 10892 C CA . ASP B 1 405 ? -5.84 28.375 1.852 1 96.25 405 ASP B CA 1
ATOM 10893 C C . ASP B 1 405 ? -5.996 27.266 2.889 1 96.25 405 ASP B C 1
ATOM 10895 O O . ASP B 1 405 ? -5.891 26.094 2.562 1 96.25 405 ASP B O 1
ATOM 10899 N N . ASN B 1 406 ? -6.102 27.656 4.184 1 96.44 406 ASN B N 1
ATOM 10900 C CA . ASN B 1 406 ? -6.23 26.766 5.328 1 96.44 406 ASN B CA 1
ATOM 10901 C C . ASN B 1 406 ? -4.875 26.203 5.75 1 96.44 406 ASN B C 1
ATOM 10903 O O . ASN B 1 406 ? -4.777 25.516 6.77 1 96.44 406 ASN B O 1
ATOM 10907 N N . TRP B 1 407 ? -3.855 26.453 5.016 1 96.88 407 TRP B N 1
ATOM 10908 C CA . TRP B 1 407 ? -2.531 25.906 5.289 1 96.88 407 TRP B CA 1
ATOM 10909 C C . TRP B 1 407 ? -1.507 27.031 5.461 1 96.88 407 TRP B C 1
ATOM 10911 O O . TRP B 1 407 ? -0.304 26.812 5.293 1 96.88 407 TRP B O 1
ATOM 10921 N N . GLY B 1 408 ? -1.991 28.203 5.676 1 96.44 408 GLY B N 1
ATOM 10922 C CA . GLY B 1 408 ? -1.132 29.328 6.012 1 96.44 408 GLY B CA 1
ATOM 10923 C C . GLY B 1 408 ? -0.705 30.141 4.801 1 96.44 408 GLY B C 1
ATOM 10924 O O . GLY B 1 408 ? 0.109 31.062 4.914 1 96.44 408 GLY B O 1
ATOM 10925 N N . ASN B 1 409 ? -1.237 29.859 3.6 1 96.69 409 ASN B N 1
ATOM 10926 C CA . ASN B 1 409 ? -0.947 30.641 2.402 1 96.69 409 ASN B CA 1
ATOM 10927 C C . ASN B 1 409 ? -2.119 31.547 2.025 1 96.69 409 ASN B C 1
ATOM 10929 O O . ASN B 1 409 ? -3.137 31.078 1.521 1 96.69 409 ASN B O 1
ATOM 10933 N N . ILE B 1 410 ? -1.931 32.812 2.254 1 96.56 410 ILE B N 1
ATOM 10934 C CA . ILE B 1 410 ? -3.025 33.75 1.987 1 96.56 410 ILE B CA 1
ATOM 10935 C C . ILE B 1 410 ? -3.352 33.75 0.495 1 96.56 410 ILE B C 1
ATOM 10937 O O . ILE B 1 410 ? -2.463 33.938 -0.34 1 96.56 410 ILE B O 1
ATOM 10941 N N . ARG B 1 411 ? -4.574 33.594 0.146 1 94.81 411 ARG B N 1
ATOM 10942 C CA . ARG B 1 411 ? -5.02 33.375 -1.226 1 94.81 411 ARG B CA 1
ATOM 10943 C C . ARG B 1 411 ? -4.977 34.656 -2.031 1 94.81 411 ARG B C 1
ATOM 10945 O O . ARG B 1 411 ? -4.672 34.656 -3.225 1 94.81 411 ARG B O 1
ATOM 10952 N N . ARG B 1 412 ? -5.43 35.75 -1.274 1 91.56 412 ARG B N 1
ATOM 10953 C CA . ARG B 1 412 ? -5.586 37.031 -1.961 1 91.56 412 ARG B CA 1
ATOM 10954 C C . ARG B 1 412 ? -5.508 38.219 -0.978 1 91.56 412 ARG B C 1
ATOM 10956 O O . ARG B 1 412 ? -6.008 38.094 0.146 1 91.56 412 ARG B O 1
ATOM 10963 N N . PHE B 1 413 ? -4.828 39.281 -1.451 1 91.62 413 PHE B N 1
ATOM 10964 C CA . PHE B 1 413 ? -4.789 40.531 -0.714 1 91.62 413 PHE B CA 1
ATOM 10965 C C . PHE B 1 413 ? -5.598 41.625 -1.431 1 91.62 413 PHE B C 1
ATOM 10967 O O . PHE B 1 413 ? -5.879 41.5 -2.625 1 91.62 413 PHE B O 1
ATOM 10974 N N . PRO B 1 414 ? -5.992 42.688 -0.711 1 92.62 414 PRO B N 1
ATOM 10975 C CA . PRO B 1 414 ? -6.707 43.781 -1.384 1 92.62 414 PRO B CA 1
ATOM 10976 C C . PRO B 1 414 ? -5.879 44.438 -2.492 1 92.62 414 PRO B C 1
ATOM 10978 O O . PRO B 1 414 ? -4.68 44.656 -2.316 1 92.62 414 PRO B O 1
ATOM 10981 N N . THR B 1 415 ? -6.555 44.719 -3.547 1 88.81 415 THR B N 1
ATOM 10982 C CA . THR B 1 415 ? -5.945 45.531 -4.582 1 88.81 415 THR B CA 1
ATOM 10983 C C . THR B 1 415 ? -5.863 47 -4.133 1 88.81 415 THR B C 1
ATOM 10985 O O . THR B 1 415 ? -6.449 47.375 -3.115 1 88.81 415 THR B O 1
ATOM 10988 N N . ILE B 1 416 ? -5.168 47.812 -4.883 1 88 416 ILE B N 1
ATOM 10989 C CA . ILE B 1 416 ? -5.035 49.219 -4.555 1 88 416 ILE B CA 1
ATOM 10990 C C . ILE B 1 416 ? -6.418 49.875 -4.48 1 88 416 ILE B C 1
ATOM 10992 O O . ILE B 1 416 ? -6.699 50.625 -3.561 1 88 416 ILE B O 1
ATOM 10996 N N . ALA B 1 417 ? -7.266 49.5 -5.41 1 88.19 417 ALA B N 1
ATOM 10997 C CA . ALA B 1 417 ? -8.617 50.062 -5.445 1 88.19 417 ALA B CA 1
ATOM 10998 C C . ALA B 1 417 ? -9.422 49.625 -4.223 1 88.19 417 ALA B C 1
ATOM 11000 O O . ALA B 1 417 ? -10.211 50.406 -3.686 1 88.19 417 ALA B O 1
ATOM 11001 N N . GLU B 1 418 ? -9.234 48.5 -3.758 1 92.06 418 GLU B N 1
ATOM 11002 C CA . GLU B 1 418 ? -10 47.938 -2.658 1 92.06 418 GLU B CA 1
ATOM 11003 C C . GLU B 1 418 ? -9.547 48.5 -1.314 1 92.06 418 GLU B C 1
ATOM 11005 O O . GLU B 1 418 ? -10.266 48.375 -0.318 1 92.06 418 GLU B O 1
ATOM 11010 N N . ARG B 1 419 ? -8.422 49.125 -1.236 1 93 419 ARG B N 1
ATOM 11011 C CA . ARG B 1 419 ? -7.855 49.656 0.009 1 93 419 ARG B CA 1
ATOM 11012 C C . ARG B 1 419 ? -8.539 50.938 0.426 1 93 419 ARG B C 1
ATOM 11014 O O . ARG B 1 419 ? -8.398 51.406 1.567 1 93 419 ARG B O 1
ATOM 11021 N N . ASN B 1 420 ? -9.359 51.469 -0.532 1 93.62 420 ASN B N 1
ATOM 11022 C CA . ASN B 1 420 ? -10.047 52.719 -0.253 1 93.62 420 ASN B CA 1
ATOM 11023 C C . ASN B 1 420 ? -11.445 52.5 0.3 1 93.62 420 ASN B C 1
ATOM 11025 O O . ASN B 1 420 ? -12.172 53.438 0.609 1 93.62 420 ASN B O 1
ATOM 11029 N N . ARG B 1 421 ? -11.75 51.281 0.545 1 96.19 421 ARG B N 1
ATOM 11030 C CA . ARG B 1 421 ? -13.055 50.969 1.115 1 96.19 421 ARG B CA 1
ATOM 11031 C C . ARG B 1 421 ? -13.133 51.375 2.576 1 96.19 421 ARG B C 1
ATOM 11033 O O . ARG B 1 421 ? -12.188 51.188 3.342 1 96.19 421 ARG B O 1
ATOM 11040 N N . THR B 1 422 ? -14.281 51.938 2.969 1 96.94 422 THR B N 1
ATOM 11041 C CA . THR B 1 422 ? -14.414 52.469 4.324 1 96.94 422 THR B CA 1
ATOM 11042 C C . THR B 1 422 ? -14.422 51.312 5.344 1 96.94 422 THR B C 1
ATOM 11044 O O . THR B 1 422 ? -13.992 51.5 6.484 1 96.94 422 THR B O 1
ATOM 11047 N N . GLY B 1 423 ? -14.906 50.156 5.008 1 97.5 423 GLY B N 1
ATOM 11048 C CA . GLY B 1 423 ? -14.891 49.031 5.895 1 97.5 423 GLY B CA 1
ATOM 11049 C C . GLY B 1 423 ? -13.539 48.344 5.98 1 97.5 423 GLY B C 1
ATOM 11050 O O . GLY B 1 423 ? -13.312 47.5 6.859 1 97.5 423 GLY B O 1
ATOM 11051 N N . GLY B 1 424 ? -12.672 48.688 5.082 1 97.44 424 GLY B N 1
ATOM 11052 C CA . GLY B 1 424 ? -11.336 48.125 5.043 1 97.44 424 GLY B CA 1
ATOM 11053 C C . GLY B 1 424 ? -11.336 46.625 4.711 1 97.44 424 GLY B C 1
ATOM 11054 O O . GLY B 1 424 ? -12.25 46.156 4.035 1 97.44 424 GLY B O 1
ATOM 11055 N N . ALA B 1 425 ? -10.211 45.969 5.07 1 97.94 425 ALA B N 1
ATOM 11056 C CA . ALA B 1 425 ? -10.023 44.531 4.824 1 97.94 425 ALA B CA 1
ATOM 11057 C C . ALA B 1 425 ? -9.328 43.875 6.004 1 97.94 425 ALA B C 1
ATOM 11059 O O . ALA B 1 425 ? -8.766 44.531 6.867 1 97.94 425 ALA B O 1
ATOM 11060 N N . GLY B 1 426 ? -9.5 42.562 6.113 1 98.19 426 GLY B N 1
ATOM 11061 C CA . GLY B 1 426 ? -8.844 41.75 7.129 1 98.19 426 GLY B CA 1
ATOM 11062 C C . GLY B 1 426 ? -8.484 40.344 6.641 1 98.19 426 GLY B C 1
ATOM 11063 O O . GLY B 1 426 ? -8.539 40.094 5.438 1 98.19 426 GLY B O 1
ATOM 11064 N N . VAL B 1 427 ? -8.031 39.5 7.633 1 98.25 427 VAL B N 1
ATOM 11065 C CA . VAL B 1 427 ? -7.602 38.188 7.246 1 98.25 427 VAL B CA 1
ATOM 11066 C C . VAL B 1 427 ? -8.094 37.156 8.281 1 98.25 427 VAL B C 1
ATOM 11068 O O . VAL B 1 427 ? -7.965 37.375 9.484 1 98.25 427 VAL B O 1
ATOM 11071 N N . TYR B 1 428 ? -8.727 36.125 7.77 1 98.06 428 TYR B N 1
ATOM 11072 C CA . TYR B 1 428 ? -8.961 34.906 8.508 1 98.06 428 TYR B CA 1
ATOM 11073 C C . TYR B 1 428 ? -7.871 33.875 8.211 1 98.06 428 TYR B C 1
ATOM 11075 O O . TYR B 1 428 ? -7.762 33.375 7.09 1 98.06 428 TYR B O 1
ATOM 11083 N N . TYR B 1 429 ? -6.996 33.531 9.242 1 98.31 429 TYR B N 1
ATOM 11084 C CA . TYR B 1 429 ? -5.793 32.719 9.102 1 98.31 429 TYR B CA 1
ATOM 11085 C C . TYR B 1 429 ? -5.945 31.375 9.82 1 98.31 429 TYR B C 1
ATOM 11087 O O . TYR B 1 429 ? -6.906 31.172 10.57 1 98.31 429 TYR B O 1
ATOM 11095 N N . HIS B 1 430 ? -4.973 30.375 9.555 1 98.06 430 HIS B N 1
ATOM 11096 C CA . HIS B 1 430 ? -5.133 29.047 10.148 1 98.06 430 HIS B CA 1
ATOM 11097 C C . HIS B 1 430 ? -3.834 28.562 10.781 1 98.06 430 HIS B C 1
ATOM 11099 O O . HIS B 1 430 ? -2.785 28.562 10.133 1 98.06 430 HIS B O 1
ATOM 11105 N N . PHE B 1 431 ? -3.861 28.094 12.078 1 97.94 431 PHE B N 1
ATOM 11106 C CA . PHE B 1 431 ? -2.838 27.281 12.719 1 97.94 431 PHE B CA 1
ATOM 11107 C C . PHE B 1 431 ? -3.301 25.828 12.852 1 97.94 431 PHE B C 1
ATOM 11109 O O . PHE B 1 431 ? -2.488 24.938 13.094 1 97.94 431 PHE B O 1
ATOM 11116 N N . ASP B 1 432 ? -4.59 25.609 12.727 1 96.94 432 ASP B N 1
ATOM 11117 C CA . ASP B 1 432 ? -5.289 24.328 12.828 1 96.94 432 ASP B CA 1
ATOM 11118 C C . ASP B 1 432 ? -6.344 24.188 11.734 1 96.94 432 ASP B C 1
ATOM 11120 O O . ASP B 1 432 ? -6.863 25.188 11.234 1 96.94 432 ASP B O 1
ATOM 11124 N N . TYR B 1 433 ? -6.609 22.891 11.312 1 96.44 433 TYR B N 1
ATOM 11125 C CA . TYR B 1 433 ? -7.496 22.75 10.164 1 96.44 433 TYR B CA 1
ATOM 11126 C C . TYR B 1 433 ? -8.078 21.344 10.094 1 96.44 433 TYR B C 1
ATOM 11128 O O . TYR B 1 433 ? -7.406 20.375 10.422 1 96.44 433 TYR B O 1
ATOM 11136 N N . VAL B 1 434 ? -9.359 21.25 9.703 1 95.44 434 VAL B N 1
ATOM 11137 C CA . VAL B 1 434 ? -10.031 20 9.367 1 95.44 434 VAL B CA 1
ATOM 11138 C C . VAL B 1 434 ? -10.461 20.016 7.902 1 95.44 434 VAL B C 1
ATOM 11140 O O . VAL B 1 434 ? -11.258 20.875 7.496 1 95.44 434 VAL B O 1
ATOM 11143 N N . GLY B 1 435 ? -9.969 19.156 7.109 1 93.62 435 GLY B N 1
ATOM 11144 C CA . GLY B 1 435 ? -10.312 19.078 5.699 1 93.62 435 GLY B CA 1
ATOM 11145 C C . GLY B 1 435 ? -9.188 18.516 4.848 1 93.62 435 GLY B C 1
ATOM 11146 O O . GLY B 1 435 ? -8.219 17.969 5.375 1 93.62 435 GLY B O 1
ATOM 11147 N N . ASP B 1 436 ? -9.227 18.688 3.57 1 92.5 436 ASP B N 1
ATOM 11148 C CA . ASP B 1 436 ? -8.273 18.141 2.607 1 92.5 436 ASP B CA 1
ATOM 11149 C C . ASP B 1 436 ? -6.961 18.922 2.643 1 92.5 436 ASP B C 1
ATOM 11151 O O . ASP B 1 436 ? -6.949 20.125 2.902 1 92.5 436 ASP B O 1
ATOM 11155 N N . PRO B 1 437 ? -5.941 18.375 2.281 1 95.75 437 PRO B N 1
ATOM 11156 C CA . PRO B 1 437 ? -5.812 16.938 2.004 1 95.75 437 PRO B CA 1
ATOM 11157 C C . PRO B 1 437 ? -5.816 16.094 3.273 1 95.75 437 PRO B C 1
ATOM 11159 O O . PRO B 1 437 ? -6.008 14.875 3.207 1 95.75 437 PRO B O 1
ATOM 11162 N N . ARG B 1 438 ? -5.535 16.75 4.453 1 96.5 438 ARG B N 1
ATOM 11163 C CA . ARG B 1 438 ? -5.559 16.078 5.75 1 96.5 438 ARG B CA 1
ATOM 11164 C C . ARG B 1 438 ? -5.801 17.078 6.875 1 96.5 438 ARG B C 1
ATOM 11166 O O . ARG B 1 438 ? -5.25 18.172 6.867 1 96.5 438 ARG B O 1
ATOM 11173 N N . ASP B 1 439 ? -6.586 16.672 7.832 1 95.62 439 ASP B N 1
ATOM 11174 C CA . ASP B 1 439 ? -6.715 17.531 9.008 1 95.62 439 ASP B CA 1
ATOM 11175 C C . ASP B 1 439 ? -5.426 17.531 9.828 1 95.62 439 ASP B C 1
ATOM 11177 O O . ASP B 1 439 ? -4.742 16.516 9.93 1 95.62 439 ASP B O 1
ATOM 11181 N N . PHE B 1 440 ? -4.969 18.609 10.344 1 96.56 440 PHE B N 1
ATOM 11182 C CA . PHE B 1 440 ? -3.846 18.703 11.266 1 96.56 440 PHE B CA 1
ATOM 11183 C C . PHE B 1 440 ? -4.25 19.469 12.523 1 96.56 440 PHE B C 1
ATOM 11185 O O . PHE B 1 440 ? -4.23 20.703 12.539 1 96.56 440 PHE B O 1
ATOM 11192 N N . LYS B 1 441 ? -4.508 18.719 13.648 1 95.5 441 LYS B N 1
ATOM 11193 C CA . LYS B 1 441 ? -5.102 19.234 14.875 1 95.5 441 LYS B CA 1
ATOM 11194 C C . LYS B 1 441 ? -4.273 18.844 16.094 1 95.5 441 LYS B C 1
ATOM 11196 O O . LYS B 1 441 ? -4.621 19.188 17.234 1 95.5 441 LYS B O 1
ATOM 11201 N N . TRP B 1 442 ? -3.186 18.188 15.938 1 97.06 442 TRP B N 1
ATOM 11202 C CA . TRP B 1 442 ? -2.613 17.438 17.047 1 97.06 442 TRP B CA 1
ATOM 11203 C C . TRP B 1 442 ? -1.575 18.266 17.797 1 97.06 442 TRP B C 1
ATOM 11205 O O . TRP B 1 442 ? -1.735 18.562 18.984 1 97.06 442 TRP B O 1
ATOM 11215 N N . ILE B 1 443 ? -0.594 18.781 17.125 1 97.44 443 ILE B N 1
ATOM 11216 C CA . ILE B 1 443 ? 0.559 19.422 17.75 1 97.44 443 ILE B CA 1
ATOM 11217 C C . ILE B 1 443 ? 0.978 20.641 16.922 1 97.44 443 ILE B C 1
ATOM 11219 O O . ILE B 1 443 ? 0.579 20.781 15.766 1 97.44 443 ILE B O 1
ATOM 11223 N N . THR B 1 444 ? 1.698 21.594 17.531 1 97 444 THR B N 1
ATOM 11224 C CA . THR B 1 444 ? 2.111 22.797 16.844 1 97 444 THR B CA 1
ATOM 11225 C C . THR B 1 444 ? 2.91 22.469 15.586 1 97 444 THR B C 1
ATOM 11227 O O . THR B 1 444 ? 3.793 21.609 15.625 1 97 444 THR B O 1
ATOM 11230 N N . SER B 1 445 ? 2.521 23.062 14.461 1 96.94 445 SER B N 1
ATOM 11231 C CA . SER B 1 445 ? 3.176 22.734 13.203 1 96.94 445 SER B CA 1
ATOM 11232 C C . SER B 1 445 ? 3.244 23.953 12.281 1 96.94 445 SER B C 1
ATOM 11234 O O . SER B 1 445 ? 3.191 23.828 11.062 1 96.94 445 SER B O 1
ATOM 11236 N N . SER B 1 446 ? 3.312 25.156 12.844 1 95.81 446 SER B N 1
ATOM 11237 C CA . SER B 1 446 ? 3.467 26.406 12.086 1 95.81 446 SER B CA 1
ATOM 11238 C C . SER B 1 446 ? 4.777 27.094 12.43 1 95.81 446 SER B C 1
ATOM 11240 O O . SER B 1 446 ? 5.207 27.094 13.586 1 95.81 446 SER B O 1
ATOM 11242 N N . GLN B 1 447 ? 5.336 27.75 11.492 1 96.25 447 GLN B N 1
ATOM 11243 C CA . GLN B 1 447 ? 6.555 28.516 11.703 1 96.25 447 GLN B CA 1
ATOM 11244 C C . GLN B 1 447 ? 6.234 30 11.93 1 96.25 447 GLN B C 1
ATOM 11246 O O . GLN B 1 447 ? 5.457 30.594 11.18 1 96.25 447 GLN B O 1
ATOM 11251 N N . LEU B 1 448 ? 6.84 30.594 12.93 1 96.94 448 LEU B N 1
ATOM 11252 C CA . LEU B 1 448 ? 6.621 32 13.188 1 96.94 448 LEU B CA 1
ATOM 11253 C C . LEU B 1 448 ? 7.117 32.844 12.016 1 96.94 448 LEU B C 1
ATOM 11255 O O . LEU B 1 448 ? 6.527 33.906 11.703 1 96.94 448 LEU B O 1
ATOM 11259 N N . SER B 1 449 ? 8.211 32.406 11.414 1 96.12 449 SER B N 1
ATOM 11260 C CA . SER B 1 449 ? 8.75 33.125 10.281 1 96.12 449 SER B CA 1
ATOM 11261 C C . SER B 1 449 ? 7.758 33.188 9.125 1 96.12 449 SER B C 1
ATOM 11263 O O . SER B 1 449 ? 7.621 34.219 8.453 1 96.12 449 SER B O 1
ATOM 11265 N N . LYS B 1 450 ? 7.086 32.094 8.875 1 96.62 450 LYS B N 1
ATOM 11266 C CA . LYS B 1 450 ? 6.055 32.062 7.84 1 96.62 450 LYS B CA 1
ATOM 11267 C C . LYS B 1 450 ? 4.887 32.969 8.227 1 96.62 450 LYS B C 1
ATOM 11269 O O . LYS B 1 450 ? 4.375 33.719 7.387 1 96.62 450 LYS B O 1
ATOM 11274 N N . THR B 1 451 ? 4.488 32.844 9.445 1 97.56 451 THR B N 1
ATOM 11275 C CA . THR B 1 451 ? 3.418 33.719 9.922 1 97.56 451 THR B CA 1
ATOM 11276 C C . THR B 1 451 ? 3.785 35.188 9.742 1 97.56 451 THR B C 1
ATOM 11278 O O . THR B 1 451 ? 2.969 35.969 9.273 1 97.56 451 THR B O 1
ATOM 11281 N N . TYR B 1 452 ? 4.973 35.531 10.141 1 97.06 452 TYR B N 1
ATOM 11282 C CA . TYR B 1 452 ? 5.426 36.906 9.961 1 97.06 452 TYR B CA 1
ATOM 11283 C C . TYR B 1 452 ? 5.383 37.312 8.492 1 97.06 452 TYR B C 1
ATOM 11285 O O . TYR B 1 452 ? 4.91 38.406 8.148 1 97.06 452 TYR B O 1
ATOM 11293 N N . GLU B 1 453 ? 5.934 36.438 7.68 1 96.12 453 GLU B N 1
ATOM 11294 C CA . GLU B 1 453 ? 5.988 36.75 6.254 1 96.12 453 GLU B CA 1
ATOM 11295 C C . GLU B 1 453 ? 4.59 37 5.695 1 96.12 453 GLU B C 1
ATOM 11297 O O . GLU B 1 453 ? 4.367 38.031 5.031 1 96.12 453 GLU B O 1
ATOM 11302 N N . GLU B 1 454 ? 3.627 36.219 5.961 1 96.12 454 GLU B N 1
ATOM 11303 C CA . GLU B 1 454 ? 2.258 36.344 5.469 1 96.12 454 GLU B CA 1
ATOM 11304 C C . GLU B 1 454 ? 1.562 37.562 6.074 1 96.12 454 GLU B C 1
ATOM 11306 O O . GLU B 1 454 ? 0.948 38.344 5.355 1 96.12 454 GLU B O 1
ATOM 11311 N N . MET B 1 455 ? 1.714 37.719 7.332 1 97.06 455 MET B N 1
ATOM 11312 C CA . MET B 1 455 ? 0.925 38.719 8.023 1 97.06 455 MET B CA 1
ATOM 11313 C C . MET B 1 455 ? 1.535 40.094 7.832 1 97.06 455 MET B C 1
ATOM 11315 O O . MET B 1 455 ? 0.819 41.094 7.832 1 97.06 455 MET B O 1
ATOM 11319 N N . SER B 1 456 ? 2.812 40.219 7.727 1 95.06 456 SER B N 1
ATOM 11320 C CA . SER B 1 456 ? 3.402 41.5 7.41 1 95.06 456 SER B CA 1
ATOM 11321 C C . SER B 1 456 ? 2.955 42 6.039 1 95.06 456 SER B C 1
ATOM 11323 O O . SER B 1 456 ? 2.795 43.188 5.828 1 95.06 456 SER B O 1
ATOM 11325 N N . LEU B 1 457 ? 2.746 41.062 5.148 1 93.06 457 LEU B N 1
ATOM 11326 C CA . LEU B 1 457 ? 2.213 41.406 3.838 1 93.06 457 LEU B CA 1
ATOM 11327 C C . LEU B 1 457 ? 0.786 41.938 3.957 1 93.06 457 LEU B C 1
ATOM 11329 O O . LEU B 1 457 ? 0.386 42.844 3.211 1 93.06 457 LEU B O 1
ATOM 11333 N N . THR B 1 458 ? 0.069 41.438 4.84 1 95.31 458 THR B N 1
ATOM 11334 C CA . THR B 1 458 ? -1.288 41.906 5.082 1 95.31 458 THR B CA 1
ATOM 11335 C C . THR B 1 458 ? -1.274 43.344 5.594 1 95.31 458 THR B C 1
ATOM 11337 O O . THR B 1 458 ? -2.158 44.125 5.258 1 95.31 458 THR B O 1
ATOM 11340 N N . VAL B 1 459 ? -0.317 43.656 6.441 1 95.62 459 VAL B N 1
ATOM 11341 C CA . VAL B 1 459 ? -0.167 45.031 6.93 1 95.62 459 VAL B CA 1
ATOM 11342 C C . VAL B 1 459 ? 0.182 45.938 5.766 1 95.62 459 VAL B C 1
ATOM 11344 O O . VAL B 1 459 ? -0.435 47 5.598 1 95.62 459 VAL B O 1
ATOM 11347 N N . ASP B 1 460 ? 1.094 45.469 4.914 1 92.12 460 ASP B N 1
ATOM 11348 C CA . ASP B 1 460 ? 1.555 46.281 3.789 1 92.12 460 ASP B CA 1
ATOM 11349 C C . ASP B 1 460 ? 0.427 46.5 2.789 1 92.12 460 ASP B C 1
ATOM 11351 O O . ASP B 1 460 ? 0.383 47.562 2.135 1 92.12 460 ASP B O 1
ATOM 11355 N N . ARG B 1 461 ? -0.451 45.625 2.75 1 92.69 461 ARG B N 1
ATOM 11356 C CA . ARG B 1 461 ? -1.549 45.719 1.793 1 92.69 461 ARG B CA 1
ATOM 11357 C C . ARG B 1 461 ? -2.818 46.219 2.467 1 92.69 461 ARG B C 1
ATOM 11359 O O . ARG B 1 461 ? -3.912 46.125 1.91 1 92.69 461 ARG B O 1
ATOM 11366 N N . GLU B 1 462 ? -2.709 46.656 3.652 1 94.19 462 GLU B N 1
ATOM 11367 C CA . GLU B 1 462 ? -3.707 47.406 4.418 1 94.19 462 GLU B CA 1
ATOM 11368 C C . GLU B 1 462 ? -4.91 46.5 4.75 1 94.19 462 GLU B C 1
ATOM 11370 O O . GLU B 1 462 ? -6.051 46.969 4.734 1 94.19 462 GLU B O 1
ATOM 11375 N N . ALA B 1 463 ? -4.699 45.312 4.883 1 96.75 463 ALA B N 1
ATOM 11376 C CA . ALA B 1 463 ? -5.707 44.438 5.457 1 96.75 463 ALA B CA 1
ATOM 11377 C C . ALA B 1 463 ? -5.57 44.344 6.973 1 96.75 463 ALA B C 1
ATOM 11379 O O . ALA B 1 463 ? -5.137 43.312 7.512 1 96.75 463 ALA B O 1
ATOM 11380 N N . THR B 1 464 ? -5.961 45.406 7.66 1 98.06 464 THR B N 1
ATOM 11381 C CA . THR B 1 464 ? -5.641 45.562 9.078 1 98.06 464 THR B CA 1
ATOM 11382 C C . THR B 1 464 ? -6.895 45.875 9.883 1 98.06 464 THR B C 1
ATOM 11384 O O . THR B 1 464 ? -6.801 46.312 11.031 1 98.06 464 THR B O 1
ATOM 11387 N N . ARG B 1 465 ? -8.062 45.688 9.281 1 98.56 465 ARG B N 1
ATOM 11388 C CA . ARG B 1 465 ? -9.297 45.938 10.031 1 98.56 465 ARG B CA 1
ATOM 11389 C C . ARG B 1 465 ? -9.586 44.781 10.992 1 98.56 465 ARG B C 1
ATOM 11391 O O . ARG B 1 465 ? -9.977 45.031 12.141 1 98.56 465 ARG B O 1
ATOM 11398 N N . ILE B 1 466 ? -9.445 43.562 10.516 1 98.69 466 ILE B N 1
ATOM 11399 C CA . ILE B 1 466 ? -9.727 42.375 11.312 1 98.69 466 ILE B CA 1
ATOM 11400 C C . ILE B 1 466 ? -8.648 41.344 11.062 1 98.69 466 ILE B C 1
ATOM 11402 O O . ILE B 1 466 ? -8.352 41 9.914 1 98.69 466 ILE B O 1
ATOM 11406 N N . TRP B 1 467 ? -8.047 40.781 12.094 1 98.81 467 TRP B N 1
ATOM 11407 C CA . TRP B 1 467 ? -7.254 39.562 12.07 1 98.81 467 TRP B CA 1
ATOM 11408 C C . TRP B 1 467 ? -7.848 38.5 12.992 1 98.81 467 TRP B C 1
ATOM 11410 O O . TRP B 1 467 ? -8.023 38.75 14.188 1 98.81 467 TRP B O 1
ATOM 11420 N N . ILE B 1 468 ? -8.195 37.406 12.461 1 98.62 468 ILE B N 1
ATOM 11421 C CA . ILE B 1 468 ? -8.703 36.281 13.242 1 98.62 468 ILE B CA 1
ATOM 11422 C C . ILE B 1 468 ? -7.992 35 12.82 1 98.62 468 ILE B C 1
ATOM 11424 O O . ILE B 1 468 ? -7.715 34.781 11.641 1 98.62 468 ILE B O 1
ATOM 11428 N N . VAL B 1 469 ? -7.535 34.125 13.773 1 98.56 469 VAL B N 1
ATOM 11429 C CA . VAL B 1 469 ? -6.781 32.906 13.453 1 98.56 469 VAL B CA 1
ATOM 11430 C C . VAL B 1 469 ? -7.449 31.703 14.094 1 98.56 469 VAL B C 1
ATOM 11432 O O . VAL B 1 469 ? -7.848 31.75 15.258 1 98.56 469 VAL B O 1
ATOM 11435 N N . ASN B 1 470 ? -7.641 30.672 13.273 1 98.06 470 ASN B N 1
ATOM 11436 C CA . ASN B 1 470 ? -8.094 29.391 13.766 1 98.06 470 ASN B CA 1
ATOM 11437 C C . ASN B 1 470 ? -7.027 28.703 14.633 1 98.06 470 ASN B C 1
ATOM 11439 O O . ASN B 1 470 ? -5.949 28.375 14.141 1 98.06 470 ASN B O 1
ATOM 11443 N N . VAL B 1 471 ? -7.391 28.469 15.867 1 98 471 VAL B N 1
ATOM 11444 C CA . VAL B 1 471 ? -6.391 27.922 16.781 1 98 471 VAL B CA 1
ATOM 11445 C C . VAL B 1 471 ? -6.844 26.547 17.281 1 98 471 VAL B C 1
ATOM 11447 O O . VAL B 1 471 ? -6.301 26.031 18.25 1 98 471 VAL B O 1
ATOM 11450 N N . GLY B 1 472 ? -7.828 26 16.672 1 96.44 472 GLY B N 1
ATOM 11451 C CA . GLY B 1 472 ? -8.312 24.672 17.047 1 96.44 472 GLY B CA 1
ATOM 11452 C C . GLY B 1 472 ? -8.625 24.562 18.531 1 96.44 472 GLY B C 1
ATOM 11453 O O . GLY B 1 472 ? -9.492 25.266 19.047 1 96.44 472 GLY B O 1
ATOM 11454 N N . ASP B 1 473 ? -7.734 23.844 19.281 1 96.69 473 ASP B N 1
ATOM 11455 C CA . ASP B 1 473 ? -7.926 23.531 20.703 1 96.69 473 ASP B CA 1
ATOM 11456 C C . ASP B 1 473 ? -7.203 24.547 21.578 1 96.69 473 ASP B C 1
ATOM 11458 O O . ASP B 1 473 ? -7.008 24.312 22.781 1 96.69 473 ASP B O 1
ATOM 11462 N N . LEU B 1 474 ? -6.734 25.641 21.047 1 97.75 474 LEU B N 1
ATOM 11463 C CA . LEU B 1 474 ? -5.965 26.656 21.75 1 97.75 474 LEU B CA 1
ATOM 11464 C C . LEU B 1 474 ? -4.57 26.141 22.094 1 97.75 474 LEU B C 1
ATOM 11466 O O . LEU B 1 474 ? -3.568 26.734 21.688 1 97.75 474 LEU B O 1
ATOM 11470 N N . LYS B 1 475 ? -4.465 25.109 22.938 1 95.88 475 LYS B N 1
ATOM 11471 C CA . LYS B 1 475 ? -3.211 24.391 23.156 1 95.88 475 LYS B CA 1
ATOM 11472 C C . LYS B 1 475 ? -2.98 23.328 22.094 1 95.88 475 LYS B C 1
ATOM 11474 O O . LYS B 1 475 ? -3.916 22.641 21.688 1 95.88 475 LYS B O 1
ATOM 11479 N N . PRO B 1 476 ? -1.866 23.188 21.469 1 94.94 476 PRO B N 1
ATOM 11480 C CA . PRO B 1 476 ? -0.609 23.734 21.984 1 94.94 476 PRO B CA 1
ATOM 11481 C C . PRO B 1 476 ? -0.05 24.859 21.125 1 94.94 476 PRO B C 1
ATOM 11483 O O . PRO B 1 476 ? 1.147 24.875 20.828 1 94.94 476 PRO B O 1
ATOM 11486 N N . TYR B 1 477 ? -0.789 25.828 20.781 1 97.38 477 TYR B N 1
ATOM 11487 C CA . TYR B 1 477 ? -0.342 26.906 19.906 1 97.38 477 TYR B CA 1
ATOM 11488 C C . TYR B 1 477 ? -0.099 28.188 20.703 1 97.38 477 TYR B C 1
ATOM 11490 O O . TYR B 1 477 ? -0.288 29.281 20.188 1 97.38 477 TYR B O 1
ATOM 11498 N N . GLU B 1 478 ? 0.324 28.109 21.938 1 98.06 478 GLU B N 1
ATOM 11499 C CA . GLU B 1 478 ? 0.453 29.25 22.828 1 98.06 478 GLU B CA 1
ATOM 11500 C C . GLU B 1 478 ? 1.396 30.312 22.25 1 98.06 478 GLU B C 1
ATOM 11502 O O . GLU B 1 478 ? 1.038 31.484 22.156 1 98.06 478 GLU B O 1
ATOM 11507 N N . MET B 1 479 ? 2.5 29.875 21.828 1 97.62 479 MET B N 1
ATOM 11508 C CA . MET B 1 479 ? 3.484 30.828 21.312 1 97.62 479 MET B CA 1
ATOM 11509 C C . MET B 1 479 ? 3.01 31.438 20 1 97.62 479 MET B C 1
ATOM 11511 O O . MET B 1 479 ? 3.156 32.625 19.781 1 97.62 479 MET B O 1
ATOM 11515 N N . ASP B 1 480 ? 2.438 30.656 19.156 1 97.69 480 ASP B N 1
ATOM 11516 C CA . ASP B 1 480 ? 1.947 31.125 17.859 1 97.69 480 ASP B CA 1
ATOM 11517 C C . ASP B 1 480 ? 0.856 32.188 18.031 1 97.69 480 ASP B C 1
ATOM 11519 O O . ASP B 1 480 ? 0.865 33.188 17.344 1 97.69 480 ASP B O 1
ATOM 11523 N N . ILE B 1 481 ? -0.02 31.891 18.938 1 98.56 481 ILE B N 1
ATOM 11524 C CA . ILE B 1 481 ? -1.122 32.812 19.219 1 98.56 481 ILE B CA 1
ATOM 11525 C C . ILE B 1 481 ? -0.572 34.125 19.719 1 98.56 481 ILE B C 1
ATOM 11527 O O . ILE B 1 481 ? -0.979 35.188 19.25 1 98.56 481 ILE B O 1
ATOM 11531 N N . GLU B 1 482 ? 0.302 34.031 20.672 1 98.06 482 GLU B N 1
ATOM 11532 C CA . GLU B 1 482 ? 0.859 35.281 21.25 1 98.06 482 GLU B CA 1
ATOM 11533 C C . GLU B 1 482 ? 1.587 36.094 20.188 1 98.06 482 GLU B C 1
ATOM 11535 O O . GLU B 1 482 ? 1.466 37.312 20.156 1 98.06 482 GLU B O 1
ATOM 11540 N N . PHE B 1 483 ? 2.367 35.438 19.328 1 97.75 483 PHE B N 1
ATOM 11541 C CA . PHE B 1 483 ? 3.08 36.156 18.281 1 97.75 483 PHE B CA 1
ATOM 11542 C C . PHE B 1 483 ? 2.102 36.844 17.344 1 97.75 483 PHE B C 1
ATOM 11544 O O . PHE B 1 483 ? 2.293 38 16.984 1 97.75 483 PHE B O 1
ATOM 11551 N N . PHE B 1 484 ? 1.099 36.156 16.875 1 98.19 484 PHE B N 1
ATOM 11552 C CA . PHE B 1 484 ? 0.086 36.656 15.953 1 98.19 484 PHE B CA 1
ATOM 11553 C C . PHE B 1 484 ? -0.572 37.906 16.516 1 98.19 484 PHE B C 1
ATOM 11555 O O . PHE B 1 484 ? -0.677 38.938 15.812 1 98.19 484 PHE B O 1
ATOM 11562 N N . LEU B 1 485 ? -0.978 37.875 17.766 1 98.5 485 LEU B N 1
ATOM 11563 C CA . LEU B 1 485 ? -1.661 39 18.391 1 98.5 485 LEU B CA 1
ATOM 11564 C C . LEU B 1 485 ? -0.684 40.125 18.688 1 98.5 485 LEU B C 1
ATOM 11566 O O . LEU B 1 485 ? -1.045 41.312 18.609 1 98.5 485 LEU B O 1
ATOM 11570 N N . THR B 1 486 ? 0.484 39.781 19.047 1 97 486 THR B N 1
ATOM 11571 C CA . THR B 1 486 ? 1.52 40.781 19.281 1 97 486 THR B CA 1
ATOM 11572 C C . THR B 1 486 ? 1.813 41.562 17.984 1 97 486 THR B C 1
ATOM 11574 O O . THR B 1 486 ? 1.994 42.781 18.016 1 97 486 THR B O 1
ATOM 11577 N N . LEU B 1 487 ? 1.869 40.844 16.922 1 97.25 487 LEU B N 1
ATOM 11578 C CA . LEU B 1 487 ? 2.076 41.469 15.633 1 97.25 487 LEU B CA 1
ATOM 11579 C C . LEU B 1 487 ? 0.927 42.406 15.305 1 97.25 487 LEU B C 1
ATOM 11581 O O . LEU B 1 487 ? 1.149 43.531 14.805 1 97.25 487 LEU B O 1
ATOM 11585 N N . GLY B 1 488 ? -0.284 42.031 15.578 1 97.69 488 GLY B N 1
ATOM 11586 C CA . GLY B 1 488 ? -1.442 42.875 15.344 1 97.69 488 GLY B CA 1
ATOM 11587 C C . GLY B 1 488 ? -1.484 44.094 16.25 1 97.69 488 GLY B C 1
ATOM 11588 O O . GLY B 1 488 ? -2.029 45.156 15.891 1 97.69 488 GLY B O 1
ATOM 11589 N N . TRP B 1 489 ? -0.876 43.969 17.453 1 97.19 489 TRP B N 1
ATOM 11590 C CA . TRP B 1 489 ? -0.812 45.031 18.438 1 97.19 489 TRP B CA 1
ATOM 11591 C C . TRP B 1 489 ? 0.109 46.156 17.953 1 97.19 489 TRP B C 1
ATOM 11593 O O . TRP B 1 489 ? -0.282 47.344 17.938 1 97.19 489 TRP B O 1
ATOM 11603 N N . ASN B 1 490 ? 1.251 45.812 17.516 1 96.44 490 ASN B N 1
ATOM 11604 C CA . ASN B 1 490 ? 2.191 46.781 16.953 1 96.44 490 ASN B CA 1
ATOM 11605 C C . ASN B 1 490 ? 3.139 46.125 15.953 1 96.44 490 ASN B C 1
ATOM 11607 O O . ASN B 1 490 ? 4.203 45.625 16.328 1 96.44 490 ASN B O 1
ATOM 11611 N N . ALA B 1 491 ? 2.807 46.25 14.711 1 96.12 491 ALA B N 1
ATOM 11612 C CA . ALA B 1 491 ? 3.57 45.562 13.664 1 96.12 491 ALA B CA 1
ATOM 11613 C C . ALA B 1 491 ? 4.871 46.312 13.367 1 96.12 491 ALA B C 1
ATOM 11615 O O . ALA B 1 491 ? 5.82 45.719 12.844 1 96.12 491 ALA B O 1
ATOM 11616 N N . SER B 1 492 ? 4.941 47.531 13.758 1 93.81 492 SER B N 1
ATOM 11617 C CA . SER B 1 492 ? 6.059 48.375 13.359 1 93.81 492 SER B CA 1
ATOM 11618 C C . SER B 1 492 ? 7.336 48 14.094 1 93.81 492 SER B C 1
ATOM 11620 O O . SER B 1 492 ? 8.438 48.344 13.664 1 93.81 492 SER B O 1
ATOM 11622 N N . ILE B 1 493 ? 7.148 47.219 15.172 1 92.88 493 ILE B N 1
ATOM 11623 C CA . ILE B 1 493 ? 8.281 46.844 15.992 1 92.88 493 ILE B CA 1
ATOM 11624 C C . ILE B 1 493 ? 9.016 45.656 15.336 1 92.88 493 ILE B C 1
ATOM 11626 O O . ILE B 1 493 ? 10.203 45.438 15.586 1 92.88 493 ILE B O 1
ATOM 11630 N N . TRP B 1 494 ? 8.367 44.969 14.539 1 93.88 494 TRP B N 1
ATOM 11631 C CA . TRP B 1 494 ? 8.891 43.688 14.047 1 93.88 494 TRP B CA 1
ATOM 11632 C C . TRP B 1 494 ? 9.336 43.812 12.594 1 93.88 494 TRP B C 1
ATOM 11634 O O . TRP B 1 494 ? 8.719 44.531 11.812 1 93.88 494 TRP B O 1
ATOM 11644 N N . ASN B 1 495 ? 10.359 43.156 12.281 1 92.75 495 ASN B N 1
ATOM 11645 C CA . ASN B 1 495 ? 10.906 43.062 10.938 1 92.75 495 ASN B CA 1
ATOM 11646 C C . ASN B 1 495 ? 11.508 41.688 10.68 1 92.75 495 ASN B C 1
ATOM 11648 O O . ASN B 1 495 ? 11.609 40.844 11.602 1 92.75 495 ASN B O 1
ATOM 11652 N N . PRO B 1 496 ? 11.891 41.375 9.5 1 90.31 496 PRO B N 1
ATOM 11653 C CA . PRO B 1 496 ? 12.367 40.031 9.172 1 90.31 496 PRO B CA 1
ATOM 11654 C C . PRO B 1 496 ? 13.539 39.594 10.047 1 90.31 496 PRO B C 1
ATOM 11656 O O . PRO B 1 496 ? 13.711 38.375 10.305 1 90.31 496 PRO B O 1
ATOM 11659 N N . ASN B 1 497 ? 14.297 40.406 10.609 1 91.94 497 ASN B N 1
ATOM 11660 C CA . ASN B 1 497 ? 15.547 40.062 11.281 1 91.94 497 ASN B CA 1
ATOM 11661 C C . ASN B 1 497 ? 15.367 39.938 12.789 1 91.94 497 ASN B C 1
ATOM 11663 O O . ASN B 1 497 ? 16.312 39.594 13.508 1 91.94 497 ASN B O 1
ATOM 11667 N N . ASN B 1 498 ? 14.195 40.219 13.32 1 91.94 498 ASN B N 1
ATOM 11668 C CA . ASN B 1 498 ? 14.117 40.188 14.773 1 91.94 498 ASN B CA 1
ATOM 11669 C C . ASN B 1 498 ? 12.93 39.344 15.258 1 91.94 498 ASN B C 1
ATOM 11671 O O . ASN B 1 498 ? 12.477 39.5 16.391 1 91.94 498 ASN B O 1
ATOM 11675 N N . VAL B 1 499 ? 12.375 38.562 14.375 1 91.06 499 VAL B N 1
ATOM 11676 C CA . VAL B 1 499 ? 11.305 37.656 14.773 1 91.06 499 VAL B CA 1
ATOM 11677 C C . VAL B 1 499 ? 11.789 36.75 15.891 1 91.06 499 VAL B C 1
ATOM 11679 O O . VAL B 1 499 ? 11.062 36.469 16.844 1 91.06 499 VAL B O 1
ATOM 11682 N N . ALA B 1 500 ? 13.031 36.312 15.836 1 90.69 500 ALA B N 1
ATOM 11683 C CA . ALA B 1 500 ? 13.609 35.406 16.844 1 90.69 500 ALA B CA 1
ATOM 11684 C C . ALA B 1 500 ? 13.711 36.094 18.188 1 90.69 500 ALA B C 1
ATOM 11686 O O . ALA B 1 500 ? 13.648 35.438 19.234 1 90.69 500 ALA B O 1
ATOM 11687 N N . SER B 1 501 ? 13.906 37.375 18.188 1 92.12 501 SER B N 1
ATOM 11688 C CA . SER B 1 501 ? 13.992 38.125 19.453 1 92.12 501 SER B CA 1
ATOM 11689 C C . SER B 1 501 ? 12.695 38 20.25 1 92.12 501 SER B C 1
ATOM 11691 O O . SER B 1 501 ? 12.703 38.031 21.469 1 92.12 501 SER B O 1
ATOM 11693 N N . PHE B 1 502 ? 11.609 37.875 19.594 1 95.31 502 PHE B N 1
ATOM 11694 C CA . PHE B 1 502 ? 10.352 37.625 20.266 1 95.31 502 PHE B CA 1
ATOM 11695 C C . PHE B 1 502 ? 10.445 36.344 21.094 1 95.31 502 PHE B C 1
ATOM 11697 O O . PHE B 1 502 ? 10.039 36.312 22.266 1 95.31 502 PHE B O 1
ATOM 11704 N N . VAL B 1 503 ? 10.977 35.281 20.453 1 95.81 503 VAL B N 1
ATOM 11705 C CA . VAL B 1 503 ? 11.023 33.969 21.125 1 95.81 503 VAL B CA 1
ATOM 11706 C C . VAL B 1 503 ? 12.008 34.031 22.281 1 95.81 503 VAL B C 1
ATOM 11708 O O . VAL B 1 503 ? 11.773 33.438 23.328 1 95.81 503 VAL B O 1
ATOM 11711 N N . ASN B 1 504 ? 13.109 34.719 22.078 1 95 504 ASN B N 1
ATOM 11712 C CA . ASN B 1 504 ? 14.07 34.906 23.156 1 95 504 ASN B CA 1
ATOM 11713 C C . ASN B 1 504 ? 13.43 35.562 24.375 1 95 504 ASN B C 1
ATOM 11715 O O . ASN B 1 504 ? 13.562 35.062 25.5 1 95 504 ASN B O 1
ATOM 11719 N N . SER B 1 505 ? 12.734 36.656 24.094 1 94.31 505 SER B N 1
ATOM 11720 C CA . SER B 1 505 ? 12.07 37.375 25.172 1 94.31 505 SER B CA 1
ATOM 11721 C C . SER B 1 505 ? 10.969 36.531 25.797 1 94.31 505 SER B C 1
ATOM 11723 O O . SER B 1 505 ? 10.781 36.562 27.016 1 94.31 505 SER B O 1
ATOM 11725 N N . TRP B 1 506 ? 10.281 35.844 24.969 1 95.81 506 TRP B N 1
ATOM 11726 C CA . TRP B 1 506 ? 9.219 34.969 25.422 1 95.81 506 TRP B CA 1
ATOM 11727 C C . TRP B 1 506 ? 9.781 33.906 26.359 1 95.81 506 TRP B C 1
ATOM 11729 O O . TRP B 1 506 ? 9.219 33.656 27.438 1 95.81 506 TRP B O 1
ATOM 11739 N N . ALA B 1 507 ? 10.898 33.281 26.047 1 96.38 507 ALA B N 1
ATOM 11740 C CA . ALA B 1 507 ? 11.516 32.219 26.859 1 96.38 507 ALA B CA 1
ATOM 11741 C C . ALA B 1 507 ? 12.039 32.781 28.188 1 96.38 507 ALA B C 1
ATOM 11743 O O . ALA B 1 507 ? 11.906 32.156 29.234 1 96.38 507 ALA B O 1
ATOM 11744 N N . GLU B 1 508 ? 12.633 33.938 28.125 1 94.06 508 GLU B N 1
ATOM 11745 C CA . GLU B 1 508 ? 13.109 34.594 29.344 1 94.06 508 GLU B CA 1
ATOM 11746 C C . GLU B 1 508 ? 11.961 34.875 30.312 1 94.06 508 GLU B C 1
ATOM 11748 O O . GLU B 1 508 ? 12.078 34.625 31.516 1 94.06 508 GLU B O 1
ATOM 11753 N N . ARG B 1 509 ? 10.922 35.312 29.719 1 93.5 509 ARG B N 1
ATOM 11754 C CA . ARG B 1 509 ? 9.773 35.656 30.547 1 93.5 509 ARG B CA 1
ATOM 11755 C C . ARG B 1 509 ? 9.109 34.406 31.109 1 93.5 509 ARG B C 1
ATOM 11757 O O . ARG B 1 509 ? 8.781 34.375 32.312 1 93.5 509 ARG B O 1
ATOM 11764 N N . GLU B 1 510 ? 8.898 33.438 30.312 1 96.38 510 GLU B N 1
ATOM 11765 C CA . GLU B 1 510 ? 8.148 32.25 30.719 1 96.38 510 GLU B CA 1
ATOM 11766 C C . GLU B 1 510 ? 8.945 31.391 31.688 1 96.38 510 GLU B C 1
ATOM 11768 O O . GLU B 1 510 ? 8.375 30.781 32.594 1 96.38 510 GLU B O 1
ATOM 11773 N N . PHE B 1 511 ? 10.281 31.375 31.547 1 96.12 511 PHE B N 1
ATOM 11774 C CA . PHE B 1 511 ? 11.016 30.344 32.281 1 96.12 511 PHE B CA 1
ATOM 11775 C C . PHE B 1 511 ? 12.062 30.984 33.188 1 96.12 511 PHE B C 1
ATOM 11777 O O . PHE B 1 511 ? 12.742 30.281 33.938 1 96.12 511 PHE B O 1
ATOM 11784 N N . GLY B 1 512 ? 12.258 32.312 33.219 1 91.25 512 GLY B N 1
ATOM 11785 C CA . GLY B 1 512 ? 13.242 33 34.062 1 91.25 512 GLY B CA 1
ATOM 11786 C C . GLY B 1 512 ? 14.664 32.531 33.781 1 91.25 512 GLY B C 1
ATOM 11787 O O . GLY B 1 512 ? 15.453 32.375 34.719 1 91.25 512 GLY B O 1
ATOM 11788 N N . MET B 1 513 ? 14.883 32.281 32.594 1 93 513 MET B N 1
ATOM 11789 C CA . MET B 1 513 ? 16.172 31.688 32.25 1 93 513 MET B CA 1
ATOM 11790 C C . MET B 1 513 ? 17.141 32.75 31.734 1 93 513 MET B C 1
ATOM 11792 O O . MET B 1 513 ? 16.75 33.875 31.5 1 93 513 MET B O 1
ATOM 11796 N N . SER B 1 514 ? 18.469 32.312 31.609 1 93.69 514 SER B N 1
ATOM 11797 C CA . SER B 1 514 ? 19.5 33.188 31.078 1 93.69 514 SER B CA 1
ATOM 11798 C C . SER B 1 514 ? 19.266 33.5 29.609 1 93.69 514 SER B C 1
ATOM 11800 O O . SER B 1 514 ? 18.516 32.812 28.922 1 93.69 514 SER B O 1
ATOM 11802 N N . THR B 1 515 ? 19.906 34.5 29.172 1 94 515 THR B N 1
ATOM 11803 C CA . THR B 1 515 ? 19.828 34.906 27.766 1 94 515 THR B CA 1
ATOM 11804 C C . THR B 1 515 ? 20.312 33.75 26.875 1 94 515 THR B C 1
ATOM 11806 O O . THR B 1 515 ? 19.766 33.531 25.797 1 94 515 THR B O 1
ATOM 11809 N N . GLU B 1 516 ? 21.281 33.031 27.391 1 95.38 516 GLU B N 1
ATOM 11810 C CA . GLU B 1 516 ? 21.844 31.938 26.609 1 95.38 516 GLU B CA 1
ATOM 11811 C C . GLU B 1 516 ? 20.875 30.766 26.5 1 95.38 516 GLU B C 1
ATOM 11813 O O . GLU B 1 516 ? 20.688 30.203 25.422 1 95.38 516 GLU B O 1
ATOM 11818 N N . ASP B 1 517 ? 20.297 30.438 27.578 1 96.56 517 ASP B N 1
ATOM 11819 C CA . ASP B 1 517 ? 19.328 29.344 27.594 1 96.56 517 ASP B CA 1
ATOM 11820 C C . ASP B 1 517 ? 18.078 29.703 26.797 1 96.56 517 ASP B C 1
ATOM 11822 O O . ASP B 1 517 ? 17.484 28.844 26.125 1 96.56 517 ASP B O 1
ATOM 11826 N N . ALA B 1 518 ? 17.734 30.984 26.875 1 96.56 518 ALA B N 1
ATOM 11827 C CA . ALA B 1 518 ? 16.594 31.438 26.109 1 96.56 518 ALA B CA 1
ATOM 11828 C C . ALA B 1 518 ? 16.859 31.328 24.609 1 96.56 518 ALA B C 1
ATOM 11830 O O . ALA B 1 518 ? 15.961 30.969 23.844 1 96.56 518 ALA B O 1
ATOM 11831 N N . ALA B 1 519 ? 18.047 31.641 24.234 1 96.31 519 ALA B N 1
ATOM 11832 C CA . ALA B 1 519 ? 18.422 31.5 22.828 1 96.31 519 ALA B CA 1
ATOM 11833 C C . ALA B 1 519 ? 18.359 30.031 22.391 1 96.31 519 ALA B C 1
ATOM 11835 O O . ALA B 1 519 ? 17.984 29.734 21.266 1 96.31 519 ALA B O 1
ATOM 11836 N N . THR B 1 520 ? 18.766 29.125 23.297 1 97.44 520 THR B N 1
ATOM 11837 C CA . THR B 1 520 ? 18.688 27.688 23.016 1 97.44 520 THR B CA 1
ATOM 11838 C C . THR B 1 520 ? 17.234 27.25 22.891 1 97.44 520 THR B C 1
ATOM 11840 O O . THR B 1 520 ? 16.906 26.453 22 1 97.44 520 THR B O 1
ATOM 11843 N N . VAL B 1 521 ? 16.391 27.781 23.719 1 97.69 521 VAL B N 1
ATOM 11844 C CA . VAL B 1 521 ? 14.961 27.469 23.641 1 97.69 521 VAL B CA 1
ATOM 11845 C C . VAL B 1 521 ? 14.398 27.969 22.312 1 97.69 521 VAL B C 1
ATOM 11847 O O . VAL B 1 521 ? 13.617 27.281 21.656 1 97.69 521 VAL B O 1
ATOM 11850 N N . ALA B 1 522 ? 14.828 29.172 21.938 1 96.31 522 ALA B N 1
ATOM 11851 C CA . ALA B 1 522 ? 14.383 29.734 20.672 1 96.31 522 ALA B CA 1
ATOM 11852 C C . ALA B 1 522 ? 14.781 28.812 19.516 1 96.31 522 ALA B C 1
ATOM 11854 O O . ALA B 1 522 ? 14 28.594 18.578 1 96.31 522 ALA B O 1
ATOM 11855 N N . SER B 1 523 ? 15.922 28.281 19.609 1 96.19 523 SER B N 1
ATOM 11856 C CA . SER B 1 523 ? 16.406 27.359 18.578 1 96.19 523 SER B CA 1
ATOM 11857 C C . SER B 1 523 ? 15.602 26.062 18.578 1 96.19 523 SER B C 1
ATOM 11859 O O . SER B 1 523 ? 15.289 25.531 17.516 1 96.19 523 SER B O 1
ATOM 11861 N N . ILE B 1 524 ? 15.312 25.547 19.703 1 97.75 524 ILE B N 1
ATOM 11862 C CA . ILE B 1 524 ? 14.523 24.328 19.828 1 97.75 524 ILE B CA 1
ATOM 11863 C C . ILE B 1 524 ? 13.148 24.531 19.203 1 97.75 524 ILE B C 1
ATOM 11865 O O . ILE B 1 524 ? 12.703 23.719 18.391 1 97.75 524 ILE B O 1
ATOM 11869 N N . LEU B 1 525 ? 12.555 25.625 19.531 1 97.44 525 LEU B N 1
ATOM 11870 C CA . LEU B 1 525 ? 11.195 25.875 19.062 1 97.44 525 LEU B CA 1
ATOM 11871 C C . LEU B 1 525 ? 11.18 26.172 17.562 1 97.44 525 LEU B C 1
ATOM 11873 O O . LEU B 1 525 ? 10.25 25.781 16.859 1 97.44 525 LEU B O 1
ATOM 11877 N N . ALA B 1 526 ? 12.195 26.844 17.094 1 96.38 526 ALA B N 1
ATOM 11878 C CA . ALA B 1 526 ? 12.32 27.078 15.656 1 96.38 526 ALA B CA 1
ATOM 11879 C C . ALA B 1 526 ? 12.445 25.75 14.898 1 96.38 526 ALA B C 1
ATOM 11881 O O . ALA B 1 526 ? 11.836 25.578 13.844 1 96.38 526 ALA B O 1
ATOM 11882 N N . ASN B 1 527 ? 13.164 24.812 15.461 1 97.31 527 ASN B N 1
ATOM 11883 C CA . ASN B 1 527 ? 13.43 23.562 14.758 1 97.31 527 ASN B CA 1
ATOM 11884 C C . ASN B 1 527 ? 12.234 22.609 14.844 1 97.31 527 ASN B C 1
ATOM 11886 O O . ASN B 1 527 ? 11.852 22 13.844 1 97.31 527 ASN B O 1
ATOM 11890 N N . VAL B 1 528 ? 11.648 22.469 16.031 1 98.06 528 VAL B N 1
ATOM 11891 C CA . VAL B 1 528 ? 10.531 21.531 16.141 1 98.06 528 VAL B CA 1
ATOM 11892 C C . VAL B 1 528 ? 9.391 21.984 15.227 1 98.06 528 VAL B C 1
ATOM 11894 O O . VAL B 1 528 ? 8.75 21.156 14.57 1 98.06 528 VAL B O 1
ATOM 11897 N N . THR B 1 529 ? 9.164 23.297 15.148 1 97.44 529 THR B N 1
ATOM 11898 C CA . THR B 1 529 ? 8.094 23.797 14.297 1 97.44 529 THR B CA 1
ATOM 11899 C C . THR B 1 529 ? 8.477 23.688 12.828 1 97.44 529 THR B C 1
ATOM 11901 O O . THR B 1 529 ? 7.621 23.438 11.977 1 97.44 529 THR B O 1
ATOM 11904 N N . ARG B 1 530 ? 9.727 23.891 12.508 1 97.25 530 ARG B N 1
ATOM 11905 C CA . ARG B 1 530 ? 10.18 23.688 11.133 1 97.25 530 ARG B CA 1
ATOM 11906 C C . ARG B 1 530 ? 9.984 22.234 10.703 1 97.25 530 ARG B C 1
ATOM 11908 O O . ARG B 1 530 ? 9.477 21.969 9.609 1 97.25 530 ARG B O 1
ATOM 11915 N N . PHE B 1 531 ? 10.438 21.266 11.586 1 98.12 531 PHE B N 1
ATOM 11916 C CA . PHE B 1 531 ? 10.312 19.859 11.273 1 98.12 531 PHE B CA 1
ATOM 11917 C C . PHE B 1 531 ? 8.852 19.469 11.062 1 98.12 531 PHE B C 1
ATOM 11919 O O . PHE B 1 531 ? 8.523 18.766 10.109 1 98.12 531 PHE B O 1
ATOM 11926 N N . ASN B 1 532 ? 7.961 20 11.867 1 98.19 532 ASN B N 1
ATOM 11927 C CA . ASN B 1 532 ? 6.535 19.688 11.773 1 98.19 532 ASN B CA 1
ATOM 11928 C C . ASN B 1 532 ? 5.887 20.406 10.586 1 98.19 532 ASN B C 1
ATOM 11930 O O . ASN B 1 532 ? 4.848 19.969 10.086 1 98.19 532 ASN B O 1
ATOM 11934 N N . ALA B 1 533 ? 6.496 21.531 10.133 1 97.5 533 ALA B N 1
ATOM 11935 C CA . ALA B 1 533 ? 5.953 22.281 9.008 1 97.5 533 ALA B CA 1
ATOM 11936 C C . ALA B 1 533 ? 6.414 21.703 7.676 1 97.5 533 ALA B C 1
ATOM 11938 O O . ALA B 1 533 ? 5.758 21.891 6.648 1 97.5 533 ALA B O 1
ATOM 11939 N N . ARG B 1 534 ? 7.547 20.953 7.684 1 97.31 534 ARG B N 1
ATOM 11940 C CA . ARG B 1 534 ? 7.977 20.234 6.488 1 97.31 534 ARG B CA 1
ATOM 11941 C C . ARG B 1 534 ? 6.863 19.344 5.957 1 97.31 534 ARG B C 1
ATOM 11943 O O . ARG B 1 534 ? 6.508 19.422 4.777 1 97.31 534 ARG B O 1
ATOM 11950 N N . ARG B 1 535 ? 6.453 18.672 6.816 1 97.44 535 ARG B N 1
ATOM 11951 C CA . ARG B 1 535 ? 5.336 17.75 6.668 1 97.44 535 ARG B CA 1
ATOM 11952 C C . ARG B 1 535 ? 4.527 17.656 7.957 1 97.44 535 ARG B C 1
ATOM 11954 O O . ARG B 1 535 ? 5.062 17.281 9.008 1 97.44 535 ARG B O 1
ATOM 11961 N N . LYS B 1 536 ? 3.264 18.062 7.809 1 98 536 LYS B N 1
ATOM 11962 C CA . LYS B 1 536 ? 2.439 17.922 9.008 1 98 536 LYS B CA 1
ATOM 11963 C C . LYS B 1 536 ? 2.531 16.5 9.578 1 98 536 LYS B C 1
ATOM 11965 O O . LYS B 1 536 ? 2.541 15.531 8.82 1 98 536 LYS B O 1
ATOM 11970 N N . PRO B 1 537 ? 2.609 16.344 10.922 1 98.06 537 PRO B N 1
ATOM 11971 C CA . PRO B 1 537 ? 2.725 15.023 11.539 1 98.06 537 PRO B CA 1
ATOM 11972 C C . PRO B 1 537 ? 1.65 14.055 11.055 1 98.06 537 PRO B C 1
ATOM 11974 O O . PRO B 1 537 ? 1.924 12.859 10.875 1 98.06 537 PRO B O 1
ATOM 11977 N N . GLU B 1 538 ? 0.462 14.5 10.734 1 97.69 538 GLU B N 1
ATOM 11978 C CA . GLU B 1 538 ? -0.678 13.695 10.312 1 97.69 538 GLU B CA 1
ATOM 11979 C C . GLU B 1 538 ? -0.473 13.156 8.898 1 97.69 538 GLU B C 1
ATOM 11981 O O . GLU B 1 538 ? -1.193 12.258 8.461 1 97.69 538 GLU B O 1
ATOM 11986 N N . LEU B 1 539 ? 0.513 13.688 8.188 1 97.88 539 LEU B N 1
ATOM 11987 C CA . LEU B 1 539 ? 0.776 13.297 6.805 1 97.88 539 LEU B CA 1
ATOM 11988 C C . LEU B 1 539 ? 2.047 12.461 6.707 1 97.88 539 LEU B C 1
ATOM 11990 O O . LEU B 1 539 ? 2.43 12.031 5.617 1 97.88 539 LEU B O 1
ATOM 11994 N N . LEU B 1 540 ? 2.719 12.211 7.836 1 97.94 540 LEU B N 1
ATOM 11995 C CA . LEU B 1 540 ? 3.92 11.391 7.812 1 97.94 540 LEU B CA 1
ATOM 11996 C C . LEU B 1 540 ? 3.586 9.953 7.414 1 97.94 540 LEU B C 1
ATOM 11998 O O . LEU B 1 540 ? 2.467 9.484 7.641 1 97.94 540 LEU B O 1
ATOM 12002 N N . ASN B 1 541 ? 4.504 9.328 6.77 1 97.12 541 ASN B N 1
ATOM 12003 C CA . ASN B 1 541 ? 4.484 7.898 6.469 1 97.12 541 ASN B CA 1
ATOM 12004 C C . ASN B 1 541 ? 5.895 7.309 6.457 1 97.12 541 ASN B C 1
ATOM 12006 O O . ASN B 1 541 ? 6.852 7.977 6.852 1 97.12 541 ASN B O 1
ATOM 12010 N N . SER B 1 542 ? 5.996 6.156 6.023 1 97.88 542 SER B N 1
ATOM 12011 C CA . SER B 1 542 ? 7.23 5.41 6.227 1 97.88 542 SER B CA 1
ATOM 12012 C C . SER B 1 542 ? 8.289 5.797 5.195 1 97.88 542 SER B C 1
ATOM 12014 O O . SER B 1 542 ? 9.453 5.406 5.316 1 97.88 542 SER B O 1
ATOM 12016 N N . THR B 1 543 ? 7.961 6.652 4.207 1 97.19 543 THR B N 1
ATOM 12017 C CA . THR B 1 543 ? 8.93 6.902 3.141 1 97.19 543 THR B CA 1
ATOM 12018 C C . THR B 1 543 ? 8.945 8.383 2.77 1 97.19 543 THR B C 1
ATOM 12020 O O . THR B 1 543 ? 9.375 8.75 1.671 1 97.19 543 THR B O 1
ATOM 12023 N N . VAL B 1 544 ? 8.398 9.234 3.633 1 97.62 544 VAL B N 1
ATOM 12024 C CA . VAL B 1 544 ? 8.492 10.664 3.367 1 97.62 544 VAL B CA 1
ATOM 12025 C C . VAL B 1 544 ? 9.953 11.07 3.197 1 97.62 544 VAL B C 1
ATOM 12027 O O . VAL B 1 544 ? 10.312 11.711 2.211 1 97.62 544 VAL B O 1
ATOM 12030 N N . TYR B 1 545 ? 10.75 10.664 4.176 1 98.44 545 TYR B N 1
ATOM 12031 C CA . TYR B 1 545 ? 12.188 10.898 4.09 1 98.44 545 TYR B CA 1
ATOM 12032 C C . TYR B 1 545 ? 12.891 9.711 3.443 1 98.44 545 TYR B C 1
ATOM 12034 O O . TYR B 1 545 ? 12.656 8.555 3.816 1 98.44 545 TYR B O 1
ATOM 12042 N N . SER B 1 546 ? 13.734 10.016 2.484 1 98.56 546 SER B N 1
ATOM 12043 C CA . SER B 1 546 ? 14.438 8.938 1.793 1 98.56 546 SER B CA 1
ATOM 12044 C C . SER B 1 546 ? 15.25 8.094 2.768 1 98.56 546 SER B C 1
ATOM 12046 O O . SER B 1 546 ? 16.016 8.633 3.572 1 98.56 546 SER B O 1
ATOM 12048 N N . LEU B 1 547 ? 15.125 6.855 2.666 1 98.56 547 LEU B N 1
ATOM 12049 C CA . LEU B 1 547 ? 15.812 5.918 3.549 1 98.56 547 LEU B CA 1
ATOM 12050 C C . LEU B 1 547 ? 17.219 5.613 3.031 1 98.56 547 LEU B C 1
ATOM 12052 O O . LEU B 1 547 ? 18.047 5.074 3.764 1 98.56 547 LEU B O 1
ATOM 12056 N N . VAL B 1 548 ? 17.5 6.012 1.757 1 98.25 548 VAL B N 1
ATOM 12057 C CA . VAL B 1 548 ? 18.75 5.516 1.171 1 98.25 548 VAL B CA 1
ATOM 12058 C C . VAL B 1 548 ? 19.531 6.68 0.576 1 98.25 548 VAL B C 1
ATOM 12060 O O . VAL B 1 548 ? 20.75 6.59 0.414 1 98.25 548 VAL B O 1
ATOM 12063 N N . ASN B 1 549 ? 18.859 7.773 0.264 1 98.25 549 ASN B N 1
ATOM 12064 C CA . ASN B 1 549 ? 19.516 8.859 -0.45 1 98.25 549 ASN B CA 1
ATOM 12065 C C . ASN B 1 549 ? 19.844 10.023 0.482 1 98.25 549 ASN B C 1
ATOM 12067 O O . ASN B 1 549 ? 19.031 10.414 1.312 1 98.25 549 ASN B O 1
ATOM 12071 N N . TYR B 1 550 ? 21.078 10.547 0.366 1 98 550 TYR B N 1
ATOM 12072 C CA . TYR B 1 550 ? 21.547 11.781 0.978 1 98 550 TYR B CA 1
ATOM 12073 C C . TYR B 1 550 ? 21.484 11.695 2.498 1 98 550 TYR B C 1
ATOM 12075 O O . TYR B 1 550 ? 21.391 12.727 3.18 1 98 550 TYR B O 1
ATOM 12083 N N . ARG B 1 551 ? 21.328 10.5 3.033 1 98.12 551 ARG B N 1
ATOM 12084 C CA . ARG B 1 551 ? 21.219 10.242 4.465 1 98.12 551 ARG B CA 1
ATOM 12085 C C . ARG B 1 551 ? 20.109 11.086 5.082 1 98.12 551 ARG B C 1
ATOM 12087 O O . ARG B 1 551 ? 20.25 11.586 6.199 1 98.12 551 ARG B O 1
ATOM 12094 N N . GLU B 1 552 ? 19.031 11.227 4.32 1 98.25 552 GLU B N 1
ATOM 12095 C CA . GLU B 1 552 ? 17.969 12.133 4.719 1 98.25 552 GLU B CA 1
ATOM 12096 C C . GLU B 1 552 ? 17.281 11.648 6 1 98.25 552 GLU B C 1
ATOM 12098 O O . GLU B 1 552 ? 17.156 12.406 6.965 1 98.25 552 GLU B O 1
ATOM 12103 N N . ALA B 1 553 ? 16.844 10.367 6 1 98.62 553 ALA B N 1
ATOM 12104 C CA . ALA B 1 553 ? 16.188 9.812 7.176 1 98.62 553 ALA B CA 1
ATOM 12105 C C . ALA B 1 553 ? 17.125 9.789 8.375 1 98.62 553 ALA B C 1
ATOM 12107 O O . ALA B 1 553 ? 16.703 10.047 9.508 1 98.62 553 ALA B O 1
ATOM 12108 N N . GLU B 1 554 ? 18.344 9.508 8.125 1 98 554 GLU B N 1
ATOM 12109 C CA . GLU B 1 554 ? 19.328 9.469 9.203 1 98 554 GLU B CA 1
ATOM 12110 C C . GLU B 1 554 ? 19.531 10.852 9.812 1 98 554 GLU B C 1
ATOM 12112 O O . GLU B 1 554 ? 19.672 10.984 11.031 1 98 554 GLU B O 1
ATOM 12117 N N . GLN B 1 555 ? 19.656 11.797 8.938 1 97.56 555 GLN B N 1
ATOM 12118 C CA . GLN B 1 555 ? 19.812 13.172 9.43 1 97.56 555 GLN B CA 1
ATOM 12119 C C . GLN B 1 555 ? 18.578 13.609 10.219 1 97.56 555 GLN B C 1
ATOM 12121 O O . GLN B 1 555 ? 18.703 14.281 11.25 1 97.56 555 GLN B O 1
ATOM 12126 N N . MET B 1 556 ? 17.406 13.227 9.781 1 98.19 556 MET B N 1
ATOM 12127 C CA . MET B 1 556 ? 16.188 13.555 10.516 1 98.19 556 MET B CA 1
ATOM 12128 C C . MET B 1 556 ? 16.188 12.898 11.891 1 98.19 556 MET B C 1
ATOM 12130 O O . MET B 1 556 ? 15.797 13.523 12.883 1 98.19 556 MET B O 1
ATOM 12134 N N . LEU B 1 557 ? 16.594 11.617 11.953 1 98.62 557 LEU B N 1
ATOM 12135 C CA . LEU B 1 557 ? 16.688 10.922 13.234 1 98.62 557 LEU B CA 1
ATOM 12136 C C . LEU B 1 557 ? 17.672 11.633 14.172 1 98.62 557 LEU B C 1
ATOM 12138 O O . LEU B 1 557 ? 17.375 11.805 15.359 1 98.62 557 LEU B O 1
ATOM 12142 N N . ALA B 1 558 ? 18.797 12.008 13.617 1 98.31 558 ALA B N 1
ATOM 12143 C CA . ALA B 1 558 ? 19.797 12.719 14.414 1 98.31 558 ALA B CA 1
ATOM 12144 C C . ALA B 1 558 ? 19.25 14.062 14.891 1 98.31 558 ALA B C 1
ATOM 12146 O O . ALA B 1 558 ? 19.484 14.461 16.031 1 98.31 558 ALA B O 1
ATOM 12147 N N . ASP B 1 559 ? 18.594 14.758 14.031 1 97.94 559 ASP B N 1
ATOM 12148 C CA . ASP B 1 559 ? 18 16.047 14.383 1 97.94 559 ASP B CA 1
ATOM 12149 C C . ASP B 1 559 ? 17 15.883 15.523 1 97.94 559 ASP B C 1
ATOM 12151 O O . ASP B 1 559 ? 17.016 16.672 16.484 1 97.94 559 ASP B O 1
ATOM 12155 N N . TRP B 1 560 ? 16.125 14.906 15.445 1 98.44 560 TRP B N 1
ATOM 12156 C CA . TRP B 1 560 ? 15.148 14.648 16.5 1 98.44 560 TRP B CA 1
ATOM 12157 C C . TRP B 1 560 ? 15.852 14.312 17.812 1 98.44 560 TRP B C 1
ATOM 12159 O O . TRP B 1 560 ? 15.461 14.812 18.875 1 98.44 560 TRP B O 1
ATOM 12169 N N . GLN B 1 561 ? 16.828 13.461 17.734 1 98.12 561 GLN B N 1
ATOM 12170 C CA . GLN B 1 561 ? 17.562 13.055 18.922 1 98.12 561 GLN B CA 1
ATOM 12171 C C . GLN B 1 561 ? 18.234 14.25 19.594 1 98.12 561 GLN B C 1
ATOM 12173 O O . GLN B 1 561 ? 18.156 14.422 20.812 1 98.12 561 GLN B O 1
ATOM 12178 N N . ASN B 1 562 ? 18.906 15.055 18.781 1 98.12 562 ASN B N 1
ATOM 12179 C CA . ASN B 1 562 ? 19.578 16.234 19.297 1 98.12 562 ASN B CA 1
ATOM 12180 C C . ASN B 1 562 ? 18.594 17.203 19.938 1 98.12 562 ASN B C 1
ATOM 12182 O O . ASN B 1 562 ? 18.859 17.75 21.016 1 98.12 562 ASN B O 1
ATOM 12186 N N . LEU B 1 563 ? 17.531 17.438 19.266 1 97.94 563 LEU B N 1
ATOM 12187 C CA . LEU B 1 563 ? 16.5 18.328 19.781 1 97.94 563 LEU B CA 1
ATOM 12188 C C . LEU B 1 563 ? 15.969 17.828 21.109 1 97.94 563 LEU B C 1
ATOM 12190 O O . LEU B 1 563 ? 15.82 18.609 22.062 1 97.94 563 LEU B O 1
ATOM 12194 N N . ASN B 1 564 ? 15.641 16.562 21.203 1 98.25 564 ASN B N 1
ATOM 12195 C CA . ASN B 1 564 ? 15.117 15.961 22.422 1 98.25 564 ASN B CA 1
ATOM 12196 C C . ASN B 1 564 ? 16.125 16.031 23.562 1 98.25 564 ASN B C 1
ATOM 12198 O O . ASN B 1 564 ? 15.781 16.375 24.688 1 98.25 564 ASN B O 1
ATOM 12202 N N . THR B 1 565 ? 17.359 15.711 23.25 1 98.31 565 THR B N 1
ATOM 12203 C CA . THR B 1 565 ? 18.422 15.727 24.266 1 98.31 565 THR B CA 1
ATOM 12204 C C . THR B 1 565 ? 18.594 17.141 24.828 1 98.31 565 THR B C 1
ATOM 12206 O O . THR B 1 565 ? 18.719 17.312 26.047 1 98.31 565 THR B O 1
ATOM 12209 N N . THR B 1 566 ? 18.594 18.125 23.953 1 98.38 566 THR B N 1
ATOM 12210 C CA . THR B 1 566 ? 18.766 19.516 24.359 1 98.38 566 THR B CA 1
ATOM 12211 C C . THR B 1 566 ? 17.578 20 25.172 1 98.38 566 THR B C 1
ATOM 12213 O O . THR B 1 566 ? 17.75 20.672 26.188 1 98.38 566 THR B O 1
ATOM 12216 N N . ALA B 1 567 ? 16.375 19.656 24.766 1 98.62 567 ALA B N 1
ATOM 12217 C CA . ALA B 1 567 ? 15.172 20.062 25.484 1 98.62 567 ALA B CA 1
ATOM 12218 C C . ALA B 1 567 ? 15.148 19.438 26.891 1 98.62 567 ALA B C 1
ATOM 12220 O O . ALA B 1 567 ? 14.766 20.094 27.859 1 98.62 567 ALA B O 1
ATOM 12221 N N . VAL B 1 568 ? 15.523 18.172 26.984 1 98.44 568 VAL B N 1
ATOM 12222 C CA . VAL B 1 568 ? 15.539 17.469 28.266 1 98.44 568 VAL B CA 1
ATOM 12223 C C . VAL B 1 568 ? 16.547 18.125 29.203 1 98.44 568 VAL B C 1
ATOM 12225 O O . VAL B 1 568 ? 16.281 18.312 30.391 1 98.44 568 VAL B O 1
ATOM 12228 N N . ARG B 1 569 ? 17.703 18.484 28.672 1 98.19 569 ARG B N 1
ATOM 12229 C CA . ARG B 1 569 ? 18.719 19.156 29.484 1 98.19 569 ARG B CA 1
ATOM 12230 C C . ARG B 1 569 ? 18.172 20.469 30.062 1 98.19 569 ARG B C 1
ATOM 12232 O O . ARG B 1 569 ? 18.344 20.734 31.25 1 98.19 569 ARG B O 1
ATOM 12239 N N . LEU B 1 570 ? 17.531 21.266 29.281 1 98.25 570 LEU B N 1
ATOM 12240 C CA . LEU B 1 570 ? 16.984 22.531 29.719 1 98.25 570 LEU B CA 1
ATOM 12241 C C . LEU B 1 570 ? 15.844 22.328 30.719 1 98.25 570 LEU B C 1
ATOM 12243 O O . LEU B 1 570 ? 15.719 23.062 31.688 1 98.25 570 LEU B O 1
ATOM 12247 N N . TYR B 1 571 ? 15.016 21.344 30.438 1 98.25 571 TYR B N 1
ATOM 12248 C CA . TYR B 1 571 ? 13.938 20.984 31.359 1 98.25 571 TYR B CA 1
ATOM 12249 C C . TYR B 1 571 ? 14.484 20.703 32.75 1 98.25 571 TYR B C 1
ATOM 12251 O O . TYR B 1 571 ? 13.93 21.172 33.75 1 98.25 571 TYR B O 1
ATOM 12259 N N . ASN B 1 572 ? 15.57 20.047 32.812 1 97.56 572 ASN B N 1
ATOM 12260 C CA . ASN B 1 572 ? 16.172 19.656 34.094 1 97.56 572 ASN B CA 1
ATOM 12261 C C . ASN B 1 572 ? 16.859 20.859 34.75 1 97.56 572 ASN B C 1
ATOM 12263 O O . ASN B 1 572 ? 17.141 20.812 35.969 1 97.56 572 ASN B O 1
ATOM 12267 N N . SER B 1 573 ? 17.109 21.906 34.031 1 95.69 573 SER B N 1
ATOM 12268 C CA . SER B 1 573 ? 17.828 23.047 34.562 1 95.69 573 SER B CA 1
ATOM 12269 C C . SER B 1 573 ? 16.891 24.094 35.125 1 95.69 573 SER B C 1
ATOM 12271 O O . SER B 1 573 ? 17.281 24.953 35.906 1 95.69 573 SER B O 1
ATOM 12273 N N . VAL B 1 574 ? 15.648 24.141 34.688 1 95.94 574 VAL B N 1
ATOM 12274 C CA . VAL B 1 574 ? 14.719 25.141 35.188 1 95.94 574 VAL B CA 1
ATOM 12275 C C . VAL B 1 574 ? 14.227 24.75 36.594 1 95.94 574 VAL B C 1
ATOM 12277 O O . VAL B 1 574 ? 14.312 23.578 36.969 1 95.94 574 VAL B O 1
ATOM 12280 N N . SER B 1 575 ? 13.758 25.703 37.375 1 95.19 575 SER B N 1
ATOM 12281 C CA . SER B 1 575 ? 13.25 25.438 38.719 1 95.19 575 SER B CA 1
ATOM 12282 C C . SER B 1 575 ? 12.016 24.547 38.656 1 95.19 575 SER B C 1
ATOM 12284 O O . SER B 1 575 ? 11.297 24.516 37.656 1 95.19 575 SER B O 1
ATOM 12286 N N . SER B 1 576 ? 11.789 23.797 39.688 1 96.44 576 SER B N 1
ATOM 12287 C CA . SER B 1 576 ? 10.703 22.828 39.75 1 96.44 576 SER B CA 1
ATOM 12288 C C . SER B 1 576 ? 9.352 23.5 39.5 1 96.44 576 SER B C 1
ATOM 12290 O O . SER B 1 576 ? 8.469 22.906 38.875 1 96.44 576 SER B O 1
ATOM 12292 N N . ASN B 1 577 ? 9.219 24.719 39.969 1 95.69 577 ASN B N 1
ATOM 12293 C CA . ASN B 1 577 ? 7.941 25.406 39.781 1 95.69 577 ASN B CA 1
ATOM 12294 C C . ASN B 1 577 ? 7.723 25.812 38.344 1 95.69 577 ASN B C 1
ATOM 12296 O O . ASN B 1 577 ? 6.594 26.094 37.938 1 95.69 577 ASN B O 1
ATOM 12300 N N . LYS B 1 578 ? 8.766 25.844 37.469 1 96.75 578 LYS B N 1
ATOM 12301 C CA . LYS B 1 578 ? 8.664 26.234 36.062 1 96.75 578 LYS B CA 1
ATOM 12302 C C . LYS B 1 578 ? 8.586 25 35.156 1 96.75 578 LYS B C 1
ATOM 12304 O O . LYS B 1 578 ? 8.242 25.109 34 1 96.75 578 LYS B O 1
ATOM 12309 N N . GLN B 1 579 ? 8.789 23.828 35.688 1 97.75 579 GLN B N 1
ATOM 12310 C CA . GLN B 1 579 ? 8.875 22.594 34.875 1 97.75 579 GLN B CA 1
ATOM 12311 C C . GLN B 1 579 ? 7.543 22.281 34.219 1 97.75 579 GLN B C 1
ATOM 12313 O O . GLN B 1 579 ? 7.512 21.875 33.062 1 97.75 579 GLN B O 1
ATOM 12318 N N . PRO B 1 580 ? 6.426 22.422 34.906 1 98.31 580 PRO B N 1
ATOM 12319 C CA . PRO B 1 580 ? 5.172 22.141 34.219 1 98.31 580 PRO B CA 1
ATOM 12320 C C . PRO B 1 580 ? 4.969 23.016 33 1 98.31 580 PRO B C 1
ATOM 12322 O O . PRO B 1 580 ? 4.551 22.531 31.938 1 98.31 580 PRO B O 1
ATOM 12325 N N . ALA B 1 581 ? 5.289 24.297 33.094 1 98.38 581 ALA B N 1
ATOM 12326 C CA . ALA B 1 581 ? 5.164 25.203 31.953 1 98.38 581 ALA B CA 1
ATOM 12327 C C . ALA B 1 581 ? 6.133 24.812 30.828 1 98.38 581 ALA B C 1
ATOM 12329 O O . ALA B 1 581 ? 5.762 24.797 29.656 1 98.38 581 ALA B O 1
ATOM 12330 N N . PHE B 1 582 ? 7.379 24.484 31.266 1 98.62 582 PHE B N 1
ATOM 12331 C CA . PHE B 1 582 ? 8.383 24.094 30.281 1 98.62 582 PHE B CA 1
ATOM 12332 C C . PHE B 1 582 ? 7.977 22.812 29.562 1 98.62 582 PHE B C 1
ATOM 12334 O O . PHE B 1 582 ? 8.164 22.688 28.344 1 98.62 582 PHE B O 1
ATOM 12341 N N . PHE B 1 583 ? 7.461 21.891 30.328 1 98.56 583 PHE B N 1
ATOM 12342 C CA . PHE B 1 583 ? 7.004 20.641 29.75 1 98.56 583 PHE B CA 1
ATOM 12343 C C . PHE B 1 583 ? 5.914 20.891 28.703 1 98.56 583 PHE B C 1
ATOM 12345 O O . PHE B 1 583 ? 5.98 20.359 27.594 1 98.56 583 PHE B O 1
ATOM 12352 N N . GLN B 1 584 ? 4.949 21.734 29 1 98.62 584 GLN B N 1
ATOM 12353 C CA . GLN B 1 584 ? 3.816 22 28.125 1 98.62 584 GLN B CA 1
ATOM 12354 C C . GLN B 1 584 ? 4.266 22.719 26.844 1 98.62 584 GLN B C 1
ATOM 12356 O O . GLN B 1 584 ? 3.807 22.391 25.75 1 98.62 584 GLN B O 1
ATOM 12361 N N . LEU B 1 585 ? 5.188 23.625 26.984 1 98.5 585 LEU B N 1
ATOM 12362 C CA . LEU B 1 585 ? 5.414 24.625 25.953 1 98.5 585 LEU B CA 1
ATOM 12363 C C . LEU B 1 585 ? 6.617 24.25 25.094 1 98.5 585 LEU B C 1
ATOM 12365 O O . LEU B 1 585 ? 6.746 24.719 23.953 1 98.5 585 LEU B O 1
ATOM 12369 N N . VAL B 1 586 ? 7.516 23.375 25.625 1 98.56 586 VAL B N 1
ATOM 12370 C CA . VAL B 1 586 ? 8.758 23.109 24.922 1 98.56 586 VAL B CA 1
ATOM 12371 C C . VAL B 1 586 ? 8.984 21.594 24.844 1 98.56 586 VAL B C 1
ATOM 12373 O O . VAL B 1 586 ? 9.016 21.016 23.75 1 98.56 586 VAL B O 1
ATOM 12376 N N . LEU B 1 587 ? 9.008 20.906 25.984 1 98.75 587 LEU B N 1
ATOM 12377 C CA . LEU B 1 587 ? 9.477 19.531 26.031 1 98.75 587 LEU B CA 1
ATOM 12378 C C . LEU B 1 587 ? 8.477 18.594 25.359 1 98.75 587 LEU B C 1
ATOM 12380 O O . LEU B 1 587 ? 8.859 17.734 24.562 1 98.75 587 LEU B O 1
ATOM 12384 N N . HIS B 1 588 ? 7.191 18.734 25.703 1 98.69 588 HIS B N 1
ATOM 12385 C CA . HIS B 1 588 ? 6.195 17.812 25.156 1 98.69 588 HIS B CA 1
ATOM 12386 C C . HIS B 1 588 ? 6.109 17.922 23.641 1 98.69 588 HIS B C 1
ATOM 12388 O O . HIS B 1 588 ? 6.121 16.906 22.938 1 98.69 588 HIS B O 1
ATOM 12394 N N . PRO B 1 589 ? 6.023 19.141 23.062 1 98.38 589 PRO B N 1
ATOM 12395 C CA . PRO B 1 589 ? 6.012 19.219 21.594 1 98.38 589 PRO B CA 1
ATOM 12396 C C . PRO B 1 589 ? 7.227 18.547 20.953 1 98.38 589 PRO B C 1
ATOM 12398 O O . PRO B 1 589 ? 7.109 17.906 19.906 1 98.38 589 PRO B O 1
ATOM 12401 N N . VAL B 1 590 ? 8.359 18.672 21.609 1 98.69 590 VAL B N 1
ATOM 12402 C CA . VAL B 1 590 ? 9.586 18.062 21.078 1 98.69 590 VAL B CA 1
ATOM 12403 C C . VAL B 1 590 ? 9.5 16.547 21.188 1 98.69 590 VAL B C 1
ATOM 12405 O O . VAL B 1 590 ? 9.68 15.844 20.188 1 98.69 590 VAL B O 1
ATOM 12408 N N . GLN B 1 591 ? 9.156 16.016 22.344 1 98.75 591 GLN B N 1
ATOM 12409 C CA . GLN B 1 591 ? 9.172 14.586 22.562 1 98.75 591 GLN B CA 1
ATOM 12410 C C . GLN B 1 591 ? 8.086 13.883 21.766 1 98.75 591 GLN B C 1
ATOM 12412 O O . GLN B 1 591 ? 8.312 12.812 21.188 1 98.75 591 GLN B O 1
ATOM 12417 N N . ALA B 1 592 ? 6.914 14.453 21.766 1 98.69 592 ALA B N 1
ATOM 12418 C CA . ALA B 1 592 ? 5.809 13.867 21.016 1 98.69 592 ALA B CA 1
ATOM 12419 C C . ALA B 1 592 ? 6.133 13.797 19.516 1 98.69 592 ALA B C 1
ATOM 12421 O O . ALA B 1 592 ? 5.961 12.758 18.891 1 98.69 592 ALA B O 1
ATOM 12422 N N . SER B 1 593 ? 6.629 14.922 18.953 1 98.69 593 SER B N 1
ATOM 12423 C CA . SER B 1 593 ? 6.953 14.984 17.531 1 98.69 593 SER B CA 1
ATOM 12424 C C . SER B 1 593 ? 8.117 14.062 17.188 1 98.69 593 SER B C 1
ATOM 12426 O O . SER B 1 593 ? 8.086 13.375 16.156 1 98.69 593 SER B O 1
ATOM 12428 N N . ALA B 1 594 ? 9.109 14.055 18.031 1 98.81 594 ALA B N 1
ATOM 12429 C CA . ALA B 1 594 ? 10.273 13.203 17.812 1 98.81 594 ALA B CA 1
ATOM 12430 C C . ALA B 1 594 ? 9.883 11.727 17.828 1 98.81 594 ALA B C 1
ATOM 12432 O O . ALA B 1 594 ? 10.375 10.93 17.016 1 98.81 594 ALA B O 1
ATOM 12433 N N . THR B 1 595 ? 9.047 11.352 18.797 1 98.81 595 THR B N 1
ATOM 12434 C CA . THR B 1 595 ? 8.602 9.969 18.922 1 98.81 595 THR B CA 1
ATOM 12435 C C . THR B 1 595 ? 7.859 9.531 17.672 1 98.81 595 THR B C 1
ATOM 12437 O O . THR B 1 595 ? 8.148 8.469 17.109 1 98.81 595 THR B O 1
ATOM 12440 N N . LEU B 1 596 ? 6.922 10.344 17.188 1 98.69 596 LEU B N 1
ATOM 12441 C CA . LEU B 1 596 ? 6.141 10.016 16 1 98.69 596 LEU B CA 1
ATOM 12442 C C . LEU B 1 596 ? 7.031 9.953 14.766 1 98.69 596 LEU B C 1
ATOM 12444 O O . LEU B 1 596 ? 6.938 9.016 13.969 1 98.69 596 LEU B O 1
ATOM 12448 N N . GLY B 1 597 ? 7.895 11.031 14.594 1 98.62 597 GLY B N 1
ATOM 12449 C CA . GLY B 1 597 ? 8.789 11.055 13.445 1 98.62 597 GLY B CA 1
ATOM 12450 C C . GLY B 1 597 ? 9.719 9.859 13.383 1 98.62 597 GLY B C 1
ATOM 12451 O O . GLY B 1 597 ? 9.875 9.242 12.328 1 98.62 597 GLY B O 1
ATOM 12452 N N . THR B 1 598 ? 10.273 9.484 14.5 1 98.81 598 THR B N 1
ATOM 12453 C CA . THR B 1 598 ? 11.172 8.336 14.594 1 98.81 598 THR B CA 1
ATOM 12454 C C . THR B 1 598 ? 10.43 7.039 14.312 1 98.81 598 THR B C 1
ATOM 12456 O O . THR B 1 598 ? 10.945 6.156 13.625 1 98.81 598 THR B O 1
ATOM 12459 N N . MET B 1 599 ? 9.258 6.91 14.828 1 98.81 599 MET B N 1
ATOM 12460 C CA . MET B 1 599 ? 8.422 5.727 14.641 1 98.81 599 MET B CA 1
ATOM 12461 C C . MET B 1 599 ? 8.172 5.465 13.156 1 98.81 599 MET B C 1
ATOM 12463 O O . MET B 1 599 ? 8.336 4.336 12.688 1 98.81 599 MET B O 1
ATOM 12467 N N . TRP B 1 600 ? 7.801 6.488 12.414 1 98.75 600 TRP B N 1
ATOM 12468 C CA . TRP B 1 600 ? 7.52 6.344 10.984 1 98.75 600 TRP B CA 1
ATOM 12469 C C . TRP B 1 600 ? 8.781 5.969 10.219 1 98.75 600 TRP B C 1
ATOM 12471 O O . TRP B 1 600 ? 8.75 5.117 9.328 1 98.75 600 TRP B O 1
ATOM 12481 N N . ILE B 1 601 ? 9.906 6.605 10.523 1 98.81 601 ILE B N 1
ATOM 12482 C CA . ILE B 1 601 ? 11.156 6.297 9.844 1 98.81 601 ILE B CA 1
ATOM 12483 C C . ILE B 1 601 ? 11.562 4.852 10.133 1 98.81 601 ILE B C 1
ATOM 12485 O O . ILE B 1 601 ? 11.969 4.121 9.227 1 98.81 601 ILE B O 1
ATOM 12489 N N . PHE B 1 602 ? 11.422 4.402 11.414 1 98.88 602 PHE B N 1
ATOM 12490 C CA . PHE B 1 602 ? 11.766 3.031 11.781 1 98.88 602 PHE B CA 1
ATOM 12491 C C . PHE B 1 602 ? 10.852 2.039 11.07 1 98.88 602 PHE B C 1
ATOM 12493 O O . PHE B 1 602 ? 11.281 0.943 10.703 1 98.88 602 PHE B O 1
ATOM 12500 N N . ALA B 1 603 ? 9.578 2.357 10.898 1 98.88 603 ALA B N 1
ATOM 12501 C CA . ALA B 1 603 ? 8.688 1.502 10.117 1 98.88 603 ALA B CA 1
ATOM 12502 C C . ALA B 1 603 ? 9.18 1.359 8.68 1 98.88 603 ALA B C 1
ATOM 12504 O O . ALA B 1 603 ? 9.125 0.27 8.102 1 98.88 603 ALA B O 1
ATOM 12505 N N . GLY B 1 604 ? 9.617 2.498 8.078 1 98.81 604 GLY B N 1
ATOM 12506 C CA . GLY B 1 604 ? 10.211 2.441 6.75 1 98.81 604 GLY B CA 1
ATOM 12507 C C . GLY B 1 604 ? 11.453 1.574 6.688 1 98.81 604 GLY B C 1
ATOM 12508 O O . GLY B 1 604 ? 11.617 0.772 5.766 1 98.81 604 GLY B O 1
ATOM 12509 N N . ILE B 1 605 ? 12.297 1.691 7.672 1 98.81 605 ILE B N 1
ATOM 12510 C CA . ILE B 1 605 ? 13.523 0.896 7.738 1 98.81 605 ILE B CA 1
ATOM 12511 C C . ILE B 1 605 ? 13.164 -0.581 7.891 1 98.81 605 ILE B C 1
ATOM 12513 O O . ILE B 1 605 ? 13.789 -1.442 7.262 1 98.81 605 ILE B O 1
ATOM 12517 N N . ASN B 1 606 ? 12.18 -0.884 8.742 1 98.81 606 ASN B N 1
ATOM 12518 C CA . ASN B 1 606 ? 11.688 -2.248 8.883 1 98.81 606 ASN B CA 1
ATOM 12519 C C . ASN B 1 606 ? 11.312 -2.85 7.527 1 98.81 606 ASN B C 1
ATOM 12521 O O . ASN B 1 606 ? 11.797 -3.928 7.172 1 98.81 606 ASN B O 1
ATOM 12525 N N . ASN B 1 607 ? 10.516 -2.162 6.789 1 98.5 607 ASN B N 1
ATOM 12526 C CA . ASN B 1 607 ? 10.062 -2.654 5.492 1 98.5 607 ASN B CA 1
ATOM 12527 C C . ASN B 1 607 ? 11.219 -2.787 4.512 1 98.5 607 ASN B C 1
ATOM 12529 O O . ASN B 1 607 ? 11.297 -3.762 3.76 1 98.5 607 ASN B O 1
ATOM 12533 N N . LEU B 1 608 ? 12.07 -1.805 4.504 1 98.44 608 LEU B N 1
ATOM 12534 C CA . LEU B 1 608 ? 13.219 -1.828 3.604 1 98.44 608 LEU B CA 1
ATOM 12535 C C . LEU B 1 608 ? 14.133 -3.012 3.916 1 98.44 608 LEU B C 1
ATOM 12537 O O . LEU B 1 608 ? 14.539 -3.742 3.01 1 98.44 608 LEU B O 1
ATOM 12541 N N . ARG B 1 609 ? 14.516 -3.199 5.246 1 98.38 609 ARG B N 1
ATOM 12542 C CA . ARG B 1 609 ? 15.391 -4.301 5.629 1 98.38 609 ARG B CA 1
ATOM 12543 C C . ARG B 1 609 ? 14.766 -5.648 5.266 1 98.38 609 ARG B C 1
ATOM 12545 O O . ARG B 1 609 ? 15.477 -6.574 4.863 1 98.38 609 ARG B O 1
ATOM 12552 N N . ALA B 1 610 ? 13.484 -5.754 5.426 1 98.19 610 ALA B N 1
ATOM 12553 C CA . ALA B 1 610 ? 12.805 -6.992 5.055 1 98.19 610 ALA B CA 1
ATOM 12554 C C . ALA B 1 610 ? 12.914 -7.25 3.555 1 98.19 610 ALA B C 1
ATOM 12556 O O . ALA B 1 610 ? 13.203 -8.375 3.131 1 98.19 610 ALA B O 1
ATOM 12557 N N . SER B 1 611 ? 12.719 -6.23 2.734 1 97.44 611 SER B N 1
ATOM 12558 C CA . SER B 1 611 ? 12.82 -6.363 1.285 1 97.44 611 SER B CA 1
ATOM 12559 C C . SER B 1 611 ? 14.234 -6.727 0.859 1 97.44 611 SER B C 1
ATOM 12561 O O . SER B 1 611 ? 14.445 -7.277 -0.225 1 97.44 611 SER B O 1
ATOM 12563 N N . GLN B 1 612 ? 15.18 -6.449 1.742 1 97.81 612 GLN B N 1
ATOM 12564 C CA . GLN B 1 612 ? 16.594 -6.727 1.479 1 97.81 612 GLN B CA 1
ATOM 12565 C C . GLN B 1 612 ? 17.016 -8.039 2.119 1 97.81 612 GLN B C 1
ATOM 12567 O O . GLN B 1 612 ? 18.219 -8.352 2.16 1 97.81 612 GLN B O 1
ATOM 12572 N N . ALA B 1 613 ? 16.125 -8.734 2.732 1 97.62 613 ALA B N 1
ATOM 12573 C CA . ALA B 1 613 ? 16.344 -10.031 3.369 1 97.62 613 ALA B CA 1
ATOM 12574 C C . ALA B 1 613 ? 17.328 -9.906 4.531 1 97.62 613 ALA B C 1
ATOM 12576 O O . ALA B 1 613 ? 18.203 -10.758 4.715 1 97.62 613 ALA B O 1
ATOM 12577 N N . ARG B 1 614 ? 17.219 -8.867 5.277 1 97.81 614 ARG B N 1
ATOM 12578 C CA . ARG B 1 614 ? 18.078 -8.648 6.43 1 97.81 614 ARG B CA 1
ATOM 12579 C C . ARG B 1 614 ? 17.328 -8.898 7.734 1 97.81 614 ARG B C 1
ATOM 12581 O O . ARG B 1 614 ? 16.266 -8.312 7.973 1 97.81 614 ARG B O 1
ATOM 12588 N N . VAL B 1 615 ? 17.922 -9.609 8.656 1 97.81 615 VAL B N 1
ATOM 12589 C CA . VAL B 1 615 ? 17.312 -10.031 9.914 1 97.81 615 VAL B CA 1
ATOM 12590 C C . VAL B 1 615 ? 17.047 -8.82 10.797 1 97.81 615 VAL B C 1
ATOM 12592 O O . VAL B 1 615 ? 16.156 -8.836 11.641 1 97.81 615 VAL B O 1
ATOM 12595 N N . SER B 1 616 ? 17.781 -7.73 10.57 1 98.25 616 SER B N 1
ATOM 12596 C CA . SER B 1 616 ? 17.656 -6.531 11.391 1 98.25 616 SER B CA 1
ATOM 12597 C C . SER B 1 616 ? 16.266 -5.922 11.266 1 98.25 616 SER B C 1
ATOM 12599 O O . SER B 1 616 ? 15.867 -5.082 12.078 1 98.25 616 SER B O 1
ATOM 12601 N N . ALA B 1 617 ? 15.484 -6.289 10.219 1 98.31 617 ALA B N 1
ATOM 12602 C CA . ALA B 1 617 ? 14.086 -5.875 10.109 1 98.31 617 ALA B CA 1
ATOM 12603 C C . ALA B 1 617 ? 13.328 -6.152 11.398 1 98.31 617 ALA B C 1
ATOM 12605 O O . ALA B 1 617 ? 12.484 -5.352 11.812 1 98.31 617 ALA B O 1
ATOM 12606 N N . ASN B 1 618 ? 13.656 -7.27 12.047 1 98.31 618 ASN B N 1
ATOM 12607 C CA . ASN B 1 618 ? 12.922 -7.703 13.234 1 98.31 618 ASN B CA 1
ATOM 12608 C C . ASN B 1 618 ? 13.164 -6.762 14.414 1 98.31 618 ASN B C 1
ATOM 12610 O O . ASN B 1 618 ? 12.258 -6.535 15.219 1 98.31 618 ASN B O 1
ATOM 12614 N N . GLU B 1 619 ? 14.375 -6.211 14.539 1 98.19 619 GLU B N 1
ATOM 12615 C CA . GLU B 1 619 ? 14.672 -5.219 15.57 1 98.19 619 GLU B CA 1
ATOM 12616 C C . GLU B 1 619 ? 13.828 -3.959 15.383 1 98.19 619 GLU B C 1
ATOM 12618 O O . GLU B 1 619 ? 13.312 -3.4 16.359 1 98.19 619 GLU B O 1
ATOM 12623 N N . TYR B 1 620 ? 13.727 -3.533 14.188 1 98.62 620 TYR B N 1
ATOM 12624 C CA . TYR B 1 620 ? 12.992 -2.303 13.914 1 98.62 620 TYR B CA 1
ATOM 12625 C C . TYR B 1 620 ? 11.492 -2.514 14.078 1 98.62 620 TYR B C 1
ATOM 12627 O O . TYR B 1 620 ? 10.766 -1.588 14.438 1 98.62 620 TYR B O 1
ATOM 12635 N N . LYS B 1 621 ? 10.938 -3.738 13.781 1 98.62 621 LYS B N 1
ATOM 12636 C CA . LYS B 1 621 ? 9.562 -4.055 14.156 1 98.62 621 LYS B CA 1
ATOM 12637 C C . LYS B 1 621 ? 9.32 -3.797 15.641 1 98.62 621 LYS B C 1
ATOM 12639 O O . LYS B 1 621 ? 8.336 -3.154 16.016 1 98.62 621 LYS B O 1
ATOM 12644 N N . THR B 1 622 ? 10.219 -4.254 16.484 1 98.5 622 THR B N 1
ATOM 12645 C CA . THR B 1 622 ? 10.117 -4.102 17.922 1 98.5 622 THR B CA 1
ATOM 12646 C C . THR B 1 622 ? 10.203 -2.629 18.328 1 98.5 622 THR B C 1
ATOM 12648 O O . THR B 1 622 ? 9.438 -2.16 19.172 1 98.5 622 THR B O 1
ATOM 12651 N N . LYS B 1 623 ? 11.109 -1.911 17.703 1 98.75 623 LYS B N 1
ATOM 12652 C CA . LYS B 1 623 ? 11.289 -0.494 18 1 98.75 623 LYS B CA 1
ATOM 12653 C C . LYS B 1 623 ? 10.031 0.304 17.672 1 98.75 623 LYS B C 1
ATOM 12655 O O . LYS B 1 623 ? 9.664 1.221 18.406 1 98.75 623 LYS B O 1
ATOM 12660 N N . VAL B 1 624 ? 9.383 -0.009 16.531 1 98.81 624 VAL B N 1
ATOM 12661 C CA . VAL B 1 624 ? 8.148 0.669 16.156 1 98.81 624 VAL B CA 1
ATOM 12662 C C . VAL B 1 624 ? 7.074 0.412 17.219 1 98.81 624 VAL B C 1
ATOM 12664 O O . VAL B 1 624 ? 6.367 1.334 17.625 1 98.81 624 VAL B O 1
ATOM 12667 N N . GLU B 1 625 ? 6.953 -0.804 17.703 1 98.5 625 GLU B N 1
ATOM 12668 C CA . GLU B 1 625 ? 5.977 -1.153 18.734 1 98.5 625 GLU B CA 1
ATOM 12669 C C . GLU B 1 625 ? 6.242 -0.396 20.031 1 98.5 625 GLU B C 1
ATOM 12671 O O . GLU B 1 625 ? 5.309 0.085 20.672 1 98.5 625 GLU B O 1
ATOM 12676 N N . GLU B 1 626 ? 7.539 -0.276 20.391 1 98.81 626 GLU B N 1
ATOM 12677 C CA . GLU B 1 626 ? 7.922 0.438 21.609 1 98.81 626 GLU B CA 1
ATOM 12678 C C . GLU B 1 626 ? 7.605 1.926 21.5 1 98.81 626 GLU B C 1
ATOM 12680 O O . GLU B 1 626 ? 7.109 2.533 22.453 1 98.81 626 GLU B O 1
ATOM 12685 N N . LEU B 1 627 ? 7.914 2.496 20.328 1 98.88 627 LEU B N 1
ATOM 12686 C CA . LEU B 1 627 ? 7.656 3.916 20.125 1 98.88 627 LEU B CA 1
ATOM 12687 C C . LEU B 1 627 ? 6.156 4.195 20.094 1 98.88 627 LEU B C 1
ATOM 12689 O O . LEU B 1 627 ? 5.707 5.238 20.578 1 98.88 627 LEU B O 1
ATOM 12693 N N . PHE B 1 628 ? 5.379 3.229 19.641 1 98.75 628 PHE B N 1
ATOM 12694 C CA . PHE B 1 628 ? 3.928 3.355 19.641 1 98.75 628 PHE B CA 1
ATOM 12695 C C . PHE B 1 628 ? 3.395 3.402 21.078 1 98.75 628 PHE B C 1
ATOM 12697 O O . PHE B 1 628 ? 2.494 4.188 21.375 1 98.75 628 PHE B O 1
ATOM 12704 N N . GLU B 1 629 ? 3.949 2.65 21.922 1 98.69 629 GLU B N 1
ATOM 12705 C CA . GLU B 1 629 ? 3.602 2.701 23.344 1 98.69 629 GLU B CA 1
ATOM 12706 C C . GLU B 1 629 ? 4.055 4.016 23.969 1 98.69 629 GLU B C 1
ATOM 12708 O O . GLU B 1 629 ? 3.342 4.59 24.797 1 98.69 629 GLU B O 1
ATOM 12713 N N . THR B 1 630 ? 5.219 4.449 23.609 1 98.75 630 THR B N 1
ATOM 12714 C CA . THR B 1 630 ? 5.758 5.703 24.125 1 98.75 630 THR B CA 1
ATOM 12715 C C . THR B 1 630 ? 4.863 6.879 23.734 1 98.75 630 THR B C 1
ATOM 12717 O O . THR B 1 630 ? 4.66 7.801 24.516 1 98.75 630 THR B O 1
ATOM 12720 N N . ASP B 1 631 ? 4.406 6.836 22.531 1 98.69 631 ASP B N 1
ATOM 12721 C CA . ASP B 1 631 ? 3.5 7.875 22.062 1 98.69 631 ASP B CA 1
ATOM 12722 C C . ASP B 1 631 ? 2.295 8.016 22.984 1 98.69 631 ASP B C 1
ATOM 12724 O O . ASP B 1 631 ? 1.931 9.133 23.375 1 98.69 631 ASP B O 1
ATOM 12728 N N . PHE B 1 632 ? 1.69 6.938 23.406 1 98.38 632 PHE B N 1
ATOM 12729 C CA . PHE B 1 632 ? 0.557 6.957 24.312 1 98.38 632 PHE B CA 1
ATOM 12730 C C . PHE B 1 632 ? 0.99 7.418 25.703 1 98.38 632 PHE B C 1
ATOM 12732 O O . PHE B 1 632 ? 0.273 8.172 26.359 1 98.38 632 PHE B O 1
ATOM 12739 N N . ALA B 1 633 ? 2.119 7.008 26.141 1 98.69 633 ALA B N 1
ATOM 12740 C CA . ALA B 1 633 ? 2.625 7.379 27.453 1 98.69 633 ALA B CA 1
ATOM 12741 C C . ALA B 1 633 ? 2.828 8.891 27.562 1 98.69 633 ALA B C 1
ATOM 12743 O O . ALA B 1 633 ? 2.584 9.484 28.609 1 98.69 633 ALA B O 1
ATOM 12744 N N . LEU B 1 634 ? 3.271 9.523 26.516 1 98.69 634 LEU B N 1
ATOM 12745 C CA . LEU B 1 634 ? 3.484 10.961 26.5 1 98.69 634 LEU B CA 1
ATOM 12746 C C . LEU B 1 634 ? 2.158 11.711 26.594 1 98.69 634 LEU B C 1
ATOM 12748 O O . LEU B 1 634 ? 2.07 12.758 27.234 1 98.69 634 LEU B O 1
ATOM 12752 N N . GLU B 1 635 ? 1.164 11.195 25.906 1 98.19 635 GLU B N 1
ATOM 12753 C CA . GLU B 1 635 ? -0.179 11.75 26.031 1 98.19 635 GLU B CA 1
ATOM 12754 C C . GLU B 1 635 ? -0.667 11.695 27.469 1 98.19 635 GLU B C 1
ATOM 12756 O O . GLU B 1 635 ? -1.155 12.695 28 1 98.19 635 GLU B O 1
ATOM 12761 N N . GLU B 1 636 ? -0.461 10.602 28.141 1 98.12 636 GLU B N 1
ATOM 12762 C CA . GLU B 1 636 ? -0.89 10.422 29.531 1 98.12 636 GLU B CA 1
ATOM 12763 C C . GLU B 1 636 ? -0.087 11.305 30.469 1 98.12 636 GLU B C 1
ATOM 12765 O O . GLU B 1 636 ? -0.616 11.789 31.469 1 98.12 636 GLU B O 1
ATOM 12770 N N . GLU B 1 637 ? 1.184 11.406 30.188 1 98.44 637 GLU B N 1
ATOM 12771 C CA . GLU B 1 637 ? 2 12.305 31 1 98.44 637 GLU B CA 1
ATOM 12772 C C . GLU B 1 637 ? 1.459 13.734 30.953 1 98.44 637 GLU B C 1
ATOM 12774 O O . GLU B 1 637 ? 1.34 14.391 31.984 1 98.44 637 GLU B O 1
ATOM 12779 N N . TYR B 1 638 ? 1.15 14.234 29.828 1 98.56 638 TYR B N 1
ATOM 12780 C CA . TYR B 1 638 ? 0.57 15.562 29.688 1 98.56 638 TYR B CA 1
ATOM 12781 C C . TYR B 1 638 ? -0.698 15.688 30.531 1 98.56 638 TYR B C 1
ATOM 12783 O O . TYR B 1 638 ? -0.907 16.703 31.203 1 98.56 638 TYR B O 1
ATOM 12791 N N . HIS B 1 639 ? -1.518 14.68 30.516 1 98.19 639 HIS B N 1
ATOM 12792 C CA . HIS B 1 639 ? -2.801 14.672 31.219 1 98.19 639 HIS B CA 1
ATOM 12793 C C . HIS B 1 639 ? -2.607 14.641 32.719 1 98.19 639 HIS B C 1
ATOM 12795 O O . HIS B 1 639 ? -3.457 15.125 33.469 1 98.19 639 HIS B O 1
ATOM 12801 N N . SER B 1 640 ? -1.515 14.18 33.156 1 98 640 SER B N 1
ATOM 12802 C CA . SER B 1 640 ? -1.345 13.883 34.562 1 98 640 SER B CA 1
ATOM 12803 C C . SER B 1 640 ? -0.674 15.039 35.312 1 98 640 SER B C 1
ATOM 12805 O O . SER B 1 640 ? -0.71 15.109 36.531 1 98 640 SER B O 1
ATOM 12807 N N . ILE B 1 641 ? -0.021 15.953 34.625 1 97.69 641 ILE B N 1
ATOM 12808 C CA . ILE B 1 641 ? 0.705 17.016 35.312 1 97.69 641 ILE B CA 1
ATOM 12809 C C . ILE B 1 641 ? -0.274 17.891 36.094 1 97.69 641 ILE B C 1
ATOM 12811 O O . ILE B 1 641 ? -1.445 18.016 35.719 1 97.69 641 ILE B O 1
ATOM 12815 N N . LEU B 1 642 ? 0.332 18.547 37.25 1 97.94 642 LEU B N 1
ATOM 12816 C CA . LEU B 1 642 ? -0.398 19.484 38.125 1 97.94 642 LEU B CA 1
ATOM 12817 C C . LEU B 1 642 ? -1.72 18.875 38.562 1 97.94 642 LEU B C 1
ATOM 12819 O O . LEU B 1 642 ? -2.771 19.5 38.469 1 97.94 642 LEU B O 1
ATOM 12823 N N . ASP B 1 643 ? -1.686 17.547 38.938 1 97.19 643 ASP B N 1
ATOM 12824 C CA . ASP B 1 643 ? -2.801 16.797 39.5 1 97.19 643 ASP B CA 1
ATOM 12825 C C . ASP B 1 643 ? -3.959 16.703 38.5 1 97.19 643 ASP B C 1
ATOM 12827 O O . ASP B 1 643 ? -5.117 16.922 38.875 1 97.19 643 ASP B O 1
ATOM 12831 N N . GLY B 1 644 ? -3.627 16.594 37.188 1 97.69 644 GLY B N 1
ATOM 12832 C CA . GLY B 1 644 ? -4.621 16.344 36.156 1 97.69 644 GLY B CA 1
ATOM 12833 C C . GLY B 1 644 ? -5.273 17.594 35.625 1 97.69 644 GLY B C 1
ATOM 12834 O O . GLY B 1 644 ? -6.344 17.547 35.031 1 97.69 644 GLY B O 1
ATOM 12835 N N . LYS B 1 645 ? -4.703 18.781 35.812 1 97.75 645 LYS B N 1
ATOM 12836 C CA . LYS B 1 645 ? -5.281 20.047 35.344 1 97.75 645 LYS B CA 1
ATOM 12837 C C . LYS B 1 645 ? -5.566 20.016 33.844 1 97.75 645 LYS B C 1
ATOM 12839 O O . LYS B 1 645 ? -6.512 20.641 33.375 1 97.75 645 LYS B O 1
ATOM 12844 N N . TRP B 1 646 ? -4.812 19.203 33.188 1 98.12 646 TRP B N 1
ATOM 12845 C CA . TRP B 1 646 ? -4.898 19.25 31.719 1 98.12 646 TRP B CA 1
ATOM 12846 C C . TRP B 1 646 ? -5.359 17.922 31.156 1 98.12 646 TRP B C 1
ATOM 12848 O O . TRP B 1 646 ? -5.059 17.594 30 1 98.12 646 TRP B O 1
ATOM 12858 N N . SER B 1 647 ? -6.07 17.156 31.953 1 97.5 647 SER B N 1
ATOM 12859 C CA . SER B 1 647 ? -6.648 15.898 31.484 1 97.5 647 SER B CA 1
ATOM 12860 C C . SER B 1 647 ? -7.484 16.109 30.234 1 97.5 647 SER B C 1
ATOM 12862 O O . SER B 1 647 ? -8.336 16.984 30.188 1 97.5 647 SER B O 1
ATOM 12864 N N . HIS B 1 648 ? -7.16 15.336 29.141 1 96.81 648 HIS B N 1
ATOM 12865 C CA . HIS B 1 648 ? -7.887 15.273 27.875 1 96.81 648 HIS B CA 1
ATOM 12866 C C . HIS B 1 648 ? -7.375 16.312 26.891 1 96.81 648 HIS B C 1
ATOM 12868 O O . HIS B 1 648 ? -7.758 16.312 25.719 1 96.81 648 HIS B O 1
ATOM 12874 N N . MET B 1 649 ? -6.469 17.188 27.203 1 97.94 649 MET B N 1
ATOM 12875 C CA . MET B 1 649 ? -6.062 18.297 26.328 1 97.94 649 MET B CA 1
ATOM 12876 C C . MET B 1 649 ? -5.266 17.781 25.141 1 97.94 649 MET B C 1
ATOM 12878 O O . MET B 1 649 ? -5.117 18.484 24.141 1 97.94 649 MET B O 1
ATOM 12882 N N . MET B 1 650 ? -4.734 16.484 25.234 1 97.62 650 MET B N 1
ATOM 12883 C CA . MET B 1 650 ? -3.996 15.875 24.125 1 97.62 650 MET B CA 1
ATOM 12884 C C . MET B 1 650 ? -4.711 14.633 23.609 1 97.62 650 MET B C 1
ATOM 12886 O O . MET B 1 650 ? -4.066 13.672 23.172 1 97.62 650 MET B O 1
ATOM 12890 N N . ASP B 1 651 ? -6.039 14.641 23.547 1 96.75 651 ASP B N 1
ATOM 12891 C CA . ASP B 1 651 ? -6.867 13.5 23.156 1 96.75 651 ASP B CA 1
ATOM 12892 C C . ASP B 1 651 ? -6.816 13.273 21.656 1 96.75 651 ASP B C 1
ATOM 12894 O O . ASP B 1 651 ? -7.238 12.227 21.156 1 96.75 651 ASP B O 1
ATOM 12898 N N . GLN B 1 652 ? -6.332 14.172 20.875 1 97.25 652 GLN B N 1
ATOM 12899 C CA . GLN B 1 652 ? -6.41 14.125 19.422 1 97.25 652 GLN B CA 1
ATOM 12900 C C . GLN B 1 652 ? -5.66 12.922 18.859 1 97.25 652 GLN B C 1
ATOM 12902 O O . GLN B 1 652 ? -4.457 12.781 19.078 1 97.25 652 GLN B O 1
ATOM 12907 N N . THR B 1 653 ? -6.387 11.961 18.188 1 97.38 653 THR B N 1
ATOM 12908 C CA . THR B 1 653 ? -5.742 10.859 17.484 1 97.38 653 THR B CA 1
ATOM 12909 C C . THR B 1 653 ? -4.918 11.383 16.312 1 97.38 653 THR B C 1
ATOM 12911 O O . THR B 1 653 ? -5.277 12.383 15.688 1 97.38 653 THR B O 1
ATOM 12914 N N . HIS B 1 654 ? -3.773 10.672 16 1 97.69 654 HIS B N 1
ATOM 12915 C CA . HIS B 1 654 ? -2.869 11.312 15.047 1 97.69 654 HIS B CA 1
ATOM 12916 C C . HIS B 1 654 ? -1.984 10.281 14.352 1 97.69 654 HIS B C 1
ATOM 12918 O O . HIS B 1 654 ? -1.044 10.648 13.641 1 97.69 654 HIS B O 1
ATOM 12924 N N . VAL B 1 655 ? -2.207 8.906 14.516 1 96.38 655 VAL B N 1
ATOM 12925 C CA . VAL B 1 655 ? -1.341 7.906 13.891 1 96.38 655 VAL B CA 1
ATOM 12926 C C . VAL B 1 655 ? -2.141 7.082 12.891 1 96.38 655 VAL B C 1
ATOM 12928 O O . VAL B 1 655 ? -3.105 6.41 13.25 1 96.38 655 VAL B O 1
ATOM 12931 N N . VAL B 1 656 ? -1.755 7.098 11.641 1 95.44 656 VAL B N 1
ATOM 12932 C CA . VAL B 1 656 ? -2.254 6.355 10.492 1 95.44 656 VAL B CA 1
ATOM 12933 C C . VAL B 1 656 ? -3.598 6.934 10.047 1 95.44 656 VAL B C 1
ATOM 12935 O O . VAL B 1 656 ? -4.648 6.52 10.539 1 95.44 656 VAL B O 1
ATOM 12938 N N . TYR B 1 657 ? -3.621 7.758 9.102 1 95.38 657 TYR B N 1
ATOM 12939 C CA . TYR B 1 657 ? -4.785 8.344 8.445 1 95.38 657 TYR B CA 1
ATOM 12940 C C . TYR B 1 657 ? -5.141 7.578 7.176 1 95.38 657 TYR B C 1
ATOM 12942 O O . TYR B 1 657 ? -4.258 7.164 6.426 1 95.38 657 TYR B O 1
ATOM 12950 N N . ALA B 1 658 ? -6.398 7.34 6.953 1 93.38 658 ALA B N 1
ATOM 12951 C CA . ALA B 1 658 ? -6.852 6.688 5.727 1 93.38 658 ALA B CA 1
ATOM 12952 C C . ALA B 1 658 ? -7.254 7.719 4.676 1 93.38 658 ALA B C 1
ATOM 12954 O O . ALA B 1 658 ? -7.188 7.445 3.473 1 93.38 658 ALA B O 1
ATOM 12955 N N . TYR B 1 659 ? -7.762 8.828 5.098 1 94.25 659 TYR B N 1
ATOM 12956 C CA . TYR B 1 659 ? -8.188 9.938 4.254 1 94.25 659 TYR B CA 1
ATOM 12957 C C . TYR B 1 659 ? -8.023 11.266 4.984 1 94.25 659 TYR B C 1
ATOM 12959 O O . TYR B 1 659 ? -7.125 11.422 5.816 1 94.25 659 TYR B O 1
ATOM 12967 N N . TRP B 1 660 ? -8.867 12.305 4.738 1 95.44 660 TRP B N 1
ATOM 12968 C CA . TRP B 1 660 ? -8.633 13.648 5.262 1 95.44 660 TRP B CA 1
ATOM 12969 C C . TRP B 1 660 ? -8.945 13.711 6.75 1 95.44 660 TRP B C 1
ATOM 12971 O O . TRP B 1 660 ? -8.312 14.469 7.492 1 95.44 660 TRP B O 1
ATOM 12981 N N . GLN B 1 661 ? -9.875 12.883 7.195 1 96.06 661 GLN B N 1
ATOM 12982 C CA . GLN B 1 661 ? -10.406 12.93 8.547 1 96.06 661 GLN B CA 1
ATOM 12983 C C . GLN B 1 661 ? -9.562 12.094 9.508 1 96.06 661 GLN B C 1
ATOM 12985 O O . GLN B 1 661 ? -9.023 11.055 9.125 1 96.06 661 GLN B O 1
ATOM 12990 N N . GLN B 1 662 ? -9.43 12.531 10.758 1 96.56 662 GLN B N 1
ATOM 12991 C CA . GLN B 1 662 ? -8.633 11.828 11.758 1 96.56 662 GLN B CA 1
ATOM 12992 C C . GLN B 1 662 ? -9.18 10.422 12 1 96.56 662 GLN B C 1
ATOM 12994 O O . GLN B 1 662 ? -10.383 10.188 11.883 1 96.56 662 GLN B O 1
ATOM 12999 N N . PRO B 1 663 ? -8.328 9.477 12.359 1 95.81 663 PRO B N 1
ATOM 13000 C CA . PRO B 1 663 ? -8.812 8.141 12.703 1 95.81 663 PRO B CA 1
ATOM 13001 C C . PRO B 1 663 ? -9.562 8.117 14.031 1 95.81 663 PRO B C 1
ATOM 13003 O O . PRO B 1 663 ? -9.32 8.953 14.898 1 95.81 663 PRO B O 1
ATOM 13006 N N . MET B 1 664 ? -10.422 7.207 14.188 1 96.5 664 MET B N 1
ATOM 13007 C CA . MET B 1 664 ? -11.188 7.094 15.422 1 96.5 664 MET B CA 1
ATOM 13008 C C . MET B 1 664 ? -10.359 6.445 16.531 1 96.5 664 MET B C 1
ATOM 13010 O O . MET B 1 664 ? -10.742 6.473 17.703 1 96.5 664 MET B O 1
ATOM 13014 N N . HIS B 1 665 ? -9.219 5.941 16.078 1 96.19 665 HIS B N 1
ATOM 13015 C CA . HIS B 1 665 ? -8.266 5.309 16.984 1 96.19 665 HIS B CA 1
ATOM 13016 C C . HIS B 1 665 ? -6.852 5.359 16.422 1 96.19 665 HIS B C 1
ATOM 13018 O O . HIS B 1 665 ? -6.656 5.27 15.203 1 96.19 665 HIS B O 1
ATOM 13024 N N . ASN B 1 666 ? -5.805 5.582 17.312 1 97.75 666 ASN B N 1
ATOM 13025 C CA . ASN B 1 666 ? -4.426 5.473 16.828 1 97.75 666 ASN B CA 1
ATOM 13026 C C . ASN B 1 666 ? -4.051 4.027 16.531 1 97.75 666 ASN B C 1
ATOM 13028 O O . ASN B 1 666 ? -4.363 3.121 17.297 1 97.75 666 ASN B O 1
ATOM 13032 N N . THR B 1 667 ? -3.48 3.826 15.43 1 97.69 667 THR B N 1
ATOM 13033 C CA . THR B 1 667 ? -2.982 2.518 15.016 1 97.69 667 THR B CA 1
ATOM 13034 C C . THR B 1 667 ? -1.5 2.592 14.656 1 97.69 667 THR B C 1
ATOM 13036 O O . THR B 1 667 ? -1.027 3.615 14.156 1 97.69 667 THR B O 1
ATOM 13039 N N . MET B 1 668 ? -0.789 1.542 14.922 1 98.38 668 MET B N 1
ATOM 13040 C CA . MET B 1 668 ? 0.65 1.46 14.688 1 98.38 668 MET B CA 1
ATOM 13041 C C . MET B 1 668 ? 0.957 1.442 13.195 1 98.38 668 MET B C 1
ATOM 13043 O O . MET B 1 668 ? 0.222 0.837 12.406 1 98.38 668 MET B O 1
ATOM 13047 N N . PRO B 1 669 ? 2.084 2.068 12.727 1 98.38 669 PRO B N 1
ATOM 13048 C CA . PRO B 1 669 ? 2.498 1.868 11.336 1 98.38 669 PRO B CA 1
ATOM 13049 C C . PRO B 1 669 ? 2.646 0.393 10.969 1 98.38 669 PRO B C 1
ATOM 13051 O O . PRO B 1 669 ? 2.979 -0.429 11.828 1 98.38 669 PRO B O 1
ATOM 13054 N N . LEU B 1 670 ? 2.395 0.07 9.672 1 98.44 670 LEU B N 1
ATOM 13055 C CA . LEU B 1 670 ? 2.506 -1.308 9.211 1 98.44 670 LEU B CA 1
ATOM 13056 C C . LEU B 1 670 ? 3.943 -1.806 9.32 1 98.44 670 LEU B C 1
ATOM 13058 O O . LEU B 1 670 ? 4.879 -1.1 8.945 1 98.44 670 LEU B O 1
ATOM 13062 N N . VAL B 1 671 ? 4.105 -3.025 9.898 1 98.75 671 VAL B N 1
ATOM 13063 C CA . VAL B 1 671 ? 5.43 -3.613 10.047 1 98.75 671 VAL B CA 1
ATOM 13064 C C . VAL B 1 671 ? 5.406 -5.07 9.594 1 98.75 671 VAL B C 1
ATOM 13066 O O . VAL B 1 671 ? 4.336 -5.648 9.391 1 98.75 671 VAL B O 1
ATOM 13069 N N . THR B 1 672 ? 6.562 -5.605 9.391 1 98.5 672 THR B N 1
ATOM 13070 C CA . THR B 1 672 ? 6.742 -6.992 8.984 1 98.5 672 THR B CA 1
ATOM 13071 C C . THR B 1 672 ? 7.883 -7.645 9.758 1 98.5 672 THR B C 1
ATOM 13073 O O . THR B 1 672 ? 8.43 -7.043 10.688 1 98.5 672 THR B O 1
ATOM 13076 N N . LYS B 1 673 ? 8.109 -8.953 9.484 1 97.94 673 LYS B N 1
ATOM 13077 C CA . LYS B 1 673 ? 9.125 -9.766 10.141 1 97.94 673 LYS B CA 1
ATOM 13078 C C . LYS B 1 673 ? 9.789 -10.719 9.148 1 97.94 673 LYS B C 1
ATOM 13080 O O . LYS B 1 673 ? 9.117 -11.297 8.289 1 97.94 673 LYS B O 1
ATOM 13085 N N . VAL B 1 674 ? 11.102 -10.797 9.188 1 97.44 674 VAL B N 1
ATOM 13086 C CA . VAL B 1 674 ? 11.852 -11.781 8.414 1 97.44 674 VAL B CA 1
ATOM 13087 C C . VAL B 1 674 ? 11.945 -13.094 9.188 1 97.44 674 VAL B C 1
ATOM 13089 O O . VAL B 1 674 ? 12.102 -13.086 10.414 1 97.44 674 VAL B O 1
ATOM 13092 N N . GLN B 1 675 ? 11.766 -14.242 8.57 1 97.38 675 GLN B N 1
ATOM 13093 C CA . GLN B 1 675 ? 11.953 -15.539 9.219 1 97.38 675 GLN B CA 1
ATOM 13094 C C . GLN B 1 675 ? 13.414 -15.758 9.594 1 97.38 675 GLN B C 1
ATOM 13096 O O . GLN B 1 675 ? 14.188 -16.312 8.797 1 97.38 675 GLN B O 1
ATOM 13101 N N . GLN B 1 676 ? 13.836 -15.539 10.773 1 95.06 676 GLN B N 1
ATOM 13102 C CA . GLN B 1 676 ? 15.242 -15.516 11.172 1 95.06 676 GLN B CA 1
ATOM 13103 C C . GLN B 1 676 ? 15.797 -16.938 11.32 1 95.06 676 GLN B C 1
ATOM 13105 O O . GLN B 1 676 ? 17.016 -17.125 11.344 1 95.06 676 GLN B O 1
ATOM 13110 N N . LYS B 1 677 ? 14.938 -17.938 11.414 1 96.62 677 LYS B N 1
ATOM 13111 C CA . LYS B 1 677 ? 15.367 -19.328 11.57 1 96.62 677 LYS B CA 1
ATOM 13112 C C . LYS B 1 677 ? 15.758 -19.938 10.227 1 96.62 677 LYS B C 1
ATOM 13114 O O . LYS B 1 677 ? 16.391 -20.984 10.172 1 96.62 677 LYS B O 1
ATOM 13119 N N . LYS B 1 678 ? 15.375 -19.297 9.117 1 96.12 678 LYS B N 1
ATOM 13120 C CA . LYS B 1 678 ? 15.688 -19.766 7.77 1 96.12 678 LYS B CA 1
ATOM 13121 C C . LYS B 1 678 ? 16.797 -18.938 7.141 1 96.12 678 LYS B C 1
ATOM 13123 O O . LYS B 1 678 ? 16.781 -17.703 7.23 1 96.12 678 LYS B O 1
ATOM 13128 N N . GLN B 1 679 ? 17.734 -19.594 6.555 1 95.06 679 GLN B N 1
ATOM 13129 C CA . GLN B 1 679 ? 18.828 -18.922 5.852 1 95.06 679 GLN B CA 1
ATOM 13130 C C . GLN B 1 679 ? 18.328 -18.297 4.547 1 95.06 679 GLN B C 1
ATOM 13132 O O . GLN B 1 679 ? 17.531 -18.922 3.824 1 95.06 679 GLN B O 1
ATOM 13137 N N . ALA B 1 680 ? 18.75 -17.031 4.273 1 95.69 680 ALA B N 1
ATOM 13138 C CA . ALA B 1 680 ? 18.453 -16.453 2.969 1 95.69 680 ALA B CA 1
ATOM 13139 C C . ALA B 1 680 ? 18.969 -17.344 1.839 1 95.69 680 ALA B C 1
ATOM 13141 O O . ALA B 1 680 ? 20 -18.016 1.986 1 95.69 680 ALA B O 1
ATOM 13142 N N . LEU B 1 681 ? 18.344 -17.328 0.683 1 94 681 LEU B N 1
ATOM 13143 C CA . LEU B 1 681 ? 18.656 -18.219 -0.437 1 94 681 LEU B CA 1
ATOM 13144 C C . LEU B 1 681 ? 20.094 -18.031 -0.892 1 94 681 LEU B C 1
ATOM 13146 O O . LEU B 1 681 ? 20.734 -18.984 -1.333 1 94 681 LEU B O 1
ATOM 13150 N N . THR B 1 682 ? 20.578 -16.844 -0.685 1 91.94 682 THR B N 1
ATOM 13151 C CA . THR B 1 682 ? 21.875 -16.531 -1.276 1 91.94 682 THR B CA 1
ATOM 13152 C C . THR B 1 682 ? 22.969 -16.578 -0.221 1 91.94 682 THR B C 1
ATOM 13154 O O . THR B 1 682 ? 24.094 -16.109 -0.458 1 91.94 682 THR B O 1
ATOM 13157 N N . GLY B 1 683 ? 22.641 -17.016 0.984 1 94 683 GLY B N 1
ATOM 13158 C CA . GLY B 1 683 ? 23.656 -17.172 2.023 1 94 683 GLY B CA 1
ATOM 13159 C C . GLY B 1 683 ? 23.453 -16.219 3.186 1 94 683 GLY B C 1
ATOM 13160 O O . GLY B 1 683 ? 22.516 -15.422 3.189 1 94 683 GLY B O 1
ATOM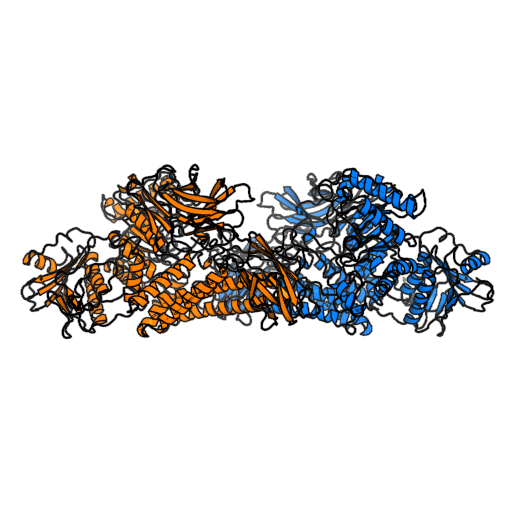 13161 N N . PRO B 1 684 ? 24.312 -16.312 4.176 1 96.5 684 PRO B N 1
ATOM 13162 C CA . PRO B 1 684 ? 24.141 -15.586 5.434 1 96.5 684 PRO B CA 1
ATOM 13163 C C . PRO B 1 684 ? 24.5 -14.102 5.316 1 96.5 684 PRO B C 1
ATOM 13165 O O . PRO B 1 684 ? 24.016 -13.281 6.105 1 96.5 684 PRO B O 1
ATOM 13168 N N . MET B 1 685 ? 25.328 -13.688 4.398 1 97.69 685 MET B N 1
ATOM 13169 C CA . MET B 1 685 ? 25.812 -12.312 4.309 1 97.69 685 MET B CA 1
ATOM 13170 C C . MET B 1 685 ? 24.969 -11.5 3.332 1 97.69 685 MET B C 1
ATOM 13172 O O . MET B 1 685 ? 24.812 -11.891 2.174 1 97.69 685 MET B O 1
ATOM 13176 N N . ARG B 1 686 ? 24.422 -10.438 3.801 1 97.44 686 ARG B N 1
ATOM 13177 C CA . ARG B 1 686 ? 23.719 -9.469 2.971 1 97.44 686 ARG B CA 1
ATOM 13178 C C . ARG B 1 686 ? 24.5 -8.164 2.854 1 97.44 686 ARG B C 1
ATOM 13180 O O . ARG B 1 686 ? 25.062 -7.68 3.842 1 97.44 686 ARG B O 1
ATOM 13187 N N . ILE B 1 687 ? 24.562 -7.609 1.672 1 98.31 687 ILE B N 1
ATOM 13188 C CA . ILE B 1 687 ? 25.281 -6.371 1.398 1 98.31 687 ILE B CA 1
ATOM 13189 C C . ILE B 1 687 ? 24.312 -5.328 0.84 1 98.31 687 ILE B C 1
ATOM 13191 O O . ILE B 1 687 ? 23.641 -5.574 -0.16 1 98.31 687 ILE B O 1
ATOM 13195 N N . ALA B 1 688 ? 24.172 -4.25 1.468 1 98 688 ALA B N 1
ATOM 13196 C CA . ALA B 1 688 ? 23.375 -3.121 1 1 98 688 ALA B CA 1
ATOM 13197 C C . ALA B 1 688 ? 24.234 -1.863 0.87 1 98 688 ALA B C 1
ATOM 13199 O O . ALA B 1 688 ? 25.109 -1.608 1.704 1 98 688 ALA B O 1
ATOM 13200 N N . LEU B 1 689 ? 23.969 -1.061 -0.118 1 98 689 LEU B N 1
ATOM 13201 C CA . LEU B 1 689 ? 24.781 0.115 -0.425 1 98 689 LEU B CA 1
ATOM 13202 C C . LEU B 1 689 ? 24 1.397 -0.126 1 98 689 LEU B C 1
ATOM 13204 O O . LEU B 1 689 ? 22.781 1.439 -0.271 1 98 689 LEU B O 1
ATOM 13208 N N . GLU B 1 690 ? 24.688 2.393 0.326 1 97.31 690 GLU B N 1
ATOM 13209 C CA . GLU B 1 690 ? 24.094 3.723 0.334 1 97.31 690 GLU B CA 1
ATOM 13210 C C . GLU B 1 690 ? 23.578 4.105 -1.051 1 97.31 690 GLU B C 1
ATOM 13212 O O . GLU B 1 690 ? 24.172 3.729 -2.064 1 97.31 690 GLU B O 1
ATOM 13217 N N . ASN B 1 691 ? 22.375 4.766 -1.104 1 96.94 691 ASN B N 1
ATOM 13218 C CA . ASN B 1 691 ? 21.766 5.277 -2.32 1 96.94 691 ASN B CA 1
ATOM 13219 C C . ASN B 1 691 ? 21.141 4.156 -3.148 1 96.94 691 ASN B C 1
ATOM 13221 O O . ASN B 1 691 ? 20.938 4.305 -4.355 1 96.94 691 ASN B O 1
ATOM 13225 N N . SER B 1 692 ? 20.891 2.965 -2.539 1 97.31 692 SER B N 1
ATOM 13226 C CA . SER B 1 692 ? 20.25 1.857 -3.244 1 97.31 692 SER B CA 1
ATOM 13227 C C . SER B 1 692 ? 19.188 1.185 -2.377 1 97.31 692 SER B C 1
ATOM 13229 O O . SER B 1 692 ? 19.406 0.967 -1.183 1 97.31 692 SER B O 1
ATOM 13231 N N . LEU B 1 693 ? 18.109 0.872 -3.008 1 97.75 693 LEU B N 1
ATOM 13232 C CA . LEU B 1 693 ? 17.078 0.077 -2.354 1 97.75 693 LEU B CA 1
ATOM 13233 C C . LEU B 1 693 ? 17.375 -1.413 -2.48 1 97.75 693 LEU B C 1
ATOM 13235 O O . LEU B 1 693 ? 16.719 -2.238 -1.846 1 97.75 693 LEU B O 1
ATOM 13239 N N . GLY B 1 694 ? 18.391 -1.771 -3.309 1 97.62 694 GLY B N 1
ATOM 13240 C CA . GLY B 1 694 ? 18.703 -3.158 -3.615 1 97.62 694 GLY B CA 1
ATOM 13241 C C . GLY B 1 694 ? 19.531 -3.838 -2.543 1 97.62 694 GLY B C 1
ATOM 13242 O O . GLY B 1 694 ? 19.797 -3.25 -1.491 1 97.62 694 GLY B O 1
ATOM 13243 N N . ALA B 1 695 ? 19.906 -5.109 -2.771 1 97.25 695 ALA B N 1
ATOM 13244 C CA . ALA B 1 695 ? 20.75 -5.906 -1.886 1 97.25 695 ALA B CA 1
ATOM 13245 C C . ALA B 1 695 ? 21.406 -7.062 -2.641 1 97.25 695 ALA B C 1
ATOM 13247 O O . ALA B 1 695 ? 20.797 -7.637 -3.549 1 97.25 695 ALA B O 1
ATOM 13248 N N . TRP B 1 696 ? 22.578 -7.391 -2.277 1 96.69 696 TRP B N 1
ATOM 13249 C CA . TRP B 1 696 ? 23.359 -8.477 -2.857 1 96.69 696 TRP B CA 1
ATOM 13250 C C . TRP B 1 696 ? 23.781 -9.477 -1.785 1 96.69 696 TRP B C 1
ATOM 13252 O O . TRP B 1 696 ? 23.984 -9.102 -0.628 1 96.69 696 TRP B O 1
ATOM 13262 N N . PRO B 1 697 ? 24.141 -10.648 -2.113 1 96 697 PRO B N 1
ATOM 13263 C CA . PRO B 1 697 ? 23.828 -11.258 -3.406 1 96 697 PRO B CA 1
ATOM 13264 C C . PRO B 1 697 ? 22.344 -11.562 -3.566 1 96 697 PRO B C 1
ATOM 13266 O O . PRO B 1 697 ? 21.578 -11.43 -2.609 1 96 697 PRO B O 1
ATOM 13269 N N . GLY B 1 698 ? 21.938 -12 -4.828 1 93.69 698 GLY B N 1
ATOM 13270 C CA . GLY B 1 698 ? 20.578 -12.43 -5.113 1 93.69 698 GLY B CA 1
ATOM 13271 C C . GLY B 1 698 ? 19.797 -11.438 -5.953 1 93.69 698 GLY B C 1
ATOM 13272 O O . GLY B 1 698 ? 20.203 -10.273 -6.082 1 93.69 698 GLY B O 1
ATOM 13273 N N . ASP B 1 699 ? 18.641 -11.805 -6.402 1 93.81 699 ASP B N 1
ATOM 13274 C CA . ASP B 1 699 ? 17.812 -10.969 -7.254 1 93.81 699 ASP B CA 1
ATOM 13275 C C . ASP B 1 699 ? 17.016 -9.961 -6.418 1 93.81 699 ASP B C 1
ATOM 13277 O O . ASP B 1 699 ? 16.453 -10.32 -5.375 1 93.81 699 ASP B O 1
ATOM 13281 N N . ASN B 1 700 ? 17.031 -8.758 -6.797 1 95.31 700 ASN B N 1
ATOM 13282 C CA . ASN B 1 700 ? 16.266 -7.652 -6.25 1 95.31 700 ASN B CA 1
ATOM 13283 C C . ASN B 1 700 ? 15.836 -6.672 -7.34 1 95.31 700 ASN B C 1
ATOM 13285 O O . ASN B 1 700 ? 16.641 -6.312 -8.203 1 95.31 700 ASN B O 1
ATOM 13289 N N . MET B 1 701 ? 14.641 -6.254 -7.305 1 95.81 701 MET B N 1
ATOM 13290 C CA . MET B 1 701 ? 14.086 -5.43 -8.375 1 95.81 701 MET B CA 1
ATOM 13291 C C . MET B 1 701 ? 14.852 -4.117 -8.5 1 95.81 701 MET B C 1
ATOM 13293 O O . MET B 1 701 ? 14.766 -3.438 -9.523 1 95.81 701 MET B O 1
ATOM 13297 N N . ASN B 1 702 ? 15.602 -3.76 -7.469 1 97 702 ASN B N 1
ATOM 13298 C CA . ASN B 1 702 ? 16.25 -2.451 -7.434 1 97 702 ASN B CA 1
ATOM 13299 C C . ASN B 1 702 ? 17.75 -2.559 -7.695 1 97 702 ASN B C 1
ATOM 13301 O O . ASN B 1 702 ? 18.484 -1.573 -7.566 1 97 702 ASN B O 1
ATOM 13305 N N . ASP B 1 703 ? 18.219 -3.723 -8.055 1 97 703 ASP B N 1
ATOM 13306 C CA . ASP B 1 703 ? 19.656 -3.934 -8.188 1 97 703 ASP B CA 1
ATOM 13307 C C . ASP B 1 703 ? 20.172 -3.377 -9.516 1 97 703 ASP B C 1
ATOM 13309 O O . ASP B 1 703 ? 21.25 -2.807 -9.578 1 97 703 ASP B O 1
ATOM 13313 N N . CYS B 1 704 ? 19.406 -3.611 -10.555 1 95.25 704 CYS B N 1
ATOM 13314 C CA . CYS B 1 704 ? 19.75 -3.129 -11.883 1 95.25 704 CYS B CA 1
ATOM 13315 C C . CYS B 1 704 ? 18.516 -3.049 -12.773 1 95.25 704 CYS B C 1
ATOM 13317 O O . CYS B 1 704 ? 17.406 -3.354 -12.328 1 95.25 704 CYS B O 1
ATOM 13319 N N . ALA B 1 705 ? 18.656 -2.656 -14 1 91.62 705 ALA B N 1
ATOM 13320 C CA . ALA B 1 705 ? 17.531 -2.479 -14.914 1 91.62 705 ALA B CA 1
ATOM 13321 C C . ALA B 1 705 ? 16.891 -3.816 -15.25 1 91.62 705 ALA B C 1
ATOM 13323 O O . ALA B 1 705 ? 15.672 -3.898 -15.414 1 91.62 705 ALA B O 1
ATOM 13324 N N . ALA B 1 706 ? 17.703 -4.891 -15.273 1 89.5 706 ALA B N 1
ATOM 13325 C CA . ALA B 1 706 ? 17.188 -6.215 -15.609 1 89.5 706 ALA B CA 1
ATOM 13326 C C . ALA B 1 706 ? 16.438 -6.828 -14.43 1 89.5 706 ALA B C 1
ATOM 13328 O O . ALA B 1 706 ? 15.609 -7.719 -14.609 1 89.5 706 ALA B O 1
ATOM 13329 N N . GLN B 1 707 ? 16.875 -6.441 -13.18 1 92.69 707 GLN B N 1
ATOM 13330 C CA . GLN B 1 707 ? 16.219 -6.816 -11.93 1 92.69 707 GLN B CA 1
ATOM 13331 C C . GLN B 1 707 ? 16.562 -8.25 -11.539 1 92.69 707 GLN B C 1
ATOM 13333 O O . GLN B 1 707 ? 16.078 -8.758 -10.531 1 92.69 707 GLN B O 1
ATOM 13338 N N . PHE B 1 708 ? 17.391 -8.977 -12.359 1 91.19 708 PHE B N 1
ATOM 13339 C CA . PHE B 1 708 ? 17.844 -10.328 -12.047 1 91.19 708 PHE B CA 1
ATOM 13340 C C . PHE B 1 708 ? 19.25 -10.57 -12.57 1 91.19 708 PHE B C 1
ATOM 13342 O O . PHE B 1 708 ? 19.688 -9.922 -13.531 1 91.19 708 PHE B O 1
ATOM 13349 N N . SER B 1 709 ? 19.922 -11.492 -11.945 1 90.06 709 SER B N 1
ATOM 13350 C CA . SER B 1 709 ? 21.281 -11.844 -12.32 1 90.06 709 SER B CA 1
ATOM 13351 C C . SER B 1 709 ? 22.156 -10.602 -12.469 1 90.06 709 SER B C 1
ATOM 13353 O O . SER B 1 709 ? 22.906 -10.477 -13.438 1 90.06 709 SER B O 1
ATOM 13355 N N . CYS B 1 710 ? 21.938 -9.648 -11.594 1 94.06 710 CYS B N 1
ATOM 13356 C CA . CYS B 1 710 ? 22.688 -8.391 -11.648 1 94.06 710 CYS B CA 1
ATOM 13357 C C . CYS B 1 710 ? 2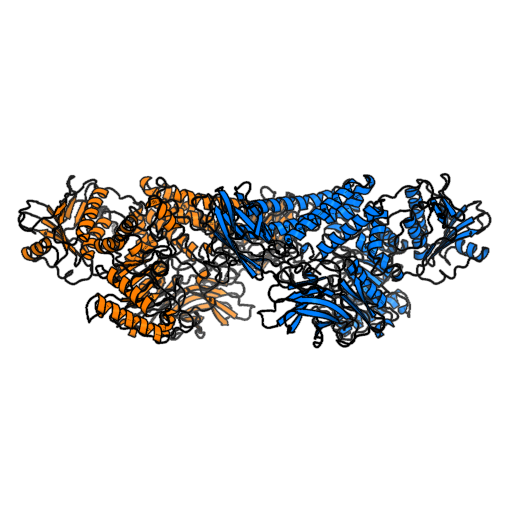4.141 -8.602 -11.234 1 94.06 710 CYS B C 1
ATOM 13359 O O . CYS B 1 710 ? 24.406 -9.367 -10.305 1 94.06 710 CYS B O 1
ATOM 13361 N N . GLY B 1 711 ? 25.031 -8.062 -12.039 1 94.25 711 GLY B N 1
ATOM 13362 C CA . GLY B 1 711 ? 26.453 -8.125 -11.719 1 94.25 711 GLY B CA 1
ATOM 13363 C C . GLY B 1 711 ? 26.828 -7.316 -10.484 1 94.25 711 GLY B C 1
ATOM 13364 O O . GLY B 1 711 ? 25.953 -6.801 -9.789 1 94.25 711 GLY B O 1
ATOM 13365 N N . PRO B 1 712 ? 28.156 -7.289 -10.156 1 96.62 712 PRO B N 1
ATOM 13366 C CA . PRO B 1 712 ? 28.609 -6.48 -9.023 1 96.62 712 PRO B CA 1
ATOM 13367 C C . PRO B 1 712 ? 28.156 -5.023 -9.117 1 96.62 712 PRO B C 1
ATOM 13369 O O . PRO B 1 712 ? 28.172 -4.441 -10.211 1 96.62 712 PRO B O 1
ATOM 13372 N N . PRO B 1 713 ? 27.703 -4.508 -8.023 1 97 713 PRO B N 1
ATOM 13373 C CA . PRO B 1 713 ? 27.328 -3.096 -8.047 1 97 713 PRO B CA 1
ATOM 13374 C C . PRO B 1 713 ? 28.531 -2.16 -8.141 1 97 713 PRO B C 1
ATOM 13376 O O . PRO B 1 713 ? 29.656 -2.586 -7.91 1 97 713 PRO B O 1
ATOM 13379 N N . THR B 1 714 ? 28.219 -0.94 -8.5 1 96.94 714 THR B N 1
ATOM 13380 C CA . THR B 1 714 ? 29.234 0.109 -8.539 1 96.94 714 THR B CA 1
ATOM 13381 C C . THR B 1 714 ? 28.906 1.205 -7.523 1 96.94 714 THR B C 1
ATOM 13383 O O . THR B 1 714 ? 27.797 1.746 -7.512 1 96.94 714 THR B O 1
ATOM 13386 N N . ILE B 1 715 ? 29.828 1.504 -6.668 1 97 715 ILE B N 1
ATOM 13387 C CA . ILE B 1 715 ? 29.781 2.611 -5.719 1 97 715 ILE B CA 1
ATOM 13388 C C . ILE B 1 715 ? 30.641 3.764 -6.223 1 97 715 ILE B C 1
ATOM 13390 O O . ILE B 1 715 ? 31.734 3.543 -6.742 1 97 715 ILE B O 1
ATOM 13394 N N . ALA B 1 716 ? 30.141 4.926 -6.156 1 96.81 716 ALA B N 1
ATOM 13395 C CA . ALA B 1 716 ? 30.906 6.059 -6.664 1 96.81 716 ALA B CA 1
ATOM 13396 C C . ALA B 1 716 ? 31.047 7.148 -5.605 1 96.81 716 ALA B C 1
ATOM 13398 O O . ALA B 1 716 ? 30.172 7.305 -4.746 1 96.81 716 ALA B O 1
ATOM 13399 N N . LEU B 1 717 ? 32.156 7.844 -5.652 1 97.69 717 LEU B N 1
ATOM 13400 C CA . LEU B 1 717 ? 32.406 8.984 -4.785 1 97.69 717 LEU B CA 1
ATOM 13401 C C . LEU B 1 717 ? 33.219 10.055 -5.52 1 97.69 717 LEU B C 1
ATOM 13403 O O . LEU B 1 717 ? 34.125 9.734 -6.293 1 97.69 717 LEU B O 1
ATOM 13407 N N . ASP B 1 718 ? 32.938 11.273 -5.387 1 97.19 718 ASP B N 1
ATOM 13408 C CA . ASP B 1 718 ? 33.719 12.406 -5.852 1 97.19 718 ASP B CA 1
ATOM 13409 C C . ASP B 1 718 ? 34.156 13.289 -4.684 1 97.19 718 ASP B C 1
ATOM 13411 O O . ASP B 1 718 ? 33.625 13.156 -3.574 1 97.19 718 ASP B O 1
ATOM 13415 N N . PRO B 1 719 ? 35.125 14.117 -4.891 1 97.25 719 PRO B N 1
ATOM 13416 C CA . PRO B 1 719 ? 35.688 14.867 -3.762 1 97.25 719 PRO B CA 1
ATOM 13417 C C . PRO B 1 719 ? 34.75 15.938 -3.23 1 97.25 719 PRO B C 1
ATOM 13419 O O . PRO B 1 719 ? 35 16.516 -2.17 1 97.25 719 PRO B O 1
ATOM 13422 N N . PHE B 1 720 ? 33.625 16.203 -3.895 1 97.88 720 PHE B N 1
ATOM 13423 C CA . PHE B 1 720 ? 32.75 17.297 -3.506 1 97.88 720 PHE B CA 1
ATOM 13424 C C . PHE B 1 720 ? 31.453 16.766 -2.918 1 97.88 720 PHE B C 1
ATOM 13426 O O . PHE B 1 720 ? 30.469 17.484 -2.803 1 97.88 720 PHE B O 1
ATOM 13433 N N . VAL B 1 721 ? 31.359 15.461 -2.619 1 96.94 721 VAL B N 1
ATOM 13434 C CA . VAL B 1 721 ? 30.281 14.922 -1.81 1 96.94 721 VAL B CA 1
ATOM 13435 C C . VAL B 1 721 ? 30.344 15.5 -0.398 1 96.94 721 VAL B C 1
ATOM 13437 O O . VAL B 1 721 ? 31.359 15.352 0.291 1 96.94 721 VAL B O 1
ATOM 13440 N N . PRO B 1 722 ? 29.297 16.078 0.073 1 96.12 722 PRO B N 1
ATOM 13441 C CA . PRO B 1 722 ? 29.359 16.812 1.341 1 96.12 722 PRO B CA 1
ATOM 13442 C C . PRO B 1 722 ? 29.75 15.922 2.518 1 96.12 722 PRO B C 1
ATOM 13444 O O . PRO B 1 722 ? 30.469 16.359 3.412 1 96.12 722 PRO B O 1
ATOM 13447 N N . PHE B 1 723 ? 29.391 14.672 2.545 1 96.38 723 PHE B N 1
ATOM 13448 C CA . PHE B 1 723 ? 29.656 13.789 3.668 1 96.38 723 PHE B CA 1
ATOM 13449 C C . PHE B 1 723 ? 31.094 13.258 3.6 1 96.38 723 PHE B C 1
ATOM 13451 O O . PHE B 1 723 ? 31.609 12.719 4.582 1 96.38 723 PHE B O 1
ATOM 13458 N N . GLY B 1 724 ? 31.672 13.344 2.479 1 96.81 724 GLY B N 1
ATOM 13459 C CA . GLY B 1 724 ? 33.094 13.031 2.307 1 96.81 724 GLY B CA 1
ATOM 13460 C C . GLY B 1 724 ? 33.344 11.547 2.213 1 96.81 724 GLY B C 1
ATOM 13461 O O . GLY B 1 724 ? 34.5 11.133 2.016 1 96.81 724 GLY B O 1
ATOM 13462 N N . ASN B 1 725 ? 32.406 10.727 2.426 1 98 725 ASN B N 1
ATOM 13463 C CA . ASN B 1 725 ? 32.5 9.273 2.334 1 98 725 ASN B CA 1
ATOM 13464 C C . ASN B 1 725 ? 31.172 8.648 1.92 1 98 725 ASN B C 1
ATOM 13466 O O . ASN B 1 725 ? 30.203 9.352 1.683 1 98 725 ASN B O 1
ATOM 13470 N N . THR B 1 726 ? 31.125 7.422 1.646 1 97.88 726 THR B N 1
ATOM 13471 C CA . THR B 1 726 ? 29.938 6.598 1.446 1 97.88 726 THR B CA 1
ATOM 13472 C C . THR B 1 726 ? 30.016 5.316 2.273 1 97.88 726 THR B C 1
ATOM 13474 O O . THR B 1 726 ? 30.984 5.117 3.02 1 97.88 726 THR B O 1
ATOM 13477 N N . PHE B 1 727 ? 28.938 4.504 2.303 1 98.25 727 PHE B N 1
ATOM 13478 C CA . PHE B 1 727 ? 29.016 3.344 3.184 1 98.25 727 PHE B CA 1
ATOM 13479 C C . PHE B 1 727 ? 28.344 2.135 2.555 1 98.25 727 PHE B C 1
ATOM 13481 O O . PHE B 1 727 ? 27.625 2.266 1.56 1 98.25 727 PHE B O 1
ATOM 13488 N N . ILE B 1 728 ? 28.672 1.032 3.055 1 98.12 728 ILE B N 1
ATOM 13489 C CA . ILE B 1 728 ? 28.078 -0.276 2.811 1 98.12 728 ILE B CA 1
ATOM 13490 C C . ILE B 1 728 ? 27.625 -0.893 4.133 1 98.12 728 ILE B C 1
ATOM 13492 O O . ILE B 1 728 ? 28.328 -0.805 5.141 1 98.12 728 ILE B O 1
ATOM 13496 N N . ASP B 1 729 ? 26.469 -1.48 4.152 1 98.31 729 ASP B N 1
ATOM 13497 C CA . ASP B 1 729 ? 26.016 -2.238 5.312 1 98.31 729 ASP B CA 1
ATOM 13498 C C . ASP B 1 729 ? 26.156 -3.74 5.078 1 98.31 729 ASP B C 1
ATOM 13500 O O . ASP B 1 729 ? 25.719 -4.254 4.047 1 98.31 729 ASP B O 1
ATOM 13504 N N . ILE B 1 730 ? 26.812 -4.391 5.988 1 98.38 730 ILE B N 1
ATOM 13505 C CA . ILE B 1 730 ? 26.859 -5.848 6.016 1 98.38 730 ILE B CA 1
ATOM 13506 C C . ILE B 1 730 ? 25.875 -6.383 7.047 1 98.38 730 ILE B C 1
ATOM 13508 O O . ILE B 1 730 ? 25.922 -6.008 8.219 1 98.38 730 ILE B O 1
ATOM 13512 N N . GLY B 1 731 ? 24.984 -7.219 6.613 1 97.94 731 GLY B N 1
ATOM 13513 C CA . GLY B 1 731 ? 23.938 -7.672 7.508 1 97.94 731 GLY B CA 1
ATOM 13514 C C . GLY B 1 731 ? 23.75 -9.18 7.492 1 97.94 731 GLY B C 1
ATOM 13515 O O . GLY B 1 731 ? 24.266 -9.859 6.605 1 97.94 731 GLY B O 1
ATOM 13516 N N . ALA B 1 732 ? 22.984 -9.711 8.484 1 98 732 ALA B N 1
ATOM 13517 C CA . ALA B 1 732 ? 22.656 -11.125 8.602 1 98 732 ALA B CA 1
ATOM 13518 C C . ALA B 1 732 ? 21.469 -11.484 7.711 1 98 732 ALA B C 1
ATOM 13520 O O . ALA B 1 732 ? 20.438 -10.812 7.738 1 98 732 ALA B O 1
ATOM 13521 N N . GLY B 1 733 ? 21.656 -12.539 6.941 1 96.62 733 GLY B N 1
ATOM 13522 C CA . GLY B 1 733 ? 20.578 -13.062 6.125 1 96.62 733 GLY B CA 1
ATOM 13523 C C . GLY B 1 733 ? 19.938 -14.305 6.715 1 96.62 733 GLY B C 1
ATOM 13524 O O . GLY B 1 733 ? 19.25 -15.055 6.008 1 96.62 733 GLY B O 1
ATOM 13525 N N . GLY B 1 734 ? 20.125 -14.602 7.98 1 96 734 GLY B N 1
ATOM 13526 C CA . GLY B 1 734 ? 19.594 -15.789 8.633 1 96 734 GLY B CA 1
ATOM 13527 C C . GLY B 1 734 ? 20.266 -16.094 9.953 1 96 734 GLY B C 1
ATOM 13528 O O . GLY B 1 734 ? 20.859 -15.211 10.578 1 96 734 GLY B O 1
ATOM 13529 N N . PRO B 1 735 ? 20.125 -17.344 10.414 1 96.31 735 PRO B N 1
ATOM 13530 C CA . PRO B 1 735 ? 20.594 -17.703 11.758 1 96.31 735 PRO B CA 1
ATOM 13531 C C . PRO B 1 735 ? 22.109 -17.953 11.812 1 96.31 735 PRO B C 1
ATOM 13533 O O . PRO B 1 735 ? 22.703 -17.969 12.891 1 96.31 735 PRO B O 1
ATOM 13536 N N . THR B 1 736 ? 22.797 -18.125 10.68 1 96.81 736 THR B N 1
ATOM 13537 C CA . THR B 1 736 ? 24.219 -18.484 10.641 1 96.81 736 THR B CA 1
ATOM 13538 C C . THR B 1 736 ? 25.094 -17.266 10.914 1 96.81 736 THR B C 1
ATOM 13540 O O . THR B 1 736 ? 25.016 -16.266 10.195 1 96.81 736 THR B O 1
ATOM 13543 N N . SER B 1 737 ? 25.922 -17.328 11.922 1 97 737 SER B N 1
ATOM 13544 C CA . SER B 1 737 ? 26.906 -16.281 12.195 1 97 737 SER B CA 1
ATOM 13545 C C . SER B 1 737 ? 28.109 -16.406 11.273 1 97 737 SER B C 1
ATOM 13547 O O . SER B 1 737 ? 28.406 -17.5 10.789 1 97 737 SER B O 1
ATOM 13549 N N . PHE B 1 738 ? 28.766 -15.328 11.008 1 97.69 738 PHE B N 1
ATOM 13550 C CA . PHE B 1 738 ? 29.938 -15.375 10.141 1 97.69 738 PHE B CA 1
ATOM 13551 C C . PHE B 1 738 ? 30.875 -14.203 10.422 1 97.69 738 PHE B C 1
ATOM 13553 O O . PHE B 1 738 ? 30.453 -13.195 11 1 97.69 738 PHE B O 1
ATOM 13560 N N . THR B 1 739 ? 32.062 -14.398 10.078 1 97.81 739 THR B N 1
ATOM 13561 C CA . THR B 1 739 ? 33.031 -13.297 9.984 1 97.81 739 THR B CA 1
ATOM 13562 C C . THR B 1 739 ? 33.156 -12.828 8.539 1 97.81 739 THR B C 1
ATOM 13564 O O . THR B 1 739 ? 32.875 -13.57 7.602 1 97.81 739 THR B O 1
ATOM 13567 N N . TRP B 1 740 ? 33.5 -11.586 8.305 1 97.69 740 TRP B N 1
ATOM 13568 C CA . TRP B 1 740 ? 33.656 -11.023 6.961 1 97.69 740 TRP B CA 1
ATOM 13569 C C . TRP B 1 740 ? 34.906 -10.172 6.867 1 97.69 740 TRP B C 1
ATOM 13571 O O . TRP B 1 740 ? 35.438 -9.703 7.883 1 97.69 740 TRP B O 1
ATOM 13581 N N . ASN B 1 741 ? 35.438 -10.078 5.691 1 97.94 741 ASN B N 1
ATOM 13582 C CA . ASN B 1 741 ? 36.562 -9.203 5.324 1 97.94 741 ASN B CA 1
ATOM 13583 C C . ASN B 1 741 ? 36.312 -8.531 3.975 1 97.94 741 ASN B C 1
ATOM 13585 O O . ASN B 1 741 ? 35.812 -9.156 3.045 1 97.94 741 ASN B O 1
ATOM 13589 N N . ILE B 1 742 ? 36.531 -7.199 3.924 1 98.31 742 ILE B N 1
ATOM 13590 C CA . ILE B 1 742 ? 36.5 -6.453 2.672 1 98.31 742 ILE B CA 1
ATOM 13591 C C . ILE B 1 742 ? 37.906 -5.98 2.312 1 98.31 742 ILE B C 1
ATOM 13593 O O . ILE B 1 742 ? 38.594 -5.352 3.127 1 98.31 742 ILE B O 1
ATOM 13597 N N . SER B 1 743 ? 38.344 -6.328 1.122 1 97.81 743 SER B N 1
ATOM 13598 C CA . SER B 1 743 ? 39.656 -5.895 0.638 1 97.81 743 SER B CA 1
ATOM 13599 C C . SER B 1 743 ? 39.531 -5.156 -0.691 1 97.81 743 SER B C 1
ATOM 13601 O O . SER B 1 743 ? 38.531 -5.281 -1.388 1 97.81 743 SER B O 1
ATOM 13603 N N . SER B 1 744 ? 40.469 -4.301 -0.95 1 97.75 744 SER B N 1
ATOM 13604 C CA . SER B 1 744 ? 40.562 -3.561 -2.205 1 97.75 744 SER B CA 1
ATOM 13605 C C . SER B 1 744 ? 41.906 -3.785 -2.889 1 97.75 744 SER B C 1
ATOM 13607 O O . SER B 1 744 ? 42.875 -4.133 -2.232 1 97.75 744 SER B O 1
ATOM 13609 N N . ASN B 1 745 ? 42.031 -3.615 -4.184 1 97.94 745 ASN B N 1
ATOM 13610 C CA . ASN B 1 745 ? 43.281 -3.775 -4.941 1 97.94 745 ASN B CA 1
ATOM 13611 C C . ASN B 1 745 ? 44.031 -2.463 -5.027 1 97.94 745 ASN B C 1
ATOM 13613 O O . ASN B 1 745 ? 45.031 -2.367 -5.766 1 97.94 745 ASN B O 1
ATOM 13617 N N . VAL B 1 746 ? 43.531 -1.466 -4.371 1 98.06 746 VAL B N 1
ATOM 13618 C CA . VAL B 1 746 ? 44.188 -0.165 -4.43 1 98.06 746 VAL B CA 1
ATOM 13619 C C . VAL B 1 746 ? 44.531 0.313 -3.018 1 98.06 746 VAL B C 1
ATOM 13621 O O . VAL B 1 746 ? 43.906 -0.139 -2.045 1 98.06 746 VAL B O 1
ATOM 13624 N N . SER B 1 747 ? 45.438 1.278 -2.914 1 96.81 747 SER B N 1
ATOM 13625 C CA . SER B 1 747 ? 45.875 1.763 -1.604 1 96.81 747 SER B CA 1
ATOM 13626 C C . SER B 1 747 ? 45.156 3.061 -1.238 1 96.81 747 SER B C 1
ATOM 13628 O O . SER B 1 747 ? 45.125 3.447 -0.069 1 96.81 747 SER B O 1
ATOM 13630 N N . TRP B 1 748 ? 44.562 3.793 -2.156 1 97.88 748 TRP B N 1
ATOM 13631 C CA . TRP B 1 748 ? 43.969 5.102 -1.897 1 97.88 748 TRP B CA 1
ATOM 13632 C C . TRP B 1 748 ? 42.562 4.961 -1.295 1 97.88 748 TRP B C 1
ATOM 13634 O O . TRP B 1 748 ? 42 5.938 -0.823 1 97.88 748 TRP B O 1
ATOM 13644 N N . LEU B 1 749 ? 41.906 3.826 -1.318 1 98.38 749 LEU B N 1
ATOM 13645 C CA . LEU B 1 749 ? 40.594 3.592 -0.743 1 98.38 749 LEU B CA 1
ATOM 13646 C C . LEU B 1 749 ? 40.719 3.084 0.69 1 98.38 749 LEU B C 1
ATOM 13648 O O . LEU B 1 749 ? 41.312 2.037 0.937 1 98.38 749 LEU B O 1
ATOM 13652 N N . GLN B 1 750 ? 40.125 3.822 1.587 1 97.94 750 GLN B N 1
ATOM 13653 C CA . GLN B 1 750 ? 40.094 3.426 2.99 1 97.94 750 GLN B CA 1
ATOM 13654 C C . GLN B 1 750 ? 38.781 2.744 3.342 1 97.94 750 GLN B C 1
ATOM 13656 O O . GLN B 1 750 ? 37.719 3.283 3.07 1 97.94 750 GLN B O 1
ATOM 13661 N N . ILE B 1 751 ? 38.844 1.555 3.887 1 98.44 751 ILE B N 1
ATOM 13662 C CA . ILE B 1 751 ? 37.719 0.763 4.32 1 98.44 751 ILE B CA 1
ATOM 13663 C C . ILE B 1 751 ? 37.719 0.634 5.844 1 98.44 751 ILE B C 1
ATOM 13665 O O . ILE B 1 751 ? 38.656 0.115 6.422 1 98.44 751 ILE B O 1
ATOM 13669 N N . SER B 1 752 ? 36.656 1.11 6.508 1 98 752 SER B N 1
ATOM 13670 C CA . SER B 1 752 ? 36.656 1.063 7.969 1 98 752 SER B CA 1
ATOM 13671 C C . SER B 1 752 ? 35.25 0.703 8.5 1 98 752 SER B C 1
ATOM 13673 O O . SER B 1 752 ? 34.281 1.444 8.297 1 98 752 SER B O 1
ATOM 13675 N N . PRO B 1 753 ? 35.062 -0.36 9.328 1 98.06 753 PRO B N 1
ATOM 13676 C CA . PRO B 1 753 ? 36.094 -1.396 9.5 1 98.06 753 PRO B CA 1
ATOM 13677 C C . PRO B 1 753 ? 36.25 -2.27 8.258 1 98.06 753 PRO B C 1
ATOM 13679 O O . PRO B 1 753 ? 35.375 -2.312 7.406 1 98.06 753 PRO B O 1
ATOM 13682 N N . SER B 1 754 ? 37.344 -2.904 8.125 1 98.12 754 SER B N 1
ATOM 13683 C CA . SER B 1 754 ? 37.562 -3.75 6.957 1 98.12 754 SER B CA 1
ATOM 13684 C C . SER B 1 754 ? 37.219 -5.203 7.246 1 98.12 754 SER B C 1
ATOM 13686 O O . SER B 1 754 ? 37.188 -6.035 6.336 1 98.12 754 SER B O 1
ATOM 13688 N N . SER B 1 755 ? 36.969 -5.488 8.469 1 98.25 755 SER B N 1
ATOM 13689 C CA . SER B 1 755 ? 36.531 -6.828 8.867 1 98.25 755 SER B CA 1
ATOM 13690 C C . SER B 1 755 ? 35.656 -6.785 10.102 1 98.25 755 SER B C 1
ATOM 13692 O O . SER B 1 755 ? 35.594 -5.766 10.797 1 98.25 755 SER B O 1
ATOM 13694 N N . GLY B 1 756 ? 34.906 -7.84 10.32 1 97.94 756 GLY B N 1
ATOM 13695 C CA . GLY B 1 756 ? 34.031 -7.906 11.469 1 97.94 756 GLY B CA 1
ATOM 13696 C C . GLY B 1 756 ? 33.25 -9.211 11.555 1 97.94 756 GLY B C 1
ATOM 13697 O O . GLY B 1 756 ? 33.562 -10.172 10.836 1 97.94 756 GLY B O 1
ATOM 13698 N N . SER B 1 757 ? 32.375 -9.266 12.539 1 98.12 757 SER B N 1
ATOM 13699 C CA . SER B 1 757 ? 31.516 -10.43 12.758 1 98.12 757 SER B CA 1
ATOM 13700 C C . SER B 1 757 ? 30.047 -10.047 12.797 1 98.12 757 SER B C 1
ATOM 13702 O O . SER B 1 757 ? 29.688 -8.977 13.305 1 98.12 757 SER B O 1
ATOM 13704 N N . ILE B 1 758 ? 29.234 -10.859 12.25 1 97.5 758 ILE B N 1
ATOM 13705 C CA . ILE B 1 758 ? 27.797 -10.703 12.219 1 97.5 758 ILE B CA 1
ATOM 13706 C C . ILE B 1 758 ? 27.125 -11.922 12.867 1 97.5 758 ILE B C 1
ATOM 13708 O O . ILE B 1 758 ? 27.547 -13.055 12.641 1 97.5 758 ILE B O 1
ATOM 13712 N N . SER B 1 759 ? 26.156 -11.664 13.727 1 95.69 759 SER B N 1
ATOM 13713 C CA . SER B 1 759 ? 25.328 -12.688 14.359 1 95.69 759 SER B CA 1
ATOM 13714 C C . SER B 1 759 ? 23.891 -12.227 14.492 1 95.69 759 SER B C 1
ATOM 13716 O O . SER B 1 759 ? 23.594 -11.047 14.297 1 95.69 759 SER B O 1
ATOM 13718 N N . PRO B 1 760 ? 22.969 -13.148 14.773 1 90.06 760 PRO B N 1
ATOM 13719 C CA . PRO B 1 760 ? 21.562 -12.734 14.953 1 90.06 760 PRO B CA 1
ATOM 13720 C C . PRO B 1 760 ? 21.406 -11.695 16.062 1 90.06 760 PRO B C 1
ATOM 13722 O O . PRO B 1 760 ? 20.469 -10.883 16.016 1 90.06 760 PRO B O 1
ATOM 13725 N N . SER B 1 761 ? 22.297 -11.664 17.031 1 92.69 761 SER B N 1
ATOM 13726 C CA . SER B 1 761 ? 22.203 -10.703 18.125 1 92.69 761 SER B CA 1
ATOM 13727 C C . SER B 1 761 ? 22.875 -9.383 17.766 1 92.69 761 SER B C 1
ATOM 13729 O O . SER B 1 761 ? 22.641 -8.359 18.406 1 92.69 761 SER B O 1
ATOM 13731 N N . ASN B 1 762 ? 23.781 -9.414 16.875 1 96.5 762 ASN B N 1
ATOM 13732 C CA . ASN B 1 762 ? 24.406 -8.25 16.266 1 96.5 762 ASN B CA 1
ATOM 13733 C C . ASN B 1 762 ? 24.328 -8.305 14.742 1 96.5 762 ASN B C 1
ATOM 13735 O O . ASN B 1 762 ? 25.344 -8.555 14.078 1 96.5 762 ASN B O 1
ATOM 13739 N N . PRO B 1 763 ? 23.25 -8.008 14.258 1 97.56 763 PRO B N 1
ATOM 13740 C CA . PRO B 1 763 ? 22.906 -8.484 12.914 1 97.56 763 PRO B CA 1
ATOM 13741 C C . PRO B 1 763 ? 23.438 -7.562 11.812 1 97.56 763 PRO B C 1
ATOM 13743 O O . PRO B 1 763 ? 23.266 -7.852 10.625 1 97.56 763 PRO B O 1
ATOM 13746 N N . GLU B 1 764 ? 24.094 -6.406 12.102 1 97.56 764 GLU B N 1
ATOM 13747 C CA . GLU B 1 764 ? 24.469 -5.496 11.031 1 97.56 764 GLU B CA 1
ATOM 13748 C C . GLU B 1 764 ? 25.688 -4.648 11.422 1 97.56 764 GLU B C 1
ATOM 13750 O O . GLU B 1 764 ? 25.828 -4.277 12.586 1 97.56 764 GLU B O 1
ATOM 13755 N N . THR B 1 765 ? 26.516 -4.391 10.477 1 98.19 765 THR B N 1
ATOM 13756 C CA . THR B 1 765 ? 27.656 -3.486 10.625 1 98.19 765 THR B CA 1
ATOM 13757 C C . THR B 1 765 ? 27.734 -2.533 9.438 1 98.19 765 THR B C 1
ATOM 13759 O O . THR B 1 765 ? 27.672 -2.965 8.281 1 98.19 765 THR B O 1
ATOM 13762 N N . ARG B 1 766 ? 28 -1.276 9.727 1 98.25 766 ARG B N 1
ATOM 13763 C CA . ARG B 1 766 ? 28.219 -0.293 8.672 1 98.25 766 ARG B CA 1
ATOM 13764 C C . ARG B 1 766 ? 29.719 -0.088 8.414 1 98.25 766 ARG B C 1
ATOM 13766 O O . ARG B 1 766 ? 30.484 0.109 9.352 1 98.25 766 ARG B O 1
ATOM 13773 N N . VAL B 1 767 ? 30.031 -0.096 7.117 1 98.69 767 VAL B N 1
ATOM 13774 C CA . VAL B 1 767 ? 31.406 0.073 6.672 1 98.69 767 VAL B CA 1
ATOM 13775 C C . VAL B 1 767 ? 31.531 1.363 5.863 1 98.69 767 VAL B C 1
ATOM 13777 O O . VAL B 1 767 ? 30.891 1.514 4.82 1 98.69 767 VAL B O 1
ATOM 13780 N N . PHE B 1 768 ? 32.375 2.248 6.25 1 98.62 768 PHE B N 1
ATOM 13781 C CA . PHE B 1 768 ? 32.594 3.51 5.543 1 98.62 768 PHE B CA 1
ATOM 13782 C C . PHE B 1 768 ? 33.719 3.396 4.547 1 98.62 768 PHE B C 1
ATOM 13784 O O . PHE B 1 768 ? 34.75 2.742 4.82 1 98.62 768 PHE B O 1
ATOM 13791 N N . LEU B 1 769 ? 33.594 3.949 3.453 1 98.62 769 LEU B N 1
ATOM 13792 C CA . LEU B 1 769 ? 34.562 4.039 2.391 1 98.62 769 LEU B CA 1
ATOM 13793 C C . LEU B 1 769 ? 35 5.488 2.152 1 98.62 769 LEU B C 1
ATOM 13795 O O . LEU B 1 769 ? 34.156 6.34 1.864 1 98.62 769 LEU B O 1
ATOM 13799 N N . SER B 1 770 ? 36.188 5.793 2.279 1 98.12 770 SER B N 1
ATOM 13800 C CA . SER B 1 770 ? 36.75 7.121 2.025 1 98.12 770 SER B CA 1
ATOM 13801 C C . SER B 1 770 ? 37.938 7.059 1.084 1 98.12 770 SER B C 1
ATOM 13803 O O . SER B 1 770 ? 38.562 6.008 0.94 1 98.12 770 SER B O 1
ATOM 13805 N N . VAL B 1 771 ? 38.25 8.133 0.467 1 98.5 771 VAL B N 1
ATOM 13806 C CA . VAL B 1 771 ? 39.281 8.156 -0.567 1 98.5 771 VAL B CA 1
ATOM 13807 C C . VAL B 1 771 ? 40.406 9.141 -0.18 1 98.5 771 VAL B C 1
ATOM 13809 O O . VAL B 1 771 ? 40.094 10.25 0.272 1 98.5 771 VAL B O 1
ATOM 13812 N N . ASP B 1 772 ? 41.656 8.734 -0.304 1 98.12 772 ASP B N 1
ATOM 13813 C CA . ASP B 1 772 ? 42.781 9.656 -0.299 1 98.12 772 ASP B CA 1
ATOM 13814 C C . ASP B 1 772 ? 43 10.281 -1.678 1 98.12 772 ASP B C 1
ATOM 13816 O O . ASP B 1 772 ? 43.781 9.773 -2.482 1 98.12 772 ASP B O 1
ATOM 13820 N N . TRP B 1 773 ? 42.438 11.359 -1.865 1 97.5 773 TRP B N 1
ATOM 13821 C CA . TRP B 1 773 ? 42.375 11.977 -3.184 1 97.5 773 TRP B CA 1
ATOM 13822 C C . TRP B 1 773 ? 43.75 12.367 -3.689 1 97.5 773 TRP B C 1
ATOM 13824 O O . TRP B 1 773 ? 43.938 12.57 -4.891 1 97.5 773 TRP B O 1
ATOM 13834 N N . SER B 1 774 ? 44.719 12.516 -2.861 1 96.69 774 SER B N 1
ATOM 13835 C CA . SER B 1 774 ? 46.094 12.859 -3.279 1 96.69 774 SER B CA 1
ATOM 13836 C C . SER B 1 774 ? 46.719 11.75 -4.113 1 96.69 774 SER B C 1
ATOM 13838 O O . SER B 1 774 ? 47.656 11.992 -4.871 1 96.69 774 SER B O 1
ATOM 13840 N N . ASN B 1 775 ? 46.188 10.594 -4.059 1 97.31 775 ASN B N 1
ATOM 13841 C CA . ASN B 1 775 ? 46.75 9.438 -4.746 1 97.31 775 ASN B CA 1
ATOM 13842 C C . ASN B 1 775 ? 45.844 8.977 -5.887 1 97.31 775 ASN B C 1
ATOM 13844 O O . ASN B 1 775 ? 45.969 7.84 -6.359 1 97.31 775 ASN B O 1
ATOM 13848 N N . VAL B 1 776 ? 44.844 9.789 -6.188 1 97.94 776 VAL B N 1
ATOM 13849 C CA . VAL B 1 776 ? 43.938 9.469 -7.281 1 97.94 776 VAL B CA 1
ATOM 13850 C C . VAL B 1 776 ? 44.156 10.438 -8.438 1 97.94 776 VAL B C 1
ATOM 13852 O O . VAL B 1 776 ? 44.312 11.641 -8.227 1 97.94 776 VAL B O 1
ATOM 13855 N N . SER B 1 777 ? 44.25 9.938 -9.711 1 94.62 777 SER B N 1
ATOM 13856 C CA . SER B 1 777 ? 44.312 10.758 -10.914 1 94.62 777 SER B CA 1
ATOM 13857 C C . SER B 1 777 ? 43.125 10.516 -11.82 1 94.62 777 SER B C 1
ATOM 13859 O O . SER B 1 777 ? 42.906 9.398 -12.305 1 94.62 777 SER B O 1
ATOM 13861 N N . GLY B 1 778 ? 42.312 11.609 -12.055 1 95.06 778 GLY B N 1
ATOM 13862 C CA . GLY B 1 778 ? 41.125 11.453 -12.859 1 95.06 778 GLY B CA 1
ATOM 13863 C C . GLY B 1 778 ? 40.094 10.516 -12.242 1 95.06 778 GLY B C 1
ATOM 13864 O O . GLY B 1 778 ? 39.75 10.656 -11.07 1 95.06 778 GLY B O 1
ATOM 13865 N N . ALA B 1 779 ? 39.531 9.688 -13.055 1 96.94 779 ALA B N 1
ATOM 13866 C CA . ALA B 1 779 ? 38.594 8.664 -12.594 1 96.94 779 ALA B CA 1
ATOM 13867 C C . ALA B 1 779 ? 39.281 7.297 -12.516 1 96.94 779 ALA B C 1
ATOM 13869 O O . ALA B 1 779 ? 39.844 6.812 -13.5 1 96.94 779 ALA B O 1
ATOM 13870 N N . GLU B 1 780 ? 39.312 6.711 -11.367 1 97.94 780 GLU B N 1
ATOM 13871 C CA . GLU B 1 780 ? 39.906 5.395 -11.164 1 97.94 780 GLU B CA 1
ATOM 13872 C C . GLU B 1 780 ? 38.906 4.418 -10.555 1 97.94 780 GLU B C 1
ATOM 13874 O O . GLU B 1 780 ? 38.031 4.82 -9.797 1 97.94 780 GLU B O 1
ATOM 13879 N N . ILE B 1 781 ? 39 3.184 -10.875 1 97.81 781 ILE B N 1
ATOM 13880 C CA . ILE B 1 781 ? 38.125 2.146 -10.383 1 97.81 781 ILE B CA 1
ATOM 13881 C C . ILE B 1 781 ? 38.875 1.205 -9.453 1 97.81 781 ILE B C 1
ATOM 13883 O O . ILE B 1 781 ? 40.031 0.832 -9.734 1 97.81 781 ILE B O 1
ATOM 13887 N N . ALA B 1 782 ? 38.344 0.947 -8.336 1 98.19 782 ALA B N 1
ATOM 13888 C CA . ALA B 1 782 ? 38.844 -0.084 -7.418 1 98.19 782 ALA B CA 1
ATOM 13889 C C . ALA B 1 782 ? 37.906 -1.289 -7.414 1 98.19 782 ALA B C 1
ATOM 13891 O O . ALA B 1 782 ? 36.688 -1.142 -7.59 1 98.19 782 ALA B O 1
ATOM 13892 N N . ASN B 1 783 ? 38.469 -2.451 -7.246 1 98 783 ASN B N 1
ATOM 13893 C CA . ASN B 1 783 ? 37.719 -3.674 -7.027 1 98 783 ASN B CA 1
ATOM 13894 C C . ASN B 1 783 ? 37.625 -4.035 -5.547 1 98 783 ASN B C 1
ATOM 13896 O O . ASN B 1 783 ? 38.688 -4.148 -4.883 1 98 783 ASN B O 1
ATOM 13900 N N . LEU B 1 784 ? 36.469 -4.137 -5.082 1 98.12 784 LEU B N 1
ATOM 13901 C CA . LEU B 1 784 ? 36.25 -4.594 -3.715 1 98.12 784 LEU B CA 1
ATOM 13902 C C . LEU B 1 784 ? 35.875 -6.074 -3.693 1 98.12 784 LEU B C 1
ATOM 13904 O O . LEU B 1 784 ? 35.094 -6.535 -4.527 1 98.12 784 LEU B O 1
ATOM 13908 N N . ASN B 1 785 ? 36.469 -6.766 -2.801 1 97.75 785 ASN B N 1
ATOM 13909 C CA . ASN B 1 785 ? 36.156 -8.18 -2.6 1 97.75 785 ASN B CA 1
ATOM 13910 C C . ASN B 1 785 ? 35.625 -8.445 -1.197 1 97.75 785 ASN B C 1
ATOM 13912 O O . ASN B 1 785 ? 36.25 -8.07 -0.205 1 97.75 785 ASN B O 1
ATOM 13916 N N . PHE B 1 786 ? 34.5 -9.008 -1.098 1 97.56 786 PHE B N 1
ATOM 13917 C CA . PHE B 1 786 ? 33.875 -9.383 0.158 1 97.56 786 PHE B CA 1
ATOM 13918 C C . PHE B 1 786 ? 34.031 -10.875 0.418 1 97.56 786 PHE B C 1
ATOM 13920 O O . PHE B 1 786 ? 33.531 -11.703 -0.345 1 97.56 786 PHE B O 1
ATOM 13927 N N . LEU B 1 787 ? 34.656 -11.258 1.505 1 96.44 787 LEU B N 1
ATOM 13928 C CA . LEU B 1 787 ? 34.844 -12.656 1.875 1 96.44 787 LEU B CA 1
ATOM 13929 C C . LEU B 1 787 ? 34.125 -12.969 3.197 1 96.44 787 LEU B C 1
ATOM 13931 O O . LEU B 1 787 ? 34.125 -12.133 4.102 1 96.44 787 LEU B O 1
ATOM 13935 N N . SER B 1 788 ? 33.5 -14.031 3.264 1 94.88 788 SER B N 1
ATOM 13936 C CA . SER B 1 788 ? 32.906 -14.609 4.469 1 94.88 788 SER B CA 1
ATOM 13937 C C . SER B 1 788 ? 33.531 -15.961 4.797 1 94.88 788 SER B C 1
ATOM 13939 O O . SER B 1 788 ? 33.938 -16.688 3.9 1 94.88 788 SER B O 1
ATOM 13941 N N . ASN B 1 789 ? 33.594 -16.312 6.086 1 92.94 789 ASN B N 1
ATOM 13942 C CA . ASN B 1 789 ? 34.125 -17.609 6.484 1 92.94 789 ASN B CA 1
ATOM 13943 C C . ASN B 1 789 ? 33.062 -18.703 6.406 1 92.94 789 ASN B C 1
ATOM 13945 O O . ASN B 1 789 ? 33.375 -19.875 6.68 1 92.94 789 ASN B O 1
ATOM 13949 N N . SER B 1 790 ? 31.906 -18.297 6.074 1 90.12 790 SER B N 1
ATOM 13950 C CA . SER B 1 790 ? 30.828 -19.281 5.984 1 90.12 790 SER B CA 1
ATOM 13951 C C . SER B 1 790 ? 30.984 -20.141 4.734 1 90.12 790 SER B C 1
ATOM 13953 O O . SER B 1 790 ? 31.203 -19.625 3.641 1 90.12 790 SER B O 1
ATOM 13955 N N . ALA B 1 791 ? 30.844 -21.422 4.875 1 81.31 791 ALA B N 1
ATOM 13956 C CA . ALA B 1 791 ? 31.016 -22.375 3.785 1 81.31 791 ALA B CA 1
ATOM 13957 C C . ALA B 1 791 ? 29.953 -22.156 2.699 1 81.31 791 ALA B C 1
ATOM 13959 O O . ALA B 1 791 ? 30.219 -22.422 1.521 1 81.31 791 ALA B O 1
ATOM 13960 N N . ASN B 1 792 ? 28.875 -21.688 3.012 1 79 792 ASN B N 1
ATOM 13961 C CA . ASN B 1 792 ? 27.766 -21.547 2.066 1 79 792 ASN B CA 1
ATOM 13962 C C . ASN B 1 792 ? 27.625 -20.109 1.57 1 79 792 ASN B C 1
ATOM 13964 O O . ASN B 1 792 ? 26.531 -19.672 1.248 1 79 792 ASN B O 1
ATOM 13968 N N . GLN B 1 793 ? 28.781 -19.422 1.539 1 88.38 793 GLN B N 1
ATOM 13969 C CA . GLN B 1 793 ? 28.766 -18.047 1.06 1 88.38 793 GLN B CA 1
ATOM 13970 C C . GLN B 1 793 ? 29.844 -17.812 -0.006 1 88.38 793 GLN B C 1
ATOM 13972 O O . GLN B 1 793 ? 31.031 -18 0.255 1 88.38 793 GLN B O 1
ATOM 13977 N N . THR B 1 794 ? 29.344 -17.469 -1.197 1 86.56 794 THR B N 1
ATOM 13978 C CA . THR B 1 794 ? 30.281 -17.156 -2.266 1 86.56 794 THR B CA 1
ATOM 13979 C C . THR B 1 794 ? 30.875 -15.758 -2.064 1 86.56 794 THR B C 1
ATOM 13981 O O . THR B 1 794 ? 30.219 -14.875 -1.503 1 86.56 794 THR B O 1
ATOM 13984 N N . ALA B 1 795 ? 32.094 -15.617 -2.486 1 91.25 795 ALA B N 1
ATOM 13985 C CA . ALA B 1 795 ? 32.688 -14.289 -2.479 1 91.25 795 ALA B CA 1
ATOM 13986 C C . ALA B 1 795 ? 31.906 -13.312 -3.336 1 91.25 795 ALA B C 1
ATOM 13988 O O . ALA B 1 795 ? 31.375 -13.68 -4.387 1 91.25 795 ALA B O 1
ATOM 13989 N N . GLN B 1 796 ? 31.812 -12.133 -2.836 1 95.94 796 GLN B N 1
ATOM 13990 C CA . GLN B 1 796 ? 31.125 -11.07 -3.564 1 95.94 796 GLN B CA 1
ATOM 13991 C C . GLN B 1 796 ? 32.094 -9.945 -3.936 1 95.94 796 GLN B C 1
ATOM 13993 O O . GLN B 1 796 ? 33.188 -9.844 -3.357 1 95.94 796 GLN B O 1
ATOM 13998 N N . SER B 1 797 ? 31.719 -9.203 -4.938 1 97.38 797 SER B N 1
ATOM 13999 C CA . SER B 1 797 ? 32.562 -8.086 -5.363 1 97.38 797 SER B CA 1
ATOM 14000 C C . SER B 1 797 ? 31.719 -6.84 -5.641 1 97.38 797 SER B C 1
ATOM 14002 O O . SER B 1 797 ? 30.5 -6.938 -5.832 1 97.38 797 SER B O 1
ATOM 14004 N N . ALA B 1 798 ? 32.312 -5.766 -5.598 1 97.75 798 ALA B N 1
ATOM 14005 C CA . ALA B 1 798 ? 31.766 -4.473 -6.016 1 97.75 798 ALA B CA 1
ATOM 14006 C C . ALA B 1 798 ? 32.844 -3.598 -6.633 1 97.75 798 ALA B C 1
ATOM 14008 O O . ALA B 1 798 ? 34.031 -3.848 -6.445 1 97.75 798 ALA B O 1
ATOM 14009 N N . PHE B 1 799 ? 32.438 -2.699 -7.438 1 98.12 799 PHE B N 1
ATOM 14010 C CA . PHE B 1 799 ? 33.344 -1.7 -7.988 1 98.12 799 PHE B CA 1
ATOM 14011 C C . PHE B 1 799 ? 33.219 -0.376 -7.246 1 98.12 799 PHE B C 1
ATOM 14013 O O . PHE B 1 799 ? 32.125 -0.022 -6.797 1 98.12 799 PHE B O 1
ATOM 14020 N N . PHE B 1 800 ? 34.281 0.245 -7.062 1 98.19 800 PHE B N 1
ATOM 14021 C CA . PHE B 1 800 ? 34.312 1.584 -6.484 1 98.19 800 PHE B CA 1
ATOM 14022 C C . PHE B 1 800 ? 34.938 2.582 -7.449 1 98.19 800 PHE B C 1
ATOM 14024 O O . PHE B 1 800 ? 36.125 2.465 -7.785 1 98.19 800 PHE B O 1
ATOM 14031 N N . LEU B 1 801 ? 34.188 3.52 -7.91 1 98.06 801 LEU B N 1
ATOM 14032 C CA . LEU B 1 801 ? 34.688 4.566 -8.805 1 98.06 801 LEU B CA 1
ATOM 14033 C C . LEU B 1 801 ? 35.062 5.82 -8.023 1 98.06 801 LEU B C 1
ATOM 14035 O O . LEU B 1 801 ? 34.188 6.504 -7.477 1 98.06 801 LEU B O 1
ATOM 14039 N N . ALA B 1 802 ? 36.312 6.074 -7.922 1 98.38 802 ALA B N 1
ATOM 14040 C CA . ALA B 1 802 ? 36.781 7.367 -7.449 1 98.38 802 ALA B CA 1
ATOM 14041 C C . ALA B 1 802 ? 36.906 8.359 -8.602 1 98.38 802 ALA B C 1
ATOM 14043 O O . ALA B 1 802 ? 37.844 8.258 -9.422 1 98.38 802 ALA B O 1
ATOM 14044 N N . ASN B 1 803 ? 36.031 9.258 -8.633 1 97.44 803 ASN B N 1
ATOM 14045 C CA . ASN B 1 803 ? 36.031 10.266 -9.695 1 97.44 803 ASN B CA 1
ATOM 14046 C C . ASN B 1 803 ? 36.594 11.594 -9.211 1 97.44 803 ASN B C 1
ATOM 14048 O O . ASN B 1 803 ? 35.844 12.461 -8.75 1 97.44 803 ASN B O 1
ATOM 14052 N N . LYS B 1 804 ? 37.906 11.773 -9.414 1 97.81 804 LYS B N 1
ATOM 14053 C CA . LYS B 1 804 ? 38.562 12.984 -8.93 1 97.81 804 LYS B CA 1
ATOM 14054 C C . LYS B 1 804 ? 38.25 14.172 -9.844 1 97.81 804 LYS B C 1
ATOM 14056 O O . LYS B 1 804 ? 39.062 14.484 -10.727 1 97.81 804 LYS B O 1
ATOM 14061 N N . THR B 1 805 ? 37.219 14.891 -9.586 1 97.06 805 THR B N 1
ATOM 14062 C CA . THR B 1 805 ? 36.938 16.156 -10.258 1 97.06 805 THR B CA 1
ATOM 14063 C C . THR B 1 805 ? 37.75 17.297 -9.648 1 97.06 805 THR B C 1
ATOM 14065 O O . THR B 1 805 ? 38.031 17.297 -8.445 1 97.06 805 THR B O 1
ATOM 14068 N N . VAL B 1 806 ? 38.094 18.172 -10.516 1 96.38 806 VAL B N 1
ATOM 14069 C CA . VAL B 1 806 ? 38.938 19.297 -10.078 1 96.38 806 VAL B CA 1
ATOM 14070 C C . VAL B 1 806 ? 38.375 20.609 -10.594 1 96.38 806 VAL B C 1
ATOM 14072 O O . VAL B 1 806 ? 37.969 20.703 -11.758 1 96.38 806 VAL B O 1
ATOM 14075 N N . VAL B 1 807 ? 38.25 21.516 -9.703 1 96.81 807 VAL B N 1
ATOM 14076 C CA . VAL B 1 807 ? 37.844 22.859 -10.078 1 96.81 807 VAL B CA 1
ATOM 14077 C C . VAL B 1 807 ? 39.062 23.766 -10.18 1 96.81 807 VAL B C 1
ATOM 14079 O O . VAL B 1 807 ? 40.031 23.594 -9.438 1 96.81 807 VAL B O 1
ATOM 14082 N N . PRO B 1 808 ? 39.031 24.797 -11.109 1 96.94 808 PRO B N 1
ATOM 14083 C CA . PRO B 1 808 ? 40.125 25.75 -11.188 1 96.94 808 PRO B CA 1
ATOM 14084 C C . PRO B 1 808 ? 40.375 26.484 -9.867 1 96.94 808 PRO B C 1
ATOM 14086 O O . PRO B 1 808 ? 39.406 26.812 -9.164 1 96.94 808 PRO B O 1
ATOM 14089 N N . ASP B 1 809 ? 41.656 26.812 -9.648 1 95.38 809 ASP B N 1
ATOM 14090 C CA . ASP B 1 809 ? 42.062 27.438 -8.391 1 95.38 809 ASP B CA 1
ATOM 14091 C C . ASP B 1 809 ? 41.406 28.828 -8.234 1 95.38 809 ASP B C 1
ATOM 14093 O O . ASP B 1 809 ? 41.219 29.297 -7.117 1 95.38 809 ASP B O 1
ATOM 14097 N N . ASP B 1 810 ? 41.156 29.438 -9.219 1 95.81 810 ASP B N 1
ATOM 14098 C CA . ASP B 1 810 ? 40.656 30.812 -9.164 1 95.81 810 ASP B CA 1
ATOM 14099 C C . ASP B 1 810 ? 39.125 30.828 -9.133 1 95.81 810 ASP B C 1
ATOM 14101 O O . ASP B 1 810 ? 38.5 31.906 -9.117 1 95.81 810 ASP B O 1
ATOM 14105 N N . PHE B 1 811 ? 38.5 29.656 -9.125 1 97.38 811 PHE B N 1
ATOM 14106 C CA . PHE B 1 811 ? 37.062 29.609 -9.055 1 97.38 811 PHE B CA 1
ATOM 14107 C C . PHE B 1 811 ? 36.562 29.734 -7.613 1 97.38 811 PHE B C 1
ATOM 14109 O O . PHE B 1 811 ? 37.156 29.125 -6.711 1 97.38 811 PHE B O 1
ATOM 14116 N N . HIS B 1 812 ? 35.5 30.484 -7.363 1 97.69 812 HIS B N 1
ATOM 14117 C CA . HIS B 1 812 ? 34.812 30.594 -6.082 1 97.69 812 HIS B CA 1
ATOM 14118 C C . HIS B 1 812 ? 33.312 30.438 -6.25 1 97.69 812 HIS B C 1
ATOM 14120 O O . HIS B 1 812 ? 32.688 31.141 -7.039 1 97.69 812 HIS B O 1
ATOM 14126 N N . GLY B 1 813 ? 32.719 29.453 -5.598 1 98.5 813 GLY B N 1
ATOM 14127 C CA . GLY B 1 813 ? 31.297 29.172 -5.695 1 98.5 813 GLY B CA 1
ATOM 14128 C C . GLY B 1 813 ? 30.953 27.75 -5.309 1 98.5 813 GLY B C 1
ATOM 14129 O O . GLY B 1 813 ? 31.734 27.078 -4.629 1 98.5 813 GLY B O 1
ATOM 14130 N N . PHE B 1 814 ? 29.766 27.344 -5.652 1 98.81 814 PHE B N 1
ATOM 14131 C CA . PHE B 1 814 ? 29.266 26 -5.348 1 98.81 814 PHE B CA 1
ATOM 14132 C C . PHE B 1 814 ? 29.719 25 -6.41 1 98.81 814 PHE B C 1
ATOM 14134 O O . PHE B 1 814 ? 29.641 25.281 -7.609 1 98.81 814 PHE B O 1
ATOM 14141 N N . VAL B 1 815 ? 30.125 23.875 -6.004 1 98.69 815 VAL B N 1
ATOM 14142 C CA . VAL B 1 815 ? 30.703 22.922 -6.934 1 98.69 815 VAL B CA 1
ATOM 14143 C C . VAL B 1 815 ? 29.828 21.688 -7.031 1 98.69 815 VAL B C 1
ATOM 14145 O O . VAL B 1 815 ? 29.297 21.203 -6.02 1 98.69 815 VAL B O 1
ATOM 14148 N N . GLU B 1 816 ? 29.641 21.219 -8.258 1 98.25 816 GLU B N 1
ATOM 14149 C CA . GLU B 1 816 ? 28.906 19.984 -8.469 1 98.25 816 GLU B CA 1
ATOM 14150 C C . GLU B 1 816 ? 29.5 18.844 -7.656 1 98.25 816 GLU B C 1
ATOM 14152 O O . GLU B 1 816 ? 30.719 18.609 -7.703 1 98.25 816 GLU B O 1
ATOM 14157 N N . GLY B 1 817 ? 28.656 18.219 -6.934 1 96.12 817 GLY B N 1
ATOM 14158 C CA . GLY B 1 817 ? 28.953 17.016 -6.172 1 96.12 817 GLY B CA 1
ATOM 14159 C C . GLY B 1 817 ? 27.734 16.172 -5.863 1 96.12 817 GLY B C 1
ATOM 14160 O O . GLY B 1 817 ? 26.625 16.703 -5.742 1 96.12 817 GLY B O 1
ATOM 14161 N N . ASP B 1 818 ? 27.953 14.859 -5.824 1 92.19 818 ASP B N 1
ATOM 14162 C CA . ASP B 1 818 ? 26.891 13.93 -5.441 1 92.19 818 ASP B CA 1
ATOM 14163 C C . ASP B 1 818 ? 25.719 14 -6.422 1 92.19 818 ASP B C 1
ATOM 14165 O O . ASP B 1 818 ? 24.562 13.969 -6.012 1 92.19 818 ASP B O 1
ATOM 14169 N N . GLY B 1 819 ? 25.969 14.328 -7.645 1 92.25 819 GLY B N 1
ATOM 14170 C CA . GLY B 1 819 ? 24.969 14.188 -8.695 1 92.25 819 GLY B CA 1
ATOM 14171 C C . GLY B 1 819 ? 24.422 15.516 -9.164 1 92.25 819 GLY B C 1
ATOM 14172 O O . GLY B 1 819 ? 23.656 15.57 -10.141 1 92.25 819 GLY B O 1
ATOM 14173 N N . GLY B 1 820 ? 24.781 16.641 -8.492 1 97.56 820 GLY B N 1
ATOM 14174 C CA . GLY B 1 820 ? 24.281 17.953 -8.875 1 97.56 820 GLY B CA 1
ATOM 14175 C C . GLY B 1 820 ? 24.828 19.078 -8.008 1 97.56 820 GLY B C 1
ATOM 14176 O O . GLY B 1 820 ? 25.891 18.938 -7.41 1 97.56 820 GLY B O 1
ATOM 14177 N N . ILE B 1 821 ? 24.203 20.25 -8.172 1 98.69 821 ILE B N 1
ATOM 14178 C CA . ILE B 1 821 ? 24.531 21.406 -7.352 1 98.69 821 ILE B CA 1
ATOM 14179 C C . ILE B 1 821 ? 23.312 21.828 -6.543 1 98.69 821 ILE B C 1
ATOM 14181 O O . ILE B 1 821 ? 22.234 22.062 -7.109 1 98.69 821 ILE B O 1
ATOM 14185 N N . SER B 1 822 ? 23.438 21.781 -5.25 1 98.62 822 SER B N 1
ATOM 14186 C CA . SER B 1 822 ? 22.391 22.188 -4.32 1 98.62 822 SER B CA 1
ATOM 14187 C C . SER B 1 822 ? 22.797 23.422 -3.535 1 98.62 822 SER B C 1
ATOM 14189 O O . SER B 1 822 ? 23.859 23.453 -2.918 1 98.62 822 SER B O 1
ATOM 14191 N N . ILE B 1 823 ? 21.938 24.438 -3.572 1 98.75 823 ILE B N 1
ATOM 14192 C CA . ILE B 1 823 ? 22.297 25.719 -2.98 1 98.75 823 ILE B CA 1
ATOM 14193 C C . ILE B 1 823 ? 21.156 26.219 -2.09 1 98.75 823 ILE B C 1
ATOM 14195 O O . ILE B 1 823 ? 20 26.297 -2.533 1 98.75 823 ILE B O 1
ATOM 14199 N N . GLU B 1 824 ? 21.438 26.531 -0.82 1 98.56 824 GLU B N 1
ATOM 14200 C CA . GLU B 1 824 ? 20.484 27.281 -0.018 1 98.56 824 GLU B CA 1
ATOM 14201 C C . GLU B 1 824 ? 20.328 28.703 -0.541 1 98.56 824 GLU B C 1
ATOM 14203 O O . GLU B 1 824 ? 21.312 29.422 -0.719 1 98.56 824 GLU B O 1
ATOM 14208 N N . ALA B 1 825 ? 19.156 29.141 -0.784 1 98.56 825 ALA B N 1
ATOM 14209 C CA . ALA B 1 825 ? 18.906 30.375 -1.499 1 98.56 825 ALA B CA 1
ATOM 14210 C C . ALA B 1 825 ? 19.547 31.562 -0.791 1 98.56 825 ALA B C 1
ATOM 14212 O O . ALA B 1 825 ? 19.953 32.531 -1.434 1 98.56 825 ALA B O 1
ATOM 14213 N N . ALA B 1 826 ? 19.688 31.531 0.495 1 98.19 826 ALA B N 1
ATOM 14214 C CA . ALA B 1 826 ? 20.234 32.625 1.29 1 98.19 826 ALA B CA 1
ATOM 14215 C C . ALA B 1 826 ? 21.719 32.812 1.019 1 98.19 826 ALA B C 1
ATOM 14217 O O . ALA B 1 826 ? 22.297 33.844 1.34 1 98.19 826 ALA B O 1
ATOM 14218 N N . HIS B 1 827 ? 22.359 31.875 0.453 1 98.31 827 HIS B N 1
ATOM 14219 C CA . HIS B 1 827 ? 23.797 31.922 0.249 1 98.31 827 HIS B CA 1
ATOM 14220 C C . HIS B 1 827 ? 24.141 32.531 -1.113 1 98.31 827 HIS B C 1
ATOM 14222 O O . HIS B 1 827 ? 24.859 31.906 -1.903 1 98.31 827 HIS B O 1
ATOM 14228 N N . THR B 1 828 ? 23.828 33.719 -1.313 1 98.12 828 THR B N 1
ATOM 14229 C CA . THR B 1 828 ? 24.047 34.469 -2.559 1 98.12 828 THR B CA 1
ATOM 14230 C C . THR B 1 828 ? 25.516 34.812 -2.723 1 98.12 828 THR B C 1
ATOM 14232 O O . THR B 1 828 ? 26.219 35.062 -1.736 1 98.12 828 THR B O 1
ATOM 14235 N N . SER B 1 829 ? 25.922 34.875 -3.959 1 98 829 SER B N 1
ATOM 14236 C CA . SER B 1 829 ? 27.234 35.406 -4.281 1 98 829 SER B CA 1
ATOM 14237 C C . SER B 1 829 ? 27.188 36.938 -4.453 1 98 829 SER B C 1
ATOM 14239 O O . SER B 1 829 ? 28.125 37.625 -4.09 1 98 829 SER B O 1
ATOM 14241 N N . ARG B 1 830 ? 26.141 37.344 -5.156 1 98.25 830 ARG B N 1
ATOM 14242 C CA . ARG B 1 830 ? 25.891 38.781 -5.375 1 98.25 830 ARG B CA 1
ATOM 14243 C C . ARG B 1 830 ? 24.406 39.094 -5.27 1 98.25 830 ARG B C 1
ATOM 14245 O O . ARG B 1 830 ? 23.562 38.219 -5.535 1 98.25 830 ARG B O 1
ATOM 14252 N N . ASN B 1 831 ? 24.094 40.25 -4.867 1 98.06 831 ASN B N 1
ATOM 14253 C CA . ASN B 1 831 ? 22.75 40.781 -4.742 1 98.06 831 ASN B CA 1
ATOM 14254 C C . ASN B 1 831 ? 22.641 42.188 -5.332 1 98.06 831 ASN B C 1
ATOM 14256 O O . ASN B 1 831 ? 23.25 43.125 -4.828 1 98.06 831 ASN B O 1
ATOM 14260 N N . THR B 1 832 ? 21.875 42.312 -6.359 1 97.38 832 THR B N 1
ATOM 14261 C CA . THR B 1 832 ? 21.75 43.594 -7.062 1 97.38 832 THR B CA 1
ATOM 14262 C C . THR B 1 832 ? 20.391 44.219 -6.797 1 97.38 832 THR B C 1
ATOM 14264 O O . THR B 1 832 ? 19.359 43.625 -7.066 1 97.38 832 THR B O 1
ATOM 14267 N N . SER B 1 833 ? 20.422 45.438 -6.332 1 95.25 833 SER B N 1
ATOM 14268 C CA . SER B 1 833 ? 19.203 46.188 -6.055 1 95.25 833 SER B CA 1
ATOM 14269 C C . SER B 1 833 ? 18.781 47.031 -7.258 1 95.25 833 SER B C 1
ATOM 14271 O O . SER B 1 833 ? 19.641 47.562 -7.984 1 95.25 833 SER B O 1
ATOM 14273 N N . ILE B 1 834 ? 17.562 47.094 -7.488 1 93.38 834 ILE B N 1
ATOM 14274 C CA . ILE B 1 834 ? 16.969 47.969 -8.508 1 93.38 834 ILE B CA 1
ATOM 14275 C C . ILE B 1 834 ? 15.789 48.75 -7.91 1 93.38 834 ILE B C 1
ATOM 14277 O O . ILE B 1 834 ? 14.914 48.156 -7.273 1 93.38 834 ILE B O 1
ATOM 14281 N N . ASP B 1 835 ? 15.773 50.094 -8.133 1 89.94 835 ASP B N 1
ATOM 14282 C CA . ASP B 1 835 ? 14.68 50.938 -7.715 1 89.94 835 ASP B CA 1
ATOM 14283 C C . ASP B 1 835 ? 14.406 50.812 -6.219 1 89.94 835 ASP B C 1
ATOM 14285 O O . ASP B 1 835 ? 13.25 50.75 -5.793 1 89.94 835 ASP B O 1
ATOM 14289 N N . GLY B 1 836 ? 15.477 50.531 -5.5 1 89.44 836 GLY B N 1
ATOM 14290 C CA . GLY B 1 836 ? 15.359 50.469 -4.051 1 89.44 836 GLY B CA 1
ATOM 14291 C C . GLY B 1 836 ? 14.898 49.125 -3.545 1 89.44 836 GLY B C 1
ATOM 14292 O O . GLY B 1 836 ? 14.742 48.906 -2.338 1 89.44 836 GLY B O 1
ATOM 14293 N N . ILE B 1 837 ? 14.695 48.156 -4.477 1 93.5 837 ILE B N 1
ATOM 14294 C CA . ILE B 1 837 ? 14.266 46.812 -4.109 1 93.5 837 ILE B CA 1
ATOM 14295 C C . ILE B 1 837 ? 15.453 45.844 -4.191 1 93.5 837 ILE B C 1
ATOM 14297 O O . ILE B 1 837 ? 16.266 45.938 -5.117 1 93.5 837 ILE B O 1
ATOM 14301 N N . THR B 1 838 ? 15.586 45.031 -3.129 1 94.75 838 THR B N 1
ATOM 14302 C CA . THR B 1 838 ? 16.625 44.031 -3.07 1 94.75 838 THR B CA 1
ATOM 14303 C C . THR B 1 838 ? 16.047 42.688 -2.551 1 94.75 838 THR B C 1
ATOM 14305 O O . THR B 1 838 ? 14.875 42.625 -2.199 1 94.75 838 THR B O 1
ATOM 14308 N N . TRP B 1 839 ? 16.844 41.656 -2.643 1 96.44 839 TRP B N 1
ATOM 14309 C CA . TRP B 1 839 ? 16.453 40.406 -2.027 1 96.44 839 TRP B CA 1
ATOM 14310 C C . TRP B 1 839 ? 17 40.281 -0.604 1 96.44 839 TRP B C 1
ATOM 14312 O O . TRP B 1 839 ? 18.172 40.594 -0.355 1 96.44 839 TRP B O 1
ATOM 14322 N N . ILE B 1 840 ? 16.156 39.875 0.352 1 96.31 840 ILE B N 1
ATOM 14323 C CA . ILE B 1 840 ? 16.594 39.75 1.733 1 96.31 840 ILE B CA 1
ATOM 14324 C C . ILE B 1 840 ? 16.328 38.312 2.219 1 96.31 840 ILE B C 1
ATOM 14326 O O . ILE B 1 840 ? 15.477 37.625 1.659 1 96.31 840 ILE B O 1
ATOM 14330 N N . GLU B 1 841 ? 17.031 37.875 3.242 1 96.94 841 GLU B N 1
ATOM 14331 C CA . GLU B 1 841 ? 16.797 36.562 3.879 1 96.94 841 GLU B CA 1
ATOM 14332 C C . GLU B 1 841 ? 15.656 36.656 4.887 1 96.94 841 GLU B C 1
ATOM 14334 O O . GLU B 1 841 ? 15.523 37.625 5.605 1 96.94 841 GLU B O 1
ATOM 14339 N N . LEU B 1 842 ? 14.797 35.781 4.879 1 96.69 842 LEU B N 1
ATOM 14340 C CA . LEU B 1 842 ? 13.852 35.469 5.945 1 96.69 842 LEU B CA 1
ATOM 14341 C C . LEU B 1 842 ? 14.375 34.344 6.84 1 96.69 842 LEU B C 1
ATOM 14343 O O . LEU B 1 842 ? 14.102 33.188 6.598 1 96.69 842 LEU B O 1
ATOM 14347 N N . PRO B 1 843 ? 15.016 34.781 7.926 1 95.69 843 PRO B N 1
ATOM 14348 C CA . PRO B 1 843 ? 15.625 33.719 8.766 1 95.69 843 PRO B CA 1
ATOM 14349 C C . PRO B 1 843 ? 14.617 32.688 9.258 1 95.69 843 PRO B C 1
ATOM 14351 O O . PRO B 1 843 ? 13.484 33.062 9.609 1 95.69 843 PRO B O 1
ATOM 14354 N N . GLU B 1 844 ? 14.977 31.438 9.211 1 92.81 844 GLU B N 1
ATOM 14355 C CA . GLU B 1 844 ? 14.258 30.297 9.789 1 92.81 844 GLU B CA 1
ATOM 14356 C C . GLU B 1 844 ? 13.039 29.922 8.945 1 92.81 844 GLU B C 1
ATOM 14358 O O . GLU B 1 844 ? 12.336 28.953 9.242 1 92.81 844 GLU B O 1
ATOM 14363 N N . TYR B 1 845 ? 12.773 30.703 7.875 1 94.94 845 TYR B N 1
ATOM 14364 C CA . TYR B 1 845 ? 11.672 30.344 6.992 1 94.94 845 TYR B CA 1
ATOM 14365 C C . TYR B 1 845 ? 12.094 29.266 6.004 1 94.94 845 TYR B C 1
ATOM 14367 O O . TYR B 1 845 ? 13.164 29.344 5.402 1 94.94 845 TYR B O 1
ATOM 14375 N N . GLY B 1 846 ? 11.219 28.25 5.906 1 93.25 846 GLY B N 1
ATOM 14376 C CA . GLY B 1 846 ? 11.484 27.234 4.902 1 93.25 846 GLY B CA 1
ATOM 14377 C C . GLY B 1 846 ? 11.734 25.859 5.492 1 93.25 846 GLY B C 1
ATOM 14378 O O . GLY B 1 846 ? 11.555 25.656 6.695 1 93.25 846 GLY B O 1
ATOM 14379 N N . ARG B 1 847 ? 12.164 24.906 4.707 1 96.25 847 ARG B N 1
ATOM 14380 C CA . ARG B 1 847 ? 12.211 23.484 5.074 1 96.25 847 ARG B CA 1
ATOM 14381 C C . ARG B 1 847 ? 13.609 23.094 5.527 1 96.25 847 ARG B C 1
ATOM 14383 O O . ARG B 1 847 ? 13.781 22.109 6.25 1 96.25 847 ARG B O 1
ATOM 14390 N N . THR B 1 848 ? 14.625 23.828 5.09 1 95.88 848 THR B N 1
ATOM 14391 C CA . THR B 1 848 ? 16 23.422 5.379 1 95.88 848 THR B CA 1
ATOM 14392 C C . THR B 1 848 ? 16.719 24.516 6.172 1 95.88 848 THR B C 1
ATOM 14394 O O . THR B 1 848 ? 16.734 24.484 7.402 1 95.88 848 THR B O 1
ATOM 14397 N N . LEU B 1 849 ? 17.141 25.656 5.508 1 95.69 849 LEU B N 1
ATOM 14398 C CA . LEU B 1 849 ? 17.859 26.734 6.195 1 95.69 849 LEU B CA 1
ATOM 14399 C C . LEU B 1 849 ? 16.969 27.953 6.402 1 95.69 849 LEU B C 1
ATOM 14401 O O . LEU B 1 849 ? 16.656 28.297 7.539 1 95.69 849 LEU B O 1
ATOM 14405 N N . SER B 1 850 ? 16.656 28.578 5.426 1 97 850 SER B N 1
ATOM 14406 C CA . SER B 1 850 ? 15.844 29.797 5.391 1 97 850 SER B CA 1
ATOM 14407 C C . SER B 1 850 ? 15.305 30.047 3.988 1 97 850 SER B C 1
ATOM 14409 O O . SER B 1 850 ? 15.133 29.125 3.199 1 97 850 SER B O 1
ATOM 14411 N N . ALA B 1 851 ? 14.836 31.25 3.703 1 97.94 851 ALA B N 1
ATOM 14412 C CA . ALA B 1 851 ? 14.344 31.656 2.393 1 97.94 851 ALA B CA 1
ATOM 14413 C C . ALA B 1 851 ? 14.703 33.125 2.094 1 97.94 851 ALA B C 1
ATOM 14415 O O . ALA B 1 851 ? 15.164 33.844 2.979 1 97.94 851 ALA B O 1
ATOM 14416 N N . ILE B 1 852 ? 14.602 33.5 0.822 1 97.62 852 ILE B N 1
ATOM 14417 C CA . ILE B 1 852 ? 14.805 34.875 0.444 1 97.62 852 ILE B CA 1
ATOM 14418 C C . ILE B 1 852 ? 13.57 35.406 -0.296 1 97.62 852 ILE B C 1
ATOM 14420 O O . ILE B 1 852 ? 12.812 34.625 -0.877 1 97.62 852 ILE B O 1
ATOM 14424 N N . THR B 1 853 ? 13.359 36.625 -0.265 1 96.81 853 THR B N 1
ATOM 14425 C CA . THR B 1 853 ? 12.234 37.281 -0.915 1 96.81 853 THR B CA 1
ATOM 14426 C C . THR B 1 853 ? 12.57 38.719 -1.265 1 96.81 853 THR B C 1
ATOM 14428 O O . THR B 1 853 ? 13.453 39.312 -0.649 1 96.81 853 THR B O 1
ATOM 14431 N N . PRO B 1 854 ? 11.992 39.281 -2.373 1 94.12 854 PRO B N 1
ATOM 14432 C CA . PRO B 1 854 ? 12.188 40.719 -2.645 1 94.12 854 PRO B CA 1
ATOM 14433 C C . PRO B 1 854 ? 11.656 41.594 -1.522 1 94.12 854 PRO B C 1
ATOM 14435 O O . PRO B 1 854 ? 10.617 41.312 -0.938 1 94.12 854 PRO B O 1
ATOM 14438 N N . TRP B 1 855 ? 12.359 42.656 -1.285 1 91.69 855 TRP B N 1
ATOM 14439 C CA . TRP B 1 855 ? 12.016 43.594 -0.208 1 91.69 855 TRP B CA 1
ATOM 14440 C C . TRP B 1 855 ? 12.508 45 -0.514 1 91.69 855 TRP B C 1
ATOM 14442 O O . TRP B 1 855 ? 13.625 45.188 -0.999 1 91.69 855 TRP B O 1
ATOM 14452 N N . PRO B 1 856 ? 11.922 46.125 -0.181 1 87.56 856 PRO B N 1
ATOM 14453 C CA . PRO B 1 856 ? 10.578 46.031 0.409 1 87.56 856 PRO B CA 1
ATOM 14454 C C . PRO B 1 856 ? 9.523 45.562 -0.588 1 87.56 856 PRO B C 1
ATOM 14456 O O . PRO B 1 856 ? 9.742 45.625 -1.801 1 87.56 856 PRO B O 1
ATOM 14459 N N . ARG B 1 857 ? 8.578 44.875 -0.103 1 74.5 857 ARG B N 1
ATOM 14460 C CA . ARG B 1 857 ? 7.52 44.344 -0.964 1 74.5 857 ARG B CA 1
ATOM 14461 C C . ARG B 1 857 ? 6.547 45.438 -1.368 1 74.5 857 ARG B C 1
ATOM 14463 O O . ARG B 1 857 ? 6.02 46.156 -0.512 1 74.5 857 ARG B O 1
ATOM 14470 N N . GLY B 1 858 ? 7.266 46.656 -1.894 1 57.31 858 GLY B N 1
ATOM 14471 C CA . GLY B 1 858 ? 6.727 47.969 -2.188 1 57.31 858 GLY B CA 1
ATOM 14472 C C . GLY B 1 858 ? 5.207 48 -2.215 1 57.31 858 GLY B C 1
ATOM 14473 O O . GLY B 1 858 ? 4.566 46.969 -2.436 1 57.31 858 GLY B O 1
ATOM 14474 N N . GLY B 1 859 ? 4.719 48.906 -1.632 1 53.5 859 GLY B N 1
ATOM 14475 C CA . GLY B 1 859 ? 3.402 49.531 -1.688 1 53.5 859 GLY B CA 1
ATOM 14476 C C . GLY B 1 859 ? 2.898 49.719 -3.104 1 53.5 859 GLY B C 1
ATOM 14477 O O . GLY B 1 859 ? 1.704 49.562 -3.371 1 53.5 859 GLY B O 1
ATOM 14478 N N . ASP B 1 860 ? 3.957 49.906 -4.02 1 59.91 860 ASP B N 1
ATOM 14479 C CA . ASP B 1 860 ? 3.475 50.25 -5.355 1 59.91 860 ASP B CA 1
ATOM 14480 C C . ASP B 1 860 ? 3.338 49 -6.223 1 59.91 860 ASP B C 1
ATOM 14482 O O . ASP B 1 860 ? 3.025 49.094 -7.41 1 59.91 860 ASP B O 1
ATOM 14486 N N . GLU B 1 861 ? 3.457 47.781 -5.527 1 67.38 861 GLU B N 1
ATOM 14487 C CA . GLU B 1 861 ? 3.234 46.5 -6.168 1 67.38 861 GLU B CA 1
ATOM 14488 C C . GLU B 1 861 ? 3.932 46.406 -7.52 1 67.38 861 GLU B C 1
ATOM 14490 O O . GLU B 1 861 ? 3.342 45.969 -8.508 1 67.38 861 GLU B O 1
ATOM 14495 N N . LEU B 1 862 ? 5.168 46.875 -7.477 1 75.31 862 LEU B N 1
ATOM 14496 C CA . LEU B 1 862 ? 5.949 46.906 -8.703 1 75.31 862 LEU B CA 1
ATOM 14497 C C . LEU B 1 862 ? 6.273 45.531 -9.203 1 75.31 862 LEU B C 1
ATOM 14499 O O . LEU B 1 862 ? 6.5 44.594 -8.406 1 75.31 862 LEU B O 1
ATOM 14503 N N . ASN B 1 863 ? 6.195 45.281 -10.484 1 81.94 863 ASN B N 1
ATOM 14504 C CA . ASN B 1 863 ? 6.668 44.125 -11.188 1 81.94 863 ASN B CA 1
ATOM 14505 C C . ASN B 1 863 ? 7.715 44.469 -12.242 1 81.94 863 ASN B C 1
ATOM 14507 O O . ASN B 1 863 ? 7.883 45.625 -12.586 1 81.94 863 ASN B O 1
ATOM 14511 N N . PHE B 1 864 ? 8.539 43.438 -12.516 1 89.62 864 PHE B N 1
ATOM 14512 C CA . PHE B 1 864 ? 9.602 43.656 -13.484 1 89.62 864 PHE B CA 1
ATOM 14513 C C . PHE B 1 864 ? 9.57 42.625 -14.586 1 89.62 864 PHE B C 1
ATOM 14515 O O . PHE B 1 864 ? 9.18 41.469 -14.359 1 89.62 864 PHE B O 1
ATOM 14522 N N . THR B 1 865 ? 9.945 43.062 -15.711 1 92 865 THR B N 1
ATOM 14523 C CA . THR B 1 865 ? 10.242 42.094 -16.766 1 92 865 THR B CA 1
ATOM 14524 C C . THR B 1 865 ? 11.508 41.312 -16.438 1 92 865 THR B C 1
ATOM 14526 O O . THR B 1 865 ? 12.445 41.844 -15.852 1 92 865 THR B O 1
ATOM 14529 N N . ALA B 1 866 ? 11.414 40.094 -16.844 1 92.88 866 ALA B N 1
ATOM 14530 C CA . ALA B 1 866 ? 12.57 39.25 -16.594 1 92.88 866 ALA B CA 1
ATOM 14531 C C . ALA B 1 866 ? 13.852 39.875 -17.125 1 92.88 866 ALA B C 1
ATOM 14533 O O . ALA B 1 866 ? 13.891 40.344 -18.25 1 92.88 866 ALA B O 1
ATOM 14534 N N . GLY B 1 867 ? 14.852 39.938 -16.297 1 93.56 867 GLY B N 1
ATOM 14535 C CA . GLY B 1 867 ? 16.141 40.469 -16.703 1 93.56 867 GLY B CA 1
ATOM 14536 C C . GLY B 1 867 ? 16.344 41.906 -16.312 1 93.56 867 GLY B C 1
ATOM 14537 O O . GLY B 1 867 ? 17.453 42.406 -16.359 1 93.56 867 GLY B O 1
ATOM 14538 N N . ALA B 1 868 ? 15.328 42.5 -15.875 1 93.25 868 ALA B N 1
ATOM 14539 C CA . ALA B 1 868 ? 15.422 43.938 -15.648 1 93.25 868 ALA B CA 1
ATOM 14540 C C . ALA B 1 868 ? 15.305 44.281 -14.156 1 93.25 868 ALA B C 1
ATOM 14542 O O . ALA B 1 868 ? 15.648 45.375 -13.734 1 93.25 868 ALA B O 1
ATOM 14543 N N . GLY B 1 869 ? 14.852 43.406 -13.406 1 92.56 869 GLY B N 1
ATOM 14544 C CA . GLY B 1 869 ? 14.57 43.688 -12.008 1 92.56 869 GLY B CA 1
ATOM 14545 C C . GLY B 1 869 ? 15.703 43.281 -11.078 1 92.56 869 GLY B C 1
ATOM 14546 O O . GLY B 1 869 ? 16.75 42.844 -11.523 1 92.56 869 GLY B O 1
ATOM 14547 N N . PRO B 1 870 ? 15.516 43.594 -9.688 1 95.62 870 PRO B N 1
ATOM 14548 C CA . PRO B 1 870 ? 16.469 43.094 -8.711 1 95.62 870 PRO B CA 1
ATOM 14549 C C . PRO B 1 870 ? 16.734 41.594 -8.875 1 95.62 870 PRO B C 1
ATOM 14551 O O . PRO B 1 870 ? 15.828 40.844 -9.203 1 95.62 870 PRO B O 1
ATOM 14554 N N . HIS B 1 871 ? 17.922 41.188 -8.703 1 97.19 871 HIS B N 1
ATOM 14555 C CA . HIS B 1 871 ? 18.266 39.781 -8.883 1 97.19 871 HIS B CA 1
ATOM 14556 C C . HIS B 1 871 ? 19.438 39.375 -7.977 1 97.19 871 HIS B C 1
ATOM 14558 O O . HIS B 1 871 ? 20.172 40.25 -7.492 1 97.19 871 HIS B O 1
ATOM 14564 N N . VAL B 1 872 ? 19.484 38.125 -7.652 1 98.5 872 VAL B N 1
ATOM 14565 C CA . VAL B 1 872 ? 20.594 37.5 -6.934 1 98.5 872 VAL B CA 1
ATOM 14566 C C . VAL B 1 872 ? 21.344 36.531 -7.852 1 98.5 872 VAL B C 1
ATOM 14568 O O . VAL B 1 872 ? 20.766 36.031 -8.82 1 98.5 872 VAL B O 1
ATOM 14571 N N . GLU B 1 873 ? 22.625 36.344 -7.52 1 98.69 873 GLU B N 1
ATOM 14572 C CA . GLU B 1 873 ? 23.484 35.5 -8.336 1 98.69 873 GLU B CA 1
ATOM 14573 C C . GLU B 1 873 ? 24.141 34.438 -7.5 1 98.69 873 GLU B C 1
ATOM 14575 O O . GLU B 1 873 ? 24.469 34.656 -6.328 1 98.69 873 GLU B O 1
ATOM 14580 N N . TYR B 1 874 ? 24.344 33.312 -8.062 1 98.81 874 TYR B N 1
ATOM 14581 C CA . TYR B 1 874 ? 25.047 32.156 -7.496 1 98.81 874 TYR B CA 1
ATOM 14582 C C . TYR B 1 874 ? 26.078 31.625 -8.477 1 98.81 874 TYR B C 1
ATOM 14584 O O . TYR B 1 874 ? 25.734 31.188 -9.578 1 98.81 874 TYR B O 1
ATOM 14592 N N . ASP B 1 875 ? 27.312 31.672 -8.094 1 98.81 875 ASP B N 1
ATOM 14593 C CA . ASP B 1 875 ? 28.359 31.062 -8.93 1 98.81 875 ASP B CA 1
ATOM 14594 C C . ASP B 1 875 ? 28.453 29.562 -8.68 1 98.81 875 ASP B C 1
ATOM 14596 O O . ASP B 1 875 ? 28.469 29.109 -7.535 1 98.81 875 ASP B O 1
ATOM 14600 N N . PHE B 1 876 ? 28.453 28.797 -9.758 1 98.75 876 PHE B N 1
ATOM 14601 C CA . PHE B 1 876 ? 28.547 27.359 -9.602 1 98.75 876 PHE B CA 1
ATOM 14602 C C . PHE B 1 876 ? 29.438 26.75 -10.695 1 98.75 876 PHE B C 1
ATOM 14604 O O . PHE B 1 876 ? 29.75 27.422 -11.68 1 98.75 876 PHE B O 1
ATOM 14611 N N . TYR B 1 877 ? 29.922 25.594 -10.477 1 98.56 877 TYR B N 1
ATOM 14612 C CA . TYR B 1 877 ? 30.734 24.828 -11.414 1 98.56 877 TYR B CA 1
ATOM 14613 C C . TYR B 1 877 ? 30.156 23.453 -11.648 1 98.56 877 TYR B C 1
ATOM 14615 O O . TYR B 1 877 ? 29.984 22.672 -10.703 1 98.56 877 TYR B O 1
ATOM 14623 N N . ASN B 1 878 ? 29.828 23.109 -12.859 1 98.38 878 ASN B N 1
ATOM 14624 C CA . ASN B 1 878 ? 29.359 21.766 -13.188 1 98.38 878 ASN B CA 1
ATOM 14625 C C . ASN B 1 878 ? 30.391 20.984 -13.984 1 98.38 878 ASN B C 1
ATOM 14627 O O . ASN B 1 878 ? 31.109 21.562 -14.805 1 98.38 878 ASN B O 1
ATOM 14631 N N . PHE B 1 879 ? 30.484 19.719 -13.773 1 97.62 879 PHE B N 1
ATOM 14632 C CA . PHE B 1 879 ? 31.359 18.812 -14.508 1 97.62 879 PHE B CA 1
ATOM 14633 C C . PHE B 1 879 ? 30.578 18.016 -15.547 1 97.62 879 PHE B C 1
ATOM 14635 O O . PHE B 1 879 ? 31.141 17.516 -16.516 1 97.62 879 PHE B O 1
ATOM 14642 N N . ASN B 1 880 ? 29.312 17.797 -15.281 1 97 880 ASN B N 1
ATOM 14643 C CA . ASN B 1 880 ? 28.438 16.969 -16.109 1 97 880 ASN B CA 1
ATOM 14644 C C . ASN B 1 880 ? 27.203 17.734 -16.547 1 97 880 ASN B C 1
ATOM 14646 O O . ASN B 1 880 ? 26.953 18.844 -16.094 1 97 880 ASN B O 1
ATOM 14650 N N . THR B 1 881 ? 26.484 17.156 -17.5 1 97.19 881 THR B N 1
ATOM 14651 C CA . THR B 1 881 ? 25.141 17.516 -17.922 1 97.19 881 THR B CA 1
ATOM 14652 C C . THR B 1 881 ? 24.281 16.281 -18.094 1 97.19 881 THR B C 1
ATOM 14654 O O . THR B 1 881 ? 24.781 15.148 -18.078 1 97.19 881 THR B O 1
ATOM 14657 N N . ILE B 1 882 ? 23 16.453 -18.172 1 95.5 882 ILE B N 1
ATOM 14658 C CA . ILE B 1 882 ? 22.078 15.312 -18.297 1 95.5 882 ILE B CA 1
ATOM 14659 C C . ILE B 1 882 ? 22.391 14.539 -19.578 1 95.5 882 ILE B C 1
ATOM 14661 O O . ILE B 1 882 ? 22.312 15.086 -20.672 1 95.5 882 ILE B O 1
ATOM 14665 N N . GLY B 1 883 ? 22.844 13.375 -19.453 1 90.31 883 GLY B N 1
ATOM 14666 C CA . GLY B 1 883 ? 23.172 12.523 -20.578 1 90.31 883 GLY B CA 1
ATOM 14667 C C . GLY B 1 883 ? 24.375 13.023 -21.375 1 90.31 883 GLY B C 1
ATOM 14668 O O . GLY B 1 883 ? 24.578 12.609 -22.516 1 90.31 883 GLY B O 1
ATOM 14669 N N . GLN B 1 884 ? 25.047 13.938 -20.812 1 90.75 884 GLN B N 1
ATOM 14670 C CA . GLN B 1 884 ? 26.203 14.555 -21.453 1 90.75 884 GLN B CA 1
ATOM 14671 C C . GLN B 1 884 ? 25.797 15.258 -22.75 1 90.75 884 GLN B C 1
ATOM 14673 O O . GLN B 1 884 ? 26.547 15.258 -23.719 1 90.75 884 GLN B O 1
ATOM 14678 N N . ALA B 1 885 ? 24.609 15.797 -22.75 1 91.5 885 ALA B N 1
ATOM 14679 C CA . ALA B 1 885 ? 24.062 16.422 -23.953 1 91.5 885 ALA B CA 1
ATOM 14680 C C . ALA B 1 885 ? 24 17.938 -23.797 1 91.5 885 ALA B C 1
ATOM 14682 O O . ALA B 1 885 ? 23.406 18.625 -24.641 1 91.5 885 ALA B O 1
ATOM 14683 N N . GLY B 1 886 ? 24.594 18.406 -22.75 1 94.06 886 GLY B N 1
ATOM 14684 C CA . GLY B 1 886 ? 24.641 19.844 -22.531 1 94.06 886 GLY B CA 1
ATOM 14685 C C . GLY B 1 886 ? 23.422 20.375 -21.797 1 94.06 886 GLY B C 1
ATOM 14686 O O . GLY B 1 886 ? 23.328 21.578 -21.5 1 94.06 886 GLY B O 1
ATOM 14687 N N . ASN B 1 887 ? 22.531 19.469 -21.391 1 96.56 887 ASN B N 1
ATOM 14688 C CA . ASN B 1 887 ? 21.281 19.891 -20.75 1 96.56 887 ASN B CA 1
ATOM 14689 C C . ASN B 1 887 ? 21.391 19.828 -19.234 1 96.56 887 ASN B C 1
ATOM 14691 O O . ASN B 1 887 ? 22.016 18.906 -18.688 1 96.56 887 ASN B O 1
ATOM 14695 N N . ILE B 1 888 ? 20.875 20.844 -18.547 1 98.12 888 ILE B N 1
ATOM 14696 C CA . ILE B 1 888 ? 20.703 20.812 -17.094 1 98.12 888 ILE B CA 1
ATOM 14697 C C . ILE B 1 888 ? 19.281 21.266 -16.75 1 98.12 888 ILE B C 1
ATOM 14699 O O . ILE B 1 888 ? 18.641 21.953 -17.531 1 98.12 888 ILE B O 1
ATOM 14703 N N . THR B 1 889 ? 18.766 20.875 -15.594 1 98.5 889 THR B N 1
ATOM 14704 C CA . THR B 1 889 ? 17.5 21.359 -15.062 1 98.5 889 THR B CA 1
ATOM 14705 C C . THR B 1 889 ? 17.719 22.109 -13.758 1 98.5 889 THR B C 1
ATOM 14707 O O . THR B 1 889 ? 18.266 21.562 -12.805 1 98.5 889 THR B O 1
ATOM 14710 N N . VAL B 1 890 ? 17.359 23.359 -13.766 1 98.75 890 VAL B N 1
ATOM 14711 C CA . VAL B 1 890 ? 17.375 24.156 -12.547 1 98.75 890 VAL B CA 1
ATOM 14712 C C . VAL B 1 890 ? 16.016 24.078 -11.852 1 98.75 890 VAL B C 1
ATOM 14714 O O . VAL B 1 890 ? 15.023 24.578 -12.383 1 98.75 890 VAL B O 1
ATOM 14717 N N . ASN B 1 891 ? 16.031 23.438 -10.688 1 98.44 891 ASN B N 1
ATOM 14718 C CA . ASN B 1 891 ? 14.836 23.422 -9.852 1 98.44 891 ASN B CA 1
ATOM 14719 C C . ASN B 1 891 ? 14.883 24.516 -8.773 1 98.44 891 ASN B C 1
ATOM 14721 O O . ASN B 1 891 ? 15.609 24.375 -7.789 1 98.44 891 ASN B O 1
ATOM 14725 N N . THR B 1 892 ? 14.125 25.516 -9 1 98.69 892 THR B N 1
ATOM 14726 C CA . THR B 1 892 ? 13.945 26.531 -7.965 1 98.69 892 THR B CA 1
ATOM 14727 C C . THR B 1 892 ? 12.82 26.156 -7.016 1 98.69 892 THR B C 1
ATOM 14729 O O . THR B 1 892 ? 11.656 26.094 -7.418 1 98.69 892 THR B O 1
ATOM 14732 N N . VAL B 1 893 ? 13.203 25.906 -5.773 1 98.31 893 VAL B N 1
ATOM 14733 C CA . VAL B 1 893 ? 12.234 25.5 -4.766 1 98.31 893 VAL B CA 1
ATOM 14734 C C . VAL B 1 893 ? 11.633 26.734 -4.098 1 98.31 893 VAL B C 1
ATOM 14736 O O . VAL B 1 893 ? 12.344 27.5 -3.436 1 98.31 893 VAL B O 1
ATOM 14739 N N . VAL B 1 894 ? 10.344 26.859 -4.266 1 98.31 894 VAL B N 1
ATOM 14740 C CA . VAL B 1 894 ? 9.695 28.062 -3.746 1 98.31 894 VAL B CA 1
ATOM 14741 C C . VAL B 1 894 ? 8.609 27.672 -2.746 1 98.31 894 VAL B C 1
ATOM 14743 O O . VAL B 1 894 ? 8.188 26.516 -2.699 1 98.31 894 VAL B O 1
ATOM 14746 N N . ALA B 1 895 ? 8.242 28.609 -1.839 1 97.44 895 ALA B N 1
ATOM 14747 C CA . ALA B 1 895 ? 7.074 28.422 -0.98 1 97.44 895 ALA B CA 1
ATOM 14748 C C . ALA B 1 895 ? 5.789 28.359 -1.802 1 97.44 895 ALA B C 1
ATOM 14750 O O . ALA B 1 895 ? 5.746 28.859 -2.93 1 97.44 895 ALA B O 1
ATOM 14751 N N . PRO B 1 896 ? 4.766 27.719 -1.283 1 96.25 896 PRO B N 1
ATOM 14752 C CA . PRO B 1 896 ? 3.51 27.625 -2.035 1 96.25 896 PRO B CA 1
ATOM 14753 C C . PRO B 1 896 ? 2.709 28.922 -1.993 1 96.25 896 PRO B C 1
ATOM 14755 O O . PRO B 1 896 ? 1.509 28.906 -1.704 1 96.25 896 PRO B O 1
ATOM 14758 N N . THR B 1 897 ? 3.33 29.969 -2.43 1 92.44 897 THR B N 1
ATOM 14759 C CA . THR B 1 897 ? 2.701 31.281 -2.492 1 92.44 897 THR B CA 1
ATOM 14760 C C . THR B 1 897 ? 1.617 31.312 -3.564 1 92.44 897 THR B C 1
ATOM 14762 O O . THR B 1 897 ? 1.857 30.922 -4.707 1 92.44 897 THR B O 1
ATOM 14765 N N . PHE B 1 898 ? 0.45 31.781 -3.18 1 91.5 898 PHE B N 1
ATOM 14766 C CA . PHE B 1 898 ? -0.694 31.875 -4.078 1 91.5 898 PHE B CA 1
ATOM 14767 C C . PHE B 1 898 ? -0.54 33.062 -5.035 1 91.5 898 PHE B C 1
ATOM 14769 O O . PHE B 1 898 ? 0.332 33.906 -4.844 1 91.5 898 PHE B O 1
ATOM 14776 N N . ASN B 1 899 ? -1.421 33.031 -6.109 1 90.94 899 ASN B N 1
ATOM 14777 C CA . ASN B 1 899 ? -1.644 34.25 -6.91 1 90.94 899 ASN B CA 1
ATOM 14778 C C . ASN B 1 899 ? -2.355 35.312 -6.105 1 90.94 899 ASN B C 1
ATOM 14780 O O . ASN B 1 899 ? -3.533 35.594 -6.336 1 90.94 899 ASN B O 1
ATOM 14784 N N . ASN B 1 900 ? -1.579 35.969 -5.242 1 87.31 900 ASN B N 1
ATOM 14785 C CA . ASN B 1 900 ? -2.213 36.656 -4.129 1 87.31 900 ASN B CA 1
ATOM 14786 C C . ASN B 1 900 ? -2.574 38.094 -4.504 1 87.31 900 ASN B C 1
ATOM 14788 O O . ASN B 1 900 ? -3.014 38.875 -3.652 1 87.31 900 ASN B O 1
ATOM 14792 N N . TYR B 1 901 ? -2.373 38.625 -5.742 1 80.5 901 TYR B N 1
ATOM 14793 C CA . TYR B 1 901 ? -2.83 39.938 -6.172 1 80.5 901 TYR B CA 1
ATOM 14794 C C . TYR B 1 901 ? -4.09 39.844 -7.023 1 80.5 901 TYR B C 1
ATOM 14796 O O . TYR B 1 901 ? -4.547 40.812 -7.594 1 80.5 901 TYR B O 1
ATOM 14804 N N . GLY B 1 902 ? -4.711 38.688 -7.043 1 73.31 902 GLY B N 1
ATOM 14805 C CA . GLY B 1 902 ? -5.934 38.469 -7.797 1 73.31 902 GLY B CA 1
ATOM 14806 C C . GLY B 1 902 ? -5.754 37.531 -8.969 1 73.31 902 GLY B C 1
ATOM 14807 O O . GLY B 1 902 ? -4.629 37.188 -9.328 1 73.31 902 GLY B O 1
ATOM 14808 N N . PRO B 1 903 ? -6.801 37.094 -9.508 1 67.5 903 PRO B N 1
ATOM 14809 C CA . PRO B 1 903 ? -6.727 36 -10.492 1 67.5 903 PRO B CA 1
ATOM 14810 C C . PRO B 1 903 ? -6.043 36.438 -11.789 1 67.5 903 PRO B C 1
ATOM 14812 O O . PRO B 1 903 ? -5.578 35.562 -12.555 1 67.5 903 PRO B O 1
ATOM 14815 N N . SER B 1 904 ? -5.934 37.656 -11.992 1 71.31 904 SER B N 1
ATOM 14816 C CA . SER B 1 904 ? -5.363 38.094 -13.266 1 71.31 904 SER B CA 1
ATOM 14817 C C . SER B 1 904 ? -3.855 38.312 -13.148 1 71.31 904 SER B C 1
ATOM 14819 O O . SER B 1 904 ? -3.176 38.531 -14.156 1 71.31 904 SER B O 1
ATOM 14821 N N . ALA B 1 905 ? -3.406 38.219 -11.961 1 80.12 905 ALA B N 1
ATOM 14822 C CA . ALA B 1 905 ? -1.973 38.375 -11.742 1 80.12 905 ALA B CA 1
ATOM 14823 C C . ALA B 1 905 ? -1.339 37.062 -11.258 1 80.12 905 ALA B C 1
ATOM 14825 O O . ALA B 1 905 ? -1.604 36.625 -10.141 1 80.12 905 ALA B O 1
ATOM 14826 N N . ASN B 1 906 ? -0.539 36.531 -12.094 1 89.38 906 ASN B N 1
ATOM 14827 C CA . ASN B 1 906 ? 0.109 35.281 -11.734 1 89.38 906 ASN B CA 1
ATOM 14828 C C . ASN B 1 906 ? 1.47 35.5 -11.086 1 89.38 906 ASN B C 1
ATOM 14830 O O . ASN B 1 906 ? 2.275 36.281 -11.586 1 89.38 906 ASN B O 1
ATOM 14834 N N . ILE B 1 907 ? 1.657 34.906 -9.945 1 92.56 907 ILE B N 1
ATOM 14835 C CA . ILE B 1 907 ? 2.971 34.938 -9.312 1 92.56 907 ILE B CA 1
ATOM 14836 C C . ILE B 1 907 ? 3.982 34.188 -10.172 1 92.56 907 ILE B C 1
ATOM 14838 O O . ILE B 1 907 ? 3.645 33.188 -10.805 1 92.56 907 ILE B O 1
ATOM 14842 N N . SER B 1 908 ? 5.145 34.75 -10.273 1 94.44 908 SER B N 1
ATOM 14843 C CA . SER B 1 908 ? 6.156 34.156 -11.125 1 94.44 908 SER B CA 1
ATOM 14844 C C . SER B 1 908 ? 7.562 34.469 -10.641 1 94.44 908 SER B C 1
ATOM 14846 O O . SER B 1 908 ? 7.742 35.375 -9.812 1 94.44 908 SER B O 1
ATOM 14848 N N . VAL B 1 909 ? 8.5 33.719 -11.094 1 95.94 909 VAL B N 1
ATOM 14849 C CA . VAL B 1 909 ? 9.93 33.969 -10.883 1 95.94 909 VAL B CA 1
ATOM 14850 C C . VAL B 1 909 ? 10.695 33.625 -12.156 1 95.94 909 VAL B C 1
ATOM 14852 O O . VAL B 1 909 ? 10.258 32.812 -12.961 1 95.94 909 VAL B O 1
ATOM 14855 N N . ALA B 1 910 ? 11.75 34.344 -12.375 1 98.06 910 ALA B N 1
ATOM 14856 C CA . ALA B 1 910 ? 12.555 34.062 -13.562 1 98.06 910 ALA B CA 1
ATOM 14857 C C . ALA B 1 910 ? 13.961 33.625 -13.18 1 98.06 910 ALA B C 1
ATOM 14859 O O . ALA B 1 910 ? 14.5 34.062 -12.148 1 98.06 910 ALA B O 1
ATOM 14860 N N . VAL B 1 911 ? 14.531 32.75 -13.992 1 98.56 911 VAL B N 1
ATOM 14861 C CA . VAL B 1 911 ? 15.875 32.219 -13.789 1 98.56 911 VAL B CA 1
ATOM 14862 C C . VAL B 1 911 ? 16.672 32.312 -15.086 1 98.56 911 VAL B C 1
ATOM 14864 O O . VAL B 1 911 ? 16.125 32.125 -16.172 1 98.56 911 VAL B O 1
ATOM 14867 N N . SER B 1 912 ? 17.906 32.656 -15.008 1 98.19 912 SER B N 1
ATOM 14868 C CA . SER B 1 912 ? 18.828 32.625 -16.156 1 98.19 912 SER B CA 1
ATOM 14869 C C . SER B 1 912 ? 20.219 32.156 -15.734 1 98.19 912 SER B C 1
ATOM 14871 O O . SER B 1 912 ? 20.547 32.188 -14.547 1 98.19 912 SER B O 1
ATOM 14873 N N . ILE B 1 913 ? 20.969 31.734 -16.594 1 98.5 913 ILE B N 1
ATOM 14874 C CA . ILE B 1 913 ? 22.375 31.375 -16.406 1 98.5 913 ILE B CA 1
ATOM 14875 C C . ILE B 1 913 ? 23.25 32.219 -17.328 1 98.5 913 ILE B C 1
ATOM 14877 O O . ILE B 1 913 ? 22.984 32.312 -18.531 1 98.5 913 ILE B O 1
ATOM 14881 N N . ASP B 1 914 ? 24.234 32.75 -16.75 1 98 914 ASP B N 1
ATOM 14882 C CA . ASP B 1 914 ? 25.172 33.562 -17.531 1 98 914 ASP B CA 1
ATOM 14883 C C . ASP B 1 914 ? 24.422 34.625 -18.328 1 98 914 ASP B C 1
ATOM 14885 O O . ASP B 1 914 ? 23.688 35.438 -17.766 1 98 914 ASP B O 1
ATOM 14889 N N . ASP B 1 915 ? 24.656 34.625 -19.703 1 95.81 915 ASP B N 1
ATOM 14890 C CA . ASP B 1 915 ? 24.016 35.656 -20.547 1 95.81 915 ASP B CA 1
ATOM 14891 C C . ASP B 1 915 ? 22.859 35.062 -21.328 1 95.81 915 ASP B C 1
ATOM 14893 O O . ASP B 1 915 ? 22.375 35.656 -22.297 1 95.81 915 ASP B O 1
ATOM 14897 N N . LEU B 1 916 ? 22.422 33.875 -20.875 1 97.19 916 LEU B N 1
ATOM 14898 C CA . LEU B 1 916 ? 21.281 33.281 -21.531 1 97.19 916 LEU B CA 1
ATOM 14899 C C . LEU B 1 916 ? 20 34.031 -21.203 1 97.19 916 LEU B C 1
ATOM 14901 O O . LEU B 1 916 ? 19.922 34.719 -20.172 1 97.19 916 LEU B O 1
ATOM 14905 N N . GLU B 1 917 ? 19.016 33.875 -22.094 1 96.69 917 GLU B N 1
ATOM 14906 C CA . GLU B 1 917 ? 17.734 34.562 -21.906 1 96.69 917 GLU B CA 1
ATOM 14907 C C . GLU B 1 917 ? 17.031 34.062 -20.641 1 96.69 917 GLU B C 1
ATOM 14909 O O . GLU B 1 917 ? 16.938 32.875 -20.406 1 96.69 917 GLU B O 1
ATOM 14914 N N . PRO B 1 918 ? 16.594 35 -19.766 1 97.88 918 PRO B N 1
ATOM 14915 C CA . PRO B 1 918 ? 15.852 34.594 -18.578 1 97.88 918 PRO B CA 1
ATOM 14916 C C . PRO B 1 918 ? 14.562 33.844 -18.922 1 97.88 918 PRO B C 1
ATOM 14918 O O . PRO B 1 918 ? 13.859 34.219 -19.875 1 97.88 918 PRO B O 1
ATOM 14921 N N . GLN B 1 919 ? 14.266 32.781 -18.188 1 98 919 GLN B N 1
ATOM 14922 C CA . GLN B 1 919 ? 13.023 32 -18.312 1 98 919 GLN B CA 1
ATOM 14923 C C . GLN B 1 919 ? 12.078 32.312 -17.156 1 98 919 GLN B C 1
ATOM 14925 O O . GLN B 1 919 ? 12.406 32.062 -15.992 1 98 919 GLN B O 1
ATOM 14930 N N . THR B 1 920 ? 10.938 32.875 -17.516 1 97 920 THR B N 1
ATOM 14931 C CA . THR B 1 920 ? 9.93 33.219 -16.5 1 97 920 THR B CA 1
ATOM 14932 C C . THR B 1 920 ? 8.938 32.062 -16.344 1 97 920 THR B C 1
ATOM 14934 O O . THR B 1 920 ? 8.438 31.531 -17.344 1 97 920 THR B O 1
ATOM 14937 N N . THR B 1 921 ? 8.695 31.641 -15.148 1 96.81 921 THR B N 1
ATOM 14938 C CA . THR B 1 921 ? 7.719 30.594 -14.883 1 96.81 921 THR B CA 1
ATOM 14939 C C . THR B 1 921 ? 6.664 31.062 -13.891 1 96.81 921 THR B C 1
ATOM 14941 O O . THR B 1 921 ? 6.992 31.469 -12.773 1 96.81 921 THR B O 1
ATOM 14944 N N . ALA B 1 922 ? 5.387 31.031 -14.336 1 95.38 922 ALA B N 1
ATOM 14945 C CA . ALA B 1 922 ? 4.262 31.156 -13.406 1 95.38 922 ALA B CA 1
ATOM 14946 C C . ALA B 1 922 ? 4.008 29.828 -12.695 1 95.38 922 ALA B C 1
ATOM 14948 O O . ALA B 1 922 ? 3.381 28.922 -13.25 1 95.38 922 ALA B O 1
ATOM 14949 N N . PHE B 1 923 ? 4.418 29.734 -11.469 1 95.69 923 PHE B N 1
ATOM 14950 C CA . PHE B 1 923 ? 4.578 28.422 -10.875 1 95.69 923 PHE B CA 1
ATOM 14951 C C . PHE B 1 923 ? 3.305 28 -10.148 1 95.69 923 PHE B C 1
ATOM 14953 O O . PHE B 1 923 ? 3.141 26.828 -9.812 1 95.69 923 PHE B O 1
ATOM 14960 N N . PHE B 1 924 ? 2.41 28.859 -9.766 1 95.25 924 PHE B N 1
ATOM 14961 C CA . PHE B 1 924 ? 1.136 28.469 -9.172 1 95.25 924 PHE B CA 1
ATOM 14962 C C . PHE B 1 924 ? 0.035 28.438 -10.227 1 95.25 924 PHE B C 1
ATOM 14964 O O . PHE B 1 924 ? -0.386 29.484 -10.727 1 95.25 924 PHE B O 1
ATOM 14971 N N . PRO B 1 925 ? -0.545 27.297 -10.523 1 94.06 925 PRO B N 1
ATOM 14972 C CA . PRO B 1 925 ? -1.516 27.203 -11.617 1 94.06 925 PRO B CA 1
ATOM 14973 C C . PRO B 1 925 ? -2.824 27.922 -11.312 1 94.06 925 PRO B C 1
ATOM 14975 O O . PRO B 1 925 ? -3.217 28.031 -10.148 1 94.06 925 PRO B O 1
ATOM 14978 N N . THR B 1 926 ? -3.402 28.406 -12.367 1 90.69 926 THR B N 1
ATOM 14979 C CA . THR B 1 926 ? -4.719 29.016 -12.234 1 90.69 926 THR B CA 1
ATOM 14980 C C . THR B 1 926 ? -5.766 27.984 -11.844 1 90.69 926 THR B C 1
ATOM 14982 O O . THR B 1 926 ? -5.645 26.797 -12.203 1 90.69 926 THR B O 1
ATOM 14985 N N . ALA B 1 927 ? -6.633 28.422 -11.062 1 89.19 927 ALA B N 1
ATOM 14986 C CA . ALA B 1 927 ? -7.754 27.594 -10.625 1 89.19 927 ALA B CA 1
ATOM 14987 C C . ALA B 1 927 ? -9.078 28.328 -10.805 1 89.19 927 ALA B C 1
ATOM 14989 O O . ALA B 1 927 ? -9.102 29.547 -11.008 1 89.19 927 ALA B O 1
ATOM 14990 N N . PRO B 1 928 ? -10.227 27.531 -10.812 1 86.5 928 PRO B N 1
ATOM 14991 C CA . PRO B 1 928 ? -11.523 28.219 -10.805 1 86.5 928 PRO B CA 1
ATOM 14992 C C . PRO B 1 928 ? -11.672 29.172 -9.625 1 86.5 928 PRO B C 1
ATOM 14994 O O . PRO B 1 928 ? -11.016 29 -8.594 1 86.5 928 PRO B O 1
ATOM 14997 N N . ALA B 1 929 ? -12.555 30.125 -9.844 1 85.69 929 ALA B N 1
ATOM 14998 C CA . ALA B 1 929 ? -12.797 31.125 -8.805 1 85.69 929 ALA B CA 1
ATOM 14999 C C . ALA B 1 929 ? -13.148 30.469 -7.477 1 85.69 929 ALA B C 1
ATOM 15001 O O . ALA B 1 929 ? -14.031 29.609 -7.418 1 85.69 929 ALA B O 1
ATOM 15002 N N . GLY B 1 930 ? -12.383 30.859 -6.496 1 86.69 930 GLY B N 1
ATOM 15003 C CA . GLY B 1 930 ? -12.625 30.344 -5.16 1 86.69 930 GLY B CA 1
ATOM 15004 C C . GLY B 1 930 ? -12.047 28.953 -4.945 1 86.69 930 GLY B C 1
ATOM 15005 O O . GLY B 1 930 ? -12.062 28.438 -3.826 1 86.69 930 GLY B O 1
ATOM 15006 N N . GLY B 1 931 ? -11.531 28.391 -5.961 1 88.94 931 GLY B N 1
ATOM 15007 C CA . GLY B 1 931 ? -11.016 27.031 -5.871 1 88.94 931 GLY B CA 1
ATOM 15008 C C . GLY B 1 931 ? -9.508 26.969 -5.789 1 88.94 931 GLY B C 1
ATOM 15009 O O . GLY B 1 931 ? -8.844 28 -5.613 1 88.94 931 GLY B O 1
ATOM 15010 N N . THR B 1 932 ? -8.914 25.688 -5.711 1 93.31 932 THR B N 1
ATOM 15011 C CA . THR B 1 932 ? -7.488 25.406 -5.75 1 93.31 932 THR B CA 1
ATOM 15012 C C . THR B 1 932 ? -7.148 24.469 -6.91 1 93.31 932 THR B C 1
ATOM 15014 O O . THR B 1 932 ? -7.996 23.688 -7.355 1 93.31 932 THR B O 1
ATOM 15017 N N . PRO B 1 933 ? -5.977 24.641 -7.516 1 94.44 933 PRO B N 1
ATOM 15018 C CA . PRO B 1 933 ? -5.59 23.703 -8.578 1 94.44 933 PRO B CA 1
ATOM 15019 C C . PRO B 1 933 ? -5.363 22.281 -8.055 1 94.44 933 PRO B C 1
ATOM 15021 O O . PRO B 1 933 ? -5.09 22.094 -6.863 1 94.44 933 PRO B O 1
ATOM 15024 N N . PRO B 1 934 ? -5.469 21.25 -8.914 1 94.94 934 PRO B N 1
ATOM 15025 C CA . PRO B 1 934 ? -5.305 19.859 -8.477 1 94.94 934 PRO B CA 1
ATOM 15026 C C . PRO B 1 934 ? -3.953 19.609 -7.809 1 94.94 934 PRO B C 1
ATOM 15028 O O . PRO B 1 934 ? -3.852 18.766 -6.922 1 94.94 934 PRO B O 1
ATOM 15031 N N . GLN B 1 935 ? -2.922 20.297 -8.156 1 96 935 GLN B N 1
ATOM 15032 C CA . GLN B 1 935 ? -1.576 20.109 -7.621 1 96 935 GLN B CA 1
ATOM 15033 C C . GLN B 1 935 ? -1.501 20.531 -6.156 1 96 935 GLN B C 1
ATOM 15035 O O . GLN B 1 935 ? -0.564 20.172 -5.445 1 96 935 GLN B O 1
ATOM 15040 N N . TRP B 1 936 ? -2.424 21.391 -5.828 1 96.56 936 TRP B N 1
ATOM 15041 C CA . TRP B 1 936 ? -2.504 21.875 -4.453 1 96.56 936 TRP B CA 1
ATOM 15042 C C . TRP B 1 936 ? -2.828 20.734 -3.498 1 96.56 936 TRP B C 1
ATOM 15044 O O . TRP B 1 936 ? -2.264 20.641 -2.404 1 96.56 936 TRP B O 1
ATOM 15054 N N . ASP B 1 937 ? -3.596 19.719 -3.965 1 96 937 ASP B N 1
ATOM 15055 C CA . ASP B 1 937 ? -4.215 18.688 -3.131 1 96 937 ASP B CA 1
ATOM 15056 C C . ASP B 1 937 ? -3.424 17.391 -3.188 1 96 937 ASP B C 1
ATOM 15058 O O . ASP B 1 937 ? -2.375 17.312 -3.832 1 96 937 ASP B O 1
ATOM 15062 N N . GLY B 1 938 ? -3.914 16.469 -2.371 1 95.25 938 GLY B N 1
ATOM 15063 C CA . GLY B 1 938 ? -3.271 15.156 -2.328 1 95.25 938 GLY B CA 1
ATOM 15064 C C . GLY B 1 938 ? -2.256 15.031 -1.209 1 95.25 938 GLY B C 1
ATOM 15065 O O . GLY B 1 938 ? -1.802 16.031 -0.658 1 95.25 938 GLY B O 1
ATOM 15066 N N . THR B 1 939 ? -1.827 13.797 -0.908 1 95.38 939 THR B N 1
ATOM 15067 C CA . THR B 1 939 ? -0.909 13.531 0.195 1 95.38 939 THR B CA 1
ATOM 15068 C C . THR B 1 939 ? 0.516 13.93 -0.182 1 95.38 939 THR B C 1
ATOM 15070 O O . THR B 1 939 ? 1.405 13.953 0.672 1 95.38 939 THR B O 1
ATOM 15073 N N . ASP B 1 940 ? 0.731 14.289 -1.394 1 95.75 940 ASP B N 1
ATOM 15074 C CA . ASP B 1 940 ? 2.035 14.75 -1.855 1 95.75 940 ASP B CA 1
ATOM 15075 C C . ASP B 1 940 ? 1.896 15.984 -2.742 1 95.75 940 ASP B C 1
ATOM 15077 O O . ASP B 1 940 ? 2.672 16.172 -3.684 1 95.75 940 ASP B O 1
ATOM 15081 N N . GLY B 1 941 ? 0.895 16.812 -2.537 1 97.12 941 GLY B N 1
ATOM 15082 C CA . GLY B 1 941 ? 0.699 18.062 -3.25 1 97.12 941 GLY B CA 1
ATOM 15083 C C . GLY B 1 941 ? 1.448 19.219 -2.629 1 97.12 941 GLY B C 1
ATOM 15084 O O . GLY B 1 941 ? 2.258 19.031 -1.719 1 97.12 941 GLY B O 1
ATOM 15085 N N . PHE B 1 942 ? 1.133 20.484 -3.059 1 97.25 942 PHE B N 1
ATOM 15086 C CA . PHE B 1 942 ? 1.857 21.672 -2.66 1 97.25 942 PHE B CA 1
ATOM 15087 C C . PHE B 1 942 ? 1.808 21.859 -1.148 1 97.25 942 PHE B C 1
ATOM 15089 O O . PHE B 1 942 ? 2.83 22.141 -0.518 1 97.25 942 PHE B O 1
ATOM 15096 N N . VAL B 1 943 ? 0.678 21.656 -0.581 1 96.62 943 VAL B N 1
ATOM 15097 C CA . VAL B 1 943 ? 0.547 22.016 0.828 1 96.62 943 VAL B CA 1
ATOM 15098 C C . VAL B 1 943 ? 1.038 20.859 1.701 1 96.62 943 VAL B C 1
ATOM 15100 O O . VAL B 1 943 ? 1.58 21.078 2.787 1 96.62 943 VAL B O 1
ATOM 15103 N N . ALA B 1 944 ? 0.843 19.594 1.183 1 97 944 ALA B N 1
ATOM 15104 C CA . ALA B 1 944 ? 1.404 18.469 1.915 1 97 944 ALA B CA 1
ATOM 15105 C C . ALA B 1 944 ? 2.928 18.531 1.957 1 97 944 ALA B C 1
ATOM 15107 O O . ALA B 1 944 ? 3.539 18.312 3.006 1 97 944 ALA B O 1
ATOM 15108 N N . ASP B 1 945 ? 3.521 18.938 0.877 1 96.56 945 ASP B N 1
ATOM 15109 C CA . ASP B 1 945 ? 4.977 18.984 0.762 1 96.56 945 ASP B CA 1
ATOM 15110 C C . ASP B 1 945 ? 5.527 20.312 1.286 1 96.56 945 ASP B C 1
ATOM 15112 O O . ASP B 1 945 ? 6.715 20.406 1.598 1 96.56 945 ASP B O 1
ATOM 15116 N N . SER B 1 946 ? 4.715 21.359 1.283 1 96.44 946 SER B N 1
ATOM 15117 C CA . SER B 1 946 ? 5.047 22.688 1.77 1 96.44 946 SER B CA 1
ATOM 15118 C C . SER B 1 946 ? 6.027 23.391 0.833 1 96.44 946 SER B C 1
ATOM 15120 O O . SER B 1 946 ? 6.867 24.188 1.279 1 96.44 946 SER B O 1
ATOM 15122 N N . PHE B 1 947 ? 6.059 23.031 -0.465 1 96.81 947 PHE B N 1
ATOM 15123 C CA . PHE B 1 947 ? 6.879 23.703 -1.467 1 96.81 947 PHE B CA 1
ATOM 15124 C C . PHE B 1 947 ? 6.375 23.406 -2.873 1 96.81 947 PHE B C 1
ATOM 15126 O O . PHE B 1 947 ? 5.52 22.531 -3.055 1 96.81 947 PHE B O 1
ATOM 15133 N N . ILE B 1 948 ? 6.848 24.188 -3.846 1 97.5 948 ILE B N 1
ATOM 15134 C CA . ILE B 1 948 ? 6.66 23.938 -5.273 1 97.5 948 ILE B CA 1
ATOM 15135 C C . ILE B 1 948 ? 8.016 23.891 -5.969 1 97.5 948 ILE B C 1
ATOM 15137 O O . ILE B 1 948 ? 8.859 24.766 -5.773 1 97.5 948 ILE B O 1
ATOM 15141 N N . ASN B 1 949 ? 8.25 22.875 -6.637 1 97 949 ASN B N 1
ATOM 15142 C CA . ASN B 1 949 ? 9.422 22.781 -7.5 1 97 949 ASN B CA 1
ATOM 15143 C C . ASN B 1 949 ? 9.172 23.453 -8.852 1 97 949 ASN B C 1
ATOM 15145 O O . ASN B 1 949 ? 8.203 23.125 -9.539 1 97 949 ASN B O 1
ATOM 15149 N N . VAL B 1 950 ? 10.094 24.391 -9.188 1 98.06 950 VAL B N 1
ATOM 15150 C CA . VAL B 1 950 ? 9.953 25.125 -10.445 1 98.06 950 VAL B CA 1
ATOM 15151 C C . VAL B 1 950 ? 11.094 24.75 -11.391 1 98.06 950 VAL B C 1
ATOM 15153 O O . VAL B 1 950 ? 12.156 25.375 -11.375 1 98.06 950 VAL B O 1
ATOM 15156 N N . PRO B 1 951 ? 10.875 23.891 -12.266 1 97.94 951 PRO B N 1
ATOM 15157 C CA . PRO B 1 951 ? 11.938 23.438 -13.156 1 97.94 951 PRO B CA 1
ATOM 15158 C C . PRO B 1 951 ? 12.141 24.375 -14.352 1 97.94 951 PRO B C 1
ATOM 15160 O O . PRO B 1 951 ? 11.172 24.859 -14.938 1 97.94 951 PRO B O 1
ATOM 15163 N N . ASN B 1 952 ? 13.344 24.734 -14.688 1 98.38 952 ASN B N 1
ATOM 15164 C CA . ASN B 1 952 ? 13.797 25.406 -15.906 1 98.38 952 ASN B CA 1
ATOM 15165 C C . ASN B 1 952 ? 14.953 24.656 -16.562 1 98.38 952 ASN B C 1
ATOM 15167 O O . ASN B 1 952 ? 15.906 24.266 -15.883 1 98.38 952 ASN B O 1
ATOM 15171 N N . ASN B 1 953 ? 14.875 24.5 -17.812 1 97.88 953 ASN B N 1
ATOM 15172 C CA . ASN B 1 953 ? 15.891 23.75 -18.547 1 97.88 953 ASN B CA 1
ATOM 15173 C C . ASN B 1 953 ? 16.812 24.672 -19.312 1 97.88 953 ASN B C 1
ATOM 15175 O O . ASN B 1 953 ? 16.359 25.641 -19.922 1 97.88 953 ASN B O 1
ATOM 15179 N N . PHE B 1 954 ? 18.109 24.438 -19.266 1 98.12 954 PHE B N 1
ATOM 15180 C CA . PHE B 1 954 ? 19.125 25.203 -19.984 1 98.12 954 PHE B CA 1
ATOM 15181 C C . PHE B 1 954 ? 20.125 24.281 -20.672 1 98.12 954 PHE B C 1
ATOM 15183 O O . PHE B 1 954 ? 20.281 23.125 -20.266 1 98.12 954 PHE B O 1
ATOM 15190 N N . THR B 1 955 ? 20.719 24.781 -21.703 1 97.5 955 THR B N 1
ATOM 15191 C CA . THR B 1 955 ? 21.844 24.125 -22.359 1 97.5 955 THR B CA 1
ATOM 15192 C C . THR B 1 955 ? 23.156 24.859 -22.078 1 97.5 955 THR B C 1
ATOM 15194 O O . THR B 1 955 ? 23.312 26.016 -22.469 1 97.5 955 THR B O 1
ATOM 15197 N N . ILE B 1 956 ? 24.031 24.188 -21.359 1 97.31 956 ILE B N 1
ATOM 15198 C CA . ILE B 1 956 ? 25.312 24.797 -21.031 1 97.31 956 ILE B CA 1
ATOM 15199 C C . ILE B 1 956 ? 26.406 23.734 -21.109 1 97.31 956 ILE B C 1
ATOM 15201 O O . ILE B 1 956 ? 26.125 22.531 -21.047 1 97.31 956 ILE B O 1
ATOM 15205 N N . SER B 1 957 ? 27.641 24.125 -21.219 1 96.12 957 SER B N 1
ATOM 15206 C CA . SER B 1 957 ? 28.781 23.219 -21.156 1 96.12 957 SER B CA 1
ATOM 15207 C C . SER B 1 957 ? 29.281 23.078 -19.719 1 96.12 957 SER B C 1
ATOM 15209 O O . SER B 1 957 ? 29.016 23.922 -18.875 1 96.12 957 SER B O 1
ATOM 15211 N N . PRO B 1 958 ? 30.031 21.984 -19.406 1 96.94 958 PRO B N 1
ATOM 15212 C CA . PRO B 1 958 ? 30.719 21.938 -18.109 1 96.94 958 PRO B CA 1
ATOM 15213 C C . PRO B 1 958 ? 31.656 23.125 -17.891 1 96.94 958 PRO B C 1
ATOM 15215 O O . PRO B 1 958 ? 32.312 23.578 -18.844 1 96.94 958 PRO B O 1
ATOM 15218 N N . GLY B 1 959 ? 31.656 23.625 -16.703 1 97.62 959 GLY B N 1
ATOM 15219 C CA . GLY B 1 959 ? 32.5 24.781 -16.391 1 97.62 959 GLY B CA 1
ATOM 15220 C C . GLY B 1 959 ? 31.906 25.719 -15.375 1 97.62 959 GLY B C 1
ATOM 15221 O O . GLY B 1 959 ? 31 25.328 -14.617 1 97.62 959 GLY B O 1
ATOM 15222 N N . ALA B 1 960 ? 32.531 26.922 -15.32 1 98.31 960 ALA B N 1
ATOM 15223 C CA . ALA B 1 960 ? 32.062 27.953 -14.398 1 98.31 960 ALA B CA 1
ATOM 15224 C C . ALA B 1 960 ? 30.875 28.719 -14.969 1 98.31 960 ALA B C 1
ATOM 15226 O O . ALA B 1 960 ? 30.875 29.078 -16.141 1 98.31 960 ALA B O 1
ATOM 15227 N N . HIS B 1 961 ? 29.875 28.906 -14.141 1 98.56 961 HIS B N 1
ATOM 15228 C CA . HIS B 1 961 ? 28.672 29.625 -14.555 1 98.56 961 HIS B CA 1
ATOM 15229 C C . HIS B 1 961 ? 28.109 30.469 -13.414 1 98.56 961 HIS B C 1
ATOM 15231 O O . HIS B 1 961 ? 28.5 30.297 -12.258 1 98.56 961 HIS B O 1
ATOM 15237 N N . THR B 1 962 ? 27.234 31.359 -13.75 1 98.69 962 THR B N 1
ATOM 15238 C CA . THR B 1 962 ? 26.484 32.156 -12.789 1 98.69 962 THR B CA 1
ATOM 15239 C C . THR B 1 962 ? 24.984 32 -13 1 98.69 962 THR B C 1
ATOM 15241 O O . THR B 1 962 ? 24.484 32.25 -14.094 1 98.69 962 THR B O 1
ATOM 15244 N N . LEU B 1 963 ? 24.344 31.516 -11.961 1 98.81 963 LEU B N 1
ATOM 15245 C CA . LEU B 1 963 ? 22.891 31.469 -11.953 1 98.81 963 LEU B CA 1
ATOM 15246 C C . LEU B 1 963 ? 22.297 32.75 -11.398 1 98.81 963 LEU B C 1
ATOM 15248 O O . LEU B 1 963 ? 22.797 33.281 -10.398 1 98.81 963 LEU B O 1
ATOM 15252 N N . LYS B 1 964 ? 21.266 33.25 -12.062 1 98.56 964 LYS B N 1
ATOM 15253 C CA . LYS B 1 964 ? 20.578 34.438 -11.609 1 98.56 964 LYS B CA 1
ATOM 15254 C C . LYS B 1 964 ? 19.109 34.156 -11.344 1 98.56 964 LYS B C 1
ATOM 15256 O O . LYS B 1 964 ? 18.438 33.5 -12.148 1 98.56 964 LYS B O 1
ATOM 15261 N N . ILE B 1 965 ? 18.609 34.594 -10.211 1 98.5 965 ILE B N 1
ATOM 15262 C CA . ILE B 1 965 ? 17.188 34.625 -9.914 1 98.5 965 ILE B CA 1
ATOM 15263 C C . ILE B 1 965 ? 16.672 36.062 -9.969 1 98.5 965 ILE B C 1
ATOM 15265 O O . ILE B 1 965 ? 17.156 36.906 -9.242 1 98.5 965 ILE B O 1
ATOM 15269 N N . TRP B 1 966 ? 15.656 36.25 -10.859 1 97 966 TRP B N 1
ATOM 15270 C CA . TRP B 1 966 ? 15.133 37.594 -11.117 1 97 966 TRP B CA 1
ATOM 15271 C C . TRP B 1 966 ? 13.773 37.781 -10.453 1 97 966 TRP B C 1
ATOM 15273 O O . TRP B 1 966 ? 12.906 36.906 -10.531 1 97 966 TRP B O 1
ATOM 15283 N N . MET B 1 967 ? 13.609 38.906 -9.781 1 95.44 967 MET B N 1
ATOM 15284 C CA . MET B 1 967 ? 12.273 39.281 -9.32 1 95.44 967 MET B CA 1
ATOM 15285 C C . MET B 1 967 ? 11.375 39.656 -10.5 1 95.44 967 MET B C 1
ATOM 15287 O O . MET B 1 967 ? 11.688 40.562 -11.258 1 95.44 967 MET B O 1
ATOM 15291 N N . THR B 1 968 ? 10.375 38.938 -10.703 1 92.88 968 THR B N 1
ATOM 15292 C CA . THR B 1 968 ? 9.32 39.312 -11.641 1 92.88 968 THR B CA 1
ATOM 15293 C C . THR B 1 968 ? 8.062 39.75 -10.898 1 92.88 968 THR B C 1
ATOM 15295 O O . THR B 1 968 ? 7.293 40.562 -11.398 1 92.88 968 THR B O 1
ATOM 15298 N N . GLU B 1 969 ? 7.867 39.156 -9.781 1 88.38 969 GLU B N 1
ATOM 15299 C CA . GLU B 1 969 ? 6.77 39.469 -8.883 1 88.38 969 GLU B CA 1
ATOM 15300 C C . GLU B 1 969 ? 7.266 39.719 -7.461 1 88.38 969 GLU B C 1
ATOM 15302 O O . GLU B 1 969 ? 8.242 39.094 -7.035 1 88.38 969 GLU B O 1
ATOM 15307 N N . PRO B 1 970 ? 6.602 40.5 -6.707 1 87.88 970 PRO B N 1
ATOM 15308 C CA . PRO B 1 970 ? 7.199 40.969 -5.457 1 87.88 970 PRO B CA 1
ATOM 15309 C C . PRO B 1 970 ? 7.031 40 -4.309 1 87.88 970 PRO B C 1
ATOM 15311 O O . PRO B 1 970 ? 7.699 40.094 -3.279 1 87.88 970 PRO B O 1
ATOM 15314 N N . THR B 1 971 ? 6.18 38.969 -4.352 1 91.62 971 THR B N 1
ATOM 15315 C CA . THR B 1 971 ? 5.852 38.188 -3.152 1 91.62 971 THR B CA 1
ATOM 15316 C C . THR B 1 971 ? 6.406 36.781 -3.246 1 91.62 971 THR B C 1
ATOM 15318 O O . THR B 1 971 ? 6.055 35.906 -2.441 1 91.62 971 THR B O 1
ATOM 15321 N N . VAL B 1 972 ? 7.266 36.531 -4.191 1 94.19 972 VAL B N 1
ATOM 15322 C CA . VAL B 1 972 ? 7.84 35.188 -4.348 1 94.19 972 VAL B CA 1
ATOM 15323 C C . VAL B 1 972 ? 8.789 34.906 -3.189 1 94.19 972 VAL B C 1
ATOM 15325 O O . VAL B 1 972 ? 9.523 35.781 -2.742 1 94.19 972 VAL B O 1
ATOM 15328 N N . VAL B 1 973 ? 8.758 33.719 -2.639 1 96.94 973 VAL B N 1
ATOM 15329 C CA . VAL B 1 973 ? 9.672 33.25 -1.598 1 96.94 973 VAL B CA 1
ATOM 15330 C C . VAL B 1 973 ? 10.461 32.062 -2.102 1 96.94 973 VAL B C 1
ATOM 15332 O O . VAL B 1 973 ? 9.891 31 -2.377 1 96.94 973 VAL B O 1
ATOM 15335 N N . VAL B 1 974 ? 11.773 32.188 -2.236 1 98.44 974 VAL B N 1
ATOM 15336 C CA . VAL B 1 974 ? 12.648 31.125 -2.738 1 98.44 974 VAL B CA 1
ATOM 15337 C C . VAL B 1 974 ? 13.406 30.484 -1.578 1 98.44 974 VAL B C 1
ATOM 15339 O O . VAL B 1 974 ? 14.008 31.172 -0.759 1 98.44 974 VAL B O 1
ATOM 15342 N N . GLN B 1 975 ? 13.461 29.156 -1.503 1 98.25 975 GLN B N 1
ATOM 15343 C CA . GLN B 1 975 ? 14.047 28.453 -0.367 1 98.25 975 GLN B CA 1
ATOM 15344 C C . GLN B 1 975 ? 15.375 27.812 -0.751 1 98.25 975 GLN B C 1
ATOM 15346 O O . GLN B 1 975 ? 16.328 27.812 0.033 1 98.25 975 GLN B O 1
ATOM 15351 N N . LYS B 1 976 ? 15.391 27.188 -1.883 1 98.25 976 LYS B N 1
ATOM 15352 C CA . LYS B 1 976 ? 16.531 26.375 -2.299 1 98.25 976 LYS B CA 1
ATOM 15353 C C . LYS B 1 976 ? 16.625 26.281 -3.818 1 98.25 976 LYS B C 1
ATOM 15355 O O . LYS B 1 976 ? 15.633 26.531 -4.52 1 98.25 976 LYS B O 1
ATOM 15360 N N . ILE B 1 977 ? 17.812 26.047 -4.359 1 98.75 977 ILE B N 1
ATOM 15361 C CA . ILE B 1 977 ? 18.047 25.812 -5.781 1 98.75 977 ILE B CA 1
ATOM 15362 C C . ILE B 1 977 ? 18.781 24.484 -5.969 1 98.75 977 ILE B C 1
ATOM 15364 O O . ILE B 1 977 ? 19.812 24.25 -5.336 1 98.75 977 ILE B O 1
ATOM 15368 N N . ILE B 1 978 ? 18.219 23.641 -6.812 1 98.69 978 ILE B N 1
ATOM 15369 C CA . ILE B 1 978 ? 18.844 22.359 -7.117 1 98.69 978 ILE B CA 1
ATOM 15370 C C . ILE B 1 978 ? 19.078 22.25 -8.617 1 98.69 978 ILE B C 1
ATOM 15372 O O . ILE B 1 978 ? 18.125 22.219 -9.406 1 98.69 978 ILE B O 1
ATOM 15376 N N . ILE B 1 979 ? 20.281 22.219 -9.039 1 98.81 979 ILE B N 1
ATOM 15377 C CA . ILE B 1 979 ? 20.656 22.047 -10.438 1 98.81 979 ILE B CA 1
ATOM 15378 C C . ILE B 1 979 ? 20.953 20.578 -10.703 1 98.81 979 ILE B C 1
ATOM 15380 O O . ILE B 1 979 ? 21.969 20.047 -10.219 1 98.81 979 ILE B O 1
ATOM 15384 N N . ASP B 1 980 ? 20.109 19.938 -11.461 1 98.5 980 ASP B N 1
ATOM 15385 C CA . ASP B 1 980 ? 20.281 18.531 -11.82 1 98.5 980 ASP B CA 1
ATOM 15386 C C . ASP B 1 980 ? 21.156 18.391 -13.07 1 98.5 980 ASP B C 1
ATOM 15388 O O . ASP B 1 980 ? 20.781 18.844 -14.148 1 98.5 980 ASP B O 1
ATOM 15392 N N . THR B 1 981 ? 22.188 17.844 -12.977 1 98.12 981 THR B N 1
ATOM 15393 C CA . THR B 1 981 ? 23.109 17.609 -14.086 1 98.12 981 THR B CA 1
ATOM 15394 C C . THR B 1 981 ? 23.062 16.156 -14.531 1 98.12 981 THR B C 1
ATOM 15396 O O . THR B 1 981 ? 23.969 15.688 -15.227 1 98.12 981 THR B O 1
ATOM 15399 N N . GLY B 1 982 ? 22.031 15.477 -14.023 1 96.56 982 GLY B N 1
ATOM 15400 C CA . GLY B 1 982 ? 21.812 14.109 -14.469 1 96.56 982 GLY B CA 1
ATOM 15401 C C . GLY B 1 982 ? 21.891 13.094 -13.344 1 96.56 982 GLY B C 1
ATOM 15402 O O . GLY B 1 982 ? 21.5 11.938 -13.523 1 96.56 982 GLY B O 1
ATOM 15403 N N . GLY B 1 983 ? 22.266 13.492 -12.141 1 96.56 983 GLY B N 1
ATOM 15404 C CA . GLY B 1 983 ? 22.516 12.516 -11.094 1 96.56 983 GLY B CA 1
ATOM 15405 C C . GLY B 1 983 ? 21.734 12.805 -9.82 1 96.56 983 GLY B C 1
ATOM 15406 O O . GLY B 1 983 ? 21.906 12.117 -8.812 1 96.56 983 GLY B O 1
ATOM 15407 N N . VAL B 1 984 ? 20.875 13.797 -9.758 1 97.81 984 VAL B N 1
ATOM 15408 C CA . VAL B 1 984 ? 20.125 14.125 -8.555 1 97.81 984 VAL B CA 1
ATOM 15409 C C . VAL B 1 984 ? 19.156 12.984 -8.227 1 97.81 984 VAL B C 1
ATOM 15411 O O . VAL B 1 984 ? 18.406 12.539 -9.102 1 97.81 984 VAL B O 1
ATOM 15414 N N . ARG B 1 985 ? 19.219 12.453 -7.035 1 97.12 985 ARG B N 1
ATOM 15415 C CA . ARG B 1 985 ? 18.391 11.336 -6.605 1 97.12 985 ARG B CA 1
ATOM 15416 C C . ARG B 1 985 ? 17.141 11.828 -5.875 1 97.12 985 ARG B C 1
ATOM 15418 O O . ARG B 1 985 ? 17.125 12.953 -5.367 1 97.12 985 ARG B O 1
ATOM 15425 N N . GLN B 1 986 ? 16.156 10.992 -5.812 1 95.94 986 GLN B N 1
ATOM 15426 C CA . GLN B 1 986 ? 14.883 11.352 -5.188 1 95.94 986 GLN B CA 1
ATOM 15427 C C . GLN B 1 986 ? 15.039 11.516 -3.678 1 95.94 986 GLN B C 1
ATOM 15429 O O . GLN B 1 986 ? 15.656 10.68 -3.018 1 95.94 986 GLN B O 1
ATOM 15434 N N . SER B 1 987 ? 14.531 12.555 -3.113 1 97.44 987 SER B N 1
ATOM 15435 C CA . SER B 1 987 ? 14.484 12.844 -1.686 1 97.44 987 SER B CA 1
ATOM 15436 C C . SER B 1 987 ? 13.484 13.953 -1.383 1 97.44 987 SER B C 1
ATOM 15438 O O . SER B 1 987 ? 13.086 14.703 -2.279 1 97.44 987 SER B O 1
ATOM 15440 N N . TYR B 1 988 ? 13.031 14.023 -0.184 1 97.75 988 TYR B N 1
ATOM 15441 C CA . TYR B 1 988 ? 12.008 14.977 0.211 1 97.75 988 TYR B CA 1
ATOM 15442 C C . TYR B 1 988 ? 12.602 16.375 0.396 1 97.75 988 TYR B C 1
ATOM 15444 O O . TYR B 1 988 ? 12.023 17.359 -0.062 1 97.75 988 TYR B O 1
ATOM 15452 N N . LEU B 1 989 ? 13.805 16.516 0.979 1 97.69 989 LEU B N 1
ATOM 15453 C CA . LEU B 1 989 ? 14.414 17.797 1.285 1 97.69 989 LEU B CA 1
ATOM 15454 C C . LEU B 1 989 ? 15.422 18.188 0.214 1 97.69 989 LEU B C 1
ATOM 15456 O O . LEU B 1 989 ? 15.984 19.297 0.254 1 97.69 989 LEU B O 1
ATOM 15460 N N . GLY B 1 990 ? 15.688 17.359 -0.805 1 96.69 990 GLY B N 1
ATOM 15461 C CA . GLY B 1 990 ? 16.75 17.562 -1.777 1 96.69 990 GLY B CA 1
ATOM 15462 C C . GLY B 1 990 ? 18.125 17.25 -1.238 1 96.69 990 GLY B C 1
ATOM 15463 O O . GLY B 1 990 ? 18.281 17 -0.042 1 96.69 990 GLY B O 1
ATOM 15464 N N . PRO B 1 991 ? 19.125 17.312 -2.137 1 97.88 991 PRO B N 1
ATOM 15465 C CA . PRO B 1 991 ? 20.5 17.047 -1.69 1 97.88 991 PRO B CA 1
ATOM 15466 C C . PRO B 1 991 ? 21 18.078 -0.683 1 97.88 991 PRO B C 1
ATOM 15468 O O . PRO B 1 991 ? 20.531 19.219 -0.684 1 97.88 991 PRO B O 1
ATOM 15471 N N . PRO B 1 992 ? 21.938 17.656 0.215 1 97.31 992 PRO B N 1
ATOM 15472 C CA . PRO B 1 992 ? 22.609 18.672 1.033 1 97.31 992 PRO B CA 1
ATOM 15473 C C . PRO B 1 992 ? 23.266 19.766 0.195 1 97.31 992 PRO B C 1
ATOM 15475 O O . PRO B 1 992 ? 23.578 19.547 -0.981 1 97.31 992 PRO B O 1
ATOM 15478 N N . GLU B 1 993 ? 23.438 20.875 0.828 1 98.19 993 GLU B N 1
ATOM 15479 C CA . GLU B 1 993 ? 24.094 21.969 0.107 1 98.19 993 GLU B CA 1
ATOM 15480 C C . GLU B 1 993 ? 25.469 21.562 -0.399 1 98.19 993 GLU B C 1
ATOM 15482 O O . GLU B 1 993 ? 26.25 20.938 0.331 1 98.19 993 GLU B O 1
ATOM 15487 N N . SER B 1 994 ? 25.75 21.938 -1.658 1 98.5 994 SER B N 1
ATOM 15488 C CA . SER B 1 994 ? 27.031 21.609 -2.277 1 98.5 994 SER B CA 1
ATOM 15489 C C . SER B 1 994 ? 28.172 22.375 -1.625 1 98.5 994 SER B C 1
ATOM 15491 O O . SER B 1 994 ? 27.953 23.469 -1.088 1 98.5 994 SER B O 1
ATOM 15493 N N . ILE B 1 995 ? 29.344 21.859 -1.667 1 98.06 995 ILE B N 1
ATOM 15494 C CA . ILE B 1 995 ? 30.547 22.469 -1.107 1 98.06 995 ILE B CA 1
ATOM 15495 C C . ILE B 1 995 ? 30.844 23.781 -1.843 1 98.06 995 ILE B C 1
ATOM 15497 O O . ILE B 1 995 ? 30.812 23.828 -3.074 1 98.06 995 ILE B O 1
ATOM 15501 N N . ARG B 1 996 ? 31 24.797 -1.109 1 97.81 996 ARG B N 1
ATOM 15502 C CA . ARG B 1 996 ? 31.438 26.094 -1.638 1 97.81 996 ARG B CA 1
ATOM 15503 C C . ARG B 1 996 ? 32.938 26.281 -1.465 1 97.81 996 ARG B C 1
ATOM 15505 O O . ARG B 1 996 ? 33.469 26.188 -0.348 1 97.81 996 ARG B O 1
ATOM 15512 N N . VAL B 1 997 ? 33.656 26.531 -2.496 1 97.5 997 VAL B N 1
ATOM 15513 C CA . VAL B 1 997 ? 35.125 26.672 -2.422 1 97.5 997 VAL B CA 1
ATOM 15514 C C . VAL B 1 997 ? 35.5 28.156 -2.471 1 97.5 997 VAL B C 1
ATOM 15516 O O . VAL B 1 997 ? 34.781 28.969 -3.072 1 97.5 997 VAL B O 1
#

InterPro domains:
  IPR029018 Beta-hexosaminidase-like, domain 2 [G3DSA:3.30.379.10] (26-196)
  IPR031924 Glycosyl hydrolase family 115 [PF15979] (193-539)
  IPR041437 Gylcosyl hydrolase 115 C-terminal domain [PF17829] (813-993)
  IPR042301 Glycosyl hydrolase 115 superfamily [G3DSA:3.20.20.520] (197-495)

Secondary structure (DSSP, 8-state):
----------------------SSS---EESS--TTEEEEEETTEEPPEEE-TTS-HHHHHHHHHHHHHHHHHHS----EEE--TTS---EEEEEEEEETTT-HHHHHHHHHH----TTTTT-SS-EEEEEEEEEETTEEEEEEEEESSHHHHHHHHHHHHHHHT--TTTTTS-PPPPP-S-EEEETT-EEE-S-SSSEEEEE--S-TTHHHHHHHHHHSSS---TTT-----HHHHHHHHHHHHHTT--EEE---TT--HHHH-THHHHHHHHHTPEE---TT-GGG--TTHHHHHH--S-S-TTT-HHHHHHHHHHHHHHHTTS-B-EEPS---TTS-PPPTT--HHHHHHHHHHHHHHHHHHHT-S-GGGS-EEEE--THHHHHHHTT----TTSEEEEEB-SSS-B-----TGGGG-TT-EEEEEESSB-SSS--B-SS----HHHHHHHHHHHHHTT--SEEEEE-TTSTT-HHHHHHHHHHHH-GGG--TTSHHHHHHHHHHHHH---HHHHHHHHHHHHHHHHHHHHS-GGG--TTSS-SSSTTHHHHHHHHHHHHHHHHHHHHHHS-TTTHHHHIIIIIHHHHHHHHHHHHHHHHHHHHHHHHTT-TTHHHHHHHHHHHHHHHHHHHHHHHHHHHHTTTTTT----S--SSSSPPSS-BPPPB--B-TTS--TT-SEEEEETT-S--BSS--TTTSSS-SS----EEEE-TT-TTS-EEEEEEE-SS--EEEEEEES-SSEEEESSEEEEBTTB-EEEEEEEE-GGG--SEEEEEEEEEES-TT---EEEEEEEE-----TT--SEE-BTTEEEEETT--SEEE-BTTBEEEEEET-SSSSEEEEEE---TT-----TTTS-EEEEEEEES--BTTTTEEEEEEEE-----TT-TT----EEEEETTSPPEEE--S---STT---GGG-STTSHHHHT-EEEEEEEE--SEEEEEEEEESSTT--EEEEEEESS-PPP-SS-SPPPPB-/----------------------SSS---EESS--TTEEEEEETTEEPPEEE-TTS-HHHHHHHHHHHHHHHHHHS----EEE--TTS---EEEEEEEEETTT-HHHHHHHHHH----TTTTT-SS-EEEEEEEEEETTEEEEEEEEESSHHHHHHHHHHHHHHHT--TTTTTS-PPPPP-S-EEEETT-EEE-S-SSSEEEEE--S-TTHHHHHHHHHH-SS---TTT-----HHHHHHHHHHHHHTT--EEE---TT--HHHH-THHHHHHHHHTPEE---TT-GGG--TTHHHHHH--S-S-TTT-HHHHHHHHHHHHHHHTTS-B-EEPS---TTS-PPPTT--HHHHHHHHHHHHHHHHHHHT-S-GGGS-EEEE--THHHHHHHTT----TTSEEEEEB-SSS-B-----TGGGG-TT-EEEEEESSB-SSS--B-SS----HHHHHHHHHHHHHTT--SEEEEE-TTSTT-HHHHHHHHHHHH-GGG--TTSHHHHHHHHHHHHH---HHHHHHHHHHHHHHHHHHHHS-GGG--TTSS-SSSTTHHHHHHHHHHHHHHHHHHHHHHS-GGGHHHHIIIIIHHHHHHHHHHHHHHHHHHHHHHHHTT-TTHHHHHHHHHHHHHHHHHHHHHHHHHHHHTTTTTT----S--SSSSPPSS-BPPPB--B-TTS--TT-SEEEEETT-S--BSS--TTTSSS-SS----EEEE-TT-TTS-EEEEEEE-SS--EEEEEEES-SSEEEES-EEEEBTTB-EEEEEEEE-GGG--SEEEEEEEEEES-TT---EEEEEEEE-----TT--SEE-BTTEEEEETT--SEEE-BTTBEEEEEET-SSSSEEEEEES--TT-----TTTS-EEEEEEEES--BTTTTEEEEEEEE-----TT-TT----EEEEETTSPPEEE--S---STT---GGG-STTSHHHHT-EEEEEEEE--SEEEEEEEEESSTT--EEEEEEESS-PPP-SS-SPPPPB-

Foldseek 3Di:
DDPDDPPDDPVPPPPPQVALLFFLFDDFKGQDDDPQKAWQADPLAGAAEEFAPQAALLLVVLVCVLQVLLCLAAVHRHHYDYDALPNLDADQEHEYAGEPPGTNLVVQLCVVQVDDPPQAAPFALKKDWAKDACSGPNYGIYTYIYHSGSLNRSLSSLSVSVSSQDDLCCPVLVFGGHYGNTMITGRRHGIAGHFLFRAEEAEAELQPPFQQVLLCVQQHPNAFAPQQSGSDEPVNVVSVLSSCSSLVHAEYAYYADRDWQCRRYVCRQVVSQSNRHAYEHDQAAFLSTHFPHVCVVQADDAPDCVVRVVRVLVVSLVSNLSNVVGHYAGEAFHAHTPPHGDDPPDALVSRQVRRVSSLVSQCVNNVHPCSLVRHYENECAFCSLLSVQVPRDDALSYEYEFEAPQLLFTFAFDFPVNCPRNNGYAYEYEQFDFDFFAGFQFAGQAALLSNLLRVVVNSQRRRRHHYYYHPHNVPPCVLVSSSSSSCRRYVPSDDLPCSLVSQLSVQCSRFVDDSVLSSVQSVLVLVLNLQCQQFPLLLFAQPQFPLFPQCRLVVLLVVLVVSQVSLVVSLVVTDPSSNSSSCRHGNLSSLLSSLSSNLRPLQNVLVLCVLQLFQCSVVSVVVSVVSLVVNVVSLVVNCPPPNRSSHSNNVFARADDPGHHHDPDHDTHDGDGHPQADADPQGFKWKDWRPWSYIDDAFACTQDVVSGPDAAAEAEFECFAPVQKTKMKIFTNHQDKKKKAKDKPDDFKDKPPRIDIAHSVRTMDMIIIHGNLVPDDAKDKIKMWMDIPDPSHDIGIHIYIYGYDDADPPDWFFEDGQQWAKAFPQPFPDWDADPNKTKDWNASPDNPGTKIFIPPLHPVQDFDDPPPHIKTKGKYFYDFAAVNQQKKKKKWKWFQHHLHHGQVRAAWKWKDKAPDDIDIDRQADHDNRSHGDPQCGDSPHRSSSRITIDIDMDGHHGTMMMMMIGGRGGSIMTGMMIMGRHRFDDGSRGHPHIDTD/DPDDDDPDDPVPPPPPQVALLFFLFDAFKGQDDDVQKDWQDDPLAGAAEEFAPQAALLLVVLVCVLQVLLCLAAVHRHHYDYDALPNLDADQEHEYAGEPPGTNLVVQLCVVQVDDPPQAAPFALKKDWAKDACSGHNYGIYTYIYHSGSLNRSLSSLSVSVSSQDDLCCPVLVFGGHYGNTMITGRRHTIAGFFLFRAEEEEAELQPPFQQVLLCVQQHPNAFAPQQSGSDEPVNVVSVLSSCSSLVHAEYAYYADRDWQCRRYVCRQVVSQSNRHAYEHDQAAFLSTHFPNVCVVQADDAPACVVRVPRVLVVSLVSNLSNVVGHYAGEAFHAHTPPHGDDPPDALVSRQVRRVSSLVSQCVNNVHPCSLVRHYENECAFCSLQSVQVPRDDALSYEYEFEAPQLLFTFAFDFPVNCPRNNGYAYEYEQFDFDFQAGFQFAGQAALLSNLLRVVVNSLRRRRHHYYYHCHNVPPCVLVSSSSSSCRRYVPSDDLPCSLVSQLSVQCSRQVDDSVLSSVQSVLVLVLNLQCQQFPLLLFAQPQFPLFPQCRLVVLLVSLVVSQVSLVVSLVVTDPSSNSSSCRHGNLSSLLSSLSSNLRPLQNVLVLCVLQLFQCSVVSVVVNVVSVVVNVVSLVVNCPPPNRSSHSNNVFARADDPGHHHDPHHDGHDGDGHPQADADPQGFKWKDWRPWSYIDDAFACTQDVVSGPDAAAEAEFECFAPVQKTKMKIFTNHQDKKKKAKDKPDDFKDKPPRIDIAHSVRTMDMIIIHGNLVPDDAKDKIKMWMDIPDPSHDIGIHIYIYGYDDADPPDWFFEDGQQWAKAFAQPFPDWDADPNKTKDWNASPDNPGTKIFIPPLDSVQDFDDPPPHIKTKGKYFYDFAAVNQQKKKKKWKWFQHHLHHGQVRAAWKWKDKAPDDIDIDRQADHDNRSHGDPQCGDSPHRSSSRITIDIDMDGHHGTIMMMMIGGRGGSIMTTMMIMGRHRFDDGSRTHPHIDTD

Organism: Phanerochaete carnosa (strain HHB-10118-sp) (NCBI:txid650164)

Radius of gyration: 45.04 Å; Cα contacts (8 Å, |Δi|>4): 4660; chains: 2; bounding box: 114×150×99 Å

pLDDT: mean 94.06, std 10.67, range [21.08, 98.88]

Sequence (1994 aa):
MLSPWRLGTLVGLLAAVDSVLAIGQATCVAFKSAPSTFPIVSGGSGTPIFLSDDDWPGVQRAAIDFAMDIQRVTGVMPSMANITATAGTNASNAIIVGTLGRSSLIDAIVNNTKLDVSSVQGQWESFLAKEVKNPLPGIDSAYVMIGADKRGTIFSMYDHSEQFGVSPWYWWADVPSTQHSELFVTSSGCAHASPTVKYRGIFLNDEQPALQNWAFVKFTNGTGAALTGSPFNQLFYTKLYELILRLKGNYLWPAQWSSAFAVDDHLNQVLADWYGIAMGTSHEEPMTRSTPVEWTLFGDGPWDYSVNMQNIYNFWLAGTERAEPYENVYTMGMRGDGDEPLAEGQDIGLLEQVISDQRGILSKVFNTSDVTTIPQMWCLYKEVEGFYDDGMTVPDDITLLWTDDNWGNIRRFPTIAERNRTGGAGVYYHFDYVGDPRDFKWITSSQLSKTYEEMSLTVDREATRIWIVNVGDLKPYEMDIEFFLTLGWNASIWNPNNVASFVNSWAEREFGMSTEDAATVASILANVTRFNARRKPELLNSTVYSLVNYREAEQMLADWQNLNTTAVRLYNSVSSNKQPAFFQLVLHPVQASATLGTMWIFAGINNLRASQARVSANEYKTKVEELFETDFALEEEYHSILDGKWSHMMDQTHVVYAYWQQPMHNTMPLVTKVQQKKQALTGPMRIALENSLGAWPGDNMNDCAAQFSCGPPTIALDPFVPFGNTFIDIGAGGPTSFTWNISSNVSWLQISPSSGSISPSNPETRVFLSVDWSNVSGAEIANLNFLSNSANQTAQSAFFLANKTVVPDDFHGFVEGDGGISIEAAHTSRNTSIDGITWIELPEYGRTLSAITPWPRGGDELNFTAGAGPHVEYDFYNFNTIGQAGNITVNTVVAPTFNNYGPSANISVAVSIDDLEPQTTAFFPTAPAGGTPPQWDGTDGFVADSFINVPNNFTISPGAHTLKIWMTEPTVVVQKIIIDTGGVRQSYLGPPESIRVMLSPWRLGTLVGLLAAVDSVLAIGQATCVAFKSAPSTFPIVSGGSGTPIFLSDDDWPGVQRAAIDFAMDIQRVTGVMPSMANITATAGTNASNAIIVGTLGRSSLIDAIVNNTKLDVSSVQGQWESFLAKEVKNPLPGIDSAYVMIGADKRGTIFSMYDHSEQFGVSPWYWWADVPSTQHSELFVTSSGCAHASPTVKYRGIFLNDEQPALQNWAFVKFTNGTGAALTGSPFNQLFYTKLYELILRLKGNYLWPAQWSSAFAVDDHLNQVLADWYGIAMGTSHEEPMTRSTPVEWTLFGDGPWDYSVNMQNIYNFWLAGTERAEPYENVYTMGMRGDGDEPLAEGQDIGLLEQVISDQRGILSKVFNTSDVTTIPQMWCLYKEVEGFYDDGMTVPDDITLLWTDDNWGNIRRFPTIAERNRTGGAGVYYHFDYVGDPRDFKWITSSQLSKTYEEMSLTVDREATRIWIVNVGDLKPYEMDIEFFLTLGWNASIWNPNNVASFVNSWAEREFGMSTEDAATVASILANVTRFNARRKPELLNSTVYSLVNYREAEQMLADWQNLNTTAVRLYNSVSSNKQPAFFQLVLHPVQASATLGTMWIFAGINNLRASQARVSANEYKTKVEELFETDFALEEEYHSILDGKWSHMMDQTHVVYAYWQQPMHNTMPLVTKVQQKKQALTGPMRIALENSLGAWPGDNMNDCAAQFSCGPPTIALDPFVPFGNTFIDIGAGGPTSFTWNISSNVSWLQISPSSGSISPSNPETRVFLSVDWSNVSGAEIANLNFLSNSANQTAQSAFFLANKTVVPDDFHGFVEGDGGISIEAAHTSRNTSIDGITWIELPEYGRTLSAITPWPRGGDELNFTAGAGPHVEYDFYNFNTIGQAGNITVNTVVAPTFNNYGPSANISVAVSIDDLEPQTTAFFPTAPAGGTPPQWDGTDGFVADSFINVPNNFTISPGAHTLKIWMTEPTVVVQKIIIDTGGVRQSYLGPPESIRV

Nearest PDB structures (foldseek):
  6nps-assembly1_A  TM=9.011E-01  e=1.415E-90  Amphibacillus xylanus NBRC 15112
  6nps-assembly1_B  TM=9.017E-01  e=9.584E-89  Amphibacillus xylanus NBRC 15112
  4c91-assembly1_A  TM=7.524E-01  e=9.883E-81  Bacteroides ovatus
  7pxq-assembly1_A-2  TM=7.437E-01  e=3.861E-78  uncultured bacterium
  5by3-assembly1_A  TM=8.858E-01  e=6.005E-61  Bacteroides thetaiotaomicron VPI-5482